Protein AF-0000000086154127 (afdb_homodimer)

Organism: Pythium oligandrum (NCBI:txid41045)

Nearest PDB structures (foldseek):
  7ou4-assembly1_B  TM=7.257E-01  e=1.318E-37  Escherichia coli
  7ou4-assembly1_A  TM=7.159E-01  e=7.168E-38  Escherichia coli
  5x9w-assembly1_B  TM=7.132E-01  e=6.814E-38  Neisseria gonorrhoeae FA 1090
  5yk4-assembly1_A  TM=7.127E-01  e=5.741E-37  Neisseria gonorrhoeae FA 1090
  8olx-assembly1_B  TM=6.312E-01  e=1.191E-37  Homo sapiens

Structure (mmCIF, N/CA/C/O backbone):
data_AF-0000000086154127-model_v1
#
loop_
_entity.id
_entity.type
_entity.pdbx_description
1 polymer 'DNA mismatch repair proteins mutS family domain-containing protein'
#
loop_
_atom_site.group_PDB
_atom_site.id
_atom_site.type_symbol
_atom_site.label_atom_id
_atom_site.label_alt_id
_atom_site.label_comp_id
_atom_site.label_asym_id
_atom_site.label_entity_id
_atom_site.label_seq_id
_atom_site.pdbx_PDB_ins_code
_atom_site.Cartn_x
_atom_site.Cartn_y
_atom_site.Cartn_z
_atom_site.occupancy
_atom_site.B_iso_or_equiv
_atom_site.auth_seq_id
_atom_site.auth_comp_id
_atom_site.auth_asym_id
_atom_site.auth_atom_id
_atom_site.pdbx_PDB_model_num
ATOM 1 N N . MET A 1 1 ? -7.438 53.406 3.631 1 27.42 1 MET A N 1
ATOM 2 C CA . MET A 1 1 ? -6.559 53.906 2.568 1 27.42 1 MET A CA 1
ATOM 3 C C . MET A 1 1 ? -5.359 52.969 2.389 1 27.42 1 MET A C 1
ATOM 5 O O . MET A 1 1 ? -4.926 52.719 1.264 1 27.42 1 MET A O 1
ATOM 9 N N . ALA A 1 2 ? -4.859 52.469 3.658 1 34.75 2 ALA A N 1
ATOM 10 C CA . ALA A 1 2 ? -3.686 51.594 3.561 1 34.75 2 ALA A CA 1
ATOM 11 C C . ALA A 1 2 ? -4.051 50.25 2.973 1 34.75 2 ALA A C 1
ATOM 13 O O . ALA A 1 2 ? -3.285 49.688 2.189 1 34.75 2 ALA A O 1
ATOM 14 N N . ARG A 1 3 ? -5.309 49.719 3.352 1 37.34 3 ARG A N 1
ATOM 15 C CA . ARG A 1 3 ? -5.66 48.406 2.871 1 37.34 3 ARG A CA 1
ATOM 16 C C . ARG A 1 3 ? -5.969 48.406 1.377 1 37.34 3 ARG A C 1
ATOM 18 O O . ARG A 1 3 ? -5.969 47.375 0.724 1 37.34 3 ARG A O 1
ATOM 25 N N . LYS A 1 4 ? -6.453 49.594 0.868 1 39.22 4 LYS A N 1
ATOM 26 C CA . LYS A 1 4 ? -6.703 49.719 -0.565 1 39.22 4 LYS A CA 1
ATOM 27 C C . LYS A 1 4 ? -5.402 49.625 -1.358 1 39.22 4 LYS A C 1
ATOM 29 O O . LYS A 1 4 ? -5.352 49 -2.416 1 39.22 4 LYS A O 1
ATOM 34 N N . ARG A 1 5 ? -4.312 50.25 -0.836 1 38.94 5 ARG A N 1
ATOM 35 C CA . ARG A 1 5 ? -3.047 50.281 -1.565 1 38.94 5 ARG A CA 1
ATOM 36 C C . ARG A 1 5 ? -2.416 48.875 -1.629 1 38.94 5 ARG A C 1
ATOM 38 O O . ARG A 1 5 ? -1.769 48.531 -2.619 1 38.94 5 ARG A O 1
ATOM 45 N N . GLN A 1 6 ? -2.676 48.031 -0.654 1 36.69 6 GLN A N 1
ATOM 46 C CA . GLN A 1 6 ? -2.027 46.719 -0.659 1 36.69 6 GLN A CA 1
ATOM 47 C C . GLN A 1 6 ? -2.648 45.812 -1.71 1 36.69 6 GLN A C 1
ATOM 49 O O . GLN A 1 6 ? -1.979 44.906 -2.234 1 36.69 6 GLN A O 1
ATOM 54 N N . ARG A 1 7 ? -3.947 45.969 -2.119 1 38.59 7 ARG A N 1
ATOM 55 C CA . ARG A 1 7 ? -4.57 45.156 -3.158 1 38.59 7 ARG A CA 1
ATOM 56 C C . ARG A 1 7 ? -4.027 45.5 -4.535 1 38.59 7 ARG A C 1
ATOM 58 O O . ARG A 1 7 ? -3.883 44.656 -5.398 1 38.59 7 ARG A O 1
ATOM 65 N N . GLU A 1 8 ? -3.791 46.812 -4.816 1 37.88 8 GLU A N 1
ATOM 66 C CA . GLU A 1 8 ? -3.334 47.25 -6.133 1 37.88 8 GLU A CA 1
ATOM 67 C C . GLU A 1 8 ? -1.931 46.719 -6.43 1 37.88 8 GLU A C 1
ATOM 69 O O . GLU A 1 8 ? -1.628 46.344 -7.566 1 37.88 8 GLU A O 1
ATOM 74 N N . GLU A 1 9 ? -1.062 46.656 -5.43 1 35.78 9 GLU A N 1
ATOM 75 C CA . GLU A 1 9 ? 0.303 46.188 -5.668 1 35.78 9 GLU A CA 1
ATOM 76 C C . GLU A 1 9 ? 0.345 44.688 -5.895 1 35.78 9 GLU A C 1
ATOM 78 O O . GLU A 1 9 ? 1.19 44.188 -6.641 1 35.78 9 GLU A O 1
ATOM 83 N N . ALA A 1 10 ? -0.595 43.875 -5.305 1 34.91 10 ALA A N 1
ATOM 84 C CA . ALA A 1 10 ? -0.598 42.406 -5.535 1 34.91 10 ALA A CA 1
ATOM 85 C C . ALA A 1 10 ? -1.019 42.094 -6.965 1 34.91 10 ALA A C 1
ATOM 87 O O . ALA A 1 10 ? -0.489 41.156 -7.574 1 34.91 10 ALA A O 1
ATOM 88 N N . GLN A 1 11 ? -1.954 42.812 -7.629 1 35.69 11 GLN A N 1
ATOM 89 C CA . GLN A 1 11 ? -2.359 42.562 -9.008 1 35.69 11 GLN A CA 1
ATOM 90 C C . GLN A 1 11 ? -1.209 42.812 -9.977 1 35.69 11 GLN A C 1
ATOM 92 O O . GLN A 1 11 ? -1.232 42.344 -11.109 1 35.69 11 GLN A O 1
ATOM 97 N N . ALA A 1 12 ? -0.292 43.688 -9.664 1 34.91 12 ALA A N 1
ATOM 98 C CA . ALA A 1 12 ? 0.782 44.031 -10.586 1 34.91 12 ALA A CA 1
ATOM 99 C C . ALA A 1 12 ? 1.771 42.906 -10.75 1 34.91 12 ALA A C 1
ATOM 101 O O . ALA A 1 12 ? 2.426 42.781 -11.789 1 34.91 12 ALA A O 1
ATOM 102 N N . LEU A 1 13 ? 2.049 42.062 -9.781 1 31.69 13 LEU A N 1
ATOM 103 C CA . LEU A 1 13 ? 3.082 41.031 -9.93 1 31.69 13 LEU A CA 1
ATOM 104 C C . LEU A 1 13 ? 2.623 39.938 -10.883 1 31.69 13 LEU A C 1
ATOM 106 O O . LEU A 1 13 ? 3.4 39.031 -11.219 1 31.69 13 LEU A O 1
ATOM 110 N N . GLU A 1 14 ? 1.312 39.688 -11.211 1 32.06 14 GLU A N 1
ATOM 111 C CA . GLU A 1 14 ? 0.901 38.594 -12.086 1 32.06 14 GLU A CA 1
ATOM 112 C C . GLU A 1 14 ? 1.406 38.812 -13.508 1 32.06 14 GLU A C 1
ATOM 114 O O . GLU A 1 14 ? 1.326 37.906 -14.344 1 32.06 14 GLU A O 1
ATOM 119 N N . ARG A 1 15 ? 1.65 40.094 -13.969 1 28.12 15 ARG A N 1
ATOM 120 C CA . ARG A 1 15 ? 1.821 40.312 -15.406 1 28.12 15 ARG A CA 1
ATOM 121 C C . ARG A 1 15 ? 3.219 39.906 -15.859 1 28.12 15 ARG A C 1
ATOM 123 O O . ARG A 1 15 ? 3.645 40.25 -16.953 1 28.12 15 ARG A O 1
ATOM 130 N N . THR A 1 16 ? 4.172 39.594 -15.047 1 27.28 16 THR A N 1
ATOM 131 C CA . THR A 1 16 ? 5.457 39.438 -15.719 1 27.28 16 THR A CA 1
ATOM 132 C C . THR A 1 16 ? 5.363 38.375 -16.812 1 27.28 16 THR A C 1
ATOM 134 O O . THR A 1 16 ? 5.074 37.188 -16.531 1 27.28 16 THR A O 1
ATOM 137 N N . GLU A 1 17 ? 5.273 38.781 -18.094 1 26.75 17 GLU A N 1
ATOM 138 C CA . GLU A 1 17 ? 5.059 38.531 -19.516 1 26.75 17 GLU A CA 1
ATOM 139 C C . GLU A 1 17 ? 5.926 37.344 -20 1 26.75 17 GLU A C 1
ATOM 141 O O . GLU A 1 17 ? 5.422 36.406 -20.594 1 26.75 17 GLU A O 1
ATOM 146 N N . ASN A 1 18 ? 7 37.688 -20.812 1 26.83 18 ASN A N 1
ATOM 147 C CA . ASN A 1 18 ? 7.504 37.344 -22.141 1 26.83 18 ASN A CA 1
ATOM 148 C C . ASN A 1 18 ? 8.477 36.156 -22.078 1 26.83 18 ASN A C 1
ATOM 150 O O . ASN A 1 18 ? 9.641 36.344 -21.703 1 26.83 18 ASN A O 1
ATOM 154 N N . VAL A 1 19 ? 8.078 35.031 -21.734 1 28.27 19 VAL A N 1
ATOM 155 C CA . VAL A 1 19 ? 9.023 33.969 -21.969 1 28.27 19 VAL A CA 1
ATOM 156 C C . VAL A 1 19 ? 9.492 33.969 -23.422 1 28.27 19 VAL A C 1
ATOM 158 O O . VAL A 1 19 ? 8.688 34.094 -24.344 1 28.27 19 VAL A O 1
ATOM 161 N N . PRO A 1 20 ? 10.758 34.375 -23.75 1 29.53 20 PRO A N 1
ATOM 162 C CA . PRO A 1 20 ? 11.328 34.406 -25.094 1 29.53 20 PRO A CA 1
ATOM 163 C C . PRO A 1 20 ? 10.961 33.188 -25.938 1 29.53 20 PRO A C 1
ATOM 165 O O . PRO A 1 20 ? 10.703 32.125 -25.391 1 29.53 20 PRO A O 1
ATOM 168 N N . PRO A 1 21 ? 10.562 33.438 -27.281 1 28.62 21 PRO A N 1
ATOM 169 C CA . PRO A 1 21 ? 10.18 32.438 -28.297 1 28.62 21 PRO A CA 1
ATOM 170 C C . PRO A 1 21 ? 11.133 31.266 -28.359 1 28.62 21 PRO A C 1
ATOM 172 O O . PRO A 1 21 ? 12.281 31.359 -27.922 1 28.62 21 PRO A O 1
ATOM 175 N N . ALA A 1 22 ? 10.641 30.188 -28.891 1 28.7 22 ALA A N 1
ATOM 176 C CA . ALA A 1 22 ? 11.094 28.844 -29.219 1 28.7 22 ALA A CA 1
ATOM 177 C C . ALA A 1 22 ? 12.352 28.875 -30.078 1 28.7 22 ALA A C 1
ATOM 179 O O . ALA A 1 22 ? 12.367 29.484 -31.141 1 28.7 22 ALA A O 1
ATOM 180 N N . LEU A 1 23 ? 13.531 28.844 -29.594 1 28.56 23 LEU A N 1
ATOM 181 C CA . LEU A 1 23 ? 14.781 28.672 -30.312 1 28.56 23 LEU A CA 1
ATOM 182 C C . LEU A 1 23 ? 14.594 27.719 -31.5 1 28.56 23 LEU A C 1
ATOM 184 O O . LEU A 1 23 ? 13.672 26.906 -31.516 1 28.56 23 LEU A O 1
ATOM 188 N N . GLU A 1 24 ? 15.391 27.844 -32.625 1 29.83 24 GLU A N 1
ATOM 189 C CA . GLU A 1 24 ? 15.578 27.266 -33.938 1 29.83 24 GLU A CA 1
ATOM 190 C C . GLU A 1 24 ? 15.484 25.734 -33.906 1 29.83 24 GLU A C 1
ATOM 192 O O . GLU A 1 24 ? 15.953 25.109 -32.938 1 29.83 24 GLU A O 1
ATOM 197 N N . MET A 1 25 ? 14.586 25.141 -34.75 1 32.25 25 MET A N 1
ATOM 198 C CA . MET A 1 25 ? 14.281 23.766 -35.156 1 32.25 25 MET A CA 1
ATOM 199 C C . MET A 1 25 ? 15.562 23.016 -35.531 1 32.25 25 MET A C 1
ATOM 201 O O . MET A 1 25 ? 16.109 23.219 -36.594 1 32.25 25 MET A O 1
ATOM 205 N N . GLU A 1 26 ? 16.5 22.906 -34.75 1 34.28 26 GLU A N 1
ATOM 206 C CA . GLU A 1 26 ? 17.609 22.047 -35.156 1 34.28 26 GLU A CA 1
ATOM 207 C C . GLU A 1 26 ? 17.094 20.812 -35.875 1 34.28 26 GLU A C 1
ATOM 209 O O . GLU A 1 26 ? 15.961 20.375 -35.656 1 34.28 26 GLU A O 1
ATOM 214 N N . GLN A 1 27 ? 17.766 20.234 -36.906 1 35.88 27 GLN A N 1
ATOM 215 C CA . GLN A 1 27 ? 17.578 19.125 -37.844 1 35.88 27 GLN A CA 1
ATOM 216 C C . GLN A 1 27 ? 17.016 17.891 -37.125 1 35.88 27 GLN A C 1
ATOM 218 O O . GLN A 1 27 ? 17.562 17.453 -36.125 1 35.88 27 GLN A O 1
ATOM 223 N N . ASP A 1 28 ? 15.781 17.391 -37.312 1 43.28 28 ASP A N 1
ATOM 224 C CA . ASP A 1 28 ? 14.727 16.469 -36.906 1 43.28 28 ASP A CA 1
ATOM 225 C C . ASP A 1 28 ? 15.258 15.047 -36.75 1 43.28 28 ASP A C 1
ATOM 227 O O . ASP A 1 28 ? 14.727 14.258 -35.969 1 43.28 28 ASP A O 1
ATOM 231 N N . ASP A 1 29 ? 16.203 14.594 -37.625 1 43 29 ASP A N 1
ATOM 232 C CA . ASP A 1 29 ? 16.484 13.195 -37.938 1 43 29 ASP A CA 1
ATOM 233 C C . ASP A 1 29 ? 17.109 12.492 -36.719 1 43 29 ASP A C 1
ATOM 235 O O . ASP A 1 29 ? 17 11.273 -36.594 1 43 29 ASP A O 1
ATOM 239 N N . GLU A 1 30 ? 18.078 13.062 -36.031 1 51.41 30 GLU A N 1
ATOM 240 C CA . GLU A 1 30 ? 18.828 12.359 -35 1 51.41 30 GLU A CA 1
ATOM 241 C C . GLU A 1 30 ? 18.234 12.609 -33.625 1 51.41 30 GLU A C 1
ATOM 243 O O . GLU A 1 30 ? 18.938 12.516 -32.625 1 51.41 30 GLU A O 1
ATOM 248 N N . LEU A 1 31 ? 16.984 12.727 -33.5 1 69.25 31 LEU A N 1
ATOM 249 C CA . LEU A 1 31 ? 16.375 13.289 -32.281 1 69.25 31 LEU A CA 1
ATOM 250 C C . LEU A 1 31 ? 16.016 12.188 -31.281 1 69.25 31 LEU A C 1
ATOM 252 O O . LEU A 1 31 ? 15.344 11.219 -31.641 1 69.25 31 LEU A O 1
ATOM 256 N N . MET A 1 32 ? 16.766 12.156 -30.172 1 82.12 32 MET A N 1
ATOM 257 C CA . MET A 1 32 ? 16.391 11.367 -29 1 82.12 32 MET A CA 1
ATOM 258 C C . MET A 1 32 ? 15.445 12.156 -28.094 1 82.12 32 MET A C 1
ATOM 260 O O . MET A 1 32 ? 15.844 13.148 -27.484 1 82.12 32 MET A O 1
ATOM 264 N N . CYS A 1 33 ? 14.164 11.734 -28.094 1 88.88 33 CYS A N 1
ATOM 265 C CA . CYS A 1 33 ? 13.156 12.391 -27.281 1 88.88 33 CYS A CA 1
ATOM 266 C C . CYS A 1 33 ? 12.844 11.562 -26.031 1 88.88 33 CYS A C 1
ATOM 268 O O . CYS A 1 33 ? 12.688 10.344 -26.109 1 88.88 33 CYS A O 1
ATOM 270 N N . MET A 1 34 ? 12.852 12.258 -24.938 1 90.69 34 MET A N 1
ATOM 271 C CA . MET A 1 34 ? 12.57 11.578 -23.672 1 90.69 34 MET A CA 1
ATOM 272 C C . MET A 1 34 ? 11.398 12.227 -22.953 1 90.69 34 MET A C 1
ATOM 274 O O . MET A 1 34 ? 11.32 13.453 -22.875 1 90.69 34 MET A O 1
ATOM 278 N N . ALA A 1 35 ? 10.453 11.477 -22.609 1 92.62 35 ALA A N 1
ATOM 279 C CA . ALA A 1 35 ? 9.398 11.945 -21.719 1 92.62 35 ALA A CA 1
ATOM 280 C C . ALA A 1 35 ? 9.562 11.359 -20.312 1 92.62 35 ALA A C 1
ATOM 282 O O . ALA A 1 35 ? 9.852 10.172 -20.172 1 92.62 35 ALA A O 1
ATOM 283 N N . ILE A 1 36 ? 9.516 12.242 -19.312 1 90.44 36 ILE A N 1
ATOM 284 C CA . ILE A 1 36 ? 9.711 11.773 -17.953 1 90.44 36 ILE A CA 1
ATOM 285 C C . ILE A 1 36 ? 8.508 12.18 -17.094 1 90.44 36 ILE A C 1
ATOM 287 O O . ILE A 1 36 ? 7.945 13.258 -17.281 1 90.44 36 ILE A O 1
ATOM 291 N N . LEU A 1 37 ? 8.109 11.312 -16.312 1 89.31 37 LEU A N 1
ATOM 292 C CA . LEU A 1 37 ? 7.086 11.609 -15.305 1 89.31 37 LEU A CA 1
ATOM 293 C C . LEU A 1 37 ? 7.48 11.055 -13.945 1 89.31 37 LEU A C 1
ATOM 295 O O . LEU A 1 37 ? 7.805 9.867 -13.828 1 89.31 37 LEU A O 1
ATOM 299 N N . TYR A 1 38 ? 7.613 11.969 -13.008 1 85.44 38 TYR A N 1
ATOM 300 C CA . TYR A 1 38 ? 7.934 11.602 -11.633 1 85.44 38 TYR A CA 1
ATOM 301 C C . TYR A 1 38 ? 6.727 11.797 -10.719 1 85.44 38 TYR A C 1
ATOM 303 O O . TYR A 1 38 ? 6.18 12.898 -10.633 1 85.44 38 TYR A O 1
ATOM 311 N N . ASP A 1 39 ? 6.312 10.711 -10.141 1 77.44 39 ASP A N 1
ATOM 312 C CA . ASP A 1 39 ? 5.168 10.797 -9.242 1 77.44 39 ASP A CA 1
ATOM 313 C C . ASP A 1 39 ? 5.336 9.844 -8.055 1 77.44 39 ASP A C 1
ATOM 315 O O . ASP A 1 39 ? 5.566 8.648 -8.234 1 77.44 39 ASP A O 1
ATOM 319 N N . ARG A 1 40 ? 5.301 10.375 -6.875 1 65.12 40 ARG A N 1
ATOM 320 C CA . ARG A 1 40 ? 5.301 9.625 -5.621 1 65.12 40 ARG A CA 1
ATOM 321 C C . ARG A 1 40 ? 6.496 8.68 -5.543 1 65.12 40 ARG A C 1
ATOM 323 O O . ARG A 1 40 ? 6.34 7.496 -5.246 1 65.12 40 ARG A O 1
ATOM 330 N N . GLY A 1 41 ? 7.648 9.227 -6.035 1 71.44 41 GLY A N 1
ATOM 331 C CA . GLY A 1 41 ? 8.891 8.484 -5.863 1 71.44 41 GLY A CA 1
ATOM 332 C C . GLY A 1 41 ? 9.188 7.551 -7.023 1 71.44 41 GLY A C 1
ATOM 333 O O . GLY A 1 41 ? 10.164 6.797 -6.98 1 71.44 41 GLY A O 1
ATOM 334 N N . GLN A 1 42 ? 8.297 7.484 -7.973 1 79.06 42 GLN A N 1
ATOM 335 C CA . GLN A 1 42 ? 8.516 6.652 -9.156 1 79.06 42 GLN A CA 1
ATOM 336 C C . GLN A 1 42 ? 8.789 7.508 -10.391 1 79.06 42 GLN A C 1
ATOM 338 O O . GLN A 1 42 ? 8.078 8.484 -10.633 1 79.06 42 GLN A O 1
ATOM 343 N N . LEU A 1 43 ? 9.883 7.156 -11.039 1 86.31 43 LEU A N 1
ATOM 344 C CA . LEU A 1 43 ? 10.227 7.848 -12.273 1 86.31 43 LEU A CA 1
ATOM 345 C C . LEU A 1 43 ? 10 6.949 -13.484 1 86.31 43 LEU A C 1
ATOM 347 O O . LEU A 1 43 ? 10.477 5.812 -13.516 1 86.31 43 LEU A O 1
ATOM 351 N N . GLY A 1 44 ? 9.109 7.324 -14.242 1 88.44 44 GLY A N 1
ATOM 352 C CA . GLY A 1 44 ? 8.953 6.695 -15.539 1 88.44 44 GLY A CA 1
ATOM 353 C C . GLY A 1 44 ? 9.516 7.527 -16.688 1 88.44 44 GLY A C 1
ATOM 354 O O . GLY A 1 44 ? 9.281 8.734 -16.75 1 88.44 44 GLY A O 1
ATOM 355 N N . ALA A 1 45 ? 10.359 6.922 -17.484 1 89.81 45 ALA A N 1
ATOM 356 C CA . ALA A 1 45 ? 10.953 7.617 -18.625 1 89.81 45 ALA A CA 1
ATOM 357 C C . ALA A 1 45 ? 10.82 6.785 -19.906 1 89.81 45 ALA A C 1
ATOM 359 O O . ALA A 1 45 ? 10.992 5.566 -19.875 1 89.81 45 ALA A O 1
ATOM 360 N N . ALA A 1 46 ? 10.336 7.383 -20.828 1 91.88 46 ALA A N 1
ATOM 361 C CA . ALA A 1 46 ? 10.289 6.801 -22.172 1 91.88 46 ALA A CA 1
ATOM 362 C C . ALA A 1 46 ? 11.172 7.578 -23.141 1 91.88 46 ALA A C 1
ATOM 364 O O . ALA A 1 46 ? 11.062 8.805 -23.234 1 91.88 46 ALA A O 1
ATOM 365 N N . ILE A 1 47 ? 12.07 6.871 -23.766 1 89.75 47 ILE A N 1
ATOM 366 C CA . ILE A 1 47 ? 13.039 7.488 -24.672 1 89.75 47 ILE A CA 1
ATOM 367 C C . ILE A 1 47 ? 12.836 6.945 -26.094 1 89.75 47 ILE A C 1
ATOM 369 O O . ILE A 1 47 ? 12.828 5.73 -26.297 1 89.75 47 ILE A O 1
ATOM 373 N N . TYR A 1 48 ? 12.617 7.801 -27 1 88.75 48 TYR A N 1
ATOM 374 C CA . TYR A 1 48 ? 12.398 7.43 -28.391 1 88.75 48 TYR A CA 1
ATOM 375 C C . TYR A 1 48 ? 13.555 7.883 -29.266 1 88.75 48 TYR A C 1
ATOM 377 O O . TYR A 1 48 ? 13.945 9.055 -29.234 1 88.75 48 TYR A O 1
ATOM 385 N N . ASP A 1 49 ? 14.07 6.875 -29.953 1 81.31 49 ASP A N 1
ATOM 386 C CA . ASP A 1 49 ? 15.094 7.148 -30.969 1 81.31 49 ASP A CA 1
ATOM 387 C C . ASP A 1 49 ? 14.477 7.312 -32.344 1 81.31 49 ASP A C 1
ATOM 389 O O . ASP A 1 49 ? 14.039 6.336 -32.969 1 81.31 49 ASP A O 1
ATOM 393 N N . ALA A 1 50 ? 14.484 8.43 -32.906 1 76.31 50 ALA A N 1
ATOM 394 C CA . ALA A 1 50 ? 13.82 8.734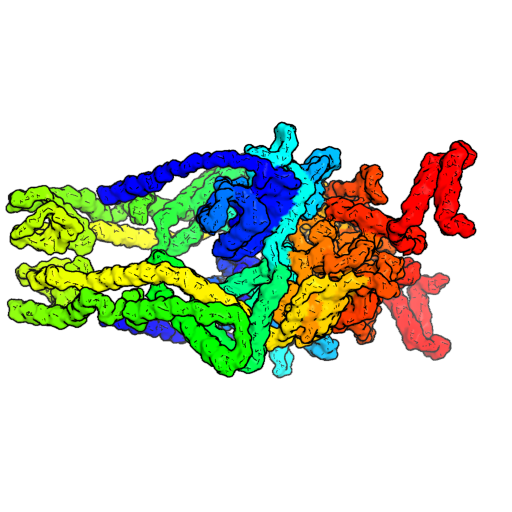 -34.156 1 76.31 50 ALA A CA 1
ATOM 395 C C . ALA A 1 50 ? 14.531 8.07 -35.344 1 76.31 50 ALA A C 1
ATOM 397 O O . ALA A 1 50 ? 13.914 7.785 -36.344 1 76.31 50 ALA A O 1
ATOM 398 N N . VAL A 1 51 ? 15.742 7.754 -35.125 1 69.5 51 VAL A N 1
ATOM 399 C CA . VAL A 1 51 ? 16.516 7.168 -36.219 1 69.5 51 VAL A CA 1
ATOM 400 C C . VAL A 1 51 ? 16.188 5.68 -36.344 1 69.5 51 VAL A C 1
ATOM 402 O O . VAL A 1 51 ? 15.93 5.176 -37.438 1 69.5 51 VAL A O 1
ATOM 405 N N . THR A 1 52 ? 16.188 5.082 -35.25 1 71.81 52 THR A N 1
ATOM 406 C CA . THR A 1 52 ? 16.016 3.633 -35.25 1 71.81 52 THR A CA 1
ATOM 407 C C . THR A 1 52 ? 14.57 3.254 -34.969 1 71.81 52 THR A C 1
ATOM 409 O O . THR A 1 52 ? 14.195 2.086 -35.094 1 71.81 52 THR A O 1
ATOM 412 N N . ALA A 1 53 ? 13.742 4.227 -34.688 1 78 53 ALA A N 1
ATOM 413 C CA . ALA A 1 53 ? 12.344 4.016 -34.312 1 78 53 ALA A CA 1
ATOM 414 C C . ALA A 1 53 ? 12.234 3.016 -33.156 1 78 53 ALA A C 1
ATOM 416 O O . ALA A 1 53 ? 11.383 2.119 -33.188 1 78 53 ALA A O 1
ATOM 417 N N . ARG A 1 54 ? 13.219 3.176 -32.25 1 82.31 54 ARG A N 1
ATOM 418 C CA . ARG A 1 54 ? 13.227 2.314 -31.078 1 82.31 54 ARG A CA 1
ATOM 419 C C . ARG A 1 54 ? 12.773 3.078 -29.844 1 82.31 54 ARG A C 1
ATOM 421 O O . ARG A 1 54 ? 13.086 4.258 -29.688 1 82.31 54 ARG A O 1
ATOM 428 N N . LEU A 1 55 ? 12 2.361 -29.047 1 88.25 55 LEU A N 1
ATOM 429 C CA . LEU A 1 55 ? 11.539 2.936 -27.797 1 88.25 55 LEU A CA 1
ATOM 430 C C . LEU A 1 55 ? 12.227 2.271 -26.609 1 88.25 55 LEU A C 1
ATOM 432 O O . LEU A 1 55 ? 12.234 1.044 -26.5 1 88.25 55 LEU A O 1
ATOM 436 N N . LYS A 1 56 ? 12.898 3.129 -25.875 1 86.31 56 LYS A N 1
ATOM 437 C CA . LYS A 1 56 ? 13.523 2.664 -24.625 1 86.31 56 LYS A CA 1
ATOM 438 C C . LYS A 1 56 ? 12.711 3.105 -23.406 1 86.31 56 LYS A C 1
ATOM 440 O O . LYS A 1 56 ? 12.305 4.266 -23.328 1 86.31 56 LYS A O 1
ATOM 445 N N . THR A 1 57 ? 12.391 2.193 -22.641 1 86.5 57 THR A N 1
ATOM 446 C CA . THR A 1 57 ? 11.578 2.506 -21.469 1 86.5 57 THR A CA 1
ATOM 447 C C . THR A 1 57 ? 12.352 2.207 -20.172 1 86.5 57 THR A C 1
ATOM 449 O O . THR A 1 57 ? 13.102 1.233 -20.109 1 86.5 57 THR A O 1
ATOM 452 N N . ILE A 1 58 ? 12.25 3.148 -19.203 1 81.88 58 ILE A N 1
ATOM 453 C CA . ILE A 1 58 ? 12.914 2.984 -17.906 1 81.88 58 ILE A CA 1
ATOM 454 C C . ILE A 1 58 ? 11.945 3.324 -16.781 1 81.88 58 ILE A C 1
ATOM 456 O O . ILE A 1 58 ? 11.242 4.336 -16.844 1 81.88 58 ILE A O 1
ATOM 460 N N . GLN A 1 59 ? 11.812 2.477 -15.961 1 80.62 59 GLN A N 1
ATOM 461 C CA . GLN A 1 59 ? 11.094 2.766 -14.727 1 80.62 59 GLN A CA 1
ATOM 462 C C . GLN A 1 59 ? 11.984 2.566 -13.508 1 80.62 59 GLN A C 1
ATOM 464 O O . GLN A 1 59 ? 12.609 1.514 -13.359 1 80.62 59 GLN A O 1
ATOM 469 N N . LEU A 1 60 ? 12.109 3.664 -12.727 1 75.19 60 LEU A N 1
ATOM 470 C CA . LEU A 1 60 ? 12.992 3.619 -11.57 1 75.19 60 LEU A CA 1
ATOM 471 C C . LEU A 1 60 ? 12.328 4.25 -10.352 1 75.19 60 LEU A C 1
ATOM 473 O O . LEU A 1 60 ? 11.656 5.273 -10.469 1 75.19 60 LEU A O 1
ATOM 477 N N . PRO A 1 61 ? 12.32 3.615 -9.289 1 65.69 61 PRO A N 1
ATOM 478 C CA . PRO A 1 61 ? 11.922 4.324 -8.07 1 65.69 61 PRO A CA 1
ATOM 479 C C . PRO A 1 61 ? 12.914 5.398 -7.652 1 65.69 61 PRO A C 1
ATOM 481 O O . PRO A 1 61 ? 14.125 5.141 -7.594 1 65.69 61 PRO A O 1
ATOM 484 N N . VAL A 1 62 ? 12.516 6.625 -7.641 1 67.56 62 VAL A N 1
ATOM 485 C CA . VAL A 1 62 ? 13.344 7.75 -7.211 1 67.56 62 VAL A CA 1
ATOM 486 C C . VAL A 1 62 ? 12.719 8.406 -5.984 1 67.56 62 VAL A C 1
ATOM 488 O O . VAL A 1 62 ? 11.742 9.156 -6.102 1 67.56 62 VAL A O 1
ATOM 491 N N . PRO A 1 63 ? 13.203 8.023 -4.797 1 57.38 63 PRO A N 1
ATOM 492 C CA . PRO A 1 63 ? 12.539 8.469 -3.572 1 57.38 63 PRO A CA 1
ATOM 493 C C . PRO A 1 63 ? 12.641 9.984 -3.365 1 57.38 63 PRO A C 1
ATOM 495 O O . PRO A 1 63 ? 11.766 10.578 -2.727 1 57.38 63 PRO A O 1
ATOM 498 N N . ASN A 1 64 ? 13.836 10.695 -3.758 1 59.38 64 ASN A N 1
ATOM 499 C CA . ASN A 1 64 ? 13.984 12.117 -3.496 1 59.38 64 ASN A CA 1
ATOM 500 C C . ASN A 1 64 ? 14.336 12.891 -4.766 1 59.38 64 ASN A C 1
ATOM 502 O O . ASN A 1 64 ? 14.719 12.289 -5.773 1 59.38 64 ASN A O 1
ATOM 506 N N . LEU A 1 65 ? 14.109 14.18 -4.637 1 61.34 65 LEU A N 1
ATOM 507 C CA . LEU A 1 65 ? 14.258 15.078 -5.777 1 61.34 65 LEU A CA 1
ATOM 508 C C . LEU A 1 65 ? 15.719 15.188 -6.191 1 61.34 65 LEU A C 1
ATOM 510 O O . LEU A 1 65 ? 16.031 15.383 -7.371 1 61.34 65 LEU A O 1
ATOM 514 N N . VAL A 1 66 ? 16.562 15.125 -5.242 1 56.06 66 VAL A N 1
ATOM 515 C CA . VAL A 1 66 ? 17.984 15.227 -5.574 1 56.06 66 VAL A CA 1
ATOM 516 C C . VAL A 1 66 ? 18.391 14.039 -6.441 1 56.06 66 VAL A C 1
ATOM 518 O O . VAL A 1 66 ? 19.062 14.219 -7.461 1 56.06 66 VAL A O 1
ATOM 521 N N . GLU A 1 67 ? 17.859 12.945 -6.105 1 63.44 67 GLU A N 1
ATOM 522 C CA . GLU A 1 67 ? 18.156 11.742 -6.871 1 63.44 67 GLU A CA 1
ATOM 523 C C . GLU A 1 67 ? 17.516 11.789 -8.25 1 63.44 67 GLU A C 1
ATOM 525 O O . GLU A 1 67 ? 18.062 11.273 -9.219 1 63.44 67 GLU A O 1
ATOM 530 N N . LEU A 1 68 ? 16.453 12.375 -8.156 1 73.12 68 LEU A N 1
ATOM 531 C CA . LEU A 1 68 ? 15.75 12.523 -9.422 1 73.12 68 LEU A CA 1
ATOM 532 C C . LEU A 1 68 ? 16.625 13.242 -10.445 1 73.12 68 LEU A C 1
ATOM 534 O O . LEU A 1 68 ? 16.719 12.82 -11.602 1 73.12 68 LEU A O 1
ATOM 538 N N . GLY A 1 69 ? 17.25 14.297 -9.969 1 70.31 69 GLY A N 1
ATOM 539 C CA . GLY A 1 69 ? 18.141 15.039 -10.852 1 70.31 69 GLY A CA 1
ATOM 540 C C . GLY A 1 69 ? 19.297 14.203 -11.375 1 70.31 69 GLY A C 1
ATOM 541 O O . GLY A 1 69 ? 19.641 14.273 -12.555 1 70.31 69 GLY A O 1
ATOM 542 N N . GLU A 1 70 ? 19.719 13.414 -10.57 1 68.88 70 GLU A N 1
ATOM 543 C CA . GLU A 1 70 ? 20.844 12.578 -10.961 1 68.88 70 GLU A CA 1
ATOM 544 C C . GLU A 1 70 ? 20.422 11.508 -11.969 1 68.88 70 GLU A C 1
ATOM 546 O O . GLU A 1 70 ? 21.125 11.273 -12.961 1 68.88 70 GLU A O 1
ATOM 551 N N . VAL A 1 71 ? 19.297 10.914 -11.617 1 74.69 71 VAL A N 1
ATOM 552 C CA . VAL A 1 71 ? 18.812 9.844 -12.477 1 74.69 71 VAL A CA 1
ATOM 553 C C . VAL A 1 71 ? 18.469 10.398 -13.859 1 74.69 71 VAL A C 1
ATOM 555 O O . VAL A 1 71 ? 18.844 9.82 -14.883 1 74.69 71 VAL A O 1
ATOM 558 N N . VAL A 1 72 ? 17.859 11.484 -13.805 1 79.81 72 VAL A N 1
ATOM 559 C CA . VAL A 1 72 ? 17.484 12.109 -15.062 1 79.81 72 VAL A CA 1
ATOM 560 C C . VAL A 1 72 ? 18.734 12.555 -15.82 1 79.81 72 VAL A C 1
ATOM 562 O O . VAL A 1 72 ? 18.812 12.375 -17.031 1 79.81 72 VAL A O 1
ATOM 565 N N . GLY A 1 73 ? 19.641 13.109 -15.062 1 74 73 GLY A N 1
ATOM 566 C CA . GLY A 1 73 ? 20.906 13.484 -15.703 1 74 73 GLY A CA 1
ATOM 567 C C . GLY A 1 73 ? 21.609 12.312 -16.344 1 74 73 GLY A C 1
ATOM 568 O O . GLY A 1 73 ? 22.094 12.422 -17.469 1 74 73 GLY A O 1
ATOM 569 N N . ARG A 1 74 ? 21.578 11.258 -15.68 1 72.94 74 ARG A N 1
ATOM 570 C CA . ARG A 1 74 ? 22.219 10.055 -16.219 1 72.94 74 ARG A CA 1
ATOM 571 C C . ARG A 1 74 ? 21.484 9.555 -17.453 1 72.94 74 ARG A C 1
ATOM 573 O O . ARG A 1 74 ? 22.109 9.125 -18.422 1 72.94 74 ARG A O 1
ATOM 580 N N . MET A 1 75 ? 20.266 9.586 -17.281 1 80 75 MET A N 1
ATOM 581 C CA . MET A 1 75 ? 19.469 9.156 -18.438 1 80 75 MET A CA 1
ATOM 582 C C . MET A 1 75 ? 19.75 10.031 -19.641 1 80 75 MET A C 1
ATOM 584 O O . MET A 1 75 ? 19.906 9.523 -20.766 1 80 75 MET A O 1
ATOM 588 N N . LEU A 1 76 ? 19.859 11.305 -19.422 1 79.44 76 LEU A N 1
ATOM 589 C CA . LEU A 1 76 ? 20.109 12.25 -20.5 1 79.44 76 LEU A CA 1
ATOM 590 C C . LEU A 1 76 ? 21.469 11.984 -21.156 1 79.44 76 LEU A C 1
ATOM 592 O O . LEU A 1 76 ? 21.594 12.055 -22.375 1 79.44 76 LEU A O 1
ATOM 596 N N . THR A 1 77 ? 22.344 11.617 -20.312 1 73.25 77 THR A N 1
ATOM 597 C CA . THR A 1 77 ? 23.672 11.359 -20.828 1 73.25 77 THR A CA 1
ATOM 598 C C . THR A 1 77 ? 23.75 9.984 -21.5 1 73.25 77 THR A C 1
ATOM 600 O O . THR A 1 77 ? 24.281 9.852 -22.594 1 73.25 77 THR A O 1
ATOM 603 N N . GLN A 1 78 ? 23.172 9.078 -20.797 1 73.75 78 GLN A N 1
ATOM 604 C CA . GLN A 1 78 ? 23.266 7.703 -21.281 1 73.75 78 GLN A CA 1
ATOM 605 C C . GLN A 1 78 ? 22.562 7.547 -22.625 1 73.75 78 GLN A C 1
ATOM 607 O O . GLN A 1 78 ? 23.062 6.848 -23.516 1 73.75 78 GLN A O 1
ATOM 612 N N . PHE A 1 79 ? 21.562 8.219 -22.672 1 77.69 79 PHE A N 1
ATOM 613 C CA . PHE A 1 79 ? 20.766 8.008 -23.875 1 77.69 79 PHE A CA 1
ATOM 614 C C . PHE A 1 79 ? 20.906 9.188 -24.828 1 77.69 79 PHE A C 1
ATOM 616 O O . PHE A 1 79 ? 20.234 9.25 -25.859 1 77.69 79 PHE A O 1
ATOM 623 N N . GLU A 1 80 ? 21.766 10.062 -24.5 1 75.62 80 GLU A N 1
ATOM 624 C CA . GLU A 1 80 ? 22.062 11.219 -25.344 1 75.62 80 GLU A CA 1
ATOM 625 C C . GLU A 1 80 ? 20.781 11.898 -25.812 1 75.62 80 GLU A C 1
ATOM 627 O O . GLU A 1 80 ? 20.578 12.102 -27.016 1 75.62 80 GLU A O 1
ATOM 632 N N . VAL A 1 81 ? 19.953 12.289 -24.828 1 83.12 81 VAL A N 1
ATOM 633 C CA . VAL A 1 81 ? 18.625 12.82 -25.109 1 83.12 81 VAL A CA 1
ATOM 634 C C . VAL A 1 81 ? 18.75 14.25 -25.641 1 83.12 81 VAL A C 1
ATOM 636 O O . VAL A 1 81 ? 19.531 15.047 -25.125 1 83.12 81 VAL A O 1
ATOM 639 N N . HIS A 1 82 ? 17.953 14.508 -26.719 1 79.81 82 HIS A N 1
ATOM 640 C CA . HIS A 1 82 ? 17.953 15.836 -27.328 1 79.81 82 HIS A CA 1
ATOM 641 C C . HIS A 1 82 ? 16.797 16.672 -26.812 1 79.81 82 HIS A C 1
ATOM 643 O O . HIS A 1 82 ? 16.891 17.906 -26.719 1 79.81 82 HIS A O 1
ATOM 649 N N . ARG A 1 83 ? 15.664 15.992 -26.562 1 84.5 83 ARG A N 1
ATOM 650 C CA . ARG A 1 83 ? 14.453 16.672 -26.125 1 84.5 83 ARG A CA 1
ATOM 651 C C . ARG A 1 83 ? 13.805 15.93 -24.953 1 84.5 83 ARG A C 1
ATOM 653 O O . ARG A 1 83 ? 13.711 14.703 -24.969 1 84.5 83 ARG A O 1
ATOM 660 N N . VAL A 1 84 ? 13.492 16.75 -23.891 1 88.62 84 VAL A N 1
ATOM 661 C CA . VAL A 1 84 ? 12.875 16.156 -22.719 1 88.62 84 VAL A CA 1
ATOM 662 C C . VAL A 1 84 ? 11.484 16.75 -22.516 1 88.62 84 VAL A C 1
ATOM 664 O O . VAL A 1 84 ? 11.312 17.969 -22.516 1 88.62 84 VAL A O 1
ATOM 667 N N . LEU A 1 85 ? 10.523 15.891 -22.406 1 90.06 85 LEU A N 1
ATOM 668 C CA . LEU A 1 85 ? 9.156 16.281 -22.109 1 90.06 85 LEU A CA 1
ATOM 669 C C . LEU A 1 85 ? 8.844 16.109 -20.625 1 90.06 85 LEU A C 1
ATOM 671 O O . LEU A 1 85 ? 9.086 15.031 -20.062 1 90.06 85 LEU A O 1
ATOM 675 N N . VAL A 1 86 ? 8.406 17.172 -19.969 1 88.19 86 VAL A N 1
ATOM 676 C CA . VAL A 1 86 ? 8.055 17.109 -18.562 1 88.19 86 VAL A CA 1
ATOM 677 C C . VAL A 1 86 ? 6.648 17.672 -18.344 1 88.19 86 VAL A C 1
ATOM 679 O O . VAL A 1 86 ? 6.23 18.594 -19.031 1 88.19 86 VAL A O 1
ATOM 682 N N . SER A 1 87 ? 6.016 17.047 -17.438 1 86.19 87 SER A N 1
ATOM 683 C CA . SER A 1 87 ? 4.684 17.547 -17.125 1 86.19 87 SER A CA 1
ATOM 684 C C . SER A 1 87 ? 4.754 18.875 -16.359 1 86.19 87 SER A C 1
ATOM 686 O O . SER A 1 87 ? 5.703 19.109 -15.609 1 86.19 87 SER A O 1
ATOM 688 N N . SER A 1 88 ? 3.756 19.719 -16.5 1 80 88 SER A N 1
ATOM 689 C CA . SER A 1 88 ? 3.699 21.016 -15.836 1 80 88 SER A CA 1
ATOM 690 C C . SER A 1 88 ? 3.723 20.859 -14.32 1 80 88 SER A C 1
ATOM 692 O O . SER A 1 88 ? 4.363 21.641 -13.617 1 80 88 SER A O 1
ATOM 694 N N . ARG A 1 89 ? 3.158 19.797 -13.953 1 77.81 89 ARG A N 1
ATOM 695 C CA . ARG A 1 89 ? 3.139 19.547 -12.516 1 77.81 89 ARG A CA 1
ATOM 696 C C . ARG A 1 89 ? 4.523 19.156 -12.008 1 77.81 89 ARG A C 1
ATOM 698 O O . ARG A 1 89 ? 4.957 19.641 -10.961 1 77.81 89 ARG A O 1
ATOM 705 N N . ASN A 1 90 ? 5.184 18.297 -12.758 1 81.88 90 ASN A N 1
ATOM 706 C CA . ASN A 1 90 ? 6.535 17.906 -12.367 1 81.88 90 ASN A CA 1
ATOM 707 C C . ASN A 1 90 ? 7.508 19.078 -12.477 1 81.88 90 ASN A C 1
ATOM 709 O O . ASN A 1 90 ? 8.445 19.188 -11.688 1 81.88 90 ASN A O 1
ATOM 713 N N . ALA A 1 91 ? 7.238 19.891 -13.375 1 75.62 91 ALA A N 1
ATOM 714 C CA . ALA A 1 91 ? 8.094 21.047 -13.578 1 75.62 91 ALA A CA 1
ATOM 715 C C . ALA A 1 91 ? 7.992 22.031 -12.414 1 75.62 91 ALA A C 1
ATOM 717 O O . ALA A 1 91 ? 9 22.562 -11.945 1 75.62 91 ALA A O 1
ATOM 718 N N . SER A 1 92 ? 6.785 22.172 -11.867 1 66.38 92 SER A N 1
ATOM 719 C CA . SER A 1 92 ? 6.547 23.172 -10.836 1 66.38 92 SER A CA 1
ATOM 720 C C . SER A 1 92 ? 6.754 22.594 -9.438 1 66.38 92 SER A C 1
ATOM 722 O O . SER A 1 92 ? 7.445 23.203 -8.609 1 66.38 92 SER A O 1
ATOM 724 N N . THR A 1 93 ? 6.16 21.438 -9.234 1 62.59 93 THR A N 1
ATOM 725 C CA . THR A 1 93 ? 6.102 20.906 -7.875 1 62.59 93 THR A CA 1
ATOM 726 C C . THR A 1 93 ? 7.41 20.219 -7.5 1 62.59 93 THR A C 1
ATOM 728 O O . THR A 1 93 ? 7.855 20.297 -6.355 1 62.59 93 THR A O 1
ATOM 731 N N . HIS A 1 94 ? 7.98 19.609 -8.484 1 61.16 94 HIS A N 1
ATOM 732 C CA . HIS A 1 94 ? 9.141 18.812 -8.109 1 61.16 94 HIS A CA 1
ATOM 733 C C . HIS A 1 94 ? 10.438 19.484 -8.562 1 61.16 94 HIS A C 1
ATOM 735 O O . HIS A 1 94 ? 11.516 18.906 -8.391 1 61.16 94 HIS A O 1
ATOM 741 N N . GLY A 1 95 ? 10.273 20.766 -8.992 1 65.56 95 GLY A N 1
ATOM 742 C CA . GLY A 1 95 ? 11.453 21.469 -9.445 1 65.56 95 GLY A CA 1
ATOM 743 C C . GLY A 1 95 ? 12.188 20.766 -10.57 1 65.56 95 GLY A C 1
ATOM 744 O O . GLY A 1 95 ? 13.398 20.938 -10.734 1 65.56 95 GLY A O 1
ATOM 745 N N . LEU A 1 96 ? 11.547 19.906 -11.273 1 74.38 96 LEU A N 1
ATOM 746 C CA . LEU A 1 96 ? 12.188 19.109 -12.32 1 74.38 96 LEU A CA 1
ATOM 747 C C . LEU A 1 96 ? 12.719 20.016 -13.43 1 74.38 96 LEU A C 1
ATOM 749 O O . LEU A 1 96 ? 13.75 19.719 -14.039 1 74.38 96 LEU A O 1
ATOM 753 N N . LEU A 1 97 ? 11.984 21.094 -13.562 1 74.38 97 LEU A N 1
ATOM 754 C CA . LEU A 1 97 ? 12.453 22.031 -14.578 1 74.38 97 LEU A CA 1
ATOM 755 C C . LEU A 1 97 ? 13.797 22.641 -14.18 1 74.38 97 LEU A C 1
ATOM 757 O O . LEU A 1 97 ? 14.695 22.766 -15.016 1 74.38 97 LEU A O 1
ATOM 761 N N . GLN A 1 98 ? 13.883 22.953 -12.969 1 69.12 98 GLN A N 1
ATOM 762 C CA . GLN A 1 98 ? 15.148 23.516 -12.492 1 69.12 98 GLN A CA 1
ATOM 763 C C . GLN A 1 98 ? 16.266 22.484 -12.555 1 69.12 98 GLN A C 1
ATOM 765 O O . GLN A 1 98 ? 17.406 22.797 -12.914 1 69.12 98 GLN A O 1
ATOM 770 N N . VAL A 1 99 ? 15.906 21.328 -12.32 1 70.5 99 VAL A N 1
ATOM 771 C CA . VAL A 1 99 ? 16.875 20.234 -12.352 1 70.5 99 VAL A CA 1
ATOM 772 C C . VAL A 1 99 ? 17.359 20.031 -13.789 1 70.5 99 VAL A C 1
ATOM 774 O O . VAL A 1 99 ? 18.562 19.891 -14.031 1 70.5 99 VAL A O 1
ATOM 777 N N . LEU A 1 100 ? 16.469 20.125 -14.688 1 75.31 100 LEU A N 1
ATOM 778 C CA . LEU A 1 100 ? 16.812 19.906 -16.094 1 75.31 100 LEU A CA 1
ATOM 779 C C . LEU A 1 100 ? 17.641 21.078 -16.625 1 75.31 100 LEU A C 1
ATOM 781 O O . LEU A 1 100 ? 18.594 20.859 -17.375 1 75.31 100 LEU A O 1
ATOM 785 N N . LYS A 1 101 ? 17.281 22.219 -16.141 1 70.69 101 LYS A N 1
ATOM 786 C CA . LYS A 1 101 ? 18.031 23.391 -16.578 1 70.69 101 LYS A CA 1
ATOM 787 C C . LYS A 1 101 ? 19.453 23.359 -16 1 70.69 101 LYS A C 1
ATOM 789 O O . LYS A 1 101 ? 20.406 23.734 -16.688 1 70.69 101 LYS A O 1
ATOM 794 N N . SER A 1 102 ? 19.516 22.891 -14.859 1 69 102 SER A N 1
ATOM 795 C CA . SER A 1 102 ? 20.828 22.781 -14.242 1 69 102 SER A CA 1
ATOM 796 C C . SER A 1 102 ? 21.672 21.719 -14.938 1 69 102 SER A C 1
ATOM 798 O O . SER A 1 102 ? 22.891 21.906 -15.117 1 69 102 SER A O 1
ATOM 800 N N . ILE A 1 103 ? 21.062 20.734 -15.391 1 67.31 103 ILE A N 1
ATOM 801 C CA . ILE A 1 103 ? 21.781 19.688 -16.109 1 67.31 103 ILE A CA 1
ATOM 802 C C . ILE A 1 103 ? 22.219 20.188 -17.469 1 67.31 103 ILE A C 1
ATOM 804 O O . ILE A 1 103 ? 23.344 19.922 -17.906 1 67.31 103 ILE A O 1
ATOM 808 N N . GLU A 1 104 ? 21.359 20.922 -18.031 1 66 104 GLU A N 1
ATOM 809 C CA . GLU A 1 104 ? 21.688 21.531 -19.312 1 66 104 GLU A CA 1
ATOM 810 C C . GLU A 1 104 ? 22.875 22.469 -19.188 1 66 104 GLU A C 1
ATOM 812 O O . GLU A 1 104 ? 23.766 22.469 -20.047 1 66 104 GLU A O 1
ATOM 817 N N . ALA A 1 105 ? 22.812 23.203 -18.141 1 60.97 105 ALA A N 1
ATOM 818 C CA . ALA A 1 105 ? 23.891 24.156 -17.906 1 60.97 105 ALA A CA 1
ATOM 819 C C . ALA A 1 105 ? 25.219 23.438 -17.656 1 60.97 105 ALA A C 1
ATOM 821 O O . ALA A 1 105 ? 26.266 23.891 -18.125 1 60.97 105 ALA A O 1
ATOM 822 N N . LYS A 1 106 ? 25.156 22.359 -17.109 1 58.22 106 LYS A N 1
ATOM 823 C CA . LYS A 1 106 ? 26.375 21.625 -16.75 1 58.22 106 LYS A CA 1
ATOM 824 C C . LYS A 1 106 ? 26.906 20.844 -17.953 1 58.22 106 LYS A C 1
ATOM 826 O O . LYS A 1 106 ? 28.125 20.703 -18.094 1 58.22 106 LYS A O 1
ATOM 831 N N . GLN A 1 107 ? 26.062 20.281 -18.641 1 57.44 107 GLN A N 1
ATOM 832 C CA . GLN A 1 107 ? 26.484 19.391 -19.719 1 57.44 107 GLN A CA 1
ATOM 833 C C . GLN A 1 107 ? 26.734 20.172 -21 1 57.44 107 GLN A C 1
ATOM 835 O O . GLN A 1 107 ? 27.234 19.625 -21.984 1 57.44 107 GLN A O 1
ATOM 840 N N . SER A 1 108 ? 26.734 21.469 -20.984 1 50.81 108 SER A N 1
ATOM 841 C CA . SER A 1 108 ? 26.953 22.297 -22.156 1 50.81 108 SER A CA 1
ATOM 842 C C . SER A 1 108 ? 26.188 21.75 -23.359 1 50.81 108 SER A C 1
ATOM 844 O O . SER A 1 108 ? 26.688 21.812 -24.484 1 50.81 108 SER A O 1
ATOM 846 N N . ARG A 1 109 ? 25.25 21 -23.188 1 55.56 109 ARG A N 1
ATOM 847 C CA . ARG A 1 109 ? 24.438 20.516 -24.297 1 55.56 109 ARG A CA 1
ATOM 848 C C . ARG A 1 109 ? 23.047 21.141 -24.266 1 55.56 109 ARG A C 1
ATOM 850 O O . ARG A 1 109 ? 22.438 21.266 -23.203 1 55.56 109 ARG A O 1
ATOM 857 N N . SER A 1 110 ? 22.688 21.609 -25.391 1 63 110 SER A N 1
ATOM 858 C CA . SER A 1 110 ? 21.359 22.219 -25.531 1 63 110 SER A CA 1
ATOM 859 C C . SER A 1 110 ? 20.266 21.172 -25.484 1 63 110 SER A C 1
ATOM 861 O O . SER A 1 110 ? 20.188 20.297 -26.344 1 63 110 SER A O 1
ATOM 863 N N . ILE A 1 111 ? 19.625 20.906 -24.375 1 72.19 111 ILE A N 1
ATOM 864 C CA . ILE A 1 111 ? 18.484 20 -24.25 1 72.19 111 ILE A CA 1
ATOM 865 C C . ILE A 1 111 ? 17.188 20.781 -24.359 1 72.19 111 ILE A C 1
ATOM 867 O O . ILE A 1 111 ? 17 21.781 -23.656 1 72.19 111 ILE A O 1
ATOM 871 N N . GLY A 1 112 ? 16.422 20.484 -25.391 1 77.75 112 GLY A N 1
ATOM 872 C CA . GLY A 1 112 ? 15.109 21.109 -25.531 1 77.75 112 GLY A CA 1
ATOM 873 C C . GLY A 1 112 ? 14.102 20.609 -24.516 1 77.75 112 GLY A C 1
ATOM 874 O O . GLY A 1 112 ? 13.711 19.453 -24.531 1 77.75 112 GLY A O 1
ATOM 875 N N . ILE A 1 113 ? 13.898 21.484 -23.516 1 81.06 113 ILE A N 1
ATOM 876 C CA . ILE A 1 113 ? 12.914 21.109 -22.5 1 81.06 113 ILE A CA 1
ATOM 877 C C . ILE A 1 113 ? 11.531 21.594 -22.922 1 81.06 113 ILE A C 1
ATOM 879 O O . ILE A 1 113 ? 11.344 22.766 -23.234 1 81.06 113 ILE A O 1
ATOM 883 N N . SER A 1 114 ? 10.617 20.641 -23.016 1 83.44 114 SER A N 1
ATOM 884 C CA . SER A 1 114 ? 9.234 20.969 -23.344 1 83.44 114 SER A CA 1
ATOM 885 C C . SER A 1 114 ? 8.297 20.656 -22.188 1 83.44 114 SER A C 1
ATOM 887 O O . SER A 1 114 ? 8.164 19.5 -21.781 1 83.44 114 SER A O 1
ATOM 889 N N . VAL A 1 115 ? 7.82 21.703 -21.625 1 84.81 115 VAL A N 1
ATOM 890 C CA . VAL A 1 115 ? 6.84 21.516 -20.562 1 84.81 115 VAL A CA 1
ATOM 891 C C . VAL A 1 115 ? 5.449 21.344 -21.172 1 84.81 115 VAL A C 1
ATOM 893 O O . VAL A 1 115 ? 4.973 22.203 -21.906 1 84.81 115 VAL A O 1
ATOM 896 N N . ARG A 1 116 ? 4.961 20.234 -20.922 1 84.06 116 ARG A N 1
ATOM 897 C CA . ARG A 1 116 ? 3.645 19.906 -21.453 1 84.06 116 ARG A CA 1
ATOM 898 C C . ARG A 1 116 ? 2.582 19.922 -20.359 1 84.06 116 ARG A C 1
ATOM 900 O O . ARG A 1 116 ? 2.9 19.844 -19.172 1 84.06 116 ARG A O 1
ATOM 907 N N . LYS A 1 117 ? 1.364 20.094 -20.844 1 81.06 117 LYS A N 1
ATOM 908 C CA . LYS A 1 117 ? 0.25 20.047 -19.891 1 81.06 117 LYS A CA 1
ATOM 909 C C . LYS A 1 117 ? 0.203 18.719 -19.156 1 81.06 117 LYS A C 1
ATOM 911 O O . LYS A 1 117 ? 0.434 17.656 -19.75 1 81.06 117 LYS A O 1
ATOM 916 N N . HIS A 1 118 ? -0.024 18.766 -17.953 1 83.69 118 HIS A N 1
ATOM 917 C CA . HIS A 1 118 ? -0.073 17.562 -17.141 1 83.69 118 HIS A CA 1
ATOM 918 C C . HIS A 1 118 ? -1.142 16.594 -17.641 1 83.69 118 HIS A C 1
ATOM 920 O O . HIS A 1 118 ? -1.004 15.383 -17.5 1 83.69 118 HIS A O 1
ATOM 926 N N . ALA A 1 119 ? -2.15 17.141 -18.312 1 79.12 119 ALA A N 1
ATOM 927 C CA . ALA A 1 119 ? -3.248 16.359 -18.859 1 79.12 119 ALA A CA 1
ATOM 928 C C . ALA A 1 119 ? -2.75 15.43 -19.969 1 79.12 119 ALA A C 1
ATOM 930 O O . ALA A 1 119 ? -3.371 14.406 -20.266 1 79.12 119 ALA A O 1
ATOM 931 N N . GLU A 1 120 ? -1.667 15.773 -20.594 1 84.75 120 GLU A N 1
ATOM 932 C CA . GLU A 1 120 ? -1.091 14.945 -21.641 1 84.75 120 GLU A CA 1
ATOM 933 C C . GLU A 1 120 ? -0.454 13.68 -21.062 1 84.75 120 GLU A C 1
ATOM 935 O O . GLU A 1 120 ? -0.188 12.727 -21.797 1 84.75 120 GLU A O 1
ATOM 940 N N . PHE A 1 121 ? -0.231 13.75 -19.797 1 87.62 121 PHE A N 1
ATOM 941 C CA . PHE A 1 121 ? 0.359 12.602 -19.109 1 87.62 121 PHE A CA 1
ATOM 942 C C . PHE A 1 121 ? -0.713 11.781 -18.406 1 87.62 121 PHE A C 1
ATOM 944 O O . PHE A 1 121 ? -0.479 11.242 -17.312 1 87.62 121 PHE A O 1
ATOM 951 N N . ASN A 1 122 ? -1.796 11.734 -19.062 1 81.94 122 ASN A N 1
ATOM 952 C CA . ASN A 1 122 ? -2.9 10.938 -18.531 1 81.94 122 ASN A CA 1
ATOM 953 C C . ASN A 1 122 ? -2.752 9.461 -18.906 1 81.94 122 ASN A C 1
ATOM 955 O O . ASN A 1 122 ? -2.416 9.133 -20.047 1 81.94 122 ASN A O 1
ATOM 959 N N . TYR A 1 123 ? -2.957 8.586 -17.969 1 80.56 123 TYR A N 1
ATOM 960 C CA . TYR A 1 123 ? -2.73 7.152 -18.141 1 80.56 123 TYR A CA 1
ATOM 961 C C . TYR A 1 123 ? -3.604 6.59 -19.266 1 80.56 123 TYR A C 1
ATOM 963 O O . TYR A 1 123 ? -3.125 5.836 -20.109 1 80.56 123 TYR A O 1
ATOM 971 N N . LEU A 1 124 ? -4.941 6.98 -19.281 1 73.06 124 LEU A N 1
ATOM 972 C CA . LEU A 1 124 ? -5.855 6.426 -20.281 1 73.06 124 LEU A CA 1
ATOM 973 C C . LEU A 1 124 ? -5.496 6.926 -21.688 1 73.06 124 LEU A C 1
ATOM 975 O O . LEU A 1 124 ? -5.559 6.164 -22.656 1 73.06 124 LEU A O 1
ATOM 979 N N . LYS A 1 125 ? -5.168 8.133 -21.719 1 78 125 LYS A N 1
ATOM 980 C CA . LYS A 1 125 ? -4.719 8.68 -23 1 78 125 LYS A CA 1
ATOM 981 C C . LYS A 1 125 ? -3.455 7.977 -23.484 1 78 125 LYS A C 1
ATOM 983 O O . LYS A 1 125 ? -3.293 7.738 -24.688 1 78 125 LYS A O 1
ATOM 988 N N . ALA A 1 126 ? -2.654 7.652 -22.469 1 85.25 126 ALA A N 1
ATOM 989 C CA . ALA A 1 126 ? -1.415 6.953 -22.797 1 85.25 126 ALA A CA 1
ATOM 990 C C . ALA A 1 126 ? -1.702 5.555 -23.344 1 85.25 126 ALA A C 1
ATOM 992 O O . ALA A 1 126 ? -1.107 5.137 -24.344 1 85.25 126 ALA A O 1
ATOM 993 N N . CYS A 1 127 ? -2.615 4.902 -22.766 1 78.31 127 CYS A N 1
ATOM 994 C CA . CYS A 1 127 ? -2.982 3.57 -23.219 1 78.31 127 CYS A CA 1
ATOM 995 C C . CYS A 1 127 ? -3.523 3.617 -24.656 1 78.31 127 CYS A C 1
ATOM 997 O O . CYS A 1 127 ? -3.172 2.777 -25.484 1 78.31 127 CYS A O 1
ATOM 999 N N . ASN A 1 128 ? -4.312 4.605 -24.891 1 75.62 128 ASN A N 1
ATOM 1000 C CA . ASN A 1 128 ? -4.848 4.781 -26.234 1 75.62 128 ASN A CA 1
ATOM 1001 C C . ASN A 1 128 ? -3.74 5.047 -27.25 1 75.62 128 ASN A C 1
ATOM 1003 O O . ASN A 1 128 ? -3.787 4.543 -28.375 1 75.62 128 ASN A O 1
ATOM 1007 N N . ALA A 1 129 ? -2.854 5.793 -26.844 1 80.5 129 ALA A N 1
ATOM 1008 C CA . ALA A 1 129 ? -1.731 6.102 -27.734 1 80.5 129 ALA A CA 1
ATOM 1009 C C . ALA A 1 129 ? -0.907 4.852 -28.031 1 80.5 129 ALA A C 1
ATOM 1011 O O . ALA A 1 129 ? -0.465 4.645 -29.156 1 80.5 129 ALA A O 1
ATOM 1012 N N . ILE A 1 130 ? -0.712 4.043 -27.047 1 80.69 130 ILE A N 1
ATOM 1013 C CA . ILE A 1 130 ? 0.092 2.832 -27.188 1 80.69 130 ILE A CA 1
ATOM 1014 C C . ILE A 1 130 ? -0.629 1.829 -28.078 1 80.69 130 ILE A C 1
ATOM 1016 O O . ILE A 1 130 ? 0.008 1.096 -28.844 1 80.69 130 ILE A O 1
ATOM 1020 N N . GLU A 1 131 ? -1.883 1.927 -28.047 1 73.44 131 GLU A N 1
ATOM 1021 C CA . GLU A 1 131 ? -2.684 1.031 -28.875 1 73.44 131 GLU A CA 1
ATOM 1022 C C . GLU A 1 131 ? -2.531 1.369 -30.359 1 73.44 131 GLU A C 1
ATOM 1024 O O . GLU A 1 131 ? -2.725 0.508 -31.219 1 73.44 131 GLU A O 1
ATOM 1029 N N . ARG A 1 132 ? -2.176 2.551 -30.641 1 71.94 132 ARG A N 1
ATOM 1030 C CA . ARG A 1 132 ? -2.152 3.023 -32.031 1 71.94 132 ARG A CA 1
ATOM 1031 C C . ARG A 1 132 ? -0.763 2.865 -32.625 1 71.94 132 ARG A C 1
ATOM 1033 O O . ARG A 1 132 ? -0.547 3.207 -33.781 1 71.94 132 ARG A O 1
ATOM 1040 N N . ILE A 1 133 ? 0.098 2.225 -31.875 1 75.5 133 ILE A N 1
ATOM 1041 C CA . ILE A 1 133 ? 1.468 2.148 -32.375 1 75.5 133 ILE A CA 1
ATOM 1042 C C . ILE A 1 133 ? 1.611 0.946 -33.312 1 75.5 133 ILE A C 1
ATOM 1044 O O . ILE A 1 133 ? 0.82 0.003 -33.219 1 75.5 133 ILE A O 1
ATOM 1048 N N . ARG A 1 134 ? 2.51 1.1 -34.281 1 70.88 134 ARG A N 1
ATOM 1049 C CA . ARG A 1 134 ? 2.896 0.022 -35.188 1 70.88 134 ARG A CA 1
ATOM 1050 C C . ARG A 1 134 ? 4.258 -0.55 -34.781 1 70.88 134 ARG A C 1
ATOM 1052 O O . ARG A 1 134 ? 5.227 0.195 -34.625 1 70.88 134 ARG A O 1
ATOM 1059 N N . MET A 1 135 ? 4.297 -1.849 -34.562 1 65.44 135 MET A N 1
ATOM 1060 C CA . MET A 1 135 ? 5.555 -2.504 -34.219 1 65.44 135 MET A CA 1
ATOM 1061 C C . MET A 1 135 ? 6.152 -3.197 -35.438 1 65.44 135 MET A C 1
ATOM 1063 O O . MET A 1 135 ? 5.602 -4.18 -35.938 1 65.44 135 MET A O 1
ATOM 1067 N N . GLY A 1 136 ? 7.344 -2.738 -35.906 1 58.81 136 GLY A N 1
ATOM 1068 C CA . GLY A 1 136 ? 7.973 -3.252 -37.125 1 58.81 136 GLY A CA 1
ATOM 1069 C C . GLY A 1 136 ? 7.121 -3.061 -38.375 1 58.81 136 GLY A C 1
ATOM 1070 O O . GLY A 1 136 ? 6.637 -1.957 -38.625 1 58.81 136 GLY A O 1
ATOM 1071 N N . ASP A 1 137 ? 7.113 -4.102 -39.25 1 51.91 137 ASP A N 1
ATOM 1072 C CA . ASP A 1 137 ? 6.375 -4.078 -40.5 1 51.91 137 ASP A CA 1
ATOM 1073 C C . ASP A 1 137 ? 4.91 -4.453 -40.281 1 51.91 137 ASP A C 1
ATOM 1075 O O . ASP A 1 137 ? 4.109 -4.414 -41.219 1 51.91 137 ASP A O 1
ATOM 1079 N N . THR A 1 138 ? 4.613 -4.887 -39.094 1 50.94 138 THR A N 1
ATOM 1080 C CA . THR A 1 138 ? 3.256 -5.387 -38.906 1 50.94 138 THR A CA 1
ATOM 1081 C C . THR A 1 138 ? 2.412 -4.383 -38.156 1 50.94 138 THR A C 1
ATOM 1083 O O . THR A 1 138 ? 2.857 -3.844 -37.125 1 50.94 138 THR A O 1
ATOM 1086 N N . TRP A 1 139 ? 1.592 -3.648 -38.781 1 45.5 139 TRP A N 1
ATOM 1087 C CA . TRP A 1 139 ? 0.634 -2.754 -38.125 1 45.5 139 TRP A CA 1
ATOM 1088 C C . TRP A 1 139 ? -0.143 -3.479 -37.031 1 45.5 139 TRP A C 1
ATOM 1090 O O . TRP A 1 139 ? -0.786 -4.5 -37.312 1 45.5 139 TRP A O 1
ATOM 1100 N N . TRP A 1 140 ? 0.285 -3.148 -35.969 1 47.84 140 TRP A N 1
ATOM 1101 C CA . TRP A 1 140 ? -0.42 -3.871 -34.906 1 47.84 140 TRP A CA 1
ATOM 1102 C C . TRP A 1 140 ? -1.921 -3.611 -35 1 47.84 140 TRP A C 1
ATOM 1104 O O . TRP A 1 140 ? -2.725 -4.535 -34.844 1 47.84 140 TRP A O 1
ATOM 1114 N N . ASN A 1 141 ? -2.314 -2.416 -35.125 1 48 141 ASN A N 1
ATOM 1115 C CA . ASN A 1 141 ? -3.729 -2.066 -35.219 1 48 141 ASN A CA 1
ATOM 1116 C C . ASN A 1 141 ? -4.406 -2.727 -36.406 1 48 141 ASN A C 1
ATOM 1118 O O . ASN A 1 141 ? -5.551 -3.17 -36.312 1 48 141 ASN A O 1
ATOM 1122 N N . GLU A 1 142 ? -3.74 -2.611 -37.5 1 46.75 142 GLU A N 1
ATOM 1123 C CA . GLU A 1 142 ? -4.344 -3.211 -38.688 1 46.75 142 GLU A CA 1
ATOM 1124 C C . GLU A 1 142 ? -4.418 -4.73 -38.562 1 46.75 142 GLU A C 1
ATOM 1126 O O . GLU A 1 142 ? -5.395 -5.348 -39 1 46.75 142 GLU A O 1
ATOM 1131 N N . SER A 1 143 ? -3.354 -5.273 -38.125 1 44.09 143 SER A N 1
ATOM 1132 C CA . SER A 1 143 ? -3.416 -6.719 -37.938 1 44.09 143 SER A CA 1
ATOM 1133 C C . SER A 1 143 ? -4.402 -7.105 -36.844 1 44.09 143 SER A C 1
ATOM 1135 O O . SER A 1 143 ? -5.121 -8.102 -36.969 1 44.09 143 SER A O 1
ATOM 1137 N N . LEU A 1 144 ? -4.348 -6.398 -35.781 1 45.19 144 LEU A N 1
ATOM 1138 C CA . LEU A 1 144 ? -5.32 -6.641 -34.75 1 45.19 144 LEU A CA 1
ATOM 1139 C C . LEU A 1 144 ? -6.715 -6.207 -35.188 1 45.19 144 LEU A C 1
ATOM 1141 O O . LEU A 1 144 ? -7.699 -6.898 -34.906 1 45.19 144 LEU A O 1
ATOM 1145 N N . ALA A 1 145 ? -6.863 -5.082 -35.719 1 45.53 145 ALA A N 1
ATOM 1146 C CA . ALA A 1 145 ? -8.117 -4.664 -36.344 1 45.53 145 ALA A CA 1
ATOM 1147 C C . ALA A 1 145 ? -8.562 -5.656 -37.406 1 45.53 145 ALA A C 1
ATOM 1149 O O . ALA A 1 145 ? -9.75 -5.988 -37.5 1 45.53 145 ALA A O 1
ATOM 1150 N N . ASN A 1 146 ? -7.688 -5.949 -38.312 1 44.78 146 ASN A N 1
ATOM 1151 C CA . ASN A 1 146 ? -8.023 -6.895 -39.375 1 44.78 146 ASN A CA 1
ATOM 1152 C C . ASN A 1 146 ? -8.281 -8.289 -38.812 1 44.78 146 ASN A C 1
ATOM 1154 O O . ASN A 1 146 ? -9.023 -9.078 -39.406 1 44.78 146 ASN A O 1
ATOM 1158 N N . GLN A 1 147 ? -7.551 -8.508 -37.719 1 45.69 147 GLN A N 1
ATOM 1159 C CA . GLN A 1 147 ? -7.75 -9.859 -37.219 1 45.69 147 GLN A CA 1
ATOM 1160 C C . GLN A 1 147 ? -8.852 -9.898 -36.156 1 45.69 147 GLN A C 1
ATOM 1162 O O . GLN A 1 147 ? -9.172 -10.969 -35.625 1 45.69 147 GLN A O 1
ATOM 1167 N N . GLY A 1 148 ? -9.523 -8.867 -36 1 49.41 148 GLY A N 1
ATOM 1168 C CA . GLY A 1 148 ? -10.672 -8.859 -35.094 1 49.41 148 GLY A CA 1
ATOM 1169 C C . GLY A 1 148 ? -10.312 -9.086 -33.656 1 49.41 148 GLY A C 1
ATOM 1170 O O . GLY A 1 148 ? -11.047 -9.758 -32.906 1 49.41 148 GLY A O 1
ATOM 1171 N N . LEU A 1 149 ? -9.172 -8.672 -33.25 1 50.03 149 LEU A N 1
ATOM 1172 C CA . LEU A 1 149 ? -8.781 -9 -31.891 1 50.03 149 LEU A CA 1
ATOM 1173 C C . LEU A 1 149 ? -9.461 -8.062 -30.891 1 50.03 149 LEU A C 1
ATOM 1175 O O . LEU A 1 149 ? -9.688 -6.887 -31.188 1 50.03 149 LEU A O 1
ATOM 1179 N N . THR A 1 150 ? -9.961 -8.633 -29.906 1 56.56 150 THR A N 1
ATOM 1180 C CA . THR A 1 150 ? -10.594 -7.91 -28.797 1 56.56 150 THR A CA 1
ATOM 1181 C C . THR A 1 150 ? -9.562 -7.074 -28.047 1 56.56 150 THR A C 1
ATOM 1183 O O . THR A 1 150 ? -8.359 -7.309 -28.156 1 56.56 150 THR A O 1
ATOM 1186 N N . ARG A 1 151 ? -9.867 -5.922 -27.531 1 55.5 151 ARG A N 1
ATOM 1187 C CA . ARG A 1 151 ? -9.031 -5 -26.75 1 55.5 151 ARG A CA 1
ATOM 1188 C C . ARG A 1 151 ? -8.219 -5.746 -25.703 1 55.5 151 ARG A C 1
ATOM 1190 O O . ARG A 1 151 ? -7.051 -5.422 -25.469 1 55.5 151 ARG A O 1
ATOM 1197 N N . ARG A 1 152 ? -8.742 -6.707 -25.219 1 54.31 152 ARG A N 1
ATOM 1198 C CA . ARG A 1 152 ? -8.039 -7.516 -24.219 1 54.31 152 ARG A CA 1
ATOM 1199 C C . ARG A 1 152 ? -6.84 -8.227 -24.828 1 54.31 152 ARG A C 1
ATOM 1201 O O . ARG A 1 152 ? -5.773 -8.297 -24.219 1 54.31 152 ARG A O 1
ATOM 1208 N N . GLU A 1 153 ? -7.16 -8.711 -26 1 59.22 153 GLU A N 1
ATOM 1209 C CA . GLU A 1 153 ? -6.086 -9.414 -26.703 1 59.22 153 GLU A CA 1
ATOM 1210 C C . GLU A 1 153 ? -4.969 -8.453 -27.094 1 59.22 153 GLU A C 1
ATOM 1212 O O . GLU A 1 153 ? -3.789 -8.812 -27.031 1 59.22 153 GLU A O 1
ATOM 1217 N N . ALA A 1 154 ? -5.457 -7.398 -27.391 1 61.53 154 ALA A N 1
ATOM 1218 C CA . ALA A 1 154 ? -4.492 -6.363 -27.75 1 61.53 154 ALA A CA 1
ATOM 1219 C C . ALA A 1 154 ? -3.592 -6.012 -26.578 1 61.53 154 ALA A C 1
ATOM 1221 O O . ALA A 1 154 ? -2.373 -5.902 -26.719 1 61.53 154 ALA A O 1
ATOM 1222 N N . TYR A 1 155 ? -4.109 -6 -25.469 1 62.94 155 TYR A N 1
ATOM 1223 C CA . TYR A 1 155 ? -3.33 -5.602 -24.297 1 62.94 155 TYR A CA 1
ATOM 1224 C C . TYR A 1 155 ? -2.449 -6.75 -23.812 1 62.94 155 TYR A C 1
ATOM 1226 O O . TYR A 1 155 ? -1.38 -6.523 -23.25 1 62.94 155 TYR A O 1
ATOM 1234 N N . LYS A 1 156 ? -2.93 -7.922 -24.172 1 63.25 156 LYS A N 1
ATOM 1235 C CA . LYS A 1 156 ? -2.061 -9.062 -23.891 1 63.25 156 LYS A CA 1
ATOM 1236 C C . LYS A 1 156 ? -0.795 -9.016 -24.734 1 63.25 156 LYS A C 1
ATOM 1238 O O . LYS A 1 156 ? 0.3 -9.297 -24.25 1 63.25 156 LYS A O 1
ATOM 1243 N N . TYR A 1 157 ? -1.075 -8.641 -25.906 1 63.81 157 TYR A N 1
ATOM 1244 C CA . TYR A 1 157 ? 0.059 -8.531 -26.812 1 63.81 157 TYR A CA 1
ATOM 1245 C C . TYR A 1 157 ? 0.957 -7.363 -26.438 1 63.81 157 TYR A C 1
ATOM 1247 O O . TYR A 1 157 ? 2.18 -7.512 -26.359 1 63.81 157 TYR A O 1
ATOM 1255 N N . LEU A 1 158 ? 0.298 -6.289 -26.156 1 72.44 158 LEU A N 1
ATOM 1256 C CA . LEU A 1 158 ? 1.051 -5.094 -25.797 1 72.44 158 LEU A CA 1
ATOM 1257 C C . LEU A 1 158 ? 1.759 -5.281 -24.453 1 72.44 158 LEU A C 1
ATOM 1259 O O . LEU A 1 158 ? 2.773 -4.629 -24.188 1 72.44 158 LEU A O 1
ATOM 1263 N N . GLY A 1 159 ? 1.266 -6.125 -23.656 1 69.69 159 GLY A N 1
ATOM 1264 C CA . GLY A 1 159 ? 1.849 -6.402 -22.359 1 69.69 159 GLY A CA 1
ATOM 1265 C C . GLY A 1 159 ? 3.236 -7.008 -22.438 1 69.69 159 GLY A C 1
ATOM 1266 O O . GLY A 1 159 ? 3.996 -6.969 -21.469 1 69.69 159 GLY A O 1
ATOM 1267 N N . ARG A 1 160 ? 3.518 -7.461 -23.703 1 66.19 160 ARG A N 1
ATOM 1268 C CA . ARG A 1 160 ? 4.859 -7.988 -23.953 1 66.19 160 ARG A CA 1
ATOM 1269 C C . ARG A 1 160 ? 5.887 -6.863 -24 1 66.19 160 ARG A C 1
ATOM 1271 O O . ARG A 1 160 ? 7.055 -7.07 -23.656 1 66.19 160 ARG A O 1
ATOM 1278 N N . TYR A 1 161 ? 5.355 -5.777 -24.406 1 72.19 161 TYR A N 1
ATOM 1279 C CA . TYR A 1 161 ? 6.266 -4.668 -24.656 1 72.19 161 TYR A CA 1
ATOM 1280 C C . TYR A 1 161 ? 6.156 -3.613 -23.562 1 72.19 161 TYR A C 1
ATOM 1282 O O . TYR A 1 161 ? 7.141 -2.955 -23.219 1 72.19 161 TYR A O 1
ATOM 1290 N N . PHE A 1 162 ? 4.965 -3.531 -23.109 1 75.94 162 PHE A N 1
ATOM 1291 C CA . PHE A 1 162 ? 4.719 -2.459 -22.156 1 75.94 162 PHE A CA 1
ATOM 1292 C C . PHE A 1 162 ? 4.191 -3.018 -20.828 1 75.94 162 PHE A C 1
ATOM 1294 O O . PHE A 1 162 ? 3.316 -3.885 -20.828 1 75.94 162 PHE A O 1
ATOM 1301 N N . ASP A 1 163 ? 4.891 -2.533 -19.828 1 73 163 ASP A N 1
ATOM 1302 C CA . ASP A 1 163 ? 4.391 -2.893 -18.5 1 73 163 ASP A CA 1
ATOM 1303 C C . ASP A 1 163 ? 3.314 -1.916 -18.031 1 73 163 ASP A C 1
ATOM 1305 O O . ASP A 1 163 ? 3.623 -0.86 -17.484 1 73 163 ASP A O 1
ATOM 1309 N N . PHE A 1 164 ? 2.154 -2.227 -18.234 1 72.31 164 PHE A N 1
ATOM 1310 C CA . PHE A 1 164 ? 1.032 -1.338 -17.953 1 72.31 164 PHE A CA 1
ATOM 1311 C C . PHE A 1 164 ? 0.84 -1.157 -16.453 1 72.31 164 PHE A C 1
ATOM 1313 O O . PHE A 1 164 ? 0.065 -0.302 -16.016 1 72.31 164 PHE A O 1
ATOM 1320 N N . GLU A 1 165 ? 1.625 -1.845 -15.664 1 65.31 165 GLU A N 1
ATOM 1321 C CA . GLU A 1 165 ? 1.556 -1.656 -14.219 1 65.31 165 GLU A CA 1
ATOM 1322 C C . GLU A 1 165 ? 2.422 -0.481 -13.773 1 65.31 165 GLU A C 1
ATOM 1324 O O . GLU A 1 165 ? 2.207 0.081 -12.703 1 65.31 165 GLU A O 1
ATOM 1329 N N . SER A 1 166 ? 3.309 -0.224 -14.633 1 75.56 166 SER A N 1
ATOM 1330 C CA . SER A 1 166 ? 4.156 0.934 -14.367 1 75.56 166 SER A CA 1
ATOM 1331 C C . SER A 1 166 ? 3.492 2.225 -14.828 1 75.56 166 SER A C 1
ATOM 1333 O O . SER A 1 166 ? 3.775 2.715 -15.922 1 75.56 166 SER A O 1
ATOM 1335 N N . THR A 1 167 ? 2.725 2.783 -13.945 1 80.56 167 THR A N 1
ATOM 1336 C CA . THR A 1 167 ? 1.843 3.889 -14.312 1 80.56 167 THR A CA 1
ATOM 1337 C C . THR A 1 167 ? 2.65 5.078 -14.82 1 80.56 167 THR A C 1
ATOM 1339 O O . THR A 1 167 ? 2.318 5.66 -15.859 1 80.56 167 THR A O 1
ATOM 1342 N N . GLU A 1 168 ? 3.719 5.41 -14.07 1 85.44 168 GLU A N 1
ATOM 1343 C CA . GLU A 1 168 ? 4.504 6.582 -14.453 1 85.44 168 GLU A CA 1
ATOM 1344 C C . GLU A 1 168 ? 5.148 6.383 -15.82 1 85.44 168 GLU A C 1
ATOM 1346 O O . GLU A 1 168 ? 5.211 7.316 -16.625 1 85.44 168 GLU A O 1
ATOM 1351 N N . LEU A 1 169 ? 5.547 5.199 -16 1 87.38 169 LEU A N 1
ATOM 1352 C CA . LEU A 1 169 ? 6.195 4.898 -17.281 1 87.38 169 LEU A CA 1
ATOM 1353 C C . LEU A 1 169 ? 5.195 4.98 -18.422 1 87.38 169 LEU A C 1
ATOM 1355 O O . LEU A 1 169 ? 5.484 5.574 -19.469 1 87.38 169 LEU A O 1
ATOM 1359 N N . ILE A 1 170 ? 4.047 4.391 -18.219 1 86.12 170 ILE A N 1
ATOM 1360 C CA . ILE A 1 170 ? 3.031 4.387 -19.266 1 86.12 170 ILE A CA 1
ATOM 1361 C C . ILE A 1 170 ? 2.586 5.82 -19.562 1 86.12 170 ILE A C 1
ATOM 1363 O O . ILE A 1 170 ? 2.457 6.211 -20.734 1 86.12 170 ILE A O 1
ATOM 1367 N N . ARG A 1 171 ? 2.426 6.582 -18.547 1 88.19 171 ARG A N 1
ATOM 1368 C CA . ARG A 1 171 ? 2.02 7.977 -18.703 1 88.19 171 ARG A CA 1
ATOM 1369 C C . ARG A 1 171 ? 3.074 8.773 -19.453 1 88.19 171 ARG A C 1
ATOM 1371 O O . ARG A 1 171 ? 2.742 9.562 -20.344 1 88.19 171 ARG A O 1
ATOM 1378 N N . ALA A 1 172 ? 4.27 8.531 -19.125 1 91.12 172 ALA A N 1
ATOM 1379 C CA . ALA A 1 172 ? 5.359 9.195 -19.844 1 91.12 172 ALA A CA 1
ATOM 1380 C C . ALA A 1 172 ? 5.402 8.758 -21.297 1 91.12 172 ALA A C 1
ATOM 1382 O O . ALA A 1 172 ? 5.609 9.578 -22.188 1 91.12 172 ALA A O 1
ATOM 1383 N N . THR A 1 173 ? 5.188 7.48 -21.5 1 90.94 173 THR A N 1
ATOM 1384 C CA . THR A 1 173 ? 5.203 6.949 -22.859 1 90.94 173 THR A CA 1
ATOM 1385 C C . THR A 1 173 ? 4.09 7.566 -23.703 1 90.94 173 THR A C 1
ATOM 1387 O O . THR A 1 173 ? 4.309 7.941 -24.844 1 90.94 173 THR A O 1
ATOM 1390 N N . GLY A 1 174 ? 2.982 7.641 -23.094 1 88.44 174 GLY A N 1
ATOM 1391 C CA . GLY A 1 174 ? 1.87 8.266 -23.797 1 88.44 174 GLY A CA 1
ATOM 1392 C C . GLY A 1 174 ? 2.141 9.711 -24.172 1 88.44 174 GLY A C 1
ATOM 1393 O O . GLY A 1 174 ? 1.827 10.141 -25.281 1 88.44 174 GLY A O 1
ATOM 1394 N N . ALA A 1 175 ? 2.609 10.43 -23.203 1 89.88 175 ALA A N 1
ATOM 1395 C CA . ALA A 1 175 ? 2.943 11.828 -23.469 1 89.88 175 ALA A CA 1
ATOM 1396 C C . ALA A 1 175 ? 3.965 11.938 -24.609 1 89.88 175 ALA A C 1
ATOM 1398 O O . ALA A 1 175 ? 3.865 12.828 -25.453 1 89.88 175 ALA A O 1
ATOM 1399 N N . LEU A 1 176 ? 4.863 11.016 -24.609 1 91.31 176 LEU A N 1
ATOM 1400 C CA . LEU A 1 176 ? 5.883 11 -25.656 1 91.31 176 LEU A CA 1
ATOM 1401 C C . LEU A 1 176 ? 5.258 10.742 -27.016 1 91.31 176 LEU A C 1
ATOM 1403 O O . LEU A 1 176 ? 5.555 11.445 -27.984 1 91.31 176 LEU A O 1
ATOM 1407 N N . PHE A 1 177 ? 4.414 9.836 -27.062 1 88.62 177 PHE A N 1
ATOM 1408 C CA . PHE A 1 177 ? 3.775 9.508 -28.328 1 88.62 177 PHE A CA 1
ATOM 1409 C C . PHE A 1 177 ? 2.922 10.672 -28.828 1 88.62 177 PHE A C 1
ATOM 1411 O O . PHE A 1 177 ? 2.893 10.969 -30.016 1 88.62 177 PHE A O 1
ATOM 1418 N N . GLY A 1 178 ? 2.213 11.25 -27.891 1 84.31 178 GLY A N 1
ATOM 1419 C CA . GLY A 1 178 ? 1.453 12.438 -28.266 1 84.31 178 GLY A CA 1
ATOM 1420 C C . GLY A 1 178 ? 2.316 13.539 -28.844 1 84.31 178 GLY A C 1
ATOM 1421 O O . GLY A 1 178 ? 1.943 14.172 -29.828 1 84.31 178 GLY A O 1
ATOM 1422 N N . TYR A 1 179 ? 3.359 13.727 -28.234 1 86.69 179 TYR A N 1
ATOM 1423 C CA . TYR A 1 179 ? 4.301 14.742 -28.688 1 86.69 179 TYR A CA 1
ATOM 1424 C C . TYR A 1 179 ? 4.848 14.391 -30.078 1 86.69 179 TYR A C 1
ATOM 1426 O O . TYR A 1 179 ? 4.914 15.242 -30.953 1 86.69 179 TYR A O 1
ATOM 1434 N N . LEU A 1 180 ? 5.207 13.133 -30.281 1 84.69 180 LEU A N 1
ATOM 1435 C CA . LEU A 1 180 ? 5.773 12.688 -31.547 1 84.69 180 LEU A CA 1
ATOM 1436 C C . LEU A 1 180 ? 4.754 12.828 -32.688 1 84.69 180 LEU A C 1
ATOM 1438 O O . LEU A 1 180 ? 5.109 13.203 -33.812 1 84.69 180 LEU A O 1
ATOM 1442 N N . ALA A 1 181 ? 3.588 12.586 -32.281 1 80.56 181 ALA A N 1
ATOM 1443 C CA . ALA A 1 181 ? 2.523 12.703 -33.281 1 80.56 181 ALA A CA 1
ATOM 1444 C C . ALA A 1 181 ? 2.283 14.164 -33.656 1 80.56 181 ALA A C 1
ATOM 1446 O O . ALA A 1 181 ? 2.096 14.492 -34.812 1 80.56 181 ALA A O 1
ATOM 1447 N N . THR A 1 182 ? 2.277 15 -32.656 1 77.62 182 THR A N 1
ATOM 1448 C CA . THR A 1 182 ? 2.006 16.422 -32.875 1 77.62 182 THR A CA 1
ATOM 1449 C C . THR A 1 182 ? 3.148 17.078 -33.656 1 77.62 182 THR A C 1
ATOM 1451 O O . THR A 1 182 ? 2.912 17.875 -34.562 1 77.62 182 THR A O 1
ATOM 1454 N N . GLU A 1 183 ? 4.332 16.672 -33.281 1 76.62 183 GLU A N 1
ATOM 1455 C CA . GLU A 1 183 ? 5.496 17.297 -33.906 1 76.62 183 GLU A CA 1
ATOM 1456 C C . GLU A 1 183 ? 5.93 16.547 -35.156 1 76.62 183 GLU A C 1
ATOM 1458 O O . GLU A 1 183 ? 6.848 16.969 -35.844 1 76.62 183 GLU A O 1
ATOM 1463 N N . LYS A 1 184 ? 5.129 15.445 -35.5 1 71.69 184 LYS A N 1
ATOM 1464 C CA . LYS A 1 184 ? 5.398 14.625 -36.688 1 71.69 184 LYS A CA 1
ATOM 1465 C C . LYS A 1 184 ? 6.855 14.18 -36.719 1 71.69 184 LYS A C 1
ATOM 1467 O O . LYS A 1 184 ? 7.531 14.32 -37.75 1 71.69 184 LYS A O 1
ATOM 1472 N N . ILE A 1 185 ? 7.355 13.75 -35.5 1 70.94 185 ILE A N 1
ATOM 1473 C CA . ILE A 1 185 ? 8.719 13.242 -35.406 1 70.94 185 ILE A CA 1
ATOM 1474 C C . ILE A 1 185 ? 8.727 11.727 -35.562 1 70.94 185 ILE A C 1
ATOM 1476 O O . ILE A 1 185 ? 7.871 11.023 -35.031 1 70.94 185 ILE A O 1
ATOM 1480 N N . GLY A 1 186 ? 9.719 11.133 -36.25 1 62.25 186 GLY A N 1
ATOM 1481 C CA . GLY A 1 186 ? 9.93 9.703 -36.438 1 62.25 186 GLY A CA 1
ATOM 1482 C C . GLY A 1 186 ? 9.211 9.156 -37.688 1 62.25 186 GLY A C 1
ATOM 1483 O O . GLY A 1 186 ? 8.633 9.922 -38.469 1 62.25 186 GLY A O 1
ATOM 1484 N N . ALA A 1 187 ? 9.414 7.773 -37.906 1 53.41 187 ALA A N 1
ATOM 1485 C CA . ALA A 1 187 ? 8.82 7.129 -39.062 1 53.41 187 ALA A CA 1
ATOM 1486 C C . ALA A 1 187 ? 7.297 7.148 -39 1 53.41 187 ALA A C 1
ATOM 1488 O O . ALA A 1 187 ? 6.699 6.422 -38.188 1 53.41 187 ALA A O 1
ATOM 1489 N N . GLN A 1 188 ? 6.754 8.266 -39.25 1 54.62 188 GLN A N 1
ATOM 1490 C CA . GLN A 1 188 ? 5.305 8.367 -39.344 1 54.62 188 GLN A CA 1
ATOM 1491 C C . GLN A 1 188 ? 4.828 8.062 -40.75 1 54.62 188 GLN A C 1
ATOM 1493 O O . GLN A 1 188 ? 5.512 8.391 -41.719 1 54.62 188 GLN A O 1
ATOM 1498 N N . LEU A 1 189 ? 4.227 6.941 -40.875 1 45.78 189 LEU A N 1
ATOM 1499 C CA . LEU A 1 189 ? 3.734 6.688 -42.219 1 45.78 189 LEU A CA 1
ATOM 1500 C C . LEU A 1 189 ? 3.016 7.914 -42.75 1 45.78 189 LEU A C 1
ATOM 1502 O O . LEU A 1 189 ? 2.461 8.711 -42 1 45.78 189 LEU A O 1
ATOM 1506 N N . ASP A 1 190 ? 3.209 8.18 -44.062 1 44 190 ASP A N 1
ATOM 1507 C CA . ASP A 1 190 ? 2.631 9.227 -44.906 1 44 190 ASP A CA 1
ATOM 1508 C C . ASP A 1 190 ? 1.148 9.422 -44.594 1 44 190 ASP A C 1
ATOM 1510 O O . ASP A 1 190 ? 0.347 8.5 -44.75 1 44 190 ASP A O 1
ATOM 1514 N N . GLY A 1 191 ? 0.679 10.5 -44 1 47.38 191 GLY A N 1
ATOM 1515 C CA . GLY A 1 191 ? -0.645 11.07 -43.812 1 47.38 191 GLY A CA 1
ATOM 1516 C C . GLY A 1 191 ? -1.244 10.719 -42.469 1 47.38 191 GLY A C 1
ATOM 1517 O O . GLY A 1 191 ? -2.193 11.359 -42 1 47.38 191 GLY A O 1
ATOM 1518 N N . ALA A 1 192 ? -1.056 9.344 -41.906 1 46.69 192 ALA A N 1
ATOM 1519 C CA . ALA A 1 192 ? -1.758 8.977 -40.656 1 46.69 192 ALA A CA 1
ATOM 1520 C C . ALA A 1 192 ? -0.851 9.125 -39.438 1 46.69 192 ALA A C 1
ATOM 1522 O O . ALA A 1 192 ? 0.369 8.977 -39.562 1 46.69 192 ALA A O 1
ATOM 1523 N N . ALA A 1 193 ? -1.11 9.836 -38.344 1 56.38 193 ALA A N 1
ATOM 1524 C CA . ALA A 1 193 ? -0.525 10.133 -37.031 1 56.38 193 ALA A CA 1
ATOM 1525 C C . ALA A 1 193 ? -0.171 8.859 -36.281 1 56.38 193 ALA A C 1
ATOM 1527 O O . ALA A 1 193 ? -0.464 8.727 -35.094 1 56.38 193 ALA A O 1
ATOM 1528 N N . VAL A 1 194 ? 0.361 7.766 -37.031 1 62.81 194 VAL A N 1
ATOM 1529 C CA . VAL A 1 194 ? 0.665 6.504 -36.344 1 62.81 194 VAL A CA 1
ATOM 1530 C C . VAL A 1 194 ? 2.17 6.387 -36.125 1 62.81 194 VAL A C 1
ATOM 1532 O O . VAL A 1 194 ? 2.963 6.598 -37.062 1 62.81 194 VAL A O 1
ATOM 1535 N N . ILE A 1 195 ? 2.623 6.129 -34.938 1 74.25 195 ILE A N 1
ATOM 1536 C CA . ILE A 1 195 ? 4.02 5.969 -34.531 1 74.25 195 ILE A CA 1
ATOM 1537 C C . ILE A 1 195 ? 4.457 4.527 -34.781 1 74.25 195 ILE A C 1
ATOM 1539 O O . ILE A 1 195 ? 3.789 3.588 -34.344 1 74.25 195 ILE A O 1
ATOM 1543 N N . CYS A 1 196 ? 5.426 4.316 -35.656 1 74.19 196 CYS A N 1
ATOM 1544 C CA . CYS A 1 196 ? 5.977 2.994 -35.938 1 74.19 196 CYS A CA 1
ATOM 1545 C C . CYS A 1 196 ? 7.188 2.711 -35.062 1 74.19 196 CYS A C 1
ATOM 1547 O O . CYS A 1 196 ? 8.109 3.521 -35 1 74.19 196 CYS A O 1
ATOM 1549 N N . LEU A 1 197 ? 7.109 1.609 -34.312 1 80.19 197 LEU A N 1
ATOM 1550 C CA . LEU A 1 197 ? 8.227 1.217 -33.469 1 80.19 197 LEU A CA 1
ATOM 1551 C C . LEU A 1 197 ? 8.859 -0.074 -33.969 1 80.19 197 LEU A C 1
ATOM 1553 O O . LEU A 1 197 ? 8.164 -0.992 -34.406 1 80.19 197 LEU A O 1
ATOM 1557 N N . THR A 1 198 ? 10.109 -0.083 -34.031 1 74.06 198 THR A N 1
ATOM 1558 C CA . THR A 1 198 ? 10.836 -1.298 -34.406 1 74.06 198 THR A CA 1
ATOM 1559 C C . THR A 1 198 ? 10.969 -2.221 -33.188 1 74.06 198 THR A C 1
ATOM 1561 O O . THR A 1 198 ? 10.922 -3.443 -33.312 1 74.06 198 THR A O 1
ATOM 1564 N N . SER A 1 199 ? 11.273 -1.563 -32.062 1 77.75 199 SER A N 1
ATOM 1565 C CA . SER A 1 199 ? 11.414 -2.357 -30.859 1 77.75 199 SER A CA 1
ATOM 1566 C C . SER A 1 199 ? 11.141 -1.52 -29.609 1 77.75 199 SER A C 1
ATOM 1568 O O . SER A 1 199 ? 11.227 -0.291 -29.656 1 77.75 199 SER A O 1
ATOM 1570 N N . VAL A 1 200 ? 10.617 -2.17 -28.625 1 81 200 VAL A N 1
ATOM 1571 C CA . VAL A 1 200 ? 10.477 -1.594 -27.281 1 81 200 VAL A CA 1
ATOM 1572 C C . VAL A 1 200 ? 11.383 -2.326 -26.312 1 81 200 VAL A C 1
ATOM 1574 O O . VAL A 1 200 ? 11.312 -3.549 -26.172 1 81 200 VAL A O 1
ATOM 1577 N N . GLU A 1 201 ? 12.406 -1.568 -25.781 1 76.06 201 GLU A N 1
ATOM 1578 C CA . GLU A 1 201 ? 13.383 -2.193 -24.906 1 76.06 201 GLU A CA 1
ATOM 1579 C C . GLU A 1 201 ? 13.336 -1.585 -23.5 1 76.06 201 GLU A C 1
ATOM 1581 O O . GLU A 1 201 ? 13.32 -0.362 -23.359 1 76.06 201 GLU A O 1
ATOM 1586 N N . ARG A 1 202 ? 13.258 -2.492 -22.578 1 73.31 202 ARG A N 1
ATOM 1587 C CA . ARG A 1 202 ? 13.445 -2.02 -21.203 1 73.31 202 ARG A CA 1
ATOM 1588 C C . ARG A 1 202 ? 14.93 -1.877 -20.875 1 73.31 202 ARG A C 1
ATOM 1590 O O . ARG A 1 202 ? 15.688 -2.846 -20.969 1 73.31 202 ARG A O 1
ATOM 1597 N N . VAL A 1 203 ? 15.328 -0.6 -20.672 1 66.56 203 VAL A N 1
ATOM 1598 C CA . VAL A 1 203 ? 16.75 -0.34 -20.5 1 66.56 203 VAL A CA 1
ATOM 1599 C C . VAL A 1 203 ? 17.031 0.044 -19.047 1 66.56 203 VAL A C 1
ATOM 1601 O O . VAL A 1 203 ? 16.109 0.404 -18.312 1 66.56 203 VAL A O 1
ATOM 1604 N N . ALA A 1 204 ? 18.125 -0.466 -18.688 1 63.22 204 ALA A N 1
ATOM 1605 C CA . ALA A 1 204 ? 18.641 -0.035 -17.391 1 63.22 204 ALA A CA 1
ATOM 1606 C C . ALA A 1 204 ? 19.656 1.093 -17.562 1 63.22 204 ALA A C 1
ATOM 1608 O O . ALA A 1 204 ? 20.125 1.353 -18.656 1 63.22 204 ALA A O 1
ATOM 1609 N N . LEU A 1 205 ? 19.672 1.827 -16.594 1 64.94 205 LEU A N 1
ATOM 1610 C CA . LEU A 1 205 ? 20.734 2.83 -16.578 1 64.94 205 LEU A CA 1
ATOM 1611 C C . LEU A 1 205 ? 22.094 2.168 -16.578 1 64.94 205 LEU A C 1
ATOM 1613 O O . LEU A 1 205 ? 22.266 1.05 -16.094 1 64.94 205 LEU A O 1
ATOM 1617 N N . ASP A 1 206 ? 22.953 2.625 -17.359 1 67.19 206 ASP A N 1
ATOM 1618 C CA . ASP A 1 206 ? 24.297 2.068 -17.469 1 67.19 206 ASP A CA 1
ATOM 1619 C C . ASP A 1 206 ? 24.906 1.819 -16.094 1 67.19 206 ASP A C 1
ATOM 1621 O O . ASP A 1 206 ? 24.797 2.662 -15.203 1 67.19 206 ASP A O 1
ATOM 1625 N N . GLY A 1 207 ? 25.406 0.684 -15.922 1 76.62 207 GLY A N 1
ATOM 1626 C CA . GLY A 1 207 ? 26.109 0.339 -14.695 1 76.62 207 GLY A CA 1
ATOM 1627 C C . GLY A 1 207 ? 25.188 -0.197 -13.609 1 76.62 207 GLY A C 1
ATOM 1628 O O . GLY A 1 207 ? 25.625 -0.462 -12.492 1 76.62 207 GLY A O 1
ATOM 1629 N N . ILE A 1 208 ? 23.891 -0.316 -14.008 1 84.12 208 ILE A N 1
ATOM 1630 C CA . ILE A 1 208 ? 22.938 -0.786 -13 1 84.12 208 ILE A CA 1
ATOM 1631 C C . ILE A 1 208 ? 22.234 -2.037 -13.508 1 84.12 208 ILE A C 1
ATOM 1633 O O . ILE A 1 208 ? 21.891 -2.123 -14.688 1 84.12 208 ILE A O 1
ATOM 1637 N N . MET A 1 209 ? 22.125 -2.92 -12.648 1 88.88 209 MET A N 1
ATOM 1638 C CA . MET A 1 209 ? 21.406 -4.148 -12.969 1 88.88 209 MET A CA 1
ATOM 1639 C C . MET A 1 209 ? 19.922 -3.865 -13.195 1 88.88 209 MET A C 1
ATOM 1641 O O . MET A 1 209 ? 19.297 -3.119 -12.438 1 88.88 209 MET A O 1
ATOM 1645 N N . TYR A 1 210 ? 19.406 -4.488 -14.242 1 82 210 TYR A N 1
ATOM 1646 C CA . TYR A 1 210 ? 17.969 -4.355 -14.484 1 82 210 TYR A CA 1
ATOM 1647 C C . TYR A 1 210 ? 17.188 -5.316 -13.602 1 82 210 TYR A C 1
ATOM 1649 O O . TYR A 1 210 ? 17.453 -6.52 -13.586 1 82 210 TYR A O 1
ATOM 1657 N N . ILE A 1 211 ? 16.266 -4.809 -12.805 1 84.38 211 ILE A N 1
ATOM 1658 C CA . ILE A 1 211 ? 15.32 -5.578 -12 1 84.38 211 ILE A CA 1
ATOM 1659 C C . ILE A 1 211 ? 13.977 -4.863 -11.969 1 84.38 211 ILE A C 1
ATOM 1661 O O . ILE A 1 211 ? 13.898 -3.688 -11.602 1 84.38 211 ILE A O 1
ATOM 1665 N N . ASP A 1 212 ? 12.961 -5.52 -12.398 1 71.31 212 ASP A N 1
ATOM 1666 C CA . ASP A 1 212 ? 11.656 -4.867 -12.461 1 71.31 212 ASP A CA 1
ATOM 1667 C C . ASP A 1 212 ? 11 -4.828 -11.086 1 71.31 212 ASP A C 1
ATOM 1669 O O . ASP A 1 212 ? 11.43 -5.52 -10.164 1 71.31 212 ASP A O 1
ATOM 1673 N N . ALA A 1 213 ? 9.938 -4.094 -10.969 1 67.94 213 ALA A N 1
ATOM 1674 C CA . ALA A 1 213 ? 9.234 -3.893 -9.703 1 67.94 213 ALA A CA 1
ATOM 1675 C C . ALA A 1 213 ? 8.633 -5.199 -9.203 1 67.94 213 ALA A C 1
ATOM 1677 O O . ALA A 1 213 ? 8.633 -5.465 -7.996 1 67.94 213 ALA A O 1
ATOM 1678 N N . GLY A 1 214 ? 8.164 -6.008 -10.117 1 72.5 214 GLY A N 1
ATOM 1679 C CA . GLY A 1 214 ? 7.594 -7.289 -9.727 1 72.5 214 GLY A CA 1
ATOM 1680 C C . GLY A 1 214 ? 8.609 -8.234 -9.117 1 72.5 214 GLY A C 1
ATOM 1681 O O . GLY A 1 214 ? 8.312 -8.922 -8.133 1 72.5 214 GLY A O 1
ATOM 1682 N N . SER A 1 215 ? 9.766 -8.188 -9.727 1 84.06 215 SER A N 1
ATOM 1683 C CA . SER A 1 215 ? 10.844 -9.023 -9.203 1 84.06 215 SER A CA 1
ATOM 1684 C C . SER A 1 215 ? 11.305 -8.531 -7.836 1 84.06 215 SER A C 1
ATOM 1686 O O . SER A 1 215 ? 11.578 -9.336 -6.941 1 84.06 215 SER A O 1
ATOM 1688 N N . MET A 1 216 ? 11.344 -7.242 -7.621 1 84.5 216 MET A N 1
ATOM 1689 C CA . MET A 1 216 ? 11.742 -6.68 -6.336 1 84.5 216 MET A CA 1
ATOM 1690 C C . MET A 1 216 ? 10.742 -7.051 -5.246 1 84.5 216 MET A C 1
ATOM 1692 O O . MET A 1 216 ? 11.133 -7.371 -4.121 1 84.5 216 MET A O 1
ATOM 1696 N N . LYS A 1 217 ? 9.516 -6.969 -5.625 1 77.19 217 LYS A N 1
ATOM 1697 C CA . LYS A 1 217 ? 8.461 -7.332 -4.684 1 77.19 217 LYS A CA 1
ATOM 1698 C C . LYS A 1 217 ? 8.508 -8.82 -4.352 1 77.19 217 LYS A C 1
ATOM 1700 O O . LYS A 1 217 ? 8.383 -9.211 -3.188 1 77.19 217 LYS A O 1
ATOM 1705 N N . SER A 1 218 ? 8.68 -9.617 -5.387 1 82.75 218 SER A N 1
ATOM 1706 C CA . SER A 1 218 ? 8.727 -11.062 -5.203 1 82.75 218 SER A CA 1
ATOM 1707 C C . SER A 1 218 ? 9.875 -11.469 -4.289 1 82.75 218 SER A C 1
ATOM 1709 O O . SER A 1 218 ? 9.75 -12.422 -3.516 1 82.75 218 SER A O 1
ATOM 1711 N N . LEU A 1 219 ? 10.961 -10.75 -4.367 1 89.19 219 LEU A N 1
ATOM 1712 C CA . LEU A 1 219 ? 12.133 -11.055 -3.555 1 89.19 219 LEU A CA 1
ATOM 1713 C C . LEU A 1 219 ? 12.062 -10.336 -2.211 1 89.19 219 LEU A C 1
ATOM 1715 O O . LEU A 1 219 ? 12.953 -10.5 -1.369 1 89.19 219 LEU A O 1
ATOM 1719 N N . GLN A 1 220 ? 11.086 -9.539 -2.045 1 85.94 220 GLN A N 1
ATOM 1720 C CA . GLN A 1 220 ? 10.859 -8.812 -0.803 1 85.94 220 GLN A CA 1
ATOM 1721 C C . GLN A 1 220 ? 12.023 -7.887 -0.482 1 85.94 220 GLN A C 1
ATOM 1723 O O . GLN A 1 220 ? 12.516 -7.863 0.651 1 85.94 220 GLN A O 1
ATOM 1728 N N . ILE A 1 221 ? 12.391 -7.207 -1.503 1 90 221 ILE A N 1
ATOM 1729 C CA . ILE A 1 221 ? 13.492 -6.27 -1.299 1 90 221 ILE A CA 1
ATOM 1730 C C . ILE A 1 221 ? 13 -5.062 -0.503 1 90 221 ILE A C 1
ATOM 1732 O O . ILE A 1 221 ? 13.641 -4.641 0.46 1 90 221 ILE A O 1
ATOM 1736 N N . PHE A 1 222 ? 11.82 -4.508 -0.957 1 79.44 222 PHE A N 1
ATOM 1737 C CA . PHE A 1 222 ? 11.195 -3.41 -0.228 1 79.44 222 PHE A CA 1
ATOM 1738 C C . PHE A 1 222 ? 9.789 -3.791 0.216 1 79.44 222 PHE A C 1
ATOM 1740 O O . PHE A 1 222 ? 9.172 -4.699 -0.352 1 79.44 222 PHE A O 1
ATOM 1747 N N . SER A 1 223 ? 9.281 -3.42 1.271 1 67.19 223 SER A N 1
ATOM 1748 C CA . SER A 1 223 ? 7.914 -3.699 1.701 1 67.19 223 SER A CA 1
ATOM 1749 C C . SER A 1 223 ? 7.156 -2.408 1.995 1 67.19 223 SER A C 1
ATOM 1751 O O . SER A 1 223 ? 7.68 -1.508 2.65 1 67.19 223 SER A O 1
ATOM 1753 N N . ASN A 1 224 ? 6.234 -1.97 1.052 1 47.97 224 ASN A N 1
ATOM 1754 C CA . ASN A 1 224 ? 5.402 -0.821 1.392 1 47.97 224 ASN A CA 1
ATOM 1755 C C . ASN A 1 224 ? 4.422 -1.151 2.516 1 47.97 224 ASN A C 1
ATOM 1757 O O . ASN A 1 224 ? 3.73 -0.266 3.021 1 47.97 224 ASN A O 1
ATOM 1761 N N . GLU A 1 225 ? 4.172 -2.377 2.623 1 43.69 225 GLU A N 1
ATOM 1762 C CA . GLU A 1 225 ? 3.109 -2.66 3.582 1 43.69 225 GLU A CA 1
ATOM 1763 C C . GLU A 1 225 ? 3.596 -2.477 5.016 1 43.69 225 GLU A C 1
ATOM 1765 O O . GLU A 1 225 ? 4.742 -2.799 5.336 1 43.69 225 GLU A O 1
ATOM 1770 N N . ALA A 1 226 ? 3.166 -1.503 5.633 1 37.81 226 ALA A N 1
ATOM 1771 C CA . ALA A 1 226 ? 3.418 -1.229 7.043 1 37.81 226 ALA A CA 1
ATOM 1772 C C . ALA A 1 226 ? 3.557 -2.523 7.84 1 37.81 226 ALA A C 1
ATOM 1774 O O . ALA A 1 226 ? 2.564 -3.211 8.094 1 37.81 226 ALA A O 1
ATOM 1775 N N . HIS A 1 227 ? 4.527 -3.471 7.488 1 34.47 227 HIS A N 1
ATOM 1776 C CA . HIS A 1 227 ? 4.699 -4.621 8.367 1 34.47 227 HIS A CA 1
ATOM 1777 C C . HIS A 1 227 ? 5.199 -4.191 9.742 1 34.47 227 HIS A C 1
ATOM 1779 O O . HIS A 1 227 ? 6.012 -3.27 9.859 1 34.47 227 HIS A O 1
ATOM 1785 N N . PRO A 1 228 ? 4.645 -4.609 10.875 1 33.19 228 PRO A N 1
ATOM 1786 C CA . PRO A 1 228 ? 5.238 -4.367 12.195 1 33.19 228 PRO A CA 1
ATOM 1787 C C . PRO A 1 228 ? 6.695 -4.82 12.273 1 33.19 228 PRO A C 1
ATOM 1789 O O . PRO A 1 228 ? 7.09 -5.77 11.594 1 33.19 228 PRO A O 1
ATOM 1792 N N . SER A 1 229 ? 7.699 -3.998 12.461 1 32.47 229 SER A N 1
ATOM 1793 C CA . SER A 1 229 ? 9.148 -4.102 12.547 1 32.47 229 SER A CA 1
ATOM 1794 C C . SER A 1 229 ? 9.57 -5.395 13.234 1 32.47 229 SER A C 1
ATOM 1796 O O . SER A 1 229 ? 9.422 -5.531 14.453 1 32.47 229 SER A O 1
ATOM 1798 N N . LEU A 1 230 ? 9.258 -6.613 12.891 1 32.16 230 LEU A N 1
ATOM 1799 C CA . LEU A 1 230 ? 9.945 -7.715 13.555 1 32.16 230 LEU A CA 1
ATOM 1800 C C . LEU A 1 230 ? 11.414 -7.383 13.766 1 32.16 230 LEU A C 1
ATOM 1802 O O . LEU A 1 230 ? 12.078 -7.988 14.617 1 32.16 230 LEU A O 1
ATOM 1806 N N . VAL A 1 231 ? 12.055 -7.027 12.711 1 29.92 231 VAL A N 1
ATOM 1807 C CA . VAL A 1 231 ? 13.5 -6.938 12.922 1 29.92 231 VAL A CA 1
ATOM 1808 C C . VAL A 1 231 ? 13.812 -5.742 13.82 1 29.92 231 VAL A C 1
ATOM 1810 O O . VAL A 1 231 ? 14.641 -5.844 14.727 1 29.92 231 VAL A O 1
ATOM 1813 N N . LYS A 1 232 ? 14.008 -4.406 13.398 1 32.75 232 LYS A N 1
ATOM 1814 C CA . LYS A 1 232 ? 14.617 -3.361 14.219 1 32.75 232 LYS A CA 1
ATOM 1815 C C . LYS A 1 232 ? 13.695 -2.936 15.352 1 32.75 232 LYS A C 1
ATOM 1817 O O . LYS A 1 232 ? 12.477 -2.873 15.172 1 32.75 232 LYS A O 1
ATOM 1822 N N . GLY A 1 233 ? 14.109 -2.795 16.656 1 28.41 233 GLY A N 1
ATOM 1823 C CA . GLY A 1 233 ? 13.812 -1.976 17.828 1 28.41 233 GLY A CA 1
ATOM 1824 C C . GLY A 1 233 ? 13.125 -0.67 17.469 1 28.41 233 GLY A C 1
ATOM 1825 O O . GLY A 1 233 ? 12.055 -0.368 18 1 28.41 233 GLY A O 1
ATOM 1826 N N . TYR A 1 234 ? 13.875 0.461 17.344 1 26.09 234 TYR A N 1
ATOM 1827 C CA . TYR A 1 234 ? 13.688 1.888 17.594 1 26.09 234 TYR A CA 1
ATOM 1828 C C . TYR A 1 234 ? 12.688 2.477 16.609 1 26.09 234 TYR A C 1
ATOM 1830 O O . TYR A 1 234 ? 12.359 1.854 15.594 1 26.09 234 TYR A O 1
ATOM 1838 N N . GLY A 1 235 ? 12.547 3.887 16.516 1 30.22 235 GLY A N 1
ATOM 1839 C CA . GLY A 1 235 ? 11.805 5.078 16.141 1 30.22 235 GLY A CA 1
ATOM 1840 C C . GLY A 1 235 ? 11.422 5.105 14.68 1 30.22 235 GLY A C 1
ATOM 1841 O O . GLY A 1 235 ? 10.859 6.09 14.195 1 30.22 235 GLY A O 1
ATOM 1842 N N . ARG A 1 236 ? 12.305 4.625 13.781 1 35.22 236 ARG A N 1
ATOM 1843 C CA . ARG A 1 236 ? 12.219 5.199 12.445 1 35.22 236 ARG A CA 1
ATOM 1844 C C . ARG A 1 236 ? 11.031 4.629 11.68 1 35.22 236 ARG A C 1
ATOM 1846 O O . ARG A 1 236 ? 10.484 3.59 12.055 1 35.22 236 ARG A O 1
ATOM 1853 N N . SER A 1 237 ? 10.922 4.77 10.383 1 38.66 237 SER A N 1
ATOM 1854 C CA . SER A 1 237 ? 9.961 4.672 9.281 1 38.66 237 SER A CA 1
ATOM 1855 C C . SER A 1 237 ? 9.445 3.248 9.125 1 38.66 237 SER A C 1
ATOM 1857 O O . SER A 1 237 ? 10.125 2.289 9.5 1 38.66 237 SER A O 1
ATOM 1859 N N . LYS A 1 238 ? 8.203 2.9 8.773 1 46.66 238 LYS A N 1
ATOM 1860 C CA . LYS A 1 238 ? 7.168 1.909 8.492 1 46.66 238 LYS A CA 1
ATOM 1861 C C . LYS A 1 238 ? 7.695 0.812 7.57 1 46.66 238 LYS A C 1
ATOM 1863 O O . LYS A 1 238 ? 7.066 0.485 6.562 1 46.66 238 LYS A O 1
ATOM 1868 N N . GLU A 1 239 ? 8.977 0.636 7.422 1 50.28 239 GLU A N 1
ATOM 1869 C CA . GLU A 1 239 ? 9.398 -0.447 6.535 1 50.28 239 GLU A CA 1
ATOM 1870 C C . GLU A 1 239 ? 9.078 -1.811 7.145 1 50.28 239 GLU A C 1
ATOM 1872 O O . GLU A 1 239 ? 9.359 -2.051 8.32 1 50.28 239 GLU A O 1
ATOM 1877 N N . GLY A 1 240 ? 8.305 -2.625 6.551 1 60.5 240 GLY A N 1
ATOM 1878 C CA . GLY A 1 240 ? 7.883 -3.961 6.945 1 60.5 240 GLY A CA 1
ATOM 1879 C C . GLY A 1 240 ? 8.977 -5 6.789 1 60.5 240 GLY A C 1
ATOM 1880 O O . GLY A 1 240 ? 10.164 -4.66 6.781 1 60.5 240 GLY A O 1
ATOM 1881 N N . PHE A 1 241 ? 8.883 -6.348 6.844 1 73.81 241 PHE A N 1
ATOM 1882 C CA . PHE A 1 241 ? 9.734 -7.523 6.676 1 73.81 241 PHE A CA 1
ATOM 1883 C C . PHE A 1 241 ? 10.297 -7.582 5.262 1 73.81 241 PHE A C 1
ATOM 1885 O O . PHE A 1 241 ? 9.656 -8.117 4.355 1 73.81 241 PHE A O 1
ATOM 1892 N N . SER A 1 242 ? 11.414 -6.922 5.109 1 86.19 242 SER A N 1
ATOM 1893 C CA . SER A 1 242 ? 12.062 -6.797 3.805 1 86.19 242 SER A CA 1
ATOM 1894 C C . SER A 1 242 ? 13.578 -6.805 3.938 1 86.19 242 SER A C 1
ATOM 1896 O O . SER A 1 242 ? 14.109 -6.695 5.043 1 86.19 242 SER A O 1
ATOM 1898 N N . LEU A 1 243 ? 14.203 -6.992 2.863 1 93.38 243 LEU A N 1
ATOM 1899 C CA . LEU A 1 243 ? 15.664 -6.953 2.867 1 93.38 243 LEU A CA 1
ATOM 1900 C C . LEU A 1 243 ? 16.172 -5.57 3.271 1 93.38 243 LEU A C 1
ATOM 1902 O O . LEU A 1 243 ? 17.156 -5.457 4 1 93.38 243 LEU A O 1
ATOM 1906 N N . TYR A 1 244 ? 15.5 -4.543 2.816 1 93 244 TYR A N 1
ATOM 1907 C CA . TYR A 1 244 ? 15.859 -3.188 3.215 1 93 244 TYR A CA 1
ATOM 1908 C C . TYR A 1 244 ? 15.734 -3.012 4.723 1 93 244 TYR A C 1
ATOM 1910 O O . TYR A 1 244 ? 16.594 -2.402 5.359 1 93 244 TYR A O 1
ATOM 1918 N N . GLY A 1 245 ? 14.719 -3.51 5.238 1 87.81 245 GLY A N 1
ATOM 1919 C CA . GLY A 1 245 ? 14.547 -3.449 6.68 1 87.81 245 GLY A CA 1
ATOM 1920 C C . GLY A 1 245 ? 15.664 -4.145 7.441 1 87.81 245 GLY A C 1
ATOM 1921 O O . GLY A 1 245 ? 16.047 -3.705 8.523 1 87.81 245 GLY A O 1
ATOM 1922 N N . LEU A 1 246 ? 16.141 -5.199 6.914 1 92.31 246 LEU A N 1
ATOM 1923 C CA . LEU A 1 246 ? 17.219 -5.965 7.539 1 92.31 246 LEU A CA 1
ATOM 1924 C C . LEU A 1 246 ? 18.547 -5.223 7.434 1 92.31 246 LEU A C 1
ATOM 1926 O O . LEU A 1 246 ? 19.281 -5.133 8.414 1 92.31 246 LEU A O 1
ATOM 1930 N N . LEU A 1 247 ? 18.812 -4.641 6.312 1 95.69 247 LEU A N 1
ATOM 1931 C CA . LEU A 1 247 ? 20.109 -4.047 6.039 1 95.69 247 LEU A CA 1
ATOM 1932 C C . LEU A 1 247 ? 20.188 -2.619 6.57 1 95.69 247 LEU A C 1
ATOM 1934 O O . LEU A 1 247 ? 21.266 -2.094 6.816 1 95.69 247 LEU A O 1
ATOM 1938 N N . ASN A 1 248 ? 19.016 -2.039 6.695 1 92.56 248 ASN A N 1
ATOM 1939 C CA . ASN A 1 248 ? 19 -0.63 7.07 1 92.56 248 ASN A CA 1
ATOM 1940 C C . ASN A 1 248 ? 19.234 -0.448 8.57 1 92.56 248 ASN A C 1
ATOM 1942 O O . ASN A 1 248 ? 18.297 -0.197 9.32 1 92.56 248 ASN A O 1
ATOM 1946 N N . ARG A 1 249 ? 20.469 -0.471 8.906 1 94.5 249 ARG A N 1
ATOM 1947 C CA . ARG A 1 249 ? 20.891 -0.161 10.273 1 94.5 249 ARG A CA 1
ATOM 1948 C C . ARG A 1 249 ? 21.609 1.18 10.328 1 94.5 249 ARG A C 1
ATOM 1950 O O . ARG A 1 249 ? 22.531 1.359 11.125 1 94.5 249 ARG A O 1
ATOM 1957 N N . THR A 1 250 ? 21.25 1.935 9.422 1 94.69 250 THR A N 1
ATOM 1958 C CA . THR A 1 250 ? 21.859 3.262 9.352 1 94.69 250 THR A CA 1
ATOM 1959 C C . THR A 1 250 ? 21.375 4.133 10.508 1 94.69 250 THR A C 1
ATOM 1961 O O . THR A 1 250 ? 20.328 3.867 11.094 1 94.69 250 THR A O 1
ATOM 1964 N N . LEU A 1 251 ? 22.156 5.164 10.812 1 94.88 251 LEU A N 1
ATOM 1965 C CA . LEU A 1 251 ? 21.875 5.992 11.984 1 94.88 251 LEU A CA 1
ATOM 1966 C C . LEU A 1 251 ? 21.516 7.414 11.57 1 94.88 251 LEU A C 1
ATOM 1968 O O . LEU A 1 251 ? 21.016 8.195 12.383 1 94.88 251 LEU A O 1
ATOM 1972 N N . THR A 1 252 ? 21.781 7.75 10.336 1 92.25 252 THR A N 1
ATOM 1973 C CA . THR A 1 252 ? 21.484 9.086 9.836 1 92.25 252 THR A CA 1
ATOM 1974 C C . THR A 1 252 ? 20.422 9.023 8.742 1 92.25 252 THR A C 1
ATOM 1976 O O . THR A 1 252 ? 20.297 8.008 8.055 1 92.25 252 THR A O 1
ATOM 1979 N N . LYS A 1 253 ? 19.719 10.094 8.562 1 82.94 253 LYS A N 1
ATOM 1980 C CA . LYS A 1 253 ? 18.719 10.164 7.496 1 82.94 253 LYS A CA 1
ATOM 1981 C C . LYS A 1 253 ? 19.375 10.078 6.121 1 82.94 253 LYS A C 1
ATOM 1983 O O . LYS A 1 253 ? 18.844 9.43 5.215 1 82.94 253 LYS A O 1
ATOM 1988 N N . GLY A 1 254 ? 20.438 10.742 6.031 1 81.25 254 GLY A N 1
ATOM 1989 C CA . GLY A 1 254 ? 21.172 10.68 4.777 1 81.25 254 GLY A CA 1
ATOM 1990 C C . GLY A 1 254 ? 21.688 9.289 4.449 1 81.25 254 GLY A C 1
ATOM 1991 O O . GLY A 1 254 ? 21.625 8.867 3.293 1 81.25 254 GLY A O 1
ATOM 1992 N N . GLY A 1 255 ? 22.109 8.664 5.406 1 90.06 255 GLY A N 1
ATOM 1993 C CA . GLY A 1 255 ? 22.562 7.293 5.211 1 90.06 255 GLY A CA 1
ATOM 1994 C C . GLY A 1 255 ? 21.453 6.348 4.793 1 90.06 255 GLY A C 1
ATOM 1995 O O . GLY A 1 255 ? 21.656 5.508 3.91 1 90.06 255 GLY A O 1
ATOM 1996 N N . ALA A 1 256 ? 20.406 6.484 5.434 1 87.75 256 ALA A N 1
ATOM 1997 C CA . ALA A 1 256 ? 19.25 5.648 5.102 1 87.75 256 ALA A CA 1
ATOM 1998 C C . ALA A 1 256 ? 18.781 5.898 3.668 1 87.75 256 ALA A C 1
ATOM 2000 O O . ALA A 1 256 ? 18.469 4.957 2.936 1 87.75 256 ALA A O 1
ATOM 2001 N N . ALA A 1 257 ? 18.75 7.113 3.334 1 80.12 257 ALA A N 1
ATOM 2002 C CA . ALA A 1 257 ? 18.359 7.48 1.979 1 80.12 257 ALA A CA 1
ATOM 2003 C C . ALA A 1 257 ? 19.344 6.934 0.949 1 80.12 257 ALA A C 1
ATOM 2005 O O . ALA A 1 257 ? 18.938 6.434 -0.103 1 80.12 257 ALA A O 1
ATOM 2006 N N . LEU A 1 258 ? 20.547 7.051 1.276 1 84.94 258 LEU A N 1
ATOM 2007 C CA . LEU A 1 258 ? 21.562 6.566 0.355 1 84.94 258 LEU A CA 1
ATOM 2008 C C . LEU A 1 258 ? 21.5 5.051 0.221 1 84.94 258 LEU A C 1
ATOM 2010 O O . LEU A 1 258 ? 21.641 4.512 -0.881 1 84.94 258 LEU A O 1
ATOM 2014 N N . LEU A 1 259 ? 21.344 4.375 1.302 1 91.75 259 LEU A N 1
ATOM 2015 C CA . LEU A 1 259 ? 21.234 2.924 1.248 1 91.75 259 LEU A CA 1
ATOM 2016 C C . LEU A 1 259 ? 20.047 2.504 0.381 1 91.75 259 LEU A C 1
ATOM 2018 O O . LEU A 1 259 ? 20.156 1.55 -0.394 1 91.75 259 LEU A O 1
ATOM 2022 N N . ARG A 1 260 ? 18.984 3.111 0.594 1 83.62 260 ARG A N 1
ATOM 2023 C CA . ARG A 1 260 ? 17.828 2.832 -0.245 1 83.62 260 ARG A CA 1
ATOM 2024 C C . ARG A 1 260 ? 18.156 3.043 -1.72 1 83.62 260 ARG A C 1
ATOM 2026 O O . ARG A 1 260 ? 17.766 2.242 -2.568 1 83.62 260 ARG A O 1
ATOM 2033 N N . GLN A 1 261 ? 18.922 4.031 -1.96 1 77.25 261 GLN A N 1
ATOM 2034 C CA . GLN A 1 261 ? 19.344 4.297 -3.33 1 77.25 261 GLN A CA 1
ATOM 2035 C C . GLN A 1 261 ? 20.25 3.182 -3.854 1 77.25 261 GLN A C 1
ATOM 2037 O O . GLN A 1 261 ? 20.109 2.746 -4.996 1 77.25 261 GLN A O 1
ATOM 2042 N N . TRP A 1 262 ? 21.125 2.842 -2.996 1 88.31 262 TRP A N 1
ATOM 2043 C CA . TRP A 1 262 ? 22.016 1.738 -3.361 1 88.31 262 TRP A CA 1
ATOM 2044 C C . TRP A 1 262 ? 21.203 0.485 -3.693 1 88.31 262 TRP A C 1
ATOM 2046 O O . TRP A 1 262 ? 21.547 -0.246 -4.629 1 88.31 262 TRP A O 1
ATOM 2056 N N . MET A 1 263 ? 20.172 0.26 -3.023 1 91.25 263 MET A N 1
ATOM 2057 C CA . MET A 1 263 ? 19.375 -0.963 -3.164 1 91.25 263 MET A CA 1
ATOM 2058 C C . MET A 1 263 ? 18.453 -0.875 -4.367 1 91.25 263 MET A C 1
ATOM 2060 O O . MET A 1 263 ? 18 -1.898 -4.887 1 91.25 263 MET A O 1
ATOM 2064 N N . LEU A 1 264 ? 18.219 0.253 -4.777 1 78.31 264 LEU A N 1
ATOM 2065 C CA . LEU A 1 264 ? 17.391 0.444 -5.965 1 78.31 264 LEU A CA 1
ATOM 2066 C C . LEU A 1 264 ? 18.234 0.354 -7.234 1 78.31 264 LEU A C 1
ATOM 2068 O O . LEU A 1 264 ? 17.703 0.192 -8.328 1 78.31 264 LEU A O 1
ATOM 2072 N N . ALA A 1 265 ? 19.547 0.448 -6.98 1 81.81 265 ALA A N 1
ATOM 2073 C CA . ALA A 1 265 ? 20.438 0.458 -8.141 1 81.81 265 ALA A CA 1
ATOM 2074 C C . ALA A 1 265 ? 21.594 -0.504 -7.949 1 81.81 265 ALA A C 1
ATOM 2076 O O . ALA A 1 265 ? 22.766 -0.082 -7.887 1 81.81 265 ALA A O 1
ATOM 2077 N N . PRO A 1 266 ? 21.297 -1.763 -8.008 1 92.38 266 PRO A N 1
ATOM 2078 C CA . PRO A 1 266 ? 22.422 -2.703 -7.938 1 92.38 266 PRO A CA 1
ATOM 2079 C C . PRO A 1 266 ? 23.422 -2.512 -9.07 1 92.38 266 PRO A C 1
ATOM 2081 O O . PRO A 1 266 ? 23.031 -2.213 -10.203 1 92.38 266 PRO A O 1
ATOM 2084 N N . LEU A 1 267 ? 24.656 -2.725 -8.82 1 92.81 267 LEU A N 1
ATOM 2085 C CA . LEU A 1 267 ? 25.734 -2.281 -9.695 1 92.81 267 LEU A CA 1
ATOM 2086 C C . LEU A 1 267 ? 26.141 -3.391 -10.664 1 92.81 267 LEU A C 1
ATOM 2088 O O . LEU A 1 267 ? 25.922 -4.57 -10.391 1 92.81 267 LEU A O 1
ATOM 2092 N N . LEU A 1 268 ? 26.734 -2.986 -11.789 1 91.44 268 LEU A N 1
ATOM 2093 C CA . LEU A 1 268 ? 27.281 -3.916 -12.773 1 91.44 268 LEU A CA 1
ATOM 2094 C C . LEU A 1 268 ? 28.797 -3.879 -12.773 1 91.44 268 LEU A C 1
ATOM 2096 O O . LEU A 1 268 ? 29.453 -4.824 -13.234 1 91.44 268 LEU A O 1
ATOM 2100 N N . ASP A 1 269 ? 29.328 -2.789 -12.234 1 91.31 269 ASP A N 1
ATOM 2101 C CA . ASP A 1 269 ? 30.781 -2.613 -12.234 1 91.31 269 ASP A CA 1
ATOM 2102 C C . ASP A 1 269 ? 31.438 -3.342 -11.062 1 91.31 269 ASP A C 1
ATOM 2104 O O . ASP A 1 269 ? 31.266 -2.941 -9.906 1 91.31 269 ASP A O 1
ATOM 2108 N N . VAL A 1 270 ? 32.25 -4.301 -11.422 1 95.44 270 VAL A N 1
ATOM 2109 C CA . VAL A 1 270 ? 32.844 -5.168 -10.422 1 95.44 270 VAL A CA 1
ATOM 2110 C C . VAL A 1 270 ? 33.812 -4.355 -9.555 1 95.44 270 VAL A C 1
ATOM 2112 O O . VAL A 1 270 ? 33.938 -4.602 -8.352 1 95.44 270 VAL A O 1
ATOM 2115 N N . ALA A 1 271 ? 34.406 -3.389 -10.102 1 92.38 271 ALA A N 1
ATOM 2116 C CA . ALA A 1 271 ? 35.375 -2.58 -9.359 1 92.38 271 ALA A CA 1
ATOM 2117 C C . ALA A 1 271 ? 34.688 -1.778 -8.258 1 92.38 271 ALA A C 1
ATOM 2119 O O . ALA A 1 271 ? 35.156 -1.727 -7.129 1 92.38 271 ALA A O 1
ATOM 2120 N N . ILE A 1 272 ? 33.594 -1.178 -8.625 1 91.81 272 ILE A N 1
ATOM 2121 C CA . ILE A 1 272 ? 32.844 -0.372 -7.656 1 91.81 272 ILE A CA 1
ATOM 2122 C C . ILE A 1 272 ? 32.281 -1.272 -6.562 1 91.81 272 ILE A C 1
ATOM 2124 O O . ILE A 1 272 ? 32.281 -0.908 -5.383 1 91.81 272 ILE A O 1
ATOM 2128 N N . ILE A 1 273 ? 31.797 -2.451 -6.957 1 96.38 273 ILE A N 1
ATOM 2129 C CA . ILE A 1 273 ? 31.266 -3.402 -5.984 1 96.38 273 ILE A CA 1
ATOM 2130 C C . ILE A 1 273 ? 32.375 -3.803 -5 1 96.38 273 ILE A C 1
ATOM 2132 O O . ILE A 1 273 ? 32.156 -3.807 -3.785 1 96.38 273 ILE A O 1
ATOM 2136 N N . ASN A 1 274 ? 33.5 -4.062 -5.535 1 95.38 274 ASN A N 1
ATOM 2137 C CA . ASN A 1 274 ? 34.594 -4.48 -4.68 1 95.38 274 ASN A CA 1
ATOM 2138 C C . ASN A 1 274 ? 35.094 -3.342 -3.787 1 95.38 274 ASN A C 1
ATOM 2140 O O . ASN A 1 274 ? 35.531 -3.576 -2.664 1 95.38 274 ASN A O 1
ATOM 2144 N N . MET A 1 275 ? 34.969 -2.164 -4.293 1 92.94 275 MET A N 1
ATOM 2145 C CA . MET A 1 275 ? 35.312 -1.013 -3.459 1 92.94 275 MET A CA 1
ATOM 2146 C C . MET A 1 275 ? 34.406 -0.96 -2.221 1 92.94 275 MET A C 1
ATOM 2148 O O . MET A 1 275 ? 34.906 -0.716 -1.115 1 92.94 275 MET A O 1
ATOM 2152 N N . ARG A 1 276 ? 33.156 -1.176 -2.408 1 94.5 276 ARG A N 1
ATOM 2153 C CA . ARG A 1 276 ? 32.219 -1.2 -1.282 1 94.5 276 ARG A CA 1
ATOM 2154 C C . ARG A 1 276 ? 32.531 -2.367 -0.348 1 94.5 276 ARG A C 1
ATOM 2156 O O . ARG A 1 276 ? 32.562 -2.201 0.873 1 94.5 276 ARG A O 1
ATOM 2163 N N . LEU A 1 277 ? 32.781 -3.504 -0.997 1 97.12 277 LEU A N 1
ATOM 2164 C CA . LEU A 1 277 ? 33.062 -4.711 -0.222 1 97.12 277 LEU A CA 1
ATOM 2165 C C . LEU A 1 277 ? 34.344 -4.551 0.599 1 97.12 277 LEU A C 1
ATOM 2167 O O . LEU A 1 277 ? 34.406 -5.035 1.73 1 97.12 277 LEU A O 1
ATOM 2171 N N . ASP A 1 278 ? 35.312 -3.881 0.044 1 95 278 ASP A N 1
ATOM 2172 C CA . ASP A 1 278 ? 36.562 -3.621 0.757 1 95 278 ASP A CA 1
ATOM 2173 C C . ASP A 1 278 ? 36.312 -2.775 2.004 1 95 278 ASP A C 1
ATOM 2175 O O . ASP A 1 278 ? 36.875 -3.027 3.059 1 95 278 ASP A O 1
ATOM 2179 N N . ALA A 1 279 ? 35.5 -1.81 1.828 1 94.38 279 ALA A N 1
ATOM 2180 C CA . ALA A 1 279 ? 35.188 -0.944 2.961 1 94.38 279 ALA A CA 1
ATOM 2181 C C . ALA A 1 279 ? 34.438 -1.716 4.047 1 94.38 279 ALA A C 1
ATOM 2183 O O . ALA A 1 279 ? 34.719 -1.554 5.238 1 94.38 279 ALA A O 1
ATOM 2184 N N . VAL A 1 280 ? 33.5 -2.578 3.674 1 96.62 280 VAL A N 1
ATOM 2185 C CA . VAL A 1 280 ? 32.781 -3.398 4.621 1 96.62 280 VAL A CA 1
ATOM 2186 C C . VAL A 1 280 ? 33.719 -4.367 5.324 1 96.62 280 VAL A C 1
ATOM 2188 O O . VAL A 1 280 ? 33.656 -4.543 6.543 1 96.62 280 VAL A O 1
ATOM 2191 N N . GLU A 1 281 ? 34.562 -4.945 4.531 1 95.75 281 GLU A N 1
ATOM 2192 C CA . GLU A 1 281 ? 35.531 -5.887 5.078 1 95.75 281 GLU A CA 1
ATOM 2193 C C . GLU A 1 281 ? 36.406 -5.223 6.129 1 95.75 281 GLU A C 1
ATOM 2195 O O . GLU A 1 281 ? 36.688 -5.812 7.172 1 95.75 281 GLU A O 1
ATOM 2200 N N . TYR A 1 282 ? 36.812 -4.055 5.785 1 93.25 282 TYR A N 1
ATOM 2201 C CA . TYR A 1 282 ? 37.656 -3.305 6.699 1 93.25 282 TYR A CA 1
ATOM 2202 C C . TYR A 1 282 ? 37 -3.109 8.047 1 93.25 282 TYR A C 1
ATOM 2204 O O . TYR A 1 282 ? 37.594 -3.301 9.094 1 93.25 282 TYR A O 1
ATOM 2212 N N . LEU A 1 283 ? 35.75 -2.762 8.078 1 93.5 283 LEU A N 1
ATOM 2213 C CA . LEU A 1 283 ? 35.031 -2.469 9.305 1 93.5 283 LEU A CA 1
ATOM 2214 C C . LEU A 1 283 ? 34.594 -3.754 10.008 1 93.5 283 LEU A C 1
ATOM 2216 O O . LEU A 1 283 ? 34.188 -3.729 11.172 1 93.5 283 LEU A O 1
ATOM 2220 N N . CYS A 1 284 ? 34.688 -4.867 9.289 1 94 284 CYS A N 1
ATOM 2221 C CA . CYS A 1 284 ? 34.312 -6.148 9.867 1 94 284 CYS A CA 1
ATOM 2222 C C . CYS A 1 284 ? 35.5 -6.809 10.555 1 94 284 CYS A C 1
ATOM 2224 O O . CYS A 1 284 ? 35.312 -7.754 11.328 1 94 284 CYS A O 1
ATOM 2226 N N . LYS A 1 285 ? 36.625 -6.301 10.367 1 91.44 285 LYS A N 1
ATOM 2227 C CA . LYS A 1 285 ? 37.812 -6.875 10.984 1 91.44 285 LYS A CA 1
ATOM 2228 C C . LYS A 1 285 ? 37.719 -6.809 12.508 1 91.44 285 LYS A C 1
ATOM 2230 O O . LYS A 1 285 ? 37.25 -5.816 13.062 1 91.44 285 LYS A O 1
ATOM 2235 N N . PRO A 1 286 ? 38.094 -7.812 13.141 1 88.56 286 PRO A N 1
ATOM 2236 C CA . PRO A 1 286 ? 38.031 -7.84 14.602 1 88.56 286 PRO A CA 1
ATOM 2237 C C . PRO A 1 286 ? 38.844 -6.738 15.258 1 88.56 286 PRO A C 1
ATOM 2239 O O . PRO A 1 286 ? 38.469 -6.211 16.312 1 88.56 286 PRO A O 1
ATOM 2242 N N . ASP A 1 287 ? 39.938 -6.32 14.742 1 86.44 287 ASP A N 1
ATOM 2243 C CA . ASP A 1 287 ? 40.812 -5.301 15.312 1 86.44 287 ASP A CA 1
ATOM 2244 C C . ASP A 1 287 ? 40.188 -3.91 15.188 1 86.44 287 ASP A C 1
ATOM 2246 O O . ASP A 1 287 ? 40.625 -2.967 15.844 1 86.44 287 ASP A O 1
ATOM 2250 N N . VAL A 1 288 ? 39.188 -3.85 14.375 1 88.25 288 VAL A N 1
ATOM 2251 C CA . VAL A 1 288 ? 38.594 -2.549 14.086 1 88.25 288 VAL A CA 1
ATOM 2252 C C . VAL A 1 288 ? 37.25 -2.432 14.781 1 88.25 288 VAL A C 1
ATOM 2254 O O . VAL A 1 288 ? 36.5 -1.471 14.555 1 88.25 288 VAL A O 1
ATOM 2257 N N . ASP A 1 289 ? 36.906 -3.324 15.656 1 90.31 289 ASP A N 1
ATOM 2258 C CA . ASP A 1 289 ? 35.625 -3.355 16.312 1 90.31 289 ASP A CA 1
ATOM 2259 C C . ASP A 1 289 ? 35.406 -2.098 17.156 1 90.31 289 ASP A C 1
ATOM 2261 O O . ASP A 1 289 ? 34.312 -1.523 17.141 1 90.31 289 ASP A O 1
ATOM 2265 N N . GLU A 1 290 ? 36.375 -1.739 17.812 1 89.31 290 GLU A N 1
ATOM 2266 C CA . GLU A 1 290 ? 36.281 -0.545 18.656 1 89.31 290 GLU A CA 1
ATOM 2267 C C . GLU A 1 290 ? 36.125 0.709 17.797 1 89.31 290 GLU A C 1
ATOM 2269 O O . GLU A 1 290 ? 35.375 1.624 18.156 1 89.31 290 GLU A O 1
ATOM 2274 N N . LEU A 1 291 ? 36.875 0.65 16.766 1 90.5 291 LEU A N 1
ATOM 2275 C CA . LEU A 1 291 ? 36.781 1.767 15.828 1 90.5 291 LEU A CA 1
ATOM 2276 C C . LEU A 1 291 ? 35.344 1.853 15.25 1 90.5 291 LEU A C 1
ATOM 2278 O O . LEU A 1 291 ? 34.781 2.941 15.148 1 90.5 291 LEU A O 1
ATOM 2282 N N . ARG A 1 292 ? 34.875 0.746 14.852 1 92.19 292 ARG A N 1
ATOM 2283 C CA . ARG A 1 292 ? 33.531 0.709 14.289 1 92.19 292 ARG A CA 1
ATOM 2284 C C . ARG A 1 292 ? 32.5 1.236 15.289 1 92.19 292 ARG A C 1
ATOM 2286 O O . ARG A 1 292 ? 31.625 2.025 14.93 1 92.19 292 ARG A O 1
ATOM 2293 N N . LYS A 1 293 ? 32.625 0.86 16.516 1 93.81 293 LYS A N 1
ATOM 2294 C CA . LYS A 1 293 ? 31.719 1.334 17.547 1 93.81 293 LYS A CA 1
ATOM 2295 C C . LYS A 1 293 ? 31.828 2.844 17.734 1 93.81 293 LYS A C 1
ATOM 2297 O O . LYS A 1 293 ? 30.828 3.535 17.906 1 93.81 293 LYS A O 1
ATOM 2302 N N . ALA A 1 294 ? 33.062 3.242 17.703 1 93.5 294 ALA A N 1
ATOM 2303 C CA . ALA A 1 294 ? 33.312 4.672 17.859 1 93.5 294 ALA A CA 1
ATOM 2304 C C . ALA A 1 294 ? 32.719 5.461 16.688 1 93.5 294 ALA A C 1
ATOM 2306 O O . ALA A 1 294 ? 32.125 6.535 16.891 1 93.5 294 ALA A O 1
ATOM 2307 N N . ILE A 1 295 ? 32.938 4.938 15.539 1 94.19 295 ILE A N 1
ATOM 2308 C CA . ILE A 1 295 ? 32.375 5.57 14.344 1 94.19 295 ILE A CA 1
ATOM 2309 C C . ILE A 1 295 ? 30.875 5.68 14.469 1 94.19 295 ILE A C 1
ATOM 2311 O O . ILE A 1 295 ? 30.297 6.75 14.242 1 94.19 295 ILE A O 1
ATOM 2315 N N . ARG A 1 296 ? 30.219 4.633 14.828 1 95 296 ARG A N 1
ATOM 2316 C CA . ARG A 1 296 ? 28.766 4.594 14.922 1 95 296 ARG A CA 1
ATOM 2317 C C . ARG A 1 296 ? 28.266 5.531 16.016 1 95 296 ARG A C 1
ATOM 2319 O O . ARG A 1 296 ? 27.203 6.152 15.875 1 95 296 ARG A O 1
ATOM 2326 N N . ALA A 1 297 ? 29 5.719 17.078 1 95 297 ALA A N 1
ATOM 2327 C CA . ALA A 1 297 ? 28.641 6.648 18.141 1 95 297 ALA A CA 1
ATOM 2328 C C . ALA A 1 297 ? 28.641 8.086 17.641 1 95 297 ALA A C 1
ATOM 2330 O O . ALA A 1 297 ? 27.781 8.891 18.016 1 95 297 ALA A O 1
ATOM 2331 N N . ARG A 1 298 ? 29.625 8.352 16.812 1 93.62 298 ARG A N 1
ATOM 2332 C CA . ARG A 1 298 ? 29.703 9.695 16.266 1 93.62 298 ARG A CA 1
ATOM 2333 C C . ARG A 1 298 ? 28.609 9.938 15.234 1 93.62 298 ARG A C 1
ATOM 2335 O O . ARG A 1 298 ? 28.094 11.055 15.125 1 93.62 298 ARG A O 1
ATOM 2342 N N . LEU A 1 299 ? 28.312 8.914 14.492 1 94.69 299 LEU A N 1
ATOM 2343 C CA . LEU A 1 299 ? 27.281 9.031 13.469 1 94.69 299 LEU A CA 1
ATOM 2344 C C . LEU A 1 299 ? 25.922 9.312 14.102 1 94.69 299 LEU A C 1
ATOM 2346 O O . LEU A 1 299 ? 25.078 9.992 13.5 1 94.69 299 LEU A O 1
ATOM 2350 N N . LYS A 1 300 ? 25.703 8.844 15.289 1 93.62 300 LYS A N 1
ATOM 2351 C CA . LYS A 1 300 ? 24.453 9.055 16 1 93.62 300 LYS A CA 1
ATOM 2352 C C . LYS A 1 300 ? 24.219 10.539 16.266 1 93.62 300 LYS A C 1
ATOM 2354 O O . LYS A 1 300 ? 23.062 10.984 16.359 1 93.62 300 LYS A O 1
ATOM 2359 N N . CYS A 1 301 ? 25.234 11.273 16.281 1 92.31 301 CYS A N 1
ATOM 2360 C CA . CYS A 1 301 ? 25.141 12.688 16.594 1 92.31 301 CYS A CA 1
ATOM 2361 C C . CYS A 1 301 ? 24.953 13.523 15.336 1 92.31 301 CYS A C 1
ATOM 2363 O O . CYS A 1 301 ? 24.781 14.742 15.414 1 92.31 301 CYS A O 1
ATOM 2365 N N . PHE A 1 302 ? 25.016 12.898 14.266 1 92.12 302 PHE A N 1
ATOM 2366 C CA . PHE A 1 302 ? 24.891 13.609 13 1 92.12 302 PHE A CA 1
ATOM 2367 C C . PHE A 1 302 ? 23.422 13.805 12.625 1 92.12 302 PHE A C 1
ATOM 2369 O O . PHE A 1 302 ? 22.672 12.836 12.531 1 92.12 302 PHE A O 1
ATOM 2376 N N . GLY A 1 303 ? 22.984 15 12.461 1 88.5 303 GLY A N 1
ATOM 2377 C CA . GLY A 1 303 ? 21.625 15.289 12.055 1 88.5 303 GLY A CA 1
ATOM 2378 C C . GLY A 1 303 ? 21.469 15.461 10.555 1 88.5 303 GLY A C 1
ATOM 2379 O O . GLY A 1 303 ? 22.344 15.078 9.789 1 88.5 303 GLY A O 1
ATOM 2380 N N . ASP A 1 304 ? 20.375 15.969 10.156 1 85.81 304 ASP A N 1
ATOM 2381 C CA . ASP A 1 304 ? 20.094 16.234 8.75 1 85.81 304 ASP A CA 1
ATOM 2382 C C . ASP A 1 304 ? 20.734 17.547 8.297 1 85.81 304 ASP A C 1
ATOM 2384 O O . ASP A 1 304 ? 20.047 18.531 8.078 1 85.81 304 ASP A O 1
ATOM 2388 N N . VAL A 1 305 ? 21.953 17.469 8.117 1 89.19 305 VAL A N 1
ATOM 2389 C CA . VAL A 1 305 ? 22.75 18.656 7.852 1 89.19 305 VAL A CA 1
ATOM 2390 C C . VAL A 1 305 ? 22.297 19.312 6.547 1 89.19 305 VAL A C 1
ATOM 2392 O O . VAL A 1 305 ? 22.203 20.531 6.453 1 89.19 305 VAL A O 1
ATOM 2395 N N . SER A 1 306 ? 22.047 18.469 5.578 1 80.56 306 SER A N 1
ATOM 2396 C CA . SER A 1 306 ? 21.625 19.016 4.289 1 80.56 306 SER A CA 1
ATOM 2397 C C . SER A 1 306 ? 20.297 19.766 4.414 1 80.56 306 SER A C 1
ATOM 2399 O O . SER A 1 306 ? 20.172 20.875 3.914 1 80.56 306 SER A O 1
ATOM 2401 N N . GLY A 1 307 ? 19.438 19.156 5.074 1 78.94 307 GLY A N 1
ATOM 2402 C CA . GLY A 1 307 ? 18.156 19.812 5.281 1 78.94 307 GLY A CA 1
ATOM 2403 C C . GLY A 1 307 ? 18.266 21.078 6.109 1 78.94 307 GLY A C 1
ATOM 2404 O O . GLY A 1 307 ? 17.641 22.094 5.777 1 78.94 307 GLY A O 1
ATOM 2405 N N . ILE A 1 308 ? 19.031 21.078 7.129 1 87.5 308 ILE A N 1
ATOM 2406 C CA . ILE A 1 308 ? 19.188 22.219 8.023 1 87.5 308 ILE A CA 1
ATOM 2407 C C . ILE A 1 308 ? 19.891 23.359 7.289 1 87.5 308 ILE A C 1
ATOM 2409 O O . ILE A 1 308 ? 19.531 24.516 7.434 1 87.5 308 ILE A O 1
ATOM 2413 N N . PHE A 1 309 ? 20.891 23.016 6.555 1 86.06 309 PHE A N 1
ATOM 2414 C CA . PHE A 1 309 ? 21.625 24.047 5.824 1 86.06 309 PHE A CA 1
ATOM 2415 C C . PHE A 1 309 ? 20.734 24.75 4.816 1 86.06 309 PHE A C 1
ATOM 2417 O O . PHE A 1 309 ? 20.859 25.953 4.602 1 86.06 309 PHE A O 1
ATOM 2424 N N . ASN A 1 310 ? 19.922 23.984 4.242 1 77.12 310 ASN A N 1
ATOM 2425 C CA . ASN A 1 310 ? 18.953 24.609 3.336 1 77.12 310 ASN A CA 1
ATOM 2426 C C . ASN A 1 310 ? 18.047 25.594 4.066 1 77.12 310 ASN A C 1
ATOM 2428 O O . ASN A 1 310 ? 17.703 26.641 3.521 1 77.12 310 ASN A O 1
ATOM 2432 N N . ARG A 1 311 ? 17.719 25.312 5.254 1 82 311 ARG A N 1
ATOM 2433 C CA . ARG A 1 311 ? 16.922 26.219 6.059 1 82 311 ARG A CA 1
ATOM 2434 C C . ARG A 1 311 ? 17.734 27.422 6.504 1 82 311 ARG A C 1
ATOM 2436 O O . ARG A 1 311 ? 17.203 28.531 6.621 1 82 311 ARG A O 1
ATOM 2443 N N . ILE A 1 312 ? 19.016 27.234 6.723 1 87.25 312 ILE A N 1
ATOM 2444 C CA . ILE A 1 312 ? 19.906 28.344 7.035 1 87.25 312 ILE A CA 1
ATOM 2445 C C . ILE A 1 312 ? 20.016 29.281 5.836 1 87.25 312 ILE A C 1
ATOM 2447 O O . ILE A 1 312 ? 19.938 30.5 5.988 1 87.25 312 ILE A O 1
ATOM 2451 N N . ARG A 1 313 ? 20.094 28.625 4.773 1 79.62 313 ARG A N 1
ATOM 2452 C CA . ARG A 1 313 ? 20.172 29.391 3.537 1 79.62 313 ARG A CA 1
ATOM 2453 C C . ARG A 1 313 ? 18.906 30.219 3.338 1 79.62 313 ARG A C 1
ATOM 2455 O O . ARG A 1 313 ? 18.984 31.375 2.902 1 79.62 313 ARG A O 1
ATOM 2462 N N . SER A 1 314 ? 17.859 29.688 3.744 1 77.06 314 SER A N 1
ATOM 2463 C CA . SER A 1 314 ? 16.578 30.359 3.58 1 77.06 314 SER A CA 1
ATOM 2464 C C . SER A 1 314 ? 16.266 31.25 4.777 1 77.06 314 SER A C 1
ATOM 2466 O O . SER A 1 314 ? 15.18 31.859 4.848 1 77.06 314 SER A O 1
ATOM 2468 N N . ARG A 1 315 ? 17.141 31.359 5.766 1 82.44 315 ARG A N 1
ATOM 2469 C CA . ARG A 1 315 ? 17.047 32.219 6.941 1 82.44 315 ARG A CA 1
ATOM 2470 C C . ARG A 1 315 ? 15.859 31.812 7.82 1 82.44 315 ARG A C 1
ATOM 2472 O O . ARG A 1 315 ? 15.188 32.688 8.398 1 82.44 315 ARG A O 1
ATOM 2479 N N . CYS A 1 316 ? 15.594 30.531 7.84 1 81.81 316 CYS A N 1
ATOM 2480 C CA . CYS A 1 316 ? 14.477 30.078 8.648 1 81.81 316 CYS A CA 1
ATOM 2481 C C . CYS A 1 316 ? 14.914 28.984 9.617 1 81.81 316 CYS A C 1
ATOM 2483 O O . CYS A 1 316 ? 14.078 28.281 10.203 1 81.81 316 CYS A O 1
ATOM 2485 N N . ALA A 1 317 ? 16.156 28.828 9.852 1 88.5 317 ALA A N 1
ATOM 2486 C CA . ALA A 1 317 ? 16.656 27.797 10.742 1 88.5 317 ALA A CA 1
ATOM 2487 C C . ALA A 1 317 ? 16.438 28.172 12.203 1 88.5 317 ALA A C 1
ATOM 2489 O O . ALA A 1 317 ? 16.609 29.328 12.586 1 88.5 317 ALA A O 1
ATOM 2490 N N . SER A 1 318 ? 15.977 27.266 12.984 1 90.38 318 SER A N 1
ATOM 2491 C CA . SER A 1 318 ? 15.781 27.469 14.414 1 90.38 318 SER A CA 1
ATOM 2492 C C . SER A 1 318 ? 17.094 27.406 15.172 1 90.38 318 SER A C 1
ATOM 2494 O O . SER A 1 318 ? 18.125 27 14.609 1 90.38 318 SER A O 1
ATOM 2496 N N . VAL A 1 319 ? 17.078 27.828 16.469 1 90.94 319 VAL A N 1
ATOM 2497 C CA . VAL A 1 319 ? 18.266 27.781 17.312 1 90.94 319 VAL A CA 1
ATOM 2498 C C . VAL A 1 319 ? 18.75 26.344 17.469 1 90.94 319 VAL A C 1
ATOM 2500 O O . VAL A 1 319 ? 19.938 26.078 17.406 1 90.94 319 VAL A O 1
ATOM 2503 N N . SER A 1 320 ? 17.75 25.484 17.531 1 91.81 320 SER A N 1
ATOM 2504 C CA . SER A 1 320 ? 18.094 24.078 17.703 1 91.81 320 SER A CA 1
ATOM 2505 C C . SER A 1 320 ? 18.766 23.516 16.453 1 91.81 320 SER A C 1
ATOM 2507 O O . SER A 1 320 ? 19.672 22.688 16.547 1 91.81 320 SER A O 1
ATOM 2509 N N . GLU A 1 321 ? 18.359 24.016 15.375 1 91.56 321 GLU A N 1
ATOM 2510 C CA . GLU A 1 321 ? 18.922 23.547 14.117 1 91.56 321 GLU A CA 1
ATOM 2511 C C . GLU A 1 321 ? 20.359 24.062 13.938 1 91.56 321 GLU A C 1
ATOM 2513 O O . GLU A 1 321 ? 21.234 23.328 13.469 1 91.56 321 GLU A O 1
ATOM 2518 N N . TRP A 1 322 ? 20.562 25.281 14.336 1 93.12 322 TRP A N 1
ATOM 2519 C CA . TRP A 1 322 ? 21.906 25.812 14.305 1 93.12 322 TRP A CA 1
ATOM 2520 C C . TRP A 1 322 ? 22.828 25 15.211 1 93.12 322 TRP A C 1
ATOM 2522 O O . TRP A 1 322 ? 23.969 24.703 14.836 1 93.12 322 TRP A O 1
ATOM 2532 N N . ASN A 1 323 ? 22.297 24.625 16.312 1 92.5 323 ASN A N 1
ATOM 2533 C CA . ASN A 1 323 ? 23.062 23.797 17.234 1 92.5 323 ASN A CA 1
ATOM 2534 C C . ASN A 1 323 ? 23.359 22.422 16.656 1 92.5 323 ASN A C 1
ATOM 2536 O O . ASN A 1 323 ? 24.469 21.906 16.812 1 92.5 323 ASN A O 1
ATOM 2540 N N . LYS A 1 324 ? 22.406 21.891 16.031 1 93.38 324 LYS A N 1
ATOM 2541 C CA . LYS A 1 324 ? 22.562 20.547 15.461 1 93.38 324 LYS A CA 1
ATOM 2542 C C . LYS A 1 324 ? 23.609 20.547 14.352 1 93.38 324 LYS A C 1
ATOM 2544 O O . LYS A 1 324 ? 24.359 19.594 14.203 1 93.38 324 LYS A O 1
ATOM 2549 N N . VAL A 1 325 ? 23.609 21.578 13.57 1 93.5 325 VAL A N 1
ATOM 2550 C CA . VAL A 1 325 ? 24.609 21.672 12.5 1 93.5 325 VAL A CA 1
ATOM 2551 C C . VAL A 1 325 ? 26 21.781 13.109 1 93.5 325 VAL A C 1
ATOM 2553 O O . VAL A 1 325 ? 26.953 21.141 12.633 1 93.5 325 VAL A O 1
ATOM 2556 N N . SER A 1 326 ? 26.078 22.609 14.141 1 93.56 326 SER A N 1
ATOM 2557 C CA . SER A 1 326 ? 27.375 22.766 14.812 1 93.56 326 SER A CA 1
ATOM 2558 C C . SER A 1 326 ? 27.844 21.438 15.422 1 93.56 326 SER A C 1
ATOM 2560 O O . SER A 1 326 ? 29 21.078 15.289 1 93.56 326 SER A O 1
ATOM 2562 N N . GLU A 1 327 ? 26.922 20.766 15.984 1 93.88 327 GLU A N 1
ATOM 2563 C CA . GLU A 1 327 ? 27.234 19.469 16.578 1 93.88 327 GLU A CA 1
ATOM 2564 C C . GLU A 1 327 ? 27.656 18.469 15.508 1 93.88 327 GLU A C 1
ATOM 2566 O O . GLU A 1 327 ? 28.562 17.672 15.719 1 93.88 327 GLU A O 1
ATOM 2571 N N . SER A 1 328 ? 26.984 18.422 14.43 1 95.19 328 SER A N 1
ATOM 2572 C CA . SER A 1 328 ? 27.281 17.5 13.328 1 95.19 328 SER A CA 1
ATOM 2573 C C . SER A 1 328 ? 28.688 17.75 12.766 1 95.19 328 SER A C 1
ATOM 2575 O O . SER A 1 328 ? 29.422 16.812 12.484 1 95.19 328 SER A O 1
ATOM 2577 N N . ILE A 1 329 ? 28.969 19.016 12.602 1 93.62 329 ILE A N 1
ATOM 2578 C CA . ILE A 1 329 ? 30.297 19.359 12.102 1 93.62 329 ILE A CA 1
ATOM 2579 C C . ILE A 1 329 ? 31.359 18.953 13.109 1 93.62 329 ILE A C 1
ATOM 2581 O O . ILE A 1 329 ? 32.406 18.406 12.734 1 93.62 329 ILE A O 1
ATOM 2585 N N . GLY A 1 330 ? 31.047 19.266 14.367 1 92.94 330 GLY A N 1
ATOM 2586 C CA . GLY A 1 330 ? 31.938 18.797 15.406 1 92.94 330 GLY A CA 1
ATOM 2587 C C . GLY A 1 330 ? 32.156 17.297 15.398 1 92.94 330 GLY A C 1
ATOM 2588 O O . GLY A 1 330 ? 33.25 16.812 15.562 1 92.94 330 GLY A O 1
ATOM 2589 N N . SER A 1 331 ? 31.125 16.594 15.219 1 94.12 331 SER A N 1
ATOM 2590 C CA . SER A 1 331 ? 31.188 15.133 15.156 1 94.12 331 SER A CA 1
ATOM 2591 C C . SER A 1 331 ? 31.984 14.664 13.953 1 94.12 331 SER A C 1
ATOM 2593 O O . SER A 1 331 ? 32.719 13.68 14.031 1 94.12 331 SER A O 1
ATOM 2595 N N . TYR A 1 332 ? 31.844 15.312 12.852 1 94.06 332 TYR A N 1
ATOM 2596 C CA . TYR A 1 332 ? 32.594 14.984 11.648 1 94.06 332 TYR A CA 1
ATOM 2597 C C . TYR A 1 332 ? 34.094 15.164 11.883 1 94.06 332 TYR A C 1
ATOM 2599 O O . TYR A 1 332 ? 34.906 14.305 11.5 1 94.06 332 TYR A O 1
ATOM 2607 N N . LEU A 1 333 ? 34.406 16.297 12.492 1 93.25 333 LEU A N 1
ATOM 2608 C CA . LEU A 1 333 ? 35.812 16.562 12.781 1 93.25 333 LEU A CA 1
ATOM 2609 C C . LEU A 1 333 ? 36.344 15.539 13.758 1 93.25 333 LEU A C 1
ATOM 2611 O O . LEU A 1 333 ? 37.5 15.102 13.625 1 93.25 333 LEU A O 1
ATOM 2615 N N . ALA A 1 334 ? 35.531 15.172 14.703 1 92.88 334 ALA A N 1
ATOM 2616 C CA . ALA A 1 334 ? 35.938 14.117 15.633 1 92.88 334 ALA A CA 1
ATOM 2617 C C . ALA A 1 334 ? 36.156 12.797 14.898 1 92.88 334 ALA A C 1
ATOM 2619 O O . ALA A 1 334 ? 37.094 12.047 15.219 1 92.88 334 ALA A O 1
ATOM 2620 N N . LEU A 1 335 ? 35.375 12.469 14 1 92.62 335 LEU A N 1
ATOM 2621 C CA . LEU A 1 335 ? 35.469 11.266 13.188 1 92.62 335 LEU A CA 1
ATOM 2622 C C . LEU A 1 335 ? 36.75 11.289 12.359 1 92.62 335 LEU A C 1
ATOM 2624 O O . LEU A 1 335 ? 37.438 10.266 12.227 1 92.62 335 LEU A O 1
ATOM 2628 N N . GLN A 1 336 ? 36.969 12.422 11.789 1 90.31 336 GLN A N 1
ATOM 2629 C CA . GLN A 1 336 ? 38.188 12.578 11.023 1 90.31 336 GLN A CA 1
ATOM 2630 C C . GLN A 1 336 ? 39.438 12.297 11.891 1 90.31 336 GLN A C 1
ATOM 2632 O O . GLN A 1 336 ? 40.344 11.609 11.453 1 90.31 336 GLN A O 1
ATOM 2637 N N . ASN A 1 337 ? 39.375 12.844 13.07 1 89.69 337 ASN A N 1
ATOM 2638 C CA . ASN A 1 337 ? 40.469 12.633 14 1 89.69 337 ASN A CA 1
ATOM 2639 C C . ASN A 1 337 ? 40.625 11.164 14.391 1 89.69 337 ASN A C 1
ATOM 2641 O O . ASN A 1 337 ? 41.719 10.648 14.492 1 89.69 337 ASN A O 1
ATOM 2645 N N . LEU A 1 338 ? 39.531 10.578 14.609 1 90.19 338 LEU A N 1
ATOM 2646 C CA . LEU A 1 338 ? 39.5 9.164 14.977 1 90.19 338 LEU A CA 1
ATOM 2647 C C . LEU A 1 338 ? 40.125 8.312 13.867 1 90.19 338 LEU A C 1
ATOM 2649 O O . LEU A 1 338 ? 40.938 7.426 14.148 1 90.19 338 LEU A O 1
ATOM 2653 N N . LEU A 1 339 ? 39.781 8.531 12.633 1 89.19 339 LEU A N 1
ATOM 2654 C CA . LEU A 1 339 ? 40.281 7.754 11.5 1 89.19 339 LEU A CA 1
ATOM 2655 C C . LEU A 1 339 ? 41.75 8.047 11.242 1 89.19 339 LEU A C 1
ATOM 2657 O O . LEU A 1 339 ? 42.5 7.145 10.867 1 89.19 339 LEU A O 1
ATOM 2661 N N . GLN A 1 340 ? 42.094 9.273 11.477 1 86.5 340 GLN A N 1
ATOM 2662 C CA . GLN A 1 340 ? 43.5 9.648 11.305 1 86.5 340 GLN A CA 1
ATOM 2663 C C . GLN A 1 340 ? 44.375 8.945 12.328 1 86.5 340 GLN A C 1
ATOM 2665 O O . GLN A 1 340 ? 45.469 8.469 11.992 1 86.5 340 GLN A O 1
ATOM 2670 N N . GLU A 1 341 ? 43.906 8.93 13.484 1 86.56 341 GLU A N 1
ATOM 2671 C CA . GLU A 1 341 ? 44.656 8.242 14.547 1 86.56 341 GLU A CA 1
ATOM 2672 C C . GLU A 1 341 ? 44.781 6.75 14.258 1 86.56 341 GLU A C 1
ATOM 2674 O O . GLU A 1 341 ? 45.844 6.156 14.477 1 86.56 341 GLU A O 1
ATOM 2679 N N . HIS A 1 342 ? 43.75 6.246 13.805 1 86.44 342 HIS A N 1
ATOM 2680 C CA . HIS A 1 342 ? 43.75 4.82 13.5 1 86.44 342 HIS A CA 1
ATOM 2681 C C . HIS A 1 342 ? 44.656 4.508 12.32 1 86.44 342 HIS A C 1
ATOM 2683 O O . HIS A 1 342 ? 45.344 3.488 12.312 1 86.44 342 HIS A O 1
ATOM 2689 N N . GLU A 1 343 ? 44.562 5.285 11.297 1 82.25 343 GLU A N 1
ATOM 2690 C CA . GLU A 1 343 ? 45.406 5.102 10.125 1 82.25 343 GLU A CA 1
ATOM 2691 C C . GLU A 1 343 ? 46.875 5.168 10.508 1 82.25 343 GLU A C 1
ATOM 2693 O O . GLU A 1 343 ? 47.688 4.426 9.961 1 82.25 343 GLU A O 1
ATOM 2698 N N . ALA A 1 344 ? 47.219 6 11.359 1 80.25 344 ALA A N 1
ATOM 2699 C CA . ALA A 1 344 ? 48.594 6.172 11.805 1 80.25 344 ALA A CA 1
ATOM 2700 C C . ALA A 1 344 ? 49.062 4.957 12.594 1 80.25 344 ALA A C 1
ATOM 2702 O O . ALA A 1 344 ? 50.25 4.625 12.578 1 80.25 344 ALA A O 1
ATOM 2703 N N . SER A 1 345 ? 48.188 4.406 13.234 1 77.38 345 SER A N 1
ATOM 2704 C CA . SER A 1 345 ? 48.562 3.299 14.109 1 77.38 345 SER A CA 1
ATOM 2705 C C . SER A 1 345 ? 48.625 1.982 13.344 1 77.38 345 SER A C 1
ATOM 2707 O O . SER A 1 345 ? 49.344 1.073 13.719 1 77.38 345 SER A O 1
ATOM 2709 N N . GLN A 1 346 ? 47.719 1.879 12.414 1 70.44 346 GLN A N 1
ATOM 2710 C CA . GLN A 1 346 ? 47.625 0.58 11.758 1 70.44 346 GLN A CA 1
ATOM 2711 C C . GLN A 1 346 ? 48.375 0.58 10.43 1 70.44 346 GLN A C 1
ATOM 2713 O O . GLN A 1 346 ? 48.469 1.616 9.773 1 70.44 346 GLN A O 1
ATOM 2718 N N . SER A 1 347 ? 49.125 -0.38 10.148 1 62.44 347 SER A N 1
ATOM 2719 C CA . SER A 1 347 ? 49.938 -0.609 8.938 1 62.44 347 SER A CA 1
ATOM 2720 C C . SER A 1 347 ? 49.031 -0.843 7.727 1 62.44 347 SER A C 1
ATOM 2722 O O . SER A 1 347 ? 49.5 -0.835 6.59 1 62.44 347 SER A O 1
ATOM 2724 N N . SER A 1 348 ? 47.75 -1.118 7.965 1 67.62 348 SER A N 1
ATOM 2725 C CA . SER A 1 348 ? 46.938 -1.495 6.809 1 67.62 348 SER A CA 1
ATOM 2726 C C . SER A 1 348 ? 46.281 -0.273 6.16 1 67.62 348 SER A C 1
ATOM 2728 O O . SER A 1 348 ? 45.938 0.688 6.852 1 67.62 348 SER A O 1
ATOM 2730 N N . SER A 1 349 ? 46.312 -0.293 4.879 1 78.88 349 SER A N 1
ATOM 2731 C CA . SER A 1 349 ? 45.75 0.801 4.078 1 78.88 349 SER A CA 1
ATOM 2732 C C . SER A 1 349 ? 44.25 0.884 4.199 1 78.88 349 SER A C 1
ATOM 2734 O O . SER A 1 349 ? 43.562 -0.14 4.176 1 78.88 349 SER A O 1
ATOM 2736 N N . MET A 1 350 ? 43.781 2.021 4.59 1 83.5 350 MET A N 1
ATOM 2737 C CA . MET A 1 350 ? 42.344 2.291 4.68 1 83.5 350 MET A CA 1
ATOM 2738 C C . MET A 1 350 ? 41.719 2.318 3.295 1 83.5 350 MET A C 1
ATOM 2740 O O . MET A 1 350 ? 42.312 2.824 2.342 1 83.5 350 MET A O 1
ATOM 2744 N N . PRO A 1 351 ? 40.594 1.755 3.156 1 87.38 351 PRO A N 1
ATOM 2745 C CA . PRO A 1 351 ? 39.906 1.772 1.862 1 87.38 351 PRO A CA 1
ATOM 2746 C C . PRO A 1 351 ? 39.594 3.188 1.369 1 87.38 351 PRO A C 1
ATOM 2748 O O . PRO A 1 351 ? 39.469 4.109 2.178 1 87.38 351 PRO A O 1
ATOM 2751 N N . PRO A 1 352 ? 39.562 3.314 0.106 1 81.12 352 PRO A N 1
ATOM 2752 C CA . PRO A 1 352 ? 39.375 4.633 -0.502 1 81.12 352 PRO A CA 1
ATOM 2753 C C . PRO A 1 352 ? 38.094 5.344 0.001 1 81.12 352 PRO A C 1
ATOM 2755 O O . PRO A 1 352 ? 38.125 6.559 0.215 1 81.12 352 PRO A O 1
ATOM 2758 N N . LEU A 1 353 ? 37.125 4.672 0.222 1 79.25 353 LEU A N 1
ATOM 2759 C CA . LEU A 1 353 ? 35.875 5.273 0.645 1 79.25 353 LEU A CA 1
ATOM 2760 C C . LEU A 1 353 ? 36 5.934 2.012 1 79.25 353 LEU A C 1
ATOM 2762 O O . LEU A 1 353 ? 35.375 6.961 2.277 1 79.25 353 LEU A O 1
ATOM 2766 N N . LEU A 1 354 ? 36.844 5.391 2.828 1 81.38 354 LEU A N 1
ATOM 2767 C CA . LEU A 1 354 ? 37.094 5.945 4.156 1 81.38 354 LEU A CA 1
ATOM 2768 C C . LEU A 1 354 ? 38.125 7.074 4.094 1 81.38 354 LEU A C 1
ATOM 2770 O O . LEU A 1 354 ? 38.094 7.992 4.914 1 81.38 354 LEU A O 1
ATOM 2774 N N . CYS A 1 355 ? 38.844 7.023 3.012 1 80.31 355 CYS A N 1
ATOM 2775 C CA . CYS A 1 355 ? 39.844 8.055 2.828 1 80.31 355 CYS A CA 1
ATOM 2776 C C . CYS A 1 355 ? 39.219 9.383 2.416 1 80.31 355 CYS A C 1
ATOM 2778 O O . CYS A 1 355 ? 39.781 10.445 2.67 1 80.31 355 CYS A O 1
ATOM 2780 N N . ASP A 1 356 ? 38.125 9.312 1.875 1 80.12 356 ASP A N 1
ATOM 2781 C CA . ASP A 1 356 ? 37.406 10.516 1.464 1 80.12 356 ASP A CA 1
ATOM 2782 C C . ASP A 1 356 ? 37.125 11.422 2.658 1 80.12 356 ASP A C 1
ATOM 2784 O O . ASP A 1 356 ? 37.125 12.648 2.523 1 80.12 356 ASP A O 1
ATOM 2788 N N . ILE A 1 357 ? 37 10.805 3.787 1 81.19 357 ILE A N 1
ATOM 2789 C CA . ILE A 1 357 ? 36.688 11.547 5.008 1 81.19 357 ILE A CA 1
ATOM 2790 C C . ILE A 1 357 ? 37.906 12.383 5.41 1 81.19 357 ILE A C 1
ATOM 2792 O O . ILE A 1 357 ? 37.75 13.508 5.898 1 81.19 357 ILE A O 1
ATOM 2796 N N . LEU A 1 358 ? 39.094 11.867 5.117 1 79.5 358 LEU A N 1
ATOM 2797 C CA . LEU A 1 358 ? 40.312 12.539 5.516 1 79.5 358 LEU A CA 1
ATOM 2798 C C . LEU A 1 358 ? 40.656 13.672 4.555 1 79.5 358 LEU A C 1
ATOM 2800 O O . LEU A 1 358 ? 41.344 14.617 4.926 1 79.5 358 LEU A O 1
ATOM 2804 N N . GLY A 1 359 ? 40.062 13.641 3.436 1 75.69 359 GLY A N 1
ATOM 2805 C CA . GLY A 1 359 ? 40.406 14.617 2.416 1 75.69 359 GLY A CA 1
ATOM 2806 C C . GLY A 1 359 ? 39.719 15.953 2.611 1 75.69 359 GLY A C 1
ATOM 2807 O O . GLY A 1 359 ? 40.25 17 2.264 1 75.69 359 GLY A O 1
ATOM 2808 N N . GLU A 1 360 ? 38.594 15.977 3.213 1 73.88 360 GLU A N 1
ATOM 2809 C CA . GLU A 1 360 ? 37.844 17.203 3.371 1 73.88 360 GLU A CA 1
ATOM 2810 C C . GLU A 1 360 ? 38.25 17.969 4.629 1 73.88 360 GLU A C 1
ATOM 2812 O O . GLU A 1 360 ? 37.938 17.547 5.746 1 73.88 360 GLU A O 1
ATOM 2817 N N . ARG A 1 361 ? 38.938 19.094 4.547 1 78.81 361 ARG A N 1
ATOM 2818 C CA . ARG A 1 361 ? 39.5 19.797 5.707 1 78.81 361 ARG A CA 1
ATOM 2819 C C . ARG A 1 361 ? 38.844 21.156 5.887 1 78.81 361 ARG A C 1
ATOM 2821 O O . ARG A 1 361 ? 39.156 21.875 6.852 1 78.81 361 ARG A O 1
ATOM 2828 N N . SER A 1 362 ? 37.938 21.5 5.051 1 84.69 362 SER A N 1
ATOM 2829 C CA . SER A 1 362 ? 37.375 22.828 5.086 1 84.69 362 SER A CA 1
ATOM 2830 C C . SER A 1 362 ? 36.375 22.984 6.246 1 84.69 362 SER A C 1
ATOM 2832 O O . SER A 1 362 ? 36.031 24.094 6.637 1 84.69 362 SER A O 1
ATOM 2834 N N . MET A 1 363 ? 36.094 21.844 6.918 1 90.31 363 MET A N 1
ATOM 2835 C CA . MET A 1 363 ? 35.062 21.891 7.938 1 90.31 363 MET A CA 1
ATOM 2836 C C . MET A 1 363 ? 35.562 22.5 9.234 1 90.31 363 MET A C 1
ATOM 2838 O O . MET A 1 363 ? 34.812 23 10.055 1 90.31 363 MET A O 1
ATOM 2842 N N . ILE A 1 364 ? 36.844 22.469 9.328 1 90.12 364 ILE A N 1
ATOM 2843 C CA . ILE A 1 364 ? 37.438 23.094 10.508 1 90.12 364 ILE A CA 1
ATOM 2844 C C . ILE A 1 364 ? 37.156 24.594 10.492 1 90.12 364 ILE A C 1
ATOM 2846 O O . ILE A 1 364 ? 36.906 25.188 11.539 1 90.12 364 ILE A O 1
ATOM 2850 N N . HIS A 1 365 ? 37.188 25.172 9.312 1 89.88 365 HIS A N 1
ATOM 2851 C CA . HIS A 1 365 ? 36.938 26.594 9.172 1 89.88 365 HIS A CA 1
ATOM 2852 C C . HIS A 1 365 ? 35.469 26.922 9.508 1 89.88 365 HIS A C 1
ATOM 2854 O O . HIS A 1 365 ? 35.188 27.938 10.164 1 89.88 365 HIS A O 1
ATOM 2860 N N . VAL A 1 366 ? 34.688 26.047 9.039 1 92.56 366 VAL A N 1
ATOM 2861 C CA . VAL A 1 366 ? 33.281 26.25 9.305 1 92.56 366 VAL A CA 1
ATOM 2862 C C . VAL A 1 366 ? 33 26.125 10.797 1 92.56 366 VAL A C 1
ATOM 2864 O O . VAL A 1 366 ? 32.25 26.938 11.367 1 92.56 366 VAL A O 1
ATOM 2867 N N . SER A 1 367 ? 33.594 25.125 11.406 1 93.69 367 SER A N 1
ATOM 2868 C CA . SER A 1 367 ? 33.406 24.938 12.844 1 93.69 367 SER A CA 1
ATOM 2869 C C . SER A 1 367 ? 33.906 26.141 13.625 1 93.69 367 SER A C 1
ATOM 2871 O O . SER A 1 367 ? 33.25 26.578 14.578 1 93.69 367 SER A O 1
ATOM 2873 N N . ASN A 1 368 ? 34.938 26.688 13.172 1 90.25 368 ASN A N 1
ATOM 2874 C CA . ASN A 1 368 ? 35.5 27.859 13.828 1 90.25 368 ASN A CA 1
ATOM 2875 C C . ASN A 1 368 ? 34.594 29.078 13.648 1 90.25 368 ASN A C 1
ATOM 2877 O O . ASN A 1 368 ? 34.406 29.859 14.586 1 90.25 368 ASN A O 1
ATOM 2881 N N . LEU A 1 369 ? 34.188 29.25 12.477 1 90.12 369 LEU A N 1
ATOM 2882 C CA . LEU A 1 369 ? 33.281 30.375 12.188 1 90.12 369 LEU A CA 1
ATOM 2883 C C . LEU A 1 369 ? 32.062 30.312 13.086 1 90.12 369 LEU A C 1
ATOM 2885 O O . LEU A 1 369 ? 31.688 31.328 13.688 1 90.12 369 LEU A O 1
ATOM 2889 N N . LEU A 1 370 ? 31.516 29.156 13.25 1 93.19 370 LEU A N 1
ATOM 2890 C CA . LEU A 1 370 ? 30.328 29 14.062 1 93.19 370 LEU A CA 1
ATOM 2891 C C . LEU A 1 370 ? 30.656 29.172 15.547 1 93.19 370 LEU A C 1
ATOM 2893 O O . LEU A 1 370 ? 29.953 29.891 16.266 1 93.19 370 LEU A O 1
ATOM 2897 N N . GLY A 1 371 ? 31.719 28.578 15.953 1 90.88 371 GLY A N 1
ATOM 2898 C CA . GLY A 1 371 ? 32.094 28.625 17.359 1 90.88 371 GLY A CA 1
ATOM 2899 C C . GLY A 1 371 ? 32.531 30 17.812 1 90.88 371 GLY A C 1
ATOM 2900 O O . GLY A 1 371 ? 32.344 30.344 18.984 1 90.88 371 GLY A O 1
ATOM 2901 N N . ASN A 1 372 ? 33.031 30.734 16.891 1 89.5 372 ASN A N 1
ATOM 2902 C CA . ASN A 1 372 ? 33.531 32.062 17.25 1 89.5 372 ASN A CA 1
ATOM 2903 C C . ASN A 1 372 ? 32.438 33.125 17.219 1 89.5 372 ASN A C 1
ATOM 2905 O O . ASN A 1 372 ? 32.562 34.156 17.875 1 89.5 372 ASN A O 1
ATOM 2909 N N . ILE A 1 373 ? 31.453 32.875 16.531 1 91.62 373 ILE A N 1
ATOM 2910 C CA . ILE A 1 373 ? 30.469 33.906 16.328 1 91.62 373 ILE A CA 1
ATOM 2911 C C . ILE A 1 373 ? 29.234 33.625 17.188 1 91.62 373 ILE A C 1
ATOM 2913 O O . ILE A 1 373 ? 28.703 34.531 17.844 1 91.62 373 ILE A O 1
ATOM 2917 N N . ILE A 1 374 ? 28.875 32.344 17.281 1 94 374 ILE A N 1
ATOM 2918 C CA . ILE A 1 374 ? 27.625 32 17.969 1 94 374 ILE A CA 1
ATOM 2919 C C . ILE A 1 374 ? 27.938 31.453 19.359 1 94 374 ILE A C 1
ATOM 2921 O O . ILE A 1 374 ? 28.828 30.609 19.516 1 94 374 ILE A O 1
ATOM 2925 N N . ASP A 1 375 ? 27.25 31.953 20.312 1 93.12 375 ASP A N 1
ATOM 2926 C CA . ASP A 1 375 ? 27.266 31.359 21.641 1 93.12 375 ASP A CA 1
ATOM 2927 C C . ASP A 1 375 ? 26.125 30.359 21.797 1 93.12 375 ASP A C 1
ATOM 2929 O O . ASP A 1 375 ? 25.047 30.719 22.266 1 93.12 375 ASP A O 1
ATOM 2933 N N . PHE A 1 376 ? 26.406 29.203 21.594 1 91.38 376 PHE A N 1
ATOM 2934 C CA . PHE A 1 376 ? 25.375 28.188 21.531 1 91.38 376 PHE A CA 1
ATOM 2935 C C . PHE A 1 376 ? 24.781 27.938 22.906 1 91.38 376 PHE A C 1
ATOM 2937 O O . PHE A 1 376 ? 23.594 27.641 23.031 1 91.38 376 PHE A O 1
ATOM 2944 N N . GLU A 1 377 ? 25.453 28.047 23.953 1 88.94 377 GLU A N 1
ATOM 2945 C CA . GLU A 1 377 ? 24.953 27.844 25.297 1 88.94 377 GLU A CA 1
ATOM 2946 C C . GLU A 1 377 ? 23.906 28.891 25.672 1 88.94 377 GLU A C 1
ATOM 2948 O O . GLU A 1 377 ? 22.828 28.547 26.141 1 88.94 377 GLU A O 1
ATOM 2953 N N . GLU A 1 378 ? 24.266 30.141 25.391 1 89.06 378 GLU A N 1
ATOM 2954 C CA . GLU A 1 378 ? 23.344 31.219 25.688 1 89.06 378 GLU A CA 1
ATOM 2955 C C . GLU A 1 378 ? 22.141 31.188 24.75 1 89.06 378 GLU A C 1
ATOM 2957 O O . GLU A 1 378 ? 21.016 31.531 25.156 1 89.06 378 GLU A O 1
ATOM 2962 N N . SER A 1 379 ? 22.438 30.844 23.547 1 90.62 379 SER A N 1
ATOM 2963 C CA . SER A 1 379 ? 21.359 30.766 22.562 1 90.62 379 SER A CA 1
ATOM 2964 C C . SER A 1 379 ? 20.312 29.734 22.984 1 90.62 379 SER A C 1
ATOM 2966 O O . SER A 1 379 ? 19.109 29.938 22.781 1 90.62 379 SER A O 1
ATOM 2968 N N . ALA A 1 380 ? 20.766 28.625 23.469 1 88.31 380 ALA A N 1
ATOM 2969 C CA . ALA A 1 380 ? 19.859 27.562 23.906 1 88.31 380 ALA A CA 1
ATOM 2970 C C . ALA A 1 380 ? 18.938 28.062 25.016 1 88.31 380 ALA A C 1
ATOM 2972 O O . ALA A 1 380 ? 17.781 27.641 25.109 1 88.31 380 ALA A O 1
ATOM 2973 N N . GLN A 1 381 ? 19.391 29.047 25.75 1 83.56 381 GLN A N 1
ATOM 2974 C CA . GLN A 1 381 ? 18.625 29.594 26.859 1 83.56 381 GLN A CA 1
ATOM 2975 C C . GLN A 1 381 ? 17.656 30.656 26.391 1 83.56 381 GLN A C 1
ATOM 2977 O O . GLN A 1 381 ? 16.516 30.734 26.891 1 83.56 381 GLN A O 1
ATOM 2982 N N . GLU A 1 382 ? 18.031 31.594 25.5 1 80.69 382 GLU A N 1
ATOM 2983 C CA . GLU A 1 382 ? 17.266 32.75 25.094 1 80.69 382 GLU A CA 1
ATOM 2984 C C . GLU A 1 382 ? 16.312 32.438 23.938 1 80.69 382 GLU A C 1
ATOM 2986 O O . GLU A 1 382 ? 15.469 33.25 23.562 1 80.69 382 GLU A O 1
ATOM 2991 N N . GLU A 1 383 ? 16.375 31.172 23.281 1 77.69 383 GLU A N 1
ATOM 2992 C CA . GLU A 1 383 ? 15.539 30.75 22.172 1 77.69 383 GLU A CA 1
ATOM 2993 C C . GLU A 1 383 ? 15.836 31.547 20.906 1 77.69 383 GLU A C 1
ATOM 2995 O O . GLU A 1 383 ? 14.969 31.703 20.047 1 77.69 383 GLU A O 1
ATOM 3000 N N . HIS A 1 384 ? 16.703 32.531 20.906 1 85.12 384 HIS A N 1
ATOM 3001 C CA . HIS A 1 384 ? 17.25 33.156 19.719 1 85.12 384 HIS A CA 1
ATOM 3002 C C . HIS A 1 384 ? 18.781 33.062 19.688 1 85.12 384 HIS A C 1
ATOM 3004 O O . HIS A 1 384 ? 19.406 32.75 20.703 1 85.12 384 HIS A O 1
ATOM 3010 N N . ILE A 1 385 ? 19.312 33.25 18.594 1 91.38 385 ILE A N 1
ATOM 3011 C CA . ILE A 1 385 ? 20.75 33.094 18.438 1 91.38 385 ILE A CA 1
ATOM 3012 C C . ILE A 1 385 ? 21.484 34.281 19.094 1 91.38 385 ILE A C 1
ATOM 3014 O O . ILE A 1 385 ? 21.156 35.438 18.844 1 91.38 385 ILE A O 1
ATOM 3018 N N . VAL A 1 386 ? 22.312 33.938 19.953 1 93.31 386 VAL A N 1
ATOM 3019 C CA . VAL A 1 386 ? 23.109 34.938 20.656 1 93.31 386 VAL A CA 1
ATOM 3020 C C . VAL A 1 386 ? 24.531 34.938 20.109 1 93.31 386 VAL A C 1
ATOM 3022 O O . VAL A 1 386 ? 25.172 33.906 20.016 1 93.31 386 VAL A O 1
ATOM 3025 N N . ILE A 1 387 ? 24.953 36.156 19.719 1 94.12 387 ILE A N 1
ATOM 3026 C CA . ILE A 1 387 ? 26.297 36.312 19.188 1 94.12 387 ILE A CA 1
ATOM 3027 C C . ILE A 1 387 ? 27.281 36.469 20.344 1 94.12 387 ILE A C 1
ATOM 3029 O O . ILE A 1 387 ? 26.984 37.156 21.328 1 94.12 387 ILE A O 1
ATOM 3033 N N . ARG A 1 388 ? 28.453 35.906 20.219 1 92.25 388 ARG A N 1
ATOM 3034 C CA . ARG A 1 388 ? 29.453 35.906 21.281 1 92.25 388 ARG A CA 1
ATOM 3035 C C . ARG A 1 388 ? 29.984 37.312 21.531 1 92.25 388 ARG A C 1
ATOM 3037 O O . ARG A 1 388 ? 30.031 38.156 20.625 1 92.25 388 ARG A O 1
ATOM 3044 N N . ALA A 1 389 ? 30.422 37.531 22.797 1 91.38 389 ALA A N 1
ATOM 3045 C CA . ALA A 1 389 ? 31.047 38.812 23.156 1 91.38 389 ALA A CA 1
ATOM 3046 C C . ALA A 1 389 ? 32.375 39 22.422 1 91.38 389 ALA A C 1
ATOM 3048 O O . ALA A 1 389 ? 33.125 38.031 22.25 1 91.38 389 ALA A O 1
ATOM 3049 N N . GLY A 1 390 ? 32.656 40.156 21.938 1 88.12 390 GLY A N 1
ATOM 3050 C CA . GLY A 1 390 ? 33.938 40.438 21.281 1 88.12 390 GLY A CA 1
ATOM 3051 C C . GLY A 1 390 ? 33.844 40.469 19.766 1 88.12 390 GLY A C 1
ATOM 3052 O O . GLY A 1 390 ? 34.781 40.906 19.094 1 88.12 390 GLY A O 1
ATOM 3053 N N . VAL A 1 391 ? 32.781 40 19.234 1 91.19 391 VAL A N 1
ATOM 3054 C CA . VAL A 1 391 ? 32.625 39.906 17.781 1 91.19 391 VAL A CA 1
ATOM 3055 C C . VAL A 1 391 ? 32.312 41.312 17.219 1 91.19 391 VAL A C 1
ATOM 3057 O O . VAL A 1 391 ? 32.875 41.688 16.172 1 91.19 391 VAL A O 1
ATOM 3060 N N . SER A 1 392 ? 31.453 42.062 17.875 1 91.81 392 SER A N 1
ATOM 3061 C CA . SER A 1 392 ? 31.094 43.406 17.469 1 91.81 392 SER A CA 1
ATOM 3062 C C . SER A 1 392 ? 31.141 44.375 18.641 1 91.81 392 SER A C 1
ATOM 3064 O O . SER A 1 392 ? 30.453 44.188 19.641 1 91.81 392 SER A O 1
ATOM 3066 N N . ASP A 1 393 ? 31.844 45.406 18.422 1 90.5 393 ASP A N 1
ATOM 3067 C CA . ASP A 1 393 ? 31.984 46.406 19.453 1 90.5 393 ASP A CA 1
ATOM 3068 C C . ASP A 1 393 ? 30.672 47.125 19.703 1 90.5 393 ASP A C 1
ATOM 3070 O O . ASP A 1 393 ? 30.344 47.469 20.859 1 90.5 393 ASP A O 1
ATOM 3074 N N . VAL A 1 394 ? 30.047 47.281 18.625 1 91.81 394 VAL A N 1
ATOM 3075 C CA . VAL A 1 394 ? 28.766 48 18.719 1 91.81 394 VAL A CA 1
ATOM 3076 C C . VAL A 1 394 ? 27.781 47.156 19.531 1 91.81 394 VAL A C 1
ATOM 3078 O O . VAL A 1 394 ? 27.062 47.688 20.375 1 91.81 394 VAL A O 1
ATOM 3081 N N . LEU A 1 395 ? 27.828 45.906 19.312 1 92.88 395 LEU A N 1
ATOM 3082 C CA . LEU A 1 395 ? 26.922 45 20.031 1 92.88 395 LEU A CA 1
ATOM 3083 C C . LEU A 1 395 ? 27.312 44.906 21.5 1 92.88 395 LEU A C 1
ATOM 3085 O O . LEU A 1 395 ? 26.453 44.938 22.375 1 92.88 395 LEU A O 1
ATOM 3089 N N . ASP A 1 396 ? 28.547 44.844 21.797 1 92.31 396 ASP A N 1
ATOM 3090 C CA . ASP A 1 396 ? 29.016 44.719 23.172 1 92.31 396 ASP A CA 1
ATOM 3091 C C . ASP A 1 396 ? 28.688 46 23.969 1 92.31 396 ASP A C 1
ATOM 3093 O O . ASP A 1 396 ? 28.328 45.906 25.141 1 92.31 396 ASP A O 1
ATOM 3097 N N . ALA A 1 397 ? 28.828 47.125 23.266 1 90.44 397 ALA A N 1
ATOM 3098 C CA . ALA A 1 397 ? 28.484 48.375 23.906 1 90.44 397 ALA A CA 1
ATOM 3099 C C . ALA A 1 397 ? 27 48.438 24.219 1 90.44 397 ALA A C 1
ATOM 3101 O O . ALA A 1 397 ? 26.609 48.875 25.312 1 90.44 397 ALA A O 1
ATOM 3102 N N . ALA A 1 398 ? 26.281 47.969 23.266 1 91.12 398 ALA A N 1
ATOM 3103 C CA . ALA A 1 398 ? 24.844 47.969 23.469 1 91.12 398 ALA A CA 1
ATOM 3104 C C . ALA A 1 398 ? 24.453 47 24.609 1 91.12 398 ALA A C 1
ATOM 3106 O O . ALA A 1 398 ? 23.547 47.312 25.391 1 91.12 398 ALA A O 1
ATOM 3107 N N . ARG A 1 399 ? 25.141 45.938 24.766 1 91.44 399 ARG A N 1
ATOM 3108 C CA . ARG A 1 399 ? 24.875 44.969 25.828 1 91.44 399 ARG A CA 1
ATOM 3109 C C . ARG A 1 399 ? 25.25 45.531 27.203 1 91.44 399 ARG A C 1
ATOM 3111 O O . ARG A 1 399 ? 24.531 45.312 28.172 1 91.44 399 ARG A O 1
ATOM 3118 N N . ALA A 1 400 ? 26.312 46.188 27.219 1 88.12 400 ALA A N 1
ATOM 3119 C CA . ALA A 1 400 ? 26.75 46.812 28.469 1 88.12 400 ALA A CA 1
ATOM 3120 C C . ALA A 1 400 ? 25.734 47.875 28.938 1 88.12 400 ALA A C 1
ATOM 3122 O O . ALA A 1 400 ? 25.438 47.938 30.125 1 88.12 400 ALA A O 1
ATOM 3123 N N . LYS A 1 401 ? 25.328 48.594 27.938 1 86.31 401 LYS A N 1
ATOM 3124 C CA . LYS A 1 401 ? 24.312 49.594 28.266 1 86.31 401 LYS A CA 1
ATOM 3125 C C . LYS A 1 401 ? 23.031 48.938 28.781 1 86.31 401 LYS A C 1
ATOM 3127 O O . LYS A 1 401 ? 22.406 49.438 29.719 1 86.31 401 LYS A O 1
ATOM 3132 N N . TYR A 1 402 ? 22.781 47.812 28.219 1 87.88 402 TYR A N 1
ATOM 3133 C CA . TYR A 1 402 ? 21.578 47.094 28.594 1 87.88 402 TYR A CA 1
ATOM 3134 C C . TYR A 1 402 ? 21.719 46.5 29.984 1 87.88 402 TYR A C 1
ATOM 3136 O O . TYR A 1 402 ? 20.766 46.5 30.781 1 87.88 402 TYR A O 1
ATOM 3144 N N . GLU A 1 403 ? 22.828 46 30.281 1 85.06 403 GLU A N 1
ATOM 3145 C CA . GLU A 1 403 ? 23.094 45.406 31.594 1 85.06 403 GLU A CA 1
ATOM 3146 C C . GLU A 1 403 ? 23.031 46.469 32.688 1 85.06 403 GLU A C 1
ATOM 3148 O O . GLU A 1 403 ? 22.594 46.188 33.812 1 85.06 403 GLU A O 1
ATOM 3153 N N . ASP A 1 404 ? 23.406 47.625 32.281 1 82.56 404 ASP A N 1
ATOM 3154 C CA . ASP A 1 404 ? 23.438 48.75 33.25 1 82.56 404 ASP A CA 1
ATOM 3155 C C . ASP A 1 404 ? 22.078 49.438 33.312 1 82.56 404 ASP A C 1
ATOM 3157 O O . ASP A 1 404 ? 21.891 50.344 34.125 1 82.56 404 ASP A O 1
ATOM 3161 N N . LEU A 1 405 ? 21.297 49.062 32.406 1 84.44 405 LEU A N 1
ATOM 3162 C CA . LEU A 1 405 ? 20.016 49.75 32.312 1 84.44 405 LEU A CA 1
ATOM 3163 C C . LEU A 1 405 ? 19.234 49.688 33.594 1 84.44 405 LEU A C 1
ATOM 3165 O O . LEU A 1 405 ? 18.625 50.656 34.031 1 84.44 405 LEU A O 1
ATOM 3169 N N . ASP A 1 406 ? 19.359 48.625 34.281 1 81.38 406 ASP A N 1
ATOM 3170 C CA . ASP A 1 406 ? 18.641 48.469 35.531 1 81.38 406 ASP A CA 1
ATOM 3171 C C . ASP A 1 406 ? 19.141 49.469 36.594 1 81.38 406 ASP A C 1
ATOM 3173 O O . ASP A 1 406 ? 18.344 50.031 37.344 1 81.38 406 ASP A O 1
ATOM 3177 N N . ASN A 1 407 ? 20.422 49.656 36.625 1 82.94 407 ASN A N 1
ATOM 3178 C CA . ASN A 1 407 ? 21.016 50.594 37.531 1 82.94 407 ASN A CA 1
ATOM 3179 C C . ASN A 1 407 ? 20.625 52.031 37.188 1 82.94 407 ASN A C 1
ATOM 3181 O O . ASN A 1 407 ? 20.312 52.844 38.062 1 82.94 407 ASN A O 1
ATOM 3185 N N . VAL A 1 408 ? 20.609 52.281 35.938 1 85 408 VAL A N 1
ATOM 3186 C CA . VAL A 1 408 ? 20.25 53.594 35.469 1 85 408 VAL A CA 1
ATOM 3187 C C . VAL A 1 408 ? 18.781 53.906 35.812 1 85 408 VAL A C 1
ATOM 3189 O O . VAL A 1 408 ? 18.469 55 36.25 1 85 408 VAL A O 1
ATOM 3192 N N . LEU A 1 409 ? 17.953 52.938 35.625 1 86.44 409 LEU A N 1
ATOM 3193 C CA . LEU A 1 409 ? 16.531 53.125 35.906 1 86.44 409 LEU A CA 1
ATOM 3194 C C . LEU A 1 409 ? 16.266 53.312 37.375 1 86.44 409 LEU A C 1
ATOM 3196 O O . LEU A 1 409 ? 15.414 54.125 37.781 1 86.44 409 LEU A O 1
ATOM 3200 N N . THR A 1 410 ? 17.031 52.625 38.188 1 85.69 410 THR A N 1
ATOM 3201 C CA . THR A 1 410 ? 16.922 52.781 39.625 1 85.69 410 THR A CA 1
ATOM 3202 C C . THR A 1 410 ? 17.375 54.188 40.062 1 85.69 410 THR A C 1
ATOM 3204 O O . THR A 1 410 ? 16.766 54.781 40.938 1 85.69 410 THR A O 1
ATOM 3207 N N . GLU A 1 411 ? 18.422 54.562 39.469 1 84.25 411 GLU A N 1
ATOM 3208 C CA . GLU A 1 411 ? 18.938 55.906 39.781 1 84.25 411 GLU A CA 1
ATOM 3209 C C . GLU A 1 411 ? 17.969 57 39.375 1 84.25 411 GLU A C 1
ATOM 3211 O O . GLU A 1 411 ? 17.766 57.969 40.094 1 84.25 411 GLU A O 1
ATOM 3216 N N . VAL A 1 412 ? 17.344 56.812 38.281 1 86.5 412 VAL A N 1
ATOM 3217 C CA . VAL A 1 412 ? 16.375 57.781 37.781 1 86.5 412 VAL A CA 1
ATOM 3218 C C . VAL A 1 412 ? 15.141 57.781 38.656 1 86.5 412 VAL A C 1
ATOM 3220 O O . VAL A 1 412 ? 14.562 58.844 38.938 1 86.5 412 VAL A O 1
ATOM 3223 N N . ALA A 1 413 ? 14.75 56.656 39.125 1 87.12 413 ALA A N 1
ATOM 3224 C CA . ALA A 1 413 ? 13.617 56.562 40.031 1 87.12 413 ALA A CA 1
ATOM 3225 C C . ALA A 1 413 ? 13.906 57.312 41.344 1 87.12 413 ALA A C 1
ATOM 3227 O O . ALA A 1 413 ? 13.031 58 41.875 1 87.12 413 ALA A O 1
ATOM 3228 N N . TYR A 1 414 ? 15.164 57.188 41.75 1 84.62 414 TYR A N 1
ATOM 3229 C CA . TYR A 1 414 ? 15.578 57.875 42.969 1 84.62 414 TYR A CA 1
ATOM 3230 C C . TYR A 1 414 ? 15.562 59.375 42.781 1 84.62 414 TYR A C 1
ATOM 3232 O O . TYR A 1 414 ? 15.109 60.125 43.656 1 84.62 414 TYR A O 1
ATOM 3240 N N . GLN A 1 415 ? 15.977 59.812 41.719 1 83.5 415 GLN A N 1
ATOM 3241 C CA . GLN A 1 415 ? 16 61.25 41.406 1 83.5 415 GLN A CA 1
ATOM 3242 C C . GLN A 1 415 ? 14.594 61.812 41.312 1 83.5 415 GLN A C 1
ATOM 3244 O O . GLN A 1 415 ? 14.344 62.938 41.812 1 83.5 415 GLN A O 1
ATOM 3249 N N . ILE A 1 416 ? 13.695 61.062 40.719 1 85.06 416 ILE A N 1
ATOM 3250 C CA . ILE A 1 416 ? 12.312 61.5 40.594 1 85.06 416 ILE A CA 1
ATOM 3251 C C . ILE A 1 416 ? 11.656 61.562 42 1 85.06 416 ILE A C 1
ATOM 3253 O O . ILE A 1 416 ? 10.922 62.5 42.312 1 85.06 416 ILE A O 1
ATOM 3257 N N . GLN A 1 417 ? 12.039 60.656 42.781 1 82.88 417 GLN A N 1
ATOM 3258 C CA . GLN A 1 417 ? 11.5 60.625 44.125 1 82.88 417 GLN A CA 1
ATOM 3259 C C . GLN A 1 417 ? 12.023 61.781 44.969 1 82.88 417 GLN A C 1
ATOM 3261 O O . GLN A 1 417 ? 11.305 62.312 45.844 1 82.88 417 GLN A O 1
ATOM 3266 N N . GLU A 1 418 ? 13.227 62.094 44.75 1 81.12 418 GLU A N 1
ATOM 3267 C CA . GLU A 1 418 ? 13.82 63.219 45.469 1 81.12 418 GLU A CA 1
ATOM 3268 C C . GLU A 1 418 ? 13.172 64.562 45.062 1 81.12 418 GLU A C 1
ATOM 3270 O O . GLU A 1 418 ? 12.984 65.438 45.906 1 81.12 418 GLU A O 1
ATOM 3275 N N . SER A 1 419 ? 12.875 64.625 43.844 1 81.06 419 SER A N 1
ATOM 3276 C CA . SER A 1 419 ? 12.266 65.875 43.344 1 81.06 419 SER A CA 1
ATOM 3277 C C . SER A 1 419 ? 10.789 65.938 43.719 1 81.06 419 SER A C 1
ATOM 3279 O O . SER A 1 419 ? 10.234 67 43.906 1 81.06 419 SER A O 1
ATOM 3281 N N . GLN A 1 420 ? 10.242 64.75 43.719 1 79.44 420 GLN A N 1
ATOM 3282 C CA . GLN A 1 420 ? 8.836 64.688 44.094 1 79.44 420 GLN A CA 1
ATOM 3283 C C . GLN A 1 420 ? 8.625 63.688 45.25 1 79.44 420 GLN A C 1
ATOM 3285 O O . GLN A 1 420 ? 8.203 62.562 45 1 79.44 420 GLN A O 1
ATOM 3290 N N . PRO A 1 421 ? 8.805 64.188 46.406 1 75.31 421 PRO A N 1
ATOM 3291 C CA . PRO A 1 421 ? 8.758 63.281 47.562 1 75.31 421 PRO A CA 1
ATOM 3292 C C . PRO A 1 421 ? 7.363 62.688 47.812 1 75.31 421 PRO A C 1
ATOM 3294 O O . PRO A 1 421 ? 7.219 61.719 48.531 1 75.31 421 PRO A O 1
ATOM 3297 N N . SER A 1 422 ? 6.461 63.344 47.219 1 75.31 422 SER A N 1
ATOM 3298 C CA . SER A 1 422 ? 5.102 62.844 47.438 1 75.31 422 SER A CA 1
ATOM 3299 C C . SER A 1 422 ? 4.898 61.469 46.812 1 75.31 422 SER A C 1
ATOM 3301 O O . SER A 1 422 ? 3.961 60.75 47.156 1 75.31 422 SER A O 1
ATOM 3303 N N . LEU A 1 423 ? 5.695 61.156 45.875 1 73.12 423 LEU A N 1
ATOM 3304 C CA . LEU A 1 423 ? 5.578 59.875 45.188 1 73.12 423 LEU A CA 1
ATOM 3305 C C . LEU A 1 423 ? 6.383 58.781 45.906 1 73.12 423 LEU A C 1
ATOM 3307 O O . LEU A 1 423 ? 7.613 58.844 45.938 1 73.12 423 LEU A O 1
ATOM 3311 N N . SER A 1 424 ? 5.785 58.188 46.844 1 71.38 424 SER A N 1
ATOM 3312 C CA . SER A 1 424 ? 6.477 57.125 47.562 1 71.38 424 SER A CA 1
ATOM 3313 C C . SER A 1 424 ? 6.477 55.812 46.75 1 71.38 424 SER A C 1
ATOM 3315 O O . SER A 1 424 ? 5.473 55.469 46.156 1 71.38 424 SER A O 1
ATOM 3317 N N . SER A 1 425 ? 7.574 55.094 46.562 1 78.12 425 SER A N 1
ATOM 3318 C CA . SER A 1 425 ? 7.793 53.75 46.031 1 78.12 425 SER A CA 1
ATOM 3319 C C . SER A 1 425 ? 7.551 53.688 44.531 1 78.12 425 SER A C 1
ATOM 3321 O O . SER A 1 425 ? 6.645 53 44.094 1 78.12 425 SER A O 1
ATOM 3323 N N . ILE A 1 426 ? 8.188 54.5 43.688 1 83 426 ILE A N 1
ATOM 3324 C CA . ILE A 1 426 ? 8.008 54.469 42.25 1 83 426 ILE A CA 1
ATOM 3325 C C . ILE A 1 426 ? 9.094 53.625 41.594 1 83 426 ILE A C 1
ATOM 3327 O O . ILE A 1 426 ? 10.188 53.469 42.156 1 83 426 ILE A O 1
ATOM 3331 N N . THR A 1 427 ? 8.711 52.875 40.5 1 86.12 427 THR A N 1
ATOM 3332 C CA . THR A 1 427 ? 9.672 52.125 39.688 1 86.12 427 THR A CA 1
ATOM 3333 C C . THR A 1 427 ? 9.602 52.594 38.219 1 86.12 427 THR A C 1
ATOM 3335 O O . THR A 1 427 ? 8.547 53 37.75 1 86.12 427 THR A O 1
ATOM 3338 N N . VAL A 1 428 ? 10.82 52.75 37.656 1 88 428 VAL A N 1
ATOM 3339 C CA . VAL A 1 428 ? 10.883 53.062 36.25 1 88 428 VAL A CA 1
ATOM 3340 C C . VAL A 1 428 ? 11.141 51.812 35.438 1 88 428 VAL A C 1
ATOM 3342 O O . VAL A 1 428 ? 12.008 51 35.781 1 88 428 VAL A O 1
ATOM 3345 N N . GLN A 1 429 ? 10.32 51.562 34.406 1 84.94 429 GLN A N 1
ATOM 3346 C CA . GLN A 1 429 ? 10.453 50.375 33.625 1 84.94 429 GLN A CA 1
ATOM 3347 C C . GLN A 1 429 ? 10.344 50.688 32.125 1 84.94 429 GLN A C 1
ATOM 3349 O O . GLN A 1 429 ? 9.812 51.75 31.75 1 84.94 429 GLN A O 1
ATOM 3354 N N . TYR A 1 430 ? 10.961 49.812 31.406 1 84.25 430 TYR A N 1
ATOM 3355 C CA . TYR A 1 430 ? 10.828 49.906 29.953 1 84.25 430 TYR A CA 1
ATOM 3356 C C . TYR A 1 430 ? 9.719 49 29.438 1 84.25 430 TYR A C 1
ATOM 3358 O O . TYR A 1 430 ? 9.695 47.812 29.75 1 84.25 430 TYR A O 1
ATOM 3366 N N . ILE A 1 431 ? 8.758 49.562 28.812 1 77 431 ILE A N 1
ATOM 3367 C CA . ILE A 1 431 ? 7.707 48.781 28.156 1 77 431 ILE A CA 1
ATOM 3368 C C . ILE A 1 431 ? 7.844 48.906 26.641 1 77 431 ILE A C 1
ATOM 3370 O O . ILE A 1 431 ? 7.797 50.031 26.094 1 77 431 ILE A O 1
ATOM 3374 N N . PRO A 1 432 ? 7.996 47.812 26.094 1 74.88 432 PRO A N 1
ATOM 3375 C CA . PRO A 1 432 ? 8.164 47.844 24.641 1 74.88 432 PRO A CA 1
ATOM 3376 C C . PRO A 1 432 ? 7.062 48.656 23.938 1 74.88 432 PRO A C 1
ATOM 3378 O O . PRO A 1 432 ? 5.895 48.562 24.312 1 74.88 432 PRO A O 1
ATOM 3381 N N . GLN A 1 433 ? 7.453 49.5 23 1 68.06 433 GLN A N 1
ATOM 3382 C CA . GLN A 1 433 ? 6.602 50.344 22.172 1 68.06 433 GLN A CA 1
ATOM 3383 C C . GLN A 1 433 ? 6.156 51.594 22.953 1 68.06 433 GLN A C 1
ATOM 3385 O O . GLN A 1 433 ? 5.758 52.594 22.344 1 68.06 433 GLN A O 1
ATOM 3390 N N . VAL A 1 434 ? 6.051 51.531 24.344 1 74.44 434 VAL A N 1
ATOM 3391 C CA . VAL A 1 434 ? 5.676 52.688 25.141 1 74.44 434 VAL A CA 1
ATOM 3392 C C . VAL A 1 434 ? 6.926 53.469 25.562 1 74.44 434 VAL A C 1
ATOM 3394 O O . VAL A 1 434 ? 6.945 54.688 25.516 1 74.44 434 VAL A O 1
ATOM 3397 N N . GLY A 1 435 ? 7.941 52.719 25.766 1 81 435 GLY A N 1
ATOM 3398 C CA . GLY A 1 435 ? 9.195 53.312 26.219 1 81 435 GLY A CA 1
ATOM 3399 C C . GLY A 1 435 ? 9.359 53.25 27.734 1 81 435 GLY A C 1
ATOM 3400 O O . GLY A 1 435 ? 8.859 52.312 28.375 1 81 435 GLY A O 1
ATOM 3401 N N . TYR A 1 436 ? 10.148 54.219 28.203 1 87.19 436 TYR A N 1
ATOM 3402 C CA . TYR A 1 436 ? 10.414 54.281 29.625 1 87.19 436 TYR A CA 1
ATOM 3403 C C . TYR A 1 436 ? 9.289 54.969 30.375 1 87.19 436 TYR A C 1
ATOM 3405 O O . TYR A 1 436 ? 8.883 56.062 30 1 87.19 436 TYR A O 1
ATOM 3413 N N . VAL A 1 437 ? 8.805 54.281 31.453 1 87.94 437 VAL A N 1
ATOM 3414 C CA . VAL A 1 437 ? 7.656 54.812 32.188 1 87.94 437 VAL A CA 1
ATOM 3415 C C . VAL A 1 437 ? 7.879 54.656 33.688 1 87.94 437 VAL A C 1
ATOM 3417 O O . VAL A 1 437 ? 8.656 53.781 34.125 1 87.94 437 VAL A O 1
ATOM 3420 N N . ILE A 1 438 ? 7.137 55.5 34.375 1 87.25 438 ILE A N 1
ATOM 3421 C CA . ILE A 1 438 ? 7.172 55.438 35.812 1 87.25 438 ILE A CA 1
ATOM 3422 C C . ILE A 1 438 ? 5.969 54.656 36.344 1 87.25 438 ILE A C 1
ATOM 3424 O O . ILE A 1 438 ? 4.824 54.969 36 1 87.25 438 ILE A O 1
ATOM 3428 N N . CYS A 1 439 ? 6.277 53.688 37.094 1 86.44 439 CYS A N 1
ATOM 3429 C CA . CYS A 1 439 ? 5.234 52.875 37.688 1 86.44 439 CYS A CA 1
ATOM 3430 C C . CYS A 1 439 ? 4.949 53.312 39.125 1 86.44 439 CYS A C 1
ATOM 3432 O O . CYS A 1 439 ? 5.855 53.344 39.969 1 86.44 439 CYS A O 1
ATOM 3434 N N . CYS A 1 440 ? 3.648 53.688 39.281 1 82.62 440 CYS A N 1
ATOM 3435 C CA . CYS A 1 440 ? 3.23 54.156 40.594 1 82.62 440 CYS A CA 1
ATOM 3436 C C . CYS A 1 440 ? 2.098 53.312 41.156 1 82.62 440 CYS A C 1
ATOM 3438 O O . CYS A 1 440 ? 1.284 52.781 40.375 1 82.62 440 CYS A O 1
ATOM 3440 N N . GLU A 1 441 ? 2.088 53.031 42.438 1 77.56 441 GLU A N 1
ATOM 3441 C CA . GLU A 1 441 ? 1.041 52.219 43.062 1 77.56 441 GLU A CA 1
ATOM 3442 C C . GLU A 1 441 ? -0.228 53.062 43.25 1 77.56 441 GLU A C 1
ATOM 3444 O O . GLU A 1 441 ? -1.303 52.5 43.5 1 77.56 441 GLU A O 1
ATOM 3449 N N . ALA A 1 442 ? -0.037 54.312 43.312 1 72.38 442 ALA A N 1
ATOM 3450 C CA . ALA A 1 442 ? -1.199 55.188 43.469 1 72.38 442 ALA A CA 1
ATOM 3451 C C . ALA A 1 442 ? -1.268 56.25 42.375 1 72.38 442 ALA A C 1
ATOM 3453 O O . ALA A 1 442 ? -0.243 56.625 41.781 1 72.38 442 ALA A O 1
ATOM 3454 N N . ALA A 1 443 ? -2.504 56.594 42 1 74.44 443 ALA A N 1
ATOM 3455 C CA . ALA A 1 443 ? -2.682 57.625 40.969 1 74.44 443 ALA A CA 1
ATOM 3456 C C . ALA A 1 443 ? -2.117 58.969 41.438 1 74.44 443 ALA A C 1
ATOM 3458 O O . ALA A 1 443 ? -2.238 59.312 42.625 1 74.44 443 ALA A O 1
ATOM 3459 N N . THR A 1 444 ? -1.266 59.531 40.688 1 70.38 444 THR A N 1
ATOM 3460 C CA . THR A 1 444 ? -0.678 60.812 41.125 1 70.38 444 THR A CA 1
ATOM 3461 C C . THR A 1 444 ? -1.09 61.938 40.188 1 70.38 444 THR A C 1
ATOM 3463 O O . THR A 1 444 ? -1.251 61.719 38.969 1 70.38 444 THR A O 1
ATOM 3466 N N . ALA A 1 445 ? -1.411 63.156 40.656 1 66.81 445 ALA A N 1
ATOM 3467 C CA . ALA A 1 445 ? -1.825 64.312 39.875 1 66.81 445 ALA A CA 1
ATOM 3468 C C . ALA A 1 445 ? -0.665 65.312 39.688 1 66.81 445 ALA A C 1
ATOM 3470 O O . ALA A 1 445 ? -0.878 66.5 39.5 1 66.81 445 ALA A O 1
ATOM 3471 N N . LEU A 1 446 ? 0.419 64.812 39.75 1 69.38 446 LEU A N 1
ATOM 3472 C CA . LEU A 1 446 ? 1.553 65.75 39.625 1 69.38 446 LEU A CA 1
ATOM 3473 C C . LEU A 1 446 ? 1.653 66.25 38.188 1 69.38 446 LEU A C 1
ATOM 3475 O O . LEU A 1 446 ? 1.471 65.5 37.219 1 69.38 446 LEU A O 1
ATOM 3479 N N . PRO A 1 447 ? 1.79 67.562 37.938 1 64.25 447 PRO A N 1
ATOM 3480 C CA . PRO A 1 447 ? 1.678 68.25 36.656 1 64.25 447 PRO A CA 1
ATOM 3481 C C . PRO A 1 447 ? 2.674 67.688 35.625 1 64.25 447 PRO A C 1
ATOM 3483 O O . PRO A 1 447 ? 2.365 67.688 34.438 1 64.25 447 PR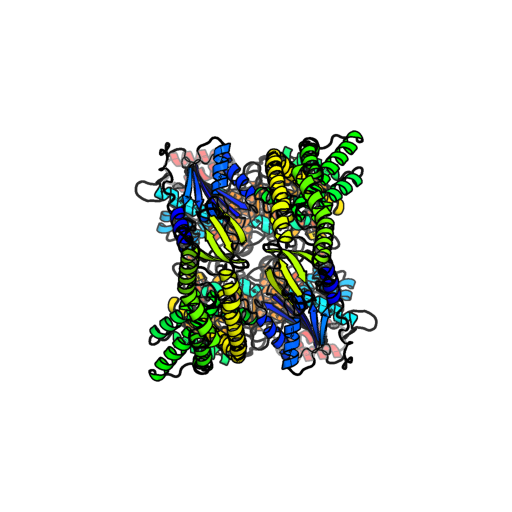O A O 1
ATOM 3486 N N . ASP A 1 448 ? 3.814 67.312 35.969 1 69.25 448 ASP A N 1
ATOM 3487 C CA . ASP A 1 448 ? 4.816 67 34.969 1 69.25 448 ASP A CA 1
ATOM 3488 C C . ASP A 1 448 ? 4.754 65.5 34.594 1 69.25 448 ASP A C 1
ATOM 3490 O O . ASP A 1 448 ? 5.547 65 33.812 1 69.25 448 ASP A O 1
ATOM 3494 N N . PHE A 1 449 ? 3.705 64.75 35.094 1 76.62 449 PHE A N 1
ATOM 3495 C CA . PHE A 1 449 ? 3.568 63.344 34.844 1 76.62 449 PHE A CA 1
ATOM 3496 C C . PHE A 1 449 ? 2.428 63.062 33.875 1 76.62 449 PHE A C 1
ATOM 3498 O O . PHE A 1 449 ? 1.267 63.344 34.156 1 76.62 449 PHE A O 1
ATOM 3505 N N . VAL A 1 450 ? 2.889 62.625 32.688 1 73.62 450 VAL A N 1
ATOM 3506 C CA . VAL A 1 450 ? 1.891 62.312 31.672 1 73.62 450 VAL A CA 1
ATOM 3507 C C . VAL A 1 450 ? 1.439 60.875 31.828 1 73.62 450 VAL A C 1
ATOM 3509 O O . VAL A 1 450 ? 2.256 59.938 31.766 1 73.62 450 VAL A O 1
ATOM 3512 N N . PHE A 1 451 ? 0.216 60.844 32.156 1 71.06 451 PHE A N 1
ATOM 3513 C CA . PHE A 1 451 ? -0.343 59.5 32.312 1 71.06 451 PHE A CA 1
ATOM 3514 C C . PHE A 1 451 ? -0.236 58.719 31.031 1 71.06 451 PHE A C 1
ATOM 3516 O O . PHE A 1 451 ? -0.564 59.219 29.953 1 71.06 451 PHE A O 1
ATOM 3523 N N . GLN A 1 452 ? 0.361 57.438 31.188 1 72.56 452 GLN A N 1
ATOM 3524 C CA . GLN A 1 452 ? 0.476 56.562 30.016 1 72.56 452 GLN A CA 1
ATOM 3525 C C . GLN A 1 452 ? -0.614 55.5 30 1 72.56 452 GLN A C 1
ATOM 3527 O O . GLN A 1 452 ? -1.451 55.469 29.094 1 72.56 452 GLN A O 1
ATOM 3532 N N . PHE A 1 453 ? -0.699 54.625 30.875 1 75.31 453 PHE A N 1
ATOM 3533 C CA . PHE A 1 453 ? -1.749 53.625 31 1 75.31 453 PHE A CA 1
ATOM 3534 C C . PHE A 1 453 ? -1.74 53 32.406 1 75.31 453 PHE A C 1
ATOM 3536 O O . PHE A 1 453 ? -0.806 53.188 33.156 1 75.31 453 PHE A O 1
ATOM 3543 N N . GLN A 1 454 ? -2.982 52.406 32.781 1 68.75 454 GLN A N 1
ATOM 3544 C CA . GLN A 1 454 ? -3.133 51.688 34.031 1 68.75 454 GLN A CA 1
ATOM 3545 C C . GLN A 1 454 ? -3.283 50.188 33.781 1 68.75 454 GLN A C 1
ATOM 3547 O O . GLN A 1 454 ? -4.012 49.781 32.875 1 68.75 454 GLN A O 1
ATOM 3552 N N . GLU A 1 455 ? -2.398 49.312 34.25 1 70.06 455 GLU A N 1
ATOM 3553 C CA . GLU A 1 455 ? -2.445 47.875 34.094 1 70.06 455 GLU A CA 1
ATOM 3554 C C . GLU A 1 455 ? -3.461 47.25 35.031 1 70.06 455 GLU A C 1
ATOM 3556 O O . GLU A 1 455 ? -4.277 46.406 34.594 1 70.06 455 GLU A O 1
ATOM 3561 N N . ASP A 1 456 ? -3.363 47.438 36.375 1 67.31 456 ASP A N 1
ATOM 3562 C CA . ASP A 1 456 ? -4.305 46.969 37.375 1 67.31 456 ASP A CA 1
ATOM 3563 C C . ASP A 1 456 ? -4.754 48.094 38.312 1 67.31 456 ASP A C 1
ATOM 3565 O O . ASP A 1 456 ? -4.422 49.25 38.062 1 67.31 456 ASP A O 1
ATOM 3569 N N . ASP A 1 457 ? -5.625 47.719 39.281 1 67.75 457 ASP A N 1
ATOM 3570 C CA . ASP A 1 457 ? -6.219 48.719 40.156 1 67.75 457 ASP A CA 1
ATOM 3571 C C . ASP A 1 457 ? -5.141 49.469 40.938 1 67.75 457 ASP A C 1
ATOM 3573 O O . ASP A 1 457 ? -5.367 50.594 41.406 1 67.75 457 ASP A O 1
ATOM 3577 N N . THR A 1 458 ? -3.994 48.938 40.938 1 74.56 458 THR A N 1
ATOM 3578 C CA . THR A 1 458 ? -3.012 49.531 41.844 1 74.56 458 THR A CA 1
ATOM 3579 C C . THR A 1 458 ? -1.764 49.938 41.062 1 74.56 458 THR A C 1
ATOM 3581 O O . THR A 1 458 ? -0.809 50.469 41.656 1 74.56 458 THR A O 1
ATOM 3584 N N . THR A 1 459 ? -1.797 49.75 39.781 1 78.81 459 THR A N 1
ATOM 3585 C CA . THR A 1 459 ? -0.562 50 39.031 1 78.81 459 THR A CA 1
ATOM 3586 C C . THR A 1 459 ? -0.802 51 37.938 1 78.81 459 THR A C 1
ATOM 3588 O O . THR A 1 459 ? -1.555 50.75 37 1 78.81 459 THR A O 1
ATOM 3591 N N . PHE A 1 460 ? -0.14 52.188 38.125 1 78.88 460 PHE A N 1
ATOM 3592 C CA . PHE A 1 460 ? -0.29 53.25 37.156 1 78.88 460 PHE A CA 1
ATOM 3593 C C . PHE A 1 460 ? 1.048 53.594 36.5 1 78.88 460 PHE A C 1
ATOM 3595 O O . PHE A 1 460 ? 2.084 53.594 37.188 1 78.88 460 PHE A O 1
ATOM 3602 N N . TYR A 1 461 ? 0.999 53.844 35.25 1 83 461 TYR A N 1
ATOM 3603 C CA . TYR A 1 461 ? 2.215 54.156 34.5 1 83 461 TYR A CA 1
ATOM 3604 C C . TYR A 1 461 ? 2.18 55.594 33.969 1 83 461 TYR A C 1
ATOM 3606 O O . TYR A 1 461 ? 1.183 56.031 33.406 1 83 461 TYR A O 1
ATOM 3614 N N . TYR A 1 462 ? 3.248 56.312 34.344 1 83.06 462 TYR A N 1
ATOM 3615 C CA . TYR A 1 462 ? 3.352 57.719 33.938 1 83.06 462 TYR A CA 1
ATOM 3616 C C . TYR A 1 462 ? 4.652 57.969 33.188 1 83.06 462 TYR A C 1
ATOM 3618 O O . TYR A 1 462 ? 5.586 57.188 33.25 1 83.06 462 TYR A O 1
ATOM 3626 N N . LYS A 1 463 ? 4.664 58.938 32.344 1 86.25 463 LYS A N 1
ATOM 3627 C CA . LYS A 1 463 ? 5.871 59.406 31.656 1 86.25 463 LYS A CA 1
ATOM 3628 C C . LYS A 1 463 ? 6.207 60.844 32.031 1 86.25 463 LYS A C 1
ATOM 3630 O O . LYS A 1 463 ? 5.332 61.719 31.984 1 86.25 463 LYS A O 1
ATOM 3635 N N . ASP A 1 464 ? 7.293 61.125 32.469 1 83.69 464 ASP A N 1
ATOM 3636 C CA . ASP A 1 464 ? 7.734 62.469 32.781 1 83.69 464 ASP A CA 1
ATOM 3637 C C . ASP A 1 464 ? 8.875 62.906 31.875 1 83.69 464 ASP A C 1
ATOM 3639 O O . ASP A 1 464 ? 9.195 62.219 30.906 1 83.69 464 ASP A O 1
ATOM 3643 N N . SER A 1 465 ? 9.461 64.125 32.094 1 80.94 465 SER A N 1
ATOM 3644 C CA . SER A 1 465 ? 10.539 64.625 31.281 1 80.94 465 SER A CA 1
ATOM 3645 C C . SER A 1 465 ? 11.766 63.75 31.328 1 80.94 465 SER A C 1
ATOM 3647 O O . SER A 1 465 ? 12.445 63.562 30.312 1 80.94 465 SER A O 1
ATOM 3649 N N . CYS A 1 466 ? 11.969 63.094 32.406 1 81.44 466 CYS A N 1
ATOM 3650 C CA . CYS A 1 466 ? 13.102 62.188 32.562 1 81.44 466 CYS A CA 1
ATOM 3651 C C . CYS A 1 466 ? 12.914 60.938 31.688 1 81.44 466 CYS A C 1
ATOM 3653 O O . CYS A 1 466 ? 13.859 60.5 31.047 1 81.44 466 CYS A O 1
ATOM 3655 N N . CYS A 1 467 ? 11.75 60.438 31.688 1 87.25 467 CYS A N 1
ATOM 3656 C CA . CYS A 1 467 ? 11.453 59.25 30.891 1 87.25 467 CYS A CA 1
ATOM 3657 C C . CYS A 1 467 ? 11.609 59.562 29.391 1 87.25 467 CYS A C 1
ATOM 3659 O O . CYS A 1 467 ? 12.086 58.719 28.641 1 87.25 467 CYS A O 1
ATOM 3661 N N . ARG A 1 468 ? 11.211 60.688 29 1 82.5 468 ARG A N 1
ATOM 3662 C CA . ARG A 1 468 ? 11.352 61.062 27.609 1 82.5 468 ARG A CA 1
ATOM 3663 C C . ARG A 1 468 ? 12.812 61.219 27.219 1 82.5 468 ARG A C 1
ATOM 3665 O O . ARG A 1 468 ? 13.203 60.875 26.094 1 82.5 468 ARG A O 1
ATOM 3672 N N . ASP A 1 469 ? 13.531 61.75 28.141 1 81.75 469 ASP A N 1
ATOM 3673 C CA . ASP A 1 469 ? 14.977 61.844 27.922 1 81.75 469 ASP A CA 1
ATOM 3674 C C . ASP A 1 469 ? 15.594 60.469 27.766 1 81.75 469 ASP A C 1
ATOM 3676 O O . ASP A 1 469 ? 16.469 60.281 26.922 1 81.75 469 ASP A O 1
ATOM 3680 N N . LEU A 1 470 ? 15.141 59.562 28.516 1 87.19 470 LEU A N 1
ATOM 3681 C CA . LEU A 1 470 ? 15.625 58.188 28.422 1 87.19 470 LEU A CA 1
ATOM 3682 C C . LEU A 1 470 ? 15.227 57.562 27.094 1 87.19 470 LEU A C 1
ATOM 3684 O O . LEU A 1 470 ? 16 56.812 26.5 1 87.19 470 LEU A O 1
ATOM 3688 N N . ASP A 1 471 ? 14.078 57.781 26.641 1 84.94 471 ASP A N 1
ATOM 3689 C CA . ASP A 1 471 ? 13.625 57.281 25.344 1 84.94 471 ASP A CA 1
ATOM 3690 C C . ASP A 1 471 ? 14.531 57.781 24.219 1 84.94 471 ASP A C 1
ATOM 3692 O O . ASP A 1 471 ? 14.82 57.031 23.281 1 84.94 471 ASP A O 1
ATOM 3696 N N . ALA A 1 472 ? 14.891 59.031 24.438 1 78.62 472 ALA A N 1
ATOM 3697 C CA . ALA A 1 472 ? 15.711 59.656 23.406 1 78.62 472 ALA A CA 1
ATOM 3698 C C . ALA A 1 472 ? 17.156 59.219 23.5 1 78.62 472 ALA A C 1
ATOM 3700 O O . ALA A 1 472 ? 17.828 59 22.484 1 78.62 472 ALA A O 1
ATOM 3701 N N . THR A 1 473 ? 17.641 59 24.641 1 79.69 473 THR A N 1
ATOM 3702 C CA . THR A 1 473 ? 19.062 58.719 24.828 1 79.69 473 THR A CA 1
ATOM 3703 C C . THR A 1 473 ? 19.297 57.188 24.766 1 79.69 473 THR A C 1
ATOM 3705 O O . THR A 1 473 ? 20.234 56.75 24.094 1 79.69 473 THR A O 1
ATOM 3708 N N . ILE A 1 474 ? 18.516 56.344 25.438 1 80.44 474 ILE A N 1
ATOM 3709 C CA . ILE A 1 474 ? 18.734 54.906 25.5 1 80.44 474 ILE A CA 1
ATOM 3710 C C . ILE A 1 474 ? 17.797 54.219 24.516 1 80.44 474 ILE A C 1
ATOM 3712 O O . ILE A 1 474 ? 18.219 53.344 23.766 1 80.44 474 ILE A O 1
ATOM 3716 N N . GLY A 1 475 ? 16.594 54.688 24.406 1 78.56 475 GLY A N 1
ATOM 3717 C CA . GLY A 1 475 ? 15.617 54.094 23.516 1 78.56 475 GLY A CA 1
ATOM 3718 C C . GLY A 1 475 ? 15.43 52.625 23.75 1 78.56 475 GLY A C 1
ATOM 3719 O O . GLY A 1 475 ? 15.609 52.125 24.875 1 78.56 475 GLY A O 1
ATOM 3720 N N . ASP A 1 476 ? 14.969 51.75 22.609 1 80.62 476 ASP A N 1
ATOM 3721 C CA . ASP A 1 476 ? 14.773 50.312 22.672 1 80.62 476 ASP A CA 1
ATOM 3722 C C . ASP A 1 476 ? 16.094 49.562 22.469 1 80.62 476 ASP A C 1
ATOM 3724 O O . ASP A 1 476 ? 16.359 49.031 21.375 1 80.62 476 ASP A O 1
ATOM 3728 N N . ILE A 1 477 ? 16.797 49.562 23.547 1 83.88 477 ILE A N 1
ATOM 3729 C CA . ILE A 1 477 ? 18.156 49.031 23.484 1 83.88 477 ILE A CA 1
ATOM 3730 C C . ILE A 1 477 ? 18.094 47.531 23.219 1 83.88 477 ILE A C 1
ATOM 3732 O O . ILE A 1 477 ? 18.938 46.969 22.516 1 83.88 477 ILE A O 1
ATOM 3736 N N . PHE A 1 478 ? 17.094 46.875 23.734 1 84.38 478 PHE A N 1
ATOM 3737 C CA . PHE A 1 478 ? 16.984 45.438 23.516 1 84.38 478 PHE A CA 1
ATOM 3738 C C . PHE A 1 478 ? 16.641 45.156 22.062 1 84.38 478 PHE A C 1
ATOM 3740 O O . PHE A 1 478 ? 17.234 44.25 21.453 1 84.38 478 PHE A O 1
ATOM 3747 N N . GLY A 1 479 ? 15.68 45.812 21.547 1 84.56 479 GLY A N 1
ATOM 3748 C CA . GLY A 1 479 ? 15.383 45.688 20.141 1 84.56 479 GLY A CA 1
ATOM 3749 C C . GLY A 1 479 ? 16.578 45.969 19.25 1 84.56 479 GLY A C 1
ATOM 3750 O O . GLY A 1 479 ? 16.797 45.25 18.25 1 84.56 479 GLY A O 1
ATOM 3751 N N . PHE A 1 480 ? 17.234 46.969 19.672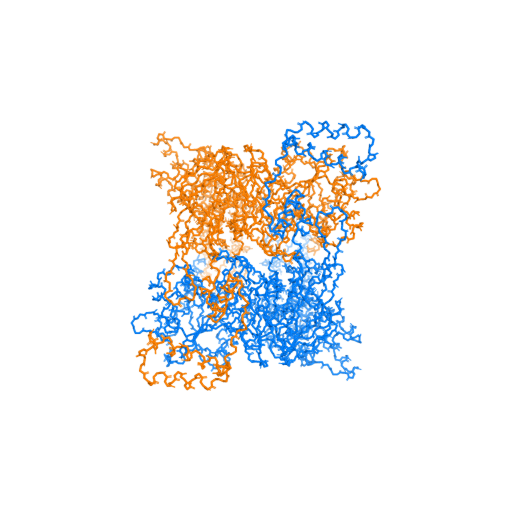 1 85.75 480 PHE A N 1
ATOM 3752 C CA . PHE A 1 480 ? 18.453 47.312 18.953 1 85.75 480 PHE A CA 1
ATOM 3753 C C . PHE A 1 480 ? 19.453 46.188 18.984 1 85.75 480 PHE A C 1
ATOM 3755 O O . PHE A 1 480 ? 20.078 45.844 17.969 1 85.75 480 PHE A O 1
ATOM 3762 N N . ILE A 1 481 ? 19.609 45.562 20.078 1 88.44 481 ILE A N 1
ATOM 3763 C CA . ILE A 1 481 ? 20.516 44.438 20.25 1 88.44 481 ILE A CA 1
ATOM 3764 C C . ILE A 1 481 ? 20.062 43.281 19.344 1 88.44 481 ILE A C 1
ATOM 3766 O O . ILE A 1 481 ? 20.891 42.656 18.656 1 88.44 481 ILE A O 1
ATOM 3770 N N . LEU A 1 482 ? 18.812 42.969 19.297 1 88.81 482 LEU A N 1
ATOM 3771 C CA . LEU A 1 482 ? 18.266 41.875 18.5 1 88.81 482 LEU A CA 1
ATOM 3772 C C . LEU A 1 482 ? 18.5 42.125 17.016 1 88.81 482 LEU A C 1
ATOM 3774 O O . LEU A 1 482 ? 18.828 41.219 16.25 1 88.81 482 LEU A O 1
ATOM 3778 N N . ASP A 1 483 ? 18.281 43.344 16.656 1 87.94 483 ASP A N 1
ATOM 3779 C CA . ASP A 1 483 ? 18.5 43.688 15.258 1 87.94 483 ASP A CA 1
ATOM 3780 C C . ASP A 1 483 ? 19.969 43.531 14.867 1 87.94 483 ASP A C 1
ATOM 3782 O O . ASP A 1 483 ? 20.266 43 13.781 1 87.94 483 ASP A O 1
ATOM 3786 N N . LEU A 1 484 ? 20.828 44 15.734 1 88.75 484 LEU A N 1
ATOM 3787 C CA . LEU A 1 484 ? 22.25 43.875 15.477 1 88.75 484 LEU A CA 1
ATOM 3788 C C . LEU A 1 484 ? 22.641 42.406 15.359 1 88.75 484 LEU A C 1
ATOM 3790 O O . LEU A 1 484 ? 23.422 42.031 14.492 1 88.75 484 LEU A O 1
ATOM 3794 N N . GLN A 1 485 ? 22.078 41.656 16.219 1 91.12 485 GLN A N 1
ATOM 3795 C CA . GLN A 1 485 ? 22.375 40.219 16.203 1 91.12 485 GLN A CA 1
ATOM 3796 C C . GLN A 1 485 ? 21.844 39.562 14.922 1 91.12 485 GLN A C 1
ATOM 3798 O O . GLN A 1 485 ? 22.5 38.719 14.344 1 91.12 485 GLN A O 1
ATOM 3803 N N . ARG A 1 486 ? 20.75 39.969 14.469 1 90 486 ARG A N 1
ATOM 3804 C CA . ARG A 1 486 ? 20.188 39.438 13.227 1 90 486 ARG A CA 1
ATOM 3805 C C . ARG A 1 486 ? 21.078 39.781 12.039 1 90 486 ARG A C 1
ATOM 3807 O O . ARG A 1 486 ? 21.266 38.969 11.141 1 90 486 ARG A O 1
ATOM 3814 N N . ASP A 1 487 ? 21.562 41 12.094 1 90.06 487 ASP A N 1
ATOM 3815 C CA . ASP A 1 487 ? 22.453 41.438 11.023 1 90.06 487 ASP A CA 1
ATOM 3816 C C . ASP A 1 487 ? 23.734 40.594 11.016 1 90.06 487 ASP A C 1
ATOM 3818 O O . ASP A 1 487 ? 24.219 40.219 9.945 1 90.06 487 ASP A O 1
ATOM 3822 N N . LEU A 1 488 ? 24.234 40.438 12.133 1 91.44 488 LEU A N 1
ATOM 3823 C CA . LEU A 1 488 ? 25.469 39.656 12.25 1 91.44 488 LEU A CA 1
ATOM 3824 C C . LEU A 1 488 ? 25.234 38.188 11.852 1 91.44 488 LEU A C 1
ATOM 3826 O O . LEU A 1 488 ? 26.094 37.562 11.242 1 91.44 488 LEU A O 1
ATOM 3830 N N . LEU A 1 489 ? 24.078 37.688 12.203 1 92.75 489 LEU A N 1
ATOM 3831 C CA . LEU A 1 489 ? 23.734 36.312 11.797 1 92.75 489 LEU A CA 1
ATOM 3832 C C . LEU A 1 489 ? 23.625 36.219 10.281 1 92.75 489 LEU A C 1
ATOM 3834 O O . LEU A 1 489 ? 24 35.219 9.688 1 92.75 489 LEU A O 1
ATOM 3838 N N . GLU A 1 490 ? 23.062 37.25 9.672 1 89.94 490 GLU A N 1
ATOM 3839 C CA . GLU A 1 490 ? 22.984 37.312 8.219 1 89.94 490 GLU A CA 1
ATOM 3840 C C . GLU A 1 490 ? 24.375 37.281 7.594 1 89.94 490 GLU A C 1
ATOM 3842 O O . GLU A 1 490 ? 24.609 36.594 6.594 1 89.94 490 GLU A O 1
ATOM 3847 N N . GLU A 1 491 ? 25.219 38.031 8.18 1 89 491 GLU A N 1
ATOM 3848 C CA . GLU A 1 491 ? 26.594 38.062 7.695 1 89 491 GLU A CA 1
ATOM 3849 C C . GLU A 1 491 ? 27.25 36.688 7.84 1 89 491 GLU A C 1
ATOM 3851 O O . GLU A 1 491 ? 27.969 36.219 6.949 1 89 491 GLU A O 1
ATOM 3856 N N . LEU A 1 492 ? 26.969 36.125 8.922 1 92.75 492 LEU A N 1
ATOM 3857 C CA . LEU A 1 492 ? 27.484 34.781 9.148 1 92.75 492 LEU A CA 1
ATOM 3858 C C . LEU A 1 492 ? 26.922 33.781 8.117 1 92.75 492 LEU A C 1
ATOM 3860 O O . LEU A 1 492 ? 27.656 32.938 7.594 1 92.75 492 LEU A O 1
ATOM 3864 N N . THR A 1 493 ? 25.625 33.875 7.832 1 90.94 493 THR A N 1
ATOM 3865 C CA . THR A 1 493 ? 24.984 33 6.863 1 90.94 493 THR A CA 1
ATOM 3866 C C . THR A 1 493 ? 25.609 33.156 5.484 1 90.94 493 THR A C 1
ATOM 3868 O O . THR A 1 493 ? 25.859 32.156 4.797 1 90.94 493 THR A O 1
ATOM 3871 N N . VAL A 1 494 ? 25.906 34.344 5.117 1 87 494 VAL A N 1
ATOM 3872 C CA . VAL A 1 494 ? 26.531 34.625 3.828 1 87 494 VAL A CA 1
ATOM 3873 C C . VAL A 1 494 ? 27.938 34 3.801 1 87 494 VAL A C 1
ATOM 3875 O O . VAL A 1 494 ? 28.344 33.438 2.789 1 87 494 VAL A O 1
ATOM 3878 N N . ALA A 1 495 ? 28.609 34.125 4.867 1 88.5 495 ALA A N 1
ATOM 3879 C CA . ALA A 1 495 ? 29.953 33.531 4.973 1 88.5 495 ALA A CA 1
ATOM 3880 C C . ALA A 1 495 ? 29.875 32.031 4.863 1 88.5 495 ALA A C 1
ATOM 3882 O O . ALA A 1 495 ? 30.734 31.406 4.223 1 88.5 495 ALA A O 1
ATOM 3883 N N . LEU A 1 496 ? 28.906 31.453 5.441 1 90.81 496 LEU A N 1
ATOM 3884 C CA . LEU A 1 496 ? 28.75 30 5.434 1 90.81 496 LEU A CA 1
ATOM 3885 C C . LEU A 1 496 ? 28.422 29.5 4.035 1 90.81 496 LEU A C 1
ATOM 3887 O O . LEU A 1 496 ? 28.781 28.375 3.674 1 90.81 496 LEU A O 1
ATOM 3891 N N . LEU A 1 497 ? 27.719 30.297 3.244 1 85.56 497 LEU A N 1
ATOM 3892 C CA . LEU A 1 497 ? 27.312 29.906 1.897 1 85.56 497 LEU A CA 1
ATOM 3893 C C . LEU A 1 497 ? 28.531 29.672 1.011 1 85.56 497 LEU A C 1
ATOM 3895 O O . LEU A 1 497 ? 28.453 28.938 0.033 1 85.56 497 LEU A O 1
ATOM 3899 N N . GLN A 1 498 ? 29.625 30.266 1.377 1 83.88 498 GLN A N 1
ATOM 3900 C CA . GLN A 1 498 ? 30.859 30.047 0.632 1 83.88 498 GLN A CA 1
ATOM 3901 C C . GLN A 1 498 ? 31.359 28.625 0.811 1 83.88 498 GLN A C 1
ATOM 3903 O O . GLN A 1 498 ? 32.125 28.125 -0.027 1 83.88 498 GLN A O 1
ATOM 3908 N N . TYR A 1 499 ? 30.906 28.016 1.86 1 86.62 499 TYR A N 1
ATOM 3909 C CA . TYR A 1 499 ? 31.359 26.656 2.154 1 86.62 499 TYR A CA 1
ATOM 3910 C C . TYR A 1 499 ? 30.25 25.656 1.87 1 86.62 499 TYR A C 1
ATOM 3912 O O . TYR A 1 499 ? 30.281 24.531 2.393 1 86.62 499 TYR A O 1
ATOM 3920 N N . GLU A 1 500 ? 29.297 26.047 1.132 1 81.5 500 GLU A N 1
ATOM 3921 C CA . GLU A 1 500 ? 28.156 25.188 0.839 1 81.5 500 GLU A CA 1
ATOM 3922 C C . GLU A 1 500 ? 28.594 23.844 0.252 1 81.5 500 GLU A C 1
ATOM 3924 O O . GLU A 1 500 ? 28.125 22.797 0.684 1 81.5 500 GLU A O 1
ATOM 3929 N N . HIS A 1 501 ? 29.531 23.906 -0.684 1 78.75 501 HIS A N 1
ATOM 3930 C CA . HIS A 1 501 ? 29.984 22.688 -1.348 1 78.75 501 HIS A CA 1
ATOM 3931 C C . HIS A 1 501 ? 30.641 21.734 -0.356 1 78.75 501 HIS A C 1
ATOM 3933 O O . HIS A 1 501 ? 30.406 20.516 -0.405 1 78.75 501 HIS A O 1
ATOM 3939 N N . CYS A 1 502 ? 31.375 22.266 0.495 1 82.56 502 CYS A N 1
ATOM 3940 C CA . CYS A 1 502 ? 32.094 21.453 1.483 1 82.56 502 CYS A CA 1
ATOM 3941 C C . CYS A 1 502 ? 31.109 20.828 2.465 1 82.56 502 CYS A C 1
ATOM 3943 O O . CYS A 1 502 ? 31.297 19.688 2.885 1 82.56 502 CYS A O 1
ATOM 3945 N N . ILE A 1 503 ? 30.078 21.547 2.758 1 85.75 503 ILE A N 1
ATOM 3946 C CA . ILE A 1 503 ? 29.094 21.062 3.711 1 85.75 503 ILE A CA 1
ATOM 3947 C C . ILE A 1 503 ? 28.312 19.891 3.1 1 85.75 503 ILE A C 1
ATOM 3949 O O . ILE A 1 503 ? 28.125 18.875 3.748 1 85.75 503 ILE A O 1
ATOM 3953 N N . PHE A 1 504 ? 27.984 20.047 1.851 1 80.81 504 PHE A N 1
ATOM 3954 C CA . PHE A 1 504 ? 27.25 18.984 1.175 1 80.81 504 PHE A CA 1
ATOM 3955 C C . PHE A 1 504 ? 28.141 17.781 0.931 1 80.81 504 PHE A C 1
ATOM 3957 O O . PHE A 1 504 ? 27.688 16.641 1.006 1 80.81 504 PHE A O 1
ATOM 3964 N N . GLU A 1 505 ? 29.328 18.047 0.62 1 81.75 505 GLU A N 1
ATOM 3965 C CA . GLU A 1 505 ? 30.281 16.953 0.451 1 81.75 505 GLU A CA 1
ATOM 3966 C C . GLU A 1 505 ? 30.469 16.172 1.748 1 81.75 505 GLU A C 1
ATOM 3968 O O . GLU A 1 505 ? 30.531 14.938 1.732 1 81.75 505 GLU A O 1
ATOM 3973 N N . MET A 1 506 ? 30.562 16.875 2.812 1 87.75 506 MET A N 1
ATOM 3974 C CA . MET A 1 506 ? 30.656 16.219 4.117 1 87.75 506 MET A CA 1
ATOM 3975 C C . MET A 1 506 ? 29.438 15.336 4.371 1 87.75 506 MET A C 1
ATOM 3977 O O . MET A 1 506 ? 29.578 14.195 4.816 1 87.75 506 MET A O 1
ATOM 3981 N N . ALA A 1 507 ? 28.25 15.914 4.086 1 87.12 507 ALA A N 1
ATOM 3982 C CA . ALA A 1 507 ? 27.016 15.148 4.273 1 87.12 507 ALA A CA 1
ATOM 3983 C C . ALA A 1 507 ? 27.031 13.867 3.441 1 87.12 507 ALA A C 1
ATOM 3985 O O . ALA A 1 507 ? 26.609 12.812 3.91 1 87.12 507 ALA A O 1
ATOM 3986 N N . GLY A 1 508 ? 27.531 13.953 2.283 1 85.12 508 GLY A N 1
ATOM 3987 C CA . GLY A 1 508 ? 27.641 12.797 1.405 1 85.12 508 GLY A CA 1
ATOM 3988 C C . GLY A 1 508 ? 28.594 11.75 1.93 1 85.12 508 GLY A C 1
ATOM 3989 O O . GLY A 1 508 ? 28.297 10.555 1.909 1 85.12 508 GLY A O 1
ATOM 3990 N N . ILE A 1 509 ? 29.719 12.188 2.352 1 88.31 509 ILE A N 1
ATOM 3991 C CA . ILE A 1 509 ? 30.734 11.297 2.881 1 88.31 509 ILE A CA 1
ATOM 3992 C C . ILE A 1 509 ? 30.203 10.562 4.109 1 88.31 509 ILE A C 1
ATOM 3994 O O . ILE A 1 509 ? 30.391 9.352 4.246 1 88.31 509 ILE A O 1
ATOM 3998 N N . VAL A 1 510 ? 29.516 11.273 4.926 1 92.12 510 VAL A N 1
ATOM 3999 C CA . VAL A 1 510 ? 28.984 10.688 6.148 1 92.12 510 VAL A CA 1
ATOM 4000 C C . VAL A 1 510 ? 27.906 9.664 5.801 1 92.12 510 VAL A C 1
ATOM 4002 O O . VAL A 1 510 ? 27.812 8.617 6.438 1 92.12 510 VAL A O 1
ATOM 4005 N N . SER A 1 511 ? 27.109 10.031 4.836 1 91.5 511 SER A N 1
ATOM 4006 C CA . SER A 1 511 ? 26.078 9.094 4.402 1 91.5 511 SER A CA 1
ATOM 4007 C C . SER A 1 511 ? 26.703 7.793 3.9 1 91.5 511 SER A C 1
ATOM 4009 O O . SER A 1 511 ? 26.203 6.703 4.223 1 91.5 511 SER A O 1
ATOM 4011 N N . LYS A 1 512 ? 27.734 7.898 3.148 1 91.75 512 LYS A N 1
ATOM 4012 C CA . LYS A 1 512 ? 28.422 6.719 2.635 1 91.75 512 LYS A CA 1
ATOM 4013 C C . LYS A 1 512 ? 29.016 5.887 3.771 1 91.75 512 LYS A C 1
ATOM 4015 O O . LYS A 1 512 ? 28.875 4.66 3.785 1 91.75 512 LYS A O 1
ATOM 4020 N N . LEU A 1 513 ? 29.594 6.574 4.629 1 93.94 513 LEU A N 1
ATOM 4021 C CA . LEU A 1 513 ? 30.188 5.895 5.777 1 93.94 513 LEU A CA 1
ATOM 4022 C C . LEU A 1 513 ? 29.109 5.176 6.59 1 93.94 513 LEU A C 1
ATOM 4024 O O . LEU A 1 513 ? 29.312 4.055 7.055 1 93.94 513 LEU A O 1
ATOM 4028 N N . ASP A 1 514 ? 28.031 5.887 6.754 1 95.56 514 ASP A N 1
ATOM 4029 C CA . ASP A 1 514 ? 26.922 5.297 7.496 1 95.56 514 ASP A CA 1
ATOM 4030 C C . ASP A 1 514 ? 26.406 4.027 6.812 1 95.56 514 ASP A C 1
ATOM 4032 O O . ASP A 1 514 ? 26.141 3.027 7.477 1 95.56 514 ASP A O 1
ATOM 4036 N N . CYS A 1 515 ? 26.312 4.008 5.531 1 95.19 515 CYS A N 1
ATOM 4037 C CA . CYS A 1 515 ? 25.875 2.848 4.766 1 95.19 515 CYS A CA 1
ATOM 4038 C C . CYS A 1 515 ? 26.828 1.676 4.957 1 95.19 515 CYS A C 1
ATOM 4040 O O . CYS A 1 515 ? 26.391 0.559 5.246 1 95.19 515 CYS A O 1
ATOM 4042 N N . ILE A 1 516 ? 28.062 1.987 4.84 1 96 516 ILE A N 1
ATOM 4043 C CA . ILE A 1 516 ? 29.078 0.948 4.961 1 96 516 ILE A CA 1
ATOM 4044 C C . ILE A 1 516 ? 29.078 0.386 6.383 1 96 516 ILE A C 1
ATOM 4046 O O . ILE A 1 516 ? 29.172 -0.828 6.578 1 96 516 ILE A O 1
ATOM 4050 N N . SER A 1 517 ? 29 1.296 7.281 1 95.94 517 SER A N 1
ATOM 4051 C CA . SER A 1 517 ? 28.953 0.869 8.672 1 95.94 517 SER A CA 1
ATOM 4052 C C . SER A 1 517 ? 27.734 -0.005 8.953 1 95.94 517 SER A C 1
ATOM 4054 O O . SER A 1 517 ? 27.812 -0.966 9.719 1 95.94 517 SER A O 1
ATOM 4056 N N . ALA A 1 518 ? 26.625 0.362 8.375 1 96.69 518 ALA A N 1
ATOM 4057 C CA . ALA A 1 518 ? 25.406 -0.42 8.531 1 96.69 518 ALA A CA 1
ATOM 4058 C C . ALA A 1 518 ? 25.562 -1.819 7.945 1 96.69 518 ALA A C 1
ATOM 4060 O O . ALA A 1 518 ? 25.203 -2.812 8.578 1 96.69 518 ALA A O 1
ATOM 4061 N N . LEU A 1 519 ? 26.109 -1.914 6.77 1 97.56 519 LEU A N 1
ATOM 4062 C CA . LEU A 1 519 ? 26.328 -3.201 6.121 1 97.56 519 LEU A CA 1
ATOM 4063 C C . LEU A 1 519 ? 27.281 -4.062 6.934 1 97.56 519 LEU A C 1
ATOM 4065 O O . LEU A 1 519 ? 27.094 -5.273 7.051 1 97.56 519 LEU A O 1
ATOM 4069 N N . ALA A 1 520 ? 28.25 -3.406 7.465 1 96.88 520 ALA A N 1
ATOM 4070 C CA . ALA A 1 520 ? 29.219 -4.125 8.297 1 96.88 520 ALA A CA 1
ATOM 4071 C C . ALA A 1 520 ? 28.562 -4.648 9.57 1 96.88 520 ALA A C 1
ATOM 4073 O O . ALA A 1 520 ? 28.844 -5.766 10.008 1 96.88 520 ALA A O 1
ATOM 4074 N N . ASP A 1 521 ? 27.781 -3.791 10.133 1 95.88 521 ASP A N 1
ATOM 4075 C CA . ASP A 1 521 ? 27.078 -4.184 11.352 1 95.88 521 ASP A CA 1
ATOM 4076 C C . ASP A 1 521 ? 26.219 -5.426 11.109 1 95.88 521 ASP A C 1
ATOM 4078 O O . ASP A 1 521 ? 26.219 -6.348 11.922 1 95.88 521 ASP A O 1
ATOM 4082 N N . VAL A 1 522 ? 25.5 -5.492 10.055 1 96.19 522 VAL A N 1
ATOM 4083 C CA . VAL A 1 522 ? 24.656 -6.629 9.695 1 96.19 522 VAL A CA 1
ATOM 4084 C C . VAL A 1 522 ? 25.531 -7.855 9.438 1 96.19 522 VAL A C 1
ATOM 4086 O O . VAL A 1 522 ? 25.203 -8.953 9.891 1 96.19 522 VAL A O 1
ATOM 4089 N N . ALA A 1 523 ? 26.578 -7.68 8.711 1 97.25 523 ALA A N 1
ATOM 4090 C CA . ALA A 1 523 ? 27.484 -8.789 8.383 1 97.25 523 ALA A CA 1
ATOM 4091 C C . ALA A 1 523 ? 28.031 -9.438 9.656 1 97.25 523 ALA A C 1
ATOM 4093 O O . ALA A 1 523 ? 28.062 -10.664 9.758 1 97.25 523 ALA A O 1
ATOM 4094 N N . LYS A 1 524 ? 28.312 -8.672 10.57 1 94.81 524 LYS A N 1
ATOM 4095 C CA . LYS A 1 524 ? 28.891 -9.18 11.812 1 94.81 524 LYS A CA 1
ATOM 4096 C C . LYS A 1 524 ? 27.812 -9.844 12.68 1 94.81 524 LYS A C 1
ATOM 4098 O O . LYS A 1 524 ? 28.031 -10.93 13.219 1 94.81 524 LYS A O 1
ATOM 4103 N N . ASN A 1 525 ? 26.719 -9.188 12.805 1 93.38 525 ASN A N 1
ATOM 4104 C CA . ASN A 1 525 ? 25.672 -9.672 13.688 1 93.38 525 ASN A CA 1
ATOM 4105 C C . ASN A 1 525 ? 25.031 -10.953 13.164 1 93.38 525 ASN A C 1
ATOM 4107 O O . ASN A 1 525 ? 24.562 -11.781 13.945 1 93.38 525 ASN A O 1
ATOM 4111 N N . PHE A 1 526 ? 25.062 -11.156 11.844 1 94.62 526 PHE A N 1
ATOM 4112 C CA . PHE A 1 526 ? 24.375 -12.305 11.273 1 94.62 526 PHE A CA 1
ATOM 4113 C C . PHE A 1 526 ? 25.359 -13.258 10.609 1 94.62 526 PHE A C 1
ATOM 4115 O O . PHE A 1 526 ? 24.953 -14.172 9.891 1 94.62 526 PHE A O 1
ATOM 4122 N N . ASN A 1 527 ? 26.625 -12.984 10.758 1 94.81 527 ASN A N 1
ATOM 4123 C CA . ASN A 1 527 ? 27.703 -13.844 10.281 1 94.81 527 ASN A CA 1
ATOM 4124 C C . ASN A 1 527 ? 27.672 -13.984 8.766 1 94.81 527 ASN A C 1
ATOM 4126 O O . ASN A 1 527 ? 27.703 -15.102 8.242 1 94.81 527 ASN A O 1
ATOM 4130 N N . TYR A 1 528 ? 27.5 -12.938 8.133 1 97.94 528 TYR A N 1
ATOM 4131 C CA . TYR A 1 528 ? 27.625 -12.898 6.684 1 97.94 528 TYR A CA 1
ATOM 4132 C C . TYR A 1 528 ? 29.094 -12.883 6.266 1 97.94 528 TYR A C 1
ATOM 4134 O O . TYR A 1 528 ? 29.969 -12.523 7.055 1 97.94 528 TYR A O 1
ATOM 4142 N N . ARG A 1 529 ? 29.328 -13.281 5.09 1 97.75 529 ARG A N 1
ATOM 4143 C CA . ARG A 1 529 ? 30.703 -13.328 4.602 1 97.75 529 ARG A CA 1
ATOM 4144 C C . ARG A 1 529 ? 30.828 -12.578 3.281 1 97.75 529 ARG A C 1
ATOM 4146 O O . ARG A 1 529 ? 29.844 -12.383 2.566 1 97.75 529 ARG A O 1
ATOM 4153 N N . ARG A 1 530 ? 32.031 -12.164 3.021 1 98 530 ARG A N 1
ATOM 4154 C CA . ARG A 1 530 ? 32.344 -11.43 1.798 1 98 530 ARG A CA 1
ATOM 4155 C C . ARG A 1 530 ? 32.219 -12.328 0.573 1 98 530 ARG A C 1
ATOM 4157 O O . ARG A 1 530 ? 32.875 -13.367 0.493 1 98 530 ARG A O 1
ATOM 4164 N N . PRO A 1 531 ? 31.422 -12.008 -0.375 1 98.31 531 PRO A N 1
ATOM 4165 C CA . PRO A 1 531 ? 31.391 -12.75 -1.635 1 98.31 531 PRO A CA 1
ATOM 4166 C C . PRO A 1 531 ? 32.531 -12.367 -2.58 1 98.31 531 PRO A C 1
ATOM 4168 O O . PRO A 1 531 ? 33.031 -11.242 -2.521 1 98.31 531 PRO A O 1
ATOM 4171 N N . THR A 1 532 ? 32.938 -13.242 -3.34 1 98 532 THR A N 1
ATOM 4172 C CA . THR A 1 532 ? 33.812 -12.961 -4.453 1 98 532 THR A CA 1
ATOM 4173 C C . THR A 1 532 ? 33.031 -12.648 -5.719 1 98 532 THR A C 1
ATOM 4175 O O . THR A 1 532 ? 32.438 -13.539 -6.309 1 98 532 THR A O 1
ATOM 4178 N N . VAL A 1 533 ? 33.062 -11.398 -6.078 1 97.5 533 VAL A N 1
ATOM 4179 C CA . VAL A 1 533 ? 32.281 -10.961 -7.23 1 97.5 533 VAL A CA 1
ATOM 4180 C C . VAL A 1 533 ? 33.188 -10.906 -8.469 1 97.5 533 VAL A C 1
ATOM 4182 O O . VAL A 1 533 ? 34.219 -10.281 -8.453 1 97.5 533 VAL A O 1
ATOM 4185 N N . THR A 1 534 ? 32.781 -11.578 -9.5 1 94.19 534 THR A N 1
ATOM 4186 C CA . THR A 1 534 ? 33.594 -11.695 -10.703 1 94.19 534 THR A CA 1
ATOM 4187 C C . THR A 1 534 ? 32.75 -11.391 -11.945 1 94.19 534 THR A C 1
ATOM 4189 O O . THR A 1 534 ? 31.547 -11.172 -11.852 1 94.19 534 THR A O 1
ATOM 4192 N N . GLU A 1 535 ? 33.438 -11.414 -13.078 1 91.5 535 GLU A N 1
ATOM 4193 C CA . GLU A 1 535 ? 32.781 -11.219 -14.359 1 91.5 535 GLU A CA 1
ATOM 4194 C C . GLU A 1 535 ? 32.375 -12.547 -14.992 1 91.5 535 GLU A C 1
ATOM 4196 O O . GLU A 1 535 ? 31.672 -12.586 -15.992 1 91.5 535 GLU A O 1
ATOM 4201 N N . GLU A 1 536 ? 32.781 -13.594 -14.352 1 89.62 536 GLU A N 1
ATOM 4202 C CA . GLU A 1 536 ? 32.469 -14.922 -14.883 1 89.62 536 GLU A CA 1
ATOM 4203 C C . GLU A 1 536 ? 31 -15.281 -14.672 1 89.62 536 GLU A C 1
ATOM 4205 O O . GLU A 1 536 ? 30.344 -14.719 -13.797 1 89.62 536 GLU A O 1
ATOM 4210 N N . ASN A 1 537 ? 30.578 -16.094 -15.555 1 90.44 537 ASN A N 1
ATOM 4211 C CA . ASN A 1 537 ? 29.203 -16.547 -15.445 1 90.44 537 ASN A CA 1
ATOM 4212 C C . ASN A 1 537 ? 29.062 -17.734 -14.484 1 90.44 537 ASN A C 1
ATOM 4214 O O . ASN A 1 537 ? 28.781 -18.844 -14.906 1 90.44 537 ASN A O 1
ATOM 4218 N N . GLU A 1 538 ? 29.281 -17.484 -13.219 1 91.69 538 GLU A N 1
ATOM 4219 C CA . GLU A 1 538 ? 29.266 -18.547 -12.211 1 91.69 538 GLU A CA 1
ATOM 4220 C C . GLU A 1 538 ? 28.453 -18.109 -10.984 1 91.69 538 GLU A C 1
ATOM 4222 O O . GLU A 1 538 ? 28.344 -16.922 -10.688 1 91.69 538 GLU A O 1
ATOM 4227 N N . PHE A 1 539 ? 27.875 -19.016 -10.367 1 95.69 539 PHE A N 1
ATOM 4228 C CA . PHE A 1 539 ? 27.172 -18.875 -9.094 1 95.69 539 PHE A CA 1
ATOM 4229 C C . PHE A 1 539 ? 27.469 -20.062 -8.188 1 95.69 539 PHE A C 1
ATOM 4231 O O . PHE A 1 539 ? 26.766 -21.078 -8.242 1 95.69 539 PHE A O 1
ATOM 4238 N N . MET A 1 540 ? 28.516 -19.953 -7.402 1 96.5 540 MET A N 1
ATOM 4239 C CA . MET A 1 540 ? 28.969 -21.031 -6.52 1 96.5 540 MET A CA 1
ATOM 4240 C C . MET A 1 540 ? 28.875 -20.609 -5.059 1 96.5 540 MET A C 1
ATOM 4242 O O . MET A 1 540 ? 29.672 -19.781 -4.598 1 96.5 540 MET A O 1
ATOM 4246 N N . ILE A 1 541 ? 27.922 -21.188 -4.363 1 97.06 541 ILE A N 1
ATOM 4247 C CA . ILE A 1 541 ? 27.719 -20.797 -2.973 1 97.06 541 ILE A CA 1
ATOM 4248 C C . ILE A 1 541 ? 27.703 -22.031 -2.084 1 97.06 541 ILE A C 1
ATOM 4250 O O . ILE A 1 541 ? 27.125 -23.062 -2.447 1 97.06 541 ILE A O 1
ATOM 4254 N N . ASN A 1 542 ? 28.406 -21.922 -1.008 1 96.81 542 ASN A N 1
ATOM 4255 C CA . ASN A 1 542 ? 28.438 -22.969 0.002 1 96.81 542 ASN A CA 1
ATOM 4256 C C . ASN A 1 542 ? 27.703 -22.547 1.269 1 96.81 542 ASN A C 1
ATOM 4258 O O . ASN A 1 542 ? 27.984 -21.5 1.839 1 96.81 542 ASN A O 1
ATOM 4262 N N . THR A 1 543 ? 26.766 -23.375 1.7 1 96.38 543 THR A N 1
ATOM 4263 C CA . THR A 1 543 ? 26.016 -23.188 2.938 1 96.38 543 THR A CA 1
ATOM 4264 C C . THR A 1 543 ? 25.297 -21.844 2.934 1 96.38 543 THR A C 1
ATOM 4266 O O . THR A 1 543 ? 25.438 -21.062 3.867 1 96.38 543 THR A O 1
ATOM 4269 N N . ALA A 1 544 ? 24.531 -21.688 1.923 1 97.06 544 ALA A N 1
ATOM 4270 C CA . ALA A 1 544 ? 23.781 -20.438 1.78 1 97.06 544 ALA A CA 1
ATOM 4271 C C . ALA A 1 544 ? 22.547 -20.453 2.686 1 97.06 544 ALA A C 1
ATOM 4273 O O . ALA A 1 544 ? 21.891 -21.484 2.857 1 97.06 544 ALA A O 1
ATOM 4274 N N . ARG A 1 545 ? 22.25 -19.344 3.232 1 97.12 545 ARG A N 1
ATOM 4275 C CA . ARG A 1 545 ? 21.062 -19.141 4.051 1 97.12 545 ARG A CA 1
ATOM 4276 C C . ARG A 1 545 ? 20.188 -18.016 3.49 1 97.12 545 ARG A C 1
ATOM 4278 O O . ARG A 1 545 ? 20.688 -17.141 2.781 1 97.12 545 ARG A O 1
ATOM 4285 N N . HIS A 1 546 ? 18.938 -18.141 3.648 1 94.38 546 HIS A N 1
ATOM 4286 C CA . HIS A 1 546 ? 18.031 -17.062 3.254 1 94.38 546 HIS A CA 1
ATOM 4287 C C . HIS A 1 546 ? 18.031 -15.93 4.273 1 94.38 546 HIS A C 1
ATOM 4289 O O . HIS A 1 546 ? 17.703 -16.141 5.445 1 94.38 546 HIS A O 1
ATOM 4295 N N . PRO A 1 547 ? 18.344 -14.734 3.912 1 95.06 547 PRO A N 1
ATOM 4296 C CA . PRO A 1 547 ? 18.547 -13.648 4.871 1 95.06 547 PRO A CA 1
ATOM 4297 C C . PRO A 1 547 ? 17.297 -13.32 5.672 1 95.06 547 PRO A C 1
ATOM 4299 O O . PRO A 1 547 ? 17.391 -12.93 6.836 1 95.06 547 PRO A O 1
ATOM 4302 N N . LEU A 1 548 ? 16.141 -13.445 5.117 1 87.69 548 LEU A N 1
ATOM 4303 C CA . LEU A 1 548 ? 14.914 -13.078 5.805 1 87.69 548 LEU A CA 1
ATOM 4304 C C . LEU A 1 548 ? 14.328 -14.281 6.539 1 87.69 548 LEU A C 1
ATOM 4306 O O . LEU A 1 548 ? 13.953 -14.172 7.711 1 87.69 548 LEU A O 1
ATOM 4310 N N . GLN A 1 549 ? 14.305 -15.43 5.844 1 84.81 549 GLN A N 1
ATOM 4311 C CA . GLN A 1 549 ? 13.672 -16.609 6.414 1 84.81 549 GLN A CA 1
ATOM 4312 C C . GLN A 1 549 ? 14.422 -17.094 7.648 1 84.81 549 GLN A C 1
ATOM 4314 O O . GLN A 1 549 ? 13.812 -17.625 8.586 1 84.81 549 GLN A O 1
ATOM 4319 N N . GLU A 1 550 ? 15.656 -16.891 7.684 1 88.69 550 GLU A N 1
ATOM 4320 C CA . GLU A 1 550 ? 16.453 -17.344 8.82 1 88.69 550 GLU A CA 1
ATOM 4321 C C . GLU A 1 550 ? 16.078 -16.594 10.094 1 88.69 550 GLU A C 1
ATOM 4323 O O . GLU A 1 550 ? 16.297 -17.109 11.195 1 88.69 550 GLU A O 1
ATOM 4328 N N . LEU A 1 551 ? 15.477 -15.453 9.922 1 80.25 551 LEU A N 1
ATOM 4329 C CA . LEU A 1 551 ? 15.125 -14.633 11.078 1 80.25 551 LEU A CA 1
ATOM 4330 C C . LEU A 1 551 ? 13.852 -15.148 11.734 1 80.25 551 LEU A C 1
ATOM 4332 O O . LEU A 1 551 ? 13.57 -14.82 12.891 1 80.25 551 LEU A O 1
ATOM 4336 N N . ILE A 1 552 ? 13.062 -15.875 10.953 1 70.06 552 ILE A N 1
ATOM 4337 C CA . ILE A 1 552 ? 11.75 -16.219 11.477 1 70.06 552 ILE A CA 1
ATOM 4338 C C . ILE A 1 552 ? 11.711 -17.703 11.828 1 70.06 552 ILE A C 1
ATOM 4340 O O . ILE A 1 552 ? 10.695 -18.219 12.312 1 70.06 552 ILE A O 1
ATOM 4344 N N . VAL A 1 553 ? 12.789 -18.422 11.516 1 73.19 553 VAL A N 1
ATOM 4345 C CA . VAL A 1 553 ? 12.852 -19.844 11.844 1 73.19 553 VAL A CA 1
ATOM 4346 C C . VAL A 1 553 ? 13.922 -20.078 12.898 1 73.19 553 VAL A C 1
ATOM 4348 O O . VAL A 1 553 ? 14.891 -19.312 13 1 73.19 553 VAL A O 1
ATOM 4351 N N . ASP A 1 554 ? 13.711 -21.031 13.711 1 69.88 554 ASP A N 1
ATOM 4352 C CA . ASP A 1 554 ? 14.672 -21.359 14.766 1 69.88 554 ASP A CA 1
ATOM 4353 C C . ASP A 1 554 ? 15.992 -21.859 14.172 1 69.88 554 ASP A C 1
ATOM 4355 O O . ASP A 1 554 ? 17.062 -21.422 14.594 1 69.88 554 ASP A O 1
ATOM 4359 N N . GLN A 1 555 ? 15.766 -22.766 13.289 1 80.94 555 GLN A N 1
ATOM 4360 C CA . GLN A 1 555 ? 16.953 -23.312 12.633 1 80.94 555 GLN A CA 1
ATOM 4361 C C . GLN A 1 555 ? 16.781 -23.328 11.117 1 80.94 555 GLN A C 1
ATOM 4363 O O . GLN A 1 555 ? 15.875 -23.984 10.602 1 80.94 555 GLN A O 1
ATOM 4368 N N . TYR A 1 556 ? 17.656 -22.625 10.523 1 89.44 556 TYR A N 1
ATOM 4369 C CA . TYR A 1 556 ? 17.641 -22.625 9.062 1 89.44 556 TYR A CA 1
ATOM 4370 C C . TYR A 1 556 ? 18.641 -23.625 8.508 1 89.44 556 TYR A C 1
ATOM 4372 O O . TYR A 1 556 ? 19.797 -23.656 8.93 1 89.44 556 TYR A O 1
ATOM 4380 N N . ILE A 1 557 ? 18.219 -24.422 7.637 1 91.88 557 ILE A N 1
ATOM 4381 C CA . ILE A 1 557 ? 19.109 -25.406 7 1 91.88 557 ILE A CA 1
ATOM 4382 C C . ILE A 1 557 ? 19.766 -24.781 5.77 1 91.88 557 ILE A C 1
ATOM 4384 O O . ILE A 1 557 ? 19.078 -24.484 4.785 1 91.88 557 ILE A O 1
ATOM 4388 N N . PRO A 1 558 ? 21.062 -24.594 5.871 1 95.88 558 PRO A N 1
ATOM 4389 C CA . PRO A 1 558 ? 21.75 -23.984 4.73 1 95.88 558 PRO A CA 1
ATOM 4390 C C . PRO A 1 558 ? 21.859 -24.922 3.529 1 95.88 558 PRO A C 1
ATOM 4392 O O . PRO A 1 558 ? 21.797 -26.141 3.689 1 95.88 558 PRO A O 1
ATOM 4395 N N . ASN A 1 559 ? 21.938 -24.453 2.324 1 96.69 559 ASN A N 1
ATOM 4396 C CA . ASN A 1 559 ? 22 -25.219 1.093 1 96.69 559 ASN A CA 1
ATOM 4397 C C . ASN A 1 559 ? 23.125 -24.734 0.188 1 96.69 559 ASN A C 1
ATOM 4399 O O . ASN A 1 559 ? 23.469 -23.547 0.195 1 96.69 559 ASN A O 1
ATOM 4403 N N . ASP A 1 560 ? 23.656 -25.625 -0.584 1 95.94 560 ASP A N 1
ATOM 4404 C CA . ASP A 1 560 ? 24.672 -25.297 -1.574 1 95.94 560 ASP A CA 1
ATOM 4405 C C . ASP A 1 560 ? 24.062 -25.109 -2.957 1 95.94 560 ASP A C 1
ATOM 4407 O O . ASP A 1 560 ? 23.062 -25.734 -3.291 1 95.94 560 ASP A O 1
ATOM 4411 N N . THR A 1 561 ? 24.547 -24.203 -3.654 1 95.69 561 THR A N 1
ATOM 4412 C CA . THR A 1 561 ? 24.125 -23.984 -5.035 1 95.69 561 THR A CA 1
ATOM 4413 C C . THR A 1 561 ? 25.344 -23.875 -5.957 1 95.69 561 THR A C 1
ATOM 4415 O O . THR A 1 561 ? 26.266 -23.109 -5.691 1 95.69 561 THR A O 1
ATOM 4418 N N . LYS A 1 562 ? 25.328 -24.641 -7.008 1 92.88 562 LYS A N 1
ATOM 4419 C CA . LYS A 1 562 ? 26.438 -24.641 -7.961 1 92.88 562 LYS A CA 1
ATOM 4420 C C . LYS A 1 562 ? 25.922 -24.484 -9.391 1 92.88 562 LYS A C 1
ATOM 4422 O O . LYS A 1 562 ? 25.328 -25.406 -9.945 1 92.88 562 LYS A O 1
ATOM 4427 N N . LEU A 1 563 ? 26.078 -23.375 -10.016 1 92 563 LEU A N 1
ATOM 4428 C CA . LEU A 1 563 ? 25.797 -23.078 -11.414 1 92 563 LEU A CA 1
ATOM 4429 C C . LEU A 1 563 ? 27.047 -22.578 -12.125 1 92 563 LEU A C 1
ATOM 4431 O O . LEU A 1 563 ? 27.812 -21.781 -11.562 1 92 563 LEU A O 1
ATOM 4435 N N . SER A 1 564 ? 27.391 -23.109 -13.227 1 86.06 564 SER A N 1
ATOM 4436 C CA . SER A 1 564 ? 28.562 -22.719 -14.016 1 86.06 564 SER A CA 1
ATOM 4437 C C . SER A 1 564 ? 28.188 -22.562 -15.492 1 86.06 564 SER A C 1
ATOM 4439 O O . SER A 1 564 ? 27.031 -22.688 -15.867 1 86.06 564 SER A O 1
ATOM 4441 N N . ASP A 1 565 ? 29.188 -22.266 -16.328 1 79.38 565 ASP A N 1
ATOM 4442 C CA . ASP A 1 565 ? 29 -22.031 -17.766 1 79.38 565 ASP A CA 1
ATOM 4443 C C . ASP A 1 565 ? 28.516 -23.312 -18.453 1 79.38 565 ASP A C 1
ATOM 4445 O O . ASP A 1 565 ? 27.797 -23.234 -19.453 1 79.38 565 ASP A O 1
ATOM 4449 N N . ASP A 1 566 ? 28.844 -24.375 -17.859 1 77.75 566 ASP A N 1
ATOM 4450 C CA . ASP A 1 566 ? 28.484 -25.656 -18.484 1 77.75 566 ASP A CA 1
ATOM 4451 C C . ASP A 1 566 ? 27.094 -26.094 -18.062 1 77.75 566 ASP A C 1
ATOM 4453 O O . ASP A 1 566 ? 26.422 -26.828 -18.797 1 77.75 566 ASP A O 1
ATOM 4457 N N . ARG A 1 567 ? 26.75 -25.656 -16.844 1 83.12 567 ARG A N 1
ATOM 4458 C CA . ARG A 1 567 ? 25.422 -25.984 -16.312 1 83.12 567 ARG A CA 1
ATOM 4459 C C . ARG A 1 567 ? 24.672 -24.734 -15.906 1 83.12 567 ARG A C 1
ATOM 4461 O O . ARG A 1 567 ? 24.812 -24.25 -14.773 1 83.12 567 ARG A O 1
ATOM 4468 N N . VAL A 1 568 ? 23.828 -24.344 -16.828 1 88.38 568 VAL A N 1
ATOM 4469 C CA . VAL A 1 568 ? 23.25 -23.031 -16.641 1 88.38 568 VAL A CA 1
ATOM 4470 C C . VAL A 1 568 ? 21.797 -23.156 -16.172 1 88.38 568 VAL A C 1
ATOM 4472 O O . VAL A 1 568 ? 21.219 -22.188 -15.68 1 88.38 568 VAL A O 1
ATOM 4475 N N . VAL A 1 569 ? 21.234 -24.406 -16.281 1 93.12 569 VAL A N 1
ATOM 4476 C CA . VAL A 1 569 ? 19.828 -24.562 -15.891 1 93.12 569 VAL A CA 1
ATOM 4477 C C . VAL A 1 569 ? 19.734 -25.547 -14.719 1 93.12 569 VAL A C 1
ATOM 4479 O O . VAL A 1 569 ? 20.266 -26.656 -14.789 1 93.12 569 VAL A O 1
ATOM 4482 N N . MET A 1 570 ? 19.188 -25.125 -13.641 1 95 570 MET A N 1
ATOM 4483 C CA . MET A 1 570 ? 18.938 -25.969 -12.484 1 95 570 MET A CA 1
ATOM 4484 C C . MET A 1 570 ? 17.438 -26.156 -12.258 1 95 570 MET 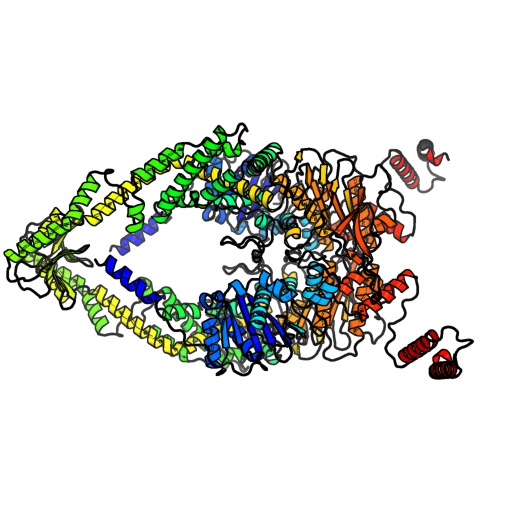A C 1
ATOM 4486 O O . MET A 1 570 ? 16.688 -25.188 -12.172 1 95 570 MET A O 1
ATOM 4490 N N . VAL A 1 571 ? 16.969 -27.406 -12.25 1 95.5 571 VAL A N 1
ATOM 4491 C CA . VAL A 1 571 ? 15.578 -27.719 -11.961 1 95.5 571 VAL A CA 1
ATOM 4492 C C . VAL A 1 571 ? 15.453 -28.266 -10.539 1 95.5 571 VAL A C 1
ATOM 4494 O O . VAL A 1 571 ? 16.109 -29.25 -10.188 1 95.5 571 VAL A O 1
ATOM 4497 N N . VAL A 1 572 ? 14.688 -27.594 -9.742 1 95.81 572 VAL A N 1
ATOM 4498 C CA . VAL A 1 572 ? 14.5 -27.984 -8.344 1 95.81 572 VAL A CA 1
ATOM 4499 C C . VAL A 1 572 ? 13.125 -28.609 -8.164 1 95.81 572 VAL A C 1
ATOM 4501 O O . VAL A 1 572 ? 12.094 -27.969 -8.414 1 95.81 572 VAL A O 1
ATOM 4504 N N . THR A 1 573 ? 13.078 -29.875 -7.82 1 94.12 573 THR A N 1
ATOM 4505 C CA . THR A 1 573 ? 11.836 -30.578 -7.531 1 94.12 573 THR A CA 1
ATOM 4506 C C . THR A 1 573 ? 11.688 -30.828 -6.031 1 94.12 573 THR A C 1
ATOM 4508 O O . THR A 1 573 ? 12.617 -30.547 -5.258 1 94.12 573 THR A O 1
ATOM 4511 N N . GLY A 1 574 ? 10.602 -31.188 -5.617 1 91.31 574 GLY A N 1
ATOM 4512 C CA . GLY A 1 574 ? 10.344 -31.438 -4.211 1 91.31 574 GLY A CA 1
ATOM 4513 C C . GLY A 1 574 ? 8.867 -31.484 -3.875 1 91.31 574 GLY A C 1
ATOM 4514 O O . GLY A 1 574 ? 8.031 -31.094 -4.688 1 91.31 574 GLY A O 1
ATOM 4515 N N . GLN A 1 575 ? 8.656 -31.984 -2.729 1 87.31 575 GLN A N 1
ATOM 4516 C CA . GLN A 1 575 ? 7.281 -32.062 -2.254 1 87.31 575 GLN A CA 1
ATOM 4517 C C . GLN A 1 575 ? 6.746 -30.688 -1.873 1 87.31 575 GLN A C 1
ATOM 4519 O O . GLN A 1 575 ? 7.512 -29.719 -1.771 1 87.31 575 GLN A O 1
ATOM 4524 N N . ASN A 1 576 ? 5.457 -30.594 -1.771 1 83.31 576 ASN A N 1
ATOM 4525 C CA . ASN A 1 576 ? 4.852 -29.328 -1.36 1 83.31 576 ASN A CA 1
ATOM 4526 C C . ASN A 1 576 ? 5.289 -28.938 0.044 1 83.31 576 ASN A C 1
ATOM 4528 O O . ASN A 1 576 ? 5.297 -29.766 0.958 1 83.31 576 ASN A O 1
ATOM 4532 N N . GLY A 1 577 ? 5.762 -27.75 0.149 1 79.25 577 GLY A N 1
ATOM 4533 C CA . GLY A 1 577 ? 6.184 -27.25 1.452 1 79.25 577 GLY A CA 1
ATOM 4534 C C . GLY A 1 577 ? 7.629 -27.594 1.775 1 79.25 577 GLY A C 1
ATOM 4535 O O . GLY A 1 577 ? 8.094 -27.344 2.893 1 79.25 577 GLY A O 1
ATOM 4536 N N . SER A 1 578 ? 8.305 -28.125 0.856 1 86.75 578 SER A N 1
ATOM 4537 C CA . SER A 1 578 ? 9.68 -28.547 1.104 1 86.75 578 SER A CA 1
ATOM 4538 C C . SER A 1 578 ? 10.641 -27.359 1.102 1 86.75 578 SER A C 1
ATOM 4540 O O . SER A 1 578 ? 11.789 -27.484 1.528 1 86.75 578 SER A O 1
ATOM 4542 N N . GLY A 1 579 ? 10.234 -26.219 0.615 1 87.38 579 GLY A N 1
ATOM 4543 C CA . GLY A 1 579 ? 11.07 -25.031 0.645 1 87.38 579 GLY A CA 1
ATOM 4544 C C . GLY A 1 579 ? 11.578 -24.625 -0.725 1 87.38 579 GLY A C 1
ATOM 4545 O O . GLY A 1 579 ? 12.5 -23.812 -0.835 1 87.38 579 GLY A O 1
ATOM 4546 N N . LYS A 1 580 ? 10.969 -25.141 -1.801 1 90.5 580 LYS A N 1
ATOM 4547 C CA . LYS A 1 580 ? 11.414 -24.844 -3.162 1 90.5 580 LYS A CA 1
ATOM 4548 C C . LYS A 1 580 ? 11.406 -23.344 -3.434 1 90.5 580 LYS A C 1
ATOM 4550 O O . LYS A 1 580 ? 12.391 -22.797 -3.939 1 90.5 580 LYS A O 1
ATOM 4555 N N . SER A 1 581 ? 10.352 -22.719 -3.139 1 88.38 581 SER A N 1
ATOM 4556 C CA . SER A 1 581 ? 10.203 -21.281 -3.426 1 88.38 581 SER A CA 1
ATOM 4557 C C . SER A 1 581 ? 11.148 -20.453 -2.568 1 88.38 581 SER A C 1
ATOM 4559 O O . SER A 1 581 ? 11.688 -19.438 -3.033 1 88.38 581 SER A O 1
ATOM 4561 N N . VAL A 1 582 ? 11.336 -20.828 -1.309 1 90.19 582 VAL A N 1
ATOM 4562 C CA . VAL A 1 582 ? 12.258 -20.125 -0.414 1 90.19 582 VAL A CA 1
ATOM 4563 C C . VAL A 1 582 ? 13.68 -20.219 -0.959 1 90.19 582 VAL A C 1
ATOM 4565 O O . VAL A 1 582 ? 14.422 -19.234 -0.948 1 90.19 582 VAL A O 1
ATOM 4568 N N . TYR A 1 583 ? 14.031 -21.469 -1.401 1 93.88 583 TYR A N 1
ATOM 4569 C CA . TYR A 1 583 ? 15.344 -21.672 -1.997 1 93.88 583 TYR A CA 1
ATOM 4570 C C . TYR A 1 583 ? 15.539 -20.781 -3.215 1 93.88 583 TYR A C 1
ATOM 4572 O O . TYR A 1 583 ? 16.594 -20.156 -3.373 1 93.88 583 TYR A O 1
ATOM 4580 N N . LEU A 1 584 ? 14.5 -20.766 -4.039 1 94.19 584 LEU A N 1
ATOM 4581 C CA . LEU A 1 584 ? 14.531 -19.953 -5.246 1 94.19 584 LEU A CA 1
ATOM 4582 C C . LEU A 1 584 ? 14.773 -18.484 -4.906 1 94.19 584 LEU A C 1
ATOM 4584 O O . LEU A 1 584 ? 15.617 -17.828 -5.527 1 94.19 584 LEU A O 1
ATOM 4588 N N . LYS A 1 585 ? 14.102 -17.938 -3.969 1 93.31 585 LYS A N 1
ATOM 4589 C CA . LYS A 1 585 ? 14.234 -16.547 -3.537 1 93.31 585 LYS A CA 1
ATOM 4590 C C . LYS A 1 585 ? 15.602 -16.297 -2.92 1 93.31 585 LYS A C 1
ATOM 4592 O O . LYS A 1 585 ? 16.172 -15.203 -3.074 1 93.31 585 LYS A O 1
ATOM 4597 N N . MET A 1 586 ? 16.078 -17.297 -2.189 1 96.06 586 MET A N 1
ATOM 4598 C CA . MET A 1 586 ? 17.406 -17.188 -1.569 1 96.06 586 MET A CA 1
ATOM 4599 C C . MET A 1 586 ? 18.469 -16.906 -2.617 1 96.06 586 MET A C 1
ATOM 4601 O O . MET A 1 586 ? 19.297 -16 -2.436 1 96.06 586 MET A O 1
ATOM 4605 N N . VAL A 1 587 ? 18.406 -17.594 -3.721 1 97.06 587 VAL A N 1
ATOM 4606 C CA . VAL A 1 587 ? 19.391 -17.438 -4.781 1 97.06 587 VAL A CA 1
ATOM 4607 C C . VAL A 1 587 ? 19.312 -16.016 -5.34 1 97.06 587 VAL A C 1
ATOM 4609 O O . VAL A 1 587 ? 20.344 -15.359 -5.523 1 97.06 587 VAL A O 1
ATOM 4612 N N . GLY A 1 588 ? 18.125 -15.57 -5.598 1 97 588 GLY A N 1
ATOM 4613 C CA . GLY A 1 588 ? 17.938 -14.219 -6.094 1 97 588 GLY A CA 1
ATOM 4614 C C . GLY A 1 588 ? 18.453 -13.156 -5.141 1 97 588 GLY A C 1
ATOM 4615 O O . GLY A 1 588 ? 19.078 -12.188 -5.566 1 97 588 GLY A O 1
ATOM 4616 N N . LEU A 1 589 ? 18.219 -13.352 -3.854 1 97.19 589 LEU A N 1
ATOM 4617 C CA . LEU A 1 589 ? 18.625 -12.391 -2.836 1 97.19 589 LEU A CA 1
ATOM 4618 C C . LEU A 1 589 ? 20.141 -12.336 -2.717 1 97.19 589 LEU A C 1
ATOM 4620 O O . LEU A 1 589 ? 20.719 -11.258 -2.553 1 97.19 589 LEU A O 1
ATOM 4624 N N . LEU A 1 590 ? 20.797 -13.461 -2.805 1 98.19 590 LEU A N 1
ATOM 4625 C CA . LEU A 1 590 ? 22.25 -13.5 -2.705 1 98.19 590 LEU A CA 1
ATOM 4626 C C . LEU A 1 590 ? 22.891 -12.789 -3.889 1 98.19 590 LEU A C 1
ATOM 4628 O O . LEU A 1 590 ? 23.844 -12.023 -3.713 1 98.19 590 LEU A O 1
ATOM 4632 N N . GLN A 1 591 ? 22.328 -13.07 -5.09 1 97.69 591 GLN A N 1
ATOM 4633 C CA . GLN A 1 591 ? 22.797 -12.359 -6.277 1 97.69 591 GLN A CA 1
ATOM 4634 C C . GLN A 1 591 ? 22.641 -10.852 -6.121 1 97.69 591 GLN A C 1
ATOM 4636 O O . GLN A 1 591 ? 23.562 -10.094 -6.41 1 97.69 591 GLN A O 1
ATOM 4641 N N . TYR A 1 592 ? 21.516 -10.492 -5.645 1 97 592 TYR A N 1
ATOM 4642 C CA . TYR A 1 592 ? 21.172 -9.094 -5.445 1 97 592 TYR A CA 1
ATOM 4643 C C . TYR A 1 592 ? 22.094 -8.438 -4.422 1 97 592 TYR A C 1
ATOM 4645 O O . TYR A 1 592 ? 22.625 -7.359 -4.664 1 97 592 TYR A O 1
ATOM 4653 N N . MET A 1 593 ? 22.281 -9.023 -3.295 1 98.38 593 MET A N 1
ATOM 4654 C CA . MET A 1 593 ? 23.109 -8.5 -2.209 1 98.38 593 MET A CA 1
ATOM 4655 C C . MET A 1 593 ? 24.562 -8.32 -2.664 1 98.38 593 MET A C 1
ATOM 4657 O O . MET A 1 593 ? 25.188 -7.305 -2.369 1 98.38 593 MET A O 1
ATOM 4661 N N . ALA A 1 594 ? 25.031 -9.258 -3.371 1 98.25 594 ALA A N 1
ATOM 4662 C CA . ALA A 1 594 ? 26.406 -9.172 -3.885 1 98.25 594 ALA A CA 1
ATOM 4663 C C . ALA A 1 594 ? 26.578 -7.93 -4.758 1 98.25 594 ALA A C 1
ATOM 4665 O O . ALA A 1 594 ? 27.609 -7.25 -4.676 1 98.25 594 ALA A O 1
ATOM 4666 N N . GLN A 1 595 ? 25.594 -7.645 -5.477 1 97.06 595 GLN A N 1
ATOM 4667 C CA . GLN A 1 595 ? 25.75 -6.59 -6.473 1 97.06 595 GLN A CA 1
ATOM 4668 C C . GLN A 1 595 ? 25.438 -5.219 -5.875 1 97.06 595 GLN A C 1
ATOM 4670 O O . GLN A 1 595 ? 25.609 -4.195 -6.539 1 97.06 595 GLN A O 1
ATOM 4675 N N . ILE A 1 596 ? 24.953 -5.188 -4.672 1 96.38 596 ILE A N 1
ATOM 4676 C CA . ILE A 1 596 ? 24.859 -3.895 -4 1 96.38 596 ILE A CA 1
ATOM 4677 C C . ILE A 1 596 ? 26.094 -3.682 -3.127 1 96.38 596 ILE A C 1
ATOM 4679 O O . ILE A 1 596 ? 26.266 -2.613 -2.535 1 96.38 596 ILE A O 1
ATOM 4683 N N . GLY A 1 597 ? 26.969 -4.672 -3.047 1 96.75 597 GLY A N 1
ATOM 4684 C CA . GLY A 1 597 ? 28.203 -4.57 -2.287 1 96.75 597 GLY A CA 1
ATOM 4685 C C . GLY A 1 597 ? 28.047 -4.996 -0.839 1 96.75 597 GLY A C 1
ATOM 4686 O O . GLY A 1 597 ? 28.766 -4.512 0.037 1 96.75 597 GLY A O 1
ATOM 4687 N N . SER A 1 598 ? 27.109 -5.805 -0.572 1 97.88 598 SER A N 1
ATOM 4688 C CA . SER A 1 598 ? 26.875 -6.332 0.767 1 97.88 598 SER A CA 1
ATOM 4689 C C . SER A 1 598 ? 27.484 -7.727 0.925 1 97.88 598 SER A C 1
ATOM 4691 O O . SER A 1 598 ? 27.688 -8.438 -0.063 1 97.88 598 SER A O 1
ATOM 4693 N N . TYR A 1 599 ? 27.828 -8.023 2.193 1 98.44 599 TYR A N 1
ATOM 4694 C CA . TYR A 1 599 ? 28.141 -9.414 2.51 1 98.44 599 TYR A CA 1
ATOM 4695 C C . TYR A 1 599 ? 26.906 -10.297 2.354 1 98.44 599 TYR A C 1
ATOM 4697 O O . TYR A 1 599 ? 25.781 -9.797 2.301 1 98.44 599 TYR A O 1
ATOM 4705 N N . VAL A 1 600 ? 27.094 -11.625 2.178 1 98.44 600 VAL A N 1
ATOM 4706 C CA . VAL A 1 600 ? 25.984 -12.539 1.95 1 98.44 600 VAL A CA 1
ATOM 4707 C C . VAL A 1 600 ? 25.984 -13.625 3.021 1 98.44 600 VAL A C 1
ATOM 4709 O O . VAL A 1 600 ? 27.031 -13.969 3.57 1 98.44 600 VAL A O 1
ATOM 4712 N N . PRO A 1 601 ? 24.812 -14.07 3.41 1 98.06 601 PRO A N 1
ATOM 4713 C CA . PRO A 1 601 ? 24.719 -15.148 4.395 1 98.06 601 PRO A CA 1
ATOM 4714 C C . PRO A 1 601 ? 25.156 -16.5 3.84 1 98.06 601 PRO A C 1
ATOM 4716 O O . PRO A 1 601 ? 24.312 -17.344 3.537 1 98.06 601 PRO A O 1
ATOM 4719 N N . ALA A 1 602 ? 26.375 -16.75 3.717 1 97.94 602 ALA A N 1
ATOM 4720 C CA . ALA A 1 602 ? 26.984 -17.984 3.229 1 97.94 602 ALA A CA 1
ATOM 4721 C C . ALA A 1 602 ? 28.375 -18.172 3.803 1 97.94 602 ALA A C 1
ATOM 4723 O O . ALA A 1 602 ? 28.969 -17.219 4.34 1 97.94 602 ALA A O 1
ATOM 4724 N N . HIS A 1 603 ? 28.828 -19.375 3.789 1 96.94 603 HIS A N 1
ATOM 4725 C CA . HIS A 1 603 ? 30.203 -19.625 4.211 1 96.94 603 HIS A CA 1
ATOM 4726 C C . HIS A 1 603 ? 31.203 -19.188 3.143 1 96.94 603 HIS A C 1
ATOM 4728 O O . HIS A 1 603 ? 32.25 -18.641 3.461 1 96.94 603 HIS A O 1
ATOM 4734 N N . GLU A 1 604 ? 30.906 -19.531 1.991 1 97.06 604 GLU A N 1
ATOM 4735 C CA . GLU A 1 604 ? 31.672 -19.109 0.821 1 97.06 604 GLU A CA 1
ATOM 4736 C C . GLU A 1 604 ? 30.75 -18.844 -0.365 1 97.06 604 GLU A C 1
ATOM 4738 O O . GLU A 1 604 ? 29.797 -19.578 -0.599 1 97.06 604 GLU A O 1
ATOM 4743 N N . ALA A 1 605 ? 31.078 -17.734 -1.09 1 97.88 605 ALA A N 1
ATOM 4744 C CA . ALA A 1 605 ? 30.219 -17.391 -2.217 1 97.88 605 ALA A CA 1
ATOM 4745 C C . ALA A 1 605 ? 31.031 -16.781 -3.355 1 97.88 605 ALA A C 1
ATOM 4747 O O . ALA A 1 605 ? 31.75 -15.789 -3.158 1 97.88 605 ALA A O 1
ATOM 4748 N N . GLN A 1 606 ? 31.078 -17.391 -4.43 1 97.62 606 GLN A N 1
ATOM 4749 C CA . GLN A 1 606 ? 31.578 -16.844 -5.684 1 97.62 606 GLN A CA 1
ATOM 4750 C C . GLN A 1 606 ? 30.438 -16.516 -6.641 1 97.62 606 GLN A C 1
ATOM 4752 O O . GLN A 1 606 ? 29.781 -17.422 -7.176 1 97.62 606 GLN A O 1
ATOM 4757 N N . ILE A 1 607 ? 30.203 -15.281 -6.895 1 97.25 607 ILE A N 1
ATOM 4758 C CA . ILE A 1 607 ? 29.016 -14.852 -7.613 1 97.25 607 ILE A CA 1
ATOM 4759 C C . ILE A 1 607 ? 29.422 -13.992 -8.812 1 97.25 607 ILE A C 1
ATOM 4761 O O . ILE A 1 607 ? 30.062 -12.953 -8.656 1 97.25 607 ILE A O 1
ATOM 4765 N N . GLY A 1 608 ? 29.062 -14.438 -9.969 1 95.62 608 GLY A N 1
ATOM 4766 C CA . GLY A 1 608 ? 29.25 -13.625 -11.164 1 95.62 608 GLY A CA 1
ATOM 4767 C C . GLY A 1 608 ? 28.156 -12.594 -11.359 1 95.62 608 GLY A C 1
ATOM 4768 O O . GLY A 1 608 ? 27 -12.844 -11.047 1 95.62 608 GLY A O 1
ATOM 4769 N N . ILE A 1 609 ? 28.5 -11.484 -11.961 1 94.44 609 ILE A N 1
ATOM 4770 C CA . ILE A 1 609 ? 27.562 -10.383 -12.141 1 94.44 609 ILE A CA 1
ATOM 4771 C C . ILE A 1 609 ? 26.5 -10.773 -13.18 1 94.44 609 ILE A C 1
ATOM 4773 O O . ILE A 1 609 ? 26.812 -11.477 -14.148 1 94.44 609 ILE A O 1
ATOM 4777 N N . VAL A 1 610 ? 25.312 -10.352 -12.969 1 94.88 610 VAL A N 1
ATOM 4778 C CA . VAL A 1 610 ? 24.234 -10.477 -13.945 1 94.88 610 VAL A CA 1
ATOM 4779 C C . VAL A 1 610 ? 23.719 -9.094 -14.336 1 94.88 610 VAL A C 1
ATOM 4781 O O . VAL A 1 610 ? 23.625 -8.195 -13.492 1 94.88 610 VAL A O 1
ATOM 4784 N N . ARG A 1 611 ? 23.375 -8.93 -15.547 1 89.5 611 ARG A N 1
ATOM 4785 C CA . ARG A 1 611 ? 22.922 -7.641 -16.047 1 89.5 611 ARG A CA 1
ATOM 4786 C C . ARG A 1 611 ? 21.438 -7.449 -15.805 1 89.5 611 ARG A C 1
ATOM 4788 O O . ARG A 1 611 ? 20.969 -6.32 -15.633 1 89.5 611 ARG A O 1
ATOM 4795 N N . LYS A 1 612 ? 20.766 -8.586 -15.875 1 89.12 612 LYS A N 1
ATOM 4796 C CA . LYS A 1 612 ? 19.312 -8.531 -15.688 1 89.12 612 LYS A CA 1
ATOM 4797 C C . LYS A 1 612 ? 18.828 -9.664 -14.789 1 89.12 612 LYS A C 1
ATOM 4799 O O . LYS A 1 612 ? 19.344 -10.781 -14.867 1 89.12 612 LYS A O 1
ATOM 4804 N N . MET A 1 613 ? 17.844 -9.406 -14.008 1 92.88 613 MET A N 1
ATOM 4805 C CA . MET A 1 613 ? 17.203 -10.414 -13.164 1 92.88 613 MET A CA 1
ATOM 4806 C C . MET A 1 613 ? 15.703 -10.438 -13.391 1 92.88 613 MET A C 1
ATOM 4808 O O . MET A 1 613 ? 15.039 -9.398 -13.344 1 92.88 613 MET A O 1
ATOM 4812 N N . PHE A 1 614 ? 15.203 -11.633 -13.727 1 89.38 614 PHE A N 1
ATOM 4813 C CA . PHE A 1 614 ? 13.781 -11.836 -13.953 1 89.38 614 PHE A CA 1
ATOM 4814 C C . PHE A 1 614 ? 13.234 -12.906 -13.016 1 89.38 614 PHE A C 1
ATOM 4816 O O . PHE A 1 614 ? 13.883 -13.922 -12.781 1 89.38 614 PHE A O 1
ATOM 4823 N N . THR A 1 615 ? 12.078 -12.594 -12.445 1 90.38 615 THR A N 1
ATOM 4824 C CA . THR A 1 615 ? 11.453 -13.602 -11.594 1 90.38 615 THR A CA 1
ATOM 4825 C C . THR A 1 615 ? 10.031 -13.891 -12.055 1 90.38 615 THR A C 1
ATOM 4827 O O . THR A 1 615 ? 9.344 -13.008 -12.578 1 90.38 615 THR A O 1
ATOM 4830 N N . ARG A 1 616 ? 9.648 -15.094 -12 1 88.25 616 ARG A N 1
ATOM 4831 C CA . ARG A 1 616 ? 8.266 -15.555 -12.047 1 88.25 616 ARG A CA 1
ATOM 4832 C C . ARG A 1 616 ? 7.906 -16.328 -10.781 1 88.25 616 ARG A C 1
ATOM 4834 O O . ARG A 1 616 ? 7.988 -17.562 -10.758 1 88.25 616 ARG A O 1
ATOM 4841 N N . ILE A 1 617 ? 7.582 -15.648 -9.711 1 81.06 617 ILE A N 1
ATOM 4842 C CA . ILE A 1 617 ? 7.27 -16.25 -8.414 1 81.06 617 ILE A CA 1
ATOM 4843 C C . ILE A 1 617 ? 5.832 -15.922 -8.023 1 81.06 617 ILE A C 1
ATOM 4845 O O . ILE A 1 617 ? 5.059 -16.812 -7.66 1 81.06 617 ILE A O 1
ATOM 4849 N N . HIS A 1 618 ? 5.469 -14.594 -7.945 1 63.47 618 HIS A N 1
ATOM 4850 C CA . HIS A 1 618 ? 4.125 -14.148 -7.598 1 63.47 618 HIS A CA 1
ATOM 4851 C C . HIS A 1 618 ? 3.375 -13.656 -8.828 1 63.47 618 HIS A C 1
ATOM 4853 O O . HIS A 1 618 ? 3.98 -13.102 -9.75 1 63.47 618 HIS A O 1
ATOM 4859 N N . SER A 1 619 ? 2.119 -14.289 -8.836 1 53.16 619 SER A N 1
ATOM 4860 C CA . SER A 1 619 ? 1.286 -13.703 -9.883 1 53.16 619 SER A CA 1
ATOM 4861 C C . SER A 1 619 ? 0.734 -12.352 -9.461 1 53.16 619 SER A C 1
ATOM 4863 O O . SER A 1 619 ? 0.112 -12.227 -8.398 1 53.16 619 SER A O 1
ATOM 4865 N N . MET A 1 620 ? 1.488 -11.328 -9.539 1 46.34 620 MET A N 1
ATOM 4866 C CA . MET A 1 620 ? 0.916 -10.047 -9.148 1 46.34 620 MET A CA 1
ATOM 4867 C C . MET A 1 620 ? -0.347 -9.75 -9.953 1 46.34 620 MET A C 1
ATOM 4869 O O . MET A 1 620 ? -0.302 -9.672 -11.18 1 46.34 620 MET A O 1
ATOM 4873 N N . GLU A 1 621 ? -1.479 -10.375 -9.594 1 46.16 621 GLU A N 1
ATOM 4874 C CA . GLU A 1 621 ? -2.705 -10.039 -10.312 1 46.16 621 GLU A CA 1
ATOM 4875 C C . GLU A 1 621 ? -3 -8.547 -10.25 1 46.16 621 GLU A C 1
ATOM 4877 O O . GLU A 1 621 ? -2.967 -7.949 -9.172 1 46.16 621 GLU A O 1
ATOM 4882 N N . THR A 1 622 ? -2.475 -7.828 -11.188 1 43.34 622 THR A N 1
ATOM 4883 C CA . THR A 1 622 ? -2.807 -6.41 -11.266 1 43.34 622 THR A CA 1
ATOM 4884 C C . THR A 1 622 ? -4.316 -6.211 -11.359 1 43.34 622 THR A C 1
ATOM 4886 O O . THR A 1 622 ? -5.023 -7.039 -11.938 1 43.34 622 THR A O 1
ATOM 4889 N N . ALA A 1 623 ? -4.879 -5.52 -10.422 1 43.19 623 ALA A N 1
ATOM 4890 C CA . ALA A 1 623 ? -6.289 -5.152 -10.336 1 43.19 623 ALA A CA 1
ATOM 4891 C C . ALA A 1 623 ? -6.875 -4.902 -11.727 1 43.19 623 ALA A C 1
ATOM 4893 O O . ALA A 1 623 ? -8.055 -5.188 -11.969 1 43.19 623 ALA A O 1
ATOM 4894 N N . SER A 1 624 ? -6.078 -4.152 -12.656 1 41.28 624 SER A N 1
ATOM 4895 C CA . SER A 1 624 ? -6.723 -3.582 -13.836 1 41.28 624 SER A CA 1
ATOM 4896 C C . SER A 1 624 ? -6.977 -4.648 -14.891 1 41.28 624 SER A C 1
ATOM 4898 O O . SER A 1 624 ? -7.832 -4.477 -15.766 1 41.28 624 SER A O 1
ATOM 4900 N N . ILE A 1 625 ? -5.988 -5.66 -15.016 1 46.44 625 ILE A N 1
ATOM 4901 C CA . ILE A 1 625 ? -6.152 -6.496 -16.203 1 46.44 625 ILE A CA 1
ATOM 4902 C C . ILE A 1 625 ? -6.477 -7.93 -15.781 1 46.44 625 ILE A C 1
ATOM 4904 O O . ILE A 1 625 ? -5.676 -8.578 -15.102 1 46.44 625 ILE A O 1
ATOM 4908 N N . SER A 1 626 ? -7.695 -8.211 -15.836 1 55.78 626 SER A N 1
ATOM 4909 C CA . SER A 1 626 ? -8.211 -9.531 -15.516 1 55.78 626 SER A CA 1
ATOM 4910 C C . SER A 1 626 ? -7.594 -10.602 -16.422 1 55.78 626 SER A C 1
ATOM 4912 O O . SER A 1 626 ? -8.156 -10.945 -17.453 1 55.78 626 SER A O 1
ATOM 4914 N N . GLN A 1 627 ? -6.191 -10.68 -16.484 1 62.66 627 GLN A N 1
ATOM 4915 C CA . GLN A 1 627 ? -5.574 -11.828 -17.156 1 62.66 627 GLN A CA 1
ATOM 4916 C C . GLN A 1 627 ? -5.566 -13.055 -16.25 1 62.66 627 GLN A C 1
ATOM 4918 O O . GLN A 1 627 ? -5.543 -12.93 -15.031 1 62.66 627 GLN A O 1
ATOM 4923 N N . SER A 1 628 ? -5.789 -14.117 -16.984 1 72.56 628 SER A N 1
ATOM 4924 C CA . SER A 1 628 ? -5.68 -15.352 -16.219 1 72.56 628 SER A CA 1
ATOM 4925 C C . SER A 1 628 ? -4.281 -15.516 -15.641 1 72.56 628 SER A C 1
ATOM 4927 O O . SER A 1 628 ? -3.322 -14.914 -16.125 1 72.56 628 SER A O 1
ATOM 4929 N N . SER A 1 629 ? -4.184 -16.219 -14.617 1 72.56 629 SER A N 1
ATOM 4930 C CA . SER A 1 629 ? -2.891 -16.484 -13.992 1 72.56 629 SER A CA 1
ATOM 4931 C C . SER A 1 629 ? -1.922 -17.125 -14.977 1 72.56 629 SER A C 1
ATOM 4933 O O . SER A 1 629 ? -0.731 -16.797 -14.984 1 72.56 629 SER A O 1
ATOM 4935 N N . PHE A 1 630 ? -2.406 -18.062 -15.883 1 82.25 630 PHE A N 1
ATOM 4936 C CA . PHE A 1 630 ? -1.545 -18.734 -16.844 1 82.25 630 PHE A CA 1
ATOM 4937 C C . PHE A 1 630 ? -1.051 -17.766 -17.906 1 82.25 630 PHE A C 1
ATOM 4939 O O . PHE A 1 630 ? 0.106 -17.828 -18.328 1 82.25 630 PHE A O 1
ATOM 4946 N N . THR A 1 631 ? -1.918 -16.938 -18.297 1 78.06 631 THR A N 1
ATOM 4947 C CA . THR A 1 631 ? -1.531 -15.922 -19.281 1 78.06 631 THR A CA 1
ATOM 4948 C C . THR A 1 631 ? -0.439 -15.023 -18.703 1 78.06 631 THR A C 1
ATOM 4950 O O . THR A 1 631 ? 0.512 -14.672 -19.406 1 78.06 631 THR A O 1
ATOM 4953 N N . ILE A 1 632 ? -0.618 -14.711 -17.469 1 75.56 632 ILE A N 1
ATOM 4954 C CA . ILE A 1 632 ? 0.383 -13.875 -16.812 1 75.56 632 ILE A CA 1
ATOM 4955 C C . ILE A 1 632 ? 1.718 -14.617 -16.766 1 75.56 632 ILE A C 1
ATOM 4957 O O . ILE A 1 632 ? 2.77 -14.031 -17.047 1 75.56 632 ILE A O 1
ATOM 4961 N N . ASP A 1 633 ? 1.683 -15.828 -16.469 1 83.44 633 ASP A N 1
ATOM 4962 C CA . ASP A 1 633 ? 2.887 -16.656 -16.422 1 83.44 633 ASP A CA 1
ATOM 4963 C C . ASP A 1 633 ? 3.574 -16.688 -17.797 1 83.44 633 ASP A C 1
ATOM 4965 O O . ASP A 1 633 ? 4.793 -16.516 -17.891 1 83.44 633 ASP A O 1
ATOM 4969 N N . CYS A 1 634 ? 2.785 -16.891 -18.797 1 85.19 634 CYS A N 1
ATOM 4970 C CA . CYS A 1 634 ? 3.326 -16.969 -20.141 1 85.19 634 CYS A CA 1
ATOM 4971 C C . CYS A 1 634 ? 3.975 -15.648 -20.547 1 85.19 634 CYS A C 1
ATOM 4973 O O . CYS A 1 634 ? 5.059 -15.633 -21.125 1 85.19 634 CYS A O 1
ATOM 4975 N N . ASN A 1 635 ? 3.342 -14.641 -20.172 1 79.06 635 ASN A N 1
ATOM 4976 C CA . ASN A 1 635 ? 3.873 -13.32 -20.5 1 79.06 635 ASN A CA 1
ATOM 4977 C C . ASN A 1 635 ? 5.211 -13.07 -19.812 1 79.06 635 ASN A C 1
ATOM 4979 O O . ASN A 1 635 ? 6.117 -12.477 -20.406 1 79.06 635 ASN A O 1
ATOM 4983 N N . GLN A 1 636 ? 5.266 -13.469 -18.625 1 82.12 636 GLN A N 1
ATOM 4984 C CA . GLN A 1 636 ? 6.512 -13.289 -17.891 1 82.12 636 GLN A CA 1
ATOM 4985 C C . GLN A 1 636 ? 7.637 -14.117 -18.5 1 82.12 636 GLN A C 1
ATOM 4987 O O . GLN A 1 636 ? 8.773 -13.648 -18.609 1 82.12 636 GLN A O 1
ATOM 4992 N N . ILE A 1 637 ? 7.312 -15.297 -18.906 1 88.38 637 ILE A N 1
ATOM 4993 C CA . ILE A 1 637 ? 8.305 -16.172 -19.531 1 88.38 637 ILE A CA 1
ATOM 4994 C C . ILE A 1 637 ? 8.758 -15.555 -20.859 1 88.38 637 ILE A C 1
ATOM 4996 O O . ILE A 1 637 ? 9.945 -15.547 -21.172 1 88.38 637 ILE A O 1
ATOM 5000 N N . VAL A 1 638 ? 7.844 -15.047 -21.578 1 83.81 638 VAL A N 1
ATOM 5001 C CA . VAL A 1 638 ? 8.148 -14.43 -22.859 1 83.81 638 VAL A CA 1
ATOM 5002 C C . VAL A 1 638 ? 9.086 -13.242 -22.641 1 83.81 638 VAL A C 1
ATOM 5004 O O . VAL A 1 638 ? 10.055 -13.07 -23.391 1 83.81 638 VAL A O 1
ATOM 5007 N N . ARG A 1 639 ? 8.812 -12.5 -21.641 1 77.12 639 ARG A N 1
ATOM 5008 C CA . ARG A 1 639 ? 9.664 -11.352 -21.328 1 77.12 639 ARG A CA 1
ATOM 5009 C C . ARG A 1 639 ? 11.086 -11.797 -21.016 1 77.12 639 ARG A C 1
ATOM 5011 O O . ARG A 1 639 ? 12.047 -11.172 -21.453 1 77.12 639 ARG A O 1
ATOM 5018 N N . MET A 1 640 ? 11.211 -12.828 -20.281 1 86.38 640 MET A N 1
ATOM 5019 C CA . MET A 1 640 ? 12.508 -13.391 -19.938 1 86.38 640 MET A CA 1
ATOM 5020 C C . MET A 1 640 ? 13.266 -13.828 -21.188 1 86.38 640 MET A C 1
ATOM 5022 O O . MET A 1 640 ? 14.445 -13.5 -21.359 1 86.38 640 MET A O 1
ATOM 5026 N N . LEU A 1 641 ? 12.562 -14.492 -22.031 1 85.12 641 LEU A N 1
ATOM 5027 C CA . LEU A 1 641 ? 13.203 -15.086 -23.203 1 85.12 641 LEU A CA 1
ATOM 5028 C C . LEU A 1 641 ? 13.562 -14.008 -24.234 1 85.12 641 LEU A C 1
ATOM 5030 O O . LEU A 1 641 ? 14.555 -14.141 -24.953 1 85.12 641 LEU A O 1
ATOM 5034 N N . GLN A 1 642 ? 12.828 -12.977 -24.219 1 76.75 642 GLN A N 1
ATOM 5035 C CA . GLN A 1 642 ? 13.047 -11.914 -25.203 1 76.75 642 GLN A CA 1
ATOM 5036 C C . GLN A 1 642 ? 14.141 -10.953 -24.734 1 76.75 642 GLN A C 1
ATOM 5038 O O . GLN A 1 642 ? 14.938 -10.484 -25.547 1 76.75 642 GLN A O 1
ATOM 5043 N N . HIS A 1 643 ? 14.172 -10.773 -23.438 1 75.44 643 HIS A N 1
ATOM 5044 C CA . HIS A 1 643 ? 15.023 -9.688 -22.969 1 75.44 643 HIS A CA 1
ATOM 5045 C C . HIS A 1 643 ? 16.188 -10.234 -22.141 1 75.44 643 HIS A C 1
ATOM 5047 O O . HIS A 1 643 ? 17.156 -9.516 -21.891 1 75.44 643 HIS A O 1
ATOM 5053 N N . GLY A 1 644 ? 16.156 -11.414 -21.797 1 79.31 644 GLY A N 1
ATOM 5054 C CA . GLY A 1 644 ? 17.141 -11.945 -20.875 1 79.31 644 GLY A CA 1
ATOM 5055 C C . GLY A 1 644 ? 18.156 -12.859 -21.531 1 79.31 644 GLY A C 1
ATOM 5056 O O . GLY A 1 644 ? 18.609 -13.836 -20.938 1 79.31 644 GLY A O 1
ATOM 5057 N N . GLN A 1 645 ? 18.578 -12.547 -22.625 1 77.69 645 GLN A N 1
ATOM 5058 C CA . GLN A 1 645 ? 19.391 -13.516 -23.375 1 77.69 645 GLN A CA 1
ATOM 5059 C C . GLN A 1 645 ? 20.859 -13.438 -22.969 1 77.69 645 GLN A C 1
ATOM 5061 O O . GLN A 1 645 ? 21.609 -14.391 -23.172 1 77.69 645 GLN A O 1
ATOM 5066 N N . GLU A 1 646 ? 21.219 -12.336 -22.328 1 83.5 646 GLU A N 1
ATOM 5067 C CA . GLU A 1 646 ? 22.625 -12.211 -21.984 1 83.5 646 GLU A CA 1
ATOM 5068 C C . GLU A 1 646 ? 22.812 -11.898 -20.516 1 83.5 646 GLU A C 1
ATOM 5070 O O . GLU A 1 646 ? 22.328 -10.875 -20.016 1 83.5 646 GLU A O 1
ATOM 5075 N N . ARG A 1 647 ? 23.609 -12.773 -19.844 1 89 647 ARG A N 1
ATOM 5076 C CA . ARG A 1 647 ? 24.047 -12.57 -18.469 1 89 647 ARG A CA 1
ATOM 5077 C C . ARG A 1 647 ? 22.859 -12.195 -17.578 1 89 647 ARG A C 1
ATOM 5079 O O . ARG A 1 647 ? 22.922 -11.203 -16.844 1 89 647 ARG A O 1
ATOM 5086 N N . SER A 1 648 ? 21.859 -13.008 -17.656 1 92.62 648 SER A N 1
ATOM 5087 C CA . SER A 1 648 ? 20.656 -12.781 -16.875 1 92.62 648 SER A CA 1
ATOM 5088 C C . SER A 1 648 ? 20.422 -13.914 -15.883 1 92.62 648 SER A C 1
ATOM 5090 O O . SER A 1 648 ? 21.031 -14.977 -15.992 1 92.62 648 SER A O 1
ATOM 5092 N N . LEU A 1 649 ? 19.703 -13.656 -14.883 1 96.12 649 LEU A N 1
ATOM 5093 C CA . LEU A 1 649 ? 19.266 -14.664 -13.922 1 96.12 649 LEU A CA 1
ATOM 5094 C C . LEU A 1 649 ? 17.75 -14.82 -13.969 1 96.12 649 LEU A C 1
ATOM 5096 O O . LEU A 1 649 ? 17 -13.852 -13.781 1 96.12 649 LEU A O 1
ATOM 5100 N N . PHE A 1 650 ? 17.312 -16.062 -14.359 1 96 650 PHE A N 1
ATOM 5101 C CA . PHE A 1 650 ? 15.898 -16.391 -14.375 1 96 650 PHE A CA 1
ATOM 5102 C C . PHE A 1 650 ? 15.508 -17.219 -13.156 1 96 650 PHE A C 1
ATOM 5104 O O . PHE A 1 650 ? 16.094 -18.281 -12.906 1 96 650 PHE A O 1
ATOM 5111 N N . LEU A 1 651 ? 14.617 -16.688 -12.406 1 96.44 651 LEU A N 1
ATOM 5112 C CA . LEU A 1 651 ? 14.023 -17.422 -11.305 1 96.44 651 LEU A CA 1
ATOM 5113 C C . LEU A 1 651 ? 12.562 -17.75 -11.586 1 96.44 651 LEU A C 1
ATOM 5115 O O . LEU A 1 651 ? 11.695 -16.875 -11.492 1 96.44 651 LEU A O 1
ATOM 5119 N N . ILE A 1 652 ? 12.258 -19.016 -11.867 1 95.31 652 ILE A N 1
ATOM 5120 C CA . ILE A 1 652 ? 10.93 -19.422 -12.32 1 95.31 652 ILE A CA 1
ATOM 5121 C C . ILE A 1 652 ? 10.32 -20.406 -11.336 1 95.31 652 ILE A C 1
ATOM 5123 O O . ILE A 1 652 ? 10.867 -21.5 -11.125 1 95.31 652 ILE A O 1
ATOM 5127 N N . ASP A 1 653 ? 9.211 -19.984 -10.789 1 91.69 653 ASP A N 1
ATOM 5128 C CA . ASP A 1 653 ? 8.539 -20.844 -9.82 1 91.69 653 ASP A CA 1
ATOM 5129 C C . ASP A 1 653 ? 7.316 -21.516 -10.445 1 91.69 653 ASP A C 1
ATOM 5131 O O . ASP A 1 653 ? 6.367 -20.844 -10.852 1 91.69 653 ASP A O 1
ATOM 5135 N N . GLU A 1 654 ? 7.305 -22.766 -10.586 1 89.69 654 GLU A N 1
ATOM 5136 C CA . GLU A 1 654 ? 6.172 -23.625 -10.93 1 89.69 654 GLU A CA 1
ATOM 5137 C C . GLU A 1 654 ? 5.512 -23.172 -12.227 1 89.69 654 GLU A C 1
ATOM 5139 O O . GLU A 1 654 ? 4.293 -22.984 -12.273 1 89.69 654 GLU A O 1
ATOM 5144 N N . PHE A 1 655 ? 6.328 -23 -13.297 1 91.5 655 PHE A N 1
ATOM 5145 C CA . PHE A 1 655 ? 5.777 -22.672 -14.609 1 91.5 655 PHE A CA 1
ATOM 5146 C C . PHE A 1 655 ? 5 -23.844 -15.18 1 91.5 655 PHE A C 1
ATOM 5148 O O . PHE A 1 655 ? 5.453 -24.984 -15.102 1 91.5 655 PHE A O 1
ATOM 5155 N N . GLY A 1 656 ? 3.85 -23.531 -15.688 1 88.25 656 GLY A N 1
ATOM 5156 C CA . GLY A 1 656 ? 3.008 -24.547 -16.297 1 88.25 656 GLY A CA 1
ATOM 5157 C C . GLY A 1 656 ? 1.857 -24.969 -15.398 1 88.25 656 GLY A C 1
ATOM 5158 O O . GLY A 1 656 ? 1.066 -25.844 -15.773 1 88.25 656 GLY A O 1
ATOM 5159 N N . LYS A 1 657 ? 1.847 -24.234 -14.273 1 82.94 657 LYS A N 1
ATOM 5160 C CA . LYS A 1 657 ? 0.709 -24.516 -13.398 1 82.94 657 LYS A CA 1
ATOM 5161 C C . LYS A 1 657 ? -0.526 -23.734 -13.836 1 82.94 657 LYS A C 1
ATOM 5163 O O . LYS A 1 657 ? -0.415 -22.75 -14.57 1 82.94 657 LYS A O 1
ATOM 5168 N N . GLY A 1 658 ? -1.667 -24.203 -13.695 1 78.12 658 GLY A N 1
ATOM 5169 C CA . GLY A 1 658 ? -2.893 -23.484 -14.016 1 78.12 658 GLY A CA 1
ATOM 5170 C C . GLY A 1 658 ? -3.525 -23.938 -15.312 1 78.12 658 GLY A C 1
ATOM 5171 O O . GLY A 1 658 ? -4.383 -23.25 -15.867 1 78.12 658 GLY A O 1
ATOM 5172 N N . THR A 1 659 ? -2.916 -24.844 -15.883 1 84.5 659 THR A N 1
ATOM 5173 C CA . THR A 1 659 ? -3.453 -25.484 -17.078 1 84.5 659 THR A CA 1
ATOM 5174 C C . THR A 1 659 ? -3.406 -27 -16.938 1 84.5 659 THR A C 1
ATOM 5176 O O . THR A 1 659 ? -3.07 -27.531 -15.883 1 84.5 659 THR A O 1
ATOM 5179 N N . ALA A 1 660 ? -3.885 -27.594 -18.062 1 85.06 660 ALA A N 1
ATOM 5180 C CA . ALA A 1 660 ? -3.814 -29.047 -18.047 1 85.06 660 ALA A CA 1
ATOM 5181 C C . ALA A 1 660 ? -2.375 -29.531 -17.875 1 85.06 660 ALA A C 1
ATOM 5183 O O . ALA A 1 660 ? -1.449 -28.953 -18.453 1 85.06 660 ALA A O 1
ATOM 5184 N N . GLU A 1 661 ? -2.148 -30.562 -17.078 1 86.81 661 GLU A N 1
ATOM 5185 C CA . GLU A 1 661 ? -0.813 -31.031 -16.734 1 86.81 661 GLU A CA 1
ATOM 5186 C C . GLU A 1 661 ? -0.014 -31.391 -17.984 1 86.81 661 GLU A C 1
ATOM 5188 O O . GLU A 1 661 ? 1.18 -31.094 -18.062 1 86.81 661 GLU A O 1
ATOM 5193 N N . ALA A 1 662 ? -0.638 -32.031 -18.922 1 85.56 662 ALA A N 1
ATOM 5194 C CA . ALA A 1 662 ? 0.046 -32.438 -20.141 1 85.56 662 ALA A CA 1
ATOM 5195 C C . ALA A 1 662 ? 0.553 -31.203 -20.906 1 85.56 662 ALA A C 1
ATOM 5197 O O . ALA A 1 662 ? 1.688 -31.188 -21.391 1 85.56 662 ALA A O 1
ATOM 5198 N N . ASP A 1 663 ? -0.256 -30.203 -21 1 87.81 663 ASP A N 1
ATOM 5199 C CA . ASP A 1 663 ? 0.122 -28.969 -21.672 1 87.81 663 ASP A CA 1
ATOM 5200 C C . ASP A 1 663 ? 1.261 -28.266 -20.938 1 87.81 663 ASP A C 1
ATOM 5202 O O . ASP A 1 663 ? 2.217 -27.797 -21.562 1 87.81 663 ASP A O 1
ATOM 5206 N N . GLY A 1 664 ? 1.046 -28.219 -19.656 1 91.19 664 GLY A N 1
ATOM 5207 C CA . GLY A 1 664 ? 2.072 -27.578 -18.844 1 91.19 664 GLY A CA 1
ATOM 5208 C C . GLY A 1 664 ? 3.416 -28.281 -18.922 1 91.19 664 GLY A C 1
ATOM 5209 O O . GLY A 1 664 ? 4.457 -27.625 -19.031 1 91.19 664 GLY A O 1
ATOM 5210 N N . THR A 1 665 ? 3.373 -29.594 -18.859 1 91.25 665 THR A N 1
ATOM 5211 C CA . THR A 1 665 ? 4.578 -30.406 -18.953 1 91.25 665 THR A CA 1
ATOM 5212 C C . THR A 1 665 ? 5.266 -30.203 -20.297 1 91.25 665 THR A C 1
ATOM 5214 O O . THR A 1 665 ? 6.488 -30.047 -20.359 1 91.25 665 THR A O 1
ATOM 5217 N N . ALA A 1 666 ? 4.492 -30.172 -21.328 1 91 666 ALA A N 1
ATOM 5218 C CA . ALA A 1 666 ? 5.031 -29.984 -22.672 1 91 666 ALA A CA 1
ATOM 5219 C C . ALA A 1 666 ? 5.676 -28.609 -22.812 1 91 666 ALA A C 1
ATOM 5221 O O . ALA A 1 666 ? 6.781 -28.484 -23.359 1 91 666 ALA A O 1
ATOM 5222 N N . LEU A 1 667 ? 5.023 -27.641 -22.359 1 92.31 667 LEU A N 1
ATOM 5223 C CA . LEU A 1 667 ? 5.523 -26.281 -22.453 1 92.31 667 LEU A CA 1
ATOM 5224 C C . LEU A 1 667 ? 6.797 -26.094 -21.641 1 92.31 667 LEU A C 1
ATOM 5226 O O . LEU A 1 667 ? 7.754 -25.469 -22.094 1 92.31 667 LEU A O 1
ATOM 5230 N N . LEU A 1 668 ? 6.754 -26.609 -20.422 1 94.12 668 LEU A N 1
ATOM 5231 C CA . LEU A 1 668 ? 7.926 -26.5 -19.562 1 94.12 668 LEU A CA 1
ATOM 5232 C C . LEU A 1 668 ? 9.125 -27.203 -20.188 1 94.12 668 LEU A C 1
ATOM 5234 O O . LEU A 1 668 ? 10.219 -26.625 -20.266 1 94.12 668 LEU A O 1
ATOM 5238 N N . ALA A 1 669 ? 8.945 -28.438 -20.656 1 92.75 669 ALA A N 1
ATOM 5239 C CA . ALA A 1 669 ? 10.016 -29.188 -21.297 1 92.75 669 ALA A CA 1
ATOM 5240 C C . ALA A 1 669 ? 10.562 -28.469 -22.516 1 92.75 669 ALA A C 1
ATOM 5242 O O . ALA A 1 669 ? 11.773 -28.359 -22.703 1 92.75 669 ALA A O 1
ATOM 5243 N N . ALA A 1 670 ? 9.641 -27.938 -23.328 1 92.25 670 ALA A N 1
ATOM 5244 C CA . ALA A 1 670 ? 10.039 -27.203 -24.531 1 92.25 670 ALA A CA 1
ATOM 5245 C C . ALA A 1 670 ? 10.836 -25.953 -24.172 1 92.25 670 ALA A C 1
ATOM 5247 O O . ALA A 1 670 ? 11.789 -25.594 -24.875 1 92.25 670 ALA A O 1
ATOM 5248 N N . THR A 1 671 ? 10.438 -25.297 -23.141 1 92.81 671 THR A N 1
ATOM 5249 C CA . THR A 1 671 ? 11.117 -24.078 -22.688 1 92.81 671 THR A CA 1
ATOM 5250 C C . THR A 1 671 ? 12.531 -24.406 -22.219 1 92.81 671 THR A C 1
ATOM 5252 O O . THR A 1 671 ? 13.492 -23.719 -22.562 1 92.81 671 THR A O 1
ATOM 5255 N N . ILE A 1 672 ? 12.68 -25.453 -21.375 1 92.75 672 ILE A N 1
ATOM 5256 C CA . ILE A 1 672 ? 13.984 -25.875 -20.859 1 92.75 672 ILE A CA 1
ATOM 5257 C C . ILE A 1 672 ? 14.891 -26.25 -22.031 1 92.75 672 ILE A C 1
ATOM 5259 O O . ILE A 1 672 ? 16.047 -25.812 -22.094 1 92.75 672 ILE A O 1
ATOM 5263 N N . ASN A 1 673 ? 14.344 -26.984 -22.953 1 89.81 673 ASN A N 1
ATOM 5264 C CA . ASN A 1 673 ? 15.117 -27.406 -24.109 1 89.81 673 ASN A CA 1
ATOM 5265 C C . ASN A 1 673 ? 15.539 -26.219 -24.969 1 89.81 673 ASN A C 1
ATOM 5267 O O . ASN A 1 673 ? 16.641 -26.203 -25.531 1 89.81 673 ASN A O 1
ATOM 5271 N N . TYR A 1 674 ? 14.648 -25.297 -25.094 1 88.69 674 TYR A N 1
ATOM 5272 C CA . TYR A 1 674 ? 14.953 -24.062 -25.812 1 88.69 674 TYR A CA 1
ATOM 5273 C C . TYR A 1 674 ? 16.125 -23.344 -25.188 1 88.69 674 TYR A C 1
ATOM 5275 O O . TYR A 1 674 ? 17.016 -22.844 -25.891 1 88.69 674 TYR A O 1
ATOM 5283 N N . LEU A 1 675 ? 16.219 -23.281 -23.938 1 88.56 675 LEU A N 1
ATOM 5284 C CA . LEU A 1 675 ? 17.25 -22.562 -23.203 1 88.56 675 LEU A CA 1
ATOM 5285 C C . LEU A 1 675 ? 18.594 -23.266 -23.312 1 88.56 675 LEU A C 1
ATOM 5287 O O . LEU A 1 675 ? 19.641 -22.625 -23.328 1 88.56 675 LEU A O 1
ATOM 5291 N N . VAL A 1 676 ? 18.594 -24.562 -23.422 1 87.75 676 VAL A N 1
ATOM 5292 C CA . VAL A 1 676 ? 19.828 -25.328 -23.391 1 87.75 676 VAL A CA 1
ATOM 5293 C C . VAL A 1 676 ? 20.297 -25.625 -24.812 1 87.75 676 VAL A C 1
ATOM 5295 O O . VAL A 1 676 ? 21.422 -26.078 -25.016 1 87.75 676 VAL A O 1
ATOM 5298 N N . ALA A 1 677 ? 19.422 -25.406 -25.781 1 81 677 ALA A N 1
ATOM 5299 C CA . ALA A 1 677 ? 19.734 -25.766 -27.172 1 81 677 ALA A CA 1
ATOM 5300 C C . ALA A 1 677 ? 20.844 -24.891 -27.719 1 81 677 ALA A C 1
ATOM 5302 O O . ALA A 1 677 ? 21.641 -25.328 -28.562 1 81 677 ALA A O 1
ATOM 5303 N N . LYS A 1 678 ? 20.969 -23.703 -27.266 1 74.06 678 LYS A N 1
ATOM 5304 C CA . LYS A 1 678 ? 21.984 -22.812 -27.781 1 74.06 678 LYS A CA 1
ATOM 5305 C C . LYS A 1 678 ? 23.375 -23.203 -27.281 1 74.06 678 LYS A C 1
ATOM 5307 O O . LYS A 1 678 ? 23.516 -23.703 -26.156 1 74.06 678 LYS A O 1
ATOM 5312 N N . PRO A 1 679 ? 24.359 -23.156 -28.219 1 74.75 679 PRO A N 1
ATOM 5313 C CA . PRO A 1 679 ? 25.719 -23.438 -27.75 1 74.75 679 PRO A CA 1
ATOM 5314 C C . PRO A 1 679 ? 26.109 -22.594 -26.547 1 74.75 679 PRO A C 1
ATOM 5316 O O . PRO A 1 679 ? 25.703 -21.422 -26.453 1 74.75 679 PRO A O 1
ATOM 5319 N N . PRO A 1 680 ? 26.781 -23.297 -25.672 1 77.38 680 PRO A N 1
ATOM 5320 C CA . PRO A 1 680 ? 27.156 -22.578 -24.453 1 77.38 680 PRO A CA 1
ATOM 5321 C C . PRO A 1 680 ? 28 -21.344 -24.734 1 77.38 680 PRO A C 1
ATOM 5323 O O . PRO A 1 680 ? 28.891 -21.375 -25.594 1 77.38 680 PRO A O 1
ATOM 5326 N N . THR A 1 681 ? 27.594 -20.266 -24.25 1 77.94 681 THR A N 1
ATOM 5327 C CA . THR A 1 681 ? 28.344 -19.031 -24.297 1 77.94 681 THR A CA 1
ATOM 5328 C C . THR A 1 681 ? 28.562 -18.469 -22.891 1 77.94 681 THR A C 1
ATOM 5330 O O . THR A 1 681 ? 27.891 -18.875 -21.953 1 77.94 681 THR A O 1
ATOM 5333 N N . GLU A 1 682 ? 29.562 -17.641 -22.812 1 77.94 682 GLU A N 1
ATOM 5334 C CA . GLU A 1 682 ? 29.875 -17.016 -21.531 1 77.94 682 GLU A CA 1
ATOM 5335 C C . GLU A 1 682 ? 28.797 -16 -21.141 1 77.94 682 GLU A C 1
ATOM 5337 O O . GLU A 1 682 ? 28.828 -15.469 -20.031 1 77.94 682 GLU A O 1
ATOM 5342 N N . ARG A 1 683 ? 27.859 -15.922 -21.969 1 82.06 683 ARG A N 1
ATOM 5343 C CA . ARG A 1 683 ? 26.875 -14.883 -21.703 1 82.06 683 ARG A CA 1
ATOM 5344 C C . ARG A 1 683 ? 25.484 -15.477 -21.531 1 82.06 683 ARG A C 1
ATOM 5346 O O . ARG A 1 683 ? 24.484 -14.742 -21.5 1 82.06 683 ARG A O 1
ATOM 5353 N N . ASP A 1 684 ? 25.438 -16.797 -21.328 1 88.56 684 ASP A N 1
ATOM 5354 C CA . ASP A 1 684 ? 24.141 -17.438 -21.203 1 88.56 684 ASP A CA 1
ATOM 5355 C C . ASP A 1 684 ? 23.453 -17.062 -19.906 1 88.56 684 ASP A C 1
ATOM 5357 O O . ASP A 1 684 ? 24.109 -16.797 -18.891 1 88.56 684 ASP A O 1
ATOM 5361 N N . PRO A 1 685 ? 22.156 -17.031 -19.984 1 92.06 685 PRO A N 1
ATOM 5362 C CA . PRO A 1 685 ? 21.438 -16.781 -18.734 1 92.06 685 PRO A CA 1
ATOM 5363 C C . PRO A 1 685 ? 21.5 -17.953 -17.766 1 92.06 685 PRO A C 1
ATOM 5365 O O . PRO A 1 685 ? 21.578 -19.109 -18.188 1 92.06 685 PRO A O 1
ATOM 5368 N N . ARG A 1 686 ? 21.625 -17.703 -16.547 1 94.94 686 ARG A N 1
ATOM 5369 C CA . ARG A 1 686 ? 21.469 -18.719 -15.5 1 94.94 686 ARG A CA 1
ATOM 5370 C C . ARG A 1 686 ? 20.016 -18.859 -15.102 1 94.94 686 ARG A C 1
ATOM 5372 O O . ARG A 1 686 ? 19.328 -17.875 -14.859 1 94.94 686 ARG A O 1
ATOM 5379 N N . VAL A 1 687 ? 19.516 -20.125 -15.07 1 95.88 687 VAL A N 1
ATOM 5380 C CA . VAL A 1 687 ? 18.094 -20.359 -14.883 1 95.88 687 VAL A CA 1
ATOM 5381 C C . VAL A 1 687 ? 17.875 -21.359 -13.75 1 95.88 687 VAL A C 1
ATOM 5383 O O . VAL A 1 687 ? 18.5 -22.406 -13.711 1 95.88 687 VAL A O 1
ATOM 5386 N N . ILE A 1 688 ? 17.078 -20.984 -12.812 1 97.19 688 ILE A N 1
ATOM 5387 C CA . ILE A 1 688 ? 16.609 -21.906 -11.781 1 97.19 688 ILE A CA 1
ATOM 5388 C C . ILE A 1 688 ? 15.094 -22.047 -11.852 1 97.19 688 ILE A C 1
ATOM 5390 O O . ILE A 1 688 ? 14.367 -21.047 -11.797 1 97.19 688 ILE A O 1
ATOM 5394 N N . ILE A 1 689 ? 14.641 -23.281 -11.984 1 96.56 689 ILE A N 1
ATOM 5395 C CA . ILE A 1 689 ? 13.219 -23.562 -12.148 1 96.56 689 ILE A CA 1
ATOM 5396 C C . ILE A 1 689 ? 12.758 -24.531 -11.055 1 96.56 689 ILE A C 1
ATOM 5398 O O . ILE A 1 689 ? 13.398 -25.547 -10.812 1 96.56 689 ILE A O 1
ATOM 5402 N N . THR A 1 690 ? 11.758 -24.141 -10.359 1 94.31 690 THR A N 1
ATOM 5403 C CA . THR A 1 690 ? 11.094 -25.078 -9.477 1 94.31 690 THR A CA 1
ATOM 5404 C C . THR A 1 690 ? 9.852 -25.672 -10.141 1 94.31 690 THR A C 1
ATOM 5406 O O . THR A 1 690 ? 9.141 -24.969 -10.859 1 94.31 690 THR A O 1
ATOM 5409 N N . THR A 1 691 ? 9.617 -26.953 -9.922 1 92.75 691 THR A N 1
ATOM 5410 C CA . THR A 1 691 ? 8.445 -27.531 -10.57 1 92.75 691 THR A CA 1
ATOM 5411 C C . THR A 1 691 ? 7.957 -28.75 -9.812 1 92.75 691 THR A C 1
ATOM 5413 O O . THR A 1 691 ? 8.742 -29.422 -9.133 1 92.75 691 THR A O 1
ATOM 5416 N N . HIS A 1 692 ? 6.68 -29 -9.93 1 88.88 692 HIS A N 1
ATOM 5417 C CA . HIS A 1 692 ? 6.07 -30.234 -9.445 1 88.88 692 HIS A CA 1
ATOM 5418 C C . HIS A 1 692 ? 5.723 -31.156 -10.602 1 88.88 692 HIS A C 1
ATOM 5420 O O . HIS A 1 692 ? 5.195 -32.25 -10.383 1 88.88 692 HIS A O 1
ATOM 5426 N N . LEU A 1 693 ? 6.02 -30.75 -11.852 1 90.56 693 LEU A N 1
ATOM 5427 C CA . LEU A 1 693 ? 5.738 -31.531 -13.047 1 90.56 693 LEU A CA 1
ATOM 5428 C C . LEU A 1 693 ? 6.84 -32.562 -13.289 1 90.56 693 LEU A C 1
ATOM 5430 O O . LEU A 1 693 ? 7.699 -32.375 -14.156 1 90.56 693 LEU A O 1
ATOM 5434 N N . LEU A 1 694 ? 6.742 -33.625 -12.625 1 89 694 LEU A N 1
ATOM 5435 C CA . LEU A 1 694 ? 7.801 -34.656 -12.617 1 89 694 LEU A CA 1
ATOM 5436 C C . LEU A 1 694 ? 7.801 -35.438 -13.914 1 89 694 LEU A C 1
ATOM 5438 O O . LEU A 1 694 ? 8.781 -36.125 -14.219 1 89 694 LEU A O 1
ATOM 5442 N N . ASP A 1 695 ? 6.793 -35.281 -14.688 1 87.25 695 ASP A N 1
ATOM 5443 C CA . ASP A 1 695 ? 6.656 -36.031 -15.938 1 87.25 695 ASP A CA 1
ATOM 5444 C C . ASP A 1 695 ? 7.699 -35.594 -16.953 1 87.25 695 ASP A C 1
ATOM 5446 O O . ASP A 1 695 ? 7.969 -36.312 -17.922 1 87.25 695 ASP A O 1
ATOM 5450 N N . ILE A 1 696 ? 8.258 -34.438 -16.734 1 89.56 696 ILE A N 1
ATOM 5451 C CA . ILE A 1 696 ? 9.281 -33.969 -17.672 1 89.56 696 ILE A CA 1
ATOM 5452 C C . ILE A 1 696 ? 10.492 -34.906 -17.594 1 89.56 696 ILE A C 1
ATOM 5454 O O . ILE A 1 696 ? 11.211 -35.094 -18.578 1 89.56 696 ILE A O 1
ATOM 5458 N N . PHE A 1 697 ? 10.695 -35.5 -16.469 1 86.81 697 PHE A N 1
ATOM 5459 C CA . PHE A 1 697 ? 11.812 -36.438 -16.266 1 86.81 697 PHE A CA 1
ATOM 5460 C C . PHE A 1 697 ? 11.391 -37.875 -16.547 1 86.81 697 PHE A C 1
ATOM 5462 O O . PHE A 1 697 ? 12.102 -38.594 -17.219 1 86.81 697 PHE A O 1
ATOM 5469 N N . ARG A 1 698 ? 10.188 -38.188 -15.992 1 81.44 698 ARG A N 1
ATOM 5470 C CA . ARG A 1 698 ? 9.695 -39.531 -16.109 1 81.44 698 ARG A CA 1
ATOM 5471 C C . ARG A 1 698 ? 9.555 -39.938 -17.578 1 81.44 698 ARG A C 1
ATOM 5473 O O . ARG A 1 698 ? 9.805 -41.094 -17.938 1 81.44 698 ARG A O 1
ATOM 5480 N N . ARG A 1 699 ? 9.219 -39 -18.391 1 81.75 699 ARG A N 1
ATOM 5481 C CA . ARG A 1 699 ? 9 -39.281 -19.797 1 81.75 699 ARG A CA 1
ATOM 5482 C C . ARG A 1 699 ? 10.242 -38.938 -20.625 1 81.75 699 ARG A C 1
ATOM 5484 O O . ARG A 1 699 ? 10.219 -39.031 -21.859 1 81.75 699 ARG A O 1
ATOM 5491 N N . GLY A 1 700 ? 11.297 -38.5 -19.938 1 82.19 700 GLY A N 1
ATOM 5492 C CA . GLY A 1 700 ? 12.547 -38.219 -20.609 1 82.19 700 GLY A CA 1
ATOM 5493 C C . GLY A 1 700 ? 12.461 -37.031 -21.547 1 82.19 700 GLY A C 1
ATOM 5494 O O . GLY A 1 700 ? 13.062 -37.031 -22.625 1 82.19 700 GLY A O 1
ATOM 5495 N N . LEU A 1 701 ? 11.648 -36.062 -21.25 1 87.19 701 LEU A N 1
ATOM 5496 C CA . LEU A 1 701 ? 11.43 -34.938 -22.125 1 87.19 701 LEU A CA 1
ATOM 5497 C C . LEU A 1 701 ? 12.602 -33.969 -22.047 1 87.19 701 LEU A C 1
ATOM 5499 O O . LEU A 1 701 ? 12.766 -33.094 -22.938 1 87.19 701 LEU A O 1
ATOM 5503 N N . VAL A 1 702 ? 13.32 -34.031 -20.938 1 87.12 702 VAL A N 1
ATOM 5504 C CA . VAL A 1 702 ? 14.508 -33.188 -20.75 1 87.12 702 VAL A CA 1
ATOM 5505 C C . VAL A 1 702 ? 15.734 -34.094 -20.562 1 87.12 702 VAL A C 1
ATOM 5507 O O . VAL A 1 702 ? 15.672 -35.094 -19.844 1 87.12 702 VAL A O 1
ATOM 5510 N N . GLN A 1 703 ? 16.797 -33.75 -21.281 1 77.12 703 GLN A N 1
ATOM 5511 C CA . GLN A 1 703 ? 18 -34.562 -21.203 1 77.12 703 GLN A CA 1
ATOM 5512 C C . GLN A 1 703 ? 18.797 -34.25 -19.938 1 77.12 703 GLN A C 1
ATOM 5514 O O . GLN A 1 703 ? 19.266 -33.125 -19.766 1 77.12 703 GLN A O 1
ATOM 5519 N N . THR A 1 704 ? 18.781 -35.125 -19 1 72.5 704 THR A N 1
ATOM 5520 C CA . THR A 1 704 ? 19.469 -34.844 -17.75 1 72.5 704 THR A CA 1
ATOM 5521 C C . THR A 1 704 ? 20.656 -35.781 -17.562 1 72.5 704 THR A C 1
ATOM 5523 O O . THR A 1 704 ? 21.578 -35.5 -16.797 1 72.5 704 THR A O 1
ATOM 5526 N N . ASP A 1 705 ? 20.719 -37 -18.109 1 61.44 705 ASP A N 1
ATOM 5527 C CA . ASP A 1 705 ? 21.609 -38.125 -17.766 1 61.44 705 ASP A CA 1
ATOM 5528 C C . ASP A 1 705 ? 22.938 -38 -18.531 1 61.44 705 ASP A C 1
ATOM 5530 O O . ASP A 1 705 ? 23.859 -38.781 -18.266 1 61.44 705 ASP A O 1
ATOM 5534 N N . ARG A 1 706 ? 23.016 -37.031 -19.438 1 59.88 706 ARG A N 1
ATOM 5535 C CA . ARG A 1 706 ? 24.281 -37.031 -20.172 1 59.88 706 ARG A CA 1
ATOM 5536 C C . ARG A 1 706 ? 25.281 -36.062 -19.531 1 59.88 706 ARG A C 1
ATOM 5538 O O . ARG A 1 706 ? 24.891 -35.062 -18.922 1 59.88 706 ARG A O 1
ATOM 5545 N N . ALA A 1 707 ? 26.484 -36.625 -19.25 1 56.09 707 ALA A N 1
ATOM 5546 C CA . ALA A 1 707 ? 27.578 -35.812 -18.719 1 56.09 707 ALA A CA 1
ATOM 5547 C C . ALA A 1 707 ? 27.594 -34.438 -19.359 1 56.09 707 ALA A C 1
ATOM 5549 O O . ALA A 1 707 ? 27.984 -33.469 -18.719 1 56.09 707 ALA A O 1
ATOM 5550 N N . GLU A 1 708 ? 27.094 -34.312 -20.531 1 63.91 708 GLU A N 1
ATOM 5551 C CA . GLU A 1 708 ? 27.156 -33.062 -21.281 1 63.91 708 GLU A CA 1
ATOM 5552 C C . GLU A 1 708 ? 25.859 -32.25 -21.109 1 63.91 708 GLU A C 1
ATOM 5554 O O . GLU A 1 708 ? 25.688 -31.203 -21.734 1 63.91 708 GLU A O 1
ATOM 5559 N N . SER A 1 709 ? 25.094 -32.688 -20.031 1 78.56 709 SER A N 1
ATOM 5560 C CA . SER A 1 709 ? 23.812 -31.984 -19.891 1 78.56 709 SER A CA 1
ATOM 5561 C C . SER A 1 709 ? 24 -30.641 -19.219 1 78.56 709 SER A C 1
ATOM 5563 O O . SER A 1 709 ? 24.797 -30.5 -18.281 1 78.56 709 SER A O 1
ATOM 5565 N N . ARG A 1 710 ? 23.375 -29.719 -19.734 1 86.69 710 ARG A N 1
ATOM 5566 C CA . ARG A 1 710 ? 23.422 -28.359 -19.203 1 86.69 710 ARG A CA 1
ATOM 5567 C C . ARG A 1 710 ? 22.359 -28.141 -18.141 1 86.69 710 ARG A C 1
ATOM 5569 O O . ARG A 1 710 ? 22.219 -27.047 -17.609 1 86.69 710 ARG A O 1
ATOM 5576 N N . VAL A 1 711 ? 21.656 -29.344 -17.875 1 90.44 711 VAL A N 1
ATOM 5577 C CA . VAL A 1 711 ? 20.578 -29.266 -16.891 1 90.44 711 VAL A CA 1
ATOM 5578 C C . VAL A 1 711 ? 20.969 -30.031 -15.633 1 90.44 711 VAL A C 1
ATOM 5580 O O . VAL A 1 711 ? 21.406 -31.188 -15.719 1 90.44 711 VAL A O 1
ATOM 5583 N N . ILE A 1 712 ? 20.891 -29.359 -14.484 1 90.81 712 ILE A N 1
ATOM 5584 C CA . ILE A 1 712 ? 21.109 -29.984 -13.188 1 90.81 712 ILE A CA 1
ATOM 5585 C C . ILE A 1 712 ? 19.766 -30.281 -12.523 1 90.81 712 ILE A C 1
ATOM 5587 O O . ILE A 1 712 ? 18.922 -29.391 -12.422 1 90.81 712 ILE A O 1
ATOM 5591 N N . CYS A 1 713 ? 19.562 -31.547 -12.156 1 91.69 713 CYS A N 1
ATOM 5592 C CA . CYS A 1 713 ? 18.328 -31.938 -11.461 1 91.69 713 CYS A CA 1
ATOM 5593 C C . CYS A 1 713 ? 18.578 -32.031 -9.953 1 91.69 713 CYS A C 1
ATOM 5595 O O . CYS A 1 713 ? 19.469 -32.75 -9.516 1 91.69 713 CYS A O 1
ATOM 5597 N N . THR A 1 714 ? 17.828 -31.266 -9.234 1 93.88 714 THR A N 1
ATOM 5598 C CA . THR A 1 714 ? 17.938 -31.266 -7.785 1 93.88 714 THR A CA 1
ATOM 5599 C C . THR A 1 714 ? 16.578 -31.453 -7.133 1 93.88 714 THR A C 1
ATOM 5601 O O . THR A 1 714 ? 15.547 -31.359 -7.805 1 93.88 714 THR A O 1
ATOM 5604 N N . MET A 1 715 ? 16.578 -31.891 -5.879 1 93.81 715 MET A N 1
ATOM 5605 C CA . MET A 1 715 ? 15.32 -32.062 -5.137 1 93.81 715 MET A CA 1
ATOM 5606 C C . MET A 1 715 ? 15.477 -31.578 -3.697 1 93.81 715 MET A C 1
ATOM 5608 O O . MET A 1 715 ? 16.531 -31.75 -3.086 1 93.81 715 MET A O 1
ATOM 5612 N N . MET A 1 716 ? 14.508 -30.891 -3.283 1 93.62 716 MET A N 1
ATOM 5613 C CA . MET A 1 716 ? 14.422 -30.609 -1.852 1 93.62 716 MET A CA 1
ATOM 5614 C C . MET A 1 716 ? 14.031 -31.859 -1.076 1 93.62 716 MET A C 1
ATOM 5616 O O . MET A 1 716 ? 12.93 -32.375 -1.248 1 93.62 716 MET A O 1
ATOM 5620 N N . ALA A 1 717 ? 14.812 -32.25 -0.233 1 90.56 717 ALA A N 1
ATOM 5621 C CA . ALA A 1 717 ? 14.695 -33.531 0.412 1 90.56 717 ALA A CA 1
ATOM 5622 C C . ALA A 1 717 ? 13.578 -33.531 1.455 1 90.56 717 ALA A C 1
ATOM 5624 O O . ALA A 1 717 ? 13.297 -32.5 2.07 1 90.56 717 ALA A O 1
ATOM 5625 N N . SER A 1 718 ? 12.914 -34.688 1.544 1 87.31 718 SER A N 1
ATOM 5626 C CA . SER A 1 718 ? 11.906 -34.938 2.564 1 87.31 718 SER A CA 1
ATOM 5627 C C . SER A 1 718 ? 12.109 -36.312 3.195 1 87.31 718 SER A C 1
ATOM 5629 O O . SER A 1 718 ? 12.68 -37.219 2.576 1 87.31 718 SER A O 1
ATOM 5631 N N . ALA A 1 719 ? 11.758 -36.344 4.465 1 84.25 719 ALA A N 1
ATOM 5632 C CA . ALA A 1 719 ? 11.875 -37.625 5.172 1 84.25 719 ALA A CA 1
ATOM 5633 C C . ALA A 1 719 ? 10.5 -38.25 5.441 1 84.25 719 ALA A C 1
ATOM 5635 O O . ALA A 1 719 ? 9.531 -37.5 5.68 1 84.25 719 ALA A O 1
ATOM 5636 N N . SER A 1 720 ? 10.391 -39.531 5.262 1 78.94 720 SER A N 1
ATOM 5637 C CA . SER A 1 720 ? 9.148 -40.219 5.562 1 78.94 720 SER A CA 1
ATOM 5638 C C . SER A 1 720 ? 8.828 -40.188 7.051 1 78.94 720 SER A C 1
ATOM 5640 O O . SER A 1 720 ? 9.727 -40.344 7.887 1 78.94 720 SER A O 1
ATOM 5642 N N . ALA A 1 721 ? 7.66 -39.531 7.391 1 68.31 721 ALA A N 1
ATOM 5643 C CA . ALA A 1 721 ? 7.23 -39.5 8.789 1 68.31 721 ALA A CA 1
ATOM 5644 C C . ALA A 1 721 ? 6.242 -40.625 9.086 1 68.31 721 ALA A C 1
ATOM 5646 O O . ALA A 1 721 ? 5.309 -40.875 8.312 1 68.31 721 ALA A O 1
ATOM 5647 N N . SER A 1 722 ? 6.688 -41.781 9.711 1 61.59 722 SER A N 1
ATOM 5648 C CA . SER A 1 722 ? 5.82 -42.906 10.031 1 61.59 722 SER A CA 1
ATOM 5649 C C . SER A 1 722 ? 4.676 -42.5 10.945 1 61.59 722 SER A C 1
ATOM 5651 O O . SER A 1 722 ? 4.902 -41.844 11.977 1 61.59 722 SER A O 1
ATOM 5653 N N . SER A 1 723 ? 3.602 -42 10.367 1 61.69 723 SER A N 1
ATOM 5654 C CA . SER A 1 723 ? 2.492 -41.781 11.297 1 61.69 723 SER A CA 1
ATOM 5655 C C . SER A 1 723 ? 1.519 -42.969 11.266 1 61.69 723 SER A C 1
ATOM 5657 O O . SER A 1 723 ? 1.038 -43.344 10.195 1 61.69 723 SER A O 1
ATOM 5659 N N . GLU A 1 724 ? 1.487 -43.781 12.305 1 56.69 724 GLU A N 1
ATOM 5660 C CA . GLU A 1 724 ? 0.614 -44.969 12.453 1 56.69 724 GLU A CA 1
ATOM 5661 C C . GLU A 1 724 ? -0.841 -44.594 12.172 1 56.69 724 GLU A C 1
ATOM 5663 O O . GLU A 1 724 ? -1.628 -45.438 11.742 1 56.69 724 GLU A O 1
ATOM 5668 N N . HIS A 1 725 ? -1.268 -43.344 12.297 1 61.38 725 HIS A N 1
ATOM 5669 C CA . HIS A 1 725 ? -2.693 -43.031 12.273 1 61.38 725 HIS A CA 1
ATOM 5670 C C . HIS A 1 725 ? -3.072 -42.312 10.992 1 61.38 725 HIS A C 1
ATOM 5672 O O . HIS A 1 725 ? -4.23 -41.938 10.805 1 61.38 725 HIS A O 1
ATOM 5678 N N . SER A 1 726 ? -2.109 -42.219 9.961 1 70.62 726 SER A N 1
ATOM 5679 C CA . SER A 1 726 ? -2.484 -41.469 8.766 1 70.62 726 SER A CA 1
ATOM 5680 C C . SER A 1 726 ? -2.744 -42.375 7.582 1 70.62 726 SER A C 1
ATOM 5682 O O . SER A 1 726 ? -2.025 -43.375 7.383 1 70.62 726 SER A O 1
ATOM 5684 N N . PRO A 1 727 ? -3.898 -42.25 6.969 1 69.44 727 PRO A N 1
ATOM 5685 C CA . PRO A 1 727 ? -4.242 -43.062 5.816 1 69.44 727 PRO A CA 1
ATOM 5686 C C . PRO A 1 727 ? -3.232 -42.969 4.68 1 69.44 727 PRO A C 1
ATOM 5688 O O . PRO A 1 727 ? -3.213 -43.781 3.773 1 69.44 727 PRO A O 1
ATOM 5691 N N . VAL A 1 728 ? -2.365 -41.938 4.711 1 76.94 728 VAL A N 1
ATOM 5692 C CA . VAL A 1 728 ? -1.399 -41.75 3.637 1 76.94 728 VAL A CA 1
ATOM 5693 C C . VAL A 1 728 ? -0.012 -41.5 4.227 1 76.94 728 VAL A C 1
ATOM 5695 O O . VAL A 1 728 ? 0.116 -41.062 5.375 1 76.94 728 VAL A O 1
ATOM 5698 N N . PRO A 1 729 ? 0.974 -41.906 3.482 1 75.56 729 PRO A N 1
ATOM 5699 C CA . PRO A 1 729 ? 2.33 -41.656 3.965 1 75.56 729 PRO A CA 1
ATOM 5700 C C . PRO A 1 729 ? 2.58 -40.156 4.219 1 75.56 729 PRO A C 1
ATOM 5702 O O . PRO A 1 729 ? 2.158 -39.312 3.424 1 75.56 729 PRO A O 1
ATOM 5705 N N . MET A 1 730 ? 3.047 -40 5.336 1 79.88 730 MET A N 1
ATOM 5706 C CA . MET A 1 730 ? 3.348 -38.625 5.715 1 79.88 730 MET A CA 1
ATOM 5707 C C . MET A 1 730 ? 4.836 -38.312 5.559 1 79.88 730 MET A C 1
ATOM 5709 O O . MET A 1 730 ? 5.672 -39.219 5.746 1 79.88 730 MET A O 1
ATOM 5713 N N . PHE A 1 731 ? 5.156 -37.125 5.086 1 79.06 731 PHE A N 1
ATOM 5714 C CA . PHE A 1 731 ? 6.543 -36.719 4.887 1 79.06 731 PHE A CA 1
ATOM 5715 C C . PHE A 1 731 ? 6.844 -35.438 5.645 1 79.06 731 PHE A C 1
ATOM 5717 O O . PHE A 1 731 ? 5.969 -34.562 5.801 1 79.06 731 PHE A O 1
ATOM 5724 N N . THR A 1 732 ? 8.008 -35.406 6.18 1 81.56 732 THR A N 1
ATOM 5725 C CA . THR A 1 732 ? 8.5 -34.188 6.809 1 81.56 732 THR A CA 1
ATOM 5726 C C . THR A 1 732 ? 9.57 -33.5 5.941 1 81.56 732 THR A C 1
ATOM 5728 O O . THR A 1 732 ? 10.531 -34.156 5.531 1 81.56 732 THR A O 1
ATOM 5731 N N . PRO A 1 733 ? 9.344 -32.281 5.645 1 84.44 733 PRO A N 1
ATOM 5732 C CA . PRO A 1 733 ? 10.344 -31.578 4.836 1 84.44 733 PRO A CA 1
ATOM 5733 C C . PRO A 1 733 ? 11.688 -31.422 5.547 1 84.44 733 PRO A C 1
ATOM 5735 O O . PRO A 1 733 ? 11.727 -31.078 6.73 1 84.44 733 PRO A O 1
ATOM 5738 N N . LEU A 1 734 ? 12.742 -31.734 4.922 1 86.81 734 LEU A N 1
ATOM 5739 C CA . LEU A 1 734 ? 14.086 -31.562 5.469 1 86.81 734 LEU A CA 1
ATOM 5740 C C . LEU A 1 734 ? 14.68 -30.219 5.043 1 86.81 734 LEU A C 1
ATOM 5742 O O . LEU A 1 734 ? 15.656 -29.75 5.625 1 86.81 734 LEU A O 1
ATOM 5746 N N . HIS A 1 735 ? 14.195 -29.609 4.105 1 89 735 HIS A N 1
ATOM 5747 C CA . HIS A 1 735 ? 14.594 -28.328 3.566 1 89 735 HIS A CA 1
ATOM 5748 C C . HIS A 1 735 ? 16.031 -28.344 3.078 1 89 735 HIS A C 1
ATOM 5750 O O . HIS A 1 735 ? 16.734 -27.328 3.113 1 89 735 HIS A O 1
ATOM 5756 N N . GLU A 1 736 ? 16.516 -29.547 2.721 1 93.19 736 GLU A N 1
ATOM 5757 C CA . GLU A 1 736 ? 17.875 -29.719 2.197 1 93.19 736 GLU A CA 1
ATOM 5758 C C . GLU A 1 736 ? 17.844 -30.031 0.704 1 93.19 736 GLU A C 1
ATOM 5760 O O . GLU A 1 736 ? 17.094 -30.906 0.256 1 93.19 736 GLU A O 1
ATOM 5765 N N . LEU A 1 737 ? 18.703 -29.281 -0.013 1 95.75 737 LEU A N 1
ATOM 5766 C CA . LEU A 1 737 ? 18.812 -29.516 -1.448 1 95.75 737 LEU A CA 1
ATOM 5767 C C . LEU A 1 737 ? 19.75 -30.688 -1.737 1 95.75 737 LEU A C 1
ATOM 5769 O O . LEU A 1 737 ? 20.875 -30.719 -1.237 1 95.75 737 LEU A O 1
ATOM 5773 N N . ARG A 1 738 ? 19.312 -31.672 -2.508 1 94 738 ARG A N 1
ATOM 5774 C CA . ARG A 1 738 ? 20.078 -32.844 -2.908 1 94 738 ARG A CA 1
ATOM 5775 C C . ARG A 1 738 ? 20 -33.062 -4.414 1 94 738 ARG A C 1
ATOM 5777 O O . ARG A 1 738 ? 19.094 -32.531 -5.074 1 94 738 ARG A O 1
ATOM 5784 N N . GLN A 1 739 ? 20.984 -33.75 -4.879 1 91.19 739 GLN A N 1
ATOM 5785 C CA . GLN A 1 739 ? 20.906 -34.156 -6.281 1 91.19 739 GLN A CA 1
ATOM 5786 C C . GLN A 1 739 ? 19.844 -35.219 -6.492 1 91.19 739 GLN A C 1
ATOM 5788 O O . GLN A 1 739 ? 19.688 -36.125 -5.66 1 91.19 739 GLN A O 1
ATOM 5793 N N . GLY A 1 740 ? 19.031 -34.969 -7.539 1 89.44 740 GLY A N 1
ATOM 5794 C CA . GLY A 1 740 ? 18 -35.969 -7.84 1 89.44 740 GLY A CA 1
ATOM 5795 C C . GLY A 1 740 ? 16.656 -35.344 -8.18 1 89.44 740 GLY A C 1
ATOM 5796 O O . GLY A 1 740 ? 16.562 -34.125 -8.359 1 89.44 740 GLY A O 1
ATOM 5797 N N . VAL A 1 741 ? 15.711 -36.219 -8.43 1 90.12 741 VAL A N 1
ATOM 5798 C CA . VAL A 1 741 ? 14.352 -35.781 -8.766 1 90.12 741 VAL A CA 1
ATOM 5799 C C . VAL A 1 741 ? 13.383 -36.344 -7.723 1 90.12 741 VAL A C 1
ATOM 5801 O O . VAL A 1 741 ? 13.508 -37.5 -7.293 1 90.12 741 VAL A O 1
ATOM 5804 N N . SER A 1 742 ? 12.5 -35.5 -7.289 1 88.44 742 SER A N 1
ATOM 5805 C CA . SER A 1 742 ? 11.5 -35.906 -6.312 1 88.44 742 SER A CA 1
ATOM 5806 C C . SER A 1 742 ? 10.594 -37 -6.883 1 88.44 742 SER A C 1
ATOM 5808 O O . SER A 1 742 ? 10.352 -37.031 -8.094 1 88.44 742 SER A O 1
ATOM 5810 N N . LEU A 1 743 ? 10.047 -37.812 -5.965 1 78.56 743 LEU A N 1
ATOM 5811 C CA . LEU A 1 743 ? 9.227 -38.938 -6.422 1 78.56 743 LEU A CA 1
ATOM 5812 C C . LEU A 1 743 ? 7.738 -38.594 -6.281 1 78.56 743 LEU A C 1
ATOM 5814 O O . LEU A 1 743 ? 6.906 -39.188 -6.984 1 78.56 743 LEU A O 1
ATOM 5818 N N . ALA A 1 744 ? 7.418 -37.812 -5.316 1 79 744 ALA A N 1
ATOM 5819 C CA . ALA A 1 744 ? 6.004 -37.531 -5.09 1 79 744 ALA A CA 1
ATOM 5820 C C . ALA A 1 744 ? 5.801 -36.094 -4.629 1 79 744 ALA A C 1
ATOM 5822 O O . ALA A 1 744 ? 6.75 -35.406 -4.211 1 79 744 ALA A O 1
ATOM 5823 N N . SER A 1 745 ? 4.605 -35.594 -4.84 1 82.06 745 SER A N 1
ATOM 5824 C CA . SER A 1 745 ? 4.281 -34.25 -4.445 1 82.06 745 SER A CA 1
ATOM 5825 C C . SER A 1 745 ? 3.787 -34.188 -3.004 1 82.06 745 SER A C 1
ATOM 5827 O O . SER A 1 745 ? 3.857 -33.125 -2.357 1 82.06 745 SER A O 1
ATOM 5829 N N . ASN A 1 746 ? 3.271 -35.281 -2.371 1 82.38 746 ASN A N 1
ATOM 5830 C CA . ASN A 1 746 ? 2.75 -35.375 -1.012 1 82.38 746 ASN A CA 1
ATOM 5831 C C . ASN A 1 746 ? 1.641 -34.375 -0.759 1 82.38 746 ASN A C 1
ATOM 5833 O O . ASN A 1 746 ? 1.635 -33.688 0.27 1 82.38 746 ASN A O 1
ATOM 5837 N N . ALA A 1 747 ? 0.822 -34.156 -1.676 1 86.62 747 ALA A N 1
ATOM 5838 C CA . ALA A 1 747 ? -0.265 -33.188 -1.566 1 86.62 747 ALA A CA 1
ATOM 5839 C C . ALA A 1 747 ? -1.235 -33.562 -0.454 1 86.62 747 ALA A C 1
ATOM 5841 O O . ALA A 1 747 ? -1.723 -32.719 0.281 1 86.62 747 ALA A O 1
ATOM 5842 N N . LEU A 1 748 ? -1.554 -34.844 -0.324 1 87.06 748 LEU A N 1
ATOM 5843 C CA . LEU A 1 748 ? -2.486 -35.312 0.701 1 87.06 748 LEU A CA 1
ATOM 5844 C C . LEU A 1 748 ? -1.912 -35.094 2.096 1 87.06 748 LEU A C 1
ATOM 5846 O O . LEU A 1 748 ? -2.641 -34.719 3.023 1 87.06 748 LEU A O 1
ATOM 5850 N N . GLY A 1 749 ? -0.626 -35.375 2.236 1 83.75 749 GLY A N 1
ATOM 5851 C CA . GLY A 1 749 ? 0.02 -35.062 3.5 1 83.75 749 GLY A CA 1
ATOM 5852 C C . GLY A 1 749 ? -0.079 -33.594 3.873 1 83.75 749 GLY A C 1
ATOM 5853 O O . GLY A 1 749 ? -0.332 -33.25 5.031 1 83.75 749 GLY A O 1
ATOM 5854 N N . CYS A 1 750 ? 0.138 -32.75 2.895 1 83.69 750 CYS A N 1
ATOM 5855 C CA . CYS A 1 750 ? 0 -31.328 3.107 1 83.69 750 CYS A CA 1
ATOM 5856 C C . CYS A 1 750 ? -1.422 -30.969 3.523 1 83.69 750 CYS A C 1
ATOM 5858 O O . CYS A 1 750 ? -1.624 -30.156 4.422 1 83.69 750 CYS A O 1
ATOM 5860 N N . ALA A 1 751 ? -2.383 -31.562 2.865 1 86.12 751 ALA A N 1
ATOM 5861 C CA . ALA A 1 751 ? -3.787 -31.312 3.182 1 86.12 751 ALA A CA 1
ATOM 5862 C C . ALA A 1 751 ? -4.102 -31.719 4.625 1 86.12 751 ALA A C 1
ATOM 5864 O O . ALA A 1 751 ? -4.805 -30.984 5.332 1 86.12 751 ALA A O 1
ATOM 5865 N N . ILE A 1 752 ? -3.557 -32.812 5.023 1 84 752 ILE A N 1
ATOM 5866 C CA . ILE A 1 752 ? -3.748 -33.281 6.391 1 84 752 ILE A CA 1
ATOM 5867 C C . ILE A 1 752 ? -3.15 -32.281 7.371 1 84 752 ILE A C 1
ATOM 5869 O O . ILE A 1 752 ? -3.791 -31.906 8.352 1 84 752 ILE A O 1
ATOM 5873 N N . ASN A 1 753 ? -2.006 -31.844 7.031 1 77.62 753 ASN A N 1
ATOM 5874 C CA . ASN A 1 753 ? -1.307 -30.906 7.895 1 77.62 753 ASN A CA 1
ATOM 5875 C C . ASN A 1 753 ? -2.064 -29.578 8.008 1 77.62 753 ASN A C 1
ATOM 5877 O O . ASN A 1 753 ? -1.987 -28.906 9.031 1 77.62 753 ASN A O 1
ATOM 5881 N N . CYS A 1 754 ? -2.799 -29.281 6.941 1 78.31 754 CYS A N 1
ATOM 5882 C CA . CYS A 1 754 ? -3.568 -28.047 6.938 1 78.31 754 CYS A CA 1
ATOM 5883 C C . CYS A 1 754 ? -4.887 -28.219 7.684 1 78.31 754 CYS A C 1
ATOM 5885 O O . CYS A 1 754 ? -5.566 -27.234 7.984 1 78.31 754 CYS A O 1
ATOM 5887 N N . GLY A 1 755 ? -5.254 -29.469 7.98 1 79.56 755 GLY A N 1
ATOM 5888 C CA . GLY A 1 755 ? -6.469 -29.719 8.734 1 79.56 755 GLY A CA 1
ATOM 5889 C C . GLY A 1 755 ? -7.672 -30 7.859 1 79.56 755 GLY A C 1
ATOM 5890 O O . GLY A 1 755 ? -8.812 -29.766 8.273 1 79.56 755 GLY A O 1
ATOM 5891 N N . VAL A 1 756 ? -7.43 -30.359 6.664 1 85.06 756 VAL A N 1
ATOM 5892 C CA . VAL A 1 756 ? -8.539 -30.781 5.816 1 85.06 756 VAL A CA 1
ATOM 5893 C C . VAL A 1 756 ? -9.266 -31.953 6.465 1 85.06 756 VAL A C 1
ATOM 5895 O O . VAL A 1 756 ? -8.633 -32.844 7.016 1 85.06 756 VAL A O 1
ATOM 5898 N N . PRO A 1 757 ? -10.555 -31.938 6.504 1 85.12 757 PRO A N 1
ATOM 5899 C CA . PRO A 1 757 ? -11.305 -33 7.164 1 85.12 757 PRO A CA 1
ATOM 5900 C C . PRO A 1 757 ? -10.852 -34.406 6.727 1 85.12 757 PRO A C 1
ATOM 5902 O O . PRO A 1 757 ? -10.602 -34.625 5.543 1 85.12 757 PRO A O 1
ATOM 5905 N N . PRO A 1 758 ? -10.75 -35.219 7.652 1 85.06 758 PRO A N 1
ATOM 5906 C CA . PRO A 1 758 ? -10.234 -36.562 7.363 1 85.06 758 PRO A CA 1
ATOM 5907 C C . PRO A 1 758 ? -11.07 -37.312 6.312 1 85.06 758 PRO A C 1
ATOM 5909 O O . PRO A 1 758 ? -10.523 -38.094 5.523 1 85.06 758 PRO A O 1
ATOM 5912 N N . ASP A 1 759 ? -12.344 -37 6.301 1 86.25 759 ASP A N 1
ATOM 5913 C CA . ASP A 1 759 ? -13.219 -37.656 5.328 1 86.25 759 ASP A CA 1
ATOM 5914 C C . ASP A 1 759 ? -12.805 -37.312 3.898 1 86.25 759 ASP A C 1
ATOM 5916 O O . ASP A 1 759 ? -12.844 -38.156 3.006 1 86.25 759 ASP A O 1
ATOM 5920 N N . ILE A 1 760 ? -12.438 -36.125 3.764 1 89.94 760 ILE A N 1
ATOM 5921 C CA . ILE A 1 760 ? -12.023 -35.656 2.443 1 89.94 760 ILE A CA 1
ATOM 5922 C C . ILE A 1 760 ? -10.695 -36.312 2.062 1 89.94 760 ILE A C 1
ATOM 5924 O O . ILE A 1 760 ? -10.531 -36.812 0.94 1 89.94 760 ILE A O 1
ATOM 5928 N N . VAL A 1 761 ? -9.797 -36.344 2.955 1 90.19 761 VAL A N 1
ATOM 5929 C CA . VAL A 1 761 ? -8.469 -36.906 2.697 1 90.19 761 VAL A CA 1
A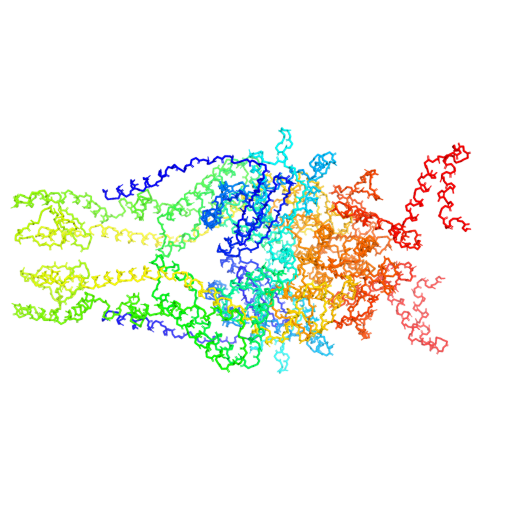TOM 5930 C C . VAL A 1 761 ? -8.57 -38.406 2.412 1 90.19 761 VAL A C 1
ATOM 5932 O O . VAL A 1 761 ? -7.914 -38.906 1.499 1 90.19 761 VAL A O 1
ATOM 5935 N N . LYS A 1 762 ? -9.336 -39.031 3.221 1 87.31 762 LYS A N 1
ATOM 5936 C CA . LYS A 1 762 ? -9.516 -40.469 3.018 1 87.31 762 LYS A CA 1
ATOM 5937 C C . LYS A 1 762 ? -10.102 -40.781 1.639 1 87.31 762 LYS A C 1
ATOM 5939 O O . LYS A 1 762 ? -9.625 -41.656 0.929 1 87.31 762 LYS A O 1
ATOM 5944 N N . ARG A 1 763 ? -11.07 -40.062 1.309 1 87.25 763 ARG A N 1
ATOM 5945 C CA . ARG A 1 763 ? -11.68 -40.219 -0.005 1 87.25 763 ARG A CA 1
ATOM 5946 C C . ARG A 1 763 ? -10.68 -39.938 -1.117 1 87.25 763 ARG A C 1
ATOM 5948 O O . ARG A 1 763 ? -10.641 -40.625 -2.129 1 87.25 763 ARG A O 1
ATOM 5955 N N . ALA A 1 764 ? -10 -38.875 -0.948 1 90.94 764 ALA A N 1
ATOM 5956 C CA . ALA A 1 764 ? -8.984 -38.531 -1.939 1 90.94 764 ALA A CA 1
ATOM 5957 C C . ALA A 1 764 ? -7.945 -39.625 -2.084 1 90.94 764 ALA A C 1
ATOM 5959 O O . ALA A 1 764 ? -7.52 -39.969 -3.195 1 90.94 764 ALA A O 1
ATOM 5960 N N . ALA A 1 765 ? -7.562 -40.188 -0.972 1 88.06 765 ALA A N 1
ATOM 5961 C CA . ALA A 1 765 ? -6.602 -41.281 -0.983 1 88.06 765 ALA A CA 1
ATOM 5962 C C . ALA A 1 765 ? -7.156 -42.5 -1.731 1 88.06 765 ALA A C 1
ATOM 5964 O O . ALA A 1 765 ? -6.438 -43.125 -2.496 1 88.06 765 ALA A O 1
ATOM 5965 N N . ASP A 1 766 ? -8.406 -42.719 -1.524 1 85.56 766 ASP A N 1
ATOM 5966 C CA . ASP A 1 766 ? -9.07 -43.812 -2.219 1 85.56 766 ASP A CA 1
ATOM 5967 C C . ASP A 1 766 ? -9.062 -43.594 -3.73 1 85.56 766 ASP A C 1
ATOM 5969 O O . ASP A 1 766 ? -8.781 -44.5 -4.496 1 85.56 766 ASP A O 1
ATOM 5973 N N . VAL A 1 767 ? -9.375 -42.438 -4.059 1 84.62 767 VAL A N 1
ATOM 5974 C CA . VAL A 1 767 ? -9.422 -42.094 -5.473 1 84.62 767 VAL A CA 1
ATOM 5975 C C . VAL A 1 767 ? -8.039 -42.25 -6.094 1 84.62 767 VAL A C 1
ATOM 5977 O O . VAL A 1 767 ? -7.902 -42.781 -7.199 1 84.62 767 VAL A O 1
ATOM 5980 N N . LEU A 1 768 ? -7.047 -41.812 -5.441 1 84.88 768 LEU A N 1
ATOM 5981 C CA . LEU A 1 768 ? -5.676 -41.875 -5.941 1 84.88 768 LEU A CA 1
ATOM 5982 C C . LEU A 1 768 ? -5.234 -43.344 -6.102 1 84.88 768 LEU A C 1
ATOM 5984 O O . LEU A 1 768 ? -4.598 -43.688 -7.094 1 84.88 768 LEU A O 1
ATOM 5988 N N . GLU A 1 769 ? -5.578 -44.125 -5.105 1 81.44 769 GLU A N 1
ATOM 5989 C CA . GLU A 1 769 ? -5.215 -45.531 -5.152 1 81.44 769 GLU A CA 1
ATOM 5990 C C . GLU A 1 769 ? -5.914 -46.25 -6.305 1 81.44 769 GLU A C 1
ATOM 5992 O O . GLU A 1 769 ? -5.309 -47.062 -6.988 1 81.44 769 GLU A O 1
ATOM 5997 N N . MET A 1 770 ? -7.133 -45.906 -6.473 1 78.12 770 MET A N 1
ATOM 5998 C CA . MET A 1 770 ? -7.902 -46.531 -7.547 1 78.12 770 MET A CA 1
ATOM 5999 C C . MET A 1 770 ? -7.375 -46.094 -8.914 1 78.12 770 MET A C 1
ATOM 6001 O O . MET A 1 770 ? -7.355 -46.906 -9.852 1 78.12 770 MET A O 1
ATOM 6005 N N . THR A 1 771 ? -7.02 -44.844 -8.992 1 74.75 771 THR A N 1
ATOM 6006 C CA . THR A 1 771 ? -6.484 -44.312 -10.258 1 74.75 771 THR A CA 1
ATOM 6007 C C . THR A 1 771 ? -5.152 -45 -10.586 1 74.75 771 THR A C 1
ATOM 6009 O O . THR A 1 771 ? -4.879 -45.281 -11.75 1 74.75 771 THR A O 1
ATOM 6012 N N . LYS A 1 772 ? -4.398 -45.188 -9.594 1 69.31 772 LYS A N 1
ATOM 6013 C CA . LYS A 1 772 ? -3.119 -45.875 -9.797 1 69.31 772 LYS A CA 1
ATOM 6014 C C . LYS A 1 772 ? -3.318 -47.312 -10.266 1 69.31 772 LYS A C 1
ATOM 6016 O O . LYS A 1 772 ? -2.576 -47.812 -11.117 1 69.31 772 LYS A O 1
ATOM 6021 N N . LYS A 1 773 ? -4.367 -47.938 -9.656 1 66 773 LYS A N 1
ATOM 6022 C CA . LYS A 1 773 ? -4.641 -49.344 -9.977 1 66 773 LYS A CA 1
ATOM 6023 C C . LYS A 1 773 ? -5.543 -49.469 -11.203 1 66 773 LYS A C 1
ATOM 6025 O O . LYS A 1 773 ? -5.883 -50.562 -11.625 1 66 773 LYS A O 1
ATOM 6030 N N . CYS A 1 774 ? -5.852 -48.406 -11.977 1 59.22 774 CYS A N 1
ATOM 6031 C CA . CYS A 1 774 ? -6.719 -48.344 -13.148 1 59.22 774 CYS A CA 1
ATOM 6032 C C . CYS A 1 774 ? -8.062 -49 -12.859 1 59.22 774 CYS A C 1
ATOM 6034 O O . CYS A 1 774 ? -8.578 -49.781 -13.688 1 59.22 774 CYS A O 1
ATOM 6036 N N . GLN A 1 775 ? -8.523 -49.125 -11.586 1 58.62 775 GLN A N 1
ATOM 6037 C CA . GLN A 1 775 ? -9.805 -49.688 -11.211 1 58.62 775 GLN A CA 1
ATOM 6038 C C . GLN A 1 775 ? -10.93 -48.656 -11.273 1 58.62 775 GLN A C 1
ATOM 6040 O O . GLN A 1 775 ? -10.68 -47.469 -11.148 1 58.62 775 GLN A O 1
ATOM 6045 N N . PRO A 1 776 ? -12.133 -49.125 -11.68 1 58 776 PRO A N 1
ATOM 6046 C CA . PRO A 1 776 ? -13.258 -48.188 -11.719 1 58 776 PRO A CA 1
ATOM 6047 C C . PRO A 1 776 ? -13.539 -47.531 -10.359 1 58 776 PRO A C 1
ATOM 6049 O O . PRO A 1 776 ? -13.445 -48.219 -9.328 1 58 776 PRO A O 1
ATOM 6052 N N . ILE A 1 777 ? -13.438 -46.25 -10.156 1 58.62 777 ILE A N 1
ATOM 6053 C CA . ILE A 1 777 ? -13.609 -45.469 -8.922 1 58.62 777 ILE A CA 1
ATOM 6054 C C . ILE A 1 777 ? -15.047 -45.625 -8.43 1 58.62 777 ILE A C 1
ATOM 6056 O O . ILE A 1 777 ? -15.992 -45.281 -9.133 1 58.62 777 ILE A O 1
ATOM 6060 N N . THR A 1 778 ? -15.414 -46.656 -7.445 1 52.5 778 THR A N 1
ATOM 6061 C CA . THR A 1 778 ? -16.75 -46.906 -6.898 1 52.5 778 THR A CA 1
ATOM 6062 C C . THR A 1 778 ? -17.25 -45.719 -6.105 1 52.5 778 THR A C 1
ATOM 6064 O O . THR A 1 778 ? -16.453 -44.938 -5.574 1 52.5 778 THR A O 1
ATOM 6067 N N . ARG A 1 779 ? -18.594 -45.344 -6.129 1 52.12 779 ARG A N 1
ATOM 6068 C CA . ARG A 1 779 ? -19.359 -44.281 -5.465 1 52.12 779 ARG A CA 1
ATOM 6069 C C . ARG A 1 779 ? -19.094 -44.281 -3.961 1 52.12 779 ARG A C 1
ATOM 6071 O O . ARG A 1 779 ? -18.844 -45.344 -3.367 1 52.12 779 ARG A O 1
ATOM 6078 N N . PRO A 1 780 ? -18.766 -43.156 -3.332 1 50.38 780 PRO A N 1
ATOM 6079 C CA . PRO A 1 780 ? -18.625 -43.156 -1.873 1 50.38 780 PRO A CA 1
ATOM 6080 C C . PRO A 1 780 ? -19.734 -43.938 -1.181 1 50.38 780 PRO A C 1
ATOM 6082 O O . PRO A 1 780 ? -20.891 -43.875 -1.617 1 50.38 780 PRO A O 1
ATOM 6085 N N . PRO A 1 781 ? -19.531 -45.062 -0.361 1 37 781 PRO A N 1
ATOM 6086 C CA . PRO A 1 781 ? -20.625 -45.75 0.317 1 37 781 PRO A CA 1
ATOM 6087 C C . PRO A 1 781 ? -21.578 -44.812 1.025 1 37 781 PRO A C 1
ATOM 6089 O O . PRO A 1 781 ? -21.141 -43.906 1.741 1 37 781 PRO A O 1
ATOM 6092 N N . THR A 1 782 ? -22.609 -44.281 0.433 1 37.97 782 THR A N 1
ATOM 6093 C CA . THR A 1 782 ? -23.641 -43.75 1.313 1 37.97 782 THR A CA 1
ATOM 6094 C C . THR A 1 782 ? -23.703 -44.531 2.623 1 37.97 782 THR A C 1
ATOM 6096 O O . THR A 1 782 ? -23.609 -45.75 2.621 1 37.97 782 THR A O 1
ATOM 6099 N N . SER A 1 783 ? -23.391 -43.938 3.777 1 36.22 783 SER A N 1
ATOM 6100 C CA . SER A 1 783 ? -23.656 -44.625 5.051 1 36.22 783 SER A CA 1
ATOM 6101 C C . SER A 1 783 ? -24.969 -45.406 5.008 1 36.22 783 SER A C 1
ATOM 6103 O O . SER A 1 783 ? -25.984 -44.938 5.531 1 36.22 783 SER A O 1
ATOM 6105 N N . SER A 1 784 ? -25.453 -45.938 4.055 1 34.09 784 SER A N 1
ATOM 6106 C CA . SER A 1 784 ? -26.578 -46.812 4.363 1 34.09 784 SER A CA 1
ATOM 6107 C C . SER A 1 784 ? -26.188 -47.844 5.434 1 34.09 784 SER A C 1
ATOM 6109 O O . SER A 1 784 ? -25 -48.125 5.641 1 34.09 784 SER A O 1
ATOM 6111 N N . GLN A 1 785 ? -27.188 -48.281 6.375 1 39.03 785 GLN A N 1
ATOM 6112 C CA . GLN A 1 785 ? -27.25 -49.375 7.348 1 39.03 785 GLN A CA 1
ATOM 6113 C C . GLN A 1 785 ? -26.453 -50.594 6.875 1 39.03 785 GLN A C 1
ATOM 6115 O O . GLN A 1 785 ? -25.891 -51.312 7.691 1 39.03 785 GLN A O 1
ATOM 6120 N N . GLU A 1 786 ? -26.359 -50.781 5.57 1 38.78 786 GLU A N 1
ATOM 6121 C CA . GLU A 1 786 ? -25.859 -52.031 5.035 1 38.78 786 GLU A CA 1
ATOM 6122 C C . GLU A 1 786 ? -24.328 -52.062 5.066 1 38.78 786 GLU A C 1
ATOM 6124 O O . GLU A 1 786 ? -23.734 -53.094 5.375 1 38.78 786 GLU A O 1
ATOM 6129 N N . ASP A 1 787 ? -23.656 -50.938 4.887 1 40.84 787 ASP A N 1
ATOM 6130 C CA . ASP A 1 787 ? -22.203 -50.969 4.879 1 40.84 787 ASP A CA 1
ATOM 6131 C C . ASP A 1 787 ? -21.641 -50.969 6.301 1 40.84 787 ASP A C 1
ATOM 6133 O O . ASP A 1 787 ? -20.594 -51.562 6.574 1 40.84 787 ASP A O 1
ATOM 6137 N N . GLU A 1 788 ? -22.266 -50.344 7.246 1 45.59 788 GLU A N 1
ATOM 6138 C CA . GLU A 1 788 ? -21.953 -50.594 8.641 1 45.59 788 GLU A CA 1
ATOM 6139 C C . GLU A 1 788 ? -22.031 -52.094 8.961 1 45.59 788 GLU A C 1
ATOM 6141 O O . GLU A 1 788 ? -21.172 -52.625 9.664 1 45.59 788 GLU A O 1
ATOM 6146 N N . TRP A 1 789 ? -23.109 -52.75 8.398 1 47.47 789 TRP A N 1
ATOM 6147 C CA . TRP A 1 789 ? -23.297 -54.188 8.508 1 47.47 789 TRP A CA 1
ATOM 6148 C C . TRP A 1 789 ? -22.141 -54.938 7.863 1 47.47 789 TRP A C 1
ATOM 6150 O O . TRP A 1 789 ? -21.594 -55.875 8.453 1 47.47 789 TRP A O 1
ATOM 6160 N N . GLU A 1 790 ? -21.703 -54.469 6.668 1 48.56 790 GLU A N 1
ATOM 6161 C CA . GLU A 1 790 ? -20.625 -55.156 5.984 1 48.56 790 GLU A CA 1
ATOM 6162 C C . GLU A 1 790 ? -19.297 -54.938 6.703 1 48.56 790 GLU A C 1
ATOM 6164 O O . GLU A 1 790 ? -18.5 -55.875 6.828 1 48.56 790 GLU A O 1
ATOM 6169 N N . ARG A 1 791 ? -19 -53.812 7.254 1 55.25 791 ARG A N 1
ATOM 6170 C CA . ARG A 1 791 ? -17.828 -53.562 8.078 1 55.25 791 ARG A CA 1
ATOM 6171 C C . ARG A 1 791 ? -17.875 -54.344 9.375 1 55.25 791 ARG A C 1
ATOM 6173 O O . ARG A 1 791 ? -16.875 -54.906 9.805 1 55.25 791 ARG A O 1
ATOM 6180 N N . GLN A 1 792 ? -19.016 -54.281 9.938 1 59.31 792 GLN A N 1
ATOM 6181 C CA . GLN A 1 792 ? -19.172 -55.094 11.148 1 59.31 792 GLN A CA 1
ATOM 6182 C C . GLN A 1 792 ? -18.953 -56.562 10.859 1 59.31 792 GLN A C 1
ATOM 6184 O O . GLN A 1 792 ? -18.328 -57.281 11.656 1 59.31 792 GLN A O 1
ATOM 6189 N N . VAL A 1 793 ? -19.406 -56.969 9.594 1 60.16 793 VAL A N 1
ATOM 6190 C CA . VAL A 1 793 ? -19.219 -58.344 9.164 1 60.16 793 VAL A CA 1
ATOM 6191 C C . VAL A 1 793 ? -17.734 -58.625 8.859 1 60.16 793 VAL A C 1
ATOM 6193 O O . VAL A 1 793 ? -17.188 -59.625 9.281 1 60.16 793 VAL A O 1
ATOM 6196 N N . LEU A 1 794 ? -17.125 -57.625 8.242 1 58.38 794 LEU A N 1
ATOM 6197 C CA . LEU A 1 794 ? -15.719 -57.812 7.879 1 58.38 794 LEU A CA 1
ATOM 6198 C C . LEU A 1 794 ? -14.82 -57.656 9.102 1 58.38 794 LEU A C 1
ATOM 6200 O O . LEU A 1 794 ? -13.844 -58.406 9.25 1 58.38 794 LEU A O 1
ATOM 6204 N N . GLU A 1 795 ? -15.07 -56.781 10.023 1 61 795 GLU A N 1
ATOM 6205 C CA . GLU A 1 795 ? -14.367 -56.688 11.297 1 61 795 GLU A CA 1
ATOM 6206 C C . GLU A 1 795 ? -14.531 -57.969 12.109 1 61 795 GLU A C 1
ATOM 6208 O O . GLU A 1 795 ? -13.57 -58.438 12.711 1 61 795 GLU A O 1
ATOM 6213 N N . LEU A 1 796 ? -15.773 -58.406 12.078 1 65.12 796 LEU A N 1
ATOM 6214 C CA . LEU A 1 796 ? -16.016 -59.688 12.742 1 65.12 796 LEU A CA 1
ATOM 6215 C C . LEU A 1 796 ? -15.25 -60.812 12.062 1 65.12 796 LEU A C 1
ATOM 6217 O O . LEU A 1 796 ? -14.664 -61.656 12.734 1 65.12 796 LEU A O 1
ATOM 6221 N N . PHE A 1 797 ? -15.141 -60.688 10.68 1 65.69 797 PHE A N 1
ATOM 6222 C CA . PHE A 1 797 ? -14.438 -61.688 9.891 1 65.69 797 PHE A CA 1
ATOM 6223 C C . PHE A 1 797 ? -12.93 -61.594 10.117 1 65.69 797 PHE A C 1
ATOM 6225 O O . PHE A 1 797 ? -12.25 -62.625 10.273 1 65.69 797 PHE A O 1
ATOM 6232 N N . ALA A 1 798 ? -12.445 -60.406 10.266 1 61.84 798 ALA A N 1
ATOM 6233 C CA . ALA A 1 798 ? -11.008 -60.188 10.438 1 61.84 798 ALA A CA 1
ATOM 6234 C C . ALA A 1 798 ? -10.602 -60.375 11.898 1 61.84 798 ALA A C 1
ATOM 6236 O O . ALA A 1 798 ? -9.422 -60.594 12.195 1 61.84 798 ALA A O 1
ATOM 6237 N N . SER A 1 799 ? -11.398 -60.188 12.789 1 62 799 SER A N 1
ATOM 6238 C CA . SER A 1 799 ? -11.102 -60.344 14.211 1 62 799 SER A CA 1
ATOM 6239 C C . SER A 1 799 ? -10.781 -61.781 14.555 1 62 799 SER A C 1
ATOM 6241 O O . SER A 1 799 ? -10.234 -62.062 15.625 1 62 799 SER A O 1
ATOM 6243 N N . VAL A 1 800 ? -11.258 -62.688 13.578 1 62.91 800 VAL A N 1
ATOM 6244 C CA . VAL A 1 800 ? -10.984 -64.125 13.812 1 62.91 800 VAL A CA 1
ATOM 6245 C C . VAL A 1 800 ? -9.875 -64.562 12.883 1 62.91 800 VAL A C 1
ATOM 6247 O O . VAL A 1 800 ? -9.984 -64.438 11.664 1 62.91 800 VAL A O 1
ATOM 6250 N N . ASP A 1 801 ? -8.656 -64.812 13.32 1 60.41 801 ASP A N 1
ATOM 6251 C CA . ASP A 1 801 ? -7.449 -65.125 12.586 1 60.41 801 ASP A CA 1
ATOM 6252 C C . ASP A 1 801 ? -7.676 -66.375 11.719 1 60.41 801 ASP A C 1
ATOM 6254 O O . ASP A 1 801 ? -7.215 -66.438 10.578 1 60.41 801 ASP A O 1
ATOM 6258 N N . ASN A 1 802 ? -8.117 -67.438 12.297 1 59.72 802 ASN A N 1
ATOM 6259 C CA . ASN A 1 802 ? -8.383 -68.75 11.625 1 59.72 802 ASN A CA 1
ATOM 6260 C C . ASN A 1 802 ? -9.836 -69.188 11.797 1 59.72 802 ASN A C 1
ATOM 6262 O O . ASN A 1 802 ? -10.25 -69.562 12.883 1 59.72 802 ASN A O 1
ATOM 6266 N N . TRP A 1 803 ? -10.695 -68.875 10.789 1 61.25 803 TRP A N 1
ATOM 6267 C CA . TRP A 1 803 ? -12.141 -69.125 10.844 1 61.25 803 TRP A CA 1
ATOM 6268 C C . TRP A 1 803 ? -12.453 -70.625 10.867 1 61.25 803 TRP A C 1
ATOM 6270 O O . TRP A 1 803 ? -13.555 -71 11.242 1 61.25 803 TRP A O 1
ATOM 6280 N N . ILE A 1 804 ? -11.406 -71.5 10.516 1 62.22 804 ILE A N 1
ATOM 6281 C CA . ILE A 1 804 ? -11.586 -72.938 10.633 1 62.22 804 ILE A CA 1
ATOM 6282 C C . ILE A 1 804 ? -11.75 -73.312 12.109 1 62.22 804 ILE A C 1
ATOM 6284 O O . ILE A 1 804 ? -12.562 -74.188 12.445 1 62.22 804 ILE A O 1
ATOM 6288 N N . THR A 1 805 ? -11.008 -72.562 13.031 1 63.53 805 THR A N 1
ATOM 6289 C CA . THR A 1 805 ? -11.008 -72.938 14.445 1 63.53 805 THR A CA 1
ATOM 6290 C C . THR A 1 805 ? -11.812 -71.938 15.25 1 63.53 805 THR A C 1
ATOM 6292 O O . THR A 1 805 ? -11.758 -71.938 16.484 1 63.53 805 THR A O 1
ATOM 6295 N N . ALA A 1 806 ? -12.453 -71 14.617 1 62.03 806 ALA A N 1
ATOM 6296 C CA . ALA A 1 806 ? -13.141 -69.938 15.297 1 62.03 806 ALA A CA 1
ATOM 6297 C C . ALA A 1 806 ? -14.344 -70.438 16.078 1 62.03 806 ALA A C 1
ATOM 6299 O O . ALA A 1 806 ? -14.969 -71.438 15.703 1 62.03 806 ALA A O 1
ATOM 6300 N N . PRO A 1 807 ? -14.562 -70 17.406 1 71.25 807 PRO A N 1
ATOM 6301 C CA . PRO A 1 807 ? -15.688 -70.5 18.219 1 71.25 807 PRO A CA 1
ATOM 6302 C C . PRO A 1 807 ? -17.031 -70.312 17.516 1 71.25 807 PRO A C 1
ATOM 6304 O O . PRO A 1 807 ? -17.172 -69.438 16.672 1 71.25 807 PRO A O 1
ATOM 6307 N N . ALA A 1 808 ? -18 -71.312 17.641 1 70.19 808 ALA A N 1
ATOM 6308 C CA . ALA A 1 808 ? -19.312 -71.438 17.016 1 70.19 808 ALA A CA 1
ATOM 6309 C C . ALA A 1 808 ? -20.109 -70.125 17.141 1 70.19 808 ALA A C 1
ATOM 6311 O O . ALA A 1 808 ? -20.875 -69.812 16.234 1 70.19 808 ALA A O 1
ATOM 6312 N N . ASP A 1 809 ? -19.875 -69.375 18.219 1 70.06 809 ASP A N 1
ATOM 6313 C CA . ASP A 1 809 ? -20.641 -68.125 18.484 1 70.06 809 ASP A CA 1
ATOM 6314 C C . ASP A 1 809 ? -20.266 -67 17.516 1 70.06 809 ASP A C 1
ATOM 6316 O O . ASP A 1 809 ? -21.125 -66.312 17.016 1 70.06 809 ASP A O 1
ATOM 6320 N N . LYS A 1 810 ? -19 -66.938 17.172 1 70.38 810 LYS A N 1
ATOM 6321 C CA . LYS A 1 810 ? -18.531 -65.875 16.25 1 70.38 810 LYS A CA 1
ATOM 6322 C C . LYS A 1 810 ? -18.891 -66.25 14.812 1 70.38 810 LYS A C 1
ATOM 6324 O O . LYS A 1 810 ? -19.234 -65.375 14.008 1 70.38 810 LYS A O 1
ATOM 6329 N N . LEU A 1 811 ? -18.812 -67.625 14.492 1 67.19 811 LEU A N 1
ATOM 6330 C CA . LEU A 1 811 ? -19.266 -68.125 13.203 1 67.19 811 LEU A CA 1
ATOM 6331 C C . LEU A 1 811 ? -20.75 -67.875 13 1 67.19 811 LEU A C 1
ATOM 6333 O O . LEU A 1 811 ? -21.172 -67.5 11.922 1 67.19 811 LEU A O 1
ATOM 6337 N N . THR A 1 812 ? -21.609 -68.125 14.094 1 70 812 THR A N 1
ATOM 6338 C CA . THR A 1 812 ? -23.047 -67.938 14.062 1 70 812 THR A CA 1
ATOM 6339 C C . THR A 1 812 ? -23.359 -66.438 13.945 1 70 812 THR A C 1
ATOM 6341 O O . THR A 1 812 ? -24.281 -66 13.227 1 70 812 THR A O 1
ATOM 6344 N N . LYS A 1 813 ? -22.641 -65.5 14.547 1 71.25 813 LYS A N 1
ATOM 6345 C CA . LYS A 1 813 ? -22.812 -64.062 14.461 1 71.25 813 LYS A CA 1
ATOM 6346 C C . LYS A 1 813 ? -22.438 -63.562 13.078 1 71.25 813 LYS A C 1
ATOM 6348 O O . LYS A 1 813 ? -23.141 -62.719 12.508 1 71.25 813 LYS A O 1
ATOM 6353 N N . LEU A 1 814 ? -21.375 -64.125 12.57 1 69.94 814 LEU A N 1
ATOM 6354 C CA . LEU A 1 814 ? -20.969 -63.812 11.211 1 69.94 814 LEU A CA 1
ATOM 6355 C C . LEU A 1 814 ? -22.016 -64.25 10.203 1 69.94 814 LEU A C 1
ATOM 6357 O O . LEU A 1 814 ? -22.375 -63.5 9.297 1 69.94 814 LEU A O 1
ATOM 6361 N N . GLN A 1 815 ? -22.469 -65.562 10.32 1 67.06 815 GLN A N 1
ATOM 6362 C CA . GLN A 1 815 ? -23.516 -66.125 9.469 1 67.06 815 GLN A CA 1
ATOM 6363 C C . GLN A 1 815 ? -24.797 -65.312 9.578 1 67.06 815 GLN A C 1
ATOM 6365 O O . GLN A 1 815 ? -25.469 -65.062 8.578 1 67.06 815 GLN A O 1
ATOM 6370 N N . THR A 1 816 ? -25.203 -64.875 10.812 1 67.94 816 THR A N 1
ATOM 6371 C CA . THR A 1 816 ? -26.406 -64.125 11.047 1 67.94 816 THR A CA 1
ATOM 6372 C C . THR A 1 816 ? -26.266 -62.688 10.445 1 67.94 816 THR A C 1
ATOM 6374 O O . THR A 1 816 ? -27.203 -62.156 9.852 1 67.94 816 THR A O 1
ATOM 6377 N N . MET A 1 817 ? -25.047 -62.219 10.555 1 64.62 817 MET A N 1
ATOM 6378 C CA . MET A 1 817 ? -24.828 -60.875 10 1 64.62 817 MET A CA 1
ATOM 6379 C C . MET A 1 817 ? -24.797 -60.906 8.477 1 64.62 817 MET A C 1
ATOM 6381 O O . MET A 1 817 ? -25.312 -60.031 7.816 1 64.62 817 MET A O 1
ATOM 6385 N N . ILE A 1 818 ? -24.188 -62.031 7.922 1 61.91 818 ILE A N 1
ATOM 6386 C CA . ILE A 1 818 ? -24.141 -62.25 6.48 1 61.91 818 ILE A CA 1
ATOM 6387 C C . ILE A 1 818 ? -25.547 -62.531 5.961 1 61.91 818 ILE A C 1
ATOM 6389 O O . ILE A 1 818 ? -25.938 -62.031 4.898 1 61.91 818 ILE A O 1
ATOM 6393 N N . ARG A 1 819 ? -26.359 -63.344 6.688 1 59.78 819 ARG A N 1
ATOM 6394 C CA . ARG A 1 819 ? -27.734 -63.688 6.316 1 59.78 819 ARG A CA 1
ATOM 6395 C C . ARG A 1 819 ? -28.641 -62.469 6.355 1 59.78 819 ARG A C 1
ATOM 6397 O O . ARG A 1 819 ? -29.641 -62.406 5.633 1 59.78 819 ARG A O 1
ATOM 6404 N N . MET A 1 820 ? -28.344 -61.5 7.168 1 55.44 820 MET A N 1
ATOM 6405 C CA . MET A 1 820 ? -29.203 -60.344 7.266 1 55.44 820 MET A CA 1
ATOM 6406 C C . MET A 1 820 ? -29.016 -59.438 6.059 1 55.44 820 MET A C 1
ATOM 6408 O O . MET A 1 820 ? -29.875 -58.594 5.766 1 55.44 820 MET A O 1
ATOM 6412 N N . SER A 1 821 ? -27.828 -59.531 5.5 1 49.06 821 SER A N 1
ATOM 6413 C CA . SER A 1 821 ? -27.672 -58.781 4.262 1 49.06 821 SER A CA 1
ATOM 6414 C C . SER A 1 821 ? -28.047 -59.625 3.049 1 49.06 821 SER A C 1
ATOM 6416 O O . SER A 1 821 ? -27.656 -60.781 2.947 1 49.06 821 SER A O 1
ATOM 6418 N N . ASP A 1 822 ? -29.125 -59.156 2.354 1 48.72 822 ASP A N 1
ATOM 6419 C CA . ASP A 1 822 ? -29.625 -59.844 1.17 1 48.72 822 ASP A CA 1
ATOM 6420 C C . ASP A 1 822 ? -28.547 -59.969 0.104 1 48.72 822 ASP A C 1
ATOM 6422 O O . ASP A 1 822 ? -28.656 -60.781 -0.821 1 48.72 822 ASP A O 1
ATOM 6426 N N . LYS A 1 823 ? -27.453 -59.281 0.218 1 46.84 823 LYS A N 1
ATOM 6427 C CA . LYS A 1 823 ? -26.562 -59.25 -0.933 1 46.84 823 LYS A CA 1
ATOM 6428 C C . LYS A 1 823 ? -25.734 -60.531 -1.007 1 46.84 823 LYS A C 1
ATOM 6430 O O . LYS A 1 823 ? -25.438 -61.031 -2.098 1 46.84 823 LYS A O 1
ATOM 6435 N N . TRP A 1 824 ? -25.266 -60.969 0.107 1 43.72 824 TRP A N 1
ATOM 6436 C CA . TRP A 1 824 ? -24.438 -62.156 0.029 1 43.72 824 TRP A CA 1
ATOM 6437 C C . TRP A 1 824 ? -25.297 -63.406 -0.152 1 43.72 824 TRP A C 1
ATOM 6439 O O . TRP A 1 824 ? -24.781 -64.5 -0.26 1 43.72 824 TRP A O 1
ATOM 6449 N N . LYS A 1 825 ? -26.594 -63.25 -0.065 1 43.91 825 LYS A N 1
ATOM 6450 C CA . LYS A 1 825 ? -27.406 -64.438 -0.383 1 43.91 825 LYS A CA 1
ATOM 6451 C C . LYS A 1 825 ? -27.219 -64.812 -1.839 1 43.91 825 LYS A C 1
ATOM 6453 O O . LYS A 1 825 ? -27.25 -66 -2.156 1 43.91 825 LYS A O 1
ATOM 6458 N N . LYS A 1 826 ? -27 -63.719 -2.775 1 36.56 826 LYS A N 1
ATOM 6459 C CA . LYS A 1 826 ? -26.859 -64.25 -4.141 1 36.56 826 LYS A CA 1
ATOM 6460 C C . LYS A 1 826 ? -25.469 -64.812 -4.391 1 36.56 826 LYS A C 1
ATOM 6462 O O . LYS A 1 826 ? -25.312 -65.812 -5.047 1 36.56 826 LYS A O 1
ATOM 6467 N N . MET B 1 1 ? 11.984 38.031 36.031 1 26.91 1 MET B N 1
ATOM 6468 C CA . MET B 1 1 ? 11.094 37.688 37.125 1 26.91 1 MET B CA 1
ATOM 6469 C C . MET B 1 1 ? 9.828 37 36.594 1 26.91 1 MET B C 1
ATOM 6471 O O . MET B 1 1 ? 9.336 36.031 37.188 1 26.91 1 MET B O 1
ATOM 6475 N N . ALA B 1 2 ? 9.336 37.594 35.375 1 33.19 2 ALA B N 1
ATOM 6476 C CA . ALA B 1 2 ? 8.102 37.031 34.812 1 33.19 2 ALA B CA 1
ATOM 6477 C C . ALA B 1 2 ? 8.352 35.656 34.219 1 33.19 2 ALA B C 1
ATOM 6479 O O . ALA B 1 2 ? 7.512 34.781 34.344 1 33.19 2 ALA B O 1
ATOM 6480 N N . ARG B 1 3 ? 9.594 35.5 33.562 1 36.84 3 ARG B N 1
ATOM 6481 C CA . ARG B 1 3 ? 9.844 34.219 32.906 1 36.84 3 ARG B CA 1
ATOM 6482 C C . ARG B 1 3 ? 10.086 33.125 33.969 1 36.84 3 ARG B C 1
ATOM 6484 O O . ARG B 1 3 ? 10.031 31.938 33.656 1 36.84 3 ARG B O 1
ATOM 6491 N N . LYS B 1 4 ? 10.609 33.531 35.125 1 39.16 4 LYS B N 1
ATOM 6492 C CA . LYS B 1 4 ? 10.789 32.562 36.219 1 39.16 4 LYS B CA 1
ATOM 6493 C C . LYS B 1 4 ? 9.445 32 36.688 1 39.16 4 LYS B C 1
ATOM 6495 O O . LYS B 1 4 ? 9.312 30.812 36.969 1 39.16 4 LYS B O 1
ATOM 6500 N N . ARG B 1 5 ? 8.422 32.906 36.781 1 38.88 5 ARG B N 1
ATOM 6501 C CA . ARG B 1 5 ? 7.125 32.469 37.312 1 38.88 5 ARG B CA 1
ATOM 6502 C C . ARG B 1 5 ? 6.43 31.531 36.344 1 38.88 5 ARG B C 1
ATOM 6504 O O . ARG B 1 5 ? 5.699 30.625 36.75 1 38.88 5 ARG B O 1
ATOM 6511 N N . GLN B 1 6 ? 6.707 31.625 35.031 1 36.62 6 GLN B N 1
ATOM 6512 C CA . GLN B 1 6 ? 6 30.781 34.094 1 36.62 6 GLN B CA 1
ATOM 6513 C C . GLN B 1 6 ? 6.527 29.344 34.125 1 36.62 6 GLN B C 1
ATOM 6515 O O . GLN B 1 6 ? 5.789 28.391 33.844 1 36.62 6 GLN B O 1
ATOM 6520 N N . ARG B 1 7 ? 7.828 29.109 34.5 1 38.81 7 ARG B N 1
ATOM 6521 C CA . ARG B 1 7 ? 8.359 27.75 34.625 1 38.81 7 ARG B CA 1
ATOM 6522 C C . ARG B 1 7 ? 7.781 27.047 35.844 1 38.81 7 ARG B C 1
ATOM 6524 O O . ARG B 1 7 ? 7.535 25.844 35.844 1 38.81 7 ARG B O 1
ATOM 6531 N N . GLU B 1 8 ? 7.617 27.797 37 1 36.97 8 GLU B N 1
ATOM 6532 C CA . GLU B 1 8 ? 7.117 27.188 38.219 1 36.97 8 GLU B CA 1
ATOM 6533 C C . GLU B 1 8 ? 5.668 26.734 38.062 1 36.97 8 GLU B C 1
ATOM 6535 O O . GLU B 1 8 ? 5.285 25.688 38.594 1 36.97 8 GLU B O 1
ATOM 6540 N N . GLU B 1 9 ? 4.863 27.5 37.344 1 36.28 9 GLU B N 1
ATOM 6541 C CA . GLU B 1 9 ? 3.463 27.109 37.188 1 36.28 9 GLU B CA 1
ATOM 6542 C C . GLU B 1 9 ? 3.328 25.906 36.281 1 36.28 9 GLU B C 1
ATOM 6544 O O . GLU B 1 9 ? 2.393 25.109 36.406 1 36.28 9 GLU B O 1
ATOM 6549 N N . ALA B 1 10 ? 4.242 25.719 35.281 1 36.41 10 ALA B N 1
ATOM 6550 C CA . ALA B 1 10 ? 4.18 24.547 34.438 1 36.41 10 ALA B CA 1
ATOM 6551 C C . ALA B 1 10 ? 4.516 23.281 35.219 1 36.41 10 ALA B C 1
ATOM 6553 O O . ALA B 1 10 ? 3.939 22.219 34.938 1 36.41 10 ALA B O 1
ATOM 6554 N N . GLN B 1 11 ? 5.465 23.25 36.156 1 36.84 11 GLN B N 1
ATOM 6555 C CA . GLN B 1 11 ? 5.789 22.062 36.938 1 36.84 11 GLN B CA 1
ATOM 6556 C C . GLN B 1 11 ? 4.609 21.641 37.812 1 36.84 11 GLN B C 1
ATOM 6558 O O . GLN B 1 11 ? 4.555 20.5 38.25 1 36.84 11 GLN B O 1
ATOM 6563 N N . ALA B 1 12 ? 3.793 22.578 38.25 1 35.5 12 ALA B N 1
ATOM 6564 C CA . ALA B 1 12 ? 2.697 22.25 39.156 1 35.5 12 ALA B CA 1
ATOM 6565 C C . ALA B 1 12 ? 1.63 21.422 38.469 1 35.5 12 ALA B C 1
ATOM 6567 O O . ALA B 1 12 ? 0.942 20.609 39.094 1 35.5 12 ALA B O 1
ATOM 6568 N N . LEU B 1 13 ? 1.367 21.625 37.188 1 32.12 13 LEU B N 1
ATOM 6569 C CA . LEU B 1 13 ? 0.27 20.906 36.562 1 32.12 13 LEU B CA 1
ATOM 6570 C C . LEU B 1 13 ? 0.625 19.422 36.406 1 32.12 13 LEU B C 1
ATOM 6572 O O . LEU B 1 13 ? -0.211 18.625 35.969 1 32.12 13 LEU B O 1
ATOM 6576 N N . GLU B 1 14 ? 1.93 18.953 36.438 1 31.95 14 GLU B N 1
ATOM 6577 C CA . GLU B 1 14 ? 2.244 17.531 36.25 1 31.95 14 GLU B CA 1
ATOM 6578 C C . GLU B 1 14 ? 1.69 16.703 37.406 1 31.95 14 GLU B C 1
ATOM 6580 O O . GLU B 1 14 ? 1.65 15.469 37.312 1 31.95 14 GLU B O 1
ATOM 6585 N N . ARG B 1 15 ? 1.562 17.281 38.656 1 28.98 15 ARG B N 1
ATOM 6586 C CA . ARG B 1 15 ? 1.329 16.422 39.812 1 28.98 15 ARG B CA 1
ATOM 6587 C C . ARG B 1 15 ? -0.127 15.969 39.875 1 28.98 15 ARG B C 1
ATOM 6589 O O . ARG B 1 15 ? -0.584 15.469 40.906 1 28.98 15 ARG B O 1
ATOM 6596 N N . THR B 1 16 ? -1.049 16.469 39.094 1 27.17 16 THR B N 1
ATOM 6597 C CA . THR B 1 16 ? -2.377 15.992 39.469 1 27.17 16 THR B CA 1
ATOM 6598 C C . THR B 1 16 ? -2.416 14.469 39.5 1 27.17 16 THR B C 1
ATOM 6600 O O . THR B 1 16 ? -2.186 13.82 38.469 1 27.17 16 THR B O 1
ATOM 6603 N N . GLU B 1 17 ? -2.381 13.844 40.719 1 26.97 17 GLU B N 1
ATOM 6604 C CA . GLU B 1 17 ? -2.293 12.648 41.531 1 26.97 17 GLU B CA 1
ATOM 6605 C C . GLU B 1 17 ? -3.234 11.555 41.031 1 26.97 17 GLU B C 1
ATOM 6607 O O . GLU B 1 17 ? -2.805 10.438 40.75 1 26.97 17 GLU B O 1
ATOM 6612 N N . ASN B 1 18 ? -4.336 11.266 41.812 1 26.97 18 ASN B N 1
ATOM 6613 C CA . ASN B 1 18 ? -4.949 10.117 42.5 1 26.97 18 ASN B CA 1
ATOM 6614 C C . ASN B 1 18 ? -5.988 9.445 41.594 1 26.97 18 ASN B C 1
ATOM 6616 O O . ASN B 1 18 ? -7.105 9.938 41.438 1 26.97 18 ASN B O 1
ATOM 6620 N N . VAL B 1 19 ? -5.637 8.914 40.531 1 28.69 19 VAL B N 1
ATOM 6621 C CA . VAL B 1 19 ? -6.664 8.07 39.906 1 28.69 19 VAL B CA 1
ATOM 6622 C C . VAL B 1 19 ? -7.203 7.086 40.938 1 28.69 19 VAL B C 1
ATOM 6624 O O . VAL B 1 19 ? -6.434 6.438 41.656 1 28.69 19 VAL B O 1
ATOM 6627 N N . PRO B 1 20 ? -8.438 7.254 41.5 1 29.38 20 PRO B N 1
ATOM 6628 C CA . PRO B 1 20 ? -9.047 6.363 42.5 1 29.38 20 PRO B CA 1
ATOM 6629 C C . PRO B 1 20 ? -8.82 4.887 42.188 1 29.38 20 PRO B C 1
ATOM 6631 O O . PRO B 1 20 ? -8.617 4.523 41.031 1 29.38 20 PRO B O 1
ATOM 6634 N N . PRO B 1 21 ? -8.469 4.059 43.312 1 28.56 21 PRO B N 1
ATOM 6635 C CA . PRO B 1 21 ? -8.195 2.621 43.25 1 28.56 21 PRO B CA 1
ATOM 6636 C C . PRO B 1 21 ? -9.242 1.845 42.469 1 28.56 21 PRO B C 1
ATOM 6638 O O . PRO B 1 21 ? -10.352 2.334 42.25 1 28.56 21 PRO B O 1
ATOM 6641 N N . ALA B 1 22 ? -8.867 0.654 42.094 1 28.81 22 ALA B N 1
ATOM 6642 C CA . ALA B 1 22 ? -9.422 -0.483 41.375 1 28.81 22 ALA B CA 1
ATOM 6643 C C . ALA B 1 22 ? -10.75 -0.925 42 1 28.81 22 ALA B C 1
ATOM 6645 O O . ALA B 1 22 ? -10.82 -1.289 43.156 1 28.81 22 ALA B O 1
ATOM 6646 N N . LEU B 1 23 ? -11.875 -0.435 41.656 1 28.75 23 LEU B N 1
ATOM 6647 C CA . LEU B 1 23 ? -13.18 -0.955 42.031 1 28.75 23 LEU B CA 1
ATOM 6648 C C . LEU B 1 23 ? -13.156 -2.477 42.156 1 28.75 23 LEU B C 1
ATOM 6650 O O . LEU B 1 23 ? -12.312 -3.129 41.531 1 28.75 23 LEU B O 1
ATOM 6654 N N . GLU B 1 24 ? -13.984 -3.123 43.031 1 29.95 24 GLU B N 1
ATOM 6655 C CA . GLU B 1 24 ? -14.297 -4.465 43.531 1 29.95 24 GLU B CA 1
ATOM 6656 C C . GLU B 1 24 ? -14.336 -5.473 42.375 1 29.95 24 GLU B C 1
ATOM 6658 O O . GLU B 1 24 ? -14.82 -5.16 41.281 1 29.95 24 GLU B O 1
ATOM 6663 N N . MET B 1 25 ? -13.492 -6.535 42.469 1 32.44 25 MET B N 1
ATOM 6664 C CA . MET B 1 25 ? -13.352 -7.797 41.719 1 32.44 25 MET B CA 1
ATOM 6665 C C . MET B 1 25 ? -14.711 -8.453 41.531 1 32.44 25 MET B C 1
ATOM 6667 O O . MET B 1 25 ? -15.273 -9.039 42.438 1 32.44 25 MET B O 1
ATOM 6671 N N . GLU B 1 26 ? -15.641 -7.871 40.969 1 34.25 26 GLU B N 1
ATOM 6672 C CA . GLU B 1 26 ? -16.844 -8.656 40.688 1 34.25 26 GLU B CA 1
ATOM 6673 C C . GLU B 1 26 ? -16.484 -10.078 40.25 1 34.25 26 GLU B C 1
ATOM 6675 O O . GLU B 1 26 ? -15.391 -10.32 39.75 1 34.25 26 GLU B O 1
ATOM 6680 N N . GLN B 1 27 ? -17.266 -11.133 40.562 1 36.09 27 GLN B N 1
ATOM 6681 C CA . GLN B 1 27 ? -17.219 -12.578 40.406 1 36.09 27 GLN B CA 1
ATOM 6682 C C . GLN B 1 27 ? -16.734 -12.953 39 1 36.09 27 GLN B C 1
ATOM 6684 O O . GLN B 1 27 ? -17.281 -12.477 38 1 36.09 27 GLN B O 1
ATOM 6689 N N . ASP B 1 28 ? -15.547 -13.539 38.719 1 43.59 28 ASP B N 1
ATOM 6690 C CA . ASP B 1 28 ? -14.57 -13.938 37.719 1 43.59 28 ASP B CA 1
ATOM 6691 C C . ASP B 1 28 ? -15.219 -14.766 36.625 1 43.59 28 ASP B C 1
ATOM 6693 O O . ASP B 1 28 ? -14.734 -14.789 35.469 1 43.59 28 ASP B O 1
ATOM 6697 N N . ASP B 1 29 ? -16.234 -15.617 36.938 1 43.59 29 ASP B N 1
ATOM 6698 C CA . ASP B 1 29 ? -16.656 -16.766 36.125 1 43.59 29 ASP B CA 1
ATOM 6699 C C . ASP B 1 29 ? -17.297 -16.328 34.812 1 43.59 29 ASP B C 1
ATOM 6701 O O . ASP B 1 29 ? -17.266 -17.062 33.844 1 43.59 29 ASP B O 1
ATOM 6705 N N . GLU B 1 30 ? -18.188 -15.344 34.781 1 51.56 30 GLU B N 1
ATOM 6706 C CA . GLU B 1 30 ? -18.953 -15 33.594 1 51.56 30 GLU B CA 1
ATOM 6707 C C . GLU B 1 30 ? -18.281 -13.875 32.812 1 51.56 30 GLU B C 1
ATOM 6709 O O . GLU B 1 30 ? -18.953 -13.133 32.094 1 51.56 30 GLU B O 1
ATOM 6714 N N . LEU B 1 31 ? -17 -13.805 32.75 1 69.19 31 LEU B N 1
ATOM 6715 C CA . LEU B 1 31 ? -16.312 -12.602 32.312 1 69.19 31 LEU B CA 1
ATOM 6716 C C . LEU B 1 31 ? -16.016 -12.68 30.812 1 69.19 31 LEU B C 1
ATOM 6718 O O . LEU B 1 31 ? -15.453 -13.664 30.344 1 69.19 31 LEU B O 1
ATOM 6722 N N . MET B 1 32 ? -16.703 -11.812 30.047 1 82.06 32 MET B N 1
ATOM 6723 C CA . MET B 1 32 ? -16.359 -11.555 28.656 1 82.06 32 MET B CA 1
ATOM 6724 C C . MET B 1 32 ? -15.312 -10.445 28.562 1 82.06 32 MET B C 1
ATOM 6726 O O . MET B 1 32 ? -15.594 -9.289 28.875 1 82.06 32 MET B O 1
ATOM 6730 N N . CYS B 1 33 ? -14.078 -10.852 28.219 1 88.75 33 CYS B N 1
ATOM 6731 C CA . CYS B 1 33 ? -12.977 -9.906 28.078 1 88.75 33 CYS B CA 1
ATOM 6732 C C . CYS B 1 33 ? -12.695 -9.609 26.609 1 88.75 33 CYS B C 1
ATOM 6734 O O . CYS B 1 33 ? -12.672 -10.516 25.781 1 88.75 33 CYS B O 1
ATOM 6736 N N . MET B 1 34 ? -12.609 -8.344 26.344 1 90.62 34 MET B N 1
ATOM 6737 C CA . MET B 1 34 ? -12.344 -7.934 24.969 1 90.62 34 MET B CA 1
ATOM 6738 C C . MET B 1 34 ? -11.086 -7.074 24.891 1 90.62 34 MET B C 1
ATOM 6740 O O . MET B 1 34 ? -10.891 -6.172 25.703 1 90.62 34 MET B O 1
ATOM 6744 N N . ALA B 1 35 ? -10.195 -7.434 24.062 1 92.56 35 ALA B N 1
ATOM 6745 C CA . ALA B 1 35 ? -9.062 -6.57 23.75 1 92.56 35 ALA B CA 1
ATOM 6746 C C . ALA B 1 35 ? -9.234 -5.945 22.359 1 92.56 35 ALA B C 1
ATOM 6748 O O . ALA B 1 35 ? -9.617 -6.625 21.406 1 92.56 35 ALA B O 1
ATOM 6749 N N . ILE B 1 36 ? -9.062 -4.629 22.312 1 90.31 36 ILE B N 1
ATOM 6750 C CA . ILE B 1 36 ? -9.242 -3.951 21.031 1 90.31 36 ILE B CA 1
ATOM 6751 C C . ILE B 1 36 ? -7.973 -3.172 20.672 1 90.31 36 ILE B C 1
ATOM 6753 O O . ILE B 1 36 ? -7.316 -2.615 21.562 1 90.31 36 ILE B O 1
ATOM 6757 N N . LEU B 1 37 ? -7.625 -3.242 19.5 1 89.25 37 LEU B N 1
ATOM 6758 C CA . LEU B 1 37 ? -6.543 -2.416 18.984 1 89.25 37 LEU B CA 1
ATOM 6759 C C . LEU B 1 37 ? -6.934 -1.782 17.656 1 89.25 37 LEU B C 1
ATOM 6761 O O . LEU B 1 37 ? -7.359 -2.479 16.734 1 89.25 37 LEU B O 1
ATOM 6765 N N . TYR B 1 38 ? -6.953 -0.453 17.656 1 85.5 38 TYR B N 1
ATOM 6766 C CA . TYR B 1 38 ? -7.246 0.319 16.453 1 85.5 38 TYR B CA 1
ATOM 6767 C C . TYR B 1 38 ? -5.988 0.994 15.922 1 85.5 38 TYR B C 1
ATOM 6769 O O . TYR B 1 38 ? -5.336 1.758 16.641 1 85.5 38 TYR B O 1
ATOM 6777 N N . ASP B 1 39 ? -5.648 0.607 14.727 1 77.31 39 ASP B N 1
ATOM 6778 C CA . ASP B 1 39 ? -4.469 1.211 14.117 1 77.31 39 ASP B CA 1
ATOM 6779 C C . ASP B 1 39 ? -4.672 1.432 12.625 1 77.31 39 ASP B C 1
ATOM 6781 O O . ASP B 1 39 ? -5.016 0.499 11.891 1 77.31 39 ASP B O 1
ATOM 6785 N N . ARG B 1 40 ? -4.531 2.635 12.188 1 64.88 40 ARG B N 1
ATOM 6786 C CA . ARG B 1 40 ? -4.551 3.025 10.781 1 64.88 40 ARG B CA 1
ATOM 6787 C C . ARG B 1 40 ? -5.828 2.551 10.102 1 64.88 40 ARG B C 1
ATOM 6789 O O . ARG B 1 40 ? -5.777 1.942 9.031 1 64.88 40 ARG B O 1
ATOM 6796 N N . GLY B 1 41 ? -6.941 2.664 10.883 1 71.12 41 GLY B N 1
ATOM 6797 C CA . GLY B 1 41 ? -8.234 2.396 10.281 1 71.12 41 GLY B CA 1
ATOM 6798 C C . GLY B 1 41 ? -8.672 0.95 10.422 1 71.12 41 GLY B C 1
ATOM 6799 O O . GLY B 1 41 ? -9.719 0.556 9.891 1 71.12 41 GLY B O 1
ATOM 6800 N N . GLN B 1 42 ? -7.828 0.136 10.992 1 78.81 42 GLN B N 1
ATOM 6801 C CA . GLN B 1 42 ? -8.172 -1.264 11.219 1 78.81 42 GLN B CA 1
ATOM 6802 C C . GLN B 1 42 ? -8.414 -1.539 12.703 1 78.81 42 GLN B C 1
ATOM 6804 O O . GLN B 1 42 ? -7.629 -1.109 13.547 1 78.81 42 GLN B O 1
ATOM 6809 N N . LEU B 1 43 ? -9.562 -2.145 12.93 1 86.19 43 LEU B N 1
ATOM 6810 C CA . LEU B 1 43 ? -9.891 -2.527 14.305 1 86.19 43 LEU B CA 1
ATOM 6811 C C . LEU B 1 43 ? -9.797 -4.039 14.484 1 86.19 43 LEU B C 1
ATOM 6813 O O . LEU B 1 43 ? -10.383 -4.797 13.703 1 86.19 43 LEU B O 1
ATOM 6817 N N . GLY B 1 44 ? -8.922 -4.395 15.242 1 88.25 44 GLY B N 1
ATOM 6818 C CA . GLY B 1 44 ? -8.875 -5.781 15.68 1 88.25 44 GLY B CA 1
ATOM 6819 C C . GLY B 1 44 ? -9.406 -5.973 17.094 1 88.25 44 GLY B C 1
ATOM 6820 O O . GLY B 1 44 ? -9.062 -5.215 18 1 88.25 44 GLY B O 1
ATOM 6821 N N . ALA B 1 45 ? -10.328 -6.887 17.25 1 89.62 45 ALA B N 1
ATOM 6822 C CA . ALA B 1 45 ? -10.906 -7.176 18.562 1 89.62 45 ALA B CA 1
ATOM 6823 C C . ALA B 1 45 ? -10.906 -8.672 18.828 1 89.62 45 ALA B C 1
ATOM 6825 O O . ALA B 1 45 ? -11.195 -9.477 17.953 1 89.62 45 ALA B O 1
ATOM 6826 N N . ALA B 1 46 ? -10.398 -8.977 19.891 1 91.75 46 ALA B N 1
ATOM 6827 C CA . ALA B 1 46 ? -10.461 -10.344 20.391 1 91.75 46 ALA B CA 1
ATOM 6828 C C . ALA B 1 46 ? -11.305 -10.422 21.656 1 91.75 46 ALA B C 1
ATOM 6830 O O . ALA B 1 46 ? -11.094 -9.664 22.609 1 91.75 46 ALA B O 1
ATOM 6831 N N . ILE B 1 47 ? -12.289 -11.281 21.625 1 89.62 47 ILE B N 1
ATOM 6832 C CA . ILE B 1 47 ? -13.227 -11.414 22.734 1 89.62 47 ILE B CA 1
ATOM 6833 C C . ILE B 1 47 ? -13.133 -12.828 23.312 1 89.62 47 ILE B C 1
ATOM 6835 O O . ILE B 1 47 ? -13.258 -13.812 22.594 1 89.62 47 ILE B O 1
ATOM 6839 N N . TYR B 1 48 ? -12.875 -12.906 24.547 1 88.75 48 TYR B N 1
ATOM 6840 C CA . TYR B 1 48 ? -12.742 -14.188 25.234 1 88.75 48 TYR B CA 1
ATOM 6841 C C . TYR B 1 48 ? -13.891 -14.398 26.219 1 88.75 48 TYR B C 1
ATOM 6843 O O . TYR B 1 48 ? -14.164 -13.539 27.062 1 88.75 48 TYR B O 1
ATOM 6851 N N . ASP B 1 49 ? -14.531 -15.547 25.984 1 81 49 ASP B N 1
ATOM 6852 C CA . ASP B 1 49 ? -15.562 -15.984 26.922 1 81 49 ASP B CA 1
ATOM 6853 C C . ASP B 1 49 ? -14.984 -16.922 27.984 1 81 49 ASP B C 1
ATOM 6855 O O . ASP B 1 49 ? -14.664 -18.078 27.672 1 81 49 ASP B O 1
ATOM 6859 N N . ALA B 1 50 ? -14.914 -16.547 29.172 1 76.12 50 ALA B N 1
ATOM 6860 C CA . ALA B 1 50 ? -14.273 -17.312 30.234 1 76.12 50 ALA B CA 1
ATOM 6861 C C . ALA B 1 50 ? -15.086 -18.547 30.594 1 76.12 50 ALA B C 1
ATOM 6863 O O . ALA B 1 50 ? -14.539 -19.531 31.094 1 76.12 50 ALA B O 1
ATOM 6864 N N . VAL B 1 51 ? -16.312 -18.516 30.266 1 69.5 51 VAL B N 1
ATOM 6865 C CA . VAL B 1 51 ? -17.172 -19.625 30.641 1 69.5 51 VAL B CA 1
ATOM 6866 C C . VAL B 1 51 ? -17 -20.766 29.625 1 69.5 51 VAL B C 1
ATOM 6868 O O . VAL B 1 51 ? -16.828 -21.922 30.016 1 69.5 51 VAL B O 1
ATOM 6871 N N . THR B 1 52 ? -17.016 -20.391 28.438 1 71.5 52 THR B N 1
ATOM 6872 C CA . THR B 1 52 ? -16.984 -21.422 27.391 1 71.5 52 THR B CA 1
ATOM 6873 C C . THR B 1 52 ? -15.562 -21.609 26.859 1 71.5 52 THR B C 1
ATOM 6875 O O . THR B 1 52 ? -15.305 -22.531 26.094 1 71.5 52 THR B O 1
ATOM 6878 N N . ALA B 1 53 ? -14.633 -20.797 27.328 1 77.88 53 ALA B N 1
ATOM 6879 C CA . ALA B 1 53 ? -13.25 -20.812 26.859 1 77.88 53 ALA B CA 1
ATOM 6880 C C . ALA B 1 53 ? -13.188 -20.672 25.344 1 77.88 53 ALA B C 1
ATOM 6882 O O . ALA B 1 53 ? -12.43 -21.391 24.688 1 77.88 53 ALA B O 1
ATOM 6883 N N . ARG B 1 54 ? -14.117 -19.828 24.891 1 82.12 54 ARG B N 1
ATOM 6884 C CA . ARG B 1 54 ? -14.156 -19.562 23.453 1 82.12 54 ARG B CA 1
ATOM 6885 C C . ARG B 1 54 ? -13.586 -18.188 23.125 1 82.12 54 ARG B C 1
ATOM 6887 O O . ARG B 1 54 ? -13.773 -17.234 23.875 1 82.12 54 ARG B O 1
ATOM 6894 N N . LEU B 1 55 ? -12.852 -18.188 22.031 1 88.12 55 LEU B N 1
ATOM 6895 C CA . LEU B 1 55 ? -12.289 -16.938 21.562 1 88.12 55 LEU B CA 1
ATOM 6896 C C . LEU B 1 55 ? -12.992 -16.469 20.297 1 88.12 55 LEU B C 1
ATOM 6898 O O . LEU B 1 55 ? -13.117 -17.234 19.328 1 88.12 55 LEU B O 1
ATOM 6902 N N . LYS B 1 56 ? -13.555 -15.281 20.438 1 86.12 56 LYS B N 1
ATOM 6903 C CA . LYS B 1 56 ? -14.164 -14.656 19.266 1 86.12 56 LYS B CA 1
ATOM 6904 C C . LYS B 1 56 ? -13.273 -13.547 18.703 1 86.12 56 LYS B C 1
ATOM 6906 O O . LYS B 1 56 ? -12.75 -12.727 19.469 1 86.12 56 LYS B O 1
ATOM 6911 N N . THR B 1 57 ? -13.008 -13.656 17.484 1 86.38 57 THR B N 1
ATOM 6912 C CA . THR B 1 57 ? -12.125 -12.672 16.875 1 86.38 57 THR B CA 1
ATOM 6913 C C . THR B 1 57 ? -12.867 -11.875 15.797 1 86.38 57 THR B C 1
ATOM 6915 O O . THR B 1 57 ? -13.703 -12.422 15.078 1 86.38 57 THR B O 1
ATOM 6918 N N . ILE B 1 58 ? -12.641 -10.523 15.805 1 81.88 58 ILE B N 1
ATOM 6919 C CA . ILE B 1 58 ? -13.266 -9.641 14.82 1 81.88 58 ILE B CA 1
ATOM 6920 C C . ILE B 1 58 ? -12.219 -8.695 14.242 1 81.88 58 ILE B C 1
ATOM 6922 O O . ILE B 1 58 ? -11.422 -8.117 14.984 1 81.88 58 ILE B O 1
ATOM 6926 N N . GLN B 1 59 ? -12.125 -8.711 13.062 1 80.44 59 GLN B N 1
ATOM 6927 C CA . GLN B 1 59 ? -11.336 -7.695 12.383 1 80.44 59 GLN B CA 1
ATOM 6928 C C . GLN B 1 59 ? -12.195 -6.871 11.43 1 80.44 59 GLN B C 1
ATOM 6930 O O . GLN B 1 59 ? -12.898 -7.426 10.586 1 80.44 59 GLN B O 1
ATOM 6935 N N . LEU B 1 60 ? -12.18 -5.547 11.688 1 74.81 60 LEU B N 1
ATOM 6936 C CA . LEU B 1 60 ? -13.023 -4.66 10.891 1 74.81 60 LEU B CA 1
ATOM 6937 C C . LEU B 1 60 ? -12.25 -3.41 10.477 1 74.81 60 LEU B C 1
ATOM 6939 O O . LEU B 1 60 ? -11.484 -2.857 11.266 1 74.81 60 LEU B O 1
ATOM 6943 N N . PRO B 1 61 ? -12.25 -3.086 9.266 1 65.06 61 PRO B N 1
ATOM 6944 C CA . PRO B 1 61 ? -11.734 -1.762 8.914 1 65.06 61 PRO B CA 1
ATOM 6945 C C . PRO B 1 61 ? -12.609 -0.626 9.438 1 65.06 61 PRO B C 1
ATOM 6947 O O . PRO B 1 61 ? -13.828 -0.648 9.258 1 65.06 61 PRO B O 1
ATOM 6950 N N . VAL B 1 62 ? -12.086 0.187 10.32 1 66.94 62 VAL B N 1
ATOM 6951 C CA . VAL B 1 62 ? -12.781 1.349 10.859 1 66.94 62 VAL B CA 1
ATOM 6952 C C . VAL B 1 62 ? -12.047 2.625 10.461 1 66.94 62 VAL B C 1
ATOM 6954 O O . VAL B 1 62 ? -11.016 2.961 11.039 1 66.94 62 VAL B O 1
ATOM 6957 N N . PRO B 1 63 ? -12.508 3.26 9.375 1 56.84 63 PRO B N 1
ATOM 6958 C CA . PRO B 1 63 ? -11.75 4.387 8.82 1 56.84 63 PRO B CA 1
ATOM 6959 C C . PRO B 1 63 ? -11.703 5.586 9.773 1 56.84 63 PRO B C 1
ATOM 6961 O O . PRO B 1 63 ? -10.758 6.375 9.727 1 56.84 63 PRO B O 1
ATOM 6964 N N . ASN B 1 64 ? -12.859 5.906 10.594 1 58.56 64 ASN B N 1
ATOM 6965 C CA . ASN B 1 64 ? -12.867 7.094 11.438 1 58.56 64 ASN B CA 1
ATOM 6966 C C . ASN B 1 64 ? -13.195 6.738 12.891 1 58.56 64 ASN B C 1
ATOM 6968 O O . ASN B 1 64 ? -13.688 5.645 13.172 1 58.56 64 ASN B O 1
ATOM 6972 N N . LEU B 1 65 ? -12.828 7.684 13.734 1 60.78 65 LEU B N 1
ATOM 6973 C CA . LEU B 1 65 ? -12.938 7.492 15.18 1 60.78 65 LEU B CA 1
ATOM 6974 C C . LEU B 1 65 ? -14.398 7.414 15.602 1 60.78 65 LEU B C 1
ATOM 6976 O O . LEU B 1 65 ? -14.734 6.73 16.578 1 60.78 65 LEU B O 1
ATOM 6980 N N . VAL B 1 66 ? -15.195 8.133 14.93 1 55.5 66 VAL B N 1
ATOM 6981 C CA . VAL B 1 66 ? -16.609 8.102 15.289 1 55.5 66 VAL B CA 1
ATOM 6982 C C . VAL B 1 66 ? -17.172 6.699 15.055 1 55.5 66 VAL B C 1
ATOM 6984 O O . VAL B 1 66 ? -17.875 6.152 15.914 1 55.5 66 VAL B O 1
ATOM 6987 N N . GLU B 1 67 ? -16.734 6.133 14.016 1 63.09 67 GLU B N 1
ATOM 6988 C CA . GLU B 1 67 ? -17.172 4.781 13.688 1 63.09 67 GLU B CA 1
ATOM 6989 C C . GLU B 1 67 ? -16.578 3.756 14.648 1 63.09 67 GLU B C 1
ATOM 6991 O O . GLU B 1 67 ? -17.219 2.754 14.977 1 63.09 67 GLU B O 1
ATOM 6996 N N . LEU B 1 68 ? -15.484 4.133 14.969 1 72.88 68 LEU B N 1
ATOM 6997 C CA . LEU B 1 68 ? -14.82 3.246 15.922 1 72.88 68 LEU B CA 1
ATOM 6998 C C . LEU B 1 68 ? -15.664 3.092 17.188 1 72.88 68 LEU B C 1
ATOM 7000 O O . LEU B 1 68 ? -15.836 1.978 17.688 1 72.88 68 LEU B O 1
ATOM 7004 N N . GLY B 1 69 ? -16.172 4.223 17.625 1 69.75 69 GLY B N 1
ATOM 7005 C CA . GLY B 1 69 ? -17.016 4.176 18.812 1 69.75 69 GLY B CA 1
ATOM 7006 C C . GLY B 1 69 ? -18.281 3.34 18.625 1 69.75 69 GLY B C 1
ATOM 7007 O O . GLY B 1 69 ? -18.656 2.566 19.5 1 69.75 69 GLY B O 1
ATOM 7008 N N . GLU B 1 70 ? -18.734 3.41 17.516 1 68.5 70 GLU B N 1
ATOM 7009 C CA . GLU B 1 70 ? -19.969 2.662 17.234 1 68.5 70 GLU B CA 1
ATOM 7010 C C . GLU B 1 70 ? -19.688 1.166 17.141 1 68.5 70 GLU B C 1
ATOM 7012 O O . GLU B 1 70 ? -20.438 0.352 17.688 1 68.5 70 GLU B O 1
ATOM 7017 N N . VAL B 1 71 ? -18.609 0.904 16.422 1 74.31 71 VAL B N 1
ATOM 7018 C CA . VAL B 1 71 ? -18.25 -0.498 16.219 1 74.31 71 VAL B CA 1
ATOM 7019 C C . VAL B 1 71 ? -17.922 -1.142 17.562 1 74.31 71 VAL B C 1
ATOM 7021 O O . VAL B 1 71 ? -18.375 -2.242 17.875 1 74.31 71 VAL B O 1
ATOM 7024 N N . VAL B 1 72 ? -17.203 -0.411 18.281 1 79.5 72 VAL B N 1
ATOM 7025 C CA . VAL B 1 72 ? -16.812 -0.929 19.594 1 79.5 72 VAL B CA 1
ATOM 7026 C C . VAL B 1 72 ? -18.047 -1.054 20.484 1 79.5 72 VAL B C 1
ATOM 7028 O O . VAL B 1 72 ? -18.203 -2.047 21.203 1 79.5 72 VAL B O 1
ATOM 7031 N N . GLY B 1 73 ? -18.875 -0.03 20.391 1 73.38 73 GLY B N 1
ATOM 7032 C CA . GLY B 1 73 ? -20.125 -0.11 21.156 1 73.38 73 GLY B CA 1
ATOM 7033 C C . GLY B 1 73 ? -20.969 -1.312 20.781 1 73.38 73 GLY B C 1
ATOM 7034 O O . GLY B 1 73 ? -21.484 -2.004 21.672 1 73.38 73 GLY B O 1
ATOM 7035 N N . ARG B 1 74 ? -21.016 -1.57 19.578 1 72.69 74 ARG B N 1
ATOM 7036 C CA . ARG B 1 74 ? -21.781 -2.723 19.109 1 72.69 74 ARG B CA 1
ATOM 7037 C C . ARG B 1 74 ? -21.141 -4.027 19.578 1 72.69 74 ARG B C 1
ATOM 7039 O O . ARG B 1 74 ? -21.844 -4.965 19.953 1 72.69 74 ARG B O 1
ATOM 7046 N N . MET B 1 75 ? -19.906 -4 19.422 1 79.88 75 MET B N 1
ATOM 7047 C CA . MET B 1 75 ? -19.219 -5.199 19.875 1 79.88 75 MET B CA 1
ATOM 7048 C C . MET B 1 75 ? -19.453 -5.445 21.359 1 79.88 75 MET B C 1
ATOM 7050 O O . MET B 1 75 ? -19.688 -6.582 21.766 1 79.88 75 MET B O 1
ATOM 7054 N N . LEU B 1 76 ? -19.438 -4.383 22.109 1 79.12 76 LEU B N 1
ATOM 7055 C CA . LEU B 1 76 ? -19.641 -4.488 23.547 1 79.12 76 LEU B CA 1
ATOM 7056 C C . LEU B 1 76 ? -21.031 -5.016 23.875 1 79.12 76 LEU B C 1
ATOM 7058 O O . LEU B 1 76 ? -21.203 -5.836 24.766 1 79.12 76 LEU B O 1
ATOM 7062 N N . THR B 1 77 ? -21.906 -4.57 23.047 1 72.69 77 THR B N 1
ATOM 7063 C CA . THR B 1 77 ? -23.297 -4.992 23.266 1 72.69 77 THR B CA 1
ATOM 7064 C C . THR B 1 77 ? -23.516 -6.41 22.75 1 72.69 77 THR B C 1
ATOM 7066 O O . THR B 1 77 ? -24.109 -7.242 23.438 1 72.69 77 THR B O 1
ATOM 7069 N N . GLN B 1 78 ? -23 -6.602 21.594 1 73.38 78 GLN B N 1
ATOM 7070 C CA . GLN B 1 78 ? -23.234 -7.887 20.953 1 73.38 78 GLN B CA 1
ATOM 7071 C C . GLN B 1 78 ? -22.609 -9.031 21.734 1 73.38 78 GLN B C 1
ATOM 7073 O O . GLN B 1 78 ? -23.203 -10.102 21.875 1 73.38 78 GLN B O 1
ATOM 7078 N N . PHE B 1 79 ? -21.547 -8.68 22.219 1 77.62 79 PHE B N 1
ATOM 7079 C CA . PHE B 1 79 ? -20.828 -9.766 22.875 1 77.62 79 PHE B CA 1
ATOM 7080 C C . PHE B 1 79 ? -20.891 -9.625 24.391 1 77.62 79 PHE B C 1
ATOM 7082 O O . PHE B 1 79 ? -20.25 -10.383 25.125 1 77.62 79 PHE B O 1
ATOM 7089 N N . GLU B 1 80 ? -21.641 -8.703 24.812 1 75.44 80 GLU B N 1
ATOM 7090 C CA . GLU B 1 80 ? -21.859 -8.477 26.25 1 75.44 80 GLU B CA 1
ATOM 7091 C C . GLU B 1 80 ? -20.531 -8.477 27 1 75.44 80 GLU B C 1
ATOM 7093 O O . GLU B 1 80 ? -20.375 -9.219 27.969 1 75.44 80 GLU B O 1
ATOM 7098 N N . VAL B 1 81 ? -19.656 -7.586 26.578 1 82.88 81 VAL B N 1
ATOM 7099 C CA . VAL B 1 81 ? -18.297 -7.547 27.094 1 82.88 81 VAL B CA 1
ATOM 7100 C C . VAL B 1 81 ? -18.297 -6.938 28.5 1 82.88 81 VAL B C 1
ATOM 7102 O O . VAL B 1 81 ? -18.984 -5.941 28.75 1 82.88 81 VAL B O 1
ATOM 7105 N N . HIS B 1 82 ? -17.531 -7.605 29.406 1 79.5 82 HIS B N 1
ATOM 7106 C CA . HIS B 1 82 ? -17.422 -7.129 30.781 1 79.5 82 HIS B CA 1
ATOM 7107 C C . HIS B 1 82 ? -16.172 -6.301 30.984 1 79.5 82 HIS B C 1
ATOM 7109 O O . HIS B 1 82 ? -16.141 -5.379 31.797 1 79.5 82 HIS B O 1
ATOM 7115 N N . ARG B 1 83 ? -15.102 -6.676 30.266 1 84.38 83 ARG B N 1
ATOM 7116 C CA . ARG B 1 83 ? -13.812 -6.008 30.406 1 84.38 83 ARG B CA 1
ATOM 7117 C C . ARG B 1 83 ? -13.195 -5.734 29.031 1 84.38 83 ARG B C 1
ATOM 7119 O O . ARG B 1 83 ? -13.219 -6.594 28.156 1 84.38 83 ARG B O 1
ATOM 7126 N N . VAL B 1 84 ? -12.773 -4.441 28.875 1 88.5 84 VAL B N 1
ATOM 7127 C CA . VAL B 1 84 ? -12.172 -4.066 27.609 1 88.5 84 VAL B CA 1
ATOM 7128 C C . VAL B 1 84 ? -10.719 -3.641 27.828 1 88.5 84 VAL B C 1
ATOM 7130 O O . VAL B 1 84 ? -10.438 -2.818 28.703 1 88.5 84 VAL B O 1
ATOM 7133 N N . LEU B 1 85 ? -9.844 -4.25 27.109 1 90.06 85 LEU B N 1
ATOM 7134 C CA . LEU B 1 85 ? -8.43 -3.891 27.125 1 90.06 85 LEU B CA 1
ATOM 7135 C C . LEU B 1 85 ? -8.086 -2.975 25.953 1 90.06 85 LEU B C 1
ATOM 7137 O O . LEU B 1 85 ? -8.406 -3.281 24.812 1 90.06 85 LEU B O 1
ATOM 7141 N N . VAL B 1 86 ? -7.527 -1.819 26.266 1 88.06 86 VAL B N 1
ATOM 7142 C CA . VAL B 1 86 ? -7.125 -0.871 25.219 1 88.06 86 VAL B CA 1
ATOM 7143 C C . VAL B 1 86 ? -5.664 -0.472 25.422 1 88.06 86 VAL B C 1
ATOM 7145 O O . VAL B 1 86 ? -5.195 -0.366 26.562 1 88.06 86 VAL B O 1
ATOM 7148 N N . SER B 1 87 ? -5.047 -0.304 24.312 1 86.06 87 SER B N 1
ATOM 7149 C CA . SER B 1 87 ? -3.664 0.146 24.406 1 86.06 87 SER B CA 1
ATOM 7150 C C . SER B 1 87 ? -3.584 1.606 24.844 1 86.06 87 SER B C 1
ATOM 7152 O O . SER B 1 87 ? -4.477 2.398 24.531 1 86.06 87 SER B O 1
ATOM 7154 N N . SER B 1 88 ? -2.521 1.99 25.516 1 80 88 SER B N 1
ATOM 7155 C CA . SER B 1 88 ? -2.32 3.357 25.984 1 80 88 SER B CA 1
ATOM 7156 C C . SER B 1 88 ? -2.299 4.344 24.812 1 80 88 SER B C 1
ATOM 7158 O O . SER B 1 88 ? -2.84 5.445 24.922 1 80 88 SER B O 1
ATOM 7160 N N . ARG B 1 89 ? -1.817 3.838 23.781 1 77.81 89 ARG B N 1
ATOM 7161 C CA . ARG B 1 89 ? -1.767 4.695 22.594 1 77.81 89 ARG B CA 1
ATOM 7162 C C . ARG B 1 89 ? -3.162 4.922 22.031 1 77.81 89 ARG B C 1
ATOM 7164 O O . ARG B 1 89 ? -3.51 6.047 21.656 1 77.81 89 ARG B O 1
ATOM 7171 N N . ASN B 1 90 ? -3.924 3.842 21.953 1 81.88 90 ASN B N 1
ATOM 7172 C CA . ASN B 1 90 ? -5.289 3.979 21.469 1 81.88 90 ASN B CA 1
ATOM 7173 C C . ASN B 1 90 ? -6.152 4.797 22.422 1 81.88 90 ASN B C 1
ATOM 7175 O O . ASN B 1 90 ? -7.047 5.527 21.984 1 81.88 90 ASN B O 1
ATOM 7179 N N . ALA B 1 91 ? -5.848 4.688 23.609 1 75.38 91 ALA B N 1
ATOM 7180 C CA . ALA B 1 91 ? -6.602 5.418 24.625 1 75.38 91 ALA B CA 1
ATOM 7181 C C . ALA B 1 91 ? -6.359 6.922 24.516 1 75.38 91 ALA B C 1
ATOM 7183 O O . ALA B 1 91 ? -7.293 7.719 24.609 1 75.38 91 ALA B O 1
ATOM 7184 N N . SER B 1 92 ? -5.121 7.305 24.188 1 66.25 92 SER B N 1
ATOM 7185 C CA . SER B 1 92 ? -4.75 8.719 24.203 1 66.25 92 SER B CA 1
ATOM 7186 C C . SER B 1 92 ? -4.953 9.344 22.828 1 66.25 92 SER B C 1
ATOM 7188 O O . SER B 1 92 ? -5.555 10.414 22.703 1 66.25 92 SER B O 1
ATOM 7190 N N . THR B 1 93 ? -4.461 8.633 21.812 1 62.72 93 THR B N 1
ATOM 7191 C CA . THR B 1 93 ? -4.395 9.25 20.5 1 62.72 93 THR B CA 1
ATOM 7192 C C . THR B 1 93 ? -5.742 9.164 19.797 1 62.72 93 THR B C 1
ATOM 7194 O O . THR B 1 93 ? -6.133 10.086 19.062 1 62.72 93 THR B O 1
ATOM 7197 N N . HIS B 1 94 ? -6.402 8.086 20.062 1 61.16 94 HIS B N 1
ATOM 7198 C CA . HIS B 1 94 ? -7.617 7.914 19.266 1 61.16 94 HIS B CA 1
ATOM 7199 C C . HIS B 1 94 ? -8.859 8.164 20.109 1 61.16 94 HIS B C 1
ATOM 7201 O O . HIS B 1 94 ? -9.984 7.992 19.641 1 61.16 94 HIS B O 1
ATOM 7207 N N . GLY B 1 95 ? -8.609 8.711 21.312 1 65.5 95 GLY B N 1
ATOM 7208 C CA . GLY B 1 95 ? -9.734 8.992 22.203 1 65.5 95 GLY B CA 1
ATOM 7209 C C . GLY B 1 95 ? -10.578 7.762 22.5 1 65.5 95 GLY B C 1
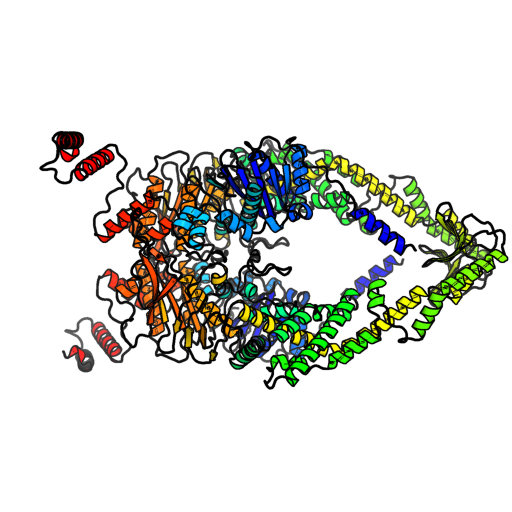ATOM 7210 O O . GLY B 1 95 ? -11.766 7.875 22.781 1 65.5 95 GLY B O 1
ATOM 7211 N N . LEU B 1 96 ? -10.039 6.602 22.328 1 74.31 96 LEU B N 1
ATOM 7212 C CA . LEU B 1 96 ? -10.797 5.367 22.516 1 74.31 96 LEU B CA 1
ATOM 7213 C C . LEU B 1 96 ? -11.273 5.238 23.969 1 74.31 96 LEU B C 1
ATOM 7215 O O . LEU B 1 96 ? -12.352 4.691 24.219 1 74.31 96 LEU B O 1
ATOM 7219 N N . LEU B 1 97 ? -10.461 5.82 24.797 1 74.19 97 LEU B N 1
ATOM 7220 C CA . LEU B 1 97 ? -10.875 5.777 26.188 1 74.19 97 LEU B CA 1
ATOM 7221 C C . LEU B 1 97 ? -12.141 6.602 26.406 1 74.19 97 LEU B C 1
ATOM 7223 O O . LEU B 1 97 ? -13.047 6.176 27.125 1 74.19 97 LEU B O 1
ATOM 7227 N N . GLN B 1 98 ? -12.148 7.695 25.797 1 68.75 98 GLN B N 1
ATOM 7228 C CA . GLN B 1 98 ? -13.328 8.539 25.922 1 68.75 98 GLN B CA 1
ATOM 7229 C C . GLN B 1 98 ? -14.547 7.891 25.266 1 68.75 98 GLN B C 1
ATOM 7231 O O . GLN B 1 98 ? -15.656 7.957 25.797 1 68.75 98 GLN B O 1
ATOM 7236 N N . VAL B 1 99 ? -14.281 7.234 24.266 1 70.38 99 VAL B N 1
ATOM 7237 C CA . VAL B 1 99 ? -15.352 6.547 23.547 1 70.38 99 VAL B CA 1
ATOM 7238 C C . VAL B 1 99 ? -15.906 5.41 24.406 1 70.38 99 VAL B C 1
ATOM 7240 O O . VAL B 1 99 ? -17.125 5.25 24.531 1 70.38 99 VAL B O 1
ATOM 7243 N N . LEU B 1 100 ? -15.055 4.754 25.062 1 75.12 100 LEU B N 1
ATOM 7244 C CA . LEU B 1 100 ? -15.469 3.631 25.891 1 75.12 100 LEU B CA 1
ATOM 7245 C C . LEU B 1 100 ? -16.203 4.113 27.125 1 75.12 100 LEU B C 1
ATOM 7247 O O . LEU B 1 100 ? -17.203 3.518 27.531 1 75.12 100 LEU B O 1
ATOM 7251 N N . LYS B 1 101 ? -15.719 5.23 27.609 1 70.31 101 LYS B N 1
ATOM 7252 C CA . LYS B 1 101 ? -16.391 5.789 28.781 1 70.31 101 LYS B CA 1
ATOM 7253 C C . LYS B 1 101 ? -17.766 6.324 28.422 1 70.31 101 LYS B C 1
ATOM 7255 O O . LYS B 1 101 ? -18.719 6.172 29.188 1 70.31 101 LYS B O 1
ATOM 7260 N N . SER B 1 102 ? -17.812 6.828 27.297 1 68.31 102 SER B N 1
ATOM 7261 C CA . SER B 1 102 ? -19.109 7.32 26.844 1 68.31 102 SER B CA 1
ATOM 7262 C C . SER B 1 102 ? -20.094 6.176 26.609 1 68.31 102 SER B C 1
ATOM 7264 O O . SER B 1 102 ? -21.281 6.289 26.906 1 68.31 102 SER B O 1
ATOM 7266 N N . ILE B 1 103 ? -19.594 5.117 26.172 1 67.44 103 ILE B N 1
ATOM 7267 C CA . ILE B 1 103 ? -20.422 3.945 25.938 1 67.44 103 ILE B CA 1
ATOM 7268 C C . ILE B 1 103 ? -20.875 3.35 27.266 1 67.44 103 ILE B C 1
ATOM 7270 O O . ILE B 1 103 ? -22.031 2.961 27.422 1 67.44 103 ILE B O 1
ATOM 7274 N N . GLU B 1 104 ? -19.969 3.363 28.156 1 65.5 104 GLU B N 1
ATOM 7275 C CA . GLU B 1 104 ? -20.297 2.881 29.484 1 65.5 104 GLU B CA 1
ATOM 7276 C C . GLU B 1 104 ? -21.391 3.725 30.125 1 65.5 104 GLU B C 1
ATOM 7278 O O . GLU B 1 104 ? -22.297 3.189 30.766 1 65.5 104 GLU B O 1
ATOM 7283 N N . ALA B 1 105 ? -21.219 4.965 29.891 1 60.62 105 ALA B N 1
ATOM 7284 C CA . ALA B 1 105 ? -22.203 5.879 30.469 1 60.62 105 ALA B CA 1
ATOM 7285 C C . ALA B 1 105 ? -23.578 5.684 29.828 1 60.62 105 ALA B C 1
ATOM 7287 O O . ALA B 1 105 ? -24.594 5.738 30.516 1 60.62 105 ALA B O 1
ATOM 7288 N N . LYS B 1 106 ? -23.594 5.391 28.672 1 58.41 106 LYS B N 1
ATOM 7289 C CA . LYS B 1 106 ? -24.844 5.25 27.938 1 58.41 106 LYS B CA 1
ATOM 7290 C C . LYS B 1 106 ? -25.5 3.9 28.219 1 58.41 106 LYS B C 1
ATOM 7292 O O . LYS B 1 106 ? -26.734 3.799 28.266 1 58.41 106 LYS B O 1
ATOM 7297 N N . GLN B 1 107 ? -24.75 2.926 28.281 1 58.19 107 GLN B N 1
ATOM 7298 C CA . GLN B 1 107 ? -25.312 1.583 28.406 1 58.19 107 GLN B CA 1
ATOM 7299 C C . GLN B 1 107 ? -25.516 1.208 29.875 1 58.19 107 GLN B C 1
ATOM 7301 O O . GLN B 1 107 ? -26.109 0.173 30.172 1 58.19 107 GLN B O 1
ATOM 7306 N N . SER B 1 108 ? -25.422 2.061 30.75 1 53.03 108 SER B N 1
ATOM 7307 C CA . SER B 1 108 ? -25.594 1.829 32.188 1 53.03 108 SER B CA 1
ATOM 7308 C C . SER B 1 108 ? -24.922 0.536 32.625 1 53.03 108 SER B C 1
ATOM 7310 O O . SER B 1 108 ? -25.453 -0.188 33.469 1 53.03 108 SER B O 1
ATOM 7312 N N . ARG B 1 109 ? -24.109 -0.035 31.938 1 56.69 109 ARG B N 1
ATOM 7313 C CA . ARG B 1 109 ? -23.375 -1.233 32.344 1 56.69 109 ARG B CA 1
ATOM 7314 C C . ARG B 1 109 ? -21.938 -0.896 32.719 1 56.69 109 ARG B C 1
ATOM 7316 O O . ARG B 1 109 ? -21.281 -0.083 32.031 1 56.69 109 ARG B O 1
ATOM 7323 N N . SER B 1 110 ? -21.469 -1.335 33.812 1 63.41 110 SER B N 1
ATOM 7324 C CA . SER B 1 110 ? -20.109 -1.135 34.281 1 63.41 110 SER B CA 1
ATOM 7325 C C . SER B 1 110 ? -19.109 -1.934 33.469 1 63.41 110 SER B C 1
ATOM 7327 O O . SER B 1 110 ? -19.156 -3.164 33.438 1 63.41 110 SER B O 1
ATOM 7329 N N . ILE B 1 111 ? -18.484 -1.371 32.406 1 71.75 111 ILE B N 1
ATOM 7330 C CA . ILE B 1 111 ? -17.438 -2.006 31.641 1 71.75 111 ILE B CA 1
ATOM 7331 C C . ILE B 1 111 ? -16.078 -1.677 32.25 1 71.75 111 ILE B C 1
ATOM 7333 O O . ILE B 1 111 ? -15.758 -0.506 32.469 1 71.75 111 ILE B O 1
ATOM 7337 N N . GLY B 1 112 ? -15.383 -2.689 32.719 1 77.75 112 GLY B N 1
ATOM 7338 C CA . GLY B 1 112 ? -14.031 -2.498 33.219 1 77.75 112 GLY B CA 1
ATOM 7339 C C . GLY B 1 112 ? -13.031 -2.191 32.094 1 77.75 112 GLY B C 1
ATOM 7340 O O . GLY B 1 112 ? -12.75 -3.045 31.266 1 77.75 112 GLY B O 1
ATOM 7341 N N . ILE B 1 113 ? -12.719 -0.896 32.031 1 80.69 113 ILE B N 1
ATOM 7342 C CA . ILE B 1 113 ? -11.742 -0.511 31 1 80.69 113 ILE B CA 1
ATOM 7343 C C . ILE B 1 113 ? -10.336 -0.614 31.578 1 80.69 113 ILE B C 1
ATOM 7345 O O . ILE B 1 113 ? -10.047 -0.047 32.656 1 80.69 113 ILE B O 1
ATOM 7349 N N . SER B 1 114 ? -9.516 -1.422 30.938 1 83.31 114 SER B N 1
ATOM 7350 C CA . SER B 1 114 ? -8.125 -1.571 31.344 1 83.31 114 SER B CA 1
ATOM 7351 C C . SER B 1 114 ? -7.176 -1.031 30.281 1 83.31 114 SER B C 1
ATOM 7353 O O . SER B 1 114 ? -7.141 -1.543 29.156 1 83.31 114 SER B O 1
ATOM 7355 N N . VAL B 1 115 ? -6.582 0.05 30.641 1 84.88 115 VAL B N 1
ATOM 7356 C CA . VAL B 1 115 ? -5.582 0.6 29.734 1 84.88 115 VAL B CA 1
ATOM 7357 C C . VAL B 1 115 ? -4.238 -0.089 29.969 1 84.88 115 VAL B C 1
ATOM 7359 O O . VAL B 1 115 ? -3.713 -0.075 31.078 1 84.88 115 VAL B O 1
ATOM 7362 N N . ARG B 1 116 ? -3.846 -0.713 28.969 1 83.94 116 ARG B N 1
ATOM 7363 C CA . ARG B 1 116 ? -2.592 -1.454 29.062 1 83.94 116 ARG B CA 1
ATOM 7364 C C . ARG B 1 116 ? -1.487 -0.749 28.281 1 83.94 116 ARG B C 1
ATOM 7366 O O . ARG B 1 116 ? -1.766 0.077 27.406 1 83.94 116 ARG B O 1
ATOM 7373 N N . LYS B 1 117 ? -0.292 -1.083 28.672 1 81.06 117 LYS B N 1
ATOM 7374 C CA . LYS B 1 117 ? 0.85 -0.537 27.938 1 81.06 117 LYS B CA 1
ATOM 7375 C C . LYS B 1 117 ? 0.801 -0.927 26.469 1 81.06 117 LYS B C 1
ATOM 7377 O O . LYS B 1 117 ? 0.449 -2.061 26.125 1 81.06 117 LYS B O 1
ATOM 7382 N N . HIS B 1 118 ? 1.092 -0.039 25.672 1 83.5 118 HIS B N 1
ATOM 7383 C CA . HIS B 1 118 ? 1.061 -0.289 24.234 1 83.5 118 HIS B CA 1
ATOM 7384 C C . HIS B 1 118 ? 2.01 -1.419 23.844 1 83.5 118 HIS B C 1
ATOM 7386 O O . HIS B 1 118 ? 1.764 -2.141 22.875 1 83.5 118 HIS B O 1
ATOM 7392 N N . ALA B 1 119 ? 3.031 -1.628 24.672 1 79.19 119 ALA B N 1
ATOM 7393 C CA . ALA B 1 119 ? 4.023 -2.676 24.438 1 79.19 119 ALA B CA 1
ATOM 7394 C C . ALA B 1 119 ? 3.395 -4.062 24.562 1 79.19 119 ALA B C 1
ATOM 7396 O O . ALA B 1 119 ? 3.902 -5.031 24 1 79.19 119 ALA B O 1
ATOM 7397 N N . GLU B 1 120 ? 2.332 -4.152 25.281 1 84.62 120 GLU B N 1
ATOM 7398 C CA . GLU B 1 120 ? 1.638 -5.43 25.422 1 84.62 120 GLU B CA 1
ATOM 7399 C C . GLU B 1 120 ? 0.908 -5.816 24.141 1 84.62 120 GLU B C 1
ATOM 7401 O O . GLU B 1 120 ? 0.522 -6.973 23.969 1 84.62 120 GLU B O 1
ATOM 7406 N N . PHE B 1 121 ? 0.753 -4.844 23.328 1 87.81 121 PHE B N 1
ATOM 7407 C CA . PHE B 1 121 ? 0.087 -5.086 22.062 1 87.81 121 PHE B CA 1
ATOM 7408 C C . PHE B 1 121 ? 1.106 -5.246 20.938 1 87.81 121 PHE B C 1
ATOM 7410 O O . PHE B 1 121 ? 0.866 -4.812 19.797 1 87.81 121 PHE B O 1
ATOM 7417 N N . ASN B 1 122 ? 2.152 -5.852 21.312 1 81.81 122 ASN B N 1
ATOM 7418 C CA . ASN B 1 122 ? 3.199 -6.125 20.344 1 81.81 122 ASN B CA 1
ATOM 7419 C C . ASN B 1 122 ? 2.898 -7.391 19.531 1 81.81 122 ASN B C 1
ATOM 7421 O O . ASN B 1 122 ? 2.486 -8.406 20.094 1 81.81 122 ASN B O 1
ATOM 7425 N N . TYR B 1 123 ? 3.057 -7.344 18.25 1 80.06 123 TYR B N 1
ATOM 7426 C CA . TYR B 1 123 ? 2.691 -8.43 17.344 1 80.06 123 TYR B CA 1
ATOM 7427 C C . TYR B 1 123 ? 3.459 -9.703 17.672 1 80.06 123 TYR B C 1
ATOM 7429 O O . TYR B 1 123 ? 2.877 -10.789 17.75 1 80.06 123 TYR B O 1
ATOM 7437 N N . LEU B 1 124 ? 4.82 -9.586 17.922 1 73 124 LEU B N 1
ATOM 7438 C CA . LEU B 1 124 ? 5.629 -10.773 18.188 1 73 124 LEU B CA 1
ATOM 7439 C C . LEU B 1 124 ? 5.258 -11.398 19.531 1 73 124 LEU B C 1
ATOM 7441 O O . LEU B 1 124 ? 5.211 -12.625 19.656 1 73 124 LEU B O 1
ATOM 7445 N N . LYS B 1 125 ? 5.047 -10.562 20.422 1 77.75 125 LYS B N 1
ATOM 7446 C CA . LYS B 1 125 ? 4.598 -11.062 21.719 1 77.75 125 LYS B CA 1
ATOM 7447 C C . LYS B 1 125 ? 3.254 -11.773 21.609 1 77.75 125 LYS B C 1
ATOM 7449 O O . LYS B 1 125 ? 3.02 -12.781 22.266 1 77.75 125 LYS B O 1
ATOM 7454 N N . ALA B 1 126 ? 2.475 -11.18 20.688 1 85.25 126 ALA B N 1
ATOM 7455 C CA . ALA B 1 126 ? 1.163 -11.781 20.469 1 85.25 126 ALA B CA 1
ATOM 7456 C C . ALA B 1 126 ? 1.297 -13.164 19.828 1 85.25 126 ALA B C 1
ATOM 7458 O O . ALA B 1 126 ? 0.625 -14.109 20.234 1 85.25 126 ALA B O 1
ATOM 7459 N N . CYS B 1 127 ? 2.164 -13.281 18.922 1 78.56 127 CYS B N 1
ATOM 7460 C CA . CYS B 1 127 ? 2.389 -14.57 18.281 1 78.56 127 CYS B CA 1
ATOM 7461 C C . CYS B 1 127 ? 2.875 -15.609 19.281 1 78.56 127 CYS B C 1
ATOM 7463 O O . CYS B 1 127 ? 2.412 -16.75 19.266 1 78.56 127 CYS B O 1
ATOM 7465 N N . ASN B 1 128 ? 3.744 -15.188 20.125 1 75.75 128 ASN B N 1
ATOM 7466 C CA . ASN B 1 128 ? 4.238 -16.078 21.172 1 75.75 128 ASN B CA 1
ATOM 7467 C C . ASN B 1 128 ? 3.117 -16.516 22.109 1 75.75 128 ASN B C 1
ATOM 7469 O O . ASN B 1 128 ? 3.072 -17.688 22.516 1 75.75 128 ASN B O 1
ATOM 7473 N N . ALA B 1 129 ? 2.318 -15.617 22.391 1 80.5 129 ALA B N 1
ATOM 7474 C CA . ALA B 1 129 ? 1.193 -15.938 23.266 1 80.5 129 ALA B CA 1
ATOM 7475 C C . ALA B 1 129 ? 0.245 -16.938 22.594 1 80.5 129 ALA B C 1
ATOM 7477 O O . ALA B 1 129 ? -0.259 -17.844 23.25 1 80.5 129 ALA B O 1
ATOM 7478 N N . ILE B 1 130 ? 0.021 -16.766 21.344 1 80.88 130 ILE B N 1
ATOM 7479 C CA . ILE B 1 130 ? -0.895 -17.625 20.594 1 80.88 130 ILE B CA 1
ATOM 7480 C C . ILE B 1 130 ? -0.307 -19.031 20.469 1 80.88 130 ILE B C 1
ATOM 7482 O O . ILE B 1 130 ? -1.041 -20.016 20.5 1 80.88 130 ILE B O 1
ATOM 7486 N N . GLU B 1 131 ? 0.955 -19.062 20.484 1 73.56 131 GLU B N 1
ATOM 7487 C CA . GLU B 1 131 ? 1.635 -20.344 20.391 1 73.56 131 GLU B CA 1
ATOM 7488 C C . GLU B 1 131 ? 1.457 -21.156 21.656 1 73.56 131 GLU B C 1
ATOM 7490 O O . GLU B 1 131 ? 1.539 -22.391 21.641 1 73.56 131 GLU B O 1
ATOM 7495 N N . ARG B 1 132 ? 1.193 -20.516 22.719 1 72.06 132 ARG B N 1
ATOM 7496 C CA . ARG B 1 132 ? 1.155 -21.172 24.016 1 72.06 132 ARG B CA 1
ATOM 7497 C C . ARG B 1 132 ? -0.267 -21.594 24.375 1 72.06 132 ARG B C 1
ATOM 7499 O O . ARG B 1 132 ? -0.499 -22.172 25.438 1 72.06 132 ARG B O 1
ATOM 7506 N N . ILE B 1 133 ? -1.144 -21.422 23.422 1 75.81 133 ILE B N 1
ATOM 7507 C CA . ILE B 1 133 ? -2.533 -21.703 23.766 1 75.81 133 ILE B CA 1
ATOM 7508 C C . ILE B 1 133 ? -2.824 -23.188 23.547 1 75.81 133 ILE B C 1
ATOM 7510 O O . ILE B 1 133 ? -2.121 -23.859 22.781 1 75.81 133 ILE B O 1
ATOM 7514 N N . ARG B 1 134 ? -3.738 -23.703 24.344 1 71 134 ARG B N 1
ATOM 7515 C CA . ARG B 1 134 ? -4.254 -25.047 24.219 1 71 134 ARG B CA 1
ATOM 7516 C C . ARG B 1 134 ? -5.648 -25.047 23.594 1 71 134 ARG B C 1
ATOM 7518 O O . ARG B 1 134 ? -6.539 -24.328 24.062 1 71 134 ARG B O 1
ATOM 7525 N N . MET B 1 135 ? -5.797 -25.766 22.5 1 65.62 135 MET B N 1
ATOM 7526 C CA . MET B 1 135 ? -7.098 -25.859 21.844 1 65.62 135 MET B CA 1
ATOM 7527 C C . MET B 1 135 ? -7.801 -27.156 22.219 1 65.62 135 MET B C 1
ATOM 7529 O O . MET B 1 135 ? -7.355 -28.234 21.828 1 65.62 135 MET B O 1
ATOM 7533 N N . GLY B 1 136 ? -8.961 -27.078 22.922 1 58.94 136 GLY B N 1
ATOM 7534 C CA . GLY B 1 136 ? -9.672 -28.25 23.422 1 58.94 136 GLY B CA 1
ATOM 7535 C C . GLY B 1 136 ? -8.852 -29.078 24.391 1 58.94 136 GLY B C 1
ATOM 7536 O O . GLY B 1 136 ? -8.273 -28.547 25.344 1 58.94 136 GLY B O 1
ATOM 7537 N N . ASP B 1 137 ? -8.977 -30.422 24.234 1 51.91 137 ASP B N 1
ATOM 7538 C CA . ASP B 1 137 ? -8.273 -31.375 25.094 1 51.91 137 ASP B CA 1
ATOM 7539 C C . ASP B 1 137 ? -6.848 -31.609 24.594 1 51.91 137 ASP B C 1
ATOM 7541 O O . ASP B 1 137 ? -6.074 -32.344 25.234 1 51.91 137 ASP B O 1
ATOM 7545 N N . THR B 1 138 ? -6.555 -31.094 23.453 1 50.78 138 THR B N 1
ATOM 7546 C CA . THR B 1 138 ? -5.246 -31.422 22.891 1 50.78 138 THR B CA 1
ATOM 7547 C C . THR B 1 138 ? -4.289 -30.25 23.047 1 50.78 138 THR B C 1
ATOM 7549 O O . THR B 1 138 ? -4.648 -29.109 22.75 1 50.78 138 THR B O 1
ATOM 7552 N N . TRP B 1 139 ? -3.43 -30.281 23.953 1 45.59 139 TRP B N 1
ATOM 7553 C CA . TRP B 1 139 ? -2.371 -29.281 24.109 1 45.59 139 TRP B CA 1
ATOM 7554 C C . TRP B 1 139 ? -1.634 -29.062 22.797 1 45.59 139 TRP B C 1
ATOM 7556 O O . TRP B 1 139 ? -1.122 -30.016 22.203 1 45.59 139 TRP B O 1
ATOM 7566 N N . TRP B 1 140 ? -1.975 -28 22.328 1 47.44 140 TRP B N 1
ATOM 7567 C CA . TRP B 1 140 ? -1.285 -27.812 21.047 1 47.44 140 TRP B CA 1
ATOM 7568 C C . TRP B 1 140 ? 0.228 -27.859 21.234 1 47.44 140 TRP B C 1
ATOM 7570 O O . TRP B 1 140 ? 0.941 -28.453 20.438 1 47.44 140 TRP B O 1
ATOM 7580 N N . ASN B 1 141 ? 0.728 -27.188 22.203 1 47.81 141 ASN B N 1
ATOM 7581 C CA . ASN B 1 141 ? 2.162 -27.172 22.469 1 47.81 141 ASN B CA 1
ATOM 7582 C C . ASN B 1 141 ? 2.697 -28.562 22.797 1 47.81 141 ASN B C 1
ATOM 7584 O O . ASN B 1 141 ? 3.803 -28.906 22.391 1 47.81 141 ASN B O 1
ATOM 7588 N N . GLU B 1 142 ? 1.992 -29.203 23.672 1 46.22 142 GLU B N 1
ATOM 7589 C CA . GLU B 1 142 ? 2.469 -30.531 24.031 1 46.22 142 GLU B CA 1
ATOM 7590 C C . GLU B 1 142 ? 2.41 -31.484 22.844 1 46.22 142 GLU B C 1
ATOM 7592 O O . GLU B 1 142 ? 3.293 -32.312 22.672 1 46.22 142 GLU B O 1
ATOM 7597 N N . SER B 1 143 ? 1.323 -31.422 22.172 1 43.47 143 SER B N 1
ATOM 7598 C CA . SER B 1 143 ? 1.265 -32.281 21 1 43.47 143 SER B CA 1
ATOM 7599 C C . SER B 1 143 ? 2.262 -31.859 19.922 1 43.47 143 SER B C 1
ATOM 7601 O O . SER B 1 143 ? 2.877 -32.688 19.266 1 43.47 143 SER B O 1
ATOM 7603 N N . LEU B 1 144 ? 2.324 -30.609 19.719 1 44.69 144 LEU B N 1
ATOM 7604 C CA . LEU B 1 144 ? 3.32 -30.094 18.781 1 44.69 144 LEU B CA 1
ATOM 7605 C C . LEU B 1 144 ? 4.727 -30.234 19.359 1 44.69 144 LEU B C 1
ATOM 7607 O O . LEU B 1 144 ? 5.664 -30.594 18.625 1 44.69 144 LEU B O 1
ATOM 7611 N N . ALA B 1 145 ? 4.961 -29.859 20.531 1 44.97 145 ALA B N 1
ATOM 7612 C CA . ALA B 1 145 ? 6.219 -30.125 21.219 1 44.97 145 ALA B CA 1
ATOM 7613 C C . ALA B 1 145 ? 6.531 -31.625 21.234 1 44.97 145 ALA B C 1
ATOM 7615 O O . ALA B 1 145 ? 7.68 -32.031 21.031 1 44.97 145 ALA B O 1
ATOM 7616 N N . ASN B 1 146 ? 5.59 -32.406 21.672 1 44 146 ASN B N 1
ATOM 7617 C CA . ASN B 1 146 ? 5.805 -33.844 21.719 1 44 146 ASN B CA 1
ATOM 7618 C C . ASN B 1 146 ? 5.957 -34.438 20.312 1 44 146 ASN B C 1
ATOM 7620 O O . ASN B 1 146 ? 6.582 -35.469 20.141 1 44 146 ASN B O 1
ATOM 7624 N N . GLN B 1 147 ? 5.25 -33.75 19.422 1 45.28 147 GLN B N 1
ATOM 7625 C CA . GLN B 1 147 ? 5.352 -34.344 18.094 1 45.28 147 GLN B CA 1
ATOM 7626 C C . GLN B 1 147 ? 6.484 -33.688 17.297 1 45.28 147 GLN B C 1
ATOM 7628 O O . GLN B 1 147 ? 6.723 -34.062 16.141 1 45.28 147 GLN B O 1
ATOM 7633 N N . GLY B 1 148 ? 7.262 -32.906 17.891 1 49.06 148 GLY B N 1
ATOM 7634 C CA . GLY B 1 148 ? 8.445 -32.375 17.234 1 49.06 148 GLY B CA 1
ATOM 7635 C C . GLY B 1 148 ? 8.117 -31.453 16.078 1 49.06 148 GLY B C 1
ATOM 7636 O O . GLY B 1 148 ? 8.812 -31.453 15.062 1 49.06 148 GLY B O 1
ATOM 7637 N N . LEU B 1 149 ? 7.039 -30.797 16.156 1 49.5 149 LEU B N 1
ATOM 7638 C CA . LEU B 1 149 ? 6.68 -30 14.984 1 49.5 149 LEU B CA 1
ATOM 7639 C C . LEU B 1 149 ? 7.473 -28.703 14.938 1 49.5 149 LEU B C 1
ATOM 7641 O O . LEU B 1 149 ? 7.789 -28.125 15.984 1 49.5 149 LEU B O 1
ATOM 7645 N N . THR B 1 150 ? 7.953 -28.422 13.828 1 56.53 150 THR B N 1
ATOM 7646 C CA . THR B 1 150 ? 8.688 -27.188 13.562 1 56.53 150 THR B CA 1
ATOM 7647 C C . THR B 1 150 ? 7.773 -25.969 13.68 1 56.53 150 THR B C 1
ATOM 7649 O O . THR B 1 150 ? 6.551 -26.094 13.641 1 56.53 150 THR B O 1
ATOM 7652 N N . ARG B 1 151 ? 8.195 -24.828 14.148 1 55.56 151 ARG B N 1
ATOM 7653 C CA . ARG B 1 151 ? 7.484 -23.562 14.305 1 55.56 151 ARG B CA 1
ATOM 7654 C C . ARG B 1 151 ? 6.641 -23.25 13.078 1 55.56 151 ARG B C 1
ATOM 7656 O O . ARG B 1 151 ? 5.52 -22.75 13.195 1 55.56 151 ARG B O 1
ATOM 7663 N N . ARG B 1 152 ? 7.098 -23.609 12.023 1 54.16 152 ARG B N 1
ATOM 7664 C CA . ARG B 1 152 ? 6.367 -23.375 10.781 1 54.16 152 ARG B CA 1
ATOM 7665 C C . ARG B 1 152 ? 5.082 -24.203 10.742 1 54.16 152 ARG B C 1
ATOM 7667 O O . ARG B 1 152 ? 4.039 -23.703 10.305 1 54.16 152 ARG B O 1
ATOM 7674 N N . GLU B 1 153 ? 5.312 -25.406 11.188 1 58.88 153 GLU B N 1
ATOM 7675 C CA . GLU B 1 153 ? 4.152 -26.297 11.211 1 58.88 153 GLU B CA 1
ATOM 7676 C C . GLU B 1 153 ? 3.111 -25.812 12.219 1 58.88 153 GLU B C 1
ATOM 7678 O O . GLU B 1 153 ? 1.908 -25.906 11.969 1 58.88 153 GLU B O 1
ATOM 7683 N N . ALA B 1 154 ? 3.678 -25.344 13.164 1 61.34 154 ALA B N 1
ATOM 7684 C CA . ALA B 1 154 ? 2.799 -24.797 14.203 1 61.34 154 ALA B CA 1
ATOM 7685 C C . ALA B 1 154 ? 1.98 -23.625 13.672 1 61.34 154 ALA B C 1
ATOM 7687 O O . ALA B 1 154 ? 0.773 -23.547 13.906 1 61.34 154 ALA B O 1
ATOM 7688 N N . TYR B 1 155 ? 2.543 -22.875 12.891 1 62.75 155 TYR B N 1
ATOM 7689 C CA . TYR B 1 155 ? 1.851 -21.688 12.391 1 62.75 155 TYR B CA 1
ATOM 7690 C C . TYR B 1 155 ? 0.884 -22.062 11.273 1 62.75 155 TYR B C 1
ATOM 7692 O O . TYR B 1 155 ? -0.137 -21.391 11.078 1 62.75 155 TYR B O 1
ATOM 7700 N N . LYS B 1 156 ? 1.241 -23.172 10.664 1 63.25 156 LYS B N 1
ATOM 7701 C CA . LYS B 1 156 ? 0.281 -23.672 9.68 1 63.25 156 LYS B CA 1
ATOM 7702 C C . LYS B 1 156 ? -1.007 -24.141 10.359 1 63.25 156 LYS B C 1
ATOM 7704 O O . LYS B 1 156 ? -2.104 -23.875 9.867 1 63.25 156 LYS B O 1
ATOM 7709 N N . TYR B 1 157 ? -0.735 -24.75 11.438 1 63.81 157 TYR B N 1
ATOM 7710 C CA . TYR B 1 157 ? -1.886 -25.219 12.203 1 63.81 157 TYR B CA 1
ATOM 7711 C C . TYR B 1 157 ? -2.654 -24.047 12.805 1 63.81 157 TYR B C 1
ATOM 7713 O O . TYR B 1 157 ? -3.881 -23.984 12.695 1 63.81 157 TYR B O 1
ATOM 7721 N N . LEU B 1 158 ? -1.902 -23.172 13.344 1 72.44 158 LEU B N 1
ATOM 7722 C CA . LEU B 1 158 ? -2.523 -22.016 13.977 1 72.44 158 LEU B CA 1
ATOM 7723 C C . LEU B 1 158 ? -3.193 -21.109 12.945 1 72.44 158 LEU B C 1
ATOM 7725 O O . LEU B 1 158 ? -4.133 -20.375 13.266 1 72.44 158 LEU B O 1
ATOM 7729 N N . GLY B 1 159 ? -2.742 -21.156 11.766 1 69.62 159 GLY B N 1
ATOM 7730 C CA . GLY B 1 159 ? -3.295 -20.359 10.688 1 69.62 159 GLY B CA 1
ATOM 7731 C C . GLY B 1 159 ? -4.738 -20.703 10.359 1 69.62 159 GLY B C 1
ATOM 7732 O O . GLY B 1 159 ? -5.449 -19.906 9.742 1 69.62 159 GLY B O 1
ATOM 7733 N N . ARG B 1 160 ? -5.105 -21.906 10.938 1 66.06 160 ARG B N 1
ATOM 7734 C CA . ARG B 1 160 ? -6.496 -22.328 10.773 1 66.06 160 ARG B CA 1
ATOM 7735 C C . ARG B 1 160 ? -7.422 -21.484 11.656 1 66.06 160 ARG B C 1
ATOM 7737 O O . ARG B 1 160 ? -8.586 -21.266 11.312 1 66.06 160 ARG B O 1
ATOM 7744 N N . TYR B 1 161 ? -6.812 -21.062 12.695 1 72.06 161 TYR B N 1
ATOM 7745 C CA . TYR B 1 161 ? -7.625 -20.391 13.703 1 72.06 161 TYR B CA 1
ATOM 7746 C C . TYR B 1 161 ? -7.371 -18.891 13.695 1 72.06 161 TYR B C 1
ATOM 7748 O O . TYR B 1 161 ? -8.273 -18.109 13.977 1 72.06 161 TYR B O 1
ATOM 7756 N N . PHE B 1 162 ? -6.152 -18.625 13.391 1 75.94 162 PHE B N 1
ATOM 7757 C CA . PHE B 1 162 ? -5.77 -17.219 13.492 1 75.94 162 PHE B CA 1
ATOM 7758 C C . PHE B 1 162 ? -5.242 -16.703 12.156 1 75.94 162 PHE B C 1
ATOM 7760 O O . PHE B 1 162 ? -4.457 -17.391 11.492 1 75.94 162 PHE B O 1
ATOM 7767 N N . ASP B 1 163 ? -5.855 -15.586 11.836 1 72.75 163 ASP B N 1
ATOM 7768 C CA . ASP B 1 163 ? -5.336 -14.93 10.641 1 72.75 163 ASP B CA 1
ATOM 7769 C C . ASP B 1 163 ? -4.152 -14.023 10.977 1 72.75 163 ASP B C 1
ATOM 7771 O O . ASP B 1 163 ? -4.34 -12.867 11.367 1 72.75 163 ASP B O 1
ATOM 7775 N N . PHE B 1 164 ? -3.035 -14.492 10.836 1 72.31 164 PHE B N 1
ATOM 7776 C CA . PHE B 1 164 ? -1.825 -13.789 11.242 1 72.31 164 PHE B CA 1
ATOM 7777 C C . PHE B 1 164 ? -1.555 -12.602 10.328 1 72.31 164 PHE B C 1
ATOM 7779 O O . PHE B 1 164 ? -0.687 -11.773 10.617 1 72.31 164 PHE B O 1
ATOM 7786 N N . GLU B 1 165 ? -2.367 -12.438 9.328 1 65.12 165 GLU B N 1
ATOM 7787 C CA . GLU B 1 165 ? -2.219 -11.273 8.461 1 65.12 165 GLU B CA 1
ATOM 7788 C C . GLU B 1 165 ? -2.955 -10.062 9.023 1 65.12 165 GLU B C 1
ATOM 7790 O O . GLU B 1 165 ? -2.645 -8.922 8.68 1 65.12 165 GLU B O 1
ATOM 7795 N N . SER B 1 166 ? -3.848 -10.414 9.836 1 75.5 166 SER B N 1
ATOM 7796 C CA . SER B 1 166 ? -4.57 -9.344 10.516 1 75.5 166 SER B CA 1
ATOM 7797 C C . SER B 1 166 ? -3.811 -8.852 11.742 1 75.5 166 SER B C 1
ATOM 7799 O O . SER B 1 166 ? -4.09 -9.281 12.867 1 75.5 166 SER B O 1
ATOM 7801 N N . THR B 1 167 ? -2.963 -7.91 11.508 1 80.62 167 THR B N 1
ATOM 7802 C CA . THR B 1 167 ? -2 -7.496 12.523 1 80.62 167 THR B CA 1
ATOM 7803 C C . THR B 1 167 ? -2.713 -6.973 13.766 1 80.62 167 THR B C 1
ATOM 7805 O O . THR B 1 167 ? -2.375 -7.352 14.883 1 80.62 167 THR B O 1
ATOM 7808 N N . GLU B 1 168 ? -3.717 -6.094 13.523 1 85.31 168 GLU B N 1
ATOM 7809 C CA . GLU B 1 168 ? -4.406 -5.496 14.664 1 85.31 168 GLU B CA 1
ATOM 7810 C C . GLU B 1 168 ? -5.121 -6.555 15.5 1 85.31 168 GLU B C 1
ATOM 7812 O O . GLU B 1 168 ? -5.125 -6.488 16.734 1 85.31 168 GLU B O 1
ATOM 7817 N N . LEU B 1 169 ? -5.641 -7.457 14.781 1 87.25 169 LEU B N 1
ATOM 7818 C CA . LEU B 1 169 ? -6.363 -8.523 15.469 1 87.25 169 LEU B CA 1
ATOM 7819 C C . LEU B 1 169 ? -5.406 -9.391 16.281 1 87.25 169 LEU B C 1
ATOM 7821 O O . LEU B 1 169 ? -5.68 -9.703 17.438 1 87.25 169 LEU B O 1
ATOM 7825 N N . ILE B 1 170 ? -4.316 -9.75 15.672 1 86.12 170 ILE B N 1
ATOM 7826 C CA . ILE B 1 170 ? -3.348 -10.609 16.359 1 86.12 170 ILE B CA 1
ATOM 7827 C C . ILE B 1 170 ? -2.783 -9.875 17.578 1 86.12 170 ILE B C 1
ATOM 7829 O O . ILE B 1 170 ? -2.664 -10.461 18.656 1 86.12 170 ILE B O 1
ATOM 7833 N N . ARG B 1 171 ? -2.506 -8.625 17.406 1 88.19 171 ARG B N 1
ATOM 7834 C CA . ARG B 1 171 ? -1.978 -7.82 18.5 1 88.19 171 ARG B CA 1
ATOM 7835 C C . ARG B 1 171 ? -2.98 -7.727 19.641 1 88.19 171 ARG B C 1
ATOM 7837 O O . ARG B 1 171 ? -2.611 -7.848 20.812 1 88.19 171 ARG B O 1
ATOM 7844 N N . ALA B 1 172 ? -4.188 -7.531 19.281 1 91 172 ALA B N 1
ATOM 7845 C CA . ALA B 1 172 ? -5.234 -7.488 20.297 1 91 172 ALA B CA 1
ATOM 7846 C C . ALA B 1 172 ? -5.379 -8.836 21 1 91 172 ALA B C 1
ATOM 7848 O O . ALA B 1 172 ? -5.547 -8.898 22.219 1 91 172 ALA B O 1
ATOM 7849 N N . THR B 1 173 ? -5.293 -9.867 20.203 1 90.88 173 THR B N 1
ATOM 7850 C CA . THR B 1 173 ? -5.414 -11.219 20.766 1 90.88 173 THR B CA 1
ATOM 7851 C C . THR B 1 173 ? -4.285 -11.5 21.75 1 90.88 173 THR B C 1
ATOM 7853 O O . THR B 1 173 ? -4.516 -12.055 22.828 1 90.88 173 THR B O 1
ATOM 7856 N N . GLY B 1 174 ? -3.152 -11.117 21.344 1 88.38 174 GLY B N 1
ATOM 7857 C CA . GLY B 1 174 ? -2.014 -11.297 22.234 1 88.38 174 GLY B CA 1
ATOM 7858 C C . GLY B 1 174 ? -2.164 -10.547 23.547 1 88.38 174 GLY B C 1
ATOM 7859 O O . GLY B 1 174 ? -1.86 -11.094 24.609 1 88.38 174 GLY B O 1
ATOM 7860 N N . ALA B 1 175 ? -2.527 -9.312 23.406 1 89.75 175 ALA B N 1
ATOM 7861 C CA . ALA B 1 175 ? -2.74 -8.516 24.609 1 89.75 175 ALA B CA 1
ATOM 7862 C C . ALA B 1 175 ? -3.791 -9.156 25.516 1 89.75 175 ALA B C 1
ATOM 7864 O O . ALA B 1 175 ? -3.643 -9.164 26.734 1 89.75 175 ALA B O 1
ATOM 7865 N N . LEU B 1 176 ? -4.77 -9.703 24.891 1 91.31 176 LEU B N 1
ATOM 7866 C CA . LEU B 1 176 ? -5.828 -10.375 25.641 1 91.31 176 LEU B CA 1
ATOM 7867 C C . LEU B 1 176 ? -5.285 -11.594 26.375 1 91.31 176 LEU B C 1
ATOM 7869 O O . LEU B 1 176 ? -5.555 -11.773 27.562 1 91.31 176 LEU B O 1
ATOM 7873 N N . PHE B 1 177 ? -4.535 -12.328 25.719 1 88.62 177 PHE B N 1
ATOM 7874 C CA . PHE B 1 177 ? -3.98 -13.523 26.328 1 88.62 177 PHE B CA 1
ATOM 7875 C C . PHE B 1 177 ? -3.043 -13.164 27.484 1 88.62 177 PHE B C 1
ATOM 7877 O O . PHE B 1 177 ? -3.035 -13.828 28.516 1 88.62 177 PHE B O 1
ATOM 7884 N N . GLY B 1 178 ? -2.244 -12.164 27.234 1 84.31 178 GLY B N 1
ATOM 7885 C CA . GLY B 1 178 ? -1.393 -11.688 28.312 1 84.31 178 GLY B CA 1
ATOM 7886 C C . GLY B 1 178 ? -2.172 -11.266 29.547 1 84.31 178 GLY B C 1
ATOM 7887 O O . GLY B 1 178 ? -1.783 -11.586 30.672 1 84.31 178 GLY B O 1
ATOM 7888 N N . TYR B 1 179 ? -3.172 -10.602 29.297 1 86.69 179 TYR B N 1
ATOM 7889 C CA . TYR B 1 179 ? -4.035 -10.148 30.391 1 86.69 179 TYR B CA 1
ATOM 7890 C C . TYR B 1 179 ? -4.668 -11.336 31.109 1 86.69 179 TYR B C 1
ATOM 7892 O O . TYR B 1 179 ? -4.688 -11.383 32.344 1 86.69 179 TYR B O 1
ATOM 7900 N N . LEU B 1 180 ? -5.145 -12.312 30.359 1 84.69 180 LEU B N 1
ATOM 7901 C CA . LEU B 1 180 ? -5.797 -13.477 30.953 1 84.69 180 LEU B CA 1
ATOM 7902 C C . LEU B 1 180 ? -4.816 -14.289 31.781 1 84.69 180 LEU B C 1
ATOM 7904 O O . LEU B 1 180 ? -5.18 -14.805 32.844 1 84.69 180 LEU B O 1
ATOM 7908 N N . ALA B 1 181 ? -3.664 -14.281 31.297 1 80.5 181 ALA B N 1
ATOM 7909 C CA . ALA B 1 181 ? -2.631 -15.016 32.031 1 80.5 181 ALA B CA 1
ATOM 7910 C C . ALA B 1 181 ? -2.271 -14.297 33.312 1 80.5 181 ALA B C 1
ATOM 7912 O O . ALA B 1 181 ? -2.104 -14.938 34.375 1 80.5 181 ALA B O 1
ATOM 7913 N N . THR B 1 182 ? -2.145 -13.016 33.25 1 77.56 182 THR B N 1
ATOM 7914 C CA . THR B 1 182 ? -1.751 -12.227 34.406 1 77.56 182 THR B CA 1
ATOM 7915 C C . THR B 1 182 ? -2.857 -12.219 35.469 1 77.56 182 THR B C 1
ATOM 7917 O O . THR B 1 182 ? -2.584 -12.344 36.656 1 77.56 182 THR B O 1
ATOM 7920 N N . GLU B 1 183 ? -4.059 -12.117 34.938 1 76.44 183 GLU B N 1
ATOM 7921 C CA . GLU B 1 183 ? -5.188 -12.023 35.875 1 76.44 183 GLU B CA 1
ATOM 7922 C C . GLU B 1 183 ? -5.742 -13.398 36.219 1 76.44 183 GLU B C 1
ATOM 7924 O O . GLU B 1 183 ? -6.641 -13.531 37.031 1 76.44 183 GLU B O 1
ATOM 7929 N N . LYS B 1 184 ? -5.078 -14.477 35.625 1 71.5 184 LYS B N 1
ATOM 7930 C CA . LYS B 1 184 ? -5.469 -15.867 35.875 1 71.5 184 LYS B CA 1
ATOM 7931 C C . LYS B 1 184 ? -6.961 -16.062 35.625 1 71.5 184 LYS B C 1
ATOM 7933 O O . LYS B 1 184 ? -7.66 -16.641 36.469 1 71.5 184 LYS B O 1
ATOM 7938 N N . ILE B 1 185 ? -7.438 -15.445 34.5 1 71.12 185 ILE B N 1
ATOM 7939 C CA . ILE B 1 185 ? -8.836 -15.578 34.125 1 71.12 185 ILE B CA 1
ATOM 7940 C C . ILE B 1 185 ? -8.984 -16.75 33.156 1 71.12 185 ILE B C 1
ATOM 7942 O O . ILE B 1 185 ? -8.18 -16.922 32.219 1 71.12 185 ILE B O 1
ATOM 7946 N N . GLY B 1 186 ? -10.055 -17.547 33.219 1 62.16 186 GLY B N 1
ATOM 7947 C CA . GLY B 1 186 ? -10.406 -18.641 32.344 1 62.16 186 GLY B CA 1
ATOM 7948 C C . GLY B 1 186 ? -9.805 -19.969 32.781 1 62.16 186 GLY B C 1
ATOM 7949 O O . GLY B 1 186 ? -9.203 -20.062 33.844 1 62.16 186 GLY B O 1
ATOM 7950 N N . ALA B 1 187 ? -10.148 -21.062 31.953 1 53.44 187 ALA B N 1
ATOM 7951 C CA . ALA B 1 187 ? -9.68 -22.406 32.281 1 53.44 187 ALA B CA 1
ATOM 7952 C C . ALA B 1 187 ? -8.156 -22.5 32.188 1 53.44 187 ALA B C 1
ATOM 7954 O O . ALA B 1 187 ? -7.59 -22.5 31.094 1 53.44 187 ALA B O 1
ATOM 7955 N N . GLN B 1 188 ? -7.527 -21.922 33.125 1 54.62 188 GLN B N 1
ATOM 7956 C CA . GLN B 1 188 ? -6.078 -22.062 33.219 1 54.62 188 GLN B CA 1
ATOM 7957 C C . GLN B 1 188 ? -5.691 -23.328 33.969 1 54.62 188 GLN B C 1
ATOM 7959 O O . GLN B 1 188 ? -6.383 -23.734 34.906 1 54.62 188 GLN B O 1
ATOM 7964 N N . LEU B 1 189 ? -5.199 -24.25 33.219 1 45.62 189 LEU B N 1
ATOM 7965 C CA . LEU B 1 189 ? -4.793 -25.438 33.969 1 45.62 189 LEU B CA 1
ATOM 7966 C C . LEU B 1 189 ? -3.982 -25.062 35.219 1 45.62 189 LEU B C 1
ATOM 7968 O O . LEU B 1 189 ? -3.328 -24.016 35.219 1 45.62 189 LEU B O 1
ATOM 7972 N N . ASP B 1 190 ? -4.188 -25.812 36.312 1 43.59 190 ASP B N 1
ATOM 7973 C CA . ASP B 1 190 ? -3.547 -25.75 37.625 1 43.59 190 ASP B CA 1
ATOM 7974 C C . ASP B 1 190 ? -2.043 -25.531 37.469 1 43.59 190 ASP B C 1
ATOM 7976 O O . ASP B 1 190 ? -1.332 -26.344 36.906 1 43.59 190 ASP B O 1
ATOM 7980 N N . GLY B 1 191 ? -1.458 -24.406 37.812 1 47.28 191 GLY B N 1
ATOM 7981 C CA . GLY B 1 191 ? -0.081 -24 38.031 1 47.28 191 GLY B CA 1
ATOM 7982 C C . GLY B 1 191 ? 0.536 -23.328 36.812 1 47.28 191 GLY B C 1
ATOM 7983 O O . GLY B 1 191 ? 1.548 -22.625 36.938 1 47.28 191 GLY B O 1
ATOM 7984 N N . ALA B 1 192 ? 0.261 -23.844 35.469 1 46.5 192 ALA B N 1
ATOM 7985 C CA . ALA B 1 192 ? 0.972 -23.281 34.312 1 46.5 192 ALA B CA 1
ATOM 7986 C C . ALA B 1 192 ? 0.132 -22.219 33.594 1 46.5 192 ALA B C 1
ATOM 7988 O O . ALA B 1 192 ? -1.1 -22.281 33.625 1 46.5 192 ALA B O 1
ATOM 7989 N N . ALA B 1 193 ? 0.505 -20.969 33.344 1 56.44 193 ALA B N 1
ATOM 7990 C CA . ALA B 1 193 ? 0.002 -19.766 32.656 1 56.44 193 ALA B CA 1
ATOM 7991 C C . ALA B 1 193 ? -0.444 -20.078 31.234 1 56.44 193 ALA B C 1
ATOM 7993 O O . ALA B 1 193 ? -0.1 -19.344 30.297 1 56.44 193 ALA B O 1
ATOM 7994 N N . VAL B 1 194 ? -1.107 -21.297 30.984 1 62.78 194 VAL B N 1
ATOM 7995 C CA . VAL B 1 194 ? -1.503 -21.656 29.625 1 62.78 194 VAL B CA 1
ATOM 7996 C C . VAL B 1 194 ? -3.002 -21.438 29.438 1 62.78 194 VAL B C 1
ATOM 7998 O O . VAL B 1 194 ? -3.809 -21.859 30.266 1 62.78 194 VAL B O 1
ATOM 8001 N N . ILE B 1 195 ? -3.424 -20.703 28.453 1 74.25 195 ILE B N 1
ATOM 8002 C CA . ILE B 1 195 ? -4.809 -20.406 28.109 1 74.25 195 ILE B CA 1
ATOM 8003 C C . ILE B 1 195 ? -5.395 -21.516 27.25 1 74.25 195 ILE B C 1
ATOM 8005 O O . ILE B 1 195 ? -4.801 -21.906 26.25 1 74.25 195 ILE B O 1
ATOM 8009 N N . CYS B 1 196 ? -6.402 -22.219 27.766 1 74.19 196 CYS B N 1
ATOM 8010 C CA . CYS B 1 196 ? -7.086 -23.281 27.031 1 74.19 196 CYS B CA 1
ATOM 8011 C C . CYS B 1 196 ? -8.281 -22.719 26.266 1 74.19 196 CYS B C 1
ATOM 8013 O O . CYS B 1 196 ? -9.117 -22.016 26.828 1 74.19 196 CYS B O 1
ATOM 8015 N N . LEU B 1 197 ? -8.273 -22.938 24.938 1 80.25 197 LEU B N 1
ATOM 8016 C CA . LEU B 1 197 ? -9.391 -22.5 24.109 1 80.25 197 LEU B CA 1
ATOM 8017 C C . LEU B 1 197 ? -10.164 -23.688 23.562 1 80.25 197 LEU B C 1
ATOM 8019 O O . LEU B 1 197 ? -9.57 -24.688 23.172 1 80.25 197 LEU B O 1
ATOM 8023 N N . THR B 1 198 ? -11.406 -23.625 23.656 1 74.12 198 THR B N 1
ATOM 8024 C CA . THR B 1 198 ? -12.25 -24.656 23.062 1 74.12 198 THR B CA 1
ATOM 8025 C C . THR B 1 198 ? -12.414 -24.406 21.562 1 74.12 198 THR B C 1
ATOM 8027 O O . THR B 1 198 ? -12.492 -25.344 20.766 1 74.12 198 THR B O 1
ATOM 8030 N N . SER B 1 199 ? -12.609 -23.125 21.266 1 77.81 199 SER B N 1
ATOM 8031 C CA . SER B 1 199 ? -12.781 -22.781 19.859 1 77.81 199 SER B CA 1
ATOM 8032 C C . SER B 1 199 ? -12.375 -21.328 19.594 1 77.81 199 SER B C 1
ATOM 8034 O O . SER B 1 199 ? -12.352 -20.516 20.5 1 77.81 199 SER B O 1
ATOM 8036 N N . VAL B 1 200 ? -11.883 -21.125 18.422 1 81.06 200 VAL B N 1
ATOM 8037 C CA . VAL B 1 200 ? -11.633 -19.781 17.906 1 81.06 200 VAL B CA 1
ATOM 8038 C C . VAL B 1 200 ? -12.57 -19.5 16.734 1 81.06 200 VAL B C 1
ATOM 8040 O O . VAL B 1 200 ? -12.602 -20.25 15.758 1 81.06 200 VAL B O 1
ATOM 8043 N N . GLU B 1 201 ? -13.492 -18.5 16.969 1 75.81 201 GLU B N 1
ATOM 8044 C CA . GLU B 1 201 ? -14.492 -18.203 15.953 1 75.81 201 GLU B CA 1
ATOM 8045 C C . GLU B 1 201 ? -14.328 -16.781 15.414 1 75.81 201 GLU B C 1
ATOM 8047 O O . GLU B 1 201 ? -14.188 -15.836 16.188 1 75.81 201 GLU B O 1
ATOM 8052 N N . ARG B 1 202 ? -14.297 -16.75 14.133 1 72.62 202 ARG B N 1
ATOM 8053 C CA . ARG B 1 202 ? -14.383 -15.422 13.531 1 72.62 202 ARG B CA 1
ATOM 8054 C C . ARG B 1 202 ? -15.836 -14.953 13.461 1 72.62 202 ARG B C 1
ATOM 8056 O O . ARG B 1 202 ? -16.688 -15.617 12.852 1 72.62 202 ARG B O 1
ATOM 8063 N N . VAL B 1 203 ? -16.109 -13.906 14.25 1 65.94 203 VAL B N 1
ATOM 8064 C CA . VAL B 1 203 ? -17.5 -13.469 14.367 1 65.94 203 VAL B CA 1
ATOM 8065 C C . VAL B 1 203 ? -17.688 -12.141 13.641 1 65.94 203 VAL B C 1
ATOM 8067 O O . VAL B 1 203 ? -16.703 -11.438 13.367 1 65.94 203 VAL B O 1
ATOM 8070 N N . ALA B 1 204 ? -18.812 -12.133 13.062 1 63 204 ALA B N 1
ATOM 8071 C CA . ALA B 1 204 ? -19.234 -10.859 12.492 1 63 204 ALA B CA 1
ATOM 8072 C C . ALA B 1 204 ? -20.141 -10.094 13.453 1 63 204 ALA B C 1
ATOM 8074 O O . ALA B 1 204 ? -20.641 -10.664 14.43 1 63 204 ALA B O 1
ATOM 8075 N N . LEU B 1 205 ? -20.031 -8.906 13.344 1 64.56 205 LEU B N 1
ATOM 8076 C CA . LEU B 1 205 ? -20.984 -8.094 14.086 1 64.56 205 LEU B CA 1
ATOM 8077 C C . LEU B 1 205 ? -22.422 -8.422 13.68 1 64.56 205 LEU B C 1
ATOM 8079 O O . LEU B 1 205 ? -22.672 -8.805 12.531 1 64.56 205 LEU B O 1
ATOM 8083 N N . ASP B 1 206 ? -23.266 -8.609 14.578 1 66.69 206 ASP B N 1
ATOM 8084 C CA . ASP B 1 206 ? -24.656 -8.945 14.312 1 66.69 206 ASP B CA 1
ATOM 8085 C C . ASP B 1 206 ? -25.234 -8.07 13.203 1 66.69 206 ASP B C 1
ATOM 8087 O O . ASP B 1 206 ? -25.016 -6.855 13.188 1 66.69 206 ASP B O 1
ATOM 8091 N N . GLY B 1 207 ? -25.812 -8.68 12.273 1 75.94 207 GLY B N 1
ATOM 8092 C CA . GLY B 1 207 ? -26.5 -7.973 11.203 1 75.94 207 GLY B CA 1
ATOM 8093 C C . GLY B 1 207 ? -25.594 -7.645 10.031 1 75.94 207 GLY B C 1
ATOM 8094 O O . GLY B 1 207 ? -26.016 -6.984 9.078 1 75.94 207 GLY B O 1
ATOM 8095 N N . ILE B 1 208 ? -24.328 -8.125 10.164 1 83.75 208 ILE B N 1
ATOM 8096 C CA . ILE B 1 208 ? -23.391 -7.805 9.094 1 83.75 208 ILE B CA 1
ATOM 8097 C C . ILE B 1 208 ? -22.812 -9.094 8.516 1 83.75 208 ILE B C 1
ATOM 8099 O O . ILE B 1 208 ? -22.516 -10.039 9.25 1 83.75 208 ILE B O 1
ATOM 8103 N N . MET B 1 209 ? -22.75 -9.086 7.273 1 88.62 209 MET B N 1
ATOM 8104 C CA . MET B 1 209 ? -22.156 -10.227 6.582 1 88.62 209 MET B CA 1
ATOM 8105 C C . MET B 1 209 ? -20.656 -10.328 6.883 1 88.62 209 MET B C 1
ATOM 8107 O O . MET B 1 209 ? -19.953 -9.32 6.883 1 88.62 209 MET B O 1
ATOM 8111 N N . TYR B 1 210 ? -20.25 -11.555 7.121 1 81.69 210 TYR B N 1
ATOM 8112 C CA . TYR B 1 210 ? -18.828 -11.766 7.328 1 81.69 210 TYR B CA 1
ATOM 8113 C C . TYR B 1 210 ? -18.078 -11.859 5.996 1 81.69 210 TYR B C 1
ATOM 8115 O O . TYR B 1 210 ? -18.469 -12.648 5.125 1 81.69 210 TYR B O 1
ATOM 8123 N N . ILE B 1 211 ? -17.094 -11.016 5.773 1 84 211 ILE B N 1
ATOM 8124 C CA . ILE B 1 211 ? -16.188 -11.055 4.625 1 84 211 ILE B CA 1
ATOM 8125 C C . ILE B 1 211 ? -14.781 -10.656 5.062 1 84 211 ILE B C 1
ATOM 8127 O O . ILE B 1 211 ? -14.586 -9.594 5.66 1 84 211 ILE B O 1
ATOM 8131 N N . ASP B 1 212 ? -13.852 -11.508 4.855 1 71.19 212 ASP B N 1
ATOM 8132 C CA . ASP B 1 212 ? -12.5 -11.227 5.32 1 71.19 212 ASP B CA 1
ATOM 8133 C C . ASP B 1 212 ? -11.781 -10.266 4.375 1 71.19 212 ASP B C 1
ATOM 8135 O O . ASP B 1 212 ? -12.242 -10.031 3.252 1 71.19 212 ASP B O 1
ATOM 8139 N N . ALA B 1 213 ? -10.656 -9.773 4.777 1 67.88 213 ALA B N 1
ATOM 8140 C CA . ALA B 1 213 ? -9.891 -8.781 4.027 1 67.88 213 ALA B CA 1
ATOM 8141 C C . ALA B 1 213 ? -9.391 -9.367 2.709 1 67.88 213 ALA B C 1
ATOM 8143 O O . ALA B 1 213 ? -9.375 -8.68 1.685 1 67.88 213 ALA B O 1
ATOM 8144 N N . GLY B 1 214 ? -9.023 -10.625 2.732 1 72.62 214 GLY B N 1
ATOM 8145 C CA . GLY B 1 214 ? -8.555 -11.273 1.517 1 72.62 214 GLY B CA 1
ATOM 8146 C C . GLY B 1 214 ? -9.625 -11.383 0.449 1 72.62 214 GLY B C 1
ATOM 8147 O O . GLY B 1 214 ? -9.352 -11.172 -0.734 1 72.62 214 GLY B O 1
ATOM 8148 N N . SER B 1 215 ? -10.805 -11.695 0.95 1 84.06 215 SER B N 1
ATOM 8149 C CA . SER B 1 215 ? -11.922 -11.789 0.025 1 84.06 215 SER B CA 1
ATOM 8150 C C . SER B 1 215 ? -12.289 -10.422 -0.544 1 84.06 215 SER B C 1
ATOM 8152 O O . SER B 1 215 ? -12.602 -10.297 -1.73 1 84.06 215 SER B O 1
ATOM 8154 N N . MET B 1 216 ? -12.211 -9.375 0.24 1 84.31 216 MET B N 1
ATOM 8155 C CA . MET B 1 216 ? -12.508 -8.023 -0.224 1 84.31 216 MET B CA 1
ATOM 8156 C C . MET B 1 216 ? -11.5 -7.578 -1.277 1 84.31 216 MET B C 1
ATOM 8158 O O . MET B 1 216 ? -11.875 -6.949 -2.271 1 84.31 216 MET B O 1
ATOM 8162 N N . LYS B 1 217 ? -10.281 -7.906 -1.002 1 77.19 217 LYS B N 1
ATOM 8163 C CA . LYS B 1 217 ? -9.234 -7.57 -1.955 1 77.19 217 LYS B CA 1
ATOM 8164 C C . LYS B 1 217 ? -9.398 -8.344 -3.258 1 77.19 217 LYS B C 1
ATOM 8166 O O . LYS B 1 217 ? -9.258 -7.781 -4.344 1 77.19 217 LYS B O 1
ATOM 8171 N N . SER B 1 218 ? -9.68 -9.625 -3.111 1 82.75 218 SER B N 1
ATOM 8172 C CA . SER B 1 218 ? -9.852 -10.484 -4.281 1 82.75 218 SER B CA 1
ATOM 8173 C C . SER B 1 218 ? -10.992 -10 -5.16 1 82.75 218 SER B C 1
ATOM 8175 O O . SER B 1 218 ? -10.93 -10.102 -6.387 1 82.75 218 SER B O 1
ATOM 8177 N N . LEU B 1 219 ? -12.016 -9.469 -4.547 1 89.25 219 LEU B N 1
ATOM 8178 C CA . LEU B 1 219 ? -13.18 -8.984 -5.285 1 89.25 219 LEU B CA 1
ATOM 8179 C C . LEU B 1 219 ? -12.992 -7.523 -5.695 1 89.25 219 LEU B C 1
ATOM 8181 O O . LEU B 1 219 ? -13.859 -6.949 -6.359 1 89.25 219 LEU B O 1
ATOM 8185 N N . GLN B 1 220 ? -11.945 -6.941 -5.27 1 85.81 220 GLN B N 1
ATOM 8186 C CA . GLN B 1 220 ? -11.602 -5.562 -5.609 1 85.81 220 GLN B CA 1
ATOM 8187 C C . GLN B 1 220 ? -12.672 -4.594 -5.117 1 85.81 220 GLN B C 1
ATOM 8189 O O . GLN B 1 220 ? -13.117 -3.717 -5.863 1 85.81 220 GLN B O 1
ATOM 8194 N N . ILE B 1 221 ? -13.008 -4.828 -3.898 1 89.88 221 ILE B N 1
ATOM 8195 C CA . ILE B 1 221 ? -14.016 -3.941 -3.32 1 89.88 221 ILE B CA 1
ATOM 8196 C C . ILE B 1 221 ? -13.391 -2.584 -3.012 1 89.88 221 ILE B C 1
ATOM 8198 O O . ILE B 1 221 ? -13.953 -1.541 -3.352 1 89.88 221 ILE B O 1
ATOM 8202 N N . PHE B 1 222 ? -12.18 -2.631 -2.344 1 79.38 222 PHE B N 1
ATOM 8203 C CA . PHE B 1 222 ? -11.43 -1.409 -2.076 1 79.38 222 PHE B CA 1
ATOM 8204 C C . PHE B 1 222 ? -10.047 -1.472 -2.711 1 79.38 222 PHE B C 1
ATOM 8206 O O . PHE B 1 222 ? -9.539 -2.557 -3.002 1 79.38 222 PHE B O 1
ATOM 8213 N N . SER B 1 223 ? -9.469 -0.508 -3.197 1 67.25 223 SER B N 1
ATOM 8214 C CA . SER B 1 223 ? -8.117 -0.508 -3.744 1 67.25 223 SER B CA 1
ATOM 8215 C C . SER B 1 223 ? -7.238 0.522 -3.043 1 67.25 223 SER B C 1
ATOM 8217 O O . SER B 1 223 ? -7.66 1.66 -2.826 1 67.25 223 SER B O 1
ATOM 8219 N N . ASN B 1 224 ? -6.309 0.058 -2.111 1 47.88 224 ASN B N 1
ATOM 8220 C CA . ASN B 1 224 ? -5.363 1.017 -1.549 1 47.88 224 ASN B CA 1
ATOM 8221 C C . ASN B 1 224 ? -4.387 1.525 -2.604 1 47.88 224 ASN B C 1
ATOM 8223 O O . ASN B 1 224 ? -3.607 2.443 -2.344 1 47.88 224 ASN B O 1
ATOM 8227 N N . GLU B 1 225 ? -4.23 0.744 -3.578 1 43.53 225 GLU B N 1
ATOM 8228 C CA . GLU B 1 225 ? -3.164 1.148 -4.492 1 43.53 225 GLU B CA 1
ATOM 8229 C C . GLU B 1 225 ? -3.588 2.348 -5.336 1 43.53 225 GLU B C 1
ATOM 8231 O O . GLU B 1 225 ? -4.75 2.455 -5.73 1 43.53 225 GLU B O 1
ATOM 8236 N N . ALA B 1 226 ? -3.062 3.443 -5.098 1 37.78 226 ALA B N 1
ATOM 8237 C CA . ALA B 1 226 ? -3.246 4.676 -5.863 1 37.78 226 ALA B CA 1
ATOM 8238 C C . ALA B 1 226 ? -3.465 4.375 -7.344 1 37.78 226 ALA B C 1
ATOM 8240 O O . ALA B 1 226 ? -2.529 3.99 -8.047 1 37.78 226 ALA B O 1
ATOM 8241 N N . HIS B 1 227 ? -4.535 3.559 -7.758 1 34.47 227 HIS B N 1
ATOM 8242 C CA . HIS B 1 227 ? -4.773 3.424 -9.188 1 34.47 227 HIS B CA 1
ATOM 8243 C C . HIS B 1 227 ? -5.172 4.758 -9.812 1 34.47 227 HIS B C 1
ATOM 8245 O O . HIS B 1 227 ? -5.891 5.547 -9.195 1 34.47 227 HIS B O 1
ATOM 8251 N N . PRO B 1 228 ? -4.609 5.25 -10.914 1 32.94 228 PRO B N 1
ATOM 8252 C CA . PRO B 1 228 ? -5.133 6.418 -11.625 1 32.94 228 PRO B CA 1
ATOM 8253 C C . PRO B 1 228 ? -6.613 6.285 -11.969 1 32.94 228 PRO B C 1
ATOM 8255 O O . PRO B 1 228 ? -7.102 5.176 -12.195 1 32.94 228 PRO B O 1
ATOM 8258 N N . SER B 1 229 ? -7.551 7.051 -11.438 1 32.16 229 SER B N 1
ATOM 8259 C CA . SER B 1 229 ? -9 7.145 -11.531 1 32.16 229 SER B CA 1
ATOM 8260 C C . SER B 1 229 ? -9.492 6.844 -12.938 1 32.16 229 SER B C 1
ATOM 8262 O O . SER B 1 229 ? -9.281 7.641 -13.859 1 32.16 229 SER B O 1
ATOM 8264 N N . LEU B 1 230 ? -9.312 5.746 -13.641 1 32.03 230 LEU B N 1
ATOM 8265 C CA . LEU B 1 230 ? -10.086 5.57 -14.867 1 32.03 230 LEU B CA 1
ATOM 8266 C C . LEU B 1 230 ? -11.508 6.09 -14.688 1 32.03 230 LEU B C 1
ATOM 8268 O O . LEU B 1 230 ? -12.195 6.367 -15.664 1 32.03 230 LEU B O 1
ATOM 8272 N N . VAL B 1 231 ? -12.148 5.605 -13.68 1 29.88 231 VAL B N 1
ATOM 8273 C CA . VAL B 1 231 ? -13.562 5.957 -13.688 1 29.88 231 VAL B CA 1
ATOM 8274 C C . VAL B 1 231 ? -13.727 7.453 -13.43 1 29.88 231 VAL B C 1
ATOM 8276 O O . VAL B 1 231 ? -14.508 8.125 -14.109 1 29.88 231 VAL B O 1
ATOM 8279 N N . LYS B 1 232 ? -13.852 8.094 -12.18 1 32.84 232 LYS B N 1
ATOM 8280 C CA . LYS B 1 232 ? -14.328 9.461 -11.961 1 32.84 232 LYS B CA 1
ATOM 8281 C C . LYS B 1 232 ? -13.297 10.484 -12.43 1 32.84 232 LYS B C 1
ATOM 8283 O O . LYS B 1 232 ? -12.094 10.273 -12.266 1 32.84 232 LYS B O 1
ATOM 8288 N N . GLY B 1 233 ? -13.609 11.578 -13.242 1 28.61 233 GLY B N 1
ATOM 8289 C CA . GLY B 1 233 ? -13.18 12.953 -13.445 1 28.61 233 GLY B CA 1
ATOM 8290 C C . GLY B 1 233 ? -12.43 13.523 -12.258 1 28.61 233 GLY B C 1
ATOM 8291 O O . GLY B 1 233 ? -11.352 14.094 -12.414 1 28.61 233 GLY B O 1
ATOM 8292 N N . TYR B 1 234 ? -13.125 14.219 -11.312 1 26 234 TYR B N 1
ATOM 8293 C CA . TYR B 1 234 ? -12.836 15.336 -10.422 1 26 234 TYR B CA 1
ATOM 8294 C C . TYR B 1 234 ? -11.812 14.93 -9.359 1 26 234 TYR B C 1
ATOM 8296 O O . TYR B 1 234 ? -11.562 13.742 -9.148 1 26 234 TYR B O 1
ATOM 8304 N N . GLY B 1 235 ? -11.523 15.828 -8.297 1 29.83 235 GLY B N 1
ATOM 8305 C CA . GLY B 1 235 ? -10.68 16.281 -7.211 1 29.83 235 GLY B CA 1
ATOM 8306 C C . GLY B 1 235 ? -10.359 15.203 -6.199 1 29.83 235 GLY B C 1
ATOM 8307 O O . GLY B 1 235 ? -9.719 15.461 -5.18 1 29.83 235 GLY B O 1
ATOM 8308 N N . ARG B 1 236 ? -11.328 14.32 -5.891 1 34.94 236 ARG B N 1
ATOM 8309 C CA . ARG B 1 236 ? -11.242 13.727 -4.559 1 34.94 236 ARG B CA 1
ATOM 8310 C C . ARG B 1 236 ? -10.141 12.672 -4.504 1 34.94 236 ARG B C 1
ATOM 8312 O O . ARG B 1 236 ? -9.688 12.188 -5.543 1 34.94 236 ARG B O 1
ATOM 8319 N N . SER B 1 237 ? -10.086 11.805 -3.527 1 38.44 237 SER B N 1
ATOM 8320 C CA . SER B 1 237 ? -9.188 10.859 -2.883 1 38.44 237 SER B CA 1
ATOM 8321 C C . SER B 1 237 ? -8.805 9.727 -3.832 1 38.44 237 SER B C 1
ATOM 8323 O O . SER B 1 237 ? -9.539 9.422 -4.77 1 38.44 237 SER B O 1
ATOM 8325 N N . LYS B 1 238 ? -7.59 9.141 -3.9 1 46.5 238 LYS B N 1
ATOM 8326 C CA . LYS B 1 238 ? -6.648 8.172 -4.457 1 46.5 238 LYS B CA 1
ATOM 8327 C C . LYS B 1 238 ? -7.289 6.797 -4.594 1 46.5 238 LYS B C 1
ATOM 8329 O O . LYS B 1 238 ? -6.691 5.785 -4.215 1 46.5 238 LYS B O 1
ATOM 8334 N N . GLU B 1 239 ? -8.586 6.68 -4.539 1 50.25 239 GLU B N 1
ATOM 8335 C CA . GLU B 1 239 ? -9.117 5.328 -4.691 1 50.25 239 GLU B CA 1
ATOM 8336 C C . GLU B 1 239 ? -8.906 4.805 -6.105 1 50.25 239 GLU B C 1
ATOM 8338 O O . GLU B 1 239 ? -9.164 5.512 -7.082 1 50.25 239 GLU B O 1
ATOM 8343 N N . GLY B 1 240 ? -8.219 3.746 -6.312 1 60.47 240 GLY B N 1
ATOM 8344 C CA . GLY B 1 240 ? -7.902 3.076 -7.566 1 60.47 240 GLY B CA 1
ATOM 8345 C C . GLY B 1 240 ? -9.094 2.352 -8.172 1 60.47 240 GLY B C 1
ATOM 8346 O O . GLY B 1 240 ? -10.242 2.68 -7.871 1 60.47 240 GLY B O 1
ATOM 8347 N N . PHE B 1 241 ? -9.125 1.459 -9.188 1 73.81 241 PHE B N 1
ATOM 8348 C CA . PHE B 1 241 ? -10.078 0.607 -9.883 1 73.81 241 PHE B CA 1
ATOM 8349 C C . PHE B 1 241 ? -10.703 -0.405 -8.93 1 73.81 241 PHE B C 1
ATOM 8351 O O . PHE B 1 241 ? -10.148 -1.487 -8.719 1 73.81 241 PHE B O 1
ATOM 8358 N N . SER B 1 242 ? -11.766 0.048 -8.289 1 86.19 242 SER B N 1
ATOM 8359 C CA . SER B 1 242 ? -12.445 -0.749 -7.277 1 86.19 242 SER B CA 1
ATOM 8360 C C . SER B 1 242 ? -13.953 -0.519 -7.312 1 86.19 242 SER B C 1
ATOM 8362 O O . SER B 1 242 ? -14.43 0.406 -7.977 1 86.19 242 SER B O 1
ATOM 8364 N N . LEU B 1 243 ? -14.641 -1.364 -6.68 1 93.31 243 LEU B N 1
ATOM 8365 C CA . LEU B 1 243 ? -16.094 -1.204 -6.598 1 93.31 243 LEU B CA 1
ATOM 8366 C C . LEU B 1 243 ? -16.453 0.079 -5.859 1 93.31 243 LEU B C 1
ATOM 8368 O O . LEU B 1 243 ? -17.391 0.774 -6.238 1 93.31 243 LEU B O 1
ATOM 8372 N N . TYR B 1 244 ? -15.711 0.386 -4.824 1 93.12 244 TYR B N 1
ATOM 8373 C CA . TYR B 1 244 ? -15.93 1.635 -4.105 1 93.12 244 TYR B CA 1
ATOM 8374 C C . TYR B 1 244 ? -15.734 2.836 -5.02 1 93.12 244 TYR B C 1
ATOM 8376 O O . TYR B 1 244 ? -16.516 3.787 -4.984 1 93.12 244 TYR B O 1
ATOM 8384 N N . GLY B 1 245 ? -14.742 2.773 -5.777 1 87.81 245 GLY B N 1
ATOM 8385 C CA . GLY B 1 245 ? -14.516 3.846 -6.734 1 87.81 245 GLY B CA 1
ATOM 8386 C C . GLY B 1 245 ? -15.648 4.02 -7.723 1 87.81 245 GLY B C 1
ATOM 8387 O O . GLY B 1 245 ? -15.961 5.141 -8.133 1 87.81 245 GLY B O 1
ATOM 8388 N N . LEU B 1 246 ? -16.25 2.961 -8.102 1 92.25 246 LEU B N 1
ATOM 8389 C CA . LEU B 1 246 ? -17.359 2.984 -9.047 1 92.25 246 LEU B CA 1
ATOM 8390 C C . LEU B 1 246 ? -18.625 3.531 -8.383 1 92.25 246 LEU B C 1
ATOM 8392 O O . LEU B 1 246 ? -19.312 4.363 -8.969 1 92.25 246 LEU B O 1
ATOM 8396 N N . LEU B 1 247 ? -18.875 3.145 -7.18 1 95.62 247 LEU B N 1
ATOM 8397 C CA . LEU B 1 247 ? -20.125 3.467 -6.512 1 95.62 247 LEU B CA 1
ATOM 8398 C C . LEU B 1 247 ? -20.047 4.836 -5.844 1 95.62 247 LEU B C 1
ATOM 8400 O O . LEU B 1 247 ? -21.078 5.465 -5.59 1 95.62 247 LEU B O 1
ATOM 8404 N N . ASN B 1 248 ? -18.828 5.223 -5.551 1 92.56 248 ASN B N 1
ATOM 8405 C CA . ASN B 1 248 ? -18.688 6.461 -4.793 1 92.56 248 ASN B CA 1
ATOM 8406 C C . ASN B 1 248 ? -18.844 7.688 -5.688 1 92.56 248 ASN B C 1
ATOM 8408 O O . ASN B 1 248 ? -17.859 8.312 -6.078 1 92.56 248 ASN B O 1
ATOM 8412 N N . ARG B 1 249 ? -20.062 8.039 -5.875 1 94.56 249 ARG B N 1
ATOM 8413 C CA . ARG B 1 249 ? -20.406 9.273 -6.57 1 94.56 249 ARG B CA 1
ATOM 8414 C C . ARG B 1 249 ? -21 10.297 -5.605 1 94.56 249 ARG B C 1
ATOM 8416 O O . ARG B 1 249 ? -21.875 11.078 -5.984 1 94.56 249 ARG B O 1
ATOM 8423 N N . THR B 1 250 ? -20.594 10.125 -4.449 1 94.69 250 THR B N 1
ATOM 8424 C CA . THR B 1 250 ? -21.078 11.039 -3.418 1 94.69 250 THR B CA 1
ATOM 8425 C C . THR B 1 250 ? -20.469 12.422 -3.602 1 94.69 250 THR B C 1
ATOM 8427 O O . THR B 1 250 ? -19.438 12.578 -4.242 1 94.69 250 THR B O 1
ATOM 8430 N N . LEU B 1 251 ? -21.141 13.43 -3.047 1 94.88 251 LEU B N 1
ATOM 8431 C CA . LEU B 1 251 ? -20.75 14.812 -3.264 1 94.88 251 LEU B CA 1
ATOM 8432 C C . LEU B 1 251 ? -20.281 15.453 -1.962 1 94.88 251 LEU B C 1
ATOM 8434 O O . LEU B 1 251 ? -19.672 16.531 -1.979 1 94.88 251 LEU B O 1
ATOM 8438 N N . THR B 1 252 ? -20.578 14.812 -0.854 1 92.12 252 THR B N 1
ATOM 8439 C CA . THR B 1 252 ? -20.172 15.336 0.448 1 92.12 252 THR B CA 1
ATOM 8440 C C . THR B 1 252 ? -19.156 14.406 1.113 1 92.12 252 THR B C 1
ATOM 8442 O O . THR B 1 252 ? -19.141 13.203 0.846 1 92.12 252 THR B O 1
ATOM 8445 N N . LYS B 1 253 ? -18.359 14.938 1.987 1 82.81 253 LYS B N 1
ATOM 8446 C CA . LYS B 1 253 ? -17.406 14.133 2.734 1 82.81 253 LYS B CA 1
ATOM 8447 C C . LYS B 1 253 ? -18.125 13.133 3.641 1 82.81 253 LYS B C 1
ATOM 8449 O O . LYS B 1 253 ? -17.688 11.984 3.773 1 82.81 253 LYS B O 1
ATOM 8454 N N . GLY B 1 254 ? -19.141 13.625 4.219 1 81.12 254 GLY B N 1
ATOM 8455 C CA . GLY B 1 254 ? -19.922 12.742 5.066 1 81.12 254 GLY B CA 1
ATOM 8456 C C . GLY B 1 254 ? -20.562 11.594 4.305 1 81.12 254 GLY B C 1
ATOM 8457 O O . GLY B 1 254 ? -20.594 10.461 4.789 1 81.12 254 GLY B O 1
ATOM 8458 N N . GLY B 1 255 ? -21 11.891 3.205 1 89.88 255 GLY B N 1
ATOM 8459 C CA . GLY B 1 255 ? -21.578 10.859 2.365 1 89.88 255 GLY B CA 1
ATOM 8460 C C . GLY B 1 255 ? -20.578 9.812 1.925 1 89.88 255 GLY B C 1
ATOM 8461 O O . GLY B 1 255 ? -20.875 8.617 1.936 1 89.88 255 GLY B O 1
ATOM 8462 N N . ALA B 1 256 ? -19.484 10.281 1.548 1 87.75 256 ALA B N 1
ATOM 8463 C CA . ALA B 1 256 ? -18.438 9.359 1.128 1 87.75 256 ALA B CA 1
ATOM 8464 C C . ALA B 1 256 ? -18 8.453 2.277 1 87.75 256 ALA B C 1
ATOM 8466 O O . ALA B 1 256 ? -17.812 7.25 2.088 1 87.75 256 ALA B O 1
ATOM 8467 N N . ALA B 1 257 ? -17.875 9.031 3.391 1 79.88 257 ALA B N 1
ATOM 8468 C CA . ALA B 1 257 ? -17.5 8.266 4.578 1 79.88 257 ALA B CA 1
ATOM 8469 C C . ALA B 1 257 ? -18.562 7.234 4.93 1 79.88 257 ALA B C 1
ATOM 8471 O O . ALA B 1 257 ? -18.25 6.098 5.277 1 79.88 257 ALA B O 1
ATOM 8472 N N . LEU B 1 258 ? -19.75 7.672 4.828 1 84.75 258 LEU B N 1
ATOM 8473 C CA . LEU B 1 258 ? -20.844 6.766 5.156 1 84.75 258 LEU B CA 1
ATOM 8474 C C . LEU B 1 258 ? -20.922 5.625 4.148 1 84.75 258 LEU B C 1
ATOM 8476 O O . LEU B 1 258 ? -21.141 4.473 4.523 1 84.75 258 LEU B O 1
ATOM 8480 N N . LEU B 1 259 ? -20.781 5.934 2.908 1 91.5 259 LEU B N 1
ATOM 8481 C CA . LEU B 1 259 ? -20.797 4.891 1.89 1 91.5 259 LEU B CA 1
ATOM 8482 C C . LEU B 1 259 ? -19.703 3.871 2.137 1 91.5 259 LEU B C 1
ATOM 8484 O O . LEU B 1 259 ? -19.906 2.666 1.983 1 91.5 259 LEU B O 1
ATOM 8488 N N . ARG B 1 260 ? -18.578 4.344 2.387 1 83.5 260 ARG B N 1
ATOM 8489 C CA . ARG B 1 260 ? -17.484 3.441 2.717 1 83.5 260 ARG B CA 1
ATOM 8490 C C . ARG B 1 260 ? -17.844 2.547 3.898 1 83.5 260 ARG B C 1
ATOM 8492 O O . ARG B 1 260 ? -17.547 1.349 3.887 1 83.5 260 ARG B O 1
ATOM 8499 N N . GLN B 1 261 ? -18.516 3.115 4.812 1 76.88 261 GLN B N 1
ATOM 8500 C CA . GLN B 1 261 ? -18.969 2.346 5.969 1 76.88 261 GLN B CA 1
ATOM 8501 C C . GLN B 1 261 ? -19.984 1.282 5.555 1 76.88 261 GLN B C 1
ATOM 8503 O O . GLN B 1 261 ? -19.922 0.142 6.02 1 76.88 261 GLN B O 1
ATOM 8508 N N . TRP B 1 262 ? -20.875 1.748 4.75 1 88.12 262 TRP B N 1
ATOM 8509 C CA . TRP B 1 262 ? -21.859 0.807 4.238 1 88.12 262 TRP B CA 1
ATOM 8510 C C . TRP B 1 262 ? -21.188 -0.361 3.527 1 88.12 262 TRP B C 1
ATOM 8512 O O . TRP B 1 262 ? -21.625 -1.509 3.656 1 88.12 262 TRP B O 1
ATOM 8522 N N . MET B 1 263 ? -20.141 -0.119 2.863 1 91.19 263 MET B N 1
ATOM 8523 C CA . MET B 1 263 ? -19.469 -1.126 2.045 1 91.19 263 MET B CA 1
ATOM 8524 C C . MET B 1 263 ? -18.578 -2.021 2.898 1 91.19 263 MET B C 1
ATOM 8526 O O . MET B 1 263 ? -18.25 -3.137 2.498 1 91.19 263 MET B O 1
ATOM 8530 N N . LEU B 1 264 ? -18.266 -1.572 3.992 1 78.31 264 LEU B N 1
ATOM 8531 C CA . LEU B 1 264 ? -17.469 -2.377 4.918 1 78.31 264 LEU B CA 1
ATOM 8532 C C . LEU B 1 264 ? -18.375 -3.283 5.754 1 78.31 264 LEU B C 1
ATOM 8534 O O . LEU B 1 264 ? -17.891 -4.234 6.375 1 78.31 264 LEU B O 1
ATOM 8538 N N . ALA B 1 265 ? -19.656 -2.926 5.695 1 81.56 265 ALA B N 1
ATOM 8539 C CA . ALA B 1 265 ? -20.594 -3.684 6.535 1 81.56 265 ALA B CA 1
ATOM 8540 C C . ALA B 1 265 ? -21.828 -4.098 5.75 1 81.56 265 ALA B C 1
ATOM 8542 O O . ALA B 1 265 ? -22.938 -3.658 6.051 1 81.56 265 ALA B O 1
ATOM 8543 N N . PRO B 1 266 ? -21.641 -5.023 4.875 1 92.19 266 PRO B N 1
ATOM 8544 C CA . PRO B 1 266 ? -22.844 -5.516 4.188 1 92.19 266 PRO B CA 1
ATOM 8545 C C . PRO B 1 266 ? -23.859 -6.117 5.145 1 92.19 266 PRO B C 1
ATOM 8547 O O . PRO B 1 266 ? -23.5 -6.766 6.125 1 92.19 266 PRO B O 1
ATOM 8550 N N . LEU B 1 267 ? -25.109 -5.961 4.863 1 92.5 267 LEU B N 1
ATOM 8551 C CA . LEU B 1 267 ? -26.172 -6.199 5.828 1 92.5 267 LEU B CA 1
ATOM 8552 C C . LEU B 1 267 ? -26.719 -7.617 5.707 1 92.5 267 LEU B C 1
ATOM 8554 O O . LEU B 1 267 ? -26.578 -8.25 4.652 1 92.5 267 LEU B O 1
ATOM 8558 N N . LEU B 1 268 ? -27.312 -8.109 6.805 1 91.12 268 LEU B N 1
ATOM 8559 C CA . LEU B 1 268 ? -27.969 -9.414 6.836 1 91.12 268 LEU B CA 1
ATOM 8560 C C . LEU B 1 268 ? -29.484 -9.258 6.922 1 91.12 268 LEU B C 1
ATOM 8562 O O . LEU B 1 268 ? -30.219 -10.172 6.578 1 91.12 268 LEU B O 1
ATOM 8566 N N . ASP B 1 269 ? -29.891 -8.062 7.352 1 91 269 ASP B N 1
ATOM 8567 C CA . ASP B 1 269 ? -31.312 -7.82 7.535 1 91 269 ASP B CA 1
ATOM 8568 C C . ASP B 1 269 ? -31.969 -7.41 6.223 1 91 269 ASP B C 1
ATOM 8570 O O . ASP B 1 269 ? -31.734 -6.312 5.715 1 91 269 ASP B O 1
ATOM 8574 N N . VAL B 1 270 ? -32.875 -8.25 5.812 1 95.25 270 VAL B N 1
ATOM 8575 C CA . VAL B 1 270 ? -33.531 -8.062 4.52 1 95.25 270 VAL B CA 1
ATOM 8576 C C . VAL B 1 270 ? -34.375 -6.793 4.547 1 95.25 270 VAL B C 1
ATOM 8578 O O . VAL B 1 270 ? -34.469 -6.078 3.543 1 95.25 270 VAL B O 1
ATOM 8581 N N . ALA B 1 271 ? -34.906 -6.477 5.641 1 92 271 ALA B N 1
ATOM 8582 C CA . ALA B 1 271 ? -35.781 -5.297 5.75 1 92 271 ALA B CA 1
ATOM 8583 C C . ALA B 1 271 ? -34.969 -4.016 5.547 1 92 271 ALA B C 1
ATOM 8585 O O . ALA B 1 271 ? -35.406 -3.117 4.82 1 92 271 ALA B O 1
ATOM 8586 N N . ILE B 1 272 ? -33.844 -3.969 6.184 1 91.38 272 ILE B N 1
ATOM 8587 C CA . ILE B 1 272 ? -33 -2.783 6.074 1 91.38 272 ILE B CA 1
ATOM 8588 C C . ILE B 1 272 ? -32.469 -2.654 4.648 1 91.38 272 ILE B C 1
ATOM 8590 O O . ILE B 1 272 ? -32.406 -1.551 4.102 1 91.38 272 ILE B O 1
ATOM 8594 N N . ILE B 1 273 ? -32.094 -3.783 4.051 1 96.25 273 ILE B N 1
ATOM 8595 C CA . ILE B 1 273 ? -31.625 -3.779 2.674 1 96.25 273 ILE B CA 1
ATOM 8596 C C . ILE B 1 273 ? -32.719 -3.24 1.746 1 96.25 273 ILE B C 1
ATOM 8598 O O . ILE B 1 273 ? -32.438 -2.383 0.901 1 96.25 273 ILE B O 1
ATOM 8602 N N . ASN B 1 274 ? -33.875 -3.709 1.966 1 95.19 274 ASN B N 1
ATOM 8603 C CA . ASN B 1 274 ? -35 -3.277 1.116 1 95.19 274 ASN B CA 1
ATOM 8604 C C . ASN B 1 274 ? -35.344 -1.81 1.347 1 95.19 274 ASN B C 1
ATOM 8606 O O . ASN B 1 274 ? -35.75 -1.115 0.421 1 95.19 274 ASN B O 1
ATOM 8610 N N . MET B 1 275 ? -35.125 -1.38 2.537 1 92.62 275 MET B N 1
ATOM 8611 C CA . MET B 1 275 ? -35.344 0.04 2.811 1 92.62 275 MET B CA 1
ATOM 8612 C C . MET B 1 275 ? -34.406 0.894 1.962 1 92.62 275 MET B C 1
ATOM 8614 O O . MET B 1 275 ? -34.812 1.905 1.395 1 92.62 275 MET B O 1
ATOM 8618 N N . ARG B 1 276 ? -33.156 0.493 1.885 1 94.38 276 ARG B N 1
ATOM 8619 C CA . ARG B 1 276 ? -32.188 1.208 1.053 1 94.38 276 ARG B CA 1
ATOM 8620 C C . ARG B 1 276 ? -32.562 1.11 -0.423 1 94.38 276 ARG B C 1
ATOM 8622 O O . ARG B 1 276 ? -32.531 2.111 -1.144 1 94.38 276 ARG B O 1
ATOM 8629 N N . LEU B 1 277 ? -32.969 -0.107 -0.78 1 97.12 277 LEU B N 1
ATOM 8630 C CA . LEU B 1 277 ? -33.312 -0.35 -2.174 1 97.12 277 LEU B CA 1
ATOM 8631 C C . LEU B 1 277 ? -34.531 0.465 -2.574 1 97.12 277 LEU B C 1
ATOM 8633 O O . LEU B 1 277 ? -34.625 0.959 -3.701 1 97.12 277 LEU B O 1
ATOM 8637 N N . ASP B 1 278 ? -35.438 0.609 -1.666 1 94.88 278 ASP B N 1
ATOM 8638 C CA . ASP B 1 278 ? -36.656 1.413 -1.922 1 94.88 278 ASP B CA 1
ATOM 8639 C C . ASP B 1 278 ? -36.281 2.873 -2.176 1 94.88 278 ASP B C 1
ATOM 8641 O O . ASP B 1 278 ? -36.844 3.516 -3.061 1 94.88 278 ASP B O 1
ATOM 8645 N N . ALA B 1 279 ? -35.406 3.338 -1.39 1 94.31 279 ALA B N 1
ATOM 8646 C CA . ALA B 1 279 ? -34.969 4.719 -1.554 1 94.31 279 ALA B CA 1
ATOM 8647 C C . ALA B 1 279 ? -34.25 4.918 -2.891 1 94.31 279 ALA B C 1
ATOM 8649 O O . ALA B 1 279 ? -34.469 5.914 -3.58 1 94.31 279 ALA B O 1
ATOM 8650 N N . VAL B 1 280 ? -33.406 3.973 -3.293 1 96.56 280 VAL B N 1
ATOM 8651 C CA . VAL B 1 280 ? -32.719 4.035 -4.57 1 96.56 280 VAL B CA 1
ATOM 8652 C C . VAL B 1 280 ? -33.719 3.961 -5.719 1 96.56 280 VAL B C 1
ATOM 8654 O O . VAL B 1 280 ? -33.625 4.715 -6.688 1 96.56 280 VAL B O 1
ATOM 8657 N N . GLU B 1 281 ? -34.625 3.068 -5.559 1 95.75 281 GLU B N 1
ATOM 8658 C CA . GLU B 1 281 ? -35.656 2.904 -6.582 1 95.75 281 GLU B CA 1
ATOM 8659 C C . GLU B 1 281 ? -36.438 4.195 -6.789 1 95.75 281 GLU B C 1
ATOM 8661 O O . GLU B 1 281 ? -36.75 4.574 -7.922 1 95.75 281 GLU B O 1
ATOM 8666 N N . TYR B 1 282 ? -36.75 4.785 -5.691 1 93.19 282 TYR B N 1
ATOM 8667 C CA . TYR B 1 282 ? -37.5 6.035 -5.746 1 93.19 282 TYR B CA 1
ATOM 8668 C C . TYR B 1 282 ? -36.781 7.086 -6.559 1 93.19 282 TYR B C 1
ATOM 8670 O O . TYR B 1 282 ? -37.375 7.77 -7.395 1 93.19 282 TYR B O 1
ATOM 8678 N N . LEU B 1 283 ? -35.5 7.242 -6.375 1 93.5 283 LEU B N 1
ATOM 8679 C CA . LEU B 1 283 ? -34.688 8.266 -7.035 1 93.5 283 LEU B CA 1
ATOM 8680 C C . LEU B 1 283 ? -34.375 7.855 -8.469 1 93.5 283 LEU B C 1
ATOM 8682 O O . LEU B 1 283 ? -33.906 8.68 -9.258 1 93.5 283 LEU B O 1
ATOM 8686 N N . CYS B 1 284 ? -34.562 6.582 -8.766 1 93.94 284 CYS B N 1
ATOM 8687 C CA . CYS B 1 284 ? -34.281 6.094 -10.109 1 93.94 284 CYS B CA 1
ATOM 8688 C C . CYS B 1 284 ? -35.5 6.246 -11.016 1 93.94 284 CYS B C 1
ATOM 8690 O O . CYS B 1 284 ? -35.375 6.141 -12.234 1 93.94 284 CYS B O 1
ATOM 8692 N N . LYS B 1 285 ? -36.594 6.555 -10.477 1 91.31 285 LYS B N 1
ATOM 8693 C CA . LYS B 1 285 ? -37.781 6.719 -11.273 1 91.31 285 LYS B CA 1
ATOM 8694 C C . LYS B 1 285 ? -37.656 7.859 -12.273 1 91.31 285 LYS B C 1
ATOM 8696 O O . LYS B 1 285 ? -37.062 8.898 -11.961 1 91.31 285 LYS B O 1
ATOM 8701 N N . PRO B 1 286 ? -38.094 7.66 -13.422 1 88.38 286 PRO B N 1
ATOM 8702 C CA . PRO B 1 286 ? -37.969 8.695 -14.453 1 88.38 286 PRO B CA 1
ATOM 8703 C C . PRO B 1 286 ? -38.656 10 -14.078 1 88.38 286 PRO B C 1
ATOM 8705 O O . PRO B 1 286 ? -38.188 11.078 -14.438 1 88.38 286 PRO B O 1
ATOM 8708 N N . ASP B 1 287 ? -39.719 10 -13.375 1 86.25 287 ASP B N 1
ATOM 8709 C CA . ASP B 1 287 ? -40.5 11.188 -12.992 1 86.25 287 ASP B CA 1
ATOM 8710 C C . ASP B 1 287 ? -39.75 11.992 -11.93 1 86.25 287 ASP B C 1
ATOM 8712 O O . ASP B 1 287 ? -40.062 13.156 -11.688 1 86.25 287 ASP B O 1
ATOM 8716 N N . VAL B 1 288 ? -38.781 11.367 -11.359 1 88.12 288 VAL B N 1
ATOM 8717 C CA . VAL B 1 288 ? -38.094 11.992 -10.242 1 88.12 288 VAL B CA 1
ATOM 8718 C C . VAL B 1 288 ? -36.688 12.453 -10.688 1 88.12 288 VAL B C 1
ATOM 8720 O O . VAL B 1 288 ? -35.875 12.883 -9.867 1 88.12 288 VAL B O 1
ATOM 8723 N N . ASP B 1 289 ? -36.438 12.453 -11.945 1 90.25 289 ASP B N 1
ATOM 8724 C CA . ASP B 1 289 ? -35.094 12.797 -12.477 1 90.25 289 ASP B CA 1
ATOM 8725 C C . ASP B 1 289 ? -34.75 14.242 -12.148 1 90.25 289 ASP B C 1
ATOM 8727 O O . ASP B 1 289 ? -33.594 14.531 -11.766 1 90.25 289 ASP B O 1
ATOM 8731 N N . GLU B 1 290 ? -35.688 15.062 -12.305 1 89.25 290 GLU B N 1
ATOM 8732 C CA . GLU B 1 290 ? -35.438 16.469 -12.016 1 89.25 290 GLU B CA 1
ATOM 8733 C C . GLU B 1 290 ? -35.188 16.703 -10.523 1 89.25 290 GLU B C 1
ATOM 8735 O O . GLU B 1 290 ? -34.344 17.516 -10.141 1 89.25 290 GLU B O 1
ATOM 8740 N N . LEU B 1 291 ? -36 15.969 -9.82 1 90.38 291 LEU B N 1
ATOM 8741 C CA . LEU B 1 291 ? -35.812 16.047 -8.375 1 90.38 291 LEU B CA 1
ATOM 8742 C C . LEU B 1 291 ? -34.438 15.555 -7.969 1 90.38 291 LEU B C 1
ATOM 8744 O O . LEU B 1 291 ? -33.781 16.172 -7.133 1 90.38 291 LEU B O 1
ATOM 8748 N N . ARG B 1 292 ? -34.062 14.469 -8.523 1 92.06 292 ARG B N 1
ATOM 8749 C CA . ARG B 1 292 ? -32.75 13.914 -8.219 1 92.06 292 ARG B CA 1
ATOM 8750 C C . ARG B 1 292 ? -31.625 14.906 -8.562 1 92.06 292 ARG B C 1
ATOM 8752 O O . ARG B 1 292 ? -30.703 15.109 -7.777 1 92.06 292 ARG B O 1
ATOM 8759 N N . LYS B 1 293 ? -31.734 15.547 -9.664 1 93.69 293 LYS B N 1
ATOM 8760 C CA . LYS B 1 293 ? -30.75 16.547 -10.07 1 93.69 293 LYS B CA 1
ATOM 8761 C C . LYS B 1 293 ? -30.719 17.719 -9.102 1 93.69 293 LYS B C 1
ATOM 8763 O O . LYS B 1 293 ? -29.656 18.234 -8.758 1 93.69 293 LYS B O 1
ATOM 8768 N N . ALA B 1 294 ? -31.906 18.094 -8.75 1 93.44 294 ALA B N 1
ATOM 8769 C CA . ALA B 1 294 ? -32.031 19.203 -7.801 1 93.44 294 ALA B CA 1
ATOM 8770 C C . ALA B 1 294 ? -31.406 18.828 -6.453 1 93.44 294 ALA B C 1
ATOM 8772 O O . ALA B 1 294 ? -30.734 19.656 -5.828 1 93.44 294 ALA B O 1
ATOM 8773 N N . ILE B 1 295 ? -31.719 17.656 -6.031 1 94.12 295 ILE B N 1
ATOM 8774 C CA . ILE B 1 295 ? -31.156 17.172 -4.773 1 94.12 295 ILE B CA 1
ATOM 8775 C C . ILE B 1 295 ? -29.641 17.203 -4.84 1 94.12 295 ILE B C 1
ATOM 8777 O O . ILE B 1 295 ? -28.984 17.719 -3.932 1 94.12 295 ILE B O 1
ATOM 8781 N N . ARG B 1 296 ? -29.062 16.688 -5.871 1 94.94 296 ARG B N 1
ATOM 8782 C CA . ARG B 1 296 ? -27.625 16.594 -6.023 1 94.94 296 ARG B CA 1
ATOM 8783 C C . ARG B 1 296 ? -27 17.984 -6.117 1 94.94 296 ARG B C 1
ATOM 8785 O O . ARG B 1 296 ? -25.891 18.219 -5.609 1 94.94 296 ARG B O 1
ATOM 8792 N N . ALA B 1 297 ? -27.688 18.953 -6.68 1 94.94 297 ALA B N 1
ATOM 8793 C CA . ALA B 1 297 ? -27.203 20.344 -6.754 1 94.94 297 ALA B CA 1
ATOM 8794 C C . ALA B 1 297 ? -27.094 20.953 -5.363 1 94.94 297 ALA B C 1
ATOM 8796 O O . ALA B 1 297 ? -26.156 21.703 -5.082 1 94.94 297 ALA B O 1
ATOM 8797 N N . ARG B 1 298 ? -28.078 20.641 -4.57 1 93.56 298 ARG B N 1
ATOM 8798 C CA . ARG B 1 298 ? -28.062 21.156 -3.209 1 93.56 298 ARG B CA 1
ATOM 8799 C C . ARG B 1 298 ? -26.984 20.484 -2.373 1 93.56 298 ARG B C 1
ATOM 8801 O O . ARG B 1 298 ? -26.375 21.109 -1.509 1 93.56 298 ARG B O 1
ATOM 8808 N N . LEU B 1 299 ? -26.812 19.219 -2.619 1 94.62 299 LEU B N 1
ATOM 8809 C CA . LEU B 1 299 ? -25.812 18.453 -1.872 1 94.62 299 LEU B CA 1
ATOM 8810 C C . LEU B 1 299 ? -24.406 18.984 -2.152 1 94.62 299 LEU B C 1
ATOM 8812 O O . LEU B 1 299 ? -23.531 18.938 -1.282 1 94.62 299 LEU B O 1
ATOM 8816 N N . LYS B 1 300 ? -24.188 19.5 -3.322 1 93.56 300 LYS B N 1
ATOM 8817 C CA . LYS B 1 300 ? -22.891 20.062 -3.707 1 93.56 300 LYS B CA 1
ATOM 8818 C C . LYS B 1 300 ? -22.516 21.25 -2.824 1 93.56 300 LYS B C 1
ATOM 8820 O O . LYS B 1 300 ? -21.328 21.516 -2.609 1 93.56 300 LYS B O 1
ATOM 8825 N N . CYS B 1 301 ? -23.469 21.844 -2.256 1 92.31 301 CYS B N 1
ATOM 8826 C CA . CYS B 1 301 ? -23.234 23.047 -1.451 1 92.31 301 CYS B CA 1
ATOM 8827 C C . CYS B 1 301 ? -23.016 22.672 0.013 1 92.31 301 CYS B C 1
ATOM 8829 O O . CYS B 1 301 ? -22.734 23.547 0.836 1 92.31 301 CYS B O 1
ATOM 8831 N N . PHE B 1 302 ? -23.172 21.469 0.294 1 92.06 302 PHE B N 1
ATOM 8832 C CA . PHE B 1 302 ? -23.031 21.031 1.677 1 92.06 302 PHE B CA 1
ATOM 8833 C C . PHE B 1 302 ? -21.562 20.766 2.02 1 92.06 302 PHE B C 1
ATOM 8835 O O . PHE B 1 302 ? -20.906 19.984 1.34 1 92.06 302 PHE B O 1
ATOM 8842 N N . GLY B 1 303 ? -21.031 21.422 2.988 1 88.38 303 GLY B N 1
ATOM 8843 C CA . GLY B 1 303 ? -19.672 21.203 3.424 1 88.38 303 GLY B CA 1
ATOM 8844 C C . GLY B 1 303 ? -19.547 20.234 4.574 1 88.38 303 GLY B C 1
ATOM 8845 O O . GLY B 1 303 ? -20.5 19.484 4.855 1 88.38 303 GLY B O 1
ATOM 8846 N N . ASP B 1 304 ? -18.438 20.188 5.176 1 85.81 304 ASP B N 1
ATOM 8847 C CA . ASP B 1 304 ? -18.188 19.328 6.328 1 85.81 304 ASP B CA 1
ATOM 8848 C C . ASP B 1 304 ? -18.734 19.953 7.609 1 85.81 304 ASP B C 1
ATOM 8850 O O . ASP B 1 304 ? -17.969 20.406 8.461 1 85.81 304 ASP B O 1
ATOM 8854 N N . VAL B 1 305 ? -19.953 19.875 7.727 1 88.94 305 VAL B N 1
ATOM 8855 C CA . VAL B 1 305 ? -20.656 20.562 8.805 1 88.94 305 VAL B CA 1
ATOM 8856 C C . VAL B 1 305 ? -20.203 20.016 10.156 1 88.94 305 VAL B C 1
ATOM 8858 O O . VAL B 1 305 ? -20 20.781 11.102 1 88.94 305 VAL B O 1
ATOM 8861 N N . SER B 1 306 ? -20.062 18.719 10.203 1 80.25 306 SER B N 1
ATOM 8862 C CA . SER B 1 306 ? -19.641 18.125 11.461 1 80.25 306 SER B CA 1
ATOM 8863 C C . SER B 1 306 ? -18.25 18.609 11.867 1 80.25 306 SER B C 1
ATOM 8865 O O . SER B 1 306 ? -18.047 19 13.016 1 80.25 306 SER B O 1
ATOM 8867 N N . GLY B 1 307 ? -17.422 18.609 10.945 1 78.88 307 GLY B N 1
ATOM 8868 C CA . GLY B 1 307 ? -16.078 19.094 11.227 1 78.88 307 GLY B CA 1
ATOM 8869 C C . GLY B 1 307 ? -16.047 20.562 11.578 1 78.88 307 GLY B C 1
ATOM 8870 O O . GLY B 1 307 ? -15.352 20.969 12.516 1 78.88 307 GLY B O 1
ATOM 8871 N N . ILE B 1 308 ? -16.766 21.391 10.906 1 87.56 308 ILE B N 1
ATOM 8872 C CA . ILE B 1 308 ? -16.797 22.828 11.117 1 87.56 308 ILE B CA 1
ATOM 8873 C C . ILE B 1 308 ? -17.438 23.141 12.477 1 87.56 308 ILE B C 1
ATOM 8875 O O . ILE B 1 308 ? -16.953 24 13.211 1 87.56 308 ILE B O 1
ATOM 8879 N N . PHE B 1 309 ? -18.484 22.453 12.781 1 85.88 309 PHE B N 1
ATOM 8880 C CA . PHE B 1 309 ? -19.156 22.688 14.055 1 85.88 309 PHE B CA 1
ATOM 8881 C C . PHE B 1 309 ? -18.234 22.359 15.227 1 85.88 309 PHE B C 1
ATOM 8883 O O . PHE B 1 309 ? -18.266 23.047 16.25 1 85.88 309 PHE B O 1
ATOM 8890 N N . ASN B 1 310 ? -17.5 21.359 15.039 1 77 310 ASN B N 1
ATOM 8891 C CA . ASN B 1 310 ? -16.531 21.031 16.078 1 77 310 ASN B CA 1
ATOM 8892 C C . ASN B 1 310 ? -15.508 22.156 16.25 1 77 310 ASN B C 1
ATOM 8894 O O . ASN B 1 310 ? -15.086 22.453 17.359 1 77 310 ASN B O 1
ATOM 8898 N N . ARG B 1 311 ? -15.164 22.797 15.211 1 81.56 311 ARG B N 1
ATOM 8899 C CA . ARG B 1 311 ? -14.25 23.938 15.289 1 81.56 311 ARG B CA 1
ATOM 8900 C C . ARG B 1 311 ? -14.938 25.156 15.883 1 81.56 311 ARG B C 1
ATOM 8902 O O . ARG B 1 311 ? -14.312 25.953 16.594 1 81.56 311 ARG B O 1
ATOM 8909 N N . ILE B 1 312 ? -16.219 25.297 15.641 1 87.19 312 ILE B N 1
ATOM 8910 C CA . ILE B 1 312 ? -17.016 26.359 16.266 1 87.19 312 ILE B CA 1
ATOM 8911 C C . ILE B 1 312 ? -17.078 26.141 17.766 1 87.19 312 ILE B C 1
ATOM 8913 O O . ILE B 1 312 ? -16.891 27.078 18.547 1 87.19 312 ILE B O 1
ATOM 8917 N N . ARG B 1 313 ? -17.25 24.922 18.031 1 79.31 313 ARG B N 1
ATOM 8918 C CA . ARG B 1 313 ? -17.297 24.562 19.453 1 79.31 313 ARG B CA 1
ATOM 8919 C C . ARG B 1 313 ? -15.969 24.875 20.141 1 79.31 313 ARG B C 1
ATOM 8921 O O . ARG B 1 313 ? -15.953 25.359 21.281 1 79.31 313 ARG B O 1
ATOM 8928 N N . SER B 1 314 ? -14.953 24.703 19.438 1 76.75 314 SER B N 1
ATOM 8929 C CA . SER B 1 314 ? -13.625 24.938 19.984 1 76.75 314 SER B CA 1
ATOM 8930 C C . SER B 1 314 ? -13.188 26.391 19.797 1 76.75 314 SER B C 1
ATOM 8932 O O . SER B 1 314 ? -12.062 26.766 20.141 1 76.75 314 SER B O 1
ATOM 8934 N N . ARG B 1 315 ? -14.008 27.25 19.203 1 82.19 315 ARG B N 1
ATOM 8935 C CA . ARG B 1 315 ? -13.797 28.688 19.016 1 82.19 315 ARG B CA 1
ATOM 8936 C C . ARG B 1 315 ? -12.625 28.938 18.078 1 82.19 315 ARG B C 1
ATOM 8938 O O . ARG B 1 315 ? -11.859 29.891 18.281 1 82.19 315 ARG B O 1
ATOM 8945 N N . CYS B 1 316 ? -12.477 28.047 17.141 1 81.69 316 CYS B N 1
ATOM 8946 C CA . CYS B 1 316 ? -11.375 28.219 16.203 1 81.69 316 CYS B CA 1
ATOM 8947 C C . CYS B 1 316 ? -11.875 28.219 14.758 1 81.69 316 CYS B C 1
ATOM 8949 O O . CYS B 1 316 ? -11.086 28.094 13.82 1 81.69 316 CYS B O 1
ATOM 8951 N N . ALA B 1 317 ? -13.117 28.391 14.539 1 88.44 317 ALA B N 1
ATOM 8952 C CA . ALA B 1 317 ? -13.672 28.375 13.188 1 88.44 317 ALA B CA 1
ATOM 8953 C C . ALA B 1 317 ? -13.359 29.672 12.445 1 88.44 317 ALA B C 1
ATOM 8955 O O . ALA B 1 317 ? -13.43 30.75 13.023 1 88.44 317 ALA B O 1
ATOM 8956 N N . SER B 1 318 ? -12.969 29.578 11.234 1 90.44 318 SER B N 1
ATOM 8957 C CA . SER B 1 318 ? -12.703 30.75 10.398 1 90.44 318 SER B CA 1
ATOM 8958 C C . SER B 1 318 ? -13.992 31.359 9.875 1 90.44 318 SER B C 1
ATOM 8960 O O . SER B 1 318 ? -15.07 30.781 10.023 1 90.44 318 SER B O 1
ATOM 8962 N N . VAL B 1 319 ? -13.875 32.594 9.281 1 90.94 319 VAL B N 1
ATOM 8963 C CA . VAL B 1 319 ? -15.023 33.281 8.711 1 90.94 319 VAL B CA 1
ATOM 8964 C C . VAL B 1 319 ? -15.633 32.438 7.586 1 90.94 319 VAL B C 1
ATOM 8966 O O . VAL B 1 319 ? -16.859 32.312 7.484 1 90.94 319 VAL B O 1
ATOM 8969 N N . SER B 1 320 ? -14.719 31.797 6.883 1 91.81 320 SER B N 1
ATOM 8970 C CA . SER B 1 320 ? -15.172 31 5.758 1 91.81 320 SER B CA 1
ATOM 8971 C C . SER B 1 320 ? -15.945 29.766 6.234 1 91.81 320 SER B C 1
ATOM 8973 O O . SER B 1 320 ? -16.906 29.344 5.594 1 91.81 320 SER B O 1
ATOM 8975 N N . GLU B 1 321 ? -15.523 29.297 7.328 1 91.5 321 GLU B N 1
ATOM 8976 C CA . GLU B 1 321 ? -16.188 28.125 7.875 1 91.5 321 GLU B CA 1
ATOM 8977 C C . GLU B 1 321 ? -17.578 28.469 8.422 1 91.5 321 GLU B C 1
ATOM 8979 O O . GLU B 1 321 ? -18.516 27.703 8.25 1 91.5 321 GLU B O 1
ATOM 8984 N N . TRP B 1 322 ? -17.641 29.609 9.047 1 93.06 322 TRP B N 1
ATOM 8985 C CA . TRP B 1 322 ? -18.953 30.062 9.5 1 93.06 322 TRP B CA 1
ATOM 8986 C C . TRP B 1 322 ? -19.906 30.25 8.328 1 93.06 322 TRP B C 1
ATOM 8988 O O . TRP B 1 322 ? -21.078 29.875 8.414 1 93.06 322 TRP B O 1
ATOM 8998 N N . ASN B 1 323 ? -19.359 30.734 7.277 1 92.62 323 ASN B N 1
ATOM 8999 C CA . ASN B 1 323 ? -20.172 30.906 6.078 1 92.62 323 ASN B CA 1
ATOM 9000 C C . ASN B 1 323 ? -20.609 29.578 5.492 1 92.62 323 ASN B C 1
ATOM 9002 O O . ASN B 1 323 ? -21.766 29.438 5.055 1 92.62 323 ASN B O 1
ATOM 9006 N N . LYS B 1 324 ? -19.734 28.672 5.484 1 93.38 324 LYS B N 1
ATOM 9007 C CA . LYS B 1 324 ? -20.031 27.359 4.922 1 93.38 324 LYS B CA 1
ATOM 9008 C C . LYS B 1 324 ? -21.109 26.641 5.727 1 93.38 324 LYS B C 1
ATOM 9010 O O . LYS B 1 324 ? -21.953 25.953 5.156 1 93.38 324 LYS B O 1
ATOM 9015 N N . VAL B 1 325 ? -21.062 26.781 7.016 1 93.38 325 VAL B N 1
ATOM 9016 C CA . VAL B 1 325 ? -22.078 26.156 7.855 1 93.38 325 VAL B CA 1
ATOM 9017 C C . VAL B 1 325 ? -23.438 26.797 7.574 1 93.38 325 VAL B C 1
ATOM 9019 O O . VAL B 1 325 ? -24.453 26.109 7.473 1 93.38 325 VAL B O 1
ATOM 9022 N N . SER B 1 326 ? -23.406 28.109 7.461 1 93.56 326 SER B N 1
ATOM 9023 C CA . SER B 1 326 ? -24.641 28.812 7.16 1 93.56 326 SER B CA 1
ATOM 9024 C C . SER B 1 326 ? -25.203 28.391 5.805 1 93.56 326 SER B C 1
ATOM 9026 O O . SER B 1 326 ? -26.406 28.156 5.668 1 93.56 326 SER B O 1
ATOM 9028 N N . GLU B 1 327 ? -24.328 28.266 4.887 1 93.88 327 GLU B N 1
ATOM 9029 C CA . GLU B 1 327 ? -24.734 27.844 3.555 1 93.88 327 GLU B CA 1
ATOM 9030 C C . GLU B 1 327 ? -25.281 26.406 3.578 1 93.88 327 GLU B C 1
ATOM 9032 O O . GLU B 1 327 ? -26.25 26.094 2.885 1 93.88 327 GLU B O 1
ATOM 9037 N N . SER B 1 328 ? -24.656 25.547 4.27 1 95.06 328 SER B N 1
ATOM 9038 C CA . SER B 1 328 ? -25.078 24.141 4.379 1 95.06 328 SER B CA 1
ATOM 9039 C C . SER B 1 328 ? -26.469 24.031 5.004 1 95.06 328 SER B C 1
ATOM 9041 O O . SER B 1 328 ? -27.297 23.25 4.539 1 95.06 328 SER B O 1
ATOM 9043 N N . ILE B 1 329 ? -26.641 24.797 6.035 1 93.56 329 ILE B N 1
ATOM 9044 C CA . ILE B 1 329 ? -27.953 24.797 6.691 1 93.56 329 ILE B CA 1
ATOM 9045 C C . ILE B 1 329 ? -29 25.328 5.734 1 93.56 329 ILE B C 1
ATOM 9047 O O . ILE B 1 329 ? -30.109 24.797 5.645 1 93.56 329 ILE B O 1
ATOM 9051 N N . GLY B 1 330 ? -28.609 26.422 5.074 1 93 330 GLY B N 1
ATOM 9052 C CA . GLY B 1 330 ? -29.516 26.938 4.059 1 93 330 GLY B CA 1
ATOM 9053 C C . GLY B 1 330 ? -29.844 25.922 2.982 1 93 330 GLY B C 1
ATOM 9054 O O . GLY B 1 330 ? -31 25.812 2.562 1 93 330 GLY B O 1
ATOM 9055 N N . SER B 1 331 ? -28.906 25.219 2.561 1 94.06 331 SER B N 1
ATOM 9056 C CA . SER B 1 331 ? -29.094 24.188 1.551 1 94.06 331 SER B CA 1
ATOM 9057 C C . SER B 1 331 ? -29.984 23.062 2.074 1 94.06 331 SER B C 1
ATOM 9059 O O . SER B 1 331 ? -30.812 22.516 1.332 1 94.06 331 SER B O 1
ATOM 9061 N N . TYR B 1 332 ? -29.828 22.703 3.301 1 93.94 332 TYR B N 1
ATOM 9062 C CA . TYR B 1 332 ? -30.656 21.688 3.922 1 93.94 332 TYR B CA 1
ATOM 9063 C C . TYR B 1 332 ? -32.125 22.109 3.943 1 93.94 332 TYR B C 1
ATOM 9065 O O . TYR B 1 332 ? -33 21.312 3.623 1 93.94 332 TYR B O 1
ATOM 9073 N N . LEU B 1 333 ? -32.281 23.344 4.359 1 93.25 333 LEU B N 1
ATOM 9074 C CA . LEU B 1 333 ? -33.656 23.859 4.402 1 93.25 333 LEU B CA 1
ATOM 9075 C C . LEU B 1 333 ? -34.25 23.906 3.002 1 93.25 333 LEU B C 1
ATOM 9077 O O . LEU B 1 333 ? -35.438 23.625 2.822 1 93.25 333 LEU B O 1
ATOM 9081 N N . ALA B 1 334 ? -33.438 24.281 2.055 1 92.94 334 ALA B N 1
ATOM 9082 C CA . ALA B 1 334 ? -33.906 24.266 0.667 1 92.94 334 ALA B CA 1
ATOM 9083 C C . ALA B 1 334 ? -34.25 22.844 0.219 1 92.94 334 ALA B C 1
ATOM 9085 O O . ALA B 1 334 ? -35.25 22.656 -0.51 1 92.94 334 ALA B O 1
ATOM 9086 N N . LEU B 1 335 ? -33.531 21.906 0.574 1 92.69 335 LEU B N 1
ATOM 9087 C CA . LEU B 1 335 ? -33.781 20.5 0.265 1 92.69 335 LEU B CA 1
ATOM 9088 C C . LEU B 1 335 ? -35.094 20.031 0.896 1 92.69 335 LEU B C 1
ATOM 9090 O O . LEU B 1 335 ? -35.875 19.297 0.273 1 92.69 335 LEU B O 1
ATOM 9094 N N . GLN B 1 336 ? -35.219 20.406 2.119 1 90.31 336 GLN B N 1
ATOM 9095 C CA . GLN B 1 336 ? -36.469 20.062 2.811 1 90.31 336 GLN B CA 1
ATOM 9096 C C . GLN B 1 336 ? -37.688 20.609 2.062 1 90.31 336 GLN B C 1
ATOM 9098 O O . GLN B 1 336 ? -38.688 19.906 1.896 1 90.31 336 GLN B O 1
ATOM 9103 N N . ASN B 1 337 ? -37.531 21.844 1.643 1 89.69 337 ASN B N 1
ATOM 9104 C CA . ASN B 1 337 ? -38.625 22.469 0.897 1 89.69 337 ASN B CA 1
ATOM 9105 C C . ASN B 1 337 ? -38.875 21.766 -0.431 1 89.69 337 ASN B C 1
ATOM 9107 O O . ASN B 1 337 ? -40.031 21.578 -0.833 1 89.69 337 ASN B O 1
ATOM 9111 N N . LEU B 1 338 ? -37.812 21.422 -1.055 1 90.19 338 LEU B N 1
ATOM 9112 C CA . LEU B 1 338 ? -37.906 20.719 -2.33 1 90.19 338 LEU B CA 1
ATOM 9113 C C . LEU B 1 338 ? -38.656 19.391 -2.164 1 90.19 338 LEU B C 1
ATOM 9115 O O . LEU B 1 338 ? -39.531 19.047 -2.963 1 90.19 338 LEU B O 1
ATOM 9119 N N . LEU B 1 339 ? -38.344 18.609 -1.163 1 89.12 339 LEU B N 1
ATOM 9120 C CA . LEU B 1 339 ? -38.938 17.297 -0.924 1 89.12 339 LEU B CA 1
ATOM 9121 C C . LEU B 1 339 ? -40.406 17.438 -0.483 1 89.12 339 LEU B C 1
ATOM 9123 O O . LEU B 1 339 ? -41.25 16.625 -0.844 1 89.12 339 LEU B O 1
ATOM 9127 N N . GLN B 1 340 ? -40.594 18.484 0.26 1 86.31 340 GLN B N 1
ATOM 9128 C CA . GLN B 1 340 ? -41.969 18.734 0.707 1 86.31 340 GLN B CA 1
ATOM 9129 C C . GLN B 1 340 ? -42.875 19.078 -0.471 1 86.31 340 GLN B C 1
ATOM 9131 O O . GLN B 1 340 ? -44 18.609 -0.542 1 86.31 340 GLN B O 1
ATOM 9136 N N . GLU B 1 341 ? -42.375 19.875 -1.306 1 86.56 341 GLU B N 1
ATOM 9137 C CA . GLU B 1 341 ? -43.125 20.234 -2.498 1 86.56 341 GLU B CA 1
ATOM 9138 C C . GLU B 1 341 ? -43.406 19.031 -3.377 1 86.56 341 GLU B C 1
ATOM 9140 O O . GLU B 1 341 ? -44.5 18.875 -3.922 1 86.56 341 GLU B O 1
ATOM 9145 N N . HIS B 1 342 ? -42.438 18.25 -3.471 1 86.31 342 HIS B N 1
ATOM 9146 C CA . HIS B 1 342 ? -42.594 17.062 -4.293 1 86.31 342 HIS B CA 1
ATOM 9147 C C . HIS B 1 342 ? -43.562 16.062 -3.674 1 86.31 342 HIS B C 1
ATOM 9149 O O . HIS B 1 342 ? -44.344 15.43 -4.383 1 86.31 342 HIS B O 1
ATOM 9155 N N . GLU B 1 343 ? -43.406 15.844 -2.408 1 82.12 343 GLU B N 1
ATOM 9156 C CA . GLU B 1 343 ? -44.312 14.945 -1.706 1 82.12 343 GLU B CA 1
ATOM 9157 C C . GLU B 1 343 ? -45.781 15.398 -1.86 1 82.12 343 GLU B C 1
ATOM 9159 O O . GLU B 1 343 ? -46.688 14.57 -1.988 1 82.12 343 GLU B O 1
ATOM 9164 N N . ALA B 1 344 ? -46 16.609 -1.839 1 80.06 344 ALA B N 1
ATOM 9165 C CA . ALA B 1 344 ? -47.344 17.172 -1.968 1 80.06 344 ALA B CA 1
ATOM 9166 C C . ALA B 1 344 ? -47.875 16.969 -3.375 1 80.06 344 ALA B C 1
ATOM 9168 O O . ALA B 1 344 ? -49.094 16.828 -3.561 1 80.06 344 ALA B O 1
ATOM 9169 N N . SER B 1 345 ? -47.031 16.969 -4.254 1 77.19 345 SER B N 1
ATOM 9170 C CA . SER B 1 345 ? -47.469 16.875 -5.645 1 77.19 345 SER B CA 1
ATOM 9171 C C . SER B 1 345 ? -47.656 15.422 -6.066 1 77.19 345 SER B C 1
ATOM 9173 O O . SER B 1 345 ? -48.469 15.141 -6.949 1 77.19 345 SER B O 1
ATOM 9175 N N . GLN B 1 346 ? -46.812 14.594 -5.535 1 70.31 346 GLN B N 1
ATOM 9176 C CA . GLN B 1 346 ? -46.875 13.227 -6.027 1 70.31 346 GLN B CA 1
ATOM 9177 C C . GLN B 1 346 ? -47.688 12.336 -5.086 1 70.31 346 GLN B C 1
ATOM 9179 O O . GLN B 1 346 ? -47.719 12.578 -3.879 1 70.31 346 GLN B O 1
ATOM 9184 N N . SER B 1 347 ? -48.531 11.539 -5.562 1 62.5 347 SER B N 1
ATOM 9185 C CA . SER B 1 347 ? -49.406 10.586 -4.871 1 62.5 347 SER B CA 1
ATOM 9186 C C . SER B 1 347 ? -48.562 9.461 -4.234 1 62.5 347 SER B C 1
ATOM 9188 O O . SER B 1 347 ? -49.094 8.695 -3.42 1 62.5 347 SER B O 1
ATOM 9190 N N . SER B 1 348 ? -47.281 9.336 -4.641 1 67.56 348 SER B N 1
ATOM 9191 C CA . SER B 1 348 ? -46.562 8.164 -4.145 1 67.56 348 SER B CA 1
ATOM 9192 C C . SER B 1 348 ? -45.844 8.477 -2.84 1 67.56 348 SER B C 1
ATOM 9194 O O . SER B 1 348 ? -45.406 9.602 -2.629 1 67.56 348 SER B O 1
ATOM 9196 N N . SER B 1 349 ? -45.906 7.531 -1.967 1 78.81 349 SER B N 1
ATOM 9197 C CA . SER B 1 349 ? -45.312 7.652 -0.643 1 78.81 349 SER B CA 1
ATOM 9198 C C . SER B 1 349 ? -43.781 7.668 -0.725 1 78.81 349 SER B C 1
ATOM 9200 O O . SER B 1 349 ? -43.188 6.895 -1.48 1 78.81 349 SER B O 1
ATOM 9202 N N . MET B 1 350 ? -43.188 8.68 -0.181 1 83.56 350 MET B N 1
ATOM 9203 C CA . MET B 1 350 ? -41.75 8.805 -0.104 1 83.56 350 MET B CA 1
ATOM 9204 C C . MET B 1 350 ? -41.156 7.766 0.845 1 83.56 350 MET B C 1
ATOM 9206 O O . MET B 1 350 ? -41.75 7.469 1.886 1 83.56 350 MET B O 1
ATOM 9210 N N . PRO B 1 351 ? -40.094 7.184 0.484 1 87.19 351 PRO B N 1
ATOM 9211 C CA . PRO B 1 351 ? -39.469 6.195 1.36 1 87.19 351 PRO B CA 1
ATOM 9212 C C . PRO B 1 351 ? -39.062 6.781 2.713 1 87.19 351 PRO B C 1
ATOM 9214 O O . PRO B 1 351 ? -38.781 7.98 2.816 1 87.19 351 PRO B O 1
ATOM 9217 N N . PRO B 1 352 ? -39.031 5.949 3.666 1 80.62 352 PRO B N 1
ATOM 9218 C CA . PRO B 1 352 ? -38.75 6.395 5.031 1 80.62 352 PRO B CA 1
ATOM 9219 C C . PRO B 1 352 ? -37.406 7.133 5.152 1 80.62 352 PRO B C 1
ATOM 9221 O O . PRO B 1 352 ? -37.312 8.117 5.887 1 80.62 352 PRO B O 1
ATOM 9224 N N . LEU B 1 353 ? -36.5 6.75 4.477 1 78.88 353 LEU B N 1
ATOM 9225 C CA . LEU B 1 353 ? -35.188 7.352 4.57 1 78.88 353 LEU B CA 1
ATOM 9226 C C . LEU B 1 353 ? -35.219 8.805 4.113 1 78.88 353 LEU B C 1
ATOM 9228 O O . LEU B 1 353 ? -34.469 9.648 4.652 1 78.88 353 LEU B O 1
ATOM 9232 N N . LEU B 1 354 ? -36.062 9.102 3.191 1 81.25 354 LEU B N 1
ATOM 9233 C CA . LEU B 1 354 ? -36.188 10.461 2.689 1 81.25 354 LEU B CA 1
ATOM 9234 C C . LEU B 1 354 ? -37.125 11.281 3.59 1 81.25 354 LEU B C 1
ATOM 9236 O O . LEU B 1 354 ? -36.969 12.5 3.689 1 81.25 354 LEU B O 1
ATOM 9240 N N . CYS B 1 355 ? -37.875 10.523 4.332 1 80.06 355 CYS B N 1
ATOM 9241 C CA . CYS B 1 355 ? -38.812 11.188 5.242 1 80.06 355 CYS B CA 1
ATOM 9242 C C . CYS B 1 355 ? -38.062 11.742 6.457 1 80.06 355 CYS B C 1
ATOM 9244 O O . CYS B 1 355 ? -38.531 12.703 7.078 1 80.06 355 CYS B O 1
ATOM 9246 N N . ASP B 1 356 ? -37 11.203 6.73 1 79.81 356 ASP B N 1
ATOM 9247 C CA . ASP B 1 356 ? -36.188 11.664 7.855 1 79.81 356 ASP B CA 1
ATOM 9248 C C . ASP B 1 356 ? -35.781 13.125 7.684 1 79.81 356 ASP B C 1
ATOM 9250 O O . ASP B 1 356 ? -35.688 13.867 8.664 1 79.81 356 ASP B O 1
ATOM 9254 N N . ILE B 1 357 ? -35.688 13.516 6.453 1 81 357 ILE B N 1
ATOM 9255 C CA . ILE B 1 357 ? -35.281 14.883 6.137 1 81 357 ILE B CA 1
ATOM 9256 C C . ILE B 1 357 ? -36.406 15.852 6.516 1 81 357 ILE B C 1
ATOM 9258 O O . ILE B 1 357 ? -36.125 16.969 6.988 1 81 357 ILE B O 1
ATOM 9262 N N . LEU B 1 358 ? -37.625 15.391 6.383 1 79.44 358 LEU B N 1
ATOM 9263 C CA . LEU B 1 358 ? -38.781 16.234 6.645 1 79.44 358 LEU B CA 1
ATOM 9264 C C . LEU B 1 358 ? -39.062 16.344 8.141 1 79.44 358 LEU B C 1
ATOM 9266 O O . LEU B 1 358 ? -39.656 17.328 8.602 1 79.44 358 LEU B O 1
ATOM 9270 N N . GLY B 1 359 ? -38.5 15.461 8.859 1 75.62 359 GLY B N 1
ATOM 9271 C CA . GLY B 1 359 ? -38.781 15.414 10.281 1 75.62 359 GLY B CA 1
ATOM 9272 C C . GLY B 1 359 ? -37.969 16.406 11.086 1 75.62 359 GLY B C 1
ATOM 9273 O O . GLY B 1 359 ? -38.406 16.922 12.109 1 75.62 359 GLY B O 1
ATOM 9274 N N . GLU B 1 360 ? -36.844 16.766 10.648 1 73.69 360 GLU B N 1
ATOM 9275 C CA . GLU B 1 360 ? -35.969 17.641 11.406 1 73.69 360 GLU B CA 1
ATOM 9276 C C . GLU B 1 360 ? -36.25 19.109 11.102 1 73.69 360 GLU B C 1
ATOM 9278 O O . GLU B 1 360 ? -35.938 19.609 10.023 1 73.69 360 GLU B O 1
ATOM 9283 N N . ARG B 1 361 ? -36.875 19.906 12.016 1 78.88 361 ARG B N 1
ATOM 9284 C CA . ARG B 1 361 ? -37.312 21.266 11.742 1 78.88 361 ARG B CA 1
ATOM 9285 C C . ARG B 1 361 ? -36.531 22.266 12.586 1 78.88 361 ARG B C 1
ATOM 9287 O O . ARG B 1 361 ? -36.719 23.484 12.445 1 78.88 361 ARG B O 1
ATOM 9294 N N . SER B 1 362 ? -35.625 21.797 13.359 1 84.5 362 SER B N 1
ATOM 9295 C CA . SER B 1 362 ? -34.938 22.688 14.289 1 84.5 362 SER B CA 1
ATOM 9296 C C . SER B 1 362 ? -33.906 23.547 13.562 1 84.5 362 SER B C 1
ATOM 9298 O O . SER B 1 362 ? -33.469 24.562 14.086 1 84.5 362 SER B O 1
ATOM 9300 N N . MET B 1 363 ? -33.688 23.234 12.273 1 90.31 363 MET B N 1
ATOM 9301 C CA . MET B 1 363 ? -32.594 23.906 11.562 1 90.31 363 MET B CA 1
ATOM 9302 C C . MET B 1 363 ? -33.031 25.312 11.133 1 90.31 363 MET B C 1
ATOM 9304 O O . MET B 1 363 ? -32.188 26.172 10.906 1 90.31 363 MET B O 1
ATOM 9308 N N . ILE B 1 364 ? -34.312 25.469 11.094 1 90.19 364 ILE B N 1
ATOM 9309 C CA . ILE B 1 364 ? -34.812 26.797 10.75 1 90.19 364 ILE B CA 1
ATOM 9310 C C . ILE B 1 364 ? -34.375 27.797 11.836 1 90.19 364 ILE B C 1
ATOM 9312 O O . ILE B 1 364 ? -34.031 28.938 11.531 1 90.19 364 ILE B O 1
ATOM 9316 N N . HIS B 1 365 ? -34.406 27.344 13.07 1 89.88 365 HIS B N 1
ATOM 9317 C CA . HIS B 1 365 ? -34 28.203 14.188 1 89.88 365 HIS B CA 1
ATOM 9318 C C . HIS B 1 365 ? -32.531 28.547 14.133 1 89.88 365 HIS B C 1
ATOM 9320 O O . HIS B 1 365 ? -32.125 29.672 14.398 1 89.88 365 HIS B O 1
ATOM 9326 N N . VAL B 1 366 ? -31.844 27.531 13.781 1 92.5 366 VAL B N 1
ATOM 9327 C CA . VAL B 1 366 ? -30.406 27.734 13.703 1 92.5 366 VAL B CA 1
ATOM 9328 C C . VAL B 1 366 ? -30.094 28.719 12.57 1 92.5 366 VAL B C 1
ATOM 9330 O O . VAL B 1 366 ? -29.25 29.609 12.727 1 92.5 366 VAL B O 1
ATOM 9333 N N . SER B 1 367 ? -30.719 28.531 11.453 1 93.75 367 SER B N 1
ATOM 9334 C CA . SER B 1 367 ? -30.531 29.422 10.312 1 93.75 367 SER B CA 1
ATOM 9335 C C . SER B 1 367 ? -30.875 30.859 10.664 1 93.75 367 SER B C 1
ATOM 9337 O O . SER B 1 367 ? -30.156 31.781 10.297 1 93.75 367 SER B O 1
ATOM 9339 N N . ASN B 1 368 ? -31.891 30.984 11.406 1 90.31 368 ASN B N 1
ATOM 9340 C CA . ASN B 1 368 ? -32.312 32.312 11.82 1 90.31 368 ASN B CA 1
ATOM 9341 C C . ASN B 1 368 ? -31.328 32.938 12.797 1 90.31 368 ASN B C 1
ATOM 9343 O O . ASN B 1 368 ? -31.016 34.125 12.703 1 90.31 368 ASN B O 1
ATOM 9347 N N . LEU B 1 369 ? -30.938 32.156 13.727 1 90.19 369 LEU B N 1
ATOM 9348 C CA . LEU B 1 369 ? -29.953 32.656 14.695 1 90.19 369 LEU B CA 1
ATOM 9349 C C . LEU B 1 369 ? -28.688 33.156 14 1 90.19 369 LEU B C 1
ATOM 9351 O O . LEU B 1 369 ? -28.203 34.25 14.297 1 90.19 369 LEU B O 1
ATOM 9355 N N . LEU B 1 370 ? -28.25 32.438 13.023 1 93.19 370 LEU B N 1
ATOM 9356 C CA . LEU B 1 370 ? -27.047 32.812 12.297 1 93.19 370 LEU B CA 1
ATOM 9357 C C . LEU B 1 370 ? -27.297 34.031 11.414 1 93.19 370 LEU B C 1
ATOM 9359 O O . LEU B 1 370 ? -26.516 34.969 11.422 1 93.19 370 LEU B O 1
ATOM 9363 N N . GLY B 1 371 ? -28.391 34 10.75 1 90.94 371 GLY B N 1
ATOM 9364 C CA . GLY B 1 371 ? -28.734 35.094 9.828 1 90.94 371 GLY B CA 1
ATOM 9365 C C . GLY B 1 371 ? -29.016 36.406 10.516 1 90.94 371 GLY B C 1
ATOM 9366 O O . GLY B 1 371 ? -28.75 37.469 9.961 1 90.94 371 GLY B O 1
ATOM 9367 N N . ASN B 1 372 ? -29.484 36.281 11.719 1 89.56 372 ASN B N 1
ATOM 9368 C CA . ASN B 1 372 ? -29.859 37.5 12.445 1 89.56 372 ASN B CA 1
ATOM 9369 C C . ASN B 1 372 ? -28.672 38.094 13.188 1 89.56 372 ASN B C 1
ATOM 9371 O O . ASN B 1 372 ? -28.656 39.281 13.492 1 89.56 372 ASN B O 1
ATOM 9375 N N . ILE B 1 373 ? -27.734 37.344 13.453 1 91.62 373 ILE B N 1
ATOM 9376 C CA . ILE B 1 373 ? -26.656 37.812 14.305 1 91.62 373 ILE B CA 1
ATOM 9377 C C . ILE B 1 373 ? -25.422 38.156 13.461 1 91.62 373 ILE B C 1
ATOM 9379 O O . ILE B 1 373 ? -24.781 39.188 13.641 1 91.62 373 ILE B O 1
ATOM 9383 N N . ILE B 1 374 ? -25.172 37.281 12.445 1 94 374 ILE B N 1
ATOM 9384 C CA . ILE B 1 374 ? -23.938 37.469 11.688 1 94 374 ILE B CA 1
ATOM 9385 C C . ILE B 1 374 ? -24.234 38.094 10.344 1 94 374 ILE B C 1
ATOM 9387 O O . ILE B 1 374 ? -25.188 37.719 9.664 1 94 374 ILE B O 1
ATOM 9391 N N . ASP B 1 375 ? -23.484 39.094 10.023 1 93.06 375 ASP B N 1
ATOM 9392 C CA . ASP B 1 375 ? -23.5 39.656 8.672 1 93.06 375 ASP B CA 1
ATOM 9393 C C . ASP B 1 375 ? -22.438 38.969 7.793 1 93.06 375 ASP B C 1
ATOM 9395 O O . ASP B 1 375 ? -21.312 39.469 7.691 1 93.06 375 ASP B O 1
ATOM 9399 N N . PHE B 1 376 ? -22.844 38.062 7.113 1 91.31 376 PHE B N 1
ATOM 9400 C CA . PHE B 1 376 ? -21.906 37.219 6.371 1 91.31 376 PHE B CA 1
ATOM 9401 C C . PHE B 1 376 ? -21.281 38 5.215 1 91.31 376 PHE B C 1
ATOM 9403 O O . PHE B 1 376 ? -20.125 37.781 4.871 1 91.31 376 PHE B O 1
ATOM 9410 N N . GLU B 1 377 ? -21.906 38.906 4.613 1 88.81 377 GLU B N 1
ATOM 9411 C CA . GLU B 1 377 ? -21.375 39.688 3.514 1 88.81 377 GLU B CA 1
ATOM 9412 C C . GLU B 1 377 ? -20.219 40.594 3.98 1 88.81 377 GLU B C 1
ATOM 9414 O O . GLU B 1 377 ? -19.156 40.594 3.363 1 88.81 377 GLU B O 1
ATOM 9419 N N . GLU B 1 378 ? -20.469 41.25 5.094 1 89.06 378 GLU B N 1
ATOM 9420 C CA . GLU B 1 378 ? -19.438 42.125 5.641 1 89.06 378 GLU B CA 1
ATOM 9421 C C . GLU B 1 378 ? -18.281 41.344 6.215 1 89.06 378 GLU B C 1
ATOM 9423 O O . GLU B 1 378 ? -17.125 41.75 6.148 1 89.06 378 GLU B O 1
ATOM 9428 N N . SER B 1 379 ? -18.672 40.25 6.805 1 90.62 379 SER B N 1
ATOM 9429 C CA . SER B 1 379 ? -17.625 39.375 7.379 1 90.62 379 SER B CA 1
ATOM 9430 C C . SER B 1 379 ? -16.656 38.906 6.309 1 90.62 379 SER B C 1
ATOM 9432 O O . SER B 1 379 ? -15.461 38.781 6.555 1 90.62 379 SER B O 1
ATOM 9434 N N . ALA B 1 380 ? -17.203 38.531 5.18 1 88.19 380 ALA B N 1
ATOM 9435 C CA . ALA B 1 380 ? -16.375 38.031 4.078 1 88.19 380 ALA B CA 1
ATOM 9436 C C . ALA B 1 380 ? -15.375 39.094 3.637 1 88.19 380 ALA B C 1
ATOM 9438 O O . ALA B 1 380 ? -14.258 38.781 3.221 1 88.19 380 ALA B O 1
ATOM 9439 N N . GLN B 1 381 ? -15.703 40.344 3.871 1 83.62 381 GLN B N 1
ATOM 9440 C CA . GLN B 1 381 ? -14.859 41.469 3.467 1 83.62 381 GLN B CA 1
ATOM 9441 C C . GLN B 1 381 ? -13.812 41.781 4.531 1 83.62 381 GLN B C 1
ATOM 9443 O O . GLN B 1 381 ? -12.664 42.094 4.203 1 83.62 381 GLN B O 1
ATOM 9448 N N . GLU B 1 382 ? -14.141 41.781 5.852 1 80.69 382 GLU B N 1
ATOM 9449 C CA . GLU B 1 382 ? -13.289 42.219 6.949 1 80.69 382 GLU B CA 1
ATOM 9450 C C . GLU B 1 382 ? -12.422 41.094 7.461 1 80.69 382 GLU B C 1
ATOM 9452 O O . GLU B 1 382 ? -11.516 41.281 8.273 1 80.69 382 GLU B O 1
ATOM 9457 N N . GLU B 1 383 ? -12.594 39.75 7 1 77.62 383 GLU B N 1
ATOM 9458 C CA . GLU B 1 383 ? -11.844 38.562 7.422 1 77.62 383 GLU B CA 1
ATOM 9459 C C . GLU B 1 383 ? -12.125 38.219 8.883 1 77.62 383 GLU B C 1
ATOM 9461 O O . GLU B 1 383 ? -11.281 37.656 9.562 1 77.62 383 GLU B O 1
ATOM 9466 N N . HIS B 1 384 ? -12.914 38.969 9.609 1 85.12 384 HIS B N 1
ATOM 9467 C CA . HIS B 1 384 ? -13.453 38.594 10.914 1 85.12 384 HIS B CA 1
ATOM 9468 C C . HIS B 1 384 ? -14.977 38.625 10.914 1 85.12 384 HIS B C 1
ATOM 9470 O O . HIS B 1 384 ? -15.586 39.188 10.016 1 85.12 384 HIS B O 1
ATOM 9476 N N . ILE B 1 385 ? -15.531 38.031 11.852 1 91.31 385 ILE B N 1
ATOM 9477 C CA . ILE B 1 385 ? -16.984 37.938 11.898 1 91.31 385 ILE B CA 1
ATOM 9478 C C . ILE B 1 385 ? -17.578 39.281 12.32 1 91.31 385 ILE B C 1
ATOM 9480 O O . ILE B 1 385 ? -17.156 39.844 13.32 1 91.31 385 ILE B O 1
ATOM 9484 N N . VAL B 1 386 ? -18.406 39.75 11.508 1 93.38 386 VAL B N 1
ATOM 9485 C CA . VAL B 1 386 ? -19.078 41 11.773 1 93.38 386 VAL B CA 1
ATOM 9486 C C . VAL B 1 386 ? -20.516 40.75 12.219 1 93.38 386 VAL B C 1
ATOM 9488 O O . VAL B 1 386 ? -21.25 40.031 11.555 1 93.38 386 VAL B O 1
ATOM 9491 N N . ILE B 1 387 ? -20.828 41.312 13.383 1 94.12 387 ILE B N 1
ATOM 9492 C CA . ILE B 1 387 ? -22.172 41.188 13.922 1 94.12 387 ILE B CA 1
ATOM 9493 C C . ILE B 1 387 ? -23.109 42.219 13.281 1 94.12 387 ILE B C 1
ATOM 9495 O O . ILE B 1 387 ? -22.719 43.344 13.078 1 94.12 387 ILE B O 1
ATOM 9499 N N . ARG B 1 388 ? -24.312 41.844 12.984 1 92.19 388 ARG B N 1
ATOM 9500 C CA . ARG B 1 388 ? -25.281 42.688 12.297 1 92.19 388 ARG B CA 1
ATOM 9501 C C . ARG B 1 388 ? -25.672 43.875 13.164 1 92.19 388 ARG B C 1
ATOM 9503 O O . ARG B 1 388 ? -25.688 43.781 14.391 1 92.19 388 ARG B O 1
ATOM 9510 N N . ALA B 1 389 ? -26.047 44.969 12.461 1 91.31 389 ALA B N 1
ATOM 9511 C CA . ALA B 1 389 ? -26.531 46.156 13.156 1 91.31 389 ALA B CA 1
ATOM 9512 C C . ALA B 1 389 ? -27.859 45.875 13.852 1 91.31 389 ALA B C 1
ATOM 9514 O O . ALA B 1 389 ? -28.703 45.156 13.32 1 91.31 389 ALA B O 1
ATOM 9515 N N . GLY B 1 390 ? -28.078 46.344 15.047 1 88.12 390 GLY B N 1
ATOM 9516 C CA . GLY B 1 390 ? -29.328 46.188 15.75 1 88.12 390 GLY B CA 1
ATOM 9517 C C . GLY B 1 390 ? -29.297 45.094 16.812 1 88.12 390 GLY B C 1
ATOM 9518 O O . GLY B 1 390 ? -30.203 45 17.641 1 88.12 390 GLY B O 1
ATOM 9519 N N . VAL B 1 391 ? -28.281 44.312 16.812 1 91.19 391 VAL B N 1
ATOM 9520 C CA . VAL B 1 391 ? -28.188 43.188 17.734 1 91.19 391 VAL B CA 1
ATOM 9521 C C . VAL B 1 391 ? -27.797 43.688 19.125 1 91.19 391 VAL B C 1
ATOM 9523 O O . VAL B 1 391 ? -28.344 43.219 20.141 1 91.19 391 VAL B O 1
ATOM 9526 N N . SER B 1 392 ? -26.844 44.625 19.188 1 91.75 392 SER B N 1
ATOM 9527 C CA . SER B 1 392 ? -26.375 45.219 20.438 1 91.75 392 SER B CA 1
ATOM 9528 C C . SER B 1 392 ? -26.312 46.719 20.328 1 91.75 392 SER B C 1
ATOM 9530 O O . SER B 1 392 ? -25.609 47.25 19.469 1 91.75 392 SER B O 1
ATOM 9532 N N . ASP B 1 393 ? -26.922 47.312 21.234 1 90.56 393 ASP B N 1
ATOM 9533 C CA . ASP B 1 393 ? -26.922 48.781 21.25 1 90.56 393 ASP B CA 1
ATOM 9534 C C . ASP B 1 393 ? -25.547 49.344 21.547 1 90.56 393 ASP B C 1
ATOM 9536 O O . ASP B 1 393 ? -25.141 50.375 20.984 1 90.56 393 ASP B O 1
ATOM 9540 N N . VAL B 1 394 ? -24.953 48.594 22.391 1 91.75 394 VAL B N 1
ATOM 9541 C CA . VAL B 1 394 ? -23.625 49.031 22.781 1 91.75 394 VAL B CA 1
ATOM 9542 C C . VAL B 1 394 ? -22.672 48.969 21.578 1 91.75 394 VAL B C 1
ATOM 9544 O O . VAL B 1 394 ? -21.875 49.875 21.359 1 91.75 394 VAL B O 1
ATOM 9547 N N . LEU B 1 395 ? -22.844 47.969 20.828 1 92.94 395 LEU B N 1
ATOM 9548 C CA . LEU B 1 395 ? -22 47.781 19.656 1 92.94 395 LEU B CA 1
ATOM 9549 C C . LEU B 1 395 ? -22.328 48.812 18.594 1 92.94 395 LEU B C 1
ATOM 9551 O O . LEU B 1 395 ? -21.438 49.375 17.969 1 92.94 395 LEU B O 1
ATOM 9555 N N . ASP B 1 396 ? -23.547 49.094 18.359 1 92.19 396 ASP B N 1
ATOM 9556 C CA . ASP B 1 396 ? -23.969 50.062 17.359 1 92.19 396 ASP B CA 1
ATOM 9557 C C . ASP B 1 396 ? -23.5 51.469 17.719 1 92.19 396 ASP B C 1
ATOM 9559 O O . ASP B 1 396 ? -23.109 52.219 16.844 1 92.19 396 ASP B O 1
ATOM 9563 N N . ALA B 1 397 ? -23.578 51.75 19.016 1 90.25 397 ALA B N 1
ATOM 9564 C CA . ALA B 1 397 ? -23.094 53.031 19.469 1 90.25 397 ALA B CA 1
ATOM 9565 C C . ALA B 1 397 ? -21.594 53.188 19.25 1 90.25 397 ALA B C 1
ATOM 9567 O O . ALA B 1 397 ? -21.109 54.25 18.812 1 90.25 397 ALA B O 1
ATOM 9568 N N . ALA B 1 398 ? -20.969 52.094 19.531 1 91.12 398 ALA B N 1
ATOM 9569 C CA . ALA B 1 398 ? -19.516 52.094 19.328 1 91.12 398 ALA B CA 1
ATOM 9570 C C . ALA B 1 398 ? -19.156 52.25 17.844 1 91.12 398 ALA B C 1
ATOM 9572 O O . ALA B 1 398 ? -18.219 52.938 17.5 1 91.12 398 ALA B O 1
ATOM 9573 N N . ARG B 1 399 ? -19.938 51.688 16.984 1 91.38 399 ARG B N 1
ATOM 9574 C CA . ARG B 1 399 ? -19.719 51.781 15.539 1 91.38 399 ARG B CA 1
ATOM 9575 C C . ARG B 1 399 ? -19.984 53.188 15.023 1 91.38 399 ARG B C 1
ATOM 9577 O O . ARG B 1 399 ? -19.25 53.688 14.164 1 91.38 399 ARG B O 1
ATOM 9584 N N . ALA B 1 400 ? -20.984 53.75 15.523 1 88.06 400 ALA B N 1
ATOM 9585 C CA . ALA B 1 400 ? -21.328 55.125 15.133 1 88.06 400 ALA B CA 1
ATOM 9586 C C . ALA B 1 400 ? -20.203 56.062 15.523 1 88.06 400 ALA B C 1
ATOM 9588 O O . ALA B 1 400 ? -19.844 56.969 14.75 1 88.06 400 ALA B O 1
ATOM 9589 N N . LYS B 1 401 ? -19.766 55.812 16.734 1 86.19 401 LYS B N 1
ATOM 9590 C CA . LYS B 1 401 ? -18.656 56.656 17.203 1 86.19 401 LYS B CA 1
ATOM 9591 C C . LYS B 1 401 ? -17.422 56.469 16.312 1 86.19 401 LYS B C 1
ATOM 9593 O O . LYS B 1 401 ? -16.719 57.406 16.016 1 86.19 401 LYS B O 1
ATOM 9598 N N . TYR B 1 402 ? -17.281 55.281 15.898 1 87.81 402 TYR B N 1
ATOM 9599 C CA . TYR B 1 402 ? -16.141 54.938 15.062 1 87.81 402 TYR B CA 1
ATOM 9600 C C . TYR B 1 402 ? -16.281 55.562 13.672 1 87.81 402 TYR B C 1
ATOM 9602 O O . TYR B 1 402 ? -15.305 56.031 13.086 1 87.81 402 TYR B O 1
ATOM 9610 N N . GLU B 1 403 ? -17.422 55.531 13.133 1 85 403 GLU B N 1
ATOM 9611 C CA . GLU B 1 403 ? -17.672 56.094 11.82 1 85 403 GLU B CA 1
ATOM 9612 C C . GLU B 1 403 ? -17.469 57.594 11.836 1 85 403 GLU B C 1
ATOM 9614 O O . GLU B 1 403 ? -17.031 58.188 10.844 1 85 403 GLU B O 1
ATOM 9619 N N . ASP B 1 404 ? -17.766 58.156 12.969 1 82.38 404 ASP B N 1
ATOM 9620 C CA . ASP B 1 404 ? -17.656 59.594 13.102 1 82.38 404 ASP B CA 1
ATOM 9621 C C . ASP B 1 404 ? -16.25 60 13.523 1 82.38 404 ASP B C 1
ATOM 9623 O O . ASP B 1 404 ? -15.938 61.219 13.594 1 82.38 404 ASP B O 1
ATOM 9627 N N . LEU B 1 405 ? -15.531 59.031 13.836 1 84.44 405 LEU B N 1
ATOM 9628 C CA . LEU B 1 405 ? -14.195 59.312 14.375 1 84.44 405 LEU B CA 1
ATOM 9629 C C . LEU B 1 405 ? -13.375 60.125 13.391 1 84.44 405 LEU B C 1
ATOM 9631 O O . LEU B 1 405 ? -12.664 61.062 13.805 1 84.44 405 LEU B O 1
ATOM 9635 N N . ASP B 1 406 ? -13.57 59.906 12.148 1 81.31 406 ASP B N 1
ATOM 9636 C CA . ASP B 1 406 ? -12.805 60.656 11.156 1 81.31 406 ASP B CA 1
ATOM 9637 C C . ASP B 1 406 ? -13.18 62.125 11.172 1 81.31 406 ASP B C 1
ATOM 9639 O O . ASP B 1 406 ? -12.312 63 11.039 1 81.31 406 ASP B O 1
ATOM 9643 N N . ASN B 1 407 ? -14.43 62.375 11.312 1 82.62 407 ASN B N 1
ATOM 9644 C CA . ASN B 1 407 ? -14.906 63.75 11.391 1 82.62 407 ASN B CA 1
ATOM 9645 C C . ASN B 1 407 ? -14.406 64.438 12.656 1 82.62 407 ASN B C 1
ATOM 9647 O O . ASN B 1 407 ? -14 65.625 12.617 1 82.62 407 ASN B O 1
ATOM 9651 N N . VAL B 1 408 ? -14.414 63.719 13.688 1 84.94 408 VAL B N 1
ATOM 9652 C CA . VAL B 1 408 ? -13.961 64.25 14.969 1 84.94 408 VAL B CA 1
ATOM 9653 C C . VAL B 1 408 ? -12.469 64.562 14.898 1 84.94 408 VAL B C 1
ATOM 9655 O O . VAL B 1 408 ? -12.031 65.625 15.367 1 84.94 408 VAL B O 1
ATOM 9658 N N . LEU B 1 409 ? -11.734 63.719 14.281 1 86.38 409 LEU B N 1
ATOM 9659 C CA . LEU B 1 409 ? -10.289 63.906 14.195 1 86.38 409 LEU B CA 1
ATOM 9660 C C . LEU B 1 409 ? -9.953 65.062 13.289 1 86.38 409 LEU B C 1
ATOM 9662 O O . LEU B 1 409 ? -9.023 65.875 13.57 1 86.38 409 LEU B O 1
ATOM 9666 N N . THR B 1 410 ? -10.75 65.25 12.281 1 85.81 410 THR B N 1
ATOM 9667 C CA . THR B 1 410 ? -10.555 66.438 11.391 1 85.81 410 THR B CA 1
ATOM 9668 C C . THR B 1 410 ? -10.883 67.688 12.109 1 85.81 410 THR B C 1
ATOM 9670 O O . THR B 1 410 ? -10.18 68.688 11.938 1 85.81 410 THR B O 1
ATOM 9673 N N . GLU B 1 411 ? -11.906 67.625 12.836 1 83.94 411 GLU B N 1
ATOM 9674 C CA . GLU B 1 411 ? -12.297 68.812 13.602 1 83.94 411 GLU B CA 1
ATOM 9675 C C . GLU B 1 411 ? -11.242 69.188 14.641 1 83.94 411 GLU B C 1
ATOM 9677 O O . GLU B 1 411 ? -10.938 70.375 14.844 1 83.94 411 GLU B O 1
ATOM 9682 N N . VAL B 1 412 ? -10.695 68.188 15.25 1 86.5 412 VAL B N 1
ATOM 9683 C CA . VAL B 1 412 ? -9.656 68.438 16.266 1 86.5 412 VAL B CA 1
ATOM 9684 C C . VAL B 1 412 ? -8.391 68.938 15.602 1 86.5 412 VAL B C 1
ATOM 9686 O O . VAL B 1 412 ? -7.719 69.812 16.141 1 86.5 412 VAL B O 1
ATOM 9689 N N . ALA B 1 413 ? -8.078 68.5 14.469 1 86.94 413 ALA B N 1
ATOM 9690 C CA . ALA B 1 413 ? -6.93 69 13.719 1 86.94 413 ALA B CA 1
ATOM 9691 C C . ALA B 1 413 ? -7.094 70.5 13.375 1 86.94 413 ALA B C 1
ATOM 9693 O O . ALA B 1 413 ? -6.141 71.25 13.477 1 86.94 413 ALA B O 1
ATOM 9694 N N . TYR B 1 414 ? -8.328 70.812 13.039 1 84.31 414 TYR B N 1
ATOM 9695 C CA . TYR B 1 414 ? -8.625 72.188 12.719 1 84.31 414 TYR B CA 1
ATOM 9696 C C . TYR B 1 414 ? -8.484 73.062 13.945 1 84.31 414 TYR B C 1
ATOM 9698 O O . TYR B 1 414 ? -7.938 74.188 13.867 1 84.31 414 TYR B O 1
ATOM 9706 N N . GLN B 1 415 ? -8.906 72.625 15.016 1 83.25 415 GLN B N 1
ATOM 9707 C CA . GLN B 1 415 ? -8.828 73.375 16.266 1 83.25 415 GLN B CA 1
ATOM 9708 C C . GLN B 1 415 ? -7.375 73.625 16.672 1 83.25 415 GLN B C 1
ATOM 9710 O O . GLN B 1 415 ? -7.008 74.688 17.141 1 83.25 415 GLN B O 1
ATOM 9715 N N . ILE B 1 416 ? -6.574 72.562 16.484 1 84.81 416 ILE B N 1
ATOM 9716 C CA . ILE B 1 416 ? -5.16 72.688 16.844 1 84.81 416 ILE B CA 1
ATOM 9717 C C . ILE B 1 416 ? -4.453 73.625 15.906 1 84.81 416 ILE B C 1
ATOM 9719 O O . ILE B 1 416 ? -3.621 74.438 16.344 1 84.81 416 ILE B O 1
ATOM 9723 N N . GLN B 1 417 ? -4.871 73.625 14.734 1 82.69 417 GLN B N 1
ATOM 9724 C CA . GLN B 1 417 ? -4.277 74.562 13.75 1 82.69 417 GLN B CA 1
ATOM 9725 C C . GLN B 1 417 ? -4.66 76 14.023 1 82.69 417 GLN B C 1
ATOM 9727 O O . GLN B 1 417 ? -3.867 76.875 13.789 1 82.69 417 GLN B O 1
ATOM 9732 N N . GLU B 1 418 ? -5.844 76.125 14.461 1 80.88 418 GLU B N 1
ATOM 9733 C CA . GLU B 1 418 ? -6.305 77.5 14.789 1 80.88 418 GLU B CA 1
ATOM 9734 C C . GLU B 1 418 ? -5.559 78.062 16 1 80.88 418 GLU B C 1
ATOM 9736 O O . GLU B 1 418 ? -5.262 79.25 16.047 1 80.88 418 GLU B O 1
ATOM 9741 N N . SER B 1 419 ? -5.301 77.188 16.906 1 80.94 419 SER B N 1
ATOM 9742 C CA . SER B 1 419 ? -4.605 77.625 18.109 1 80.94 419 SER B CA 1
ATOM 9743 C C . SER B 1 419 ? -3.113 77.812 17.859 1 80.94 419 SER B C 1
ATOM 9745 O O . SER B 1 419 ? -2.459 78.625 18.516 1 80.94 419 SER B O 1
ATOM 9747 N N . GLN B 1 420 ? -2.686 76.938 16.984 1 79.31 420 GLN B N 1
ATOM 9748 C CA . GLN B 1 420 ? -1.275 77.062 16.625 1 79.31 420 GLN B CA 1
ATOM 9749 C C . GLN B 1 420 ? -1.102 77.188 15.117 1 79.31 420 GLN B C 1
ATOM 9751 O O . GLN B 1 420 ? -0.794 76.188 14.438 1 79.31 420 GLN B O 1
ATOM 9756 N N . PRO B 1 421 ? -1.195 78.375 14.68 1 74.88 421 PRO B N 1
ATOM 9757 C CA . PRO B 1 421 ? -1.171 78.562 13.234 1 74.88 421 PRO B CA 1
ATOM 9758 C C . PRO B 1 421 ? 0.177 78.25 12.609 1 74.88 421 PRO B C 1
ATOM 9760 O O . PRO B 1 421 ? 0.272 78.062 11.383 1 74.88 421 PRO B O 1
ATOM 9763 N N . SER B 1 422 ? 1.104 78.188 13.445 1 74.94 422 SER B N 1
ATOM 9764 C CA . SER B 1 422 ? 2.426 77.875 12.906 1 74.94 422 SER B CA 1
ATOM 9765 C C . SER B 1 422 ? 2.484 76.438 12.328 1 74.94 422 SER B C 1
ATOM 9767 O O . SER B 1 422 ? 3.371 76.125 11.531 1 74.94 422 SER B O 1
ATOM 9769 N N . LEU B 1 423 ? 1.623 75.625 12.766 1 73 423 LEU B N 1
ATOM 9770 C CA . LEU B 1 423 ? 1.602 74.25 12.305 1 73 423 LEU B CA 1
ATOM 9771 C C . LEU B 1 423 ? 0.736 74.125 11.055 1 73 423 LEU B C 1
ATOM 9773 O O . LEU B 1 423 ? -0.482 74.312 11.117 1 73 423 LEU B O 1
ATOM 9777 N N . SER B 1 424 ? 1.325 74.312 9.93 1 71.12 424 SER B N 1
ATOM 9778 C CA . SER B 1 424 ? 0.57 74.188 8.688 1 71.12 424 SER B CA 1
ATOM 9779 C C . SER B 1 424 ? 0.43 72.75 8.297 1 71.12 424 SER B C 1
ATOM 9781 O O . SER B 1 424 ? 1.378 71.938 8.438 1 71.12 424 SER B O 1
ATOM 9783 N N . SER B 1 425 ? -0.743 72.188 7.965 1 78.06 425 SER B N 1
ATOM 9784 C CA . SER B 1 425 ? -1.096 70.875 7.352 1 78.06 425 SER B CA 1
ATOM 9785 C C . SER B 1 425 ? -0.92 69.75 8.336 1 78.06 425 SER B C 1
ATOM 9787 O O . SER B 1 425 ? -0.078 68.875 8.125 1 78.06 425 SER B O 1
ATOM 9789 N N . ILE B 1 426 ? -1.535 69.75 9.508 1 82.69 426 ILE B N 1
ATOM 9790 C CA . ILE B 1 426 ? -1.417 68.625 10.484 1 82.69 426 ILE B CA 1
ATOM 9791 C C . ILE B 1 426 ? -2.6 67.688 10.336 1 82.69 426 ILE B C 1
ATOM 9793 O O . ILE B 1 426 ? -3.682 68.125 9.906 1 82.69 426 ILE B O 1
ATOM 9797 N N . THR B 1 427 ? -2.328 66.375 10.547 1 85.88 427 THR B N 1
ATOM 9798 C CA . THR B 1 427 ? -3.379 65.312 10.609 1 85.88 427 THR B CA 1
ATOM 9799 C C . THR B 1 427 ? -3.334 64.625 11.945 1 85.88 427 THR B C 1
ATOM 9801 O O . THR B 1 427 ? -2.266 64.438 12.531 1 85.88 427 THR B O 1
ATOM 9804 N N . VAL B 1 428 ? -4.562 64.438 12.492 1 87.69 428 VAL B N 1
ATOM 9805 C CA . VAL B 1 428 ? -4.656 63.625 13.711 1 87.69 428 VAL B CA 1
ATOM 9806 C C . VAL B 1 428 ? -5.051 62.188 13.367 1 87.69 428 VAL B C 1
ATOM 9808 O O . VAL B 1 428 ? -5.977 61.969 12.586 1 87.69 428 VAL B O 1
ATOM 9811 N N . GLN B 1 429 ? -4.305 61.219 13.867 1 84.81 429 GLN B N 1
ATOM 9812 C CA . GLN B 1 429 ? -4.586 59.812 13.562 1 84.81 429 GLN B CA 1
ATOM 9813 C C . GLN B 1 429 ? -4.5 58.938 14.82 1 84.81 429 GLN B C 1
ATOM 9815 O O . GLN B 1 429 ? -3.898 59.344 15.812 1 84.81 429 GLN B O 1
ATOM 9820 N N . TYR B 1 430 ? -5.219 57.875 14.695 1 83.69 430 TYR B N 1
ATOM 9821 C CA . TYR B 1 430 ? -5.133 56.906 15.766 1 83.69 430 TYR B CA 1
ATOM 9822 C C . TYR B 1 430 ? -4.125 55.812 15.422 1 83.69 430 TYR B C 1
ATOM 9824 O O . TYR B 1 430 ? -4.195 55.219 14.344 1 83.69 430 TYR B O 1
ATOM 9832 N N . ILE B 1 431 ? -3.15 55.625 16.219 1 76.5 431 ILE B N 1
ATOM 9833 C CA . ILE B 1 431 ? -2.195 54.531 16.094 1 76.5 431 ILE B CA 1
ATOM 9834 C C . ILE B 1 431 ? -2.385 53.562 17.234 1 76.5 431 ILE B C 1
ATOM 9836 O O . ILE B 1 431 ? -2.268 53.906 18.406 1 76.5 431 ILE B O 1
ATOM 9840 N N . PRO B 1 432 ? -2.641 52.406 16.812 1 74.56 432 PRO B N 1
ATOM 9841 C CA . PRO B 1 432 ? -2.863 51.406 17.844 1 74.56 432 PRO B CA 1
ATOM 9842 C C . PRO B 1 432 ? -1.728 51.344 18.859 1 74.56 432 PRO B C 1
ATOM 9844 O O . PRO B 1 432 ? -0.556 51.469 18.5 1 74.56 432 PRO B O 1
ATOM 9847 N N . GLN B 1 433 ? -2.08 51.281 20.141 1 67.62 433 GLN B N 1
ATOM 9848 C CA . GLN B 1 433 ? -1.193 51.219 21.297 1 67.62 433 GLN B CA 1
ATOM 9849 C C . GLN B 1 433 ? -0.61 52.562 21.641 1 67.62 433 GLN B C 1
ATOM 9851 O O . GLN B 1 433 ? -0.151 52.781 22.766 1 67.62 433 GLN B O 1
ATOM 9856 N N . VAL B 1 434 ? -0.458 53.5 20.641 1 74.38 434 VAL B N 1
ATOM 9857 C CA . VAL B 1 434 ? 0.05 54.844 20.906 1 74.38 434 VAL B CA 1
ATOM 9858 C C . VAL B 1 434 ? -1.111 55.781 21.234 1 74.38 434 VAL B C 1
ATOM 9860 O O . VAL B 1 434 ? -1.025 56.594 22.156 1 74.38 434 VAL B O 1
ATOM 9863 N N . GLY B 1 435 ? -2.17 55.531 20.594 1 80.88 435 GLY B N 1
ATOM 9864 C CA . GLY B 1 435 ? -3.348 56.375 20.734 1 80.88 435 GLY B CA 1
ATOM 9865 C C . GLY B 1 435 ? -3.461 57.438 19.656 1 80.88 435 GLY B C 1
ATOM 9866 O O . GLY B 1 435 ? -3.021 57.219 18.531 1 80.88 435 GLY B O 1
ATOM 9867 N N . TYR B 1 436 ? -4.141 58.531 20.078 1 86.81 436 TYR B N 1
ATOM 9868 C CA . TYR B 1 436 ? -4.352 59.625 19.125 1 86.81 436 TYR B CA 1
ATOM 9869 C C . TYR B 1 436 ? -3.139 60.531 19.078 1 86.81 436 TYR B C 1
ATOM 9871 O O . TYR B 1 436 ? -2.648 61 20.109 1 86.81 436 TYR B O 1
ATOM 9879 N N . VAL B 1 437 ? -2.666 60.781 17.812 1 87.56 437 VAL B N 1
ATOM 9880 C CA . VAL B 1 437 ? -1.449 61.562 17.641 1 87.56 437 VAL B CA 1
ATOM 9881 C C . VAL B 1 437 ? -1.628 62.562 16.5 1 87.56 437 VAL B C 1
ATOM 9883 O O . VAL B 1 437 ? -2.457 62.375 15.617 1 87.56 437 VAL B O 1
ATOM 9886 N N . ILE B 1 438 ? -0.795 63.562 16.609 1 87.06 438 ILE B N 1
ATOM 9887 C CA . ILE B 1 438 ? -0.773 64.625 15.578 1 87.06 438 ILE B CA 1
ATOM 9888 C C . ILE B 1 438 ? 0.375 64.312 14.609 1 87.06 438 ILE B C 1
ATOM 9890 O O . ILE B 1 438 ? 1.526 64.188 15.031 1 87.06 438 ILE B O 1
ATOM 9894 N N . CYS B 1 439 ? 0.015 64.25 13.398 1 86.44 439 CYS B N 1
ATOM 9895 C CA . CYS B 1 439 ? 1.008 64 12.352 1 86.44 439 CYS B CA 1
ATOM 9896 C C . CYS B 1 439 ? 1.381 65.312 11.68 1 86.44 439 CYS B C 1
ATOM 9898 O O . CYS B 1 439 ? 0.512 66.062 11.172 1 86.44 439 CYS B O 1
ATOM 9900 N N . CYS B 1 440 ? 2.723 65.562 11.797 1 82.25 440 CYS B N 1
ATOM 9901 C CA . CYS B 1 440 ? 3.225 66.812 11.203 1 82.25 440 CYS B CA 1
ATOM 9902 C C . CYS B 1 440 ? 4.301 66.562 10.164 1 82.25 440 CYS B C 1
ATOM 9904 O O . CYS B 1 440 ? 5.035 65.562 10.289 1 82.25 440 CYS B O 1
ATOM 9906 N N . GLU B 1 441 ? 4.328 67.25 9.086 1 76.94 441 GLU B N 1
ATOM 9907 C CA . GLU B 1 441 ? 5.332 67.062 8.039 1 76.94 441 GLU B CA 1
ATOM 9908 C C . GLU B 1 441 ? 6.668 67.688 8.453 1 76.94 441 GLU B C 1
ATOM 9910 O O . GLU B 1 441 ? 7.703 67.375 7.848 1 76.94 441 GLU B O 1
ATOM 9915 N N . ALA B 1 442 ? 6.602 68.625 9.344 1 71.38 442 ALA B N 1
ATOM 9916 C CA . ALA B 1 442 ? 7.84 69.25 9.805 1 71.38 442 ALA B CA 1
ATOM 9917 C C . ALA B 1 442 ? 7.961 69.125 11.32 1 71.38 442 ALA B C 1
ATOM 9919 O O . ALA B 1 442 ? 6.953 69.062 12.031 1 71.38 442 ALA B O 1
ATOM 9920 N N . ALA B 1 443 ? 9.188 69 11.797 1 73.75 443 ALA B N 1
ATOM 9921 C CA . ALA B 1 443 ? 9.422 68.938 13.242 1 73.75 443 ALA B CA 1
ATOM 9922 C C . ALA B 1 443 ? 9 70.25 13.906 1 73.75 443 ALA B C 1
ATOM 9924 O O . ALA B 1 443 ? 9.203 71.312 13.344 1 73.75 443 ALA B O 1
ATOM 9925 N N . THR B 1 444 ? 8.18 70.188 14.859 1 69.75 444 THR B N 1
ATOM 9926 C CA . THR B 1 444 ? 7.723 71.375 15.508 1 69.75 444 THR B CA 1
ATOM 9927 C C . THR B 1 444 ? 8.195 71.438 16.953 1 69.75 444 THR B C 1
ATOM 9929 O O . THR B 1 444 ? 8.281 70.438 17.625 1 69.75 444 THR B O 1
ATOM 9932 N N . ALA B 1 445 ? 8.641 72.625 17.516 1 66.69 445 ALA B N 1
ATOM 9933 C CA . ALA B 1 445 ? 9.125 72.812 18.875 1 66.69 445 ALA B CA 1
ATOM 9934 C C . ALA B 1 445 ? 8.047 73.438 19.75 1 66.69 445 ALA B C 1
ATOM 9936 O O . ALA B 1 445 ? 8.359 74.125 20.75 1 66.69 445 ALA B O 1
ATOM 9937 N N . LEU B 1 446 ? 6.926 73.25 19.406 1 68.19 446 LEU B N 1
ATOM 9938 C CA . LEU B 1 446 ? 5.867 73.875 20.188 1 68.19 446 LEU B CA 1
ATOM 9939 C C . LEU B 1 446 ? 5.758 73.25 21.562 1 68.19 446 LEU B C 1
ATOM 9941 O O . LEU B 1 446 ? 5.84 72 21.688 1 68.19 446 LEU B O 1
ATOM 9945 N N . PRO B 1 447 ? 5.73 73.938 22.703 1 63.97 447 PRO B N 1
ATOM 9946 C CA . PRO B 1 447 ? 5.844 73.438 24.078 1 63.97 447 PRO B CA 1
ATOM 9947 C C . PRO B 1 447 ? 4.766 72.438 24.438 1 63.97 447 PRO B C 1
ATOM 9949 O O . PRO B 1 447 ? 5.023 71.5 25.203 1 63.97 447 PRO B O 1
ATOM 9952 N N . ASP B 1 448 ? 3.605 72.562 23.953 1 68.25 448 ASP B N 1
ATOM 9953 C CA . ASP B 1 448 ? 2.537 71.688 24.422 1 68.25 448 ASP B CA 1
ATOM 9954 C C . ASP B 1 448 ? 2.453 70.375 23.594 1 68.25 448 ASP B C 1
ATOM 9956 O O . ASP B 1 448 ? 1.586 69.562 23.828 1 68.25 448 ASP B O 1
ATOM 9960 N N . PHE B 1 449 ? 3.467 70.125 22.719 1 75.19 449 PHE B N 1
ATOM 9961 C CA . PHE B 1 449 ? 3.467 69 21.828 1 75.19 449 PHE B CA 1
ATOM 9962 C C . PHE B 1 449 ? 4.539 68 22.25 1 75.19 449 PHE B C 1
ATOM 9964 O O . PHE B 1 449 ? 5.734 68.312 22.203 1 75.19 449 PHE B O 1
ATOM 9971 N N . VAL B 1 450 ? 4.008 66.875 22.797 1 73.19 450 VAL B N 1
ATOM 9972 C CA . VAL B 1 450 ? 4.934 65.875 23.234 1 73.19 450 VAL B CA 1
ATOM 9973 C C . VAL B 1 450 ? 5.262 64.938 22.062 1 73.19 450 VAL B C 1
ATOM 9975 O O . VAL B 1 450 ? 4.363 64.312 21.469 1 73.19 450 VAL B O 1
ATOM 9978 N N . PHE B 1 451 ? 6.48 65.062 21.75 1 70.69 451 PHE B N 1
ATOM 9979 C CA . PHE B 1 451 ? 6.926 64.188 20.656 1 70.69 451 PHE B CA 1
ATOM 9980 C C . PHE B 1 451 ? 6.695 62.719 20.984 1 70.69 451 PHE B C 1
ATOM 9982 O O . PHE B 1 451 ? 7.02 62.25 22.078 1 70.69 451 PHE B O 1
ATOM 9989 N N . GLN B 1 452 ? 5.996 62 19.969 1 71.75 452 GLN B N 1
ATOM 9990 C CA . GLN B 1 452 ? 5.762 60.594 20.156 1 71.75 452 GLN B CA 1
ATOM 9991 C C . GLN B 1 452 ? 6.754 59.75 19.344 1 71.75 452 GLN B C 1
ATOM 9993 O O . GLN B 1 452 ? 7.543 59 19.906 1 71.75 452 GLN B O 1
ATOM 9998 N N . PHE B 1 453 ? 6.797 59.75 18.109 1 74.75 453 PHE B N 1
ATOM 9999 C CA . PHE B 1 453 ? 7.758 59.062 17.266 1 74.75 453 PHE B CA 1
ATOM 10000 C C . PHE B 1 453 ? 7.75 59.656 15.852 1 74.75 453 PHE B C 1
ATOM 10002 O O . PHE B 1 453 ? 6.879 60.438 15.516 1 74.75 453 PHE B O 1
ATOM 10009 N N . GLN B 1 454 ? 8.953 59.406 15.117 1 68 454 GLN B N 1
ATOM 10010 C CA . GLN B 1 454 ? 9.094 59.812 13.719 1 68 454 GLN B CA 1
ATOM 10011 C C . GLN B 1 454 ? 9.102 58.594 12.797 1 68 454 GLN B C 1
ATOM 10013 O O . GLN B 1 454 ? 9.734 57.562 13.102 1 68 454 GLN B O 1
ATOM 10018 N N . GLU B 1 455 ? 8.164 58.438 11.859 1 69.56 455 GLU B N 1
ATOM 10019 C CA . GLU B 1 455 ? 8.078 57.312 10.93 1 69.56 455 GLU B CA 1
ATOM 10020 C C . GLU B 1 455 ? 9.078 57.469 9.789 1 69.56 455 GLU B C 1
ATOM 10022 O O . GLU B 1 455 ? 9.797 56.531 9.453 1 69.56 455 GLU B O 1
ATOM 10027 N N . ASP B 1 456 ? 9.07 58.594 9.008 1 67.12 456 ASP B N 1
ATOM 10028 C CA . ASP B 1 456 ? 10.016 58.906 7.941 1 67.12 456 ASP B CA 1
ATOM 10029 C C . ASP B 1 456 ? 10.594 60.312 8.125 1 67.12 456 ASP B C 1
ATOM 10031 O O . ASP B 1 456 ? 10.359 60.969 9.156 1 67.12 456 ASP B O 1
ATOM 10035 N N . ASP B 1 457 ? 11.461 60.688 7.156 1 67.62 457 ASP B N 1
ATOM 10036 C CA . ASP B 1 457 ? 12.172 61.938 7.246 1 67.62 457 ASP B CA 1
ATOM 10037 C C . ASP B 1 457 ? 11.195 63.125 7.281 1 67.62 457 ASP B C 1
ATOM 10039 O O . ASP B 1 457 ? 11.539 64.188 7.766 1 67.62 457 ASP B O 1
ATOM 10043 N N . THR B 1 458 ? 10.008 62.875 6.934 1 74 458 THR B N 1
ATOM 10044 C CA . THR B 1 458 ? 9.117 64 6.785 1 74 458 THR B CA 1
ATOM 10045 C C . THR B 1 458 ? 7.879 63.875 7.66 1 74 458 THR B C 1
ATOM 10047 O O . THR B 1 458 ? 7 64.75 7.668 1 74 458 THR B O 1
ATOM 10050 N N . THR B 1 459 ? 7.832 62.75 8.406 1 78.38 459 THR B N 1
ATOM 10051 C CA . THR B 1 459 ? 6.594 62.531 9.141 1 78.38 459 THR B CA 1
ATOM 10052 C C . THR B 1 459 ? 6.871 62.375 10.633 1 78.38 459 THR B C 1
ATOM 10054 O O . THR B 1 459 ? 7.566 61.469 11.062 1 78.38 459 THR B O 1
ATOM 10057 N N . PHE B 1 460 ? 6.32 63.375 11.375 1 78.56 460 PHE B N 1
ATOM 10058 C CA . PHE B 1 460 ? 6.523 63.406 12.812 1 78.56 460 PHE B CA 1
ATOM 10059 C C . PHE B 1 460 ? 5.195 63.281 13.555 1 78.56 460 PHE B C 1
ATOM 10061 O O . PHE B 1 460 ? 4.191 63.875 13.125 1 78.56 460 PHE B O 1
ATOM 10068 N N . TYR B 1 461 ? 5.219 62.531 14.594 1 82.5 461 TYR B N 1
ATOM 10069 C CA . TYR B 1 461 ? 4.008 62.312 15.383 1 82.5 461 TYR B CA 1
ATOM 10070 C C . TYR B 1 461 ? 4.145 62.938 16.766 1 82.5 461 TYR B C 1
ATOM 10072 O O . TYR B 1 461 ? 5.152 62.719 17.453 1 82.5 461 TYR B O 1
ATOM 10080 N N . TYR B 1 462 ? 3.15 63.781 17.094 1 82.62 462 TYR B N 1
ATOM 10081 C CA . TYR B 1 462 ? 3.152 64.438 18.375 1 82.62 462 TYR B CA 1
ATOM 10082 C C . TYR B 1 462 ? 1.852 64.188 19.125 1 82.62 462 TYR B C 1
ATOM 10084 O O . TYR B 1 462 ? 0.854 63.781 18.531 1 82.62 462 TYR B O 1
ATOM 10092 N N . LYS B 1 463 ? 1.896 64.25 20.422 1 86.06 463 LYS B N 1
ATOM 10093 C CA . LYS B 1 463 ? 0.706 64.188 21.266 1 86.06 463 LYS B CA 1
ATOM 10094 C C . LYS B 1 463 ? 0.515 65.438 22.078 1 86.06 463 LYS B C 1
ATOM 10096 O O . LYS B 1 463 ? 1.458 65.938 22.703 1 86.06 463 LYS B O 1
ATOM 10101 N N . ASP B 1 464 ? -0.526 66.062 21.984 1 83.12 464 ASP B N 1
ATOM 10102 C CA . ASP B 1 464 ? -0.832 67.25 22.766 1 83.12 464 ASP B CA 1
ATOM 10103 C C . ASP B 1 464 ? -1.962 67 23.766 1 83.12 464 ASP B C 1
ATOM 10105 O O . ASP B 1 464 ? -2.379 65.875 23.938 1 83.12 464 ASP B O 1
ATOM 10109 N N . SER B 1 465 ? -2.434 68.062 24.516 1 80.56 465 SER B N 1
ATOM 10110 C CA . SER B 1 465 ? -3.496 67.938 25.5 1 80.56 465 SER B CA 1
ATOM 10111 C C . SER B 1 465 ? -4.793 67.438 24.859 1 80.56 465 SER B C 1
ATOM 10113 O O . SER B 1 465 ? -5.531 66.625 25.453 1 80.56 465 SER B O 1
ATOM 10115 N N . CYS B 1 466 ? -4.996 67.812 23.641 1 81.25 466 CYS B N 1
ATOM 10116 C CA . CYS B 1 466 ? -6.199 67.375 22.922 1 81.25 466 CYS B CA 1
ATOM 10117 C C . CYS B 1 466 ? -6.156 65.875 22.625 1 81.25 466 CYS B C 1
ATOM 10119 O O . CYS B 1 466 ? -7.164 65.188 22.766 1 81.25 466 CYS B O 1
ATOM 10121 N N . CYS B 1 467 ? -5.039 65.438 22.234 1 86.94 467 CYS B N 1
ATOM 10122 C CA . CYS B 1 467 ? -4.883 64 21.922 1 86.94 467 CYS B CA 1
ATOM 10123 C C . CYS B 1 467 ? -5.074 63.156 23.172 1 86.94 467 CYS B C 1
ATOM 10125 O O . CYS B 1 467 ? -5.66 62.094 23.094 1 86.94 467 CYS B O 1
ATOM 10127 N N . ARG B 1 468 ? -4.598 63.625 24.234 1 82.38 468 ARG B N 1
ATOM 10128 C CA . ARG B 1 468 ? -4.758 62.875 25.484 1 82.38 468 ARG B CA 1
ATOM 10129 C C . ARG B 1 468 ? -6.223 62.844 25.906 1 82.38 468 ARG B C 1
ATOM 10131 O O . ARG B 1 468 ? -6.684 61.812 26.453 1 82.38 468 ARG B O 1
ATOM 10138 N N . ASP B 1 469 ? -6.855 63.938 25.688 1 81.62 469 ASP B N 1
ATOM 10139 C CA . ASP B 1 469 ? -8.289 63.969 25.969 1 81.62 469 ASP B CA 1
ATOM 10140 C C . ASP B 1 469 ? -9.031 62.969 25.094 1 81.62 469 ASP B C 1
ATOM 10142 O O . ASP B 1 469 ? -9.961 62.312 25.562 1 81.62 469 ASP B O 1
ATOM 10146 N N . LEU B 1 470 ? -8.633 62.844 23.906 1 87.06 470 LEU B N 1
ATOM 10147 C CA . LEU B 1 470 ? -9.227 61.875 22.984 1 87.06 470 LEU B CA 1
ATOM 10148 C C . LEU B 1 470 ? -8.945 60.469 23.438 1 87.06 470 LEU B C 1
ATOM 10150 O O . LEU B 1 470 ? -9.805 59.594 23.328 1 87.06 470 LEU B O 1
ATOM 10154 N N . ASP B 1 471 ? -7.805 60.188 23.859 1 84.81 471 ASP B N 1
ATOM 10155 C CA . ASP B 1 471 ? -7.445 58.875 24.375 1 84.81 471 ASP B CA 1
ATOM 10156 C C . ASP B 1 471 ? -8.352 58.469 25.547 1 84.81 471 ASP B C 1
ATOM 10158 O O . ASP B 1 471 ? -8.727 57.312 25.688 1 84.81 471 ASP B O 1
ATOM 10162 N N . ALA B 1 472 ? -8.594 59.531 26.328 1 78.5 472 ALA B N 1
ATOM 10163 C CA . ALA B 1 472 ? -9.391 59.281 27.516 1 78.5 472 ALA B CA 1
ATOM 10164 C C . ALA B 1 472 ? -10.875 59.156 27.172 1 78.5 472 ALA B C 1
ATOM 10166 O O . ALA B 1 472 ? -11.594 58.344 27.75 1 78.5 472 ALA B O 1
ATOM 10167 N N . THR B 1 473 ? -11.328 59.906 26.25 1 79.75 473 THR B N 1
ATOM 10168 C CA . THR B 1 473 ? -12.75 59.969 25.953 1 79.75 473 THR B CA 1
ATOM 10169 C C . THR B 1 473 ? -13.133 58.906 24.922 1 79.75 473 THR B C 1
ATOM 10171 O O . THR B 1 473 ? -14.125 58.188 25.078 1 79.75 473 THR B O 1
ATOM 10174 N N . ILE B 1 474 ? -12.398 58.719 23.828 1 80.25 474 ILE B N 1
ATOM 10175 C CA . ILE B 1 474 ? -12.727 57.812 22.75 1 80.25 474 ILE B CA 1
ATOM 10176 C C . ILE B 1 474 ? -11.898 56.531 22.875 1 80.25 474 ILE B C 1
ATOM 10178 O O . ILE B 1 474 ? -12.438 55.438 22.781 1 80.25 474 ILE B O 1
ATOM 10182 N N . GLY B 1 475 ? -10.672 56.688 23.266 1 78.88 475 GLY B N 1
ATOM 10183 C CA . GLY B 1 475 ? -9.797 55.531 23.422 1 78.88 475 GLY B CA 1
ATOM 10184 C C . GLY B 1 475 ? -9.727 54.656 22.172 1 78.88 475 GLY B C 1
ATOM 10185 O O . GLY B 1 475 ? -9.883 55.156 21.062 1 78.88 475 GLY B O 1
ATOM 10186 N N . ASP B 1 476 ? -9.398 53.188 22.328 1 80.75 476 ASP B N 1
ATOM 10187 C CA . ASP B 1 476 ? -9.328 52.25 21.234 1 80.75 476 ASP B CA 1
ATOM 10188 C C . ASP B 1 476 ? -10.719 51.688 20.875 1 80.75 476 ASP B C 1
ATOM 10190 O O . ASP B 1 476 ? -11.07 50.594 21.266 1 80.75 476 ASP B O 1
ATOM 10194 N N . ILE B 1 477 ? -11.375 52.562 20.172 1 83.5 477 ILE B N 1
ATOM 10195 C CA . ILE B 1 477 ? -12.773 52.25 19.859 1 83.5 477 ILE B CA 1
ATOM 10196 C C . ILE B 1 477 ? -12.852 51.031 18.953 1 83.5 477 ILE B C 1
ATOM 10198 O O . ILE B 1 477 ? -13.773 50.219 19.078 1 83.5 477 ILE B O 1
ATOM 10202 N N . PHE B 1 478 ? -11.898 50.875 18.109 1 84.5 478 PHE B N 1
ATOM 10203 C CA . PHE B 1 478 ? -11.922 49.75 17.203 1 84.5 478 PHE B CA 1
ATOM 10204 C C . PHE B 1 478 ? -11.672 48.438 17.984 1 84.5 478 PHE B C 1
ATOM 10206 O O . PHE B 1 478 ? -12.359 47.438 17.766 1 84.5 478 PHE B O 1
ATOM 10213 N N . GLY B 1 479 ? -10.672 48.438 18.781 1 84.56 479 GLY B N 1
ATOM 10214 C CA . GLY B 1 479 ? -10.445 47.281 19.641 1 84.56 479 GLY B CA 1
ATOM 10215 C C . GLY B 1 479 ? -11.641 46.938 20.5 1 84.56 479 GLY B C 1
ATOM 10216 O O . GLY B 1 479 ? -11.953 45.75 20.688 1 84.56 479 GLY B O 1
ATOM 10217 N N . PHE B 1 480 ? -12.188 48 20.953 1 85.88 480 PHE B N 1
ATOM 10218 C CA . PHE B 1 480 ? -13.391 47.812 21.766 1 85.88 480 PHE B CA 1
ATOM 10219 C C . PHE B 1 480 ? -14.492 47.156 20.938 1 85.88 480 PHE B C 1
ATOM 10221 O O . PHE B 1 480 ? -15.18 46.25 21.422 1 85.88 480 PHE B O 1
ATOM 10228 N N . ILE B 1 481 ? -14.656 47.531 19.734 1 88.25 481 ILE B N 1
ATOM 10229 C CA . ILE B 1 481 ? -15.648 46.969 18.828 1 88.25 481 ILE B CA 1
ATOM 10230 C C . ILE B 1 481 ? -15.344 45.5 18.609 1 88.25 481 ILE B C 1
ATOM 10232 O O . ILE B 1 481 ? -16.25 44.656 18.672 1 88.25 481 ILE B O 1
ATOM 10236 N N . LEU B 1 482 ? -14.125 45.156 18.375 1 88.88 482 LEU B N 1
ATOM 10237 C CA . LEU B 1 482 ? -13.711 43.781 18.125 1 88.88 482 LEU B CA 1
ATOM 10238 C C . LEU B 1 482 ? -13.977 42.875 19.344 1 88.88 482 LEU B C 1
ATOM 10240 O O . LEU B 1 482 ? -14.406 41.75 19.203 1 88.88 482 LEU B O 1
ATOM 10244 N N . ASP B 1 483 ? -13.68 43.438 20.438 1 87.88 483 ASP B N 1
ATOM 10245 C CA . ASP B 1 483 ? -13.914 42.688 21.672 1 87.88 483 ASP B CA 1
ATOM 10246 C C . ASP B 1 483 ? -15.406 42.406 21.875 1 87.88 483 ASP B C 1
ATOM 10248 O O . ASP B 1 483 ? -15.789 41.312 22.266 1 87.88 483 ASP B O 1
ATOM 10252 N N . LEU B 1 484 ? -16.172 43.438 21.672 1 88.88 484 LEU B N 1
ATOM 10253 C CA . LEU B 1 484 ? -17.609 43.281 21.797 1 88.88 484 LEU B CA 1
ATOM 10254 C C . LEU B 1 484 ? -18.141 42.25 20.828 1 88.88 484 LEU B C 1
ATOM 10256 O O . LEU B 1 484 ? -18.984 41.438 21.188 1 88.88 484 LEU B O 1
ATOM 10260 N N . GLN B 1 485 ? -17.609 42.312 19.672 1 91.12 485 GLN B N 1
ATOM 10261 C CA . GLN B 1 485 ? -18.031 41.344 18.656 1 91.12 485 GLN B CA 1
ATOM 10262 C C . GLN B 1 485 ? -17.609 39.906 19.047 1 91.12 485 GLN B C 1
ATOM 10264 O O . GLN B 1 485 ? -18.375 38.969 18.828 1 91.12 485 GLN B O 1
ATOM 10269 N N . ARG B 1 486 ? -16.516 39.75 19.594 1 90.12 486 ARG B N 1
ATOM 10270 C CA . ARG B 1 486 ? -16.047 38.469 20.062 1 90.12 486 ARG B CA 1
ATOM 10271 C C . ARG B 1 486 ? -16.938 37.906 21.156 1 90.12 486 ARG B C 1
ATOM 10273 O O . ARG B 1 486 ? -17.234 36.719 21.188 1 90.12 486 ARG B O 1
ATOM 10280 N N . ASP B 1 487 ? -17.312 38.812 22.016 1 90.06 487 ASP B N 1
ATOM 10281 C CA . ASP B 1 487 ? -18.203 38.406 23.094 1 90.06 487 ASP B CA 1
ATOM 10282 C C . ASP B 1 487 ? -19.547 37.969 22.547 1 90.06 487 ASP B C 1
ATOM 10284 O O . ASP B 1 487 ? -20.109 36.969 23.016 1 90.06 487 ASP B O 1
ATOM 10288 N N . LEU B 1 488 ? -20.031 38.688 21.672 1 91.5 488 LEU B N 1
ATOM 10289 C CA . LEU B 1 488 ? -21.312 38.375 21.078 1 91.5 488 LEU B CA 1
ATOM 10290 C C . LEU B 1 488 ? -21.219 37.062 20.297 1 91.5 488 LEU B C 1
ATOM 10292 O O . LEU B 1 488 ? -22.172 36.25 20.297 1 91.5 488 LEU B O 1
ATOM 10296 N N . LEU B 1 489 ? -20.125 36.844 19.625 1 92.75 489 LEU B N 1
ATOM 10297 C CA . LEU B 1 489 ? -19.906 35.594 18.906 1 92.75 489 LEU B CA 1
ATOM 10298 C C . LEU B 1 489 ? -19.859 34.438 19.875 1 92.75 489 LEU B C 1
ATOM 10300 O O . LEU B 1 489 ? -20.344 33.344 19.562 1 92.75 489 LEU B O 1
ATOM 10304 N N . GLU B 1 490 ? -19.234 34.656 21.016 1 89.88 490 GLU B N 1
ATOM 10305 C CA . GLU B 1 490 ? -19.203 33.625 22.062 1 89.88 490 GLU B CA 1
ATOM 10306 C C . GLU B 1 490 ? -20.625 33.281 22.531 1 89.88 490 GLU B C 1
ATOM 10308 O O . GLU B 1 490 ? -20.938 32.094 22.719 1 89.88 490 GLU B O 1
ATOM 10313 N N . GLU B 1 491 ? -21.359 34.281 22.703 1 88.88 491 GLU B N 1
ATOM 10314 C CA . GLU B 1 491 ? -22.75 34.062 23.094 1 88.88 491 GLU B CA 1
ATOM 10315 C C . GLU B 1 491 ? -23.516 33.281 22.016 1 88.88 491 GLU B C 1
ATOM 10317 O O . GLU B 1 491 ? -24.312 32.406 22.328 1 88.88 491 GLU B O 1
ATOM 10322 N N . LEU B 1 492 ? -23.25 33.656 20.859 1 92.88 492 LEU B N 1
ATOM 10323 C CA . LEU B 1 492 ? -23.875 32.938 19.75 1 92.88 492 LEU B CA 1
ATOM 10324 C C . LEU B 1 492 ? -23.453 31.484 19.734 1 92.88 492 LEU B C 1
ATOM 10326 O O . LEU B 1 492 ? -24.266 30.594 19.5 1 92.88 492 LEU B O 1
ATOM 10330 N N . THR B 1 493 ? -22.156 31.219 19.922 1 90.81 493 THR B N 1
ATOM 10331 C CA . THR B 1 493 ? -21.625 29.859 19.938 1 90.81 493 THR B CA 1
ATOM 10332 C C . THR B 1 493 ? -22.297 29.031 21.016 1 90.81 493 THR B C 1
ATOM 10334 O O . THR B 1 493 ? -22.656 27.875 20.781 1 90.81 493 THR B O 1
ATOM 10337 N N . VAL B 1 494 ? -22.5 29.609 22.172 1 86.81 494 VAL B N 1
ATOM 10338 C CA . VAL B 1 494 ? -23.141 28.922 23.266 1 86.81 494 VAL B CA 1
ATOM 10339 C C . VAL B 1 494 ? -24.594 28.609 22.906 1 86.81 494 VAL B C 1
ATOM 10341 O O . VAL B 1 494 ? -25.094 27.516 23.203 1 86.81 494 VAL B O 1
ATOM 10344 N N . ALA B 1 495 ? -25.219 29.531 22.281 1 88.56 495 ALA B N 1
ATOM 10345 C CA . ALA B 1 495 ? -26.594 29.312 21.828 1 88.56 495 ALA B CA 1
ATOM 10346 C C . ALA B 1 495 ? -26.672 28.188 20.812 1 88.56 495 ALA B C 1
ATOM 10348 O O . ALA B 1 495 ? -27.594 27.375 20.828 1 88.56 495 ALA B O 1
ATOM 10349 N N . LEU B 1 496 ? -25.719 28.125 19.953 1 90.69 496 LEU B N 1
ATOM 10350 C CA . LEU B 1 496 ? -25.703 27.109 18.891 1 90.69 496 LEU B CA 1
ATOM 10351 C C . LEU B 1 496 ? -25.469 25.734 19.484 1 90.69 496 LEU B C 1
ATOM 10353 O O . LEU B 1 496 ? -25.938 24.734 18.938 1 90.69 496 LEU B O 1
ATOM 10357 N N . LEU B 1 497 ? -24.719 25.641 20.578 1 85.19 497 LEU B N 1
ATOM 10358 C CA . LEU B 1 497 ? -24.406 24.375 21.219 1 85.19 497 LEU B CA 1
ATOM 10359 C C . LEU B 1 497 ? -25.672 23.688 21.703 1 85.19 497 LEU B C 1
ATOM 10361 O O . LEU B 1 497 ? -25.703 22.453 21.828 1 85.19 497 LEU B O 1
ATOM 10365 N N . GLN B 1 498 ? -26.703 24.438 21.922 1 83.62 498 GLN B N 1
ATOM 10366 C CA . GLN B 1 498 ? -27.969 23.859 22.328 1 83.62 498 GLN B CA 1
ATOM 10367 C C . GLN B 1 498 ? -28.594 23.062 21.188 1 83.62 498 GLN B C 1
ATOM 10369 O O . GLN B 1 498 ? -29.422 22.172 21.438 1 83.62 498 GLN B O 1
ATOM 10374 N N . TYR B 1 499 ? -28.156 23.359 20.016 1 86.31 499 TYR B N 1
ATOM 10375 C CA . TYR B 1 499 ? -28.719 22.688 18.844 1 86.31 499 TYR B CA 1
ATOM 10376 C C . TYR B 1 499 ? -27.719 21.688 18.266 1 86.31 499 TYR B C 1
ATOM 10378 O O . TYR B 1 499 ? -27.828 21.312 17.094 1 86.31 499 TYR B O 1
ATOM 10386 N N . GLU B 1 500 ? -26.766 21.328 19.031 1 81.38 500 GLU B N 1
ATOM 10387 C CA . GLU B 1 500 ? -25.719 20.422 18.562 1 81.38 500 GLU B CA 1
ATOM 10388 C C . GLU B 1 500 ? -26.297 19.125 18.016 1 81.38 500 GLU B C 1
ATOM 10390 O O . GLU B 1 500 ? -25.906 18.672 16.938 1 81.38 500 GLU B O 1
ATOM 10395 N N . HIS B 1 501 ? -27.25 18.578 18.734 1 78.38 501 HIS B N 1
ATOM 10396 C CA . HIS B 1 501 ? -27.844 17.297 18.328 1 78.38 501 HIS B CA 1
ATOM 10397 C C . HIS B 1 501 ? -28.547 17.422 16.969 1 78.38 501 HIS B C 1
ATOM 10399 O O . HIS B 1 501 ? -28.422 16.547 16.125 1 78.38 501 HIS B O 1
ATOM 10405 N N . CYS B 1 502 ? -29.203 18.469 16.797 1 82.19 502 CYS B N 1
ATOM 10406 C CA . CYS B 1 502 ? -29.938 18.703 15.562 1 82.19 502 CYS B CA 1
ATOM 10407 C C . CYS B 1 502 ? -28.984 18.891 14.391 1 82.19 502 CYS B C 1
ATOM 10409 O O . CYS B 1 502 ? -29.25 18.438 13.281 1 82.19 502 CYS B O 1
ATOM 10411 N N . ILE B 1 503 ? -27.891 19.5 14.672 1 85.56 503 ILE B N 1
ATOM 10412 C CA . ILE B 1 503 ? -26.906 19.766 13.625 1 85.56 503 ILE B CA 1
ATOM 10413 C C . ILE B 1 503 ? -26.266 18.469 13.172 1 85.56 503 ILE B C 1
ATOM 10415 O O . ILE B 1 503 ? -26.141 18.219 11.977 1 85.56 503 ILE B O 1
ATOM 10419 N N . PHE B 1 504 ? -25.969 17.625 14.133 1 80.75 504 PHE B N 1
ATOM 10420 C CA . PHE B 1 504 ? -25.359 16.344 13.797 1 80.75 504 PHE B CA 1
ATOM 10421 C C . PHE B 1 504 ? -26.375 15.43 13.125 1 80.75 504 PHE B C 1
ATOM 10423 O O . PHE B 1 504 ? -26.016 14.656 12.227 1 80.75 504 PHE B O 1
ATOM 10430 N N . GLU B 1 505 ? -27.531 15.484 13.578 1 81.56 505 GLU B N 1
ATOM 10431 C CA . GLU B 1 505 ? -28.594 14.703 12.945 1 81.56 505 GLU B CA 1
ATOM 10432 C C . GLU B 1 505 ? -28.797 15.125 11.484 1 81.56 505 GLU B C 1
ATOM 10434 O O . GLU B 1 505 ? -28.969 14.273 10.609 1 81.56 505 GLU B O 1
ATOM 10439 N N . MET B 1 506 ? -28.797 16.391 11.266 1 87.5 506 MET B N 1
ATOM 10440 C CA . MET B 1 506 ? -28.891 16.891 9.898 1 87.5 506 MET B CA 1
ATOM 10441 C C . MET B 1 506 ? -27.75 16.375 9.039 1 87.5 506 MET B C 1
ATOM 10443 O O . MET B 1 506 ? -27.969 15.93 7.91 1 87.5 506 MET B O 1
ATOM 10447 N N . ALA B 1 507 ? -26.516 16.438 9.609 1 86.94 507 ALA B N 1
ATOM 10448 C CA . ALA B 1 507 ? -25.359 15.953 8.875 1 86.94 507 ALA B CA 1
ATOM 10449 C C . ALA B 1 507 ? -25.516 14.477 8.523 1 86.94 507 ALA B C 1
ATOM 10451 O O . ALA B 1 507 ? -25.156 14.055 7.418 1 86.94 507 ALA B O 1
ATOM 10452 N N . GLY B 1 508 ? -26.031 13.734 9.414 1 85 508 GLY B N 1
ATOM 10453 C CA . GLY B 1 508 ? -26.297 12.32 9.18 1 85 508 GLY B CA 1
ATOM 10454 C C . GLY B 1 508 ? -27.312 12.07 8.094 1 85 508 GLY B C 1
ATOM 10455 O O . GLY B 1 508 ? -27.109 11.211 7.23 1 85 508 GLY B O 1
ATOM 10456 N N . ILE B 1 509 ? -28.375 12.773 8.164 1 88 509 ILE B N 1
ATOM 10457 C CA . ILE B 1 509 ? -29.453 12.641 7.191 1 88 509 ILE B CA 1
ATOM 10458 C C . ILE B 1 509 ? -28.938 12.984 5.793 1 88 509 ILE B C 1
ATOM 10460 O O . ILE B 1 509 ? -29.234 12.273 4.828 1 88 509 ILE B O 1
ATOM 10464 N N . VAL B 1 510 ? -28.172 14 5.723 1 91.94 510 VAL B N 1
ATOM 10465 C CA . VAL B 1 510 ? -27.641 14.438 4.438 1 91.94 510 VAL B CA 1
ATOM 10466 C C . VAL B 1 510 ? -26.672 13.391 3.896 1 91.94 510 VAL B C 1
ATOM 10468 O O . VAL B 1 510 ? -26.641 13.125 2.691 1 91.94 510 VAL B O 1
ATOM 10471 N N . SER B 1 511 ? -25.891 12.859 4.793 1 91.38 511 SER B N 1
ATOM 10472 C CA . SER B 1 511 ? -24.953 11.82 4.371 1 91.38 511 SER B CA 1
ATOM 10473 C C . SER B 1 511 ? -25.703 10.617 3.795 1 91.38 511 SER B C 1
ATOM 10475 O O . SER B 1 511 ? -25.297 10.07 2.766 1 91.38 511 SER B O 1
ATOM 10477 N N . LYS B 1 512 ? -26.75 10.242 4.43 1 91.5 512 LYS B N 1
ATOM 10478 C CA . LYS B 1 512 ? -27.562 9.125 3.953 1 91.5 512 LYS B CA 1
ATOM 10479 C C . LYS B 1 512 ? -28.172 9.438 2.59 1 91.5 512 LYS B C 1
ATOM 10481 O O . LYS B 1 512 ? -28.156 8.594 1.688 1 91.5 512 LYS B O 1
ATOM 10486 N N . LEU B 1 513 ? -28.672 10.586 2.523 1 93.75 513 LEU B N 1
ATOM 10487 C CA . LEU B 1 513 ? -29.266 11.008 1.262 1 93.75 513 LEU B CA 1
ATOM 10488 C C . LEU B 1 513 ? -28.234 11.008 0.143 1 93.75 513 LEU B C 1
ATOM 10490 O O . LEU B 1 513 ? -28.531 10.602 -0.982 1 93.75 513 LEU B O 1
ATOM 10494 N N . ASP B 1 514 ? -27.094 11.508 0.5 1 95.5 514 ASP B N 1
ATOM 10495 C CA . ASP B 1 514 ? -26.016 11.547 -0.478 1 95.5 514 ASP B CA 1
ATOM 10496 C C . ASP B 1 514 ? -25.641 10.141 -0.948 1 95.5 514 ASP B C 1
ATOM 10498 O O . ASP B 1 514 ? -25.438 9.914 -2.143 1 95.5 514 ASP B O 1
ATOM 10502 N N . CYS B 1 515 ? -25.594 9.188 -0.084 1 95.12 515 CYS B N 1
ATOM 10503 C CA . CYS B 1 515 ? -25.297 7.797 -0.416 1 95.12 515 CYS B CA 1
ATOM 10504 C C . CYS B 1 515 ? -26.344 7.223 -1.357 1 95.12 515 CYS B C 1
ATOM 10506 O O . CYS B 1 515 ? -26 6.625 -2.383 1 95.12 515 CYS B O 1
ATOM 10508 N N . ILE B 1 516 ? -27.547 7.461 -1.008 1 95.88 516 ILE B N 1
ATOM 10509 C CA . ILE B 1 516 ? -28.641 6.93 -1.805 1 95.88 516 ILE B CA 1
ATOM 10510 C C . ILE B 1 516 ? -28.641 7.57 -3.189 1 95.88 516 ILE B C 1
ATOM 10512 O O . ILE B 1 516 ? -28.844 6.891 -4.199 1 95.88 516 ILE B O 1
ATOM 10516 N N . SER B 1 517 ? -28.453 8.836 -3.152 1 95.88 517 SER B N 1
ATOM 10517 C CA . SER B 1 517 ? -28.391 9.555 -4.422 1 95.88 517 SER B CA 1
ATOM 10518 C C . SER B 1 517 ? -27.25 9.039 -5.293 1 95.88 517 SER B C 1
ATOM 10520 O O . SER B 1 517 ? -27.375 8.945 -6.512 1 95.88 517 SER B O 1
ATOM 10522 N N . ALA B 1 518 ? -26.125 8.781 -4.668 1 96.56 518 ALA B N 1
ATOM 10523 C CA . ALA B 1 518 ? -24.969 8.25 -5.387 1 96.56 518 ALA B CA 1
ATOM 10524 C C . ALA B 1 518 ? -25.281 6.879 -5.988 1 96.56 518 ALA B C 1
ATOM 10526 O O . ALA B 1 518 ? -24.984 6.629 -7.16 1 96.56 518 ALA B O 1
ATOM 10527 N N . LEU B 1 519 ? -25.875 6.004 -5.223 1 97.56 519 LEU B N 1
ATOM 10528 C CA . LEU B 1 519 ? -26.234 4.672 -5.699 1 97.56 519 LEU B CA 1
ATOM 10529 C C . LEU B 1 519 ? -27.234 4.758 -6.844 1 97.56 519 LEU B C 1
ATOM 10531 O O . LEU B 1 519 ? -27.156 3.998 -7.812 1 97.56 519 LEU B O 1
ATOM 10535 N N . ALA B 1 520 ? -28.125 5.688 -6.711 1 96.81 520 ALA B N 1
ATOM 10536 C CA . ALA B 1 520 ? -29.109 5.883 -7.766 1 96.81 520 ALA B CA 1
ATOM 10537 C C . ALA B 1 520 ? -28.453 6.391 -9.047 1 96.81 520 ALA B C 1
ATOM 10539 O O . ALA B 1 520 ? -28.828 5.969 -10.148 1 96.81 520 ALA B O 1
ATOM 10540 N N . ASP B 1 521 ? -27.578 7.309 -8.844 1 95.75 521 ASP B N 1
ATOM 10541 C CA . ASP B 1 521 ? -26.875 7.855 -9.992 1 95.75 521 ASP B CA 1
ATOM 10542 C C . ASP B 1 521 ? -26.141 6.758 -10.758 1 95.75 521 ASP B C 1
ATOM 10544 O O . ASP B 1 521 ? -26.172 6.715 -11.992 1 95.75 521 ASP B O 1
ATOM 10548 N N . VAL B 1 522 ? -25.469 5.875 -10.102 1 96.19 522 VAL B N 1
ATOM 10549 C CA . VAL B 1 522 ? -24.734 4.762 -10.711 1 96.19 522 VAL B CA 1
ATOM 10550 C C . VAL B 1 522 ? -25.734 3.812 -11.391 1 96.19 522 VAL B C 1
ATOM 10552 O O . VAL B 1 522 ? -25.5 3.359 -12.508 1 96.19 522 VAL B O 1
ATOM 10555 N N . ALA B 1 523 ? -26.797 3.504 -10.727 1 97.25 523 ALA B N 1
ATOM 10556 C CA . ALA B 1 523 ? -27.797 2.592 -11.266 1 97.25 523 ALA B CA 1
ATOM 10557 C C . ALA B 1 523 ? -28.344 3.109 -12.594 1 97.25 523 ALA B C 1
ATOM 10559 O O . ALA B 1 523 ? -28.484 2.348 -13.555 1 97.25 523 ALA B O 1
ATOM 10560 N N . LYS B 1 524 ? -28.531 4.32 -12.664 1 94.69 524 LYS B N 1
ATOM 10561 C CA . LYS B 1 524 ? -29.094 4.922 -13.867 1 94.69 524 LYS B CA 1
ATOM 10562 C C . LYS B 1 524 ? -28.062 4.996 -14.984 1 94.69 524 LYS B C 1
ATOM 10564 O O . LYS B 1 524 ? -28.344 4.664 -16.125 1 94.69 524 LYS B O 1
ATOM 10569 N N . ASN B 1 525 ? -26.906 5.438 -14.641 1 93.31 525 ASN B N 1
ATOM 10570 C CA . ASN B 1 525 ? -25.875 5.66 -15.641 1 93.31 525 ASN B CA 1
ATOM 10571 C C . ASN B 1 525 ? -25.375 4.344 -16.234 1 93.31 525 ASN B C 1
ATOM 10573 O O . ASN B 1 525 ? -24.938 4.301 -17.391 1 93.31 525 ASN B O 1
ATOM 10577 N N . PHE B 1 526 ? -25.453 3.246 -15.461 1 94.62 526 PHE B N 1
ATOM 10578 C CA . PHE B 1 526 ? -24.891 1.985 -15.93 1 94.62 526 PHE B CA 1
ATOM 10579 C C . PHE B 1 526 ? -25.984 0.942 -16.125 1 94.62 526 PHE B C 1
ATOM 10581 O O . PHE B 1 526 ? -25.688 -0.243 -16.297 1 94.62 526 PHE B O 1
ATOM 10588 N N . ASN B 1 527 ? -27.219 1.354 -15.984 1 94.81 527 ASN B N 1
ATOM 10589 C CA . ASN B 1 527 ? -28.391 0.517 -16.234 1 94.81 527 ASN B CA 1
ATOM 10590 C C . ASN B 1 527 ? -28.438 -0.679 -15.297 1 94.81 527 ASN B C 1
ATOM 10592 O O . ASN B 1 527 ? -28.578 -1.82 -15.734 1 94.81 527 ASN B O 1
ATOM 10596 N N . TYR B 1 528 ? -28.188 -0.431 -14.102 1 97.94 528 TYR B N 1
ATOM 10597 C CA . TYR B 1 528 ? -28.359 -1.442 -13.062 1 97.94 528 TYR B CA 1
ATOM 10598 C C . TYR B 1 528 ? -29.844 -1.605 -12.711 1 97.94 528 TYR B C 1
ATOM 10600 O O . TYR B 1 528 ? -30.641 -0.708 -12.961 1 97.94 528 TYR B O 1
ATOM 10608 N N . ARG B 1 529 ? -30.156 -2.709 -12.188 1 97.75 529 ARG B N 1
ATOM 10609 C CA . ARG B 1 529 ? -31.547 -2.971 -11.828 1 97.75 529 ARG B CA 1
ATOM 10610 C C . ARG B 1 529 ? -31.672 -3.396 -10.375 1 97.75 529 ARG B C 1
ATOM 10612 O O . ARG B 1 529 ? -30.703 -3.869 -9.773 1 97.75 529 ARG B O 1
ATOM 10619 N N . ARG B 1 530 ? -32.844 -3.191 -9.852 1 98.06 530 ARG B N 1
ATOM 10620 C CA . ARG B 1 530 ? -33.125 -3.547 -8.461 1 98.06 530 ARG B CA 1
ATOM 10621 C C . ARG B 1 530 ? -33.125 -5.059 -8.273 1 98.06 530 ARG B C 1
ATOM 10623 O O . ARG B 1 530 ? -33.875 -5.766 -8.945 1 98.06 530 ARG B O 1
ATOM 10630 N N . PRO B 1 531 ? -32.344 -5.598 -7.418 1 98.31 531 PRO B N 1
ATOM 10631 C CA . PRO B 1 531 ? -32.438 -7.023 -7.094 1 98.31 531 PRO B CA 1
ATOM 10632 C C . PRO B 1 531 ? -33.562 -7.344 -6.117 1 98.31 531 PRO B C 1
ATOM 10634 O O . PRO B 1 531 ? -33.969 -6.484 -5.328 1 98.31 531 PRO B O 1
ATOM 10637 N N . THR B 1 532 ? -34.062 -8.453 -6.215 1 98 532 THR B N 1
ATOM 10638 C CA . THR B 1 532 ? -34.969 -8.984 -5.207 1 98 532 THR B CA 1
ATOM 10639 C C . THR B 1 532 ? -34.219 -9.766 -4.145 1 98 532 THR B C 1
ATOM 10641 O O . THR B 1 532 ? -33.719 -10.859 -4.41 1 98 532 THR B O 1
ATOM 10644 N N . VAL B 1 533 ? -34.125 -9.164 -2.984 1 97.5 533 VAL B N 1
ATOM 10645 C CA . VAL B 1 533 ? -33.375 -9.773 -1.902 1 97.5 533 VAL B CA 1
ATOM 10646 C C . VAL B 1 533 ? -34.312 -10.555 -0.98 1 97.5 533 VAL B C 1
ATOM 10648 O O . VAL B 1 533 ? -35.312 -10.023 -0.5 1 97.5 533 VAL B O 1
ATOM 10651 N N . THR B 1 534 ? -34 -11.789 -0.776 1 94.19 534 THR B N 1
ATOM 10652 C CA . THR B 1 534 ? -34.875 -12.664 0.005 1 94.19 534 THR B CA 1
ATOM 10653 C C . THR B 1 534 ? -34.062 -13.438 1.05 1 94.19 534 THR B C 1
ATOM 10655 O O . THR B 1 534 ? -32.844 -13.328 1.099 1 94.19 534 THR B O 1
ATOM 10658 N N . GLU B 1 535 ? -34.781 -14.203 1.846 1 91.38 535 GLU B N 1
ATOM 10659 C CA . GLU B 1 535 ? -34.156 -15.055 2.848 1 91.38 535 GLU B CA 1
ATOM 10660 C C . GLU B 1 535 ? -33.906 -16.453 2.303 1 91.38 535 GLU B C 1
ATOM 10662 O O . GLU B 1 535 ? -33.219 -17.266 2.941 1 91.38 535 GLU B O 1
ATOM 10667 N N . GLU B 1 536 ? -34.375 -16.672 1.123 1 89.62 536 GLU B N 1
ATOM 10668 C CA . GLU B 1 536 ? -34.219 -18 0.516 1 89.62 536 GLU B CA 1
ATOM 10669 C C . GLU B 1 536 ? -32.781 -18.219 0.059 1 89.62 536 GLU B C 1
ATOM 10671 O O . GLU B 1 536 ? -32.031 -17.266 -0.169 1 89.62 536 GLU B O 1
ATOM 10676 N N . ASN B 1 537 ? -32.438 -19.469 0.065 1 90.44 537 ASN B N 1
ATOM 10677 C CA . ASN B 1 537 ? -31.109 -19.812 -0.39 1 90.44 537 ASN B CA 1
ATOM 10678 C C . ASN B 1 537 ? -31.047 -19.938 -1.909 1 90.44 537 ASN B C 1
ATOM 10680 O O . ASN B 1 537 ? -30.875 -21.047 -2.438 1 90.44 537 ASN B O 1
ATOM 10684 N N . GLU B 1 538 ? -31.203 -18.828 -2.602 1 91.69 538 GLU B N 1
ATOM 10685 C CA . GLU B 1 538 ? -31.234 -18.828 -4.062 1 91.69 538 GLU B CA 1
ATOM 10686 C C . GLU B 1 538 ? -30.344 -17.734 -4.633 1 91.69 538 GLU B C 1
ATOM 10688 O O . GLU B 1 538 ? -30.109 -16.719 -3.977 1 91.69 538 GLU B O 1
ATOM 10693 N N . PHE B 1 539 ? -29.828 -17.953 -5.73 1 95.62 539 PHE B N 1
ATOM 10694 C CA . PHE B 1 539 ? -29.078 -16.984 -6.535 1 95.62 539 PHE B CA 1
ATOM 10695 C C . PHE B 1 539 ? -29.422 -17.125 -8.008 1 95.62 539 PHE B C 1
ATOM 10697 O O . PHE B 1 539 ? -28.828 -17.938 -8.727 1 95.62 539 PHE B O 1
ATOM 10704 N N . MET B 1 540 ? -30.422 -16.391 -8.422 1 96.5 540 MET B N 1
ATOM 10705 C CA . MET B 1 540 ? -30.938 -16.453 -9.789 1 96.5 540 MET B CA 1
ATOM 10706 C C . MET B 1 540 ? -30.766 -15.109 -10.492 1 96.5 540 MET B C 1
ATOM 10708 O O . MET B 1 540 ? -31.453 -14.141 -10.18 1 96.5 540 MET B O 1
ATOM 10712 N N . ILE B 1 541 ? -29.828 -15.086 -11.438 1 97.06 541 ILE B N 1
ATOM 10713 C CA . ILE B 1 541 ? -29.547 -13.828 -12.117 1 97.06 541 ILE B CA 1
ATOM 10714 C C . ILE B 1 541 ? -29.609 -14.039 -13.633 1 97.06 541 ILE B C 1
ATOM 10716 O O . ILE B 1 541 ? -29.141 -15.055 -14.141 1 97.06 541 ILE B O 1
ATOM 10720 N N . ASN B 1 542 ? -30.266 -13.117 -14.258 1 96.75 542 ASN B N 1
ATOM 10721 C CA . ASN B 1 542 ? -30.344 -13.109 -15.719 1 96.75 542 ASN B CA 1
ATOM 10722 C C . ASN B 1 542 ? -29.516 -11.977 -16.312 1 96.75 542 ASN B C 1
ATOM 10724 O O . ASN B 1 542 ? -29.672 -10.812 -15.93 1 96.75 542 ASN B O 1
ATOM 10728 N N . THR B 1 543 ? -28.641 -12.305 -17.234 1 96.38 543 THR B N 1
ATOM 10729 C CA . THR B 1 543 ? -27.828 -11.352 -17.984 1 96.38 543 THR B CA 1
ATOM 10730 C C . THR B 1 543 ? -26.984 -10.5 -17.047 1 96.38 543 THR B C 1
ATOM 10732 O O . THR B 1 543 ? -27.016 -9.273 -17.109 1 96.38 543 THR B O 1
ATOM 10735 N N . ALA B 1 544 ? -26.25 -11.195 -16.266 1 97.19 544 ALA B N 1
ATOM 10736 C CA . ALA B 1 544 ? -25.391 -10.516 -15.297 1 97.19 544 ALA B CA 1
ATOM 10737 C C . ALA B 1 544 ? -24.141 -9.969 -15.969 1 97.19 544 ALA B C 1
ATOM 10739 O O . ALA B 1 544 ? -23.578 -10.609 -16.859 1 97.19 544 ALA B O 1
ATOM 10740 N N . ARG B 1 545 ? -23.734 -8.852 -15.562 1 97.19 545 ARG B N 1
ATOM 10741 C CA . ARG B 1 545 ? -22.5 -8.219 -16.031 1 97.19 545 ARG B CA 1
ATOM 10742 C C . ARG B 1 545 ? -21.562 -7.941 -14.859 1 97.19 545 ARG B C 1
ATOM 10744 O O . ARG B 1 545 ? -22 -7.801 -13.719 1 97.19 545 ARG B O 1
ATOM 10751 N N . HIS B 1 546 ? -20.297 -8.023 -15.094 1 94.56 546 HIS B N 1
ATOM 10752 C CA . HIS B 1 546 ? -19.312 -7.66 -14.086 1 94.56 546 HIS B CA 1
ATOM 10753 C C . HIS B 1 546 ? -19.188 -6.148 -13.969 1 94.56 546 HIS B C 1
ATOM 10755 O O . HIS B 1 546 ? -18.844 -5.469 -14.938 1 94.56 546 HIS B O 1
ATOM 10761 N N . PRO B 1 547 ? -19.406 -5.547 -12.852 1 95.06 547 PRO B N 1
ATOM 10762 C CA . PRO B 1 547 ? -19.469 -4.09 -12.719 1 95.06 547 PRO B CA 1
ATOM 10763 C C . PRO B 1 547 ? -18.156 -3.4 -13.078 1 95.06 547 PRO B C 1
ATOM 10765 O O . PRO B 1 547 ? -18.172 -2.279 -13.594 1 95.06 547 PRO B O 1
ATOM 10768 N N . LEU B 1 548 ? -17.047 -3.998 -12.836 1 87.62 548 LEU B N 1
ATOM 10769 C CA . LEU B 1 548 ? -15.766 -3.363 -13.094 1 87.62 548 LEU B CA 1
ATOM 10770 C C . LEU B 1 548 ? -15.258 -3.703 -14.492 1 87.62 548 LEU B C 1
ATOM 10772 O O . LEU B 1 548 ? -14.836 -2.816 -15.234 1 87.62 548 LEU B O 1
ATOM 10776 N N . GLN B 1 549 ? -15.367 -4.992 -14.844 1 84.81 549 GLN B N 1
ATOM 10777 C CA . GLN B 1 549 ? -14.82 -5.449 -16.125 1 84.81 549 GLN B CA 1
ATOM 10778 C C . GLN B 1 549 ? -15.562 -4.824 -17.297 1 84.81 549 GLN B C 1
ATOM 10780 O O . GLN B 1 549 ? -14.977 -4.57 -18.344 1 84.81 549 GLN B O 1
ATOM 10785 N N . GLU B 1 550 ? -16.781 -4.539 -17.109 1 88.69 550 GLU B N 1
ATOM 10786 C CA . GLU B 1 550 ? -17.578 -3.963 -18.188 1 88.69 550 GLU B CA 1
ATOM 10787 C C . GLU B 1 550 ? -17.094 -2.564 -18.562 1 88.69 550 GLU B C 1
ATOM 10789 O O . GLU B 1 550 ? -17.297 -2.098 -19.672 1 88.69 550 GLU B O 1
ATOM 10794 N N . LEU B 1 551 ? -16.391 -1.951 -17.641 1 80.19 551 LEU B N 1
ATOM 10795 C CA . LEU B 1 551 ? -15.93 -0.587 -17.859 1 80.19 551 LEU B CA 1
ATOM 10796 C C . LEU B 1 551 ? -14.68 -0.572 -18.734 1 80.19 551 LEU B C 1
ATOM 10798 O O . LEU B 1 551 ? -14.344 0.46 -19.312 1 80.19 551 LEU B O 1
ATOM 10802 N N . ILE B 1 552 ? -13.984 -1.706 -18.75 1 69.62 552 ILE B N 1
ATOM 10803 C CA . ILE B 1 552 ? -12.688 -1.687 -19.406 1 69.62 552 ILE B CA 1
ATOM 10804 C C . ILE B 1 552 ? -12.773 -2.447 -20.734 1 69.62 552 ILE B C 1
ATOM 10806 O O . ILE B 1 552 ? -11.797 -2.527 -21.469 1 69.62 552 ILE B O 1
ATOM 10810 N N . VAL B 1 553 ? -13.93 -3.062 -20.984 1 73.25 553 VAL B N 1
ATOM 10811 C CA . VAL B 1 553 ? -14.102 -3.789 -22.234 1 73.25 553 VAL B CA 1
ATOM 10812 C C . VAL B 1 553 ? -15.156 -3.092 -23.094 1 73.25 553 VAL B C 1
ATOM 10814 O O . VAL B 1 553 ? -16.047 -2.414 -22.578 1 73.25 553 VAL B O 1
ATOM 10817 N N . ASP B 1 554 ? -15 -3.182 -24.359 1 69.94 554 ASP B N 1
ATOM 10818 C CA . ASP B 1 554 ? -15.945 -2.551 -25.266 1 69.94 554 ASP B CA 1
ATOM 10819 C C . ASP B 1 554 ? -17.328 -3.199 -25.172 1 69.94 554 ASP B C 1
ATOM 10821 O O . ASP B 1 554 ? -18.344 -2.504 -25.094 1 69.94 554 ASP B O 1
ATOM 10825 N N . GLN B 1 555 ? -17.219 -4.5 -25.219 1 81.31 555 GLN B N 1
ATOM 10826 C CA . GLN B 1 555 ? -18.469 -5.23 -25.109 1 81.31 555 GLN B CA 1
ATOM 10827 C C . GLN B 1 555 ? -18.359 -6.363 -2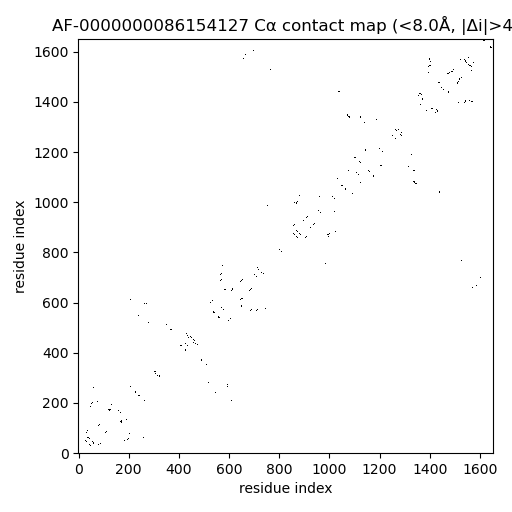4.094 1 81.31 555 GLN B C 1
ATOM 10829 O O . GLN B 1 555 ? -17.547 -7.273 -24.266 1 81.31 555 GLN B O 1
ATOM 10834 N N . TYR B 1 556 ? -19.188 -6.234 -23.125 1 89.62 556 TYR B N 1
ATOM 10835 C CA . TYR B 1 556 ? -19.219 -7.297 -22.125 1 89.62 556 TYR B CA 1
ATOM 10836 C C . TYR B 1 556 ? -20.328 -8.297 -22.422 1 89.62 556 TYR B C 1
ATOM 10838 O O . TYR B 1 556 ? -21.469 -7.906 -22.703 1 89.62 556 TYR B O 1
ATOM 10846 N N . ILE B 1 557 ? -20.016 -9.508 -22.422 1 92 557 ILE B N 1
ATOM 10847 C CA . ILE B 1 557 ? -21 -10.555 -22.656 1 92 557 ILE B CA 1
ATOM 10848 C C . ILE B 1 557 ? -21.656 -10.961 -21.344 1 92 557 ILE B C 1
ATOM 10850 O O . ILE B 1 557 ? -20.984 -11.531 -20.469 1 92 557 ILE B O 1
ATOM 10854 N N . PRO B 1 558 ? -22.938 -10.648 -21.234 1 96 558 PRO B N 1
ATOM 10855 C CA . PRO B 1 558 ? -23.609 -10.992 -19.969 1 96 558 PRO B CA 1
ATOM 10856 C C . PRO B 1 558 ? -23.844 -12.492 -19.812 1 96 558 PRO B C 1
ATOM 10858 O O . PRO B 1 558 ? -23.875 -13.219 -20.812 1 96 558 PRO B O 1
ATOM 10861 N N . ASN B 1 559 ? -23.906 -13.031 -18.641 1 96.75 559 ASN B N 1
ATOM 10862 C CA . ASN B 1 559 ? -24.094 -14.445 -18.344 1 96.75 559 ASN B CA 1
ATOM 10863 C C . ASN B 1 559 ? -25.219 -14.664 -17.328 1 96.75 559 ASN B C 1
ATOM 10865 O O . ASN B 1 559 ? -25.438 -13.812 -16.469 1 96.75 559 ASN B O 1
ATOM 10869 N N . ASP B 1 560 ? -25.844 -15.781 -17.406 1 95.94 560 ASP B N 1
ATOM 10870 C CA . ASP B 1 560 ? -26.859 -16.188 -16.453 1 95.94 560 ASP B CA 1
ATOM 10871 C C . ASP B 1 560 ? -26.281 -17.109 -15.383 1 95.94 560 ASP B C 1
ATOM 10873 O O . ASP B 1 560 ? -25.359 -17.875 -15.648 1 95.94 560 ASP B O 1
ATOM 10877 N N . THR B 1 561 ? -26.719 -16.953 -14.234 1 95.75 561 THR B N 1
ATOM 10878 C CA . THR B 1 561 ? -26.328 -17.828 -13.141 1 95.75 561 THR B CA 1
ATOM 10879 C C . THR B 1 561 ? -27.562 -18.328 -12.391 1 95.75 561 THR B C 1
ATOM 10881 O O . THR B 1 561 ? -28.406 -17.516 -11.984 1 95.75 561 THR B O 1
ATOM 10884 N N . LYS B 1 562 ? -27.672 -19.609 -12.211 1 92.88 562 LYS B N 1
ATOM 10885 C CA . LYS B 1 562 ? -28.812 -20.188 -11.508 1 92.88 562 LYS B CA 1
ATOM 10886 C C . LYS B 1 562 ? -28.344 -21.172 -10.43 1 92.88 562 LYS B C 1
ATOM 10888 O O . LYS B 1 562 ? -27.859 -22.25 -10.734 1 92.88 562 LYS B O 1
ATOM 10893 N N . LEU B 1 563 ? -28.422 -20.844 -9.188 1 92.12 563 LEU B N 1
ATOM 10894 C CA . LEU B 1 563 ? -28.172 -21.672 -8.023 1 92.12 563 LEU B CA 1
ATOM 10895 C C . LEU B 1 563 ? -29.406 -21.734 -7.117 1 92.12 563 LEU B C 1
ATOM 10897 O O . LEU B 1 563 ? -30.062 -20.703 -6.902 1 92.12 563 LEU B O 1
ATOM 10901 N N . SER B 1 564 ? -29.828 -22.859 -6.73 1 86.12 564 SER B N 1
ATOM 10902 C CA . SER B 1 564 ? -30.984 -23.062 -5.859 1 86.12 564 SER B CA 1
ATOM 10903 C C . SER B 1 564 ? -30.656 -24.047 -4.738 1 86.12 564 SER B C 1
ATOM 10905 O O . SER B 1 564 ? -29.531 -24.5 -4.609 1 86.12 564 SER B O 1
ATOM 10907 N N . ASP B 1 565 ? -31.672 -24.375 -3.908 1 79.38 565 ASP B N 1
ATOM 10908 C CA . ASP B 1 565 ? -31.5 -25.266 -2.766 1 79.38 565 ASP B CA 1
ATOM 10909 C C . ASP B 1 565 ? -31.156 -26.688 -3.225 1 79.38 565 ASP B C 1
ATOM 10911 O O . ASP B 1 565 ? -30.484 -27.422 -2.514 1 79.38 565 ASP B O 1
ATOM 10915 N N . ASP B 1 566 ? -31.562 -26.953 -4.398 1 77.56 566 ASP B N 1
ATOM 10916 C CA . ASP B 1 566 ? -31.344 -28.312 -4.902 1 77.56 566 ASP B CA 1
ATOM 10917 C C . ASP B 1 566 ? -29.969 -28.422 -5.559 1 77.56 566 ASP B C 1
ATOM 10919 O O . ASP B 1 566 ? -29.391 -29.516 -5.617 1 77.56 566 ASP B O 1
ATOM 10923 N N . ARG B 1 567 ? -29.547 -27.281 -6.102 1 83.44 567 ARG B N 1
ATOM 10924 C CA . ARG B 1 567 ? -28.25 -27.234 -6.766 1 83.44 567 ARG B CA 1
ATOM 10925 C C . ARG B 1 567 ? -27.359 -26.156 -6.168 1 83.44 567 ARG B C 1
ATOM 10927 O O . ARG B 1 567 ? -27.406 -25 -6.594 1 83.44 567 ARG B O 1
ATOM 10934 N N . VAL B 1 568 ? -26.516 -26.641 -5.289 1 88.38 568 VAL B N 1
ATOM 10935 C CA . VAL B 1 568 ? -25.812 -25.656 -4.477 1 88.38 568 VAL B CA 1
ATOM 10936 C C . VAL B 1 568 ? -24.375 -25.531 -4.953 1 88.38 568 VAL B C 1
ATOM 10938 O O . VAL B 1 568 ? -23.672 -24.562 -4.609 1 88.38 568 VAL B O 1
ATOM 10941 N N . VAL B 1 569 ? -23.922 -26.516 -5.809 1 93.19 569 VAL B N 1
ATOM 10942 C CA . VAL B 1 569 ? -22.531 -26.469 -6.25 1 93.19 569 VAL B CA 1
ATOM 10943 C C . VAL B 1 569 ? -22.469 -26.297 -7.77 1 93.19 569 VAL B C 1
ATOM 10945 O O . VAL B 1 569 ? -23.094 -27.078 -8.508 1 93.19 569 VAL B O 1
ATOM 10948 N N . MET B 1 570 ? -21.844 -25.281 -8.227 1 95 570 MET B N 1
ATOM 10949 C CA . MET B 1 570 ? -21.625 -25.047 -9.648 1 95 570 MET B CA 1
ATOM 10950 C C . MET B 1 570 ? -20.141 -25.141 -10 1 95 570 MET B C 1
ATOM 10952 O O . MET B 1 570 ? -19.312 -24.484 -9.383 1 95 570 MET B O 1
ATOM 10956 N N . VAL B 1 571 ? -19.797 -26.031 -10.914 1 95.62 571 VAL B N 1
ATOM 10957 C CA . VAL B 1 571 ? -18.422 -26.156 -11.391 1 95.62 571 VAL B CA 1
ATOM 10958 C C . VAL B 1 571 ? -18.297 -25.531 -12.773 1 95.62 571 VAL B C 1
ATOM 10960 O O . VAL B 1 571 ? -19.016 -25.891 -13.703 1 95.62 571 VAL B O 1
ATOM 10963 N N . VAL B 1 572 ? -17.438 -24.562 -12.875 1 95.88 572 VAL B N 1
ATOM 10964 C CA . VAL B 1 572 ? -17.234 -23.828 -14.117 1 95.88 572 VAL B CA 1
ATOM 10965 C C . VAL B 1 572 ? -15.906 -24.25 -14.758 1 95.88 572 VAL B C 1
ATOM 10967 O O . VAL B 1 572 ? -14.836 -24.078 -14.164 1 95.88 572 VAL B O 1
ATOM 10970 N N . THR B 1 573 ? -15.969 -24.875 -15.906 1 94.19 573 THR B N 1
ATOM 10971 C CA . THR B 1 573 ? -14.781 -25.25 -16.656 1 94.19 573 THR B CA 1
ATOM 10972 C C . THR B 1 573 ? -14.602 -24.359 -17.875 1 94.19 573 THR B C 1
ATOM 10974 O O . THR B 1 573 ? -15.469 -23.531 -18.188 1 94.19 573 THR B O 1
ATOM 10977 N N . GLY B 1 574 ? -13.539 -24.391 -18.469 1 91.38 574 GLY B N 1
ATOM 10978 C CA . GLY B 1 574 ? -13.242 -23.578 -19.641 1 91.38 574 GLY B CA 1
ATOM 10979 C C . GLY B 1 574 ? -11.766 -23.5 -19.953 1 91.38 574 GLY B C 1
ATOM 10980 O O . GLY B 1 574 ? -10.93 -23.891 -19.141 1 91.38 574 GLY B O 1
ATOM 10981 N N . GLN B 1 575 ? -11.547 -23.031 -21.109 1 87.38 575 GLN B N 1
ATOM 10982 C CA . GLN B 1 575 ? -10.164 -22.859 -21.547 1 87.38 575 GLN B CA 1
ATOM 10983 C C . GLN B 1 575 ? -9.5 -21.688 -20.828 1 87.38 575 GLN B C 1
ATOM 10985 O O . GLN B 1 575 ? -10.18 -20.891 -20.188 1 87.38 575 GLN B O 1
ATOM 10990 N N . ASN B 1 576 ? -8.203 -21.672 -20.891 1 83.25 576 ASN B N 1
ATOM 10991 C CA . ASN B 1 576 ? -7.469 -20.562 -20.281 1 83.25 576 ASN B CA 1
ATOM 10992 C C . ASN B 1 576 ? -7.816 -19.234 -20.938 1 83.25 576 ASN B C 1
ATOM 10994 O O . ASN B 1 576 ? -7.852 -19.141 -22.172 1 83.25 576 ASN B O 1
ATOM 10998 N N . GLY B 1 577 ? -8.188 -18.312 -20.141 1 79.44 577 GLY B N 1
ATOM 10999 C CA . GLY B 1 577 ? -8.516 -17 -20.672 1 79.44 577 GLY B CA 1
ATOM 11000 C C . GLY B 1 577 ? -9.969 -16.859 -21.078 1 79.44 577 GLY B C 1
ATOM 11001 O O . GLY B 1 577 ? -10.367 -15.852 -21.656 1 79.44 577 GLY B O 1
ATOM 11002 N N . SER B 1 578 ? -10.727 -17.828 -20.812 1 86.94 578 SER B N 1
ATOM 11003 C CA . SER B 1 578 ? -12.117 -17.812 -21.234 1 86.94 578 SER B CA 1
ATOM 11004 C C . SER B 1 578 ? -12.969 -16.922 -20.344 1 86.94 578 SER B C 1
ATOM 11006 O O . SER B 1 578 ? -14.109 -16.594 -20.688 1 86.94 578 SER B O 1
ATOM 11008 N N . GLY B 1 579 ? -12.492 -16.516 -19.188 1 87.38 579 GLY B N 1
ATOM 11009 C CA . GLY B 1 579 ? -13.219 -15.609 -18.312 1 87.38 579 GLY B CA 1
ATOM 11010 C C . GLY B 1 579 ? -13.742 -16.281 -17.062 1 87.38 579 GLY B C 1
ATOM 11011 O O . GLY B 1 579 ? -14.594 -15.719 -16.359 1 87.38 579 GLY B O 1
ATOM 11012 N N . LYS B 1 580 ? -13.219 -17.469 -16.719 1 90.5 580 LYS B N 1
ATOM 11013 C CA . LYS B 1 580 ? -13.68 -18.219 -15.547 1 90.5 580 LYS B CA 1
ATOM 11014 C C . LYS B 1 580 ? -13.555 -17.375 -14.273 1 90.5 580 LYS B C 1
ATOM 11016 O O . LYS B 1 580 ? -14.5 -17.281 -13.492 1 90.5 580 LYS B O 1
ATOM 11021 N N . SER B 1 581 ? -12.43 -16.828 -14.062 1 88.5 581 SER B N 1
ATOM 11022 C CA . SER B 1 581 ? -12.172 -16.062 -12.844 1 88.5 581 SER B CA 1
ATOM 11023 C C . SER B 1 581 ? -13 -14.789 -12.789 1 88.5 581 SER B C 1
ATOM 11025 O O . SER B 1 581 ? -13.469 -14.391 -11.727 1 88.5 581 SER B O 1
ATOM 11027 N N . VAL B 1 582 ? -13.18 -14.125 -13.93 1 90.31 582 VAL B N 1
ATOM 11028 C CA . VAL B 1 582 ? -13.992 -12.922 -14 1 90.31 582 VAL B CA 1
ATOM 11029 C C . VAL B 1 582 ? -15.438 -13.25 -13.641 1 90.31 582 VAL B C 1
ATOM 11031 O O . VAL B 1 582 ? -16.078 -12.5 -12.906 1 90.31 582 VAL B O 1
ATOM 11034 N N . TYR B 1 583 ? -15.922 -14.391 -14.219 1 93.81 583 TYR B N 1
ATOM 11035 C CA . TYR B 1 583 ? -17.281 -14.852 -13.906 1 93.81 583 TYR B CA 1
ATOM 11036 C C . TYR B 1 583 ? -17.438 -15.102 -12.414 1 93.81 583 TYR B C 1
ATOM 11038 O O . TYR B 1 583 ? -18.438 -14.695 -11.812 1 93.81 583 TYR B O 1
ATOM 11046 N N . LEU B 1 584 ? -16.422 -15.773 -11.875 1 94.25 584 LEU B N 1
ATOM 11047 C CA . LEU B 1 584 ? -16.422 -16.094 -10.453 1 94.25 584 LEU B CA 1
ATOM 11048 C C . LEU B 1 584 ? -16.516 -14.82 -9.617 1 94.25 584 LEU B C 1
ATOM 11050 O O . LEU B 1 584 ? -17.328 -14.742 -8.688 1 94.25 584 LEU B O 1
ATOM 11054 N N . LYS B 1 585 ? -15.766 -13.82 -9.898 1 93.44 585 LYS B N 1
ATOM 11055 C CA . LYS B 1 585 ? -15.758 -12.547 -9.18 1 93.44 585 LYS B CA 1
ATOM 11056 C C . LYS B 1 585 ? -17.078 -11.805 -9.375 1 93.44 585 LYS B C 1
ATOM 11058 O O . LYS B 1 585 ? -17.547 -11.117 -8.461 1 93.44 585 LYS B O 1
ATOM 11063 N N . MET B 1 586 ? -17.625 -11.914 -10.586 1 96.06 586 MET B N 1
ATOM 11064 C CA . MET B 1 586 ? -18.891 -11.273 -10.883 1 96.06 586 MET B CA 1
ATOM 11065 C C . MET B 1 586 ? -19.969 -11.742 -9.914 1 96.06 586 MET B C 1
ATOM 11067 O O . MET B 1 586 ? -20.703 -10.922 -9.359 1 96.06 586 MET B O 1
ATOM 11071 N N . VAL B 1 587 ? -20 -13.031 -9.664 1 97.12 587 VAL B N 1
ATOM 11072 C CA . VAL B 1 587 ? -21.016 -13.594 -8.773 1 97.12 587 VAL B CA 1
ATOM 11073 C C . VAL B 1 587 ? -20.828 -13.031 -7.363 1 97.12 587 VAL B C 1
ATOM 11075 O O . VAL B 1 587 ? -21.812 -12.617 -6.723 1 97.12 587 VAL B O 1
ATOM 11078 N N . GLY B 1 588 ? -19.625 -13.016 -6.91 1 97 588 GLY B N 1
ATOM 11079 C CA . GLY B 1 588 ? -19.344 -12.461 -5.594 1 97 588 GLY B CA 1
ATOM 11080 C C . GLY B 1 588 ? -19.719 -11 -5.461 1 97 588 GLY B C 1
ATOM 11081 O O . GLY B 1 588 ? -20.281 -10.586 -4.438 1 97 588 GLY B O 1
ATOM 11082 N N . LEU B 1 589 ? -19.453 -10.219 -6.504 1 97.19 589 LEU B N 1
ATOM 11083 C CA . LEU B 1 589 ? -19.734 -8.789 -6.488 1 97.19 589 LEU B CA 1
ATOM 11084 C C . LEU B 1 589 ? -21.234 -8.523 -6.477 1 97.19 589 LEU B C 1
ATOM 11086 O O . LEU B 1 589 ? -21.719 -7.621 -5.785 1 97.19 589 LEU B O 1
ATOM 11090 N N . LEU B 1 590 ? -21.984 -9.305 -7.203 1 98.25 590 LEU B N 1
ATOM 11091 C CA . LEU B 1 590 ? -23.438 -9.125 -7.242 1 98.25 590 LEU B CA 1
ATOM 11092 C C . LEU B 1 590 ? -24.062 -9.438 -5.887 1 98.25 590 LEU B C 1
ATOM 11094 O O . LEU B 1 590 ? -24.922 -8.695 -5.414 1 98.25 590 LEU B O 1
ATOM 11098 N N . GLN B 1 591 ? -23.578 -10.539 -5.281 1 97.75 591 GLN B N 1
ATOM 11099 C CA . GLN B 1 591 ? -24.016 -10.875 -3.932 1 97.75 591 GLN B CA 1
ATOM 11100 C C . GLN B 1 591 ? -23.719 -9.742 -2.955 1 97.75 591 GLN B C 1
ATOM 11102 O O . GLN B 1 591 ? -24.578 -9.352 -2.166 1 97.75 591 GLN B O 1
ATOM 11107 N N . TYR B 1 592 ? -22.547 -9.25 -3.016 1 96.94 592 TYR B N 1
ATOM 11108 C CA . TYR B 1 592 ? -22.062 -8.18 -2.154 1 96.94 592 TYR B CA 1
ATOM 11109 C C . TYR B 1 592 ? -22.875 -6.91 -2.355 1 96.94 592 TYR B C 1
ATOM 11111 O O . TYR B 1 592 ? -23.344 -6.301 -1.388 1 96.94 592 TYR B O 1
ATOM 11119 N N . MET B 1 593 ? -23.094 -6.496 -3.58 1 98.5 593 MET B N 1
ATOM 11120 C CA . MET B 1 593 ? -23.828 -5.285 -3.93 1 98.5 593 MET B CA 1
ATOM 11121 C C . MET B 1 593 ? -25.266 -5.363 -3.436 1 98.5 593 MET B C 1
ATOM 11123 O O . MET B 1 593 ? -25.797 -4.395 -2.881 1 98.5 593 MET B O 1
ATOM 11127 N N . ALA B 1 594 ? -25.844 -6.465 -3.609 1 98.25 594 ALA B N 1
ATOM 11128 C CA . ALA B 1 594 ? -27.219 -6.656 -3.145 1 98.25 594 ALA B CA 1
ATOM 11129 C C . ALA B 1 594 ? -27.328 -6.422 -1.64 1 98.25 594 ALA B C 1
ATOM 11131 O O . ALA B 1 594 ? -28.281 -5.809 -1.165 1 98.25 594 ALA B O 1
ATOM 11132 N N . GLN B 1 595 ? -26.344 -6.828 -0.969 1 97 595 GLN B N 1
ATOM 11133 C CA . GLN B 1 595 ? -26.438 -6.816 0.487 1 97 595 GLN B CA 1
ATOM 11134 C C . GLN B 1 595 ? -25.984 -5.473 1.053 1 97 595 GLN B C 1
ATOM 11136 O O . GLN B 1 595 ? -26.094 -5.23 2.256 1 97 595 GLN B O 1
ATOM 11141 N N . ILE B 1 596 ? -25.453 -4.609 0.225 1 96.25 596 ILE B N 1
ATOM 11142 C CA . ILE B 1 596 ? -25.219 -3.248 0.692 1 96.25 596 ILE B CA 1
ATOM 11143 C C . ILE B 1 596 ? -26.391 -2.357 0.292 1 96.25 596 ILE B C 1
ATOM 11145 O O . ILE B 1 596 ? -26.438 -1.182 0.659 1 96.25 596 ILE B O 1
ATOM 11149 N N . GLY B 1 597 ? -27.344 -2.912 -0.441 1 96.69 597 GLY B N 1
ATOM 11150 C CA . GLY B 1 597 ? -28.531 -2.184 -0.847 1 96.69 597 GLY B CA 1
ATOM 11151 C C . GLY B 1 597 ? -28.359 -1.438 -2.156 1 96.69 597 GLY B C 1
ATOM 11152 O O . GLY B 1 597 ? -29 -0.406 -2.379 1 96.69 597 GLY B O 1
ATOM 11153 N N . SER B 1 598 ? -27.5 -1.876 -2.965 1 97.88 598 SER B N 1
ATOM 11154 C CA . SER B 1 598 ? -27.25 -1.29 -4.277 1 97.88 598 SER B CA 1
ATOM 11155 C C . SER B 1 598 ? -27.969 -2.072 -5.371 1 97.88 598 SER B C 1
ATOM 11157 O O . SER B 1 598 ? -28.281 -3.254 -5.199 1 97.88 598 SER B O 1
ATOM 11159 N N . TYR B 1 599 ? -28.297 -1.337 -6.449 1 98.44 599 TYR B N 1
ATOM 11160 C CA . TYR B 1 599 ? -28.719 -2.031 -7.66 1 98.44 599 TYR B CA 1
ATOM 11161 C C . TYR B 1 599 ? -27.578 -2.857 -8.242 1 98.44 599 TYR B C 1
ATOM 11163 O O . TYR B 1 599 ? -26.422 -2.66 -7.879 1 98.44 599 TYR B O 1
ATOM 11171 N N . VAL B 1 600 ? -27.891 -3.881 -9.07 1 98.44 600 VAL B N 1
ATOM 11172 C CA . VAL B 1 600 ? -26.875 -4.773 -9.625 1 98.44 600 VAL B CA 1
ATOM 11173 C C . VAL B 1 600 ? -26.938 -4.746 -11.148 1 98.44 600 VAL B C 1
ATOM 11175 O O . VAL B 1 600 ? -27.984 -4.484 -11.734 1 98.44 600 VAL B O 1
ATOM 11178 N N . PRO B 1 601 ? -25.797 -4.875 -11.773 1 98.06 601 PRO B N 1
ATOM 11179 C CA . PRO B 1 601 ? -25.75 -4.91 -13.242 1 98.06 601 PRO B CA 1
ATOM 11180 C C . PRO B 1 601 ? -26.344 -6.199 -13.82 1 98.06 601 PRO B C 1
ATOM 11182 O O . PRO B 1 601 ? -25.594 -7.078 -14.258 1 98.06 601 PRO B O 1
ATOM 11185 N N . ALA B 1 602 ? -27.578 -6.352 -13.859 1 97.94 602 ALA B N 1
ATOM 11186 C CA . ALA B 1 602 ? -28.312 -7.496 -14.391 1 97.94 602 ALA B CA 1
ATOM 11187 C C . ALA B 1 602 ? -29.703 -7.082 -14.867 1 97.94 602 ALA B C 1
ATOM 11189 O O . ALA B 1 602 ? -30.188 -5.996 -14.523 1 97.94 602 ALA B O 1
ATOM 11190 N N . HIS B 1 603 ? -30.266 -7.883 -15.719 1 97 603 HIS B N 1
ATOM 11191 C CA . HIS B 1 603 ? -31.641 -7.625 -16.141 1 97 603 HIS B CA 1
ATOM 11192 C C . HIS B 1 603 ? -32.625 -8.008 -15.055 1 97 603 HIS B C 1
ATOM 11194 O O . HIS B 1 603 ? -33.625 -7.305 -14.828 1 97 603 HIS B O 1
ATOM 11200 N N . GLU B 1 604 ? -32.406 -9.094 -14.508 1 97.06 604 GLU B N 1
ATOM 11201 C CA . GLU B 1 604 ? -33.188 -9.578 -13.367 1 97.06 604 GLU B CA 1
ATOM 11202 C C . GLU B 1 604 ? -32.281 -10.328 -12.383 1 97.06 604 GLU B C 1
ATOM 11204 O O . GLU B 1 604 ? -31.406 -11.094 -12.797 1 97.06 604 GLU B O 1
ATOM 11209 N N . ALA B 1 605 ? -32.531 -10.07 -11.078 1 97.88 605 ALA B N 1
ATOM 11210 C CA . ALA B 1 605 ? -31.703 -10.719 -10.086 1 97.88 605 ALA B CA 1
ATOM 11211 C C . ALA B 1 605 ? -32.5 -11.055 -8.82 1 97.88 605 ALA B C 1
ATOM 11213 O O . ALA B 1 605 ? -33.094 -10.172 -8.219 1 97.88 605 ALA B O 1
ATOM 11214 N N . GLN B 1 606 ? -32.625 -12.242 -8.523 1 97.69 606 GLN B N 1
ATOM 11215 C CA . GLN B 1 606 ? -33.125 -12.734 -7.242 1 97.69 606 GLN B CA 1
ATOM 11216 C C . GLN B 1 606 ? -32 -13.305 -6.391 1 97.69 606 GLN B C 1
ATOM 11218 O O . GLN B 1 606 ? -31.453 -14.367 -6.695 1 97.69 606 GLN B O 1
ATOM 11223 N N . ILE B 1 607 ? -31.672 -12.672 -5.336 1 97.25 607 ILE B N 1
ATOM 11224 C CA . ILE B 1 607 ? -30.484 -13 -4.574 1 97.25 607 ILE B CA 1
ATOM 11225 C C . ILE B 1 607 ? -30.844 -13.242 -3.113 1 97.25 607 ILE B C 1
ATOM 11227 O O . ILE B 1 607 ? -31.391 -12.359 -2.447 1 97.25 607 ILE B O 1
ATOM 11231 N N . GLY B 1 608 ? -30.578 -14.414 -2.65 1 95.69 608 GLY B N 1
ATOM 11232 C CA . GLY B 1 608 ? -30.734 -14.703 -1.234 1 95.69 608 GLY B CA 1
ATOM 11233 C C . GLY B 1 608 ? -29.562 -14.242 -0.396 1 95.69 608 GLY B C 1
ATOM 11234 O O . GLY B 1 608 ? -28.422 -14.297 -0.841 1 95.69 608 GLY B O 1
ATOM 11235 N N . ILE B 1 609 ? -29.828 -13.883 0.834 1 94.38 609 ILE B N 1
ATOM 11236 C CA . ILE B 1 609 ? -28.797 -13.344 1.718 1 94.38 609 ILE B CA 1
ATOM 11237 C C . ILE B 1 609 ? -27.828 -14.453 2.113 1 94.38 609 ILE B C 1
ATOM 11239 O O . ILE B 1 609 ? -28.219 -15.609 2.275 1 94.38 609 ILE B O 1
ATOM 11243 N N . VAL B 1 610 ? -26.578 -14.125 2.229 1 94.81 610 VAL B N 1
ATOM 11244 C CA . VAL B 1 610 ? -25.562 -15.008 2.768 1 94.81 610 VAL B CA 1
ATOM 11245 C C . VAL B 1 610 ? -24.953 -14.391 4.02 1 94.81 610 VAL B C 1
ATOM 11247 O O . VAL B 1 610 ? -24.75 -13.172 4.086 1 94.81 610 VAL B O 1
ATOM 11250 N N . ARG B 1 611 ? -24.641 -15.188 4.957 1 89.12 611 ARG B N 1
ATOM 11251 C CA . ARG B 1 611 ? -24.094 -14.711 6.223 1 89.12 611 ARG B CA 1
ATOM 11252 C C . ARG B 1 611 ? -22.578 -14.539 6.133 1 89.12 611 ARG B C 1
ATOM 11254 O O . ARG B 1 611 ? -22 -13.68 6.812 1 89.12 611 ARG B O 1
ATOM 11261 N N . LYS B 1 612 ? -22.016 -15.43 5.328 1 88.81 612 LYS B N 1
ATOM 11262 C CA . LYS B 1 612 ? -20.562 -15.383 5.188 1 88.81 612 LYS B CA 1
ATOM 11263 C C . LYS B 1 612 ? -20.141 -15.562 3.729 1 88.81 612 LYS B C 1
ATOM 11265 O O . LYS B 1 612 ? -20.75 -16.328 2.992 1 88.81 612 LYS B O 1
ATOM 11270 N N . MET B 1 613 ? -19.125 -14.898 3.334 1 92.69 613 MET B N 1
ATOM 11271 C CA . MET B 1 613 ? -18.547 -15.031 2 1 92.69 613 MET B CA 1
ATOM 11272 C C . MET B 1 613 ? -17.062 -15.352 2.08 1 92.69 613 MET B C 1
ATOM 11274 O O . MET B 1 613 ? -16.312 -14.664 2.775 1 92.69 613 MET B O 1
ATOM 11278 N N . PHE B 1 614 ? -16.688 -16.453 1.437 1 89.31 614 PHE B N 1
ATOM 11279 C CA . PHE B 1 614 ? -15.289 -16.891 1.39 1 89.31 614 PHE B CA 1
ATOM 11280 C C . PHE B 1 614 ? -14.805 -17 -0.051 1 89.31 614 PHE B C 1
ATOM 11282 O O . PHE B 1 614 ? -15.539 -17.469 -0.926 1 89.31 614 PHE B O 1
ATOM 11289 N N . THR B 1 615 ? -13.609 -16.484 -0.265 1 90.19 615 THR B N 1
ATOM 11290 C CA . THR B 1 615 ? -13.047 -16.609 -1.604 1 90.19 615 THR B CA 1
ATOM 11291 C C . THR B 1 615 ? -11.672 -17.266 -1.555 1 90.19 615 THR B C 1
ATOM 11293 O O . THR B 1 615 ? -10.93 -17.094 -0.586 1 90.19 615 THR B O 1
ATOM 11296 N N . ARG B 1 616 ? -11.398 -18.078 -2.465 1 88.19 616 ARG B N 1
ATOM 11297 C CA . ARG B 1 616 ? -10.062 -18.547 -2.824 1 88.19 616 ARG B CA 1
ATOM 11298 C C . ARG B 1 616 ? -9.734 -18.188 -4.27 1 88.19 616 ARG B C 1
ATOM 11300 O O . ARG B 1 616 ? -9.922 -19.016 -5.176 1 88.19 616 ARG B O 1
ATOM 11307 N N . ILE B 1 617 ? -9.297 -16.984 -4.543 1 80.81 617 ILE B N 1
ATOM 11308 C CA . ILE B 1 617 ? -9 -16.484 -5.883 1 80.81 617 ILE B CA 1
ATOM 11309 C C . ILE B 1 617 ? -7.52 -16.109 -5.973 1 80.81 617 ILE B C 1
ATOM 11311 O O . ILE B 1 617 ? -6.82 -16.531 -6.902 1 80.81 617 ILE B O 1
ATOM 11315 N N . HIS B 1 618 ? -7.031 -15.18 -5.082 1 63.22 618 HIS B N 1
ATOM 11316 C CA . HIS B 1 618 ? -5.641 -14.742 -5.055 1 63.22 618 HIS B CA 1
ATOM 11317 C C . HIS B 1 618 ? -4.895 -15.359 -3.877 1 63.22 618 HIS B C 1
ATOM 11319 O O . HIS B 1 618 ? -5.477 -15.586 -2.814 1 63.22 618 HIS B O 1
ATOM 11325 N N . SER B 1 619 ? -3.705 -15.914 -4.395 1 53.22 619 SER B N 1
ATOM 11326 C CA . SER B 1 619 ? -2.861 -16.344 -3.283 1 53.22 619 SER B CA 1
ATOM 11327 C C . SER B 1 619 ? -2.172 -15.156 -2.619 1 53.22 619 SER B C 1
ATOM 11329 O O . SER B 1 619 ? -1.508 -14.359 -3.291 1 53.22 619 SER B O 1
ATOM 11331 N N . MET B 1 620 ? -2.822 -14.422 -1.817 1 46.19 620 MET B N 1
ATOM 11332 C CA . MET B 1 620 ? -2.109 -13.32 -1.184 1 46.19 620 MET B CA 1
ATOM 11333 C C . MET B 1 620 ? -0.873 -13.82 -0.446 1 46.19 620 MET B C 1
ATOM 11335 O O . MET B 1 620 ? -0.981 -14.648 0.466 1 46.19 620 MET B O 1
ATOM 11339 N N . GLU B 1 621 ? 0.226 -14.102 -1.178 1 46.09 621 GLU B N 1
ATOM 11340 C CA . GLU B 1 621 ? 1.438 -14.508 -0.476 1 46.09 621 GLU B CA 1
ATOM 11341 C C . GLU B 1 621 ? 1.867 -13.461 0.543 1 46.09 621 GLU B C 1
ATOM 11343 O O . GLU B 1 621 ? 1.938 -12.273 0.223 1 46.09 621 GLU B O 1
ATOM 11348 N N . THR B 1 622 ? 1.364 -13.578 1.729 1 43.31 622 THR B N 1
ATOM 11349 C CA . THR B 1 622 ? 1.818 -12.688 2.791 1 43.31 622 THR B CA 1
ATOM 11350 C C . THR B 1 622 ? 3.336 -12.758 2.943 1 43.31 622 THR B C 1
ATOM 11352 O O . THR B 1 622 ? 3.939 -13.812 2.723 1 43.31 622 THR B O 1
ATOM 11355 N N . ALA B 1 623 ? 3.992 -11.656 2.795 1 43.28 623 ALA B N 1
ATOM 11356 C CA . ALA B 1 623 ? 5.434 -11.477 2.945 1 43.28 623 ALA B CA 1
ATOM 11357 C C . ALA B 1 623 ? 5.984 -12.352 4.062 1 43.28 623 ALA B C 1
ATOM 11359 O O . ALA B 1 623 ? 7.121 -12.828 3.988 1 43.28 623 ALA B O 1
ATOM 11360 N N . SER B 1 624 ? 5.211 -12.438 5.273 1 41.22 624 SER B N 1
ATOM 11361 C CA . SER B 1 624 ? 5.852 -12.961 6.477 1 41.22 624 SER B CA 1
ATOM 11362 C C . SER B 1 624 ? 5.953 -14.477 6.434 1 41.22 624 SER B C 1
ATOM 11364 O O . SER B 1 624 ? 6.773 -15.07 7.141 1 41.22 624 SER B O 1
ATOM 11366 N N . ILE B 1 625 ? 4.879 -15.148 5.805 1 46.31 625 ILE B N 1
ATOM 11367 C CA . ILE B 1 625 ? 4.902 -16.594 6.016 1 46.31 625 ILE B CA 1
ATOM 11368 C C . ILE B 1 625 ? 5.121 -17.312 4.684 1 46.31 625 ILE B C 1
ATOM 11370 O O . ILE B 1 625 ? 4.309 -17.188 3.762 1 46.31 625 ILE B O 1
ATOM 11374 N N . SER B 1 626 ? 6.309 -17.656 4.508 1 55.53 626 SER B N 1
ATOM 11375 C CA . SER B 1 626 ? 6.73 -18.391 3.316 1 55.53 626 SER B CA 1
ATOM 11376 C C . SER B 1 626 ? 5.977 -19.703 3.182 1 55.53 626 SER B C 1
ATOM 11378 O O . SER B 1 626 ? 6.453 -20.75 3.631 1 55.53 626 SER B O 1
ATOM 11380 N N . GLN B 1 627 ? 4.574 -19.688 3.238 1 62.56 627 GLN B N 1
ATOM 11381 C CA . GLN B 1 627 ? 3.836 -20.906 2.889 1 62.56 627 GLN B CA 1
ATOM 11382 C C . GLN B 1 627 ? 3.762 -21.078 1.376 1 62.56 627 GLN B C 1
ATOM 11384 O O . GLN B 1 627 ? 3.795 -20.109 0.625 1 62.56 627 GLN B O 1
ATOM 11389 N N . SER B 1 628 ? 3.861 -22.359 1.106 1 72.56 628 SER B N 1
ATOM 11390 C CA . SER B 1 628 ? 3.678 -22.641 -0.314 1 72.56 628 SER B CA 1
ATOM 11391 C C . SER B 1 628 ? 2.297 -22.203 -0.79 1 72.56 628 SER B C 1
ATOM 11393 O O . SER B 1 628 ? 1.376 -22.062 0.015 1 72.56 628 SER B O 1
ATOM 11395 N N . SER B 1 629 ? 2.174 -21.953 -1.991 1 72.5 629 SER B N 1
ATOM 11396 C CA . SER B 1 629 ? 0.89 -21.562 -2.566 1 72.5 629 SER B CA 1
ATOM 11397 C C . SER B 1 629 ? -0.17 -22.625 -2.316 1 72.5 629 SER B C 1
ATOM 11399 O O . SER B 1 629 ? -1.326 -22.312 -2.033 1 72.5 629 SER B O 1
ATOM 11401 N N . PHE B 1 630 ? 0.196 -23.969 -2.389 1 82.25 630 PHE B N 1
ATOM 11402 C CA . PHE B 1 630 ? -0.759 -25.047 -2.18 1 82.25 630 PHE B CA 1
ATOM 11403 C C . PHE B 1 630 ? -1.205 -25.109 -0.723 1 82.25 630 PHE B C 1
ATOM 11405 O O . PHE B 1 630 ? -2.379 -25.359 -0.436 1 82.25 630 PHE B O 1
ATOM 11412 N N . THR B 1 631 ? -0.282 -24.906 0.118 1 78.12 631 THR B N 1
ATOM 11413 C CA . THR B 1 631 ? -0.615 -24.875 1.538 1 78.12 631 THR B CA 1
ATOM 11414 C C . THR B 1 631 ? -1.602 -23.75 1.84 1 78.12 631 THR B C 1
ATOM 11416 O O . THR B 1 631 ? -2.547 -23.938 2.609 1 78.12 631 THR B O 1
ATOM 11419 N N . ILE B 1 632 ? -1.358 -22.656 1.208 1 75.62 632 ILE B N 1
ATOM 11420 C CA . ILE B 1 632 ? -2.258 -21.516 1.393 1 75.62 632 ILE B CA 1
ATOM 11421 C C . ILE B 1 632 ? -3.648 -21.875 0.874 1 75.62 632 ILE B C 1
ATOM 11423 O O . ILE B 1 632 ? -4.656 -21.578 1.525 1 75.62 632 ILE B O 1
ATOM 11427 N N . ASP B 1 633 ? -3.701 -22.5 -0.208 1 83.38 633 ASP B N 1
ATOM 11428 C CA . ASP B 1 633 ? -4.973 -22.922 -0.787 1 83.38 633 ASP B CA 1
ATOM 11429 C C . ASP B 1 633 ? -5.711 -23.875 0.151 1 83.38 633 ASP B C 1
ATOM 11431 O O . ASP B 1 633 ? -6.91 -23.719 0.388 1 83.38 633 ASP B O 1
ATOM 11435 N N . CYS B 1 634 ? -4.984 -24.812 0.664 1 85.25 634 CYS B N 1
ATOM 11436 C CA . CYS B 1 634 ? -5.578 -25.781 1.568 1 85.25 634 CYS B CA 1
ATOM 11437 C C . CYS B 1 634 ? -6.121 -25.109 2.82 1 85.25 634 CYS B C 1
ATOM 11439 O O . CYS B 1 634 ? -7.227 -25.422 3.273 1 85.25 634 CYS B O 1
ATOM 11441 N N . ASN B 1 635 ? -5.395 -24.203 3.275 1 79.06 635 ASN B N 1
ATOM 11442 C CA . ASN B 1 635 ? -5.824 -23.484 4.469 1 79.06 635 ASN B CA 1
ATOM 11443 C C . ASN B 1 635 ? -7.109 -22.703 4.223 1 79.06 635 ASN B C 1
ATOM 11445 O O . ASN B 1 635 ? -7.977 -22.641 5.094 1 79.06 635 ASN B O 1
ATOM 11449 N N . GLN B 1 636 ? -7.148 -22.125 3.115 1 81.94 636 GLN B N 1
ATOM 11450 C CA . GLN B 1 636 ? -8.352 -21.359 2.783 1 81.94 636 GLN B CA 1
ATOM 11451 C C . GLN B 1 636 ? -9.562 -22.266 2.648 1 81.94 636 GLN B C 1
ATOM 11453 O O . GLN B 1 636 ? -10.656 -21.922 3.104 1 81.94 636 GLN B O 1
ATOM 11458 N N . ILE B 1 637 ? -9.367 -23.391 2.061 1 88.31 637 ILE B N 1
ATOM 11459 C CA . ILE B 1 637 ? -10.453 -24.359 1.907 1 88.31 637 ILE B CA 1
ATOM 11460 C C . ILE B 1 637 ? -10.898 -24.859 3.279 1 88.31 637 ILE B C 1
ATOM 11462 O O . ILE B 1 637 ? -12.094 -24.969 3.549 1 88.31 637 ILE B O 1
ATOM 11466 N N . VAL B 1 638 ? -9.969 -25.109 4.105 1 83.69 638 VAL B N 1
ATOM 11467 C CA . VAL B 1 638 ? -10.273 -25.594 5.449 1 83.69 638 VAL B CA 1
ATOM 11468 C C . VAL B 1 638 ? -11.094 -24.547 6.199 1 83.69 638 VAL B C 1
ATOM 11470 O O . VAL B 1 638 ? -12.07 -24.875 6.871 1 83.69 638 VAL B O 1
ATOM 11473 N N . ARG B 1 639 ? -10.719 -23.328 6.043 1 77 639 ARG B N 1
ATOM 11474 C CA . ARG B 1 639 ? -11.445 -22.25 6.684 1 77 639 ARG B CA 1
ATOM 11475 C C . ARG B 1 639 ? -12.891 -22.188 6.191 1 77 639 ARG B C 1
ATOM 11477 O O . ARG B 1 639 ? -13.812 -22 6.98 1 77 639 ARG B O 1
ATOM 11484 N N . MET B 1 640 ? -13.078 -22.359 4.949 1 86.06 640 MET B N 1
ATOM 11485 C CA . MET B 1 640 ? -14.406 -22.375 4.352 1 86.06 640 MET B CA 1
ATOM 11486 C C . MET B 1 640 ? -15.25 -23.516 4.926 1 86.06 640 MET B C 1
ATOM 11488 O O . MET B 1 640 ? -16.391 -23.312 5.316 1 86.06 640 MET B O 1
ATOM 11492 N N . LEU B 1 641 ? -14.633 -24.641 5 1 84.88 641 LEU B N 1
ATOM 11493 C CA . LEU B 1 641 ? -15.367 -25.844 5.406 1 84.88 641 LEU B CA 1
ATOM 11494 C C . LEU B 1 641 ? -15.672 -25.812 6.902 1 84.88 641 LEU B C 1
ATOM 11496 O O . LEU B 1 641 ? -16.688 -26.344 7.344 1 84.88 641 LEU B O 1
ATOM 11500 N N . GLN B 1 642 ? -14.852 -25.156 7.621 1 76.75 642 GLN B N 1
ATOM 11501 C CA . GLN B 1 642 ? -15.016 -25.125 9.07 1 76.75 642 GLN B CA 1
ATOM 11502 C C . GLN B 1 642 ? -15.992 -24.047 9.492 1 76.75 642 GLN B C 1
ATOM 11504 O O . GLN B 1 642 ? -16.781 -24.234 10.422 1 76.75 642 GLN B O 1
ATOM 11509 N N . HIS B 1 643 ? -15.945 -22.969 8.734 1 75.31 643 HIS B N 1
ATOM 11510 C CA . HIS B 1 643 ? -16.688 -21.812 9.211 1 75.31 643 HIS B CA 1
ATOM 11511 C C . HIS B 1 643 ? -17.859 -21.484 8.297 1 75.31 643 HIS B C 1
ATOM 11513 O O . HIS B 1 643 ? -18.75 -20.719 8.672 1 75.31 643 HIS B O 1
ATOM 11519 N N . GLY B 1 644 ? -17.922 -22.047 7.203 1 79.12 644 GLY B N 1
ATOM 11520 C CA . GLY B 1 644 ? -18.906 -21.656 6.215 1 79.12 644 GLY B CA 1
ATOM 11521 C C . GLY B 1 644 ? -20.031 -22.672 6.047 1 79.12 644 GLY B C 1
ATOM 11522 O O . GLY B 1 644 ? -20.547 -22.859 4.941 1 79.12 644 GLY B O 1
ATOM 11523 N N . GLN B 1 645 ? -20.469 -23.219 7.031 1 77.69 645 GLN B N 1
ATOM 11524 C CA . GLN B 1 645 ? -21.375 -24.344 6.875 1 77.69 645 GLN B CA 1
ATOM 11525 C C . GLN B 1 645 ? -22.812 -23.875 6.711 1 77.69 645 GLN B C 1
ATOM 11527 O O . GLN B 1 645 ? -23.672 -24.594 6.199 1 77.69 645 GLN B O 1
ATOM 11532 N N . GLU B 1 646 ? -23.047 -22.609 7.086 1 83.38 646 GLU B N 1
ATOM 11533 C CA . GLU B 1 646 ? -24.422 -22.156 7.008 1 83.38 646 GLU B CA 1
ATOM 11534 C C . GLU B 1 646 ? -24.547 -20.859 6.227 1 83.38 646 GLU B C 1
ATOM 11536 O O . GLU B 1 646 ? -23.938 -19.844 6.605 1 83.38 646 GLU B O 1
ATOM 11541 N N . ARG B 1 647 ? -25.375 -20.906 5.156 1 88.88 647 ARG B N 1
ATOM 11542 C CA . ARG B 1 647 ? -25.734 -19.734 4.367 1 88.88 647 ARG B CA 1
ATOM 11543 C C . ARG B 1 647 ? -24.5 -18.938 3.982 1 88.88 647 ARG B C 1
ATOM 11545 O O . ARG B 1 647 ? -24.438 -17.719 4.203 1 88.88 647 ARG B O 1
ATOM 11552 N N . SER B 1 648 ? -23.578 -19.641 3.42 1 92.56 648 SER B N 1
ATOM 11553 C CA . SER B 1 648 ? -22.328 -19.031 2.992 1 92.56 648 SER B CA 1
ATOM 11554 C C . SER B 1 648 ? -22.156 -19.109 1.479 1 92.56 648 SER B C 1
ATOM 11556 O O . SER B 1 648 ? -22.875 -19.859 0.812 1 92.56 648 SER B O 1
ATOM 11558 N N . LEU B 1 649 ? -21.391 -18.281 0.943 1 96.06 649 LEU B N 1
ATOM 11559 C CA . LEU B 1 649 ? -21 -18.312 -0.462 1 96.06 649 LEU B CA 1
ATOM 11560 C C . LEU B 1 649 ? -19.5 -18.594 -0.605 1 96.06 649 LEU B C 1
ATOM 11562 O O . LEU B 1 649 ? -18.672 -17.859 -0.066 1 96.06 649 LEU B O 1
ATOM 11566 N N . PHE B 1 650 ? -19.203 -19.75 -1.249 1 96 650 PHE B N 1
ATOM 11567 C CA . PHE B 1 650 ? -17.812 -20.125 -1.525 1 96 650 PHE B CA 1
ATOM 11568 C C . PHE B 1 650 ? -17.453 -19.828 -2.98 1 96 650 PHE B C 1
ATOM 11570 O O . PHE B 1 650 ? -18.125 -20.328 -3.895 1 96 650 PHE B O 1
ATOM 11577 N N . LEU B 1 651 ? -16.5 -19.016 -3.146 1 96.38 651 LEU B N 1
ATOM 11578 C CA . LEU B 1 651 ? -15.93 -18.781 -4.469 1 96.38 651 LEU B CA 1
ATOM 11579 C C . LEU B 1 651 ? -14.516 -19.344 -4.562 1 96.38 651 LEU B C 1
ATOM 11581 O O . LEU B 1 651 ? -13.57 -18.75 -4.027 1 96.38 651 LEU B O 1
ATOM 11585 N N . ILE B 1 652 ? -14.328 -20.422 -5.297 1 95.38 652 ILE B N 1
ATOM 11586 C CA . ILE B 1 652 ? -13.062 -21.156 -5.32 1 95.38 652 ILE B CA 1
ATOM 11587 C C . ILE B 1 652 ? -12.508 -21.172 -6.742 1 95.38 652 ILE B C 1
ATOM 11589 O O . ILE B 1 652 ? -13.141 -21.719 -7.652 1 95.38 652 ILE B O 1
ATOM 11593 N N . ASP B 1 653 ? -11.344 -20.594 -6.848 1 91.75 653 ASP B N 1
ATOM 11594 C CA . ASP B 1 653 ? -10.711 -20.531 -8.164 1 91.75 653 ASP B CA 1
ATOM 11595 C C . ASP B 1 653 ? -9.578 -21.562 -8.273 1 91.75 653 ASP B C 1
ATOM 11597 O O . ASP B 1 653 ? -8.586 -21.469 -7.539 1 91.75 653 ASP B O 1
ATOM 11601 N N . GLU B 1 654 ? -9.688 -22.516 -9.086 1 89.75 654 GLU B N 1
ATOM 11602 C CA . GLU B 1 654 ? -8.648 -23.453 -9.516 1 89.75 654 GLU B CA 1
ATOM 11603 C C . GLU B 1 654 ? -8 -24.125 -8.312 1 89.75 654 GLU B C 1
ATOM 11605 O O . GLU B 1 654 ? -6.77 -24.156 -8.203 1 89.75 654 GLU B O 1
ATOM 11610 N N . PHE B 1 655 ? -8.828 -24.719 -7.41 1 91.5 655 PHE B N 1
ATOM 11611 C CA . PHE B 1 655 ? -8.297 -25.484 -6.289 1 91.5 655 PHE B CA 1
ATOM 11612 C C . PHE B 1 655 ? -7.66 -26.781 -6.773 1 91.5 655 PHE B C 1
ATOM 11614 O O . PHE B 1 655 ? -8.211 -27.469 -7.641 1 91.5 655 PHE B O 1
ATOM 11621 N N . GLY B 1 656 ? -6.508 -27.031 -6.238 1 88.25 656 GLY B N 1
ATOM 11622 C CA . GLY B 1 656 ? -5.785 -28.234 -6.59 1 88.25 656 GLY B CA 1
ATOM 11623 C C . GLY B 1 656 ? -4.645 -27.984 -7.559 1 88.25 656 GLY B C 1
ATOM 11624 O O . GLY B 1 656 ? -3.951 -28.922 -7.961 1 88.25 656 GLY B O 1
ATOM 11625 N N . LYS B 1 657 ? -4.535 -26.672 -7.812 1 82.81 657 LYS B N 1
ATOM 11626 C CA . LYS B 1 657 ? -3.393 -26.344 -8.656 1 82.81 657 LYS B CA 1
ATOM 11627 C C . LYS B 1 657 ? -2.111 -26.234 -7.836 1 82.81 657 LYS B C 1
ATOM 11629 O O . LYS B 1 657 ? -2.164 -26.078 -6.613 1 82.81 657 LYS B O 1
ATOM 11634 N N . GLY B 1 658 ? -1.012 -26.547 -8.32 1 78.19 658 GLY B N 1
ATOM 11635 C CA . GLY B 1 658 ? 0.259 -26.391 -7.629 1 78.19 658 GLY B CA 1
ATOM 11636 C C . GLY B 1 658 ? 0.8 -27.703 -7.086 1 78.19 658 GLY B C 1
ATOM 11637 O O . GLY B 1 658 ? 1.7 -27.703 -6.246 1 78.19 658 GLY B O 1
ATOM 11638 N N . THR B 1 659 ? 0.089 -28.672 -7.316 1 84.44 659 THR B N 1
ATOM 11639 C CA . THR B 1 659 ? 0.52 -30.031 -6.973 1 84.44 659 THR B CA 1
ATOM 11640 C C . THR B 1 659 ? 0.341 -30.969 -8.164 1 84.44 659 THR B C 1
ATOM 11642 O O . THR B 1 659 ? -0.004 -30.531 -9.258 1 84.44 659 THR B O 1
ATOM 11645 N N . ALA B 1 660 ? 0.723 -32.219 -7.832 1 85 660 ALA B N 1
ATOM 11646 C CA . ALA B 1 660 ? 0.525 -33.219 -8.898 1 85 660 ALA B CA 1
ATOM 11647 C C . ALA B 1 660 ? -0.942 -33.281 -9.305 1 85 660 ALA B C 1
ATOM 11649 O O . ALA B 1 660 ? -1.836 -33.219 -8.461 1 85 660 ALA B O 1
ATOM 11650 N N . GLU B 1 661 ? -1.22 -33.375 -10.586 1 86.88 661 GLU B N 1
ATOM 11651 C CA . GLU B 1 661 ? -2.578 -33.344 -11.117 1 86.88 661 GLU B CA 1
ATOM 11652 C C . GLU B 1 661 ? -3.453 -34.406 -10.492 1 86.88 661 GLU B C 1
ATOM 11654 O O . GLU B 1 661 ? -4.617 -34.188 -10.172 1 86.88 661 GLU B O 1
ATOM 11659 N N . ALA B 1 662 ? -2.926 -35.594 -10.336 1 85.75 662 ALA B N 1
ATOM 11660 C CA . ALA B 1 662 ? -3.688 -36.688 -9.742 1 85.75 662 ALA B CA 1
ATOM 11661 C C . ALA B 1 662 ? -4.113 -36.344 -8.32 1 85.75 662 ALA B C 1
ATOM 11663 O O . ALA B 1 662 ? -5.262 -36.594 -7.934 1 85.75 662 ALA B O 1
ATOM 11664 N N . ASP B 1 663 ? -3.229 -35.812 -7.559 1 87.94 663 ASP B N 1
ATOM 11665 C CA . ASP B 1 663 ? -3.521 -35.406 -6.188 1 87.94 663 ASP B CA 1
ATOM 11666 C C . ASP B 1 663 ? -4.566 -34.312 -6.145 1 87.94 663 ASP B C 1
ATOM 11668 O O . ASP B 1 663 ? -5.5 -34.344 -5.344 1 87.94 663 ASP B O 1
ATOM 11672 N N . GLY B 1 664 ? -4.297 -33.344 -6.992 1 91.25 664 GLY B N 1
ATOM 11673 C CA . GLY B 1 664 ? -5.23 -32.25 -7.047 1 91.25 664 GLY B CA 1
ATOM 11674 C C . GLY B 1 664 ? -6.633 -32.656 -7.445 1 91.25 664 GLY B C 1
ATOM 11675 O O . GLY B 1 664 ? -7.613 -32.188 -6.855 1 91.25 664 GLY B O 1
ATOM 11676 N N . THR B 1 665 ? -6.703 -33.531 -8.461 1 91.25 665 THR B N 1
ATOM 11677 C CA . THR B 1 665 ? -7.977 -34.031 -8.938 1 91.25 665 THR B CA 1
ATOM 11678 C C . THR B 1 665 ? -8.695 -34.812 -7.832 1 91.25 665 THR B C 1
ATOM 11680 O O . THR B 1 665 ? -9.898 -34.625 -7.621 1 91.25 665 THR B O 1
ATOM 11683 N N . ALA B 1 666 ? -7.961 -35.594 -7.129 1 91.12 666 ALA B N 1
ATOM 11684 C CA . ALA B 1 666 ? -8.531 -36.406 -6.043 1 91.12 666 ALA B CA 1
ATOM 11685 C C . ALA B 1 666 ? -9.062 -35.5 -4.926 1 91.12 666 ALA B C 1
ATOM 11687 O O . ALA B 1 666 ? -10.172 -35.719 -4.43 1 91.12 666 ALA B O 1
ATOM 11688 N N . LEU B 1 667 ? -8.312 -34.562 -4.57 1 92.31 667 LEU B N 1
ATOM 11689 C CA . LEU B 1 667 ? -8.695 -33.656 -3.488 1 92.31 667 LEU B CA 1
ATOM 11690 C C . LEU B 1 667 ? -9.914 -32.844 -3.877 1 92.31 667 LEU B C 1
ATOM 11692 O O . LEU B 1 667 ? -10.828 -32.656 -3.07 1 92.31 667 LEU B O 1
ATOM 11696 N N . LEU B 1 668 ? -9.875 -32.312 -5.074 1 94.19 668 LEU B N 1
ATOM 11697 C CA . LEU B 1 668 ? -11 -31.5 -5.551 1 94.19 668 LEU B CA 1
ATOM 11698 C C . LEU B 1 668 ? -12.273 -32.344 -5.582 1 94.19 668 LEU B C 1
ATOM 11700 O O . LEU B 1 668 ? -13.312 -31.906 -5.078 1 94.19 668 LEU B O 1
ATOM 11704 N N . ALA B 1 669 ? -12.211 -33.531 -6.156 1 92.81 669 ALA B N 1
ATOM 11705 C CA . ALA B 1 669 ? -13.367 -34.406 -6.23 1 92.81 669 ALA B CA 1
ATOM 11706 C C . ALA B 1 669 ? -13.891 -34.75 -4.836 1 92.81 669 ALA B C 1
ATOM 11708 O O . ALA B 1 669 ? -15.102 -34.719 -4.59 1 92.81 669 ALA B O 1
ATOM 11709 N N . ALA B 1 670 ? -12.961 -35.062 -3.928 1 92.25 670 ALA B N 1
ATOM 11710 C CA . ALA B 1 670 ? -13.336 -35.375 -2.559 1 92.25 670 ALA B CA 1
ATOM 11711 C C . ALA B 1 670 ? -14.008 -34.188 -1.869 1 92.25 670 ALA B C 1
ATOM 11713 O O . ALA B 1 670 ? -14.953 -34.375 -1.095 1 92.25 670 ALA B O 1
ATOM 11714 N N . THR B 1 671 ? -13.516 -33.031 -2.119 1 92.88 671 THR B N 1
ATOM 11715 C CA . THR B 1 671 ? -14.07 -31.828 -1.526 1 92.88 671 THR B CA 1
ATOM 11716 C C . THR B 1 671 ? -15.484 -31.578 -2.037 1 92.88 671 THR B C 1
ATOM 11718 O O . THR B 1 671 ? -16.391 -31.281 -1.254 1 92.88 671 THR B O 1
ATOM 11721 N N . ILE B 1 672 ? -15.688 -31.672 -3.371 1 92.81 672 ILE B N 1
ATOM 11722 C CA . ILE B 1 672 ? -17 -31.484 -3.969 1 92.81 672 ILE B CA 1
ATOM 11723 C C . ILE B 1 672 ? -17.984 -32.5 -3.4 1 92.81 672 ILE B C 1
ATOM 11725 O O . ILE B 1 672 ? -19.094 -32.156 -3.002 1 92.81 672 ILE B O 1
ATOM 11729 N N . ASN B 1 673 ? -17.531 -33.719 -3.318 1 89.88 673 ASN B N 1
ATOM 11730 C CA . ASN B 1 673 ? -18.391 -34.781 -2.793 1 89.88 673 ASN B CA 1
ATOM 11731 C C . ASN B 1 673 ? -18.734 -34.562 -1.327 1 89.88 673 ASN B C 1
ATOM 11733 O O . ASN B 1 673 ? -19.844 -34.844 -0.893 1 89.88 673 ASN B O 1
ATOM 11737 N N . TYR B 1 674 ? -17.781 -34.094 -0.617 1 88.75 674 TYR B N 1
ATOM 11738 C CA . TYR B 1 674 ? -18 -33.75 0.784 1 88.75 674 TYR B CA 1
ATOM 11739 C C . TYR B 1 674 ? -19.094 -32.688 0.922 1 88.75 674 TYR B C 1
ATOM 11741 O O . TYR B 1 674 ? -19.953 -32.781 1.801 1 88.75 674 TYR B O 1
ATOM 11749 N N . LEU B 1 675 ? -19.125 -31.75 0.104 1 88.56 675 LEU B N 1
ATOM 11750 C CA . LEU B 1 675 ? -20.062 -30.625 0.155 1 88.56 675 LEU B CA 1
ATOM 11751 C C . LEU B 1 675 ? -21.469 -31.062 -0.236 1 88.56 675 LEU B C 1
ATOM 11753 O O . LEU B 1 675 ? -22.453 -30.547 0.295 1 88.56 675 LEU B O 1
ATOM 11757 N N . VAL B 1 676 ? -21.578 -32.031 -1.092 1 87.81 676 VAL B N 1
ATOM 11758 C CA . VAL B 1 676 ? -22.875 -32.406 -1.615 1 87.81 676 VAL B CA 1
ATOM 11759 C C . VAL B 1 676 ? -23.422 -33.625 -0.835 1 87.81 676 VAL B C 1
ATOM 11761 O O . VAL B 1 676 ? -24.594 -33.969 -0.979 1 87.81 676 VAL B O 1
ATOM 11764 N N . ALA B 1 677 ? -22.578 -34.25 -0.046 1 81.19 677 ALA B N 1
ATOM 11765 C CA . ALA B 1 677 ? -22.953 -35.469 0.667 1 81.19 677 ALA B CA 1
ATOM 11766 C C . ALA B 1 677 ? -24.016 -35.156 1.726 1 81.19 677 ALA B C 1
ATOM 11768 O O . ALA B 1 677 ? -24.859 -36 2.02 1 81.19 677 ALA B O 1
ATOM 11769 N N . LYS B 1 678 ? -24.016 -34 2.262 1 74.25 678 LYS B N 1
ATOM 11770 C CA . LYS B 1 678 ? -24.984 -33.688 3.307 1 74.25 678 LYS B CA 1
ATOM 11771 C C . LYS B 1 678 ? -26.375 -33.438 2.721 1 74.25 678 LYS B C 1
ATOM 11773 O O . LYS B 1 678 ? -26.5 -32.969 1.593 1 74.25 678 LYS B O 1
ATOM 11778 N N . PRO B 1 679 ? -27.375 -34.031 3.443 1 74.81 679 PRO B N 1
ATOM 11779 C CA . PRO B 1 679 ? -28.734 -33.75 2.961 1 74.81 679 PRO B CA 1
ATOM 11780 C C . PRO B 1 679 ? -29.016 -32.25 2.768 1 74.81 679 PRO B C 1
ATOM 11782 O O . PRO B 1 679 ? -28.5 -31.422 3.527 1 74.81 679 PRO B O 1
ATOM 11785 N N . PRO B 1 680 ? -29.703 -32.031 1.687 1 77.38 680 PRO B N 1
ATOM 11786 C CA . PRO B 1 680 ? -29.969 -30.641 1.376 1 77.38 680 PRO B CA 1
ATOM 11787 C C . PRO B 1 680 ? -30.719 -29.922 2.498 1 77.38 680 PRO B C 1
ATOM 11789 O O . PRO B 1 680 ? -31.625 -30.484 3.1 1 77.38 680 PRO B O 1
ATOM 11792 N N . THR B 1 681 ? -30.172 -28.875 2.92 1 77.88 681 THR B N 1
ATOM 11793 C CA . THR B 1 681 ? -30.812 -27.984 3.885 1 77.88 681 THR B CA 1
ATOM 11794 C C . THR B 1 681 ? -30.938 -26.578 3.328 1 77.88 681 THR B C 1
ATOM 11796 O O . THR B 1 681 ? -30.266 -26.234 2.354 1 77.88 681 THR B O 1
ATOM 11799 N N . GLU B 1 682 ? -31.844 -25.859 3.9 1 77.75 682 GLU B N 1
ATOM 11800 C CA . GLU B 1 682 ? -32.062 -24.484 3.484 1 77.75 682 GLU B CA 1
ATOM 11801 C C . GLU B 1 682 ? -30.875 -23.594 3.902 1 77.75 682 GLU B C 1
ATOM 11803 O O . GLU B 1 682 ? -30.812 -22.422 3.531 1 77.75 682 GLU B O 1
ATOM 11808 N N . ARG B 1 683 ? -29.969 -24.234 4.504 1 82 683 ARG B N 1
ATOM 11809 C CA . ARG B 1 683 ? -28.891 -23.406 5.035 1 82 683 ARG B CA 1
ATOM 11810 C C . ARG B 1 683 ? -27.547 -23.812 4.434 1 82 683 ARG B C 1
ATOM 11812 O O . ARG B 1 683 ? -26.484 -23.375 4.895 1 82 683 ARG B O 1
ATOM 11819 N N . ASP B 1 684 ? -27.625 -24.562 3.342 1 88.5 684 ASP B N 1
ATOM 11820 C CA . ASP B 1 684 ? -26.375 -25.047 2.736 1 88.5 684 ASP B CA 1
ATOM 11821 C C . ASP B 1 684 ? -25.609 -23.906 2.09 1 88.5 684 ASP B C 1
ATOM 11823 O O . ASP B 1 684 ? -26.203 -22.938 1.607 1 88.5 684 ASP B O 1
ATOM 11827 N N . PRO B 1 685 ? -24.328 -24.062 2.111 1 91.94 685 PRO B N 1
ATOM 11828 C CA . PRO B 1 685 ? -23.531 -23.047 1.41 1 91.94 685 PRO B CA 1
ATOM 11829 C C . PRO B 1 685 ? -23.656 -23.141 -0.108 1 91.94 685 PRO B C 1
ATOM 11831 O O . PRO B 1 685 ? -23.859 -24.234 -0.645 1 91.94 685 PRO B O 1
ATOM 11834 N N . ARG B 1 686 ? -23.719 -22.078 -0.766 1 94.94 686 ARG B N 1
ATOM 11835 C CA . ARG B 1 686 ? -23.625 -22.031 -2.221 1 94.94 686 ARG B CA 1
ATOM 11836 C C . ARG B 1 686 ? -22.156 -21.969 -2.662 1 94.94 686 ARG B C 1
ATOM 11838 O O . ARG B 1 686 ? -21.375 -21.188 -2.135 1 94.94 686 ARG B O 1
ATOM 11845 N N . VAL B 1 687 ? -21.781 -22.859 -3.613 1 95.88 687 VAL B N 1
ATOM 11846 C CA . VAL B 1 687 ? -20.375 -23 -3.961 1 95.88 687 VAL B CA 1
ATOM 11847 C C . VAL B 1 687 ? -20.203 -22.891 -5.473 1 95.88 687 VAL B C 1
ATOM 11849 O O . VAL B 1 687 ? -20.922 -23.531 -6.238 1 95.88 687 VAL B O 1
ATOM 11852 N N . ILE B 1 688 ? -19.344 -22.031 -5.883 1 97.19 688 ILE B N 1
ATOM 11853 C CA . ILE B 1 688 ? -18.922 -21.953 -7.277 1 97.19 688 ILE B CA 1
ATOM 11854 C C . ILE B 1 688 ? -17.438 -22.25 -7.387 1 97.19 688 ILE B C 1
ATOM 11856 O O . ILE B 1 688 ? -16.625 -21.578 -6.73 1 97.19 688 ILE B O 1
ATOM 11860 N N . ILE B 1 689 ? -17.078 -23.219 -8.203 1 96.62 689 ILE B N 1
ATOM 11861 C CA . ILE B 1 689 ? -15.703 -23.672 -8.359 1 96.62 689 ILE B CA 1
ATOM 11862 C C . ILE B 1 689 ? -15.289 -23.578 -9.82 1 96.62 689 ILE B C 1
ATOM 11864 O O . ILE B 1 689 ? -16.016 -24.062 -10.703 1 96.62 689 ILE B O 1
ATOM 11868 N N . THR B 1 690 ? -14.234 -22.891 -10.062 1 94.38 690 THR B N 1
ATOM 11869 C CA . THR B 1 690 ? -13.625 -22.969 -11.383 1 94.38 690 THR B CA 1
ATOM 11870 C C . THR B 1 690 ? -12.461 -23.953 -11.391 1 94.38 690 THR B C 1
ATOM 11872 O O . THR B 1 690 ? -11.719 -24.062 -10.414 1 94.38 690 THR B O 1
ATOM 11875 N N . THR B 1 691 ? -12.336 -24.703 -12.469 1 92.81 691 THR B N 1
ATOM 11876 C CA . THR B 1 691 ? -11.25 -25.672 -12.484 1 92.81 691 THR B CA 1
ATOM 11877 C C . THR B 1 691 ? -10.844 -26.016 -13.914 1 92.81 691 THR B C 1
ATOM 11879 O O . THR B 1 691 ? -11.656 -25.906 -14.836 1 92.81 691 THR B O 1
ATOM 11882 N N . HIS B 1 692 ? -9.609 -26.375 -14.062 1 88.88 692 HIS B N 1
ATOM 11883 C CA . HIS B 1 692 ? -9.094 -26.922 -15.312 1 88.88 692 HIS B CA 1
ATOM 11884 C C . HIS B 1 692 ? -8.867 -28.422 -15.203 1 88.88 692 HIS B C 1
ATOM 11886 O O . HIS B 1 692 ? -8.438 -29.062 -16.156 1 88.88 692 HIS B O 1
ATOM 11892 N N . LEU B 1 693 ? -9.18 -29.031 -14.023 1 90.62 693 LEU B N 1
ATOM 11893 C CA . LEU B 1 693 ? -9.016 -30.453 -13.781 1 90.62 693 LEU B CA 1
ATOM 11894 C C . LEU B 1 693 ? -10.211 -31.234 -14.312 1 90.62 693 LEU B C 1
ATOM 11896 O O . LEU B 1 693 ? -11.078 -31.656 -13.539 1 90.62 693 LEU B O 1
ATOM 11900 N N . LEU B 1 694 ? -10.18 -31.5 -15.555 1 89 694 LEU B N 1
ATOM 11901 C CA . LEU B 1 694 ? -11.328 -32.094 -16.25 1 89 694 LEU B CA 1
ATOM 11902 C C . LEU B 1 694 ? -11.453 -33.562 -15.93 1 89 694 LEU B C 1
ATOM 11904 O O . LEU B 1 694 ? -12.5 -34.188 -16.172 1 89 694 LEU B O 1
ATOM 11908 N N . ASP B 1 695 ? -10.461 -34.125 -15.32 1 87.38 695 ASP B N 1
ATOM 11909 C CA . ASP B 1 695 ? -10.445 -35.562 -15 1 87.38 695 ASP B CA 1
ATOM 11910 C C . ASP B 1 695 ? -11.484 -35.906 -13.938 1 87.38 695 ASP B C 1
ATOM 11912 O O . ASP B 1 695 ? -11.852 -37.062 -13.773 1 87.38 695 ASP B O 1
ATOM 11916 N N . ILE B 1 696 ? -11.922 -34.875 -13.219 1 89.69 696 ILE B N 1
ATOM 11917 C CA . ILE B 1 696 ? -12.938 -35.156 -12.211 1 89.69 696 ILE B CA 1
ATOM 11918 C C . ILE B 1 696 ? -14.227 -35.625 -12.891 1 89.69 696 ILE B C 1
ATOM 11920 O O . ILE B 1 696 ? -14.992 -36.406 -12.312 1 89.69 696 ILE B O 1
ATOM 11924 N N . PHE B 1 697 ? -14.43 -35.188 -14.102 1 86.88 697 PHE B N 1
ATOM 11925 C CA . PHE B 1 697 ? -15.617 -35.594 -14.859 1 86.88 697 PHE B CA 1
ATOM 11926 C C . PHE B 1 697 ? -15.328 -36.812 -15.719 1 86.88 697 PHE B C 1
ATOM 11928 O O . PHE B 1 697 ? -16.125 -37.75 -15.766 1 86.88 697 PHE B O 1
ATOM 11935 N N . ARG B 1 698 ? -14.148 -36.719 -16.375 1 81.62 698 ARG B N 1
ATOM 11936 C CA . ARG B 1 698 ? -13.781 -37.812 -17.297 1 81.62 698 ARG B CA 1
ATOM 11937 C C . ARG B 1 698 ? -13.734 -39.156 -16.594 1 81.62 698 ARG B C 1
ATOM 11939 O O . ARG B 1 698 ? -14.102 -40.156 -17.156 1 81.62 698 ARG B O 1
ATOM 11946 N N . ARG B 1 699 ? -13.344 -39.125 -15.375 1 81.94 699 ARG B N 1
ATOM 11947 C CA . ARG B 1 699 ? -13.211 -40.344 -14.602 1 81.94 699 ARG B CA 1
ATOM 11948 C C . ARG B 1 699 ? -14.445 -40.594 -13.742 1 81.94 699 ARG B C 1
ATOM 11950 O O . ARG B 1 699 ? -14.477 -41.531 -12.945 1 81.94 699 ARG B O 1
ATOM 11957 N N . GLY B 1 700 ? -15.422 -39.719 -13.844 1 82.31 700 GLY B N 1
ATOM 11958 C CA . GLY B 1 700 ? -16.672 -39.875 -13.125 1 82.31 700 GLY B CA 1
ATOM 11959 C C . GLY B 1 700 ? -16.516 -39.75 -11.617 1 82.31 700 GLY B C 1
ATOM 11960 O O . GLY B 1 700 ? -17.156 -40.469 -10.859 1 82.31 700 GLY B O 1
ATOM 11961 N N . LEU B 1 701 ? -15.617 -38.969 -11.164 1 87.38 701 LEU B N 1
ATOM 11962 C CA . LEU B 1 701 ? -15.328 -38.844 -9.734 1 87.38 701 LEU B CA 1
ATOM 11963 C C . LEU B 1 701 ? -16.406 -38 -9.047 1 87.38 701 LEU B C 1
ATOM 11965 O O . LEU B 1 701 ? -16.531 -38.031 -7.816 1 87.38 701 LEU B O 1
ATOM 11969 N N . VAL B 1 702 ? -17.078 -37.188 -9.836 1 87.25 702 VAL B N 1
ATOM 11970 C CA . VAL B 1 702 ? -18.188 -36.375 -9.32 1 87.25 702 VAL B CA 1
ATOM 11971 C C . VAL B 1 702 ? -19.469 -36.75 -10.055 1 87.25 702 VAL B C 1
ATOM 11973 O O . VAL B 1 702 ? -19.484 -36.906 -11.273 1 87.25 702 VAL B O 1
ATOM 11976 N N . GLN B 1 703 ? -20.531 -36.938 -9.281 1 77.25 703 GLN B N 1
ATOM 11977 C CA . GLN B 1 703 ? -21.812 -37.344 -9.883 1 77.25 703 GLN B CA 1
ATOM 11978 C C . GLN B 1 703 ? -22.516 -36.125 -10.492 1 77.25 703 GLN B C 1
ATOM 11980 O O . GLN B 1 703 ? -22.891 -35.188 -9.781 1 77.25 703 GLN B O 1
ATOM 11985 N N . THR B 1 704 ? -22.547 -36.062 -11.766 1 72.69 704 THR B N 1
ATOM 11986 C CA . THR B 1 704 ? -23.156 -34.906 -12.414 1 72.69 704 THR B CA 1
ATOM 11987 C C . THR B 1 704 ? -24.422 -35.312 -13.164 1 72.69 704 THR B C 1
ATOM 11989 O O . THR B 1 704 ? -25.281 -34.469 -13.461 1 72.69 704 THR B O 1
ATOM 11992 N N . ASP B 1 705 ? -24.609 -36.531 -13.672 1 61.41 705 ASP B N 1
ATOM 11993 C CA . ASP B 1 705 ? -25.578 -36.969 -14.672 1 61.41 705 ASP B CA 1
ATOM 11994 C C . ASP B 1 705 ? -26.922 -37.312 -14.016 1 61.41 705 ASP B C 1
ATOM 11996 O O . ASP B 1 705 ? -27.922 -37.531 -14.703 1 61.41 705 ASP B O 1
ATOM 12000 N N . ARG B 1 706 ? -26.938 -37.312 -12.703 1 59.62 706 ARG B N 1
ATOM 12001 C CA . ARG B 1 706 ? -28.219 -37.719 -12.133 1 59.62 706 ARG B CA 1
ATOM 12002 C C . ARG B 1 706 ? -29.109 -36.5 -11.859 1 59.62 706 ARG B C 1
ATOM 12004 O O . ARG B 1 706 ? -28.609 -35.406 -11.57 1 59.62 706 ARG B O 1
ATOM 12011 N N . ALA B 1 707 ? -30.344 -36.594 -12.406 1 55.72 707 ALA B N 1
ATOM 12012 C CA . ALA B 1 707 ? -31.344 -35.562 -12.156 1 55.72 707 ALA B CA 1
ATOM 12013 C C . ALA B 1 707 ? -31.281 -35.062 -10.719 1 55.72 707 ALA B C 1
ATOM 12015 O O . ALA B 1 707 ? -31.547 -33.906 -10.445 1 55.72 707 ALA B O 1
ATOM 12016 N N . GLU B 1 708 ? -30.812 -35.844 -9.828 1 63.72 708 GLU B N 1
ATOM 12017 C CA . GLU B 1 708 ? -30.797 -35.531 -8.406 1 63.72 708 GLU B CA 1
ATOM 12018 C C . GLU B 1 708 ? -29.438 -34.969 -7.988 1 63.72 708 GLU B C 1
ATOM 12020 O O . GLU B 1 708 ? -29.188 -34.719 -6.805 1 63.72 708 GLU B O 1
ATOM 12025 N N . SER B 1 709 ? -28.641 -34.531 -9.055 1 78.44 709 SER B N 1
ATOM 12026 C CA . SER B 1 709 ? -27.312 -34.094 -8.688 1 78.44 709 SER B CA 1
ATOM 12027 C C . SER B 1 709 ? -27.344 -32.656 -8.18 1 78.44 709 SER B C 1
ATOM 12029 O O . SER B 1 709 ? -28.078 -31.812 -8.703 1 78.44 709 SER B O 1
ATOM 12031 N N . ARG B 1 710 ? -26.672 -32.469 -7.176 1 86.81 710 ARG B N 1
ATOM 12032 C CA . ARG B 1 710 ? -26.578 -31.141 -6.555 1 86.81 710 ARG B CA 1
ATOM 12033 C C . ARG B 1 710 ? -25.453 -30.312 -7.18 1 86.81 710 ARG B C 1
ATOM 12035 O O . ARG B 1 710 ? -25.188 -29.188 -6.754 1 86.81 710 ARG B O 1
ATOM 12042 N N . VAL B 1 711 ? -24.828 -31.016 -8.258 1 90.44 711 VAL B N 1
ATOM 12043 C CA . VAL B 1 711 ? -23.719 -30.344 -8.922 1 90.44 711 VAL B CA 1
ATOM 12044 C C . VAL B 1 711 ? -24.125 -29.938 -10.336 1 90.44 711 VAL B C 1
ATOM 12046 O O . VAL B 1 711 ? -24.672 -30.75 -11.086 1 90.44 711 VAL B O 1
ATOM 12049 N N . ILE B 1 712 ? -23.953 -28.641 -10.641 1 90.81 712 ILE B N 1
ATOM 12050 C CA . ILE B 1 712 ? -24.172 -28.125 -11.984 1 90.81 712 ILE B CA 1
ATOM 12051 C C . ILE B 1 712 ? -22.828 -27.969 -12.703 1 90.81 712 ILE B C 1
ATOM 12053 O O . ILE B 1 712 ? -21.906 -27.359 -12.164 1 90.81 712 ILE B O 1
ATOM 12057 N N . CYS B 1 713 ? -22.734 -28.594 -13.891 1 91.69 713 CYS B N 1
ATOM 12058 C CA . CYS B 1 713 ? -21.516 -28.453 -14.695 1 91.69 713 CYS B CA 1
ATOM 12059 C C . CYS B 1 713 ? -21.703 -27.422 -15.789 1 91.69 713 CYS B C 1
ATOM 12061 O O . CYS B 1 713 ? -22.641 -27.516 -16.594 1 91.69 713 CYS B O 1
ATOM 12063 N N . THR B 1 714 ? -20.859 -26.438 -15.758 1 93.94 714 THR B N 1
ATOM 12064 C CA . THR B 1 714 ? -20.922 -25.375 -16.75 1 93.94 714 THR B CA 1
ATOM 12065 C C . THR B 1 714 ? -19.547 -25.141 -17.391 1 93.94 714 THR B C 1
ATOM 12067 O O . THR B 1 714 ? -18.547 -25.656 -16.906 1 93.94 714 THR B O 1
ATOM 12070 N N . MET B 1 715 ? -19.547 -24.531 -18.562 1 93.88 715 MET B N 1
ATOM 12071 C CA . MET B 1 715 ? -18.281 -24.234 -19.25 1 93.88 715 MET B CA 1
ATOM 12072 C C . MET B 1 715 ? -18.344 -22.844 -19.891 1 93.88 715 MET B C 1
ATOM 12074 O O . MET B 1 715 ? -19.375 -22.438 -20.406 1 93.88 715 MET B O 1
ATOM 12078 N N . MET B 1 716 ? -17.297 -22.156 -19.719 1 93.62 716 MET B N 1
ATOM 12079 C CA . MET B 1 716 ? -17.141 -20.953 -20.5 1 93.62 716 MET B CA 1
ATOM 12080 C C . MET B 1 716 ? -16.828 -21.281 -21.969 1 93.62 716 MET B C 1
ATOM 12082 O O . MET B 1 716 ? -15.781 -21.859 -22.266 1 93.62 716 MET B O 1
ATOM 12086 N N . ALA B 1 717 ? -17.594 -20.859 -22.797 1 90.69 717 ALA B N 1
ATOM 12087 C CA . ALA B 1 717 ? -17.562 -21.297 -24.188 1 90.69 717 ALA B CA 1
ATOM 12088 C C . ALA B 1 717 ? -16.422 -20.641 -24.953 1 90.69 717 ALA B C 1
ATOM 12090 O O . ALA B 1 717 ? -16.031 -19.516 -24.641 1 90.69 717 ALA B O 1
ATOM 12091 N N . SER B 1 718 ? -15.875 -21.422 -25.859 1 87.44 718 SER B N 1
ATOM 12092 C CA . SER B 1 718 ? -14.852 -20.953 -26.797 1 87.44 718 SER B CA 1
ATOM 12093 C C . SER B 1 718 ? -15.148 -21.422 -28.203 1 87.44 718 SER B C 1
ATOM 12095 O O . SER B 1 718 ? -15.812 -22.438 -28.406 1 87.44 718 SER B O 1
ATOM 12097 N N . ALA B 1 719 ? -14.766 -20.562 -29.125 1 84.19 719 ALA B N 1
ATOM 12098 C CA . ALA B 1 719 ? -14.961 -20.922 -30.531 1 84.19 719 ALA B CA 1
ATOM 12099 C C . ALA B 1 719 ? -13.633 -21.25 -31.203 1 84.19 719 ALA B C 1
ATOM 12101 O O . ALA B 1 719 ? -12.602 -20.672 -30.875 1 84.19 719 ALA B O 1
ATOM 12102 N N . SER B 1 720 ? -13.656 -22.297 -32.031 1 79 720 SER B N 1
ATOM 12103 C CA . SER B 1 720 ? -12.461 -22.656 -32.781 1 79 720 SER B CA 1
ATOM 12104 C C . SER B 1 720 ? -12.094 -21.578 -33.812 1 79 720 SER B C 1
ATOM 12106 O O . SER B 1 720 ? -12.969 -21 -34.438 1 79 720 SER B O 1
ATOM 12108 N N . ALA B 1 721 ? -10.867 -21 -33.594 1 68.81 721 ALA B N 1
ATOM 12109 C CA . ALA B 1 721 ? -10.383 -20 -34.562 1 68.81 721 ALA B CA 1
ATOM 12110 C C . ALA B 1 721 ? -9.484 -20.641 -35.625 1 68.81 721 ALA B C 1
ATOM 12112 O O . ALA B 1 721 ? -8.602 -21.438 -35.281 1 68.81 721 ALA B O 1
ATOM 12113 N N . SER B 1 722 ? -10.016 -20.953 -36.875 1 61.91 722 SER B N 1
ATOM 12114 C CA . SER B 1 722 ? -9.234 -21.562 -37.938 1 61.91 722 SER B CA 1
ATOM 12115 C C . SER B 1 722 ? -8.023 -20.719 -38.312 1 61.91 722 SER B C 1
ATOM 12117 O O . SER B 1 722 ? -8.148 -19.516 -38.531 1 61.91 722 SER B O 1
ATOM 12119 N N . SER B 1 723 ? -6.93 -20.891 -37.594 1 61.91 723 SER B N 1
ATOM 12120 C CA . SER B 1 723 ? -5.773 -20.188 -38.125 1 61.91 723 SER B CA 1
ATOM 12121 C C . SER B 1 723 ? -4.91 -21.094 -38.969 1 61.91 723 SER B C 1
ATOM 12123 O O . SER B 1 723 ? -4.504 -22.172 -38.531 1 61.91 723 SER B O 1
ATOM 12125 N N . GLU B 1 724 ? -4.918 -20.922 -40.312 1 56.78 724 GLU B N 1
ATOM 12126 C CA . GLU B 1 724 ? -4.152 -21.688 -41.281 1 56.78 724 GLU B CA 1
ATOM 12127 C C . GLU B 1 724 ? -2.68 -21.781 -40.875 1 56.78 724 GLU B C 1
ATOM 12129 O O . GLU B 1 724 ? -1.992 -22.734 -41.219 1 56.78 724 GLU B O 1
ATOM 12134 N N . HIS B 1 725 ? -2.139 -20.875 -40.062 1 61.66 725 HIS B N 1
ATOM 12135 C CA . HIS B 1 725 ? -0.692 -20.812 -39.906 1 61.66 725 HIS B CA 1
ATOM 12136 C C . HIS B 1 725 ? -0.295 -21.266 -38.5 1 61.66 725 HIS B C 1
ATOM 12138 O O . HIS B 1 725 ? 0.888 -21.25 -38.156 1 61.66 725 HIS B O 1
ATOM 12144 N N . SER B 1 726 ? -1.278 -21.844 -37.656 1 70.69 726 SER B N 1
ATOM 12145 C CA . SER B 1 726 ? -0.88 -22.219 -36.312 1 70.69 726 SER B CA 1
ATOM 12146 C C . SER B 1 726 ? -0.745 -23.734 -36.156 1 70.69 726 SER B C 1
ATOM 12148 O O . SER B 1 726 ? -1.559 -24.484 -36.719 1 70.69 726 SER B O 1
ATOM 12150 N N . PRO B 1 727 ? 0.403 -24.188 -35.688 1 69.38 727 PRO B N 1
ATOM 12151 C CA . PRO B 1 727 ? 0.629 -25.625 -35.5 1 69.38 727 PRO B CA 1
ATOM 12152 C C . PRO B 1 727 ? -0.409 -26.266 -34.594 1 69.38 727 PRO B C 1
ATOM 12154 O O . PRO B 1 727 ? -0.537 -27.5 -34.594 1 69.38 727 PRO B O 1
ATOM 12157 N N . VAL B 1 728 ? -1.189 -25.469 -33.875 1 76.81 728 VAL B N 1
ATOM 12158 C CA . VAL B 1 728 ? -2.172 -26.016 -32.938 1 76.81 728 VAL B CA 1
ATOM 12159 C C . VAL B 1 728 ? -3.51 -25.312 -33.125 1 76.81 728 VAL B C 1
ATOM 12161 O O . VAL B 1 728 ? -3.555 -24.172 -33.594 1 76.81 728 VAL B O 1
ATOM 12164 N N . PRO B 1 729 ? -4.562 -26.047 -32.844 1 75.56 729 PRO B N 1
ATOM 12165 C CA . PRO B 1 729 ? -5.871 -25.391 -32.938 1 75.56 729 PRO B CA 1
ATOM 12166 C C . PRO B 1 729 ? -5.98 -24.156 -32.031 1 75.56 729 PRO B C 1
ATOM 12168 O O . PRO B 1 729 ? -5.508 -24.188 -30.906 1 75.56 729 PRO B O 1
ATOM 12171 N N . MET B 1 730 ? -6.383 -23.203 -32.688 1 79.88 730 MET B N 1
ATOM 12172 C CA . MET B 1 730 ? -6.547 -21.953 -31.938 1 79.88 730 MET B CA 1
ATOM 12173 C C . MET B 1 730 ? -8.008 -21.734 -31.562 1 79.88 730 MET B C 1
ATOM 12175 O O . MET B 1 730 ? -8.906 -22.125 -32.312 1 79.88 730 MET B O 1
ATOM 12179 N N . PHE B 1 731 ? -8.234 -21.219 -30.359 1 79.44 731 PHE B N 1
ATOM 12180 C CA . PHE B 1 731 ? -9.586 -20.953 -29.875 1 79.44 731 PHE B CA 1
ATOM 12181 C C . PHE B 1 731 ? -9.75 -19.5 -29.453 1 79.44 731 PHE B C 1
ATOM 12183 O O . PHE B 1 731 ? -8.797 -18.875 -28.984 1 79.44 731 PHE B O 1
ATOM 12190 N N . THR B 1 732 ? -10.883 -19 -29.766 1 81.56 732 THR B N 1
ATOM 12191 C CA . THR B 1 732 ? -11.242 -17.656 -29.312 1 81.56 732 THR B CA 1
ATOM 12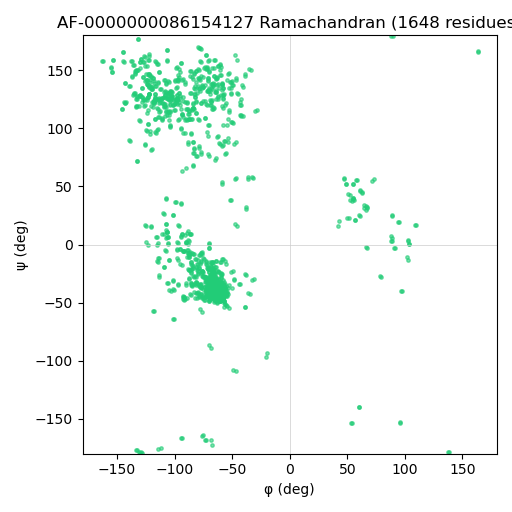192 C C . THR B 1 732 ? -12.273 -17.734 -28.188 1 81.56 732 THR B C 1
ATOM 12194 O O . THR B 1 732 ? -13.312 -18.391 -28.328 1 81.56 732 THR B O 1
ATOM 12197 N N . PRO B 1 733 ? -11.953 -17.125 -27.094 1 84.5 733 PRO B N 1
ATOM 12198 C CA . PRO B 1 733 ? -12.914 -17.141 -25.984 1 84.5 733 PRO B CA 1
ATOM 12199 C C . PRO B 1 733 ? -14.211 -16.406 -26.328 1 84.5 733 PRO B C 1
ATOM 12201 O O . PRO B 1 733 ? -14.172 -15.305 -26.891 1 84.5 733 PRO B O 1
ATOM 12204 N N . LEU B 1 734 ? -15.32 -16.969 -26.062 1 86.81 734 LEU B N 1
ATOM 12205 C CA . LEU B 1 734 ? -16.609 -16.328 -26.266 1 86.81 734 LEU B CA 1
ATOM 12206 C C . LEU B 1 734 ? -17.094 -15.672 -24.969 1 86.81 734 LEU B C 1
ATOM 12208 O O . LEU B 1 734 ? -18.016 -14.844 -25 1 86.81 734 LEU B O 1
ATOM 12212 N N . HIS B 1 735 ? -16.594 -15.977 -23.906 1 89.12 735 HIS B N 1
ATOM 12213 C CA . HIS B 1 735 ? -16.891 -15.438 -22.578 1 89.12 735 HIS B CA 1
ATOM 12214 C C . HIS B 1 735 ? -18.359 -15.688 -22.203 1 89.12 735 HIS B C 1
ATOM 12216 O O . HIS B 1 735 ? -18.953 -14.906 -21.469 1 89.12 735 HIS B O 1
ATOM 12222 N N . GLU B 1 736 ? -18.953 -16.719 -22.812 1 93.25 736 GLU B N 1
ATOM 12223 C CA . GLU B 1 736 ? -20.344 -17.094 -22.531 1 93.25 736 GLU B CA 1
ATOM 12224 C C . GLU B 1 736 ? -20.406 -18.391 -21.719 1 93.25 736 GLU B C 1
ATOM 12226 O O . GLU B 1 736 ? -19.75 -19.375 -22.078 1 93.25 736 GLU B O 1
ATOM 12231 N N . LEU B 1 737 ? -21.203 -18.328 -20.656 1 95.81 737 LEU B N 1
ATOM 12232 C CA . LEU B 1 737 ? -21.391 -19.516 -19.828 1 95.81 737 LEU B CA 1
ATOM 12233 C C . LEU B 1 737 ? -22.438 -20.438 -20.438 1 95.81 737 LEU B C 1
ATOM 12235 O O . LEU B 1 737 ? -23.547 -20 -20.781 1 95.81 737 LEU B O 1
ATOM 12239 N N . ARG B 1 738 ? -22.125 -21.703 -20.641 1 94.12 738 ARG B N 1
ATOM 12240 C CA . ARG B 1 738 ? -23.016 -22.734 -21.172 1 94.12 738 ARG B CA 1
ATOM 12241 C C . ARG B 1 738 ? -23 -23.984 -20.297 1 94.12 738 ARG B C 1
ATOM 12243 O O . ARG B 1 738 ? -22.094 -24.172 -19.5 1 94.12 738 ARG B O 1
ATOM 12250 N N . GLN B 1 739 ? -24.062 -24.703 -20.438 1 91.25 739 GLN B N 1
ATOM 12251 C CA . GLN B 1 739 ? -24.078 -26 -19.766 1 91.25 739 GLN B CA 1
ATOM 12252 C C . GLN B 1 739 ? -23.125 -26.984 -20.438 1 91.25 739 GLN B C 1
ATOM 12254 O O . GLN B 1 739 ? -23.016 -27.016 -21.672 1 91.25 739 GLN B O 1
ATOM 12259 N N . GLY B 1 740 ? -22.328 -27.641 -19.562 1 89.62 740 GLY B N 1
ATOM 12260 C CA . GLY B 1 740 ? -21.391 -28.625 -20.109 1 89.62 740 GLY B CA 1
ATOM 12261 C C . GLY B 1 740 ? -20.031 -28.562 -19.469 1 89.62 740 GLY B C 1
ATOM 12262 O O . GLY B 1 740 ? -19.828 -27.875 -18.469 1 89.62 740 GLY B O 1
ATOM 12263 N N . VAL B 1 741 ? -19.172 -29.422 -19.969 1 90.19 741 VAL B N 1
ATOM 12264 C CA . VAL B 1 741 ? -17.797 -29.5 -19.484 1 90.19 741 VAL B CA 1
ATOM 12265 C C . VAL B 1 741 ? -16.828 -29.219 -20.641 1 90.19 741 VAL B C 1
ATOM 12267 O O . VAL B 1 741 ? -17.047 -29.688 -21.766 1 90.19 741 VAL B O 1
ATOM 12270 N N . SER B 1 742 ? -15.875 -28.391 -20.359 1 88.5 742 SER B N 1
ATOM 12271 C CA . SER B 1 742 ? -14.875 -28.062 -21.375 1 88.5 742 SER B CA 1
ATOM 12272 C C . SER B 1 742 ? -14.094 -29.297 -21.797 1 88.5 742 SER B C 1
ATOM 12274 O O . SER B 1 742 ? -13.898 -30.219 -21 1 88.5 742 SER B O 1
ATOM 12276 N N . LEU B 1 743 ? -13.586 -29.25 -23.031 1 78.88 743 LEU B N 1
ATOM 12277 C CA . LEU B 1 743 ? -12.883 -30.406 -23.562 1 78.88 743 LEU B CA 1
ATOM 12278 C C . LEU B 1 743 ? -11.375 -30.219 -23.484 1 78.88 743 LEU B C 1
ATOM 12280 O O . LEU B 1 743 ? -10.617 -31.203 -23.438 1 78.88 743 LEU B O 1
ATOM 12284 N N . ALA B 1 744 ? -10.945 -29 -23.578 1 79.25 744 ALA B N 1
ATOM 12285 C CA . ALA B 1 744 ? -9.5 -28.766 -23.578 1 79.25 744 ALA B CA 1
ATOM 12286 C C . ALA B 1 744 ? -9.156 -27.469 -22.859 1 79.25 744 ALA B C 1
ATOM 12288 O O . ALA B 1 744 ? -10.039 -26.625 -22.625 1 79.25 744 ALA B O 1
ATOM 12289 N N . SER B 1 745 ? -7.93 -27.391 -22.406 1 82.38 745 SER B N 1
ATOM 12290 C CA . SER B 1 745 ? -7.477 -26.203 -21.719 1 82.38 745 SER B CA 1
ATOM 12291 C C . SER B 1 745 ? -6.914 -25.172 -22.688 1 82.38 745 SER B C 1
ATOM 12293 O O . SER B 1 745 ? -6.855 -23.984 -22.375 1 82.38 745 SER B O 1
ATOM 12295 N N . ASN B 1 746 ? -6.48 -25.516 -23.938 1 82.44 746 ASN B N 1
ATOM 12296 C CA . ASN B 1 746 ? -5.914 -24.656 -24.984 1 82.44 746 ASN B CA 1
ATOM 12297 C C . ASN B 1 746 ? -4.707 -23.875 -24.453 1 82.44 746 ASN B C 1
ATOM 12299 O O . ASN B 1 746 ? -4.598 -22.672 -24.688 1 82.44 746 ASN B O 1
ATOM 12303 N N . ALA B 1 747 ? -3.914 -24.469 -23.703 1 86.81 747 ALA B N 1
ATOM 12304 C CA . ALA B 1 747 ? -2.74 -23.828 -23.125 1 86.81 747 ALA B CA 1
ATOM 12305 C C . ALA B 1 747 ? -1.768 -23.375 -24.203 1 86.81 747 ALA B C 1
ATOM 12307 O O . ALA B 1 747 ? -1.178 -22.297 -24.109 1 86.81 747 ALA B O 1
ATOM 12308 N N . LEU B 1 748 ? -1.562 -24.172 -25.234 1 87.12 748 LEU B N 1
ATOM 12309 C CA . LEU B 1 748 ? -0.634 -23.828 -26.297 1 87.12 748 LEU B CA 1
ATOM 12310 C C . LEU B 1 748 ? -1.134 -22.609 -27.078 1 87.12 748 LEU B C 1
ATOM 12312 O O . LEU B 1 748 ? -0.341 -21.766 -27.5 1 87.12 748 LEU B O 1
ATOM 12316 N N . GLY B 1 749 ? -2.439 -22.594 -27.344 1 83.75 749 GLY B N 1
ATOM 12317 C CA . GLY B 1 749 ? -3.006 -21.406 -27.969 1 83.75 749 GLY B CA 1
ATOM 12318 C C . GLY B 1 749 ? -2.762 -20.141 -27.172 1 83.75 749 GLY B C 1
ATOM 12319 O O . GLY B 1 749 ? -2.436 -19.109 -27.734 1 83.75 749 GLY B O 1
ATOM 12320 N N . CYS B 1 750 ? -2.93 -20.266 -25.891 1 83.75 750 CYS B N 1
ATOM 12321 C CA . CYS B 1 750 ? -2.656 -19.141 -25 1 83.75 750 CYS B CA 1
ATOM 12322 C C . CYS B 1 750 ? -1.194 -18.719 -25.094 1 83.75 750 CYS B C 1
ATOM 12324 O O . CYS B 1 750 ? -0.887 -17.531 -25.125 1 83.75 750 CYS B O 1
ATOM 12326 N N . ALA B 1 751 ? -0.312 -19.703 -25.094 1 86.31 751 ALA B N 1
ATOM 12327 C CA . ALA B 1 751 ? 1.119 -19.422 -25.203 1 86.31 751 ALA B CA 1
ATOM 12328 C C . ALA B 1 751 ? 1.451 -18.688 -26.484 1 86.31 751 ALA B C 1
ATOM 12330 O O . ALA B 1 751 ? 2.246 -17.734 -26.484 1 86.31 751 ALA B O 1
ATOM 12331 N N . ILE B 1 752 ? 0.83 -19.094 -27.547 1 84 752 ILE B N 1
ATOM 12332 C CA . ILE B 1 752 ? 1.03 -18.438 -28.828 1 84 752 ILE B CA 1
ATOM 12333 C C . ILE B 1 752 ? 0.564 -16.984 -28.75 1 84 752 ILE B C 1
ATOM 12335 O O . ILE B 1 752 ? 1.275 -16.078 -29.188 1 84 752 ILE B O 1
ATOM 12339 N N . ASN B 1 753 ? -0.555 -16.844 -28.172 1 77.62 753 ASN B N 1
ATOM 12340 C CA . ASN B 1 753 ? -1.13 -15.5 -28.062 1 77.62 753 ASN B CA 1
ATOM 12341 C C . ASN B 1 753 ? -0.251 -14.586 -27.203 1 77.62 753 ASN B C 1
ATOM 12343 O O . ASN B 1 753 ? -0.228 -13.375 -27.422 1 77.62 753 ASN B O 1
ATOM 12347 N N . CYS B 1 754 ? 0.461 -15.219 -26.281 1 78.38 754 CYS B N 1
ATOM 12348 C CA . CYS B 1 754 ? 1.335 -14.445 -25.422 1 78.38 754 CYS B CA 1
ATOM 12349 C C . CYS B 1 754 ? 2.66 -14.141 -26.109 1 78.38 754 CYS B C 1
ATOM 12351 O O . CYS B 1 754 ? 3.438 -13.312 -25.625 1 78.38 754 CYS B O 1
ATOM 12353 N N . GLY B 1 755 ? 2.926 -14.797 -27.219 1 79.69 755 GLY B N 1
ATOM 12354 C CA . GLY B 1 755 ? 4.141 -14.531 -27.969 1 79.69 755 GLY B CA 1
ATOM 12355 C C . GLY B 1 755 ? 5.281 -15.469 -27.609 1 79.69 755 GLY B C 1
ATOM 12356 O O . GLY B 1 755 ? 6.453 -15.117 -27.766 1 79.69 755 GLY B O 1
ATOM 12357 N N . VAL B 1 756 ? 4.965 -16.562 -27.031 1 85.19 756 VAL B N 1
ATOM 12358 C CA . VAL B 1 756 ? 6 -17.562 -26.797 1 85.19 756 VAL B CA 1
ATOM 12359 C C . VAL B 1 756 ? 6.641 -17.969 -28.125 1 85.19 756 VAL B C 1
ATOM 12361 O O . VAL B 1 756 ? 5.949 -18.125 -29.141 1 85.19 756 VAL B O 1
ATOM 12364 N N . PRO B 1 757 ? 7.918 -18.047 -28.188 1 85.12 757 PRO B N 1
ATOM 12365 C CA . PRO B 1 757 ? 8.602 -18.359 -29.453 1 85.12 757 PRO B CA 1
ATOM 12366 C C . PRO B 1 757 ? 8.016 -19.594 -30.141 1 85.12 757 PRO B C 1
ATOM 12368 O O . PRO B 1 757 ? 7.695 -20.578 -29.469 1 85.12 757 PRO B O 1
ATOM 12371 N N . PRO B 1 758 ? 7.871 -19.484 -31.359 1 85 758 PRO B N 1
ATOM 12372 C CA . PRO B 1 758 ? 7.234 -20.578 -32.125 1 85 758 PRO B CA 1
ATOM 12373 C C . PRO B 1 758 ? 7.957 -21.906 -31.953 1 85 758 PRO B C 1
ATOM 12375 O O . PRO B 1 758 ? 7.316 -22.969 -31.953 1 85 758 PRO B O 1
ATOM 12378 N N . ASP B 1 759 ? 9.25 -21.828 -31.781 1 86.31 759 ASP B N 1
ATOM 12379 C CA . ASP B 1 759 ? 10.016 -23.062 -31.609 1 86.31 759 ASP B CA 1
ATOM 12380 C C . ASP B 1 759 ? 9.586 -23.812 -30.359 1 86.31 759 ASP B C 1
ATOM 12382 O O . ASP B 1 759 ? 9.516 -25.047 -30.359 1 86.31 759 ASP B O 1
ATOM 12386 N N . ILE B 1 760 ? 9.312 -23.078 -29.391 1 89.94 760 ILE B N 1
ATOM 12387 C CA . ILE B 1 760 ? 8.891 -23.672 -28.141 1 89.94 760 ILE B CA 1
ATOM 12388 C C . ILE B 1 760 ? 7.492 -24.266 -28.281 1 89.94 760 ILE B C 1
ATOM 12390 O O . ILE B 1 760 ? 7.242 -25.391 -27.859 1 89.94 760 ILE B O 1
ATOM 12394 N N . VAL B 1 761 ? 6.648 -23.562 -28.891 1 90.25 761 VAL B N 1
ATOM 12395 C CA . VAL B 1 761 ? 5.266 -24 -29.062 1 90.25 761 VAL B CA 1
ATOM 12396 C C . VAL B 1 761 ? 5.219 -25.25 -29.953 1 90.25 761 VAL B C 1
ATOM 12398 O O . VAL B 1 761 ? 4.488 -26.203 -29.656 1 90.25 761 VAL B O 1
ATOM 12401 N N . LYS B 1 762 ? 5.957 -25.188 -31.016 1 87.31 762 LYS B N 1
ATOM 12402 C CA . LYS B 1 762 ? 6 -26.328 -31.922 1 87.31 762 LYS B CA 1
ATOM 12403 C C . LYS B 1 762 ? 6.504 -27.578 -31.203 1 87.31 762 LYS B C 1
ATOM 12405 O O . LYS B 1 762 ? 5.922 -28.656 -31.328 1 87.31 762 LYS B O 1
ATOM 12410 N N . ARG B 1 763 ? 7.512 -27.406 -30.484 1 87.25 763 ARG B N 1
ATOM 12411 C CA . ARG B 1 763 ? 8.055 -28.531 -29.734 1 87.25 763 ARG B CA 1
ATOM 12412 C C . ARG B 1 763 ? 7.043 -29.047 -28.703 1 87.25 763 ARG B C 1
ATOM 12414 O O . ARG B 1 763 ? 6.898 -30.25 -28.516 1 87.25 763 ARG B O 1
ATOM 12421 N N . ALA B 1 764 ? 6.461 -28.141 -28.047 1 90.88 764 ALA B N 1
ATOM 12422 C CA . ALA B 1 764 ? 5.449 -28.531 -27.062 1 90.88 764 ALA B CA 1
ATOM 12423 C C . ALA B 1 764 ? 4.312 -29.297 -27.719 1 90.88 764 ALA B C 1
ATOM 12425 O O . ALA B 1 764 ? 3.816 -30.281 -27.172 1 90.88 764 ALA B O 1
ATOM 12426 N N . ALA B 1 765 ? 3.926 -28.828 -28.859 1 88.06 765 ALA B N 1
ATOM 12427 C CA . ALA B 1 765 ? 2.867 -29.5 -29.609 1 88.06 765 ALA B CA 1
ATOM 12428 C C . ALA B 1 765 ? 3.283 -30.922 -29.984 1 88.06 765 ALA B C 1
ATOM 12430 O O . ALA B 1 765 ? 2.482 -31.859 -29.906 1 88.06 765 ALA B O 1
ATOM 12431 N N . ASP B 1 766 ? 4.504 -31.047 -30.359 1 85.5 766 ASP B N 1
ATOM 12432 C CA . ASP B 1 766 ? 5.043 -32.375 -30.703 1 85.5 766 ASP B CA 1
ATOM 12433 C C . ASP B 1 766 ? 5 -33.312 -29.484 1 85.5 766 ASP B C 1
ATOM 12435 O O . ASP B 1 766 ? 4.602 -34.469 -29.609 1 85.5 766 ASP B O 1
ATOM 12439 N N . VAL B 1 767 ? 5.406 -32.781 -28.438 1 84.44 767 VAL B N 1
ATOM 12440 C CA . VAL B 1 767 ? 5.434 -33.562 -27.203 1 84.44 767 VAL B CA 1
ATOM 12441 C C . VAL B 1 767 ? 4.016 -34 -26.844 1 84.44 767 VAL B C 1
ATOM 12443 O O . VAL B 1 767 ? 3.793 -35.156 -26.453 1 84.44 767 VAL B O 1
ATOM 12446 N N . LEU B 1 768 ? 3.082 -33.125 -26.938 1 84.81 768 LEU B N 1
ATOM 12447 C CA . LEU B 1 768 ? 1.694 -33.438 -26.578 1 84.81 768 LEU B CA 1
ATOM 12448 C C . LEU B 1 768 ? 1.118 -34.5 -27.516 1 84.81 768 LEU B C 1
ATOM 12450 O O . LEU B 1 768 ? 0.414 -35.406 -27.047 1 84.81 768 LEU B O 1
ATOM 12454 N N . GLU B 1 769 ? 1.428 -34.344 -28.766 1 81.19 769 GLU B N 1
ATOM 12455 C CA . GLU B 1 769 ? 0.939 -35.312 -29.734 1 81.19 769 GLU B CA 1
ATOM 12456 C C . GLU B 1 769 ? 1.527 -36.688 -29.484 1 81.19 769 GLU B C 1
ATOM 12458 O O . GLU B 1 769 ? 0.826 -37.719 -29.594 1 81.19 769 GLU B O 1
ATOM 12463 N N . MET B 1 770 ? 2.764 -36.688 -29.188 1 78.12 770 MET B N 1
ATOM 12464 C CA . MET B 1 770 ? 3.436 -37.969 -28.922 1 78.12 770 MET B CA 1
ATOM 12465 C C . MET B 1 770 ? 2.898 -38.625 -27.641 1 78.12 770 MET B C 1
ATOM 12467 O O . MET B 1 770 ? 2.773 -39.844 -27.562 1 78.12 770 MET B O 1
ATOM 12471 N N . THR B 1 771 ? 2.65 -37.781 -26.656 1 74.88 771 THR B N 1
ATOM 12472 C CA . THR B 1 771 ? 2.119 -38.281 -25.406 1 74.88 771 THR B CA 1
ATOM 12473 C C . THR B 1 771 ? 0.722 -38.875 -25.594 1 74.88 771 THR B C 1
ATOM 12475 O O . THR B 1 771 ? 0.379 -39.875 -25 1 74.88 771 THR B O 1
ATOM 12478 N N . LYS B 1 772 ? -0.008 -38.219 -26.406 1 69.56 772 LYS B N 1
ATOM 12479 C CA . LYS B 1 772 ? -1.352 -38.719 -26.688 1 69.56 772 LYS B CA 1
ATOM 12480 C C . LYS B 1 772 ? -1.301 -40.062 -27.406 1 69.56 772 LYS B C 1
ATOM 12482 O O . LYS B 1 772 ? -2.115 -40.938 -27.141 1 69.56 772 LYS B O 1
ATOM 12487 N N . LYS B 1 773 ? -0.299 -40.125 -28.344 1 66.25 773 LYS B N 1
ATOM 12488 C CA . LYS B 1 773 ? -0.166 -41.344 -29.141 1 66.25 773 LYS B CA 1
ATOM 12489 C C . LYS B 1 773 ? 0.678 -42.406 -28.422 1 66.25 773 LYS B C 1
ATOM 12491 O O . LYS B 1 773 ? 0.901 -43.5 -28.938 1 66.25 773 LYS B O 1
ATOM 12496 N N . CYS B 1 774 ? 1.055 -42.25 -27.125 1 59.62 774 CYS B N 1
ATOM 12497 C CA . CYS B 1 774 ? 1.88 -43.156 -26.312 1 59.62 774 CYS B CA 1
ATOM 12498 C C . CYS B 1 774 ? 3.164 -43.5 -27.047 1 59.62 774 CYS B C 1
ATOM 12500 O O . CYS B 1 774 ? 3.576 -44.688 -27.047 1 59.62 774 CYS B O 1
ATOM 12502 N N . GLN B 1 775 ? 3.645 -42.688 -28.016 1 59 775 GLN B N 1
ATOM 12503 C CA . GLN B 1 775 ? 4.883 -42.938 -28.75 1 59 775 GLN B CA 1
ATOM 12504 C C . GLN B 1 775 ? 6.086 -42.375 -28 1 59 775 GLN B C 1
ATOM 12506 O O . GLN B 1 775 ? 5.949 -41.438 -27.203 1 59 775 GLN B O 1
ATOM 12511 N N . PRO B 1 776 ? 7.246 -43.094 -28.109 1 58.44 776 PRO B N 1
ATOM 12512 C CA . PRO B 1 776 ? 8.438 -42.562 -27.438 1 58.44 776 PRO B CA 1
ATOM 12513 C C . PRO B 1 776 ? 8.82 -41.156 -27.938 1 58.44 776 PRO B C 1
ATOM 12515 O O . PRO B 1 776 ? 8.703 -40.875 -29.125 1 58.44 776 PRO B O 1
ATOM 12518 N N . ILE B 1 777 ? 8.844 -40.125 -27.125 1 58.69 777 ILE B N 1
ATOM 12519 C CA . ILE B 1 777 ? 9.141 -38.75 -27.422 1 58.69 777 ILE B CA 1
ATOM 12520 C C . ILE B 1 777 ? 10.578 -38.594 -27.922 1 58.69 777 ILE B C 1
ATOM 12522 O O . ILE B 1 777 ? 11.516 -38.969 -27.203 1 58.69 777 ILE B O 1
ATOM 12526 N N . THR B 1 778 ? 10.883 -38.625 -29.359 1 52.34 778 THR B N 1
ATOM 12527 C CA . THR B 1 778 ? 12.195 -38.531 -29.969 1 52.34 778 THR B CA 1
ATOM 12528 C C . THR B 1 778 ? 12.836 -37.188 -29.688 1 52.34 778 THR B C 1
ATOM 12530 O O . THR B 1 778 ? 12.133 -36.188 -29.469 1 52.34 778 THR B O 1
ATOM 12533 N N . ARG B 1 779 ? 14.211 -37.062 -29.453 1 51.84 779 ARG B N 1
ATOM 12534 C CA . ARG B 1 779 ? 15.086 -35.938 -29.172 1 51.84 779 ARG B CA 1
ATOM 12535 C C . ARG B 1 779 ? 14.891 -34.812 -30.203 1 51.84 779 ARG B C 1
ATOM 12537 O O . ARG B 1 779 ? 14.594 -35.094 -31.375 1 51.84 779 ARG B O 1
ATOM 12544 N N . PRO B 1 780 ? 14.68 -33.562 -29.812 1 50.19 780 PRO B N 1
ATOM 12545 C CA . PRO B 1 780 ? 14.609 -32.5 -30.812 1 50.19 780 PRO B CA 1
ATOM 12546 C C . PRO B 1 780 ? 15.688 -32.656 -31.891 1 50.19 780 PRO B C 1
ATOM 12548 O O . PRO B 1 780 ? 16.812 -33.031 -31.594 1 50.19 780 PRO B O 1
ATOM 12551 N N . PRO B 1 781 ? 15.422 -32.812 -33.25 1 36.88 781 PRO B N 1
ATOM 12552 C CA . PRO B 1 781 ? 16.5 -32.906 -34.25 1 36.88 781 PRO B CA 1
ATOM 12553 C C . PRO B 1 781 ? 17.547 -31.812 -34.094 1 36.88 781 PRO B C 1
ATOM 12555 O O . PRO B 1 781 ? 17.203 -30.641 -33.938 1 36.88 781 PRO B O 1
ATOM 12558 N N . THR B 1 782 ? 18.562 -31.953 -33.281 1 37.88 782 THR B N 1
ATOM 12559 C CA . THR B 1 782 ? 19.672 -31.031 -33.562 1 37.88 782 THR B CA 1
ATOM 12560 C C . THR B 1 782 ? 19.719 -30.656 -35.031 1 37.88 782 THR B C 1
ATOM 12562 O O . THR B 1 782 ? 19.547 -31.516 -35.906 1 37.88 782 THR B O 1
ATOM 12565 N N . SER B 1 783 ? 19.531 -29.422 -35.438 1 36 783 SER B N 1
ATOM 12566 C CA . SER B 1 783 ? 19.781 -29 -36.812 1 36 783 SER B CA 1
ATOM 12567 C C . SER B 1 783 ? 21.016 -29.688 -37.375 1 36 783 SER B C 1
ATOM 12569 O O . SER B 1 783 ? 22.078 -29.062 -37.469 1 36 783 SER B O 1
ATOM 12571 N N . SER B 1 784 ? 21.422 -30.766 -37.094 1 34.12 784 SER B N 1
ATOM 12572 C CA . SER B 1 784 ? 22.484 -31.266 -37.969 1 34.12 784 SER B CA 1
ATOM 12573 C C . SER B 1 784 ? 22.062 -31.203 -39.438 1 34.12 784 SER B C 1
ATOM 12575 O O . SER B 1 784 ? 20.859 -31.156 -39.719 1 34.12 784 SER B O 1
ATOM 12577 N N . GLN B 1 785 ? 23.047 -30.953 -40.438 1 38.88 785 GLN B N 1
ATOM 12578 C CA . GLN B 1 785 ? 23.047 -31.031 -41.906 1 38.88 785 GLN B CA 1
ATOM 12579 C C . GLN B 1 785 ? 22.125 -32.156 -42.375 1 38.88 785 GLN B C 1
ATOM 12581 O O . GLN B 1 785 ? 21.516 -32.031 -43.438 1 38.88 785 GLN B O 1
ATOM 12586 N N . GLU B 1 786 ? 21.984 -33.188 -41.594 1 38.81 786 GLU B N 1
ATOM 12587 C CA . GLU B 1 786 ? 21.344 -34.406 -42.094 1 38.81 786 GLU B CA 1
ATOM 12588 C C . GLU B 1 786 ? 19.828 -34.281 -42.062 1 38.81 786 GLU B C 1
ATOM 12590 O O . GLU B 1 786 ? 19.141 -34.75 -42.969 1 38.81 786 GLU B O 1
ATOM 12595 N N . ASP B 1 787 ? 19.266 -33.562 -41.094 1 40.84 787 ASP B N 1
ATOM 12596 C CA . ASP B 1 787 ? 17.797 -33.469 -41.031 1 40.84 787 ASP B CA 1
ATOM 12597 C C . ASP B 1 787 ? 17.281 -32.406 -42.031 1 40.84 787 ASP B C 1
ATOM 12599 O O . ASP B 1 787 ? 16.203 -32.562 -42.562 1 40.84 787 ASP B O 1
ATOM 12603 N N . GLU B 1 788 ? 18 -31.375 -42.281 1 45.12 788 GLU B N 1
ATOM 12604 C CA . GLU B 1 788 ? 17.672 -30.547 -43.438 1 45.12 788 GLU B CA 1
ATOM 12605 C C . GLU B 1 788 ? 17.625 -31.391 -44.719 1 45.12 788 GLU B C 1
ATOM 12607 O O . GLU B 1 788 ? 16.75 -31.203 -45.562 1 45.12 788 GLU B O 1
ATOM 12612 N N . TRP B 1 789 ? 18.625 -32.344 -44.812 1 47.38 789 TRP B N 1
ATOM 12613 C CA . TRP B 1 789 ? 18.672 -33.281 -45.938 1 47.38 789 TRP B CA 1
ATOM 12614 C C . TRP B 1 789 ? 17.438 -34.188 -45.938 1 47.38 789 TRP B C 1
ATOM 12616 O O . TRP B 1 789 ? 16.812 -34.375 -46.969 1 47.38 789 TRP B O 1
ATOM 12626 N N . GLU B 1 790 ? 17.031 -34.656 -44.75 1 48.5 790 GLU B N 1
ATOM 12627 C CA . GLU B 1 790 ? 15.867 -35.531 -44.688 1 48.5 790 GLU B CA 1
ATOM 12628 C C . GLU B 1 790 ? 14.578 -34.75 -44.969 1 48.5 790 GLU B C 1
ATOM 12630 O O . GLU B 1 790 ? 13.695 -35.25 -45.656 1 48.5 790 GLU B O 1
ATOM 12635 N N . ARG B 1 791 ? 14.406 -33.562 -44.562 1 55.25 791 ARG B N 1
ATOM 12636 C CA . ARG B 1 791 ? 13.281 -32.688 -44.875 1 55.25 791 ARG B CA 1
ATOM 12637 C C . ARG B 1 791 ? 13.289 -32.344 -46.375 1 55.25 791 ARG B C 1
ATOM 12639 O O . ARG B 1 791 ? 12.242 -32.375 -47.031 1 55.25 791 ARG B O 1
ATOM 12646 N N . GLN B 1 792 ? 14.438 -32 -46.781 1 58.91 792 GLN B N 1
ATOM 12647 C CA . GLN B 1 792 ? 14.547 -31.734 -48.219 1 58.91 792 GLN B CA 1
ATOM 12648 C C . GLN B 1 792 ? 14.172 -32.969 -49.031 1 58.91 792 GLN B C 1
ATOM 12650 O O . GLN B 1 792 ? 13.5 -32.875 -50.062 1 58.91 792 GLN B O 1
ATOM 12655 N N . VAL B 1 793 ? 14.562 -34.188 -48.438 1 59.69 793 VAL B N 1
ATOM 12656 C CA . VAL B 1 793 ? 14.234 -35.438 -49.094 1 59.69 793 VAL B CA 1
ATOM 12657 C C . VAL B 1 793 ? 12.734 -35.719 -48.969 1 59.69 793 VAL B C 1
ATOM 12659 O O . VAL B 1 793 ? 12.086 -36.094 -49.969 1 59.69 793 VAL B O 1
ATOM 12662 N N . LEU B 1 794 ? 12.188 -35.406 -47.812 1 58.09 794 LEU B N 1
ATOM 12663 C CA . LEU B 1 794 ? 10.766 -35.656 -47.594 1 58.09 794 LEU B CA 1
ATOM 12664 C C . LEU B 1 794 ? 9.914 -34.625 -48.312 1 58.09 794 LEU B C 1
ATOM 12666 O O . LEU B 1 794 ? 8.875 -34.969 -48.906 1 58.09 794 LEU B O 1
ATOM 12670 N N . GLU B 1 795 ? 10.273 -33.375 -48.375 1 60.88 795 GLU B N 1
ATOM 12671 C CA . GLU B 1 795 ? 9.602 -32.375 -49.188 1 60.88 795 GLU B CA 1
ATOM 12672 C C . GLU B 1 795 ? 9.664 -32.688 -50.656 1 60.88 795 GLU B C 1
ATOM 12674 O O . GLU B 1 795 ? 8.672 -32.531 -51.375 1 60.88 795 GLU B O 1
ATOM 12679 N N . LEU B 1 796 ? 10.852 -33.156 -51.031 1 64.69 796 LEU B N 1
ATOM 12680 C CA . LEU B 1 796 ? 10.984 -33.594 -52.406 1 64.69 796 LEU B CA 1
ATOM 12681 C C . LEU B 1 796 ? 10.094 -34.812 -52.656 1 64.69 796 LEU B C 1
ATOM 12683 O O . LEU B 1 796 ? 9.438 -34.906 -53.719 1 64.69 796 LEU B O 1
ATOM 12687 N N . PHE B 1 797 ? 9.984 -35.688 -51.594 1 65.62 797 PHE B N 1
ATOM 12688 C CA . PHE B 1 797 ? 9.164 -36.875 -51.719 1 65.62 797 PHE B CA 1
ATOM 12689 C C . PHE B 1 797 ? 7.684 -36.531 -51.719 1 65.62 797 PHE B C 1
ATOM 12691 O O . PHE B 1 797 ? 6.906 -37.062 -52.5 1 65.62 797 PHE B O 1
ATOM 12698 N N . ALA B 1 798 ? 7.312 -35.562 -50.969 1 61.88 798 ALA B N 1
ATOM 12699 C CA . ALA B 1 798 ? 5.914 -35.156 -50.844 1 61.88 798 ALA B CA 1
ATOM 12700 C C . ALA B 1 798 ? 5.52 -34.219 -52 1 61.88 798 ALA B C 1
ATOM 12702 O O . ALA B 1 798 ? 4.336 -34.062 -52.281 1 61.88 798 ALA B O 1
ATOM 12703 N N . SER B 1 799 ? 6.328 -33.531 -52.531 1 61.59 799 SER B N 1
ATOM 12704 C CA . SER B 1 799 ? 6.051 -32.625 -53.625 1 61.59 799 SER B CA 1
ATOM 12705 C C . SER B 1 799 ? 5.598 -33.375 -54.875 1 61.59 799 SER B C 1
ATOM 12707 O O . SER B 1 799 ? 5.055 -32.781 -55.781 1 61.59 799 SER B O 1
ATOM 12709 N N . VAL B 1 800 ? 5.953 -34.719 -54.844 1 62.62 800 VAL B N 1
ATOM 12710 C CA . VAL B 1 800 ? 5.555 -35.562 -55.969 1 62.62 800 VAL B CA 1
ATOM 12711 C C . VAL B 1 800 ? 4.379 -36.438 -55.594 1 62.62 800 VAL B C 1
ATOM 12713 O O . VAL B 1 800 ? 4.473 -37.219 -54.625 1 62.62 800 VAL B O 1
ATOM 12716 N N . ASP B 1 801 ? 3.164 -36.188 -55.969 1 60.22 801 ASP B N 1
ATOM 12717 C CA . ASP B 1 801 ? 1.907 -36.844 -55.625 1 60.22 801 ASP B CA 1
ATOM 12718 C C . ASP B 1 801 ? 1.997 -38.344 -55.875 1 60.22 801 ASP B C 1
ATOM 12720 O O . ASP B 1 801 ? 1.506 -39.156 -55.062 1 60.22 801 ASP B O 1
ATOM 12724 N N . ASN B 1 802 ? 2.357 -38.781 -57.062 1 59.5 802 ASN B N 1
ATOM 12725 C CA . ASN B 1 802 ? 2.49 -40.156 -57.5 1 59.5 802 ASN B CA 1
ATOM 12726 C C . ASN B 1 802 ? 3.902 -40.469 -58 1 59.5 802 ASN B C 1
ATOM 12728 O O . ASN B 1 802 ? 4.293 -40.031 -59.094 1 59.5 802 ASN B O 1
ATOM 12732 N N . TRP B 1 803 ? 4.754 -41.062 -57.125 1 60.88 803 TRP B N 1
ATOM 12733 C CA . TRP B 1 803 ? 6.168 -41.281 -57.406 1 60.88 803 TRP B CA 1
ATOM 12734 C C . TRP B 1 803 ? 6.34 -42.344 -58.5 1 60.88 803 TRP B C 1
ATOM 12736 O O . TRP B 1 803 ? 7.414 -42.469 -59.094 1 60.88 803 TRP B O 1
ATOM 12746 N N . ILE B 1 804 ? 5.211 -43.156 -58.812 1 61.94 804 ILE B N 1
ATOM 12747 C CA . ILE B 1 804 ? 5.262 -44.094 -59.906 1 61.94 804 ILE B CA 1
ATOM 12748 C C . ILE B 1 804 ? 5.418 -43.344 -61.219 1 61.94 804 ILE B C 1
ATOM 12750 O O . ILE B 1 804 ? 6.156 -43.781 -62.125 1 61.94 804 ILE B O 1
ATOM 12754 N N . THR B 1 805 ? 4.75 -42.125 -61.344 1 63.09 805 THR B N 1
ATOM 12755 C CA . THR B 1 805 ? 4.746 -41.375 -62.594 1 63.09 805 THR B CA 1
ATOM 12756 C C . THR B 1 805 ? 5.656 -40.156 -62.5 1 63.09 805 THR B C 1
ATOM 12758 O O . THR B 1 805 ? 5.621 -39.281 -63.375 1 63.09 805 THR B O 1
ATOM 12761 N N . ALA B 1 806 ? 6.379 -40 -61.469 1 62.12 806 ALA B N 1
ATOM 12762 C CA . ALA B 1 806 ? 7.172 -38.812 -61.219 1 62.12 806 ALA B CA 1
ATOM 12763 C C . ALA B 1 806 ? 8.344 -38.719 -62.188 1 62.12 806 ALA B C 1
ATOM 12765 O O . ALA B 1 806 ? 8.859 -39.719 -62.656 1 62.12 806 ALA B O 1
ATOM 12766 N N . PRO B 1 807 ? 8.609 -37.5 -62.875 1 71 807 PRO B N 1
ATOM 12767 C CA . PRO B 1 807 ? 9.703 -37.344 -63.844 1 71 807 PRO B CA 1
ATOM 12768 C C . PRO B 1 807 ? 11.047 -37.844 -63.281 1 71 807 PRO B C 1
ATOM 12770 O O . PRO B 1 807 ? 11.258 -37.812 -62.062 1 71 807 PRO B O 1
ATOM 12773 N N . ALA B 1 808 ? 11.922 -38.531 -64.125 1 69.12 808 ALA B N 1
ATOM 12774 C CA . ALA B 1 808 ? 13.211 -39.156 -63.844 1 69.12 808 ALA B CA 1
ATOM 12775 C C . ALA B 1 808 ? 14.117 -38.219 -63.062 1 69.12 808 ALA B C 1
ATOM 12777 O O . ALA B 1 808 ? 14.906 -38.656 -62.219 1 69.12 808 ALA B O 1
ATOM 12778 N N . ASP B 1 809 ? 13.969 -36.906 -63.25 1 70.06 809 ASP B N 1
ATOM 12779 C CA . ASP B 1 809 ? 14.859 -35.938 -62.625 1 70.06 809 ASP B CA 1
ATOM 12780 C C . ASP B 1 809 ? 14.562 -35.781 -61.156 1 70.06 809 ASP B C 1
ATOM 12782 O O . ASP B 1 809 ? 15.484 -35.688 -60.344 1 70.06 809 ASP B O 1
ATOM 12786 N N . LYS B 1 810 ? 13.312 -35.844 -60.781 1 70.25 810 LYS B N 1
ATOM 12787 C CA . LYS B 1 810 ? 12.945 -35.719 -59.375 1 70.25 810 LYS B CA 1
ATOM 12788 C C . LYS B 1 810 ? 13.227 -37 -58.625 1 70.25 810 LYS B C 1
ATOM 12790 O O . LYS B 1 810 ? 13.633 -37 -57.438 1 70.25 810 LYS B O 1
ATOM 12795 N N . LEU B 1 811 ? 13 -38.219 -59.344 1 67.06 811 LEU B N 1
ATOM 12796 C CA . LEU B 1 811 ? 13.367 -39.5 -58.812 1 67.06 811 LEU B CA 1
ATOM 12797 C C . LEU B 1 811 ? 14.867 -39.594 -58.562 1 67.06 811 LEU B C 1
ATOM 12799 O O . LEU B 1 811 ? 15.305 -40.125 -57.531 1 67.06 811 LEU B O 1
ATOM 12803 N N . THR B 1 812 ? 15.734 -39.094 -59.562 1 69.69 812 THR B N 1
ATOM 12804 C CA . THR B 1 812 ? 17.188 -39.062 -59.469 1 69.69 812 THR B CA 1
ATOM 12805 C C . THR B 1 812 ? 17.641 -38.125 -58.344 1 69.69 812 THR B C 1
ATOM 12807 O O . THR B 1 812 ? 18.578 -38.438 -57.625 1 69.69 812 THR B O 1
ATOM 12810 N N . LYS B 1 813 ? 17.031 -37 -58.094 1 71 813 LYS B N 1
ATOM 12811 C CA . LYS B 1 813 ? 17.344 -36.062 -57.031 1 71 813 LYS B CA 1
ATOM 12812 C C . LYS B 1 813 ? 16.984 -36.625 -55.656 1 71 813 LYS B C 1
ATOM 12814 O O . LYS B 1 813 ? 17.75 -36.5 -54.719 1 71 813 LYS B O 1
ATOM 12819 N N . LEU B 1 814 ? 15.859 -37.312 -55.656 1 69.75 814 LEU B N 1
ATOM 12820 C CA . LEU B 1 814 ? 15.469 -38 -54.438 1 69.75 814 LEU B CA 1
ATOM 12821 C C . LEU B 1 814 ? 16.438 -39.125 -54.094 1 69.75 814 LEU B C 1
ATOM 12823 O O . LEU B 1 814 ? 16.859 -39.25 -52.938 1 69.75 814 LEU B O 1
ATOM 12827 N N . GLN B 1 815 ? 16.766 -40.031 -55.125 1 66.62 815 GLN B N 1
ATOM 12828 C CA . GLN B 1 815 ? 17.734 -41.094 -54.969 1 66.62 815 GLN B CA 1
ATOM 12829 C C . GLN B 1 815 ? 19.094 -40.562 -54.562 1 66.62 815 GLN B C 1
ATOM 12831 O O . GLN B 1 815 ? 19.766 -41.125 -53.688 1 66.62 815 GLN B O 1
ATOM 12836 N N . THR B 1 816 ? 19.578 -39.406 -55.125 1 68.19 816 THR B N 1
ATOM 12837 C CA . THR B 1 816 ? 20.859 -38.781 -54.812 1 68.19 816 THR B CA 1
ATOM 12838 C C . THR B 1 816 ? 20.828 -38.219 -53.406 1 68.19 816 THR B C 1
ATOM 12840 O O . THR B 1 816 ? 21.812 -38.344 -52.656 1 68.19 816 THR B O 1
ATOM 12843 N N . MET B 1 817 ? 19.688 -37.656 -53.062 1 64.81 817 MET B N 1
ATOM 12844 C CA . MET B 1 817 ? 19.578 -37.094 -51.719 1 64.81 817 MET B CA 1
ATOM 12845 C C . MET B 1 817 ? 19.5 -38.188 -50.656 1 64.81 817 MET B C 1
ATOM 12847 O O . MET B 1 817 ? 20.094 -38.094 -49.594 1 64.81 817 MET B O 1
ATOM 12851 N N . ILE B 1 818 ? 18.781 -39.312 -51 1 62.16 818 ILE B N 1
ATOM 12852 C CA . ILE B 1 818 ? 18.688 -40.469 -50.125 1 62.16 818 ILE B CA 1
ATOM 12853 C C . ILE B 1 818 ? 20.031 -41.156 -50.031 1 62.16 818 ILE B C 1
ATOM 12855 O O . ILE B 1 818 ? 20.453 -41.594 -48.969 1 62.16 818 ILE B O 1
ATOM 12859 N N . ARG B 1 819 ? 20.781 -41.312 -51.156 1 59.62 819 ARG B N 1
ATOM 12860 C CA . ARG B 1 819 ? 22.094 -41.938 -51.219 1 59.62 819 ARG B CA 1
ATOM 12861 C C . ARG B 1 819 ? 23.125 -41.125 -50.438 1 59.62 819 ARG B C 1
ATOM 12863 O O . ARG B 1 819 ? 24.109 -41.688 -49.938 1 59.62 819 ARG B O 1
ATOM 12870 N N . MET B 1 820 ? 22.969 -39.844 -50.312 1 55.59 820 MET B N 1
ATOM 12871 C CA . MET B 1 820 ? 23.938 -39.031 -49.594 1 55.59 820 MET B CA 1
ATOM 12872 C C . MET B 1 820 ? 23.812 -39.219 -48.094 1 55.59 820 MET B C 1
ATOM 12874 O O . MET B 1 820 ? 24.734 -38.875 -47.344 1 55.59 820 MET B O 1
ATOM 12878 N N . SER B 1 821 ? 22.594 -39.562 -47.688 1 49.5 821 SER B N 1
ATOM 12879 C CA . SER B 1 821 ? 22.484 -39.906 -46.281 1 49.5 821 SER B CA 1
ATOM 12880 C C . SER B 1 821 ? 22.75 -41.375 -46.031 1 49.5 821 SER B C 1
ATOM 12882 O O . SER B 1 821 ? 22.234 -42.25 -46.75 1 49.5 821 SER B O 1
ATOM 12884 N N . ASP B 1 822 ? 23.844 -41.625 -45.25 1 49.06 822 ASP B N 1
ATOM 12885 C CA . ASP B 1 822 ? 24.234 -43 -44.938 1 49.06 822 ASP B CA 1
ATOM 12886 C C . ASP B 1 822 ? 23.109 -43.75 -44.219 1 49.06 822 ASP B C 1
ATOM 12888 O O . ASP B 1 822 ? 23.109 -44.969 -44.156 1 49.06 822 ASP B O 1
ATOM 12892 N N . LYS B 1 823 ? 22.094 -43.094 -43.75 1 47.34 823 LYS B N 1
ATOM 12893 C CA . LYS B 1 823 ? 21.156 -43.781 -42.906 1 47.34 823 LYS B CA 1
ATOM 12894 C C . LYS B 1 823 ? 20.188 -44.656 -43.719 1 47.34 823 LYS B C 1
ATOM 12896 O O . LYS B 1 823 ? 19.797 -45.719 -43.281 1 47.34 823 LYS B O 1
ATOM 12901 N N . TRP B 1 824 ? 19.734 -44.094 -44.781 1 44.34 824 TRP B N 1
ATOM 12902 C CA . TRP B 1 824 ? 18.797 -44.875 -45.562 1 44.34 824 TRP B CA 1
ATOM 12903 C C . TRP B 1 824 ? 19.531 -45.938 -46.375 1 44.34 824 TRP B C 1
ATOM 12905 O O . TRP B 1 824 ? 18.891 -46.75 -47.062 1 44.34 824 TRP B O 1
ATOM 12915 N N . LYS B 1 825 ? 20.844 -45.906 -46.375 1 45.59 825 LYS B N 1
ATOM 12916 C CA . LYS B 1 825 ? 21.547 -47.031 -47 1 45.59 825 LYS B CA 1
ATOM 12917 C C . LYS B 1 825 ? 21.281 -48.344 -46.281 1 45.59 825 LYS B C 1
ATOM 12919 O O . LYS B 1 825 ? 21.203 -49.375 -46.938 1 45.59 825 LYS B O 1
ATOM 12924 N N . LYS B 1 826 ? 21.094 -48.188 -44.844 1 37.19 826 LYS B N 1
ATOM 12925 C CA . LYS B 1 826 ? 20.859 -49.5 -44.281 1 37.19 826 LYS B CA 1
ATOM 12926 C C . LYS B 1 826 ? 19.406 -49.938 -44.469 1 37.19 826 LYS B C 1
ATOM 12928 O O . LYS B 1 826 ? 19.141 -51.125 -44.75 1 37.19 826 LYS B O 1
#

Foldseek 3Di:
DVVVVVVVVVVVVVPPDDPDDDPDPPDQQQAWEKEWFDDQQKIWIWIAGQNQLAIEIEIFRGNALVVVLVVVLLVCVVVVHQEYEYEPCCVPVSVVVVSVVVSCVVVVHHRHYHYDHNVQLDLVLLVVLLLLAAAAPHRLCCCCVVVVPDPQVSVLVCVLQDVSVRSRNSSRNSSVLVVCLVVVHHPDPPPDSYRYHHGRHHDDRPFFFADDPVRQVLLQAWDPQLADLPDDDDDDDSTHQGVLSLLPPFQEPLLSSVLVVLLRTFGQDQVVLVLLLLQLVVCLDPVCVVVLVLLRVLLNLAYPLVVQLVCLLVVNHWLVSLVSNLSNLVSLVVNLVSVVVVCVVDPDDRRPLSVLSVPQDCSVVVNCLSVQFWDSVVCVVVRHTDTDPPPDPVLNVLVVCVVCVQVVQVVVQVVVCVVPVVQPPWGWDQDPPQFIWIWGQDDDPDPQWAWDDADDPRITITDGPVRVVCCVPSNPSVVVSVVVSSVVSVVSSVVCVVCVVSSVSSSVSSSSSSSSSSLSVSCNVLVFAQAAEDQFLWKWFAFAFAPSVCSVDPDTGGETDTAHLLAQEEEEEEAPPLCQSVVLSSSVVQLSCSSSNHGGRGPYIYHYHANYEAEARDQPPDPPNPDDSLSSLVSSLSSCVVRVAFRYEYRYEAALPPDDLVRSLVVVLVSVCVLQVDPRDRTGYRYYYYHHSLVCVVVVSAPDPDPSHNYFYKYQDWAFDPDVPAPDTAIHRPSYIGGDHDDHRCVLNVCVVVPPDNVVSNLVSLVVVCVVVVHDSDDDPPPDPLVVLVVVLVCLVVVDPDPVPDPPVSVVVSVVSCVVDPPNVD/DVVVVVVVVVVVVVPPDDPDDDPDPPDQAQAWEKEWFDDQQKIWIWIAGQNQLAIEIEIFRGNALVVVLVVVLLVCVVVVHQEYEYEPCCVPVSVVVVSVVVSCVVVVHHRHYHYDHNVQLDLVLLVVLLLQAAAPPHRLCCCCVVVVPDPQVSVLVCVLQDVSVRSRNSSRNSSVLVVCLVVVHHPDDPPDSYRYHHGRHHDDRPFFFADDPVRQVLLQAWAPQQADLPDDDDDDDSTHQGVLSLLPPFQEPLLSSVLVVLLRTFGQDQVVLVLLLLQLVVCLDPVCVVVLVLLRVLLNLAYDLVVQLVCLLVVNHWLVSLVSNLSNLVSLVVNLVSVVVVCVVDPDDHRPLSVLSVPQDCSVVVNCLSVQFWDSVVCVVVRHTDTDPPPDPVLNVLVVCVVCVQVVQVVVVVVVCVVPVVQPPWGWDQDPPQFIWIWGQDDDPDPQWAWDDADDPRITITDGPVRVVCCVPSNPSVVVSVVVSSVVSVVSSVVCVVCVVSSVSSSVSSSSVSSSSSLSVSCNVLVFAQAAEDQFLWKWFAFAFQSSVCSVDPDTGGETDTAHLLAQEEEEEEAPPLCQSVVLSSSVVQLSQSSSNHGGRGPYIYHYHANYEAEARDQPPDPPNPDDSLSSLVSSLSSCVVRVAFRYEYRYEARLPPDDLVVSLVVVLVSVCVLQVDPRDRTGYRYYYYHHSLVCVVVVSAPDPDPSHNYFYKYQDWAFDPDVPAPDTAIHRPSYIGGDHDDHRCVLNVCVVVPPDNVVSNLVSLVVVCVVVVHDSDDDPPPDPLVVLVVVLVCLVVVAPDPVPDPPVSVVVSVVSCVVDPPNVD

Radius of gyration: 41.26 Å; Cα contacts (8 Å, |Δi|>4): 2814; chains: 2; bounding box: 99×152×111 Å

InterPro domains:
  IPR000432 DNA mismatch repair protein MutS, C-terminal [PF00488] (570-769)
  IPR000432 DNA mismatch repair protein MutS, C-terminal [PS00486] (648-664)
  IPR000432 DNA mismatch repair protein MutS, C-terminal [SM00534] (567-769)
  IPR007696 DNA mismatch repair protein MutS, core [PF05192] (215-520)
  IPR007696 DNA mismatch repair protein MutS, core [SM00533] (238-552)
  IPR017261 DNA mismatch repair protein MutS/MSH [PIRSF037677] (42-769)
  IPR027417 P-loop containing nucleoside triphosphate hydrolase [G3DSA:3.40.50.300] (528-801)
  IPR027417 P-loop containing nucleoside triphosphate hydrolase [SSF52540] (528-772)
  IPR036187 DNA mismatch repair protein MutS, core domain superfamily [SSF48334] (212-527)
  IPR036678 MutS, connector domain superfamily [SSF53150] (29-224)
  IPR045076 DNA mismatch repair MutS [PTHR11361] (92-790)

Solvent-accessible surface area (backbone atoms only — not comparable to full-atom values): 87673 Å² total; per-residue (Å²): 111,70,72,60,53,57,56,60,60,60,64,59,69,72,60,85,74,78,75,79,80,82,76,82,83,67,84,72,62,79,37,19,37,29,13,42,29,68,55,98,32,31,32,5,30,20,34,36,33,32,69,71,23,30,35,36,35,34,76,43,77,34,84,46,64,70,51,39,41,50,52,50,47,45,49,37,59,73,60,55,43,38,29,40,36,33,29,44,55,37,33,64,76,57,40,44,47,58,40,51,51,50,44,29,66,69,63,76,43,86,53,47,74,42,76,36,62,49,75,52,45,28,54,69,62,9,52,54,48,60,56,52,31,20,52,54,94,46,44,41,44,55,50,34,60,72,62,63,53,49,72,66,54,48,48,48,46,44,48,62,63,39,61,78,82,41,53,40,26,40,10,11,37,15,32,38,48,53,48,29,43,74,69,65,55,48,60,45,56,87,93,52,83,36,51,41,26,61,43,64,40,83,50,53,60,86,59,30,35,34,65,50,70,66,36,38,52,63,59,27,39,61,36,84,55,68,32,76,56,78,76,64,88,79,90,70,80,62,46,9,79,20,50,48,46,66,48,61,58,40,66,29,68,55,7,44,53,47,43,52,49,41,70,70,43,25,40,56,48,60,66,62,28,46,53,43,37,48,44,24,50,55,50,55,35,79,91,29,44,65,54,44,52,52,51,53,58,38,41,58,55,31,61,59,48,66,63,44,50,54,28,45,73,66,72,66,52,49,55,66,46,53,48,39,45,53,45,24,50,51,33,49,53,50,48,38,49,53,51,50,55,46,50,71,71,40,92,64,82,74,42,68,80,64,45,55,52,68,67,63,65,66,57,59,56,52,49,46,54,47,62,62,42,41,30,66,72,59,12,70,71,69,72,41,79,35,65,33,86,81,72,42,70,69,55,47,52,48,47,51,50,54,68,42,40,62,58,51,32,52,50,49,32,50,51,49,28,68,75,37,64,84,55,70,79,59,44,50,45,78,38,88,98,76,35,39,30,37,37,26,59,57,92,75,85,54,85,68,48,41,78,68,54,66,85,52,100,46,37,32,32,26,30,34,71,66,28,52,48,42,39,70,73,60,45,66,48,64,59,48,46,52,51,52,39,50,52,52,49,50,51,48,48,58,58,48,58,76,43,44,67,60,53,50,49,48,51,50,49,49,18,51,48,30,35,41,50,13,42,20,51,45,23,63,77,66,59,31,28,75,57,45,71,44,86,49,54,34,39,40,34,37,49,30,48,40,82,66,62,45,74,79,39,94,74,68,63,49,33,67,45,82,36,35,64,68,32,31,33,36,40,38,24,29,33,69,69,15,43,64,68,59,53,53,42,29,55,53,48,47,56,48,33,47,30,56,23,37,50,34,47,24,76,42,37,39,39,30,61,45,51,33,47,46,57,42,73,64,81,75,75,52,81,87,57,91,60,40,69,45,57,49,50,40,35,51,51,28,42,41,66,73,69,33,59,55,27,13,38,40,41,37,49,44,71,41,48,74,47,37,59,66,53,17,38,21,44,43,28,23,48,54,48,59,69,60,65,54,76,80,44,83,38,50,39,36,34,41,33,32,42,60,64,57,58,29,57,77,62,54,59,48,73,53,87,48,92,83,31,34,42,43,54,23,14,30,36,64,40,81,39,89,51,94,86,47,98,54,80,30,66,39,61,59,42,33,71,39,83,37,73,48,90,57,38,55,52,65,39,48,34,51,59,37,54,42,56,64,69,33,52,51,46,14,50,49,45,45,53,27,59,73,65,74,43,85,70,75,75,79,78,66,87,46,77,61,56,59,48,48,47,52,37,46,49,57,52,63,73,41,88,51,73,91,73,47,58,68,68,60,54,50,50,41,50,52,50,46,64,68,36,72,70,75,70,108,111,71,72,59,52,56,55,58,57,58,63,57,68,71,59,83,74,78,76,77,79,83,74,81,82,67,85,72,62,81,36,19,38,28,13,42,29,68,54,96,31,30,33,4,32,22,34,36,32,32,69,69,24,31,35,36,36,34,74,43,78,33,82,45,65,70,52,39,40,51,52,51,47,45,48,37,60,74,60,55,43,37,29,39,36,33,29,44,55,35,34,64,76,59,40,45,45,57,40,51,50,50,45,30,64,69,64,74,43,86,54,46,75,41,75,35,61,49,75,52,44,29,54,68,61,9,51,54,47,61,56,51,32,18,53,53,92,46,44,43,44,55,51,33,60,72,61,64,54,51,72,67,54,50,47,47,46,44,48,62,63,40,62,79,79,41,52,41,26,40,9,11,38,15,31,38,49,52,48,29,46,74,68,66,56,48,60,47,56,89,92,51,83,36,52,42,27,59,43,66,42,82,50,52,62,87,58,31,34,34,65,49,72,67,36,37,51,63,61,26,40,60,36,84,55,70,33,78,56,80,78,66,88,78,90,71,80,62,46,10,80,20,50,48,48,66,48,61,57,40,66,31,68,56,8,44,53,47,43,52,49,42,69,71,44,25,40,57,49,59,66,62,28,46,52,44,36,47,44,23,50,55,48,55,34,79,89,29,44,64,54,44,53,50,50,53,58,39,41,59,57,32,58,59,49,67,62,44,48,54,28,43,72,68,71,66,51,50,56,66,45,54,47,40,45,52,45,24,50,50,33,49,53,49,49,37,50,51,52,51,54,48,51,72,69,41,92,62,83,75,42,68,80,64,46,54,54,68,66,63,65,66,57,60,56,53,50,45,54,48,60,62,42,43,31,64,72,58,12,70,72,69,73,41,77,35,65,34,87,82,73,40,70,68,55,47,51,46,48,52,51,53,69,42,40,61,58,52,31,51,50,50,32,50,52,50,28,69,76,37,62,85,54,70,78,57,45,48,45,79,38,88,98,77,35,39,29,35,36,26,58,58,90,73,87,56,86,68,48,42,78,68,52,67,85,53,99,46,37,31,31,25,31,36,72,67,27,52,49,42,38,69,72,59,48,66,48,65,60,49,48,52,50,51,40,50,51,52,49,50,52,48,46,57,58,50,58,75,43,44,66,59,50,51,48,49,49,49,50,50,17,52,49,31,35,39,50,13,43,20,50,45,24,62,77,67,58,29,29,76,56,48,71,44,86,50,55,34,38,39,33,38,49,32,47,39,83,65,60,44,74,78,37,95,74,67,63,48,33,67,45,81,38,36,64,68,32,32,33,37,40,38,23,28,32,71,69,15,45,64,67,58,52,54,41,28,54,54,49,47,57,50,32,47,30,57,25,37,50,35,46,24,77,41,36,39,40,30,61,45,51,32,47,45,56,42,73,64,82,75,76,52,82,85,56,90,61,40,70,45,56,50,50,40,35,50,52,30,43,42,67,73,69,33,61,55,28,13,37,39,38,37,47,44,70,41,47,74,45,38,59,66,53,15,34,22,43,44,30,22,48,54,48,58,70,60,65,53,78,80,44,81,39,50,39,38,35,41,35,32,40,62,63,56,58,30,57,76,63,52,59,48,73,53,86,48,91,83,30,34,41,43,56,23,13,30,36,64,41,81,38,89,52,94,85,48,99,53,80,30,67,40,61,59,41,33,71,39,84,36,72,49,88,57,38,55,51,65,39,49,33,50,60,38,55,43,56,64,69,33,53,51,45,13,52,49,45,44,53,25,58,74,66,73,44,86,69,75,75,78,78,65,86,44,78,62,52,59,47,47,47,51,36,45,50,56,52,61,73,40,88,51,72,91,76,46,59,68,67,60,54,49,51,43,51,51,51,44,64,69,37,70,71,74,69,110

Sequence (1652 aa):
MARKRQREEAQALERTENVPPALEMEQDDELMCMAILYDRGQLGAAIYDAVTARLKTIQLPVPNLVELGEVVGRMLTQFEVHRVLVSSRNASTHGLLQVLKSIEAKQSRSIGISVRKHAEFNYLKACNAIERIRMGDTWWNESLANQGLTRREAYKYLGRYFDFESTELIRATGALFGYLATEKIGAQLDGAAVICLTSVERVALDGIMYIDAGSMKSLQIFSNEAHPSLVKGYGRSKEGFSLYGLLNRTLTKGGAALLRQWMLAPLLDVAIINMRLDAVEYLCKPDVDELRKAIRARLKCFGDVSGIFNRIRSRCASVSEWNKVSESIGSYLALQNLLQEHEASQSSSMPPLLCDILGERSMIHVSNLLGNIIDFEESAQEEHIVIRAGVSDVLDAARAKYEDLDNVLTEVAYQIQESQPSLSSITVQYIPQVGYVICCEAATALPDFVFQFQEDDTTFYYKDSCCRDLDATIGDIFGFILDLQRDLLEELTVALLQYEHCIFEMAGIVSKLDCISALADVAKNFNYRRPTVTEENEFMINTARHPLQELIVDQYIPNDTKLSDDRVVMVVTGQNGSGKSVYLKMVGLLQYMAQIGSYVPAHEAQIGIVRKMFTRIHSMETASISQSSFTIDCNQIVRMLQHGQERSLFLIDEFGKGTAEADGTALLAATINYLVAKPPTERDPRVIITTHLLDIFRRGLVQTDRAESRVICTMMASASASSEHSPVPMFTPLHELRQGVSLASNALGCAINCGVPPDIVKRAADVLEMTKKCQPITRPPTSSQEDEWERQVLELFASVDNWITAPADKLTKLQTMIRMSDKWKKMARKRQREEAQALERTENVPPALEMEQDDELMCMAILYDRGQLGAAIYDAVTARLKTIQLPVPNLVELGEVVGRMLTQFEVHRVLVSSRNASTHGLLQVLKSIEAKQSRSIGISVRKHAEFNYLKACNAIERIRMGDTWWNESLANQGLTRREAYKYLGRYFDFESTELIRATGALFGYLATEKIGAQLDGAAVICLTSVERVALDGIMYIDAGSMKSLQIFSNEAHPSLVKGYGRSKEGFSLYGLLNRTLTKGGAALLRQWMLAPLLDVAIINMRLDAVEYLCKPDVDELRKAIRARLKCFGDVSGIFNRIRSRCASVSEWNKVSESIGSYLALQNLLQEHEASQSSSMPPLLCDILGERSMIHVSNLLGNIIDFEESAQEEHIVIRAGVSDVLDAARAKYEDLDNVLTEVAYQIQESQPSLSSITVQYIPQVGYVICCEAATALPDFVFQFQEDDTTFYYKDSCCRDLDATIGDIFGFILDLQRDLLEELTVALLQYEHCIFEMAGIVSKLDCISALADVAKNFNYRRPTVTEENEFMINTARHPLQELIVDQYIPNDTKLSDDRVVMVVTGQNGSGKSVYLKMVGLLQYMAQIGSYVPAHEAQIGIVRKMFTRIHSMETASISQSSFTIDCNQIVRMLQHGQERSLFLIDEFGKGTAEADGTALLAATINYLVAKPPTERDPRVIITTHLLDIFRRGLVQTDRAESRVICTMMASASASSEHSPVPMFTPLHELRQGVSLASNALGCAINCGVPPDIVKRAADVLEMTKKCQPITRPPTSSQEDEWERQVLELFASVDNWITAPADKLTKLQTMIRMSDKWKK

pLDDT: mean 78.17, std 16.93, range [26.0, 98.5]

Secondary structure (DSSP, 8-state):
-HHHHHHHHHHHGGG------------GGG-EEEEEEEETTEEEEEEEETTTTEEEEEEEE--SHHHHHHHHHHHHHHTT-SEEEEEHHHHHHS-HHHHHHHHHHHHT---EEEEE-GGGG-HHHHHHHHHT-EETTB-HHHHHHHHT--HHHHHHHHTTT--TT-HHHHHHHHHHHHHHHHHT-SSB-TTS-PBEESEEEE---TTB-EE-HHHHHHTTS---S----SS--SS-----SSHHHHH---SSHHHHHHHHHHHHS-B--HHHHHHHHHHHHHHHSGGGHHHHHHHHHHHTT---HHHHHHHHHTT---HHHHHHHHHHHHHHHHHHHHHHHHHHH-SSPPPHHHHHHHH--THHHHHHHHHHHB-HHHHHHHTS--BPTTS-HHHHHHHHHHHTHHHHHHHHHHHHHHH-TT--S-EEEEETTTEEEEEESS----TT-EEEEEEETTEEEEE-HHHHHHHHHT-SHHHHHHHHHHHHHHHHHHHHHTTHHHHHHHHHHHHHHHHHHHHHHHHHHHT-B--EEESSS-EEEEEE--TTGGGTSSS---EEEEE-SS--EEEEEE-TTSSHHHHHHHHHHHHHHHHHT--BSSSEEEEE--SEEEEE------SS----HHHHHHHHHHHHHHH--SSEEEEEESTTTTS-HHHHHHHHHHHHHHHHHSPP-TTPPEEEEE-S-THHHHTT-S--SSTT-SEEEEEEEEEEE--TT-SS-EEEEEEEEEES--S---HHHHHHHHT--HHHHHHHHHHHHHHHTT----------HHHHHHHHHHHHHHT-S-TTS--HHHHHHHHHHHHHSSGGG-/-HHHHHHHHHHHGGG------------GGG-EEEEEEEETTEEEEEEEETTTTEEEEEEEE--SHHHHHHHHHHHHHHTT-SEEEEEHHHHHHS-HHHHHHHHHHHHT---EEEEE-GGGG-HHHHHHHHHT-EETTB-HHHHHHHHT--HHHHHHHHTTT--TT-HHHHHHHHHHHHHHHHHT-SSB-TTS--BEESEEEE---TTB-EE-HHHHHHTTS---S----SS--SS-----SSHHHHH---SSHHHHHHHHHHHHS-B--HHHHHHHHHHHHHHHSGGGHHHHHHHHHHHTT---HHHHHHHHHTT---HHHHHHHHHHHHHHHHHHHHHHHHHHH-SSPPPHHHHHHHH--THHHHHHHHHHHB-HHHHHHHTSPPBPTTS-HHHHHHHHHHHTHHHHHHHHHHHHHHH-TTS-S-EEEEETTTEEEEEESS----TT-EEEEEEETTEEEEE-HHHHHHHHHT-SHHHHHHHHHHHHHHHHHHHHHTTHHHHHHHHHHHHHHHHHHHHHHHHHHTT-B--EEESSS-EEEEEE--TTGGGTSSS---EEEEE-SS--EEEEEE-TTSSHHHHHHHHHHHHHHHHHT--BSSSEEEEE--SEEEEE------SS----HHHHHHHHHHHHHHH--SSEEEEEESTTTTS-HHHHHHHHHHHHHHHHHSPP-TTPPEEEEE-S-THHHHTT-S--SSTT-SEEEEEEEEEEE--TT-SS-EEEEEEEEEES--S---HHHHHHHHT--HHHHHHHHHHHHHHHTT----------HHHHHHHHHHHHHHT-S-TTS--HHHHHHHHHHHHHSSTTT-